Protein 8FKM (pdb70)

Structure (mmCIF, N/CA/C/O backbone):
data_8FKM
#
_entry.id   8FKM
#
loop_
_atom_site.group_PDB
_atom_site.id
_atom_site.type_symbol
_atom_site.label_atom_id
_atom_site.label_alt_id
_atom_site.label_comp_id
_atom_site.label_asym_id
_atom_site.label_entity_id
_atom_site.label_seq_id
_atom_site.pdbx_PDB_ins_code
_atom_site.Cartn_x
_atom_site.Cartn_y
_atom_site.Cartn_z
_atom_site.occupancy
_atom_site.B_iso_or_equiv
_atom_site.auth_seq_id
_atom_site.auth_comp_id
_atom_site.auth_asym_id
_atom_site.auth_atom_id
_atom_site.pdbx_PDB_model_num
ATOM 1 N N . GLY A 1 1 ? 0.047 -17.311 -4.707 1.00 0.00 25 GLY A N 1
ATOM 2 C CA . GLY A 1 1 ? 1.359 -17.679 -4.104 1.00 0.00 25 GLY A CA 1
ATOM 3 C C . GLY A 1 1 ? 2.311 -16.492 -4.197 1.00 0.00 25 GLY A C 1
ATOM 4 O O . GLY A 1 1 ? 3.288 -16.525 -4.945 1.00 0.00 25 GLY A O 1
ATOM 10 N N . SER A 1 2 ? 2.017 -15.447 -3.433 1.00 0.00 26 SER A N 1
ATOM 11 C CA . SER A 1 2 ? 2.851 -14.252 -3.428 1.00 0.00 26 SER A CA 1
ATOM 12 C C . SER A 1 2 ? 4.244 -14.564 -2.883 1.00 0.00 26 SER A C 1
ATOM 13 O O . SER A 1 2 ? 5.240 -14.037 -3.371 1.00 0.00 26 SER A O 1
ATOM 21 N N . LYS A 1 3 ? 4.302 -15.425 -1.874 1.00 0.00 27 LYS A N 1
ATOM 22 C CA . LYS A 1 3 ? 5.575 -15.807 -1.265 1.00 0.00 27 LYS A CA 1
ATOM 23 C C . LYS A 1 3 ? 6.292 -14.600 -0.650 1.00 0.00 27 LYS A C 1
ATOM 24 O O . LYS A 1 3 ? 7.482 -14.680 -0.351 1.00 0.00 27 LYS A O 1
ATOM 43 N N . PHE A 1 4 ? 5.581 -13.480 -0.497 1.00 0.00 28 PHE A N 1
ATOM 44 C CA . PHE A 1 4 ? 6.198 -12.267 0.049 1.00 0.00 28 PHE A CA 1
ATOM 45 C C . PHE A 1 4 ? 7.048 -12.584 1.282 1.00 0.00 28 PHE A C 1
ATOM 46 O O . PHE A 1 4 ? 8.074 -11.950 1.519 1.00 0.00 28 PHE A O 1
ATOM 63 N N . LYS A 1 5 ? 6.620 -13.560 2.067 1.00 0.00 29 LYS A N 1
ATOM 64 C CA . LYS A 1 5 ? 7.375 -13.922 3.259 1.00 0.00 29 LYS A CA 1
ATOM 65 C C . LYS A 1 5 ? 8.545 -14.841 2.903 1.00 0.00 29 LYS A C 1
ATOM 66 O O . LYS A 1 5 ? 9.611 -14.769 3.515 1.00 0.00 29 LYS A O 1
ATOM 85 N N . GLU A 1 6 ? 8.327 -15.725 1.933 1.00 0.00 30 GLU A N 1
ATOM 86 C CA . GLU A 1 6 ? 9.363 -16.675 1.533 1.00 0.00 30 GLU A CA 1
ATOM 87 C C . GLU A 1 6 ? 10.450 -16.034 0.662 1.00 0.00 30 GLU A C 1
ATOM 88 O O . GLU A 1 6 ? 11.629 -16.088 1.008 1.00 0.00 30 GLU A O 1
ATOM 100 N N . THR A 1 7 ? 10.066 -15.453 -0.476 1.00 0.00 31 THR A N 1
ATOM 101 C CA . THR A 1 7 ? 11.053 -14.844 -1.372 1.00 0.00 31 THR A CA 1
ATOM 102 C C . THR A 1 7 ? 10.961 -13.322 -1.377 1.00 0.00 31 THR A C 1
ATOM 103 O O . THR A 1 7 ? 11.937 -12.636 -1.682 1.00 0.00 31 THR A O 1
ATOM 114 N N . GLY A 1 8 ? 9.786 -12.797 -1.060 1.00 0.00 32 GLY A N 1
ATOM 115 C CA . GLY A 1 8 ? 9.597 -11.352 -1.059 1.00 0.00 32 GLY A CA 1
ATOM 116 C C . GLY A 1 8 ? 9.338 -10.841 -2.471 1.00 0.00 32 GLY A C 1
ATOM 117 O O . GLY A 1 8 ? 10.071 -9.995 -2.975 1.00 0.00 32 GLY A O 1
ATOM 121 N N . VAL A 1 9 ? 8.280 -11.356 -3.092 1.00 0.00 33 VAL A N 1
ATOM 122 C CA . VAL A 1 9 ? 7.916 -10.932 -4.444 1.00 0.00 33 VAL A CA 1
ATOM 123 C C . VAL A 1 9 ? 6.397 -10.834 -4.577 1.00 0.00 33 VAL A C 1
ATOM 124 O O . VAL A 1 9 ? 5.671 -11.708 -4.111 1.00 0.00 33 VAL A O 1
ATOM 137 N N . ILE A 1 10 ? 5.918 -9.764 -5.199 1.00 0.00 34 ILE A N 1
ATOM 138 C CA . ILE A 1 10 ? 4.482 -9.572 -5.361 1.00 0.00 34 ILE A CA 1
ATOM 139 C C . ILE A 1 10 ? 4.144 -9.170 -6.794 1.00 0.00 34 ILE A C 1
ATOM 140 O O . ILE A 1 10 ? 4.957 -8.565 -7.495 1.00 0.00 34 ILE A O 1
ATOM 156 N N . THR A 1 11 ? 2.932 -9.511 -7.208 1.00 0.00 35 THR A N 1
ATOM 157 C CA . THR A 1 11 ? 2.460 -9.194 -8.554 1.00 0.00 35 THR A CA 1
ATOM 158 C C . THR A 1 11 ? 1.901 -7.768 -8.616 1.00 0.00 35 THR A C 1
ATOM 159 O O . THR A 1 11 ? 1.469 -7.225 -7.603 1.00 0.00 35 THR A O 1
ATOM 170 N N . PRO A 1 12 ? 1.876 -7.158 -9.774 1.00 0.00 36 PRO A N 1
ATOM 171 C CA . PRO A 1 12 ? 1.335 -5.774 -9.922 1.00 0.00 36 PRO A CA 1
ATOM 172 C C . PRO A 1 12 ? -0.115 -5.680 -9.462 1.00 0.00 36 PRO A C 1
ATOM 173 O O . PRO A 1 12 ? -0.520 -4.680 -8.871 1.00 0.00 36 PRO A O 1
ATOM 184 N N . GLU A 1 13 ? -0.893 -6.729 -9.715 1.00 0.00 37 GLU A N 1
ATOM 185 C CA . GLU A 1 13 ? -2.294 -6.749 -9.302 1.00 0.00 37 GLU A CA 1
ATOM 186 C C . GLU A 1 13 ? -2.409 -6.743 -7.783 1.00 0.00 37 GLU A C 1
ATOM 187 O O . GLU A 1 13 ? -3.298 -6.102 -7.220 1.00 0.00 37 GLU A O 1
ATOM 199 N N . GLU A 1 14 ? -1.495 -7.450 -7.126 1.00 0.00 38 GLU A N 1
ATOM 200 C CA . GLU A 1 14 ? -1.489 -7.508 -5.670 1.00 0.00 38 GLU A CA 1
ATOM 201 C C . GLU A 1 14 ? -0.978 -6.196 -5.090 1.00 0.00 38 GLU A C 1
ATOM 202 O O . GLU A 1 14 ? -1.489 -5.705 -4.083 1.00 0.00 38 GLU A O 1
ATOM 214 N N . PHE A 1 15 ? 0.034 -5.632 -5.739 1.00 0.00 39 PHE A N 1
ATOM 215 C CA . PHE A 1 15 ? 0.620 -4.371 -5.292 1.00 0.00 39 PHE A CA 1
ATOM 216 C C . PHE A 1 15 ? -0.421 -3.264 -5.283 1.00 0.00 39 PHE A C 1
ATOM 217 O O . PHE A 1 15 ? -0.577 -2.536 -4.303 1.00 0.00 39 PHE A O 1
ATOM 234 N N . VAL A 1 16 ? -1.120 -3.154 -6.397 1.00 0.00 40 VAL A N 1
ATOM 235 C CA . VAL A 1 16 ? -2.155 -2.148 -6.572 1.00 0.00 40 VAL A CA 1
ATOM 236 C C . VAL A 1 16 ? -3.328 -2.454 -5.669 1.00 0.00 40 VAL A C 1
ATOM 237 O O . VAL A 1 16 ? -4.038 -1.557 -5.215 1.00 0.00 40 VAL A O 1
ATOM 250 N N . ALA A 1 17 ? -3.493 -3.731 -5.380 1.00 0.00 41 ALA A N 1
ATOM 251 C CA . ALA A 1 17 ? -4.548 -4.162 -4.484 1.00 0.00 41 ALA A CA 1
ATOM 252 C C . ALA A 1 17 ? -4.202 -3.743 -3.062 1.00 0.00 41 ALA A C 1
ATOM 253 O O . ALA A 1 17 ? -5.080 -3.426 -2.259 1.00 0.00 41 ALA A O 1
ATOM 260 N N . ALA A 1 18 ? -2.905 -3.771 -2.759 1.00 0.00 42 ALA A N 1
ATOM 261 C CA . ALA A 1 18 ? -2.432 -3.417 -1.423 1.00 0.00 42 ALA A CA 1
ATOM 262 C C . ALA A 1 18 ? -2.745 -1.958 -1.080 1.00 0.00 42 ALA A C 1
ATOM 263 O O . ALA A 1 18 ? -3.076 -1.648 0.064 1.00 0.00 42 ALA A O 1
ATOM 270 N N . GLY A 1 19 ? -2.610 -1.059 -2.055 1.00 0.00 43 GLY A N 1
ATOM 271 C CA . GLY A 1 19 ? -2.852 0.350 -1.804 1.00 0.00 43 GLY A CA 1
ATOM 272 C C . GLY A 1 19 ? -4.252 0.593 -1.270 1.00 0.00 43 GLY A C 1
ATOM 273 O O . GLY A 1 19 ? -4.438 1.421 -0.385 1.00 0.00 43 GLY A O 1
ATOM 277 N N . ASP A 1 20 ? -5.238 -0.122 -1.793 1.00 0.00 44 ASP A N 1
ATOM 278 C CA . ASP A 1 20 ? -6.607 0.060 -1.321 1.00 0.00 44 ASP A CA 1
ATOM 279 C C . ASP A 1 20 ? -6.642 -0.102 0.194 1.00 0.00 44 ASP A C 1
ATOM 280 O O . ASP A 1 20 ? -7.333 0.636 0.894 1.00 0.00 44 ASP A O 1
ATOM 289 N N . HIS A 1 21 ? -5.917 -1.081 0.708 1.00 0.00 45 HIS A N 1
ATOM 290 C CA . HIS A 1 21 ? -5.895 -1.292 2.143 1.00 0.00 45 HIS A CA 1
ATOM 291 C C . HIS A 1 21 ? -5.127 -0.172 2.853 1.00 0.00 45 HIS A C 1
ATOM 292 O O . HIS A 1 21 ? -5.541 0.287 3.915 1.00 0.00 45 HIS A O 1
ATOM 307 N N . LEU A 1 22 ? -3.994 0.257 2.283 1.00 0.00 46 LEU A N 1
ATOM 308 C CA . LEU A 1 22 ? -3.183 1.303 2.917 1.00 0.00 46 LEU A CA 1
ATOM 309 C C . LEU A 1 22 ? -3.945 2.613 3.042 1.00 0.00 46 LEU A C 1
ATOM 310 O O . LEU A 1 22 ? -3.970 3.228 4.107 1.00 0.00 46 LEU A O 1
ATOM 326 N N . VAL A 1 23 ? -4.568 3.029 1.956 1.00 0.00 47 VAL A N 1
ATOM 327 C CA . VAL A 1 23 ? -5.337 4.264 1.956 1.00 0.00 47 VAL A CA 1
ATOM 328 C C . VAL A 1 23 ? -6.507 4.152 2.938 1.00 0.00 47 VAL A C 1
ATOM 329 O O . VAL A 1 23 ? -6.820 5.102 3.652 1.00 0.00 47 VAL A O 1
ATOM 342 N N . HIS A 1 24 ? -7.154 2.985 2.965 1.00 0.00 48 HIS A N 1
ATOM 343 C CA . HIS A 1 24 ? -8.281 2.772 3.864 1.00 0.00 48 HIS A CA 1
ATOM 344 C C . HIS A 1 24 ? -7.844 2.890 5.316 1.00 0.00 48 HIS A C 1
ATOM 345 O O . HIS A 1 24 ? -8.467 3.597 6.108 1.00 0.00 48 HIS A O 1
ATOM 360 N N . HIS A 1 25 ? -6.772 2.180 5.665 1.00 0.00 49 HIS A N 1
ATOM 361 C CA . HIS A 1 25 ? -6.266 2.200 7.031 1.00 0.00 49 HIS A CA 1
ATOM 362 C C . HIS A 1 25 ? -5.832 3.603 7.430 1.00 0.00 49 HIS A C 1
ATOM 363 O O . HIS A 1 25 ? -6.076 4.034 8.556 1.00 0.00 49 HIS A O 1
ATOM 378 N N . CYS A 1 26 ? -5.223 4.331 6.500 1.00 0.00 50 CYS A N 1
ATOM 379 C CA . CYS A 1 26 ? -4.804 5.697 6.761 1.00 0.00 50 CYS A CA 1
ATOM 380 C C . CYS A 1 26 ? -5.199 6.554 5.545 1.00 0.00 50 CYS A C 1
ATOM 381 O O . CYS A 1 26 ? -4.752 6.265 4.435 1.00 0.00 50 CYS A O 1
ATOM 389 N N . PRO A 1 27 ? -6.025 7.573 5.687 1.00 0.00 51 PRO A N 1
ATOM 390 C CA . PRO A 1 27 ? -6.456 8.409 4.529 1.00 0.00 51 PRO A CA 1
ATOM 391 C C . PRO A 1 27 ? -5.330 9.275 3.990 1.00 0.00 51 PRO A C 1
ATOM 392 O O . PRO A 1 27 ? -5.522 10.025 3.032 1.00 0.00 51 PRO A O 1
ATOM 403 N N . THR A 1 28 ? -4.160 9.199 4.616 1.00 0.00 52 THR A N 1
ATOM 404 C CA . THR A 1 28 ? -3.056 10.015 4.174 1.00 0.00 52 THR A CA 1
ATOM 405 C C . THR A 1 28 ? -2.485 9.477 2.872 1.00 0.00 52 THR A C 1
ATOM 406 O O . THR A 1 28 ? -1.855 10.209 2.110 1.00 0.00 52 THR A O 1
ATOM 417 N N . TRP A 1 29 ? -2.704 8.191 2.628 1.00 0.00 53 TRP A N 1
ATOM 418 C CA . TRP A 1 29 ? -2.205 7.548 1.426 1.00 0.00 53 TRP A CA 1
ATOM 419 C C . TRP A 1 29 ? -3.222 7.628 0.310 1.00 0.00 53 TRP A C 1
ATOM 420 O O . TRP A 1 29 ? -4.411 7.372 0.511 1.00 0.00 53 TRP A O 1
ATOM 441 N N . GLN A 1 30 ? -2.751 8.027 -0.857 1.00 0.00 54 GLN A N 1
ATOM 442 C CA . GLN A 1 30 ? -3.630 8.178 -2.000 1.00 0.00 54 GLN A CA 1
ATOM 443 C C . GLN A 1 30 ? -3.037 7.539 -3.240 1.00 0.00 54 GLN A C 1
ATOM 444 O O . GLN A 1 30 ? -1.871 7.761 -3.557 1.00 0.00 54 GLN A O 1
ATOM 458 N N . TRP A 1 31 ? -3.848 6.792 -3.982 1.00 0.00 55 TRP A N 1
ATOM 459 C CA . TRP A 1 31 ? -3.345 6.217 -5.213 1.00 0.00 55 TRP A CA 1
ATOM 460 C C . TRP A 1 31 ? -3.251 7.343 -6.213 1.00 0.00 55 TRP A C 1
ATOM 461 O O . TRP A 1 31 ? -4.167 8.157 -6.325 1.00 0.00 55 TRP A O 1
ATOM 482 N N . ALA A 1 32 ? -2.152 7.408 -6.921 1.00 0.00 56 ALA A N 1
ATOM 483 C CA . ALA A 1 32 ? -1.943 8.461 -7.899 1.00 0.00 56 ALA A CA 1
ATOM 484 C C . ALA A 1 32 ? -1.681 7.855 -9.278 1.00 0.00 56 ALA A C 1
ATOM 485 O O . ALA A 1 32 ? -1.210 6.722 -9.385 1.00 0.00 56 ALA A O 1
ATOM 492 N N . THR A 1 33 ? -2.001 8.605 -10.328 1.00 0.00 57 THR A N 1
ATOM 493 C CA . THR A 1 33 ? -1.809 8.129 -11.685 1.00 0.00 57 THR A CA 1
ATOM 494 C C . THR A 1 33 ? -0.438 8.509 -12.251 1.00 0.00 57 THR A C 1
ATOM 495 O O . THR A 1 33 ? 0.214 7.693 -12.901 1.00 0.00 57 THR A O 1
ATOM 506 N N . GLY A 1 34 ? -0.032 9.763 -12.062 1.00 0.00 58 GLY A N 1
ATOM 507 C CA . GLY A 1 34 ? 1.225 10.240 -12.624 1.00 0.00 58 GLY A CA 1
ATOM 508 C C . GLY A 1 34 ? 0.969 10.711 -14.057 1.00 0.00 58 GLY A C 1
ATOM 509 O O . GLY A 1 34 ? -0.184 10.845 -14.467 1.00 0.00 58 GLY A O 1
ATOM 513 N N . GLU A 1 35 ? 2.025 10.954 -14.817 1.00 0.00 59 GLU A N 1
ATOM 514 C CA . GLU A 1 35 ? 1.856 11.399 -16.201 1.00 0.00 59 GLU A CA 1
ATOM 515 C C . GLU A 1 35 ? 1.070 10.352 -16.989 1.00 0.00 59 GLU A C 1
ATOM 516 O O . GLU A 1 35 ? 1.391 9.166 -16.951 1.00 0.00 59 GLU A O 1
ATOM 528 N N . GLU A 1 36 ? 0.013 10.802 -17.669 1.00 0.00 60 GLU A N 1
ATOM 529 C CA . GLU A 1 36 ? -0.856 9.911 -18.428 1.00 0.00 60 GLU A CA 1
ATOM 530 C C . GLU A 1 36 ? -0.119 9.229 -19.568 1.00 0.00 60 GLU A C 1
ATOM 531 O O . GLU A 1 36 ? -0.424 8.095 -19.933 1.00 0.00 60 GLU A O 1
ATOM 543 N N . LEU A 1 37 ? 0.823 9.937 -20.154 1.00 0.00 61 LEU A N 1
ATOM 544 C CA . LEU A 1 37 ? 1.581 9.407 -21.276 1.00 0.00 61 LEU A CA 1
ATOM 545 C C . LEU A 1 37 ? 2.647 8.403 -20.822 1.00 0.00 61 LEU A C 1
ATOM 546 O O . LEU A 1 37 ? 3.104 7.571 -21.605 1.00 0.00 61 LEU A O 1
ATOM 562 N N . LYS A 1 38 ? 3.042 8.499 -19.561 1.00 0.00 62 LYS A N 1
ATOM 563 C CA . LYS A 1 38 ? 4.063 7.605 -19.015 1.00 0.00 62 LYS A CA 1
ATOM 564 C C . LYS A 1 38 ? 3.434 6.419 -18.271 1.00 0.00 62 LYS A C 1
ATOM 565 O O . LYS A 1 38 ? 4.121 5.690 -17.554 1.00 0.00 62 LYS A O 1
ATOM 584 N N . VAL A 1 39 ? 2.128 6.243 -18.435 1.00 0.00 63 VAL A N 1
ATOM 585 C CA . VAL A 1 39 ? 1.410 5.161 -17.769 1.00 0.00 63 VAL A CA 1
ATOM 586 C C . VAL A 1 39 ? 1.843 3.799 -18.306 1.00 0.00 63 VAL A C 1
ATOM 587 O O . VAL A 1 39 ? 2.200 3.658 -19.476 1.00 0.00 63 VAL A O 1
ATOM 600 N N . LYS A 1 40 ? 1.794 2.803 -17.431 1.00 0.00 64 LYS A N 1
ATOM 601 C CA . LYS A 1 40 ? 2.163 1.440 -17.793 1.00 0.00 64 LYS A CA 1
ATOM 602 C C . LYS A 1 40 ? 0.940 0.641 -18.224 1.00 0.00 64 LYS A C 1
ATOM 603 O O . LYS A 1 40 ? -0.112 0.687 -17.588 1.00 0.00 64 LYS A O 1
ATOM 622 N N . ALA A 1 41 ? 1.094 -0.074 -19.326 1.00 0.00 65 ALA A N 1
ATOM 623 C CA . ALA A 1 41 ? 0.032 -0.891 -19.907 1.00 0.00 65 ALA A CA 1
ATOM 624 C C . ALA A 1 41 ? -0.437 -2.012 -18.991 1.00 0.00 65 ALA A C 1
ATOM 625 O O . ALA A 1 41 ? -1.611 -2.376 -18.988 1.00 0.00 65 ALA A O 1
ATOM 632 N N . TYR A 1 42 ? 0.490 -2.570 -18.239 1.00 0.00 66 TYR A N 1
ATOM 633 C CA . TYR A 1 42 ? 0.183 -3.670 -17.341 1.00 0.00 66 TYR A CA 1
ATOM 634 C C . TYR A 1 42 ? -0.114 -3.160 -15.942 1.00 0.00 66 TYR A C 1
ATOM 635 O O . TYR A 1 42 ? -0.293 -3.939 -15.007 1.00 0.00 66 TYR A O 1
ATOM 653 N N . LEU A 1 43 ? -0.121 -1.846 -15.806 1.00 0.00 67 LEU A N 1
ATOM 654 C CA . LEU A 1 43 ? -0.344 -1.230 -14.525 1.00 0.00 67 LEU A CA 1
ATOM 655 C C . LEU A 1 43 ? -1.490 -0.203 -14.636 1.00 0.00 67 LEU A C 1
ATOM 656 O O . LEU A 1 43 ? -1.420 0.705 -15.464 1.00 0.00 67 LEU A O 1
ATOM 672 N N . PRO A 1 44 ? -2.560 -0.338 -13.866 1.00 0.00 68 PRO A N 1
ATOM 673 C CA . PRO A 1 44 ? -3.734 0.591 -13.957 1.00 0.00 68 PRO A CA 1
ATOM 674 C C . PRO A 1 44 ? -3.372 2.061 -13.808 1.00 0.00 68 PRO A C 1
ATOM 675 O O . PRO A 1 44 ? -2.688 2.460 -12.865 1.00 0.00 68 PRO A O 1
ATOM 686 N N . THR A 1 45 ? -3.857 2.862 -14.752 1.00 0.00 69 THR A N 1
ATOM 687 C CA . THR A 1 45 ? -3.604 4.293 -14.738 1.00 0.00 69 THR A CA 1
ATOM 688 C C . THR A 1 45 ? -4.159 4.886 -13.445 1.00 0.00 69 THR A C 1
ATOM 689 O O . THR A 1 45 ? -3.501 5.675 -12.771 1.00 0.00 69 THR A O 1
ATOM 700 N N . GLY A 1 46 ? -5.392 4.504 -13.134 1.00 0.00 70 GLY A N 1
ATOM 701 C CA . GLY A 1 46 ? -6.070 5.002 -11.945 1.00 0.00 70 GLY A CA 1
ATOM 702 C C . GLY A 1 46 ? -5.275 4.706 -10.677 1.00 0.00 70 GLY A C 1
ATOM 703 O O . GLY A 1 46 ? -5.449 5.378 -9.661 1.00 0.00 70 GLY A O 1
ATOM 707 N N . LYS A 1 47 ? -4.395 3.710 -10.733 1.00 0.00 71 LYS A N 1
ATOM 708 C CA . LYS A 1 47 ? -3.590 3.380 -9.561 1.00 0.00 71 LYS A CA 1
ATOM 709 C C . LYS A 1 47 ? -2.183 2.922 -9.950 1.00 0.00 71 LYS A C 1
ATOM 710 O O . LYS A 1 47 ? -1.942 1.729 -10.135 1.00 0.00 71 LYS A O 1
ATOM 729 N N . GLN A 1 48 ? -1.256 3.876 -10.083 1.00 0.00 72 GLN A N 1
ATOM 730 C CA . GLN A 1 48 ? 0.118 3.551 -10.462 1.00 0.00 72 GLN A CA 1
ATOM 731 C C . GLN A 1 48 ? 1.075 3.636 -9.269 1.00 0.00 72 GLN A C 1
ATOM 732 O O . GLN A 1 48 ? 2.011 2.842 -9.168 1.00 0.00 72 GLN A O 1
ATOM 746 N N . PHE A 1 49 ? 0.835 4.576 -8.352 1.00 0.00 73 PHE A N 1
ATOM 747 C CA . PHE A 1 49 ? 1.696 4.696 -7.174 1.00 0.00 73 PHE A CA 1
ATOM 748 C C . PHE A 1 49 ? 0.973 5.426 -6.061 1.00 0.00 73 PHE A C 1
ATOM 749 O O . PHE A 1 49 ? 0.101 6.237 -6.311 1.00 0.00 73 PHE A O 1
ATOM 766 N N . LEU A 1 50 ? 1.364 5.162 -4.829 1.00 0.00 74 LEU A N 1
ATOM 767 C CA . LEU A 1 50 ? 0.745 5.840 -3.695 1.00 0.00 74 LEU A CA 1
ATOM 768 C C . LEU A 1 50 ? 1.534 7.067 -3.347 1.00 0.00 74 LEU A C 1
ATOM 769 O O . LEU A 1 50 ? 2.692 7.170 -3.708 1.00 0.00 74 LEU A O 1
ATOM 785 N N . VAL A 1 51 ? 0.907 7.998 -2.655 1.00 0.00 75 VAL A N 1
ATOM 786 C CA . VAL A 1 51 ? 1.594 9.218 -2.291 1.00 0.00 75 VAL A CA 1
ATOM 787 C C . VAL A 1 51 ? 0.952 9.911 -1.103 1.00 0.00 75 VAL A C 1
ATOM 788 O O . VAL A 1 51 ? -0.270 9.978 -0.983 1.00 0.00 75 VAL A O 1
ATOM 801 N N . THR A 1 52 ? 1.800 10.471 -0.260 1.00 0.00 76 THR A N 1
ATOM 802 C CA . THR A 1 52 ? 1.353 11.215 0.895 1.00 0.00 76 THR A CA 1
ATOM 803 C C . THR A 1 52 ? 2.317 12.372 1.073 1.00 0.00 76 THR A C 1
ATOM 804 O O . THR A 1 52 ? 3.525 12.185 0.960 1.00 0.00 76 THR A O 1
ATOM 815 N N . LYS A 1 53 ? 1.802 13.574 1.299 1.00 0.00 77 LYS A N 1
ATOM 816 C CA . LYS A 1 53 ? 2.672 14.719 1.418 1.00 0.00 77 LYS A CA 1
ATOM 817 C C . LYS A 1 53 ? 2.237 15.673 2.524 1.00 0.00 77 LYS A C 1
ATOM 818 O O . LYS A 1 53 ? 1.287 15.422 3.269 1.00 0.00 77 LYS A O 1
ATOM 837 N N . ASN A 1 54 ? 2.985 16.756 2.603 1.00 0.00 78 ASN A N 1
ATOM 838 C CA . ASN A 1 54 ? 2.756 17.789 3.606 1.00 0.00 78 ASN A CA 1
ATOM 839 C C . ASN A 1 54 ? 2.952 17.195 4.992 1.00 0.00 78 ASN A C 1
ATOM 840 O O . ASN A 1 54 ? 2.203 17.484 5.927 1.00 0.00 78 ASN A O 1
ATOM 851 N N . VAL A 1 55 ? 3.981 16.364 5.109 1.00 0.00 79 VAL A N 1
ATOM 852 C CA . VAL A 1 55 ? 4.308 15.716 6.373 1.00 0.00 79 VAL A CA 1
ATOM 853 C C . VAL A 1 55 ? 5.556 16.372 6.946 1.00 0.00 79 VAL A C 1
ATOM 854 O O . VAL A 1 55 ? 6.655 16.146 6.442 1.00 0.00 79 VAL A O 1
ATOM 867 N N . PRO A 1 56 ? 5.436 17.193 7.950 1.00 0.00 80 PRO A N 1
ATOM 868 C CA . PRO A 1 56 ? 6.611 17.881 8.522 1.00 0.00 80 PRO A CA 1
ATOM 869 C C . PRO A 1 56 ? 7.431 17.043 9.461 1.00 0.00 80 PRO A C 1
ATOM 870 O O . PRO A 1 56 ? 7.008 15.988 9.925 1.00 0.00 80 PRO A O 1
ATOM 881 N N . CYS A 1 57 ? 8.605 17.561 9.745 1.00 0.00 81 CYS A N 1
ATOM 882 C CA . CYS A 1 57 ? 9.512 16.916 10.654 1.00 0.00 81 CYS A CA 1
ATOM 883 C C . CYS A 1 57 ? 9.915 17.912 11.728 1.00 0.00 81 CYS A C 1
ATOM 884 O O . CYS A 1 57 ? 9.995 19.108 11.447 1.00 0.00 81 CYS A O 1
ATOM 892 N N . TYR A 1 58 ? 10.157 17.464 12.959 1.00 0.00 82 TYR A N 1
ATOM 893 C CA . TYR A 1 58 ? 10.525 18.396 14.011 1.00 0.00 82 TYR A CA 1
ATOM 894 C C . TYR A 1 58 ? 12.038 18.509 14.150 1.00 0.00 82 TYR A C 1
ATOM 895 O O . TYR A 1 58 ? 12.525 19.452 14.763 1.00 0.00 82 TYR A O 1
ATOM 913 N N . LYS A 1 59 ? 12.785 17.549 13.596 1.00 0.00 83 LYS A N 1
ATOM 914 C CA . LYS A 1 59 ? 14.249 17.578 13.696 1.00 0.00 83 LYS A CA 1
ATOM 915 C C . LYS A 1 59 ? 14.890 16.797 12.554 1.00 0.00 83 LYS A C 1
ATOM 916 O O . LYS A 1 59 ? 14.214 16.079 11.820 1.00 0.00 83 LYS A O 1
ATOM 935 N N . ARG A 1 60 ? 16.207 16.931 12.430 1.00 0.00 84 ARG A N 1
ATOM 936 C CA . ARG A 1 60 ? 16.950 16.222 11.396 1.00 0.00 84 ARG A CA 1
ATOM 937 C C . ARG A 1 60 ? 17.501 14.922 11.971 1.00 0.00 84 ARG A C 1
ATOM 938 O O . ARG A 1 60 ? 17.220 14.587 13.122 1.00 0.00 84 ARG A O 1
ATOM 959 N N . CYS A 1 61 ? 18.285 14.189 11.184 1.00 0.00 85 CYS A N 1
ATOM 960 C CA . CYS A 1 61 ? 18.854 12.932 11.660 1.00 0.00 85 CYS A CA 1
ATOM 961 C C . CYS A 1 61 ? 20.374 12.962 11.547 1.00 0.00 85 CYS A C 1
ATOM 962 O O . CYS A 1 61 ? 20.974 12.103 10.902 1.00 0.00 85 CYS A O 1
ATOM 970 N N . LYS A 1 62 ? 20.992 13.956 12.176 1.00 0.00 86 LYS A N 1
ATOM 971 C CA . LYS A 1 62 ? 22.432 14.088 12.136 1.00 0.00 86 LYS A CA 1
ATOM 972 C C . LYS A 1 62 ? 22.964 14.293 13.564 1.00 0.00 86 LYS A C 1
ATOM 973 O O . LYS A 1 62 ? 22.469 13.669 14.502 1.00 0.00 86 LYS A O 1
ATOM 992 N N . GLN A 1 63 ? 23.951 15.164 13.731 1.00 0.00 87 GLN A N 1
ATOM 993 C CA . GLN A 1 63 ? 24.507 15.425 15.056 1.00 0.00 87 GLN A CA 1
ATOM 994 C C . GLN A 1 63 ? 24.918 16.889 15.171 1.00 0.00 87 GLN A C 1
ATOM 995 O O . GLN A 1 63 ? 25.975 17.287 14.683 1.00 0.00 87 GLN A O 1
ATOM 1009 N N . MET A 1 64 ? 24.070 17.684 15.810 1.00 0.00 88 MET A N 1
ATOM 1010 C CA . MET A 1 64 ? 24.339 19.096 15.979 1.00 0.00 88 MET A CA 1
ATOM 1011 C C . MET A 1 64 ? 24.014 19.531 17.405 1.00 0.00 88 MET A C 1
ATOM 1012 O O . MET A 1 64 ? 23.935 18.705 18.314 1.00 0.00 88 MET A O 1
ATOM 1026 N N . GLU A 1 65 ? 23.815 20.828 17.588 1.00 0.00 89 GLU A N 1
ATOM 1027 C CA . GLU A 1 65 ? 23.486 21.372 18.895 1.00 0.00 89 GLU A CA 1
ATOM 1028 C C . GLU A 1 65 ? 22.249 20.695 19.462 1.00 0.00 89 GLU A C 1
ATOM 1029 O O . GLU A 1 65 ? 21.364 20.273 18.717 1.00 0.00 89 GLU A O 1
ATOM 1041 N N . GLU A 1 66 ? 22.187 20.604 20.783 1.00 0.00 191 GLU A N 1
ATOM 1042 C CA . GLU A 1 66 ? 21.043 19.984 21.431 1.00 0.00 191 GLU A CA 1
ATOM 1043 C C . GLU A 1 66 ? 19.773 20.760 21.096 1.00 0.00 191 GLU A C 1
ATOM 1044 O O . GLU A 1 66 ? 18.672 20.212 21.128 1.00 0.00 191 GLU A O 1
ATOM 1056 N N . ASP A 1 67 ? 19.937 22.038 20.754 1.00 0.00 192 ASP A N 1
ATOM 1057 C CA . ASP A 1 67 ? 18.799 22.874 20.393 1.00 0.00 192 ASP A CA 1
ATOM 1058 C C . ASP A 1 67 ? 19.052 23.584 19.076 1.00 0.00 192 ASP A C 1
ATOM 1059 O O . ASP A 1 67 ? 18.439 24.613 18.788 1.00 0.00 192 ASP A O 1
ATOM 1068 N N . ALA A 1 68 ? 19.945 23.022 18.279 1.00 0.00 193 ALA A N 1
ATOM 1069 C CA . ALA A 1 68 ? 20.238 23.619 16.995 1.00 0.00 193 ALA A CA 1
ATOM 1070 C C . ALA A 1 68 ? 18.919 23.765 16.241 1.00 0.00 193 ALA A C 1
ATOM 1071 O O . ALA A 1 68 ? 18.378 24.869 16.189 1.00 0.00 193 ALA A O 1
ATOM 1078 N N . ILE A 1 69 ? 18.463 22.658 15.626 1.00 0.00 194 ILE A N 1
ATOM 1079 C CA . ILE A 1 69 ? 17.222 22.637 14.818 1.00 0.00 194 ILE A CA 1
ATOM 1080 C C . ILE A 1 69 ? 16.272 23.715 15.304 1.00 0.00 194 ILE A C 1
ATOM 1081 O O . ILE A 1 69 ? 16.136 23.957 16.505 1.00 0.00 194 ILE A O 1
ATOM 1097 N N . LEU A 1 70 ? 15.581 24.316 14.366 1.00 0.00 195 LEU A N 1
ATOM 1098 C CA . LEU A 1 70 ? 14.604 25.343 14.691 1.00 0.00 195 LEU A CA 1
ATOM 1099 C C . LEU A 1 70 ? 13.777 25.682 13.456 1.00 0.00 195 LEU A C 1
ATOM 1100 O O . LEU A 1 70 ? 13.239 26.784 13.348 1.00 0.00 195 LEU A O 1
ATOM 1116 N N . GLN A 1 71 ? 13.697 24.743 12.514 1.00 0.00 196 GLN A N 1
ATOM 1117 C CA . GLN A 1 71 ? 12.967 24.965 11.292 1.00 0.00 196 GLN A CA 1
ATOM 1118 C C . GLN A 1 71 ? 12.159 23.733 10.911 1.00 0.00 196 GLN A C 1
ATOM 1119 O O . GLN A 1 71 ? 12.643 22.602 10.970 1.00 0.00 196 GLN A O 1
ATOM 1133 N N . THR A 1 72 ? 10.930 23.985 10.518 1.00 0.00 197 THR A N 1
ATOM 1134 C CA . THR A 1 72 ? 10.035 22.911 10.115 1.00 0.00 197 THR A CA 1
ATOM 1135 C C . THR A 1 72 ? 9.708 22.985 8.633 1.00 0.00 197 THR A C 1
ATOM 1136 O O . THR A 1 72 ? 9.495 24.066 8.084 1.00 0.00 197 THR A O 1
ATOM 1147 N N . ARG A 1 73 ? 9.669 21.819 7.988 1.00 0.00 198 ARG A N 1
ATOM 1148 C CA . ARG A 1 73 ? 9.368 21.757 6.561 1.00 0.00 198 ARG A CA 1
ATOM 1149 C C . ARG A 1 73 ? 8.385 20.625 6.291 1.00 0.00 198 ARG A C 1
ATOM 1150 O O . ARG A 1 73 ? 7.732 20.163 7.210 1.00 0.00 198 ARG A O 1
ATOM 1171 N N . THR A 1 74 ? 8.279 20.194 5.030 1.00 0.00 199 THR A N 1
ATOM 1172 C CA . THR A 1 74 ? 7.374 19.100 4.655 1.00 0.00 199 THR A CA 1
ATOM 1173 C C . THR A 1 74 ? 8.040 18.180 3.636 1.00 0.00 199 THR A C 1
ATOM 1174 O O . THR A 1 74 ? 8.871 18.615 2.838 1.00 0.00 199 THR A O 1
ATOM 1185 N N . TYR A 1 75 ? 7.666 16.907 3.672 1.00 0.00 200 TYR A N 1
ATOM 1186 C CA . TYR A 1 75 ? 8.222 15.919 2.752 1.00 0.00 200 TYR A CA 1
ATOM 1187 C C . TYR A 1 75 ? 7.115 15.228 1.957 1.00 0.00 200 TYR A C 1
ATOM 1188 O O . TYR A 1 75 ? 5.939 15.296 2.309 1.00 0.00 200 TYR A O 1
ATOM 1206 N N . ASP A 1 76 ? 7.518 14.562 0.883 1.00 0.00 201 ASP A N 1
ATOM 1207 C CA . ASP A 1 76 ? 6.566 13.852 0.033 1.00 0.00 201 ASP A CA 1
ATOM 1208 C C . ASP A 1 76 ? 7.017 12.422 -0.193 1.00 0.00 201 ASP A C 1
ATOM 1209 O O . ASP A 1 76 ? 8.175 12.161 -0.519 1.00 0.00 201 ASP A O 1
ATOM 1218 N N . LEU A 1 77 ? 6.083 11.502 -0.026 1.00 0.00 202 LEU A N 1
ATOM 1219 C CA . LEU A 1 77 ? 6.370 10.094 -0.218 1.00 0.00 202 LEU A CA 1
ATOM 1220 C C . LEU A 1 77 ? 5.622 9.582 -1.437 1.00 0.00 202 LEU A C 1
ATOM 1221 O O . LEU A 1 77 ? 4.557 10.079 -1.779 1.00 0.00 202 LEU A O 1
ATOM 1237 N N . TYR A 1 78 ? 6.191 8.584 -2.074 1.00 0.00 203 TYR A N 1
ATOM 1238 C CA . TYR A 1 78 ? 5.573 7.992 -3.251 1.00 0.00 203 TYR A CA 1
ATOM 1239 C C . TYR A 1 78 ? 5.799 6.483 -3.210 1.00 0.00 203 TYR A C 1
ATOM 1240 O O . TYR A 1 78 ? 6.820 6.051 -2.680 1.00 0.00 203 TYR A O 1
ATOM 1258 N N . ILE A 1 79 ? 4.903 5.673 -3.786 1.00 0.00 204 ILE A N 1
ATOM 1259 C CA . ILE A 1 79 ? 5.152 4.227 -3.788 1.00 0.00 204 ILE A CA 1
ATOM 1260 C C . ILE A 1 79 ? 4.895 3.643 -5.163 1.00 0.00 204 ILE A C 1
ATOM 1261 O O . ILE A 1 79 ? 3.754 3.498 -5.572 1.00 0.00 204 ILE A O 1
ATOM 1277 N N . THR A 1 80 ? 5.966 3.266 -5.847 1.00 0.00 205 THR A N 1
ATOM 1278 C CA . THR A 1 80 ? 5.839 2.677 -7.172 1.00 0.00 205 THR A CA 1
ATOM 1279 C C . THR A 1 80 ? 6.115 1.179 -7.135 1.00 0.00 205 THR A C 1
ATOM 1280 O O . THR A 1 80 ? 6.564 0.642 -6.126 1.00 0.00 205 THR A O 1
ATOM 1291 N N . TYR A 1 81 ? 5.854 0.518 -8.255 1.00 0.00 206 TYR A N 1
ATOM 1292 C CA . TYR A 1 81 ? 6.083 -0.916 -8.368 1.00 0.00 206 TYR A CA 1
ATOM 1293 C C . TYR A 1 81 ? 7.233 -1.179 -9.330 1.00 0.00 206 TYR A C 1
ATOM 1294 O O . TYR A 1 81 ? 7.236 -0.693 -10.460 1.00 0.00 206 TYR A O 1
ATOM 1312 N N . ASP A 1 82 ? 8.200 -1.967 -8.882 1.00 0.00 207 ASP A N 1
ATOM 1313 C CA . ASP A 1 82 ? 9.340 -2.308 -9.720 1.00 0.00 207 ASP A CA 1
ATOM 1314 C C . ASP A 1 82 ? 9.112 -3.689 -10.311 1.00 0.00 207 ASP A C 1
ATOM 1315 O O . ASP A 1 82 ? 9.175 -4.685 -9.600 1.00 0.00 207 ASP A O 1
ATOM 1324 N N . LYS A 1 83 ? 8.809 -3.748 -11.599 1.00 0.00 208 LYS A N 1
ATOM 1325 C CA . LYS A 1 83 ? 8.538 -5.027 -12.241 1.00 0.00 208 LYS A CA 1
ATOM 1326 C C . LYS A 1 83 ? 9.773 -5.930 -12.227 1.00 0.00 208 LYS A C 1
ATOM 1327 O O . LYS A 1 83 ? 9.656 -7.146 -12.069 1.00 0.00 208 LYS A O 1
ATOM 1346 N N . TYR A 1 84 ? 10.955 -5.342 -12.409 1.00 0.00 209 TYR A N 1
ATOM 1347 C CA . TYR A 1 84 ? 12.188 -6.129 -12.431 1.00 0.00 209 TYR A CA 1
ATOM 1348 C C . TYR A 1 84 ? 12.395 -6.873 -11.109 1.00 0.00 209 TYR A C 1
ATOM 1349 O O . TYR A 1 84 ? 12.624 -8.083 -11.099 1.00 0.00 209 TYR A O 1
ATOM 1367 N N . TYR A 1 85 ? 12.312 -6.146 -10.000 1.00 0.00 210 TYR A N 1
ATOM 1368 C CA . TYR A 1 85 ? 12.491 -6.755 -8.683 1.00 0.00 210 TYR A CA 1
ATOM 1369 C C . TYR A 1 85 ? 11.186 -7.373 -8.178 1.00 0.00 210 TYR A C 1
ATOM 1370 O O . TYR A 1 85 ? 11.193 -8.203 -7.271 1.00 0.00 210 TYR A O 1
ATOM 1388 N N . GLN A 1 86 ? 10.079 -6.972 -8.791 1.00 0.00 211 GLN A N 1
ATOM 1389 C CA . GLN A 1 86 ? 8.765 -7.489 -8.428 1.00 0.00 211 GLN A CA 1
ATOM 1390 C C . GLN A 1 86 ? 8.428 -7.228 -6.962 1.00 0.00 211 GLN A C 1
ATOM 1391 O O . GLN A 1 86 ? 7.908 -8.111 -6.284 1.00 0.00 211 GLN A O 1
ATOM 1405 N N . THR A 1 87 ? 8.708 -6.023 -6.465 1.00 0.00 212 THR A N 1
ATOM 1406 C CA . THR A 1 87 ? 8.398 -5.703 -5.071 1.00 0.00 212 THR A CA 1
ATOM 1407 C C . THR A 1 87 ? 8.034 -4.223 -4.925 1.00 0.00 212 THR A C 1
ATOM 1408 O O . THR A 1 87 ? 8.389 -3.407 -5.776 1.00 0.00 212 THR A O 1
ATOM 1419 N N . PRO A 1 88 ? 7.348 -3.857 -3.865 1.00 0.00 213 PRO A N 1
ATOM 1420 C CA . PRO A 1 88 ? 6.950 -2.434 -3.615 1.00 0.00 213 PRO A CA 1
ATOM 1421 C C . PRO A 1 88 ? 8.163 -1.512 -3.547 1.00 0.00 213 PRO A C 1
ATOM 1422 O O . PRO A 1 88 ? 9.215 -1.892 -3.034 1.00 0.00 213 PRO A O 1
ATOM 1433 N N . ARG A 1 89 ? 8.014 -0.310 -4.085 1.00 0.00 214 ARG A N 1
ATOM 1434 C CA . ARG A 1 89 ? 9.114 0.649 -4.096 1.00 0.00 214 ARG A CA 1
ATOM 1435 C C . ARG A 1 89 ? 8.665 1.963 -3.470 1.00 0.00 214 ARG A C 1
ATOM 1436 O O . ARG A 1 89 ? 7.489 2.299 -3.531 1.00 0.00 214 ARG A O 1
ATOM 1457 N N . LEU A 1 90 ? 9.595 2.693 -2.856 1.00 0.00 215 LEU A N 1
ATOM 1458 C CA . LEU A 1 90 ? 9.252 3.965 -2.219 1.00 0.00 215 LEU A CA 1
ATOM 1459 C C . LEU A 1 90 ? 10.289 5.044 -2.546 1.00 0.00 215 LEU A C 1
ATOM 1460 O O . LEU A 1 90 ? 11.492 4.800 -2.510 1.00 0.00 215 LEU A O 1
ATOM 1476 N N . TRP A 1 91 ? 9.799 6.237 -2.872 1.00 0.00 216 TRP A N 1
ATOM 1477 C CA . TRP A 1 91 ? 10.661 7.368 -3.214 1.00 0.00 216 TRP A CA 1
ATOM 1478 C C . TRP A 1 91 ? 10.730 8.343 -2.041 1.00 0.00 216 TRP A C 1
ATOM 1479 O O . TRP A 1 91 ? 10.143 8.093 -0.989 1.00 0.00 216 TRP A O 1
ATOM 1500 N N . LEU A 1 92 ? 11.424 9.462 -2.231 1.00 0.00 217 LEU A N 1
ATOM 1501 C CA . LEU A 1 92 ? 11.532 10.468 -1.182 1.00 0.00 217 LEU A CA 1
ATOM 1502 C C . LEU A 1 92 ? 11.910 11.823 -1.779 1.00 0.00 217 LEU A C 1
ATOM 1503 O O . LEU A 1 92 ? 12.971 11.973 -2.385 1.00 0.00 217 LEU A O 1
ATOM 1519 N N . PHE A 1 93 ? 11.034 12.806 -1.598 1.00 0.00 218 PHE A N 1
ATOM 1520 C CA . PHE A 1 93 ? 11.280 14.149 -2.111 1.00 0.00 218 PHE A CA 1
ATOM 1521 C C . PHE A 1 93 ? 10.807 15.191 -1.100 1.00 0.00 218 PHE A C 1
ATOM 1522 O O . PHE A 1 93 ? 9.713 15.065 -0.556 1.00 0.00 218 PHE A O 1
ATOM 1539 N N . GLY A 1 94 ? 11.622 16.210 -0.842 1.00 0.00 219 GLY A N 1
ATOM 1540 C CA . GLY A 1 94 ? 11.243 17.236 0.118 1.00 0.00 219 GLY A CA 1
ATOM 1541 C C . GLY A 1 94 ? 11.406 18.648 -0.446 1.00 0.00 219 GLY A C 1
ATOM 1542 O O . GLY A 1 94 ? 11.823 18.846 -1.587 1.00 0.00 219 GLY A O 1
ATOM 1546 N N . TYR A 1 95 ? 11.083 19.613 0.403 1.00 0.00 220 TYR A N 1
ATOM 1547 C CA . TYR A 1 95 ? 11.195 21.031 0.055 1.00 0.00 220 TYR A CA 1
ATOM 1548 C C . TYR A 1 95 ? 11.555 21.863 1.281 1.00 0.00 220 TYR A C 1
ATOM 1549 O O . TYR A 1 95 ? 11.369 21.423 2.416 1.00 0.00 220 TYR A O 1
ATOM 1567 N N . ASP A 1 96 ? 12.049 23.076 1.049 1.00 0.00 221 ASP A N 1
ATOM 1568 C CA . ASP A 1 96 ? 12.406 23.971 2.139 1.00 0.00 221 ASP A CA 1
ATOM 1569 C C . ASP A 1 96 ? 11.178 24.775 2.563 1.00 0.00 221 ASP A C 1
ATOM 1570 O O . ASP A 1 96 ? 10.087 24.582 2.027 1.00 0.00 221 ASP A O 1
ATOM 1579 N N . GLU A 1 97 ? 11.355 25.673 3.524 1.00 0.00 222 GLU A N 1
ATOM 1580 C CA . GLU A 1 97 ? 10.249 26.497 4.009 1.00 0.00 222 GLU A CA 1
ATOM 1581 C C . GLU A 1 97 ? 9.783 27.495 2.948 1.00 0.00 222 GLU A C 1
ATOM 1582 O O . GLU A 1 97 ? 8.649 27.973 2.995 1.00 0.00 222 GLU A O 1
ATOM 1594 N N . GLN A 1 98 ? 10.664 27.822 2.009 1.00 0.00 223 GLN A N 1
ATOM 1595 C CA . GLN A 1 98 ? 10.326 28.787 0.963 1.00 0.00 223 GLN A CA 1
ATOM 1596 C C . GLN A 1 98 ? 9.643 28.126 -0.218 1.00 0.00 223 GLN A C 1
ATOM 1597 O O . GLN A 1 98 ? 9.496 28.749 -1.268 1.00 0.00 223 GLN A O 1
ATOM 1611 N N . ARG A 1 99 ? 9.244 26.870 -0.042 1.00 0.00 224 ARG A N 1
ATOM 1612 C CA . ARG A 1 99 ? 8.576 26.131 -1.098 1.00 0.00 224 ARG A CA 1
ATOM 1613 C C . ARG A 1 99 ? 9.512 25.882 -2.260 1.00 0.00 224 ARG A C 1
ATOM 1614 O O . ARG A 1 99 ? 9.078 25.754 -3.405 1.00 0.00 224 ARG A O 1
ATOM 1635 N N . GLN A 1 100 ? 10.790 25.808 -1.953 1.00 0.00 225 GLN A N 1
ATOM 1636 C CA . GLN A 1 100 ? 11.785 25.568 -2.961 1.00 0.00 225 GLN A CA 1
ATOM 1637 C C . GLN A 1 100 ? 12.467 24.234 -2.701 1.00 0.00 225 GLN A C 1
ATOM 1638 O O . GLN A 1 100 ? 12.659 23.849 -1.552 1.00 0.00 225 GLN A O 1
ATOM 1652 N N . PRO A 1 101 ? 12.814 23.511 -3.725 1.00 0.00 226 PRO A N 1
ATOM 1653 C CA . PRO A 1 101 ? 13.455 22.183 -3.557 1.00 0.00 226 PRO A CA 1
ATOM 1654 C C . PRO A 1 101 ? 14.836 22.264 -2.915 1.00 0.00 226 PRO A C 1
ATOM 1655 O O . PRO A 1 101 ? 15.624 23.167 -3.196 1.00 0.00 226 PRO A O 1
ATOM 1666 N N . LEU A 1 102 ? 15.113 21.281 -2.069 1.00 0.00 227 LEU A N 1
ATOM 1667 C CA . LEU A 1 102 ? 16.410 21.206 -1.392 1.00 0.00 227 LEU A CA 1
ATOM 1668 C C . LEU A 1 102 ? 17.424 20.514 -2.297 1.00 0.00 227 LEU A C 1
ATOM 1669 O O . LEU A 1 102 ? 17.061 19.647 -3.092 1.00 0.00 227 LEU A O 1
ATOM 1685 N N . THR A 1 103 ? 18.696 20.872 -2.156 1.00 0.00 228 THR A N 1
ATOM 1686 C CA . THR A 1 103 ? 19.738 20.240 -2.957 1.00 0.00 228 THR A CA 1
ATOM 1687 C C . THR A 1 103 ? 19.880 18.788 -2.524 1.00 0.00 228 THR A C 1
ATOM 1688 O O . THR A 1 103 ? 19.522 18.435 -1.403 1.00 0.00 228 THR A O 1
ATOM 1699 N N . VAL A 1 104 ? 20.383 17.946 -3.411 1.00 0.00 229 VAL A N 1
ATOM 1700 C CA . VAL A 1 104 ? 20.543 16.541 -3.104 1.00 0.00 229 VAL A CA 1
ATOM 1701 C C . VAL A 1 104 ? 21.338 16.337 -1.810 1.00 0.00 229 VAL A C 1
ATOM 1702 O O . VAL A 1 104 ? 20.974 15.508 -0.976 1.00 0.00 229 VAL A O 1
ATOM 1715 N N . GLU A 1 105 ? 22.417 17.089 -1.651 1.00 0.00 230 GLU A N 1
ATOM 1716 C CA . GLU A 1 105 ? 23.253 16.981 -0.469 1.00 0.00 230 GLU A CA 1
ATOM 1717 C C . GLU A 1 105 ? 22.513 17.428 0.790 1.00 0.00 230 GLU A C 1
ATOM 1718 O O . GLU A 1 105 ? 22.688 16.835 1.854 1.00 0.00 230 GLU A O 1
ATOM 1730 N N . HIS A 1 106 ? 21.686 18.465 0.676 1.00 0.00 231 HIS A N 1
ATOM 1731 C CA . HIS A 1 106 ? 20.937 18.958 1.823 1.00 0.00 231 HIS A CA 1
ATOM 1732 C C . HIS A 1 106 ? 19.864 17.948 2.215 1.00 0.00 231 HIS A C 1
ATOM 1733 O O . HIS A 1 106 ? 19.623 17.696 3.397 1.00 0.00 231 HIS A O 1
ATOM 1748 N N . MET A 1 107 ? 19.228 17.374 1.199 1.00 0.00 232 MET A N 1
ATOM 1749 C CA . MET A 1 107 ? 18.181 16.388 1.396 1.00 0.00 232 MET A CA 1
ATOM 1750 C C . MET A 1 107 ? 18.695 15.223 2.223 1.00 0.00 232 MET A C 1
ATOM 1751 O O . MET A 1 107 ? 17.949 14.617 2.973 1.00 0.00 232 MET A O 1
ATOM 1765 N N . TYR A 1 108 ? 19.974 14.921 2.057 1.00 0.00 233 TYR A N 1
ATOM 1766 C CA . TYR A 1 108 ? 20.606 13.817 2.762 1.00 0.00 233 TYR A CA 1
ATOM 1767 C C . TYR A 1 108 ? 20.726 14.083 4.262 1.00 0.00 233 TYR A C 1
ATOM 1768 O O . TYR A 1 108 ? 20.920 13.155 5.047 1.00 0.00 233 TYR A O 1
ATOM 1786 N N . GLU A 1 109 ? 20.639 15.343 4.660 1.00 0.00 234 GLU A N 1
ATOM 1787 C CA . GLU A 1 109 ? 20.770 15.696 6.070 1.00 0.00 234 GLU A CA 1
ATOM 1788 C C . GLU A 1 109 ? 19.697 14.997 6.911 1.00 0.00 234 GLU A C 1
ATOM 1789 O O . GLU A 1 109 ? 19.951 14.588 8.042 1.00 0.00 234 GLU A O 1
ATOM 1801 N N . ASP A 1 110 ? 18.500 14.878 6.349 1.00 0.00 235 ASP A N 1
ATOM 1802 C CA . ASP A 1 110 ? 17.378 14.240 7.046 1.00 0.00 235 ASP A CA 1
ATOM 1803 C C . ASP A 1 110 ? 17.366 12.725 6.817 1.00 0.00 235 ASP A C 1
ATOM 1804 O O . ASP A 1 110 ? 16.338 12.073 7.003 1.00 0.00 235 ASP A O 1
ATOM 1813 N N . ILE A 1 111 ? 18.512 12.171 6.425 1.00 0.00 236 ILE A N 1
ATOM 1814 C CA . ILE A 1 111 ? 18.614 10.730 6.185 1.00 0.00 236 ILE A CA 1
ATOM 1815 C C . ILE A 1 111 ? 19.961 10.184 6.670 1.00 0.00 236 ILE A C 1
ATOM 1816 O O . ILE A 1 111 ? 20.958 10.905 6.746 1.00 0.00 236 ILE A O 1
ATOM 1832 N N . SER A 1 112 ? 19.967 8.893 6.972 1.00 0.00 237 SER A N 1
ATOM 1833 C CA . SER A 1 112 ? 21.181 8.226 7.421 1.00 0.00 237 SER A CA 1
ATOM 1834 C C . SER A 1 112 ? 22.204 8.207 6.284 1.00 0.00 237 SER A C 1
ATOM 1835 O O . SER A 1 112 ? 21.984 7.574 5.253 1.00 0.00 237 SER A O 1
ATOM 1843 N N . GLN A 1 113 ? 23.318 8.907 6.481 1.00 0.00 238 GLN A N 1
ATOM 1844 C CA . GLN A 1 113 ? 24.371 8.979 5.467 1.00 0.00 238 GLN A CA 1
ATOM 1845 C C . GLN A 1 113 ? 24.911 7.581 5.167 1.00 0.00 238 GLN A C 1
ATOM 1846 O O . GLN A 1 113 ? 25.254 7.257 4.033 1.00 0.00 238 GLN A O 1
ATOM 1860 N N . ASP A 1 114 ? 24.987 6.751 6.188 1.00 0.00 239 ASP A N 1
ATOM 1861 C CA . ASP A 1 114 ? 25.469 5.394 5.995 1.00 0.00 239 ASP A CA 1
ATOM 1862 C C . ASP A 1 114 ? 24.486 4.611 5.120 1.00 0.00 239 ASP A C 1
ATOM 1863 O O . ASP A 1 114 ? 24.795 3.511 4.662 1.00 0.00 239 ASP A O 1
ATOM 1872 N N . HIS A 1 115 ? 23.284 5.165 4.918 1.00 0.00 240 HIS A N 1
ATOM 1873 C CA . HIS A 1 115 ? 22.256 4.490 4.132 1.00 0.00 240 HIS A CA 1
ATOM 1874 C C . HIS A 1 115 ? 22.056 5.125 2.748 1.00 0.00 240 HIS A C 1
ATOM 1875 O O . HIS A 1 115 ? 21.788 4.423 1.775 1.00 0.00 240 HIS A O 1
ATOM 1890 N N . VAL A 1 116 ? 22.167 6.450 2.663 1.00 0.00 241 VAL A N 1
ATOM 1891 C CA . VAL A 1 116 ? 21.962 7.134 1.381 1.00 0.00 241 VAL A CA 1
ATOM 1892 C C . VAL A 1 116 ? 22.928 6.630 0.315 1.00 0.00 241 VAL A C 1
ATOM 1893 O O . VAL A 1 116 ? 22.599 6.617 -0.870 1.00 0.00 241 VAL A O 1
ATOM 1906 N N . LYS A 1 117 ? 24.124 6.240 0.727 1.00 0.00 242 LYS A N 1
ATOM 1907 C CA . LYS A 1 117 ? 25.121 5.765 -0.226 1.00 0.00 242 LYS A CA 1
ATOM 1908 C C . LYS A 1 117 ? 24.731 4.430 -0.874 1.00 0.00 242 LYS A C 1
ATOM 1909 O O . LYS A 1 117 ? 24.838 4.278 -2.091 1.00 0.00 242 LYS A O 1
ATOM 1928 N N . LYS A 1 118 ? 24.308 3.459 -0.066 1.00 0.00 243 LYS A N 1
ATOM 1929 C CA . LYS A 1 118 ? 23.942 2.142 -0.598 1.00 0.00 243 LYS A CA 1
ATOM 1930 C C . LYS A 1 118 ? 22.450 1.825 -0.461 1.00 0.00 243 LYS A C 1
ATOM 1931 O O . LYS A 1 118 ? 21.798 1.421 -1.423 1.00 0.00 243 LYS A O 1
ATOM 1950 N N . THR A 1 119 ? 21.936 1.974 0.753 1.00 0.00 244 THR A N 1
ATOM 1951 C CA . THR A 1 119 ? 20.537 1.662 1.048 1.00 0.00 244 THR A CA 1
ATOM 1952 C C . THR A 1 119 ? 19.565 2.516 0.238 1.00 0.00 244 THR A C 1
ATOM 1953 O O . THR A 1 119 ? 18.464 2.068 -0.082 1.00 0.00 244 THR A O 1
ATOM 1964 N N . VAL A 1 120 ? 19.968 3.735 -0.099 1.00 0.00 245 VAL A N 1
ATOM 1965 C CA . VAL A 1 120 ? 19.100 4.612 -0.876 1.00 0.00 245 VAL A CA 1
ATOM 1966 C C . VAL A 1 120 ? 19.858 5.203 -2.066 1.00 0.00 245 VAL A C 1
ATOM 1967 O O . VAL A 1 120 ? 21.082 5.117 -2.135 1.00 0.00 245 VAL A O 1
ATOM 1980 N N . THR A 1 121 ? 19.121 5.791 -3.003 1.00 0.00 246 THR A N 1
ATOM 1981 C CA . THR A 1 121 ? 19.738 6.387 -4.187 1.00 0.00 246 THR A CA 1
ATOM 1982 C C . THR A 1 121 ? 18.879 7.525 -4.733 1.00 0.00 246 THR A C 1
ATOM 1983 O O . THR A 1 121 ? 17.751 7.722 -4.292 1.00 0.00 246 THR A O 1
ATOM 1994 N N . ILE A 1 122 ? 19.415 8.263 -5.705 1.00 0.00 247 ILE A N 1
ATOM 1995 C CA . ILE A 1 122 ? 18.671 9.360 -6.318 1.00 0.00 247 ILE A CA 1
ATOM 1996 C C . ILE A 1 122 ? 18.318 8.997 -7.747 1.00 0.00 247 ILE A C 1
ATOM 1997 O O . ILE A 1 122 ? 19.196 8.659 -8.536 1.00 0.00 247 ILE A O 1
ATOM 2013 N N . GLU A 1 123 ? 17.036 9.062 -8.089 1.00 0.00 248 GLU A N 1
ATOM 2014 C CA . GLU A 1 123 ? 16.624 8.722 -9.446 1.00 0.00 248 GLU A CA 1
ATOM 2015 C C . GLU A 1 123 ? 15.394 9.511 -9.878 1.00 0.00 248 GLU A C 1
ATOM 2016 O O . GLU A 1 123 ? 14.643 10.027 -9.052 1.00 0.00 248 GLU A O 1
ATOM 2028 N N . ASN A 1 124 ? 15.191 9.571 -11.186 1.00 0.00 249 ASN A N 1
ATOM 2029 C CA . ASN A 1 124 ? 14.039 10.264 -11.750 1.00 0.00 249 ASN A CA 1
ATOM 2030 C C . ASN A 1 124 ? 12.815 9.357 -11.710 1.00 0.00 249 ASN A C 1
ATOM 2031 O O . ASN A 1 124 ? 12.931 8.136 -11.815 1.00 0.00 249 ASN A O 1
ATOM 2042 N N . HIS A 1 125 ? 11.642 9.960 -11.562 1.00 0.00 250 HIS A N 1
ATOM 2043 C CA . HIS A 1 125 ? 10.411 9.185 -11.515 1.00 0.00 250 HIS A CA 1
ATOM 2044 C C . HIS A 1 125 ? 10.099 8.572 -12.891 1.00 0.00 250 HIS A C 1
ATOM 2045 O O . HIS A 1 125 ? 10.297 9.223 -13.918 1.00 0.00 250 HIS A O 1
ATOM 2060 N N . PRO A 1 126 ? 9.641 7.335 -12.938 1.00 0.00 251 PRO A N 1
ATOM 2061 C CA . PRO A 1 126 ? 9.328 6.624 -14.222 1.00 0.00 251 PRO A CA 1
ATOM 2062 C C . PRO A 1 126 ? 8.045 7.112 -14.883 1.00 0.00 251 PRO A C 1
ATOM 2063 O O . PRO A 1 126 ? 7.873 6.976 -16.094 1.00 0.00 251 PRO A O 1
ATOM 2074 N N . HIS A 1 127 ? 7.153 7.688 -14.087 1.00 0.00 252 HIS A N 1
ATOM 2075 C CA . HIS A 1 127 ? 5.895 8.199 -14.620 1.00 0.00 252 HIS A CA 1
ATOM 2076 C C . HIS A 1 127 ? 5.631 9.634 -14.153 1.00 0.00 252 HIS A C 1
ATOM 2077 O O . HIS A 1 127 ? 4.653 10.251 -14.562 1.00 0.00 252 HIS A O 1
ATOM 2092 N N . LEU A 1 128 ? 6.526 10.165 -13.324 1.00 0.00 253 LEU A N 1
ATOM 2093 C CA . LEU A 1 128 ? 6.381 11.540 -12.842 1.00 0.00 253 LEU A CA 1
ATOM 2094 C C . LEU A 1 128 ? 7.493 12.421 -13.411 1.00 0.00 253 LEU A C 1
ATOM 2095 O O . LEU A 1 128 ? 8.557 11.927 -13.790 1.00 0.00 253 LEU A O 1
ATOM 2111 N N . PRO A 1 129 ? 7.253 13.706 -13.509 1.00 0.00 254 PRO A N 1
ATOM 2112 C CA . PRO A 1 129 ? 8.230 14.679 -14.079 1.00 0.00 254 PRO A CA 1
ATOM 2113 C C . PRO A 1 129 ? 9.340 15.090 -13.102 1.00 0.00 254 PRO A C 1
ATOM 2114 O O . PRO A 1 129 ? 9.245 14.852 -11.898 1.00 0.00 254 PRO A O 1
ATOM 2125 N N . PRO A 1 130 ? 10.379 15.713 -13.615 1.00 0.00 255 PRO A N 1
ATOM 2126 C CA . PRO A 1 130 ? 11.545 16.198 -12.801 1.00 0.00 255 PRO A CA 1
ATOM 2127 C C . PRO A 1 130 ? 11.143 17.335 -11.858 1.00 0.00 255 PRO A C 1
ATOM 2128 O O . PRO A 1 130 ? 10.027 17.850 -11.952 1.00 0.00 255 PRO A O 1
ATOM 2139 N N . PRO A 1 131 ? 12.009 17.741 -10.955 1.00 0.00 256 PRO A N 1
ATOM 2140 C CA . PRO A 1 131 ? 13.388 17.174 -10.769 1.00 0.00 256 PRO A CA 1
ATOM 2141 C C . PRO A 1 131 ? 13.414 15.757 -10.196 1.00 0.00 256 PRO A C 1
ATOM 2142 O O . PRO A 1 131 ? 12.387 15.220 -9.777 1.00 0.00 256 PRO A O 1
ATOM 2153 N N . PRO A 1 132 ? 14.581 15.153 -10.176 1.00 0.00 257 PRO A N 1
ATOM 2154 C CA . PRO A 1 132 ? 14.782 13.766 -9.652 1.00 0.00 257 PRO A CA 1
ATOM 2155 C C . PRO A 1 132 ? 14.522 13.677 -8.152 1.00 0.00 257 PRO A C 1
ATOM 2156 O O . PRO A 1 132 ? 14.774 14.631 -7.416 1.00 0.00 257 PRO A O 1
ATOM 2167 N N . MET A 1 133 ? 14.046 12.521 -7.699 1.00 0.00 258 MET A N 1
ATOM 2168 C CA . MET A 1 133 ? 13.795 12.326 -6.279 1.00 0.00 258 MET A CA 1
ATOM 2169 C C . MET A 1 133 ? 14.540 11.082 -5.811 1.00 0.00 258 MET A C 1
ATOM 2170 O O . MET A 1 133 ? 15.078 10.333 -6.616 1.00 0.00 258 MET A O 1
ATOM 2184 N N . CYS A 1 134 ? 14.592 10.886 -4.510 1.00 0.00 259 CYS A N 1
ATOM 2185 C CA . CYS A 1 134 ? 15.301 9.755 -3.941 1.00 0.00 259 CYS A CA 1
ATOM 2186 C C . CYS A 1 134 ? 14.490 8.481 -4.091 1.00 0.00 259 CYS A C 1
ATOM 2187 O O . CYS A 1 134 ? 13.314 8.452 -3.759 1.00 0.00 259 CYS A O 1
ATOM 2195 N N . SER A 1 135 ? 15.128 7.425 -4.591 1.00 0.00 260 SER A N 1
ATOM 2196 C CA . SER A 1 135 ? 14.456 6.148 -4.772 1.00 0.00 260 SER A CA 1
ATOM 2197 C C . SER A 1 135 ? 15.150 5.082 -3.934 1.00 0.00 260 SER A C 1
ATOM 2198 O O . SER A 1 135 ? 16.373 4.954 -3.971 1.00 0.00 260 SER A O 1
ATOM 2206 N N . VAL A 1 136 ? 14.369 4.325 -3.180 1.00 0.00 261 VAL A N 1
ATOM 2207 C CA . VAL A 1 136 ? 14.931 3.278 -2.337 1.00 0.00 261 VAL A CA 1
ATOM 2208 C C . VAL A 1 136 ? 15.178 2.029 -3.172 1.00 0.00 261 VAL A C 1
ATOM 2209 O O . VAL A 1 136 ? 14.485 1.789 -4.160 1.00 0.00 261 VAL A O 1
ATOM 2222 N N . HIS A 1 137 ? 16.167 1.235 -2.779 1.00 0.00 262 HIS A N 1
ATOM 2223 C CA . HIS A 1 137 ? 16.480 0.020 -3.517 1.00 0.00 262 HIS A CA 1
ATOM 2224 C C . HIS A 1 137 ? 16.123 -1.213 -2.678 1.00 0.00 262 HIS A C 1
ATOM 2225 O O . HIS A 1 137 ? 16.883 -1.592 -1.789 1.00 0.00 262 HIS A O 1
ATOM 2240 N N . PRO A 1 138 ? 14.998 -1.847 -2.930 1.00 0.00 263 PRO A N 1
ATOM 2241 C CA . PRO A 1 138 ? 14.578 -3.056 -2.159 1.00 0.00 263 PRO A CA 1
ATOM 2242 C C . PRO A 1 138 ? 15.427 -4.278 -2.502 1.00 0.00 263 PRO A C 1
ATOM 2243 O O . PRO A 1 138 ? 16.023 -4.347 -3.577 1.00 0.00 263 PRO A O 1
ATOM 2254 N N . CYS A 1 139 ? 15.477 -5.231 -1.569 1.00 0.00 264 CYS A N 1
ATOM 2255 C CA . CYS A 1 139 ? 16.252 -6.459 -1.750 1.00 0.00 264 CYS A CA 1
ATOM 2256 C C . CYS A 1 139 ? 17.758 -6.204 -1.628 1.00 0.00 264 CYS A C 1
ATOM 2257 O O . CYS A 1 139 ? 18.553 -7.143 -1.688 1.00 0.00 264 CYS A O 1
ATOM 2265 N N . ARG A 1 140 ? 18.155 -4.945 -1.438 1.00 0.00 265 ARG A N 1
ATOM 2266 C CA . ARG A 1 140 ? 19.572 -4.628 -1.300 1.00 0.00 265 ARG A CA 1
ATOM 2267 C C . ARG A 1 140 ? 20.162 -5.439 -0.150 1.00 0.00 265 ARG A C 1
ATOM 2268 O O . ARG A 1 140 ? 20.965 -6.346 -0.368 1.00 0.00 265 ARG A O 1
ATOM 2289 N N . HIS A 1 141 ? 19.741 -5.121 1.070 1.00 0.00 266 HIS A N 1
ATOM 2290 C CA . HIS A 1 141 ? 20.215 -5.843 2.243 1.00 0.00 266 HIS A CA 1
ATOM 2291 C C . HIS A 1 141 ? 19.065 -6.614 2.873 1.00 0.00 266 HIS A C 1
ATOM 2292 O O . HIS A 1 141 ? 18.259 -6.054 3.614 1.00 0.00 266 HIS A O 1
ATOM 2307 N N . ALA A 1 142 ? 18.995 -7.901 2.569 1.00 0.00 267 ALA A N 1
ATOM 2308 C CA . ALA A 1 142 ? 17.939 -8.747 3.105 1.00 0.00 267 ALA A CA 1
ATOM 2309 C C . ALA A 1 142 ? 18.116 -8.958 4.605 1.00 0.00 267 ALA A C 1
ATOM 2310 O O . ALA A 1 142 ? 17.182 -9.369 5.295 1.00 0.00 267 ALA A O 1
ATOM 2317 N N . GLU A 1 143 ? 19.322 -8.699 5.106 1.00 0.00 268 GLU A N 1
ATOM 2318 C CA . GLU A 1 143 ? 19.597 -8.893 6.524 1.00 0.00 268 GLU A CA 1
ATOM 2319 C C . GLU A 1 143 ? 18.709 -8.010 7.399 1.00 0.00 268 GLU A C 1
ATOM 2320 O O . GLU A 1 143 ? 18.142 -8.487 8.376 1.00 0.00 268 GLU A O 1
ATOM 2332 N N . VAL A 1 144 ? 18.572 -6.730 7.053 1.00 0.00 269 VAL A N 1
ATOM 2333 C CA . VAL A 1 144 ? 17.720 -5.834 7.833 1.00 0.00 269 VAL A CA 1
ATOM 2334 C C . VAL A 1 144 ? 16.243 -6.027 7.487 1.00 0.00 269 VAL A C 1
ATOM 2335 O O . VAL A 1 144 ? 15.367 -5.885 8.340 1.00 0.00 269 VAL A O 1
ATOM 2348 N N . MET A 1 145 ? 15.987 -6.315 6.216 1.00 0.00 270 MET A N 1
ATOM 2349 C CA . MET A 1 145 ? 14.624 -6.493 5.720 1.00 0.00 270 MET A CA 1
ATOM 2350 C C . MET A 1 145 ? 13.942 -7.695 6.363 1.00 0.00 270 MET A C 1
ATOM 2351 O O . MET A 1 145 ? 12.727 -7.698 6.558 1.00 0.00 270 MET A O 1
ATOM 2365 N N . LYS A 1 146 ? 14.724 -8.717 6.676 1.00 0.00 271 LYS A N 1
ATOM 23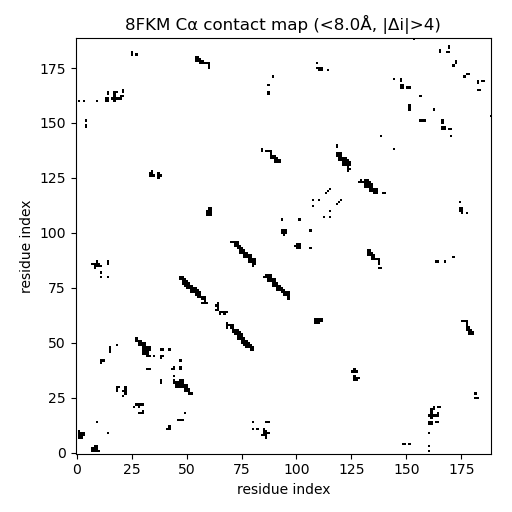66 C CA . LYS A 1 146 ? 14.174 -9.923 7.284 1.00 0.00 271 LYS A CA 1
ATOM 2367 C C . LYS A 1 146 ? 13.463 -9.583 8.582 1.00 0.00 271 LYS A C 1
ATOM 2368 O O . LYS A 1 146 ? 12.506 -10.249 8.962 1.00 0.00 271 LYS A O 1
ATOM 2387 N N . LYS A 1 147 ? 13.922 -8.533 9.256 1.00 0.00 272 LYS A N 1
ATOM 2388 C CA . LYS A 1 147 ? 13.296 -8.122 10.507 1.00 0.00 272 LYS A CA 1
ATOM 2389 C C . LYS A 1 147 ? 11.916 -7.532 10.250 1.00 0.00 272 LYS A C 1
ATOM 2390 O O . LYS A 1 147 ? 10.941 -7.903 10.905 1.00 0.00 272 LYS A O 1
ATOM 2409 N N . ILE A 1 148 ? 11.839 -6.609 9.297 1.00 0.00 273 ILE A N 1
ATOM 2410 C CA . ILE A 1 148 ? 10.580 -5.964 8.957 1.00 0.00 273 ILE A CA 1
ATOM 2411 C C . ILE A 1 148 ? 9.596 -6.971 8.378 1.00 0.00 273 ILE A C 1
ATOM 2412 O O . ILE A 1 148 ? 8.401 -6.913 8.657 1.00 0.00 273 ILE A O 1
ATOM 2428 N N . ILE A 1 149 ? 10.106 -7.906 7.583 1.00 0.00 274 ILE A N 1
ATOM 2429 C CA . ILE A 1 149 ? 9.235 -8.919 7.003 1.00 0.00 274 ILE A CA 1
ATOM 2430 C C . ILE A 1 149 ? 8.789 -9.872 8.106 1.00 0.00 274 ILE A C 1
ATOM 2431 O O . ILE A 1 149 ? 7.617 -10.239 8.198 1.00 0.00 274 ILE A O 1
ATOM 2447 N N . GLU A 1 150 ? 9.739 -10.233 8.958 1.00 0.00 275 GLU A N 1
ATOM 2448 C CA . GLU A 1 150 ? 9.464 -11.118 10.095 1.00 0.00 275 GLU A CA 1
ATOM 2449 C C . GLU A 1 150 ? 8.233 -10.621 10.868 1.00 0.00 275 GLU A C 1
ATOM 2450 O O . GLU A 1 150 ? 7.593 -11.384 11.592 1.00 0.00 275 GLU A O 1
ATOM 2462 N N . THR A 1 151 ? 7.902 -9.340 10.695 1.00 0.00 276 THR A N 1
ATOM 2463 C CA . THR A 1 151 ? 6.750 -8.748 11.360 1.00 0.00 276 THR A CA 1
ATOM 2464 C C . THR A 1 151 ? 5.502 -9.568 11.036 1.00 0.00 276 THR A C 1
ATOM 2465 O O . THR A 1 151 ? 4.699 -9.860 11.911 1.00 0.00 276 THR A O 1
ATOM 2476 N N . VAL A 1 152 ? 5.331 -9.912 9.769 1.00 0.00 277 VAL A N 1
ATOM 2477 C CA . VAL A 1 152 ? 4.153 -10.671 9.360 1.00 0.00 277 VAL A CA 1
ATOM 2478 C C . VAL A 1 152 ? 4.033 -11.960 10.177 1.00 0.00 277 VAL A C 1
ATOM 2479 O O . VAL A 1 152 ? 2.934 -12.347 10.577 1.00 0.00 277 VAL A O 1
ATOM 2492 N N . ALA A 1 153 ? 5.159 -12.616 10.427 1.00 0.00 278 ALA A N 1
ATOM 2493 C CA . ALA A 1 153 ? 5.162 -13.858 11.204 1.00 0.00 278 ALA A CA 1
ATOM 2494 C C . ALA A 1 153 ? 4.768 -13.619 12.668 1.00 0.00 278 ALA A C 1
ATOM 2495 O O . ALA A 1 153 ? 4.511 -14.568 13.409 1.00 0.00 278 ALA A O 1
ATOM 2502 N N . GLU A 1 154 ? 4.761 -12.354 13.087 1.00 0.00 279 GLU A N 1
ATOM 2503 C CA . GLU A 1 154 ? 4.440 -12.016 14.482 1.00 0.00 279 GLU A CA 1
ATOM 2504 C C . GLU A 1 154 ? 3.180 -12.742 14.950 1.00 0.00 279 GLU A C 1
ATOM 2505 O O . GLU A 1 154 ? 3.002 -12.963 16.148 1.00 0.00 279 GLU A O 1
ATOM 2517 N N . GLY A 1 155 ? 2.308 -13.114 14.017 1.00 0.00 280 GLY A N 1
ATOM 2518 C CA . GLY A 1 155 ? 1.082 -13.812 14.383 1.00 0.00 280 GLY A CA 1
ATOM 2519 C C . GLY A 1 155 ? -0.135 -12.894 14.301 1.00 0.00 280 GLY A C 1
ATOM 2520 O O . GLY A 1 155 ? -1.226 -13.267 14.734 1.00 0.00 280 GLY A O 1
ATOM 2524 N N . GLY A 1 156 ? 0.042 -11.699 13.739 1.00 0.00 281 GLY A N 1
ATOM 2525 C CA . GLY A 1 156 ? -1.069 -10.765 13.607 1.00 0.00 281 GLY A CA 1
ATOM 2526 C C . GLY A 1 156 ? -0.973 -9.999 12.291 1.00 0.00 281 GLY A C 1
ATOM 2527 O O . GLY A 1 156 ? 0.037 -9.355 12.009 1.00 0.00 281 GLY A O 1
ATOM 2531 N N . GLY A 1 157 ? -2.022 -10.090 11.480 1.00 0.00 282 GLY A N 1
ATOM 2532 C CA . GLY A 1 157 ? -2.039 -9.417 10.183 1.00 0.00 282 GLY A CA 1
ATOM 2533 C C . GLY A 1 157 ? -2.379 -10.396 9.057 1.00 0.00 282 GLY A C 1
ATOM 2534 O O . GLY A 1 157 ? -2.211 -10.081 7.879 1.00 0.00 282 GLY A O 1
ATOM 2538 N N . GLU A 1 158 ? -2.866 -11.579 9.429 1.00 0.00 283 GLU A N 1
ATOM 2539 C CA . GLU A 1 158 ? -3.235 -12.592 8.448 1.00 0.00 283 GLU A CA 1
ATOM 2540 C C . GLU A 1 158 ? -2.118 -12.780 7.421 1.00 0.00 283 GLU A C 1
ATOM 2541 O O . GLU A 1 158 ? -1.008 -12.276 7.596 1.00 0.00 283 GLU A O 1
ATOM 2553 N N . LEU A 1 159 ? -2.421 -13.509 6.351 1.00 0.00 284 LEU A N 1
ATOM 2554 C CA . LEU A 1 159 ? -1.444 -13.768 5.297 1.00 0.00 284 LEU A CA 1
ATOM 2555 C C . LEU A 1 159 ? -1.814 -13.007 4.026 1.00 0.00 284 LEU A C 1
ATOM 2556 O O . LEU A 1 159 ? -1.636 -13.514 2.918 1.00 0.00 284 LEU A O 1
ATOM 2572 N N . GLY A 1 160 ? -2.337 -11.794 4.190 1.00 0.00 285 GLY A N 1
ATOM 2573 C CA . GLY A 1 160 ? -2.734 -10.991 3.041 1.00 0.00 285 GLY A CA 1
ATOM 2574 C C . GLY A 1 160 ? -1.620 -10.049 2.598 1.00 0.00 285 GLY A C 1
ATOM 2575 O O . GLY A 1 160 ? -1.203 -9.162 3.344 1.00 0.00 285 GLY A O 1
ATOM 2579 N N . VAL A 1 161 ? -1.148 -10.254 1.374 1.00 0.00 286 VAL A N 1
ATOM 2580 C CA . VAL A 1 161 ? -0.083 -9.424 0.819 1.00 0.00 286 VAL A CA 1
ATOM 2581 C C . VAL A 1 161 ? -0.555 -7.980 0.628 1.00 0.00 286 VAL A C 1
ATOM 2582 O O . VAL A 1 161 ? 0.251 -7.085 0.390 1.00 0.00 286 VAL A O 1
ATOM 2595 N N . HIS A 1 162 ? -1.859 -7.757 0.723 1.00 0.00 287 HIS A N 1
ATOM 2596 C CA . HIS A 1 162 ? -2.404 -6.414 0.549 1.00 0.00 287 HIS A CA 1
ATOM 2597 C C . HIS A 1 162 ? -1.890 -5.460 1.633 1.00 0.00 287 HIS A C 1
ATOM 2598 O O . HIS A 1 162 ? -1.989 -4.240 1.494 1.00 0.00 287 HIS A O 1
ATOM 2613 N N . MET A 1 163 ? -1.334 -6.021 2.703 1.00 0.00 288 MET A N 1
ATOM 2614 C CA . MET A 1 163 ? -0.802 -5.213 3.798 1.00 0.00 288 MET A CA 1
ATOM 2615 C C . MET A 1 163 ? 0.712 -5.056 3.660 1.00 0.00 288 MET A C 1
ATOM 2616 O O . MET A 1 163 ? 1.375 -4.557 4.564 1.00 0.00 288 MET A O 1
ATOM 2630 N N . TYR A 1 164 ? 1.263 -5.491 2.531 1.00 0.00 289 TYR A N 1
ATOM 2631 C CA . TYR A 1 164 ? 2.701 -5.403 2.318 1.00 0.00 289 TYR A CA 1
ATOM 2632 C C . TYR A 1 164 ? 3.179 -3.950 2.368 1.00 0.00 289 TYR A C 1
ATOM 2633 O O . TYR A 1 164 ? 4.260 -3.668 2.872 1.00 0.00 289 TYR A O 1
ATOM 2651 N N . LEU A 1 165 ? 2.371 -3.030 1.841 1.00 0.00 290 LEU A N 1
ATOM 2652 C CA . LEU A 1 165 ? 2.747 -1.615 1.841 1.00 0.00 290 LEU A CA 1
ATOM 2653 C C . LEU A 1 165 ? 2.915 -1.113 3.275 1.00 0.00 290 LEU A C 1
ATOM 2654 O O . LEU A 1 165 ? 3.837 -0.364 3.565 1.00 0.00 290 LEU A O 1
ATOM 2670 N N . LEU A 1 166 ? 2.037 -1.548 4.173 1.00 0.00 291 LEU A N 1
ATOM 2671 C CA . LEU A 1 166 ? 2.138 -1.134 5.570 1.00 0.00 291 LEU A CA 1
ATOM 2672 C C . LEU A 1 166 ? 3.383 -1.706 6.229 1.00 0.00 291 LEU A C 1
ATOM 2673 O O . LEU A 1 166 ? 4.035 -1.043 7.034 1.00 0.00 291 LEU A O 1
ATOM 2689 N N . ILE A 1 167 ? 3.717 -2.929 5.858 1.00 0.00 292 ILE A N 1
ATOM 2690 C CA . ILE A 1 167 ? 4.902 -3.569 6.400 1.00 0.00 292 ILE A CA 1
ATOM 2691 C C . ILE A 1 167 ? 6.144 -2.887 5.827 1.00 0.00 292 ILE A C 1
ATOM 2692 O O . ILE A 1 167 ? 7.140 -2.693 6.523 1.00 0.00 292 ILE A O 1
ATOM 2708 N N . PHE A 1 168 ? 6.061 -2.525 4.546 1.00 0.00 293 PHE A N 1
ATOM 2709 C CA . PHE A 1 168 ? 7.164 -1.862 3.856 1.00 0.00 293 PHE A CA 1
ATOM 2710 C C . PHE A 1 168 ? 7.477 -0.508 4.493 1.00 0.00 293 PHE A C 1
ATOM 2711 O O . PHE A 1 168 ? 8.641 -0.166 4.702 1.00 0.00 293 PHE A O 1
ATOM 2728 N N . LEU A 1 169 ? 6.436 0.282 4.754 1.00 0.00 294 LEU A N 1
ATOM 2729 C CA . LEU A 1 169 ? 6.628 1.618 5.312 1.00 0.00 294 LEU A CA 1
ATOM 2730 C C . LEU A 1 169 ? 7.448 1.532 6.593 1.00 0.00 294 LEU A C 1
ATOM 2731 O O . LEU A 1 169 ? 8.295 2.388 6.851 1.00 0.00 294 LEU A O 1
ATOM 2747 N N . LYS A 1 170 ? 7.190 0.511 7.399 1.00 0.00 295 LYS A N 1
ATOM 2748 C CA . LYS A 1 170 ? 7.918 0.364 8.651 1.00 0.00 295 LYS A CA 1
ATOM 2749 C C . LYS A 1 170 ? 9.417 0.306 8.376 1.00 0.00 295 LYS A C 1
ATOM 2750 O O . LYS A 1 170 ? 10.204 0.924 9.092 1.00 0.00 295 LYS A O 1
ATOM 2769 N N . PHE A 1 171 ? 9.812 -0.398 7.318 1.00 0.00 296 PHE A N 1
ATOM 2770 C CA . PHE A 1 171 ? 11.224 -0.467 6.953 1.00 0.00 296 PHE A CA 1
ATOM 2771 C C . PHE A 1 171 ? 11.741 0.928 6.637 1.00 0.00 296 PHE A C 1
ATOM 2772 O O . PHE A 1 171 ? 12.808 1.332 7.095 1.00 0.00 296 PHE A O 1
ATOM 2789 N N . VAL A 1 172 ? 10.977 1.645 5.822 1.00 0.00 297 VAL A N 1
ATOM 2790 C CA . VAL A 1 172 ? 11.349 2.987 5.401 1.00 0.00 297 VAL A CA 1
ATOM 2791 C C . VAL A 1 172 ? 11.568 3.906 6.592 1.00 0.00 297 VAL A C 1
ATOM 2792 O O . VAL A 1 172 ? 12.416 4.791 6.547 1.00 0.00 297 VAL A O 1
ATOM 2805 N N . GLN A 1 173 ? 10.804 3.712 7.656 1.00 0.00 298 GLN A N 1
ATOM 2806 C CA . GLN A 1 173 ? 10.948 4.555 8.831 1.00 0.00 298 GLN A CA 1
ATOM 2807 C C . GLN A 1 173 ? 12.384 4.497 9.340 1.00 0.00 298 GLN A C 1
ATOM 2808 O O . GLN A 1 173 ? 12.888 5.460 9.905 1.00 0.00 298 GLN A O 1
ATOM 2822 N N . ALA A 1 174 ? 13.033 3.362 9.134 1.00 0.00 299 ALA A N 1
ATOM 2823 C CA . ALA A 1 174 ? 14.415 3.187 9.569 1.00 0.00 299 ALA A CA 1
ATOM 2824 C C . ALA A 1 174 ? 15.381 4.015 8.720 1.00 0.00 299 ALA A C 1
ATOM 2825 O O . ALA A 1 174 ? 16.512 4.272 9.133 1.00 0.00 299 ALA A O 1
ATOM 2832 N N . VAL A 1 175 ? 14.926 4.452 7.552 1.00 0.00 300 VAL A N 1
ATOM 2833 C CA . VAL A 1 175 ? 15.766 5.274 6.689 1.00 0.00 300 VAL A CA 1
ATOM 2834 C C . VAL A 1 175 ? 15.431 6.744 6.938 1.00 0.00 300 VAL A C 1
ATOM 2835 O O . VAL A 1 175 ? 16.285 7.620 6.798 1.00 0.00 300 VAL A O 1
ATOM 2848 N N . ILE A 1 176 ? 14.189 6.995 7.371 1.00 0.00 301 ILE A N 1
ATOM 2849 C CA . ILE A 1 176 ? 13.754 8.348 7.711 1.00 0.00 301 ILE A CA 1
ATOM 2850 C C . ILE A 1 176 ? 13.002 8.351 9.057 1.00 0.00 301 ILE A C 1
ATOM 2851 O O . ILE A 1 176 ? 11.828 8.718 9.109 1.00 0.00 301 ILE A O 1
ATOM 2867 N N . PRO A 1 177 ? 13.637 7.946 10.146 1.00 0.00 302 PRO A N 1
ATOM 2868 C CA . PRO A 1 177 ? 12.975 7.902 11.487 1.00 0.00 302 PRO A CA 1
ATOM 2869 C C . PRO A 1 177 ? 12.703 9.293 12.066 1.00 0.00 302 PRO A C 1
ATOM 2870 O O . PRO A 1 177 ? 12.137 9.417 13.153 1.00 0.00 302 PRO A O 1
ATOM 2881 N N . THR A 1 178 ? 13.107 10.334 11.344 1.00 0.00 303 THR A N 1
ATOM 2882 C CA . THR A 1 178 ? 12.893 11.700 11.809 1.00 0.00 303 THR A CA 1
ATOM 2883 C C . THR A 1 178 ? 11.647 12.326 11.195 1.00 0.00 303 THR A C 1
ATOM 2884 O O . THR A 1 178 ? 11.312 13.470 11.507 1.00 0.00 303 THR A O 1
ATOM 2895 N N . ILE A 1 179 ? 10.963 11.594 10.325 1.00 0.00 304 ILE A N 1
ATOM 2896 C CA . ILE A 1 179 ? 9.770 12.133 9.697 1.00 0.00 304 ILE A CA 1
ATOM 2897 C C . ILE A 1 179 ? 8.522 11.488 10.297 1.00 0.00 304 ILE A C 1
ATOM 2898 O O . ILE A 1 179 ? 8.392 10.264 10.318 1.00 0.00 304 ILE A O 1
ATOM 2914 N N . GLU A 1 180 ? 7.626 12.322 10.803 1.00 0.00 305 GLU A N 1
ATOM 2915 C CA . GLU A 1 180 ? 6.404 11.824 11.431 1.00 0.00 305 GLU A CA 1
ATOM 2916 C C . GLU A 1 180 ? 5.268 11.632 10.425 1.00 0.00 305 GLU A C 1
ATOM 2917 O O . GLU A 1 180 ? 4.322 12.418 10.384 1.00 0.00 305 GLU A O 1
ATOM 2929 N N . TYR A 1 181 ? 5.359 10.565 9.632 1.00 0.00 306 TYR A N 1
ATOM 2930 C CA . TYR A 1 181 ? 4.323 10.261 8.653 1.00 0.00 306 TYR A CA 1
ATOM 2931 C C . TYR A 1 181 ? 3.455 9.119 9.159 1.00 0.00 306 TYR A C 1
ATOM 2932 O O . TYR A 1 181 ? 3.796 8.465 10.143 1.00 0.00 306 TYR A O 1
ATOM 2950 N N . ASP A 1 182 ? 2.311 8.912 8.520 1.00 0.00 307 ASP A N 1
ATOM 2951 C CA . ASP A 1 182 ? 1.393 7.871 8.969 1.00 0.00 307 ASP A CA 1
ATOM 2952 C C . ASP A 1 182 ? 1.694 6.516 8.329 1.00 0.00 307 ASP A C 1
ATOM 2953 O O . ASP A 1 182 ? 1.801 6.396 7.110 1.00 0.00 307 ASP A O 1
ATOM 2962 N N . TYR A 1 183 ? 1.841 5.502 9.182 1.00 0.00 308 TYR A N 1
ATOM 2963 C CA . TYR A 1 183 ? 2.146 4.146 8.725 1.00 0.00 308 TYR A CA 1
ATOM 2964 C C . TYR A 1 183 ? 1.982 3.145 9.857 1.00 0.00 308 TYR A C 1
ATOM 2965 O O . TYR A 1 183 ? 2.837 2.292 10.046 1.00 0.00 308 TYR A O 1
ATOM 2983 N N . THR A 1 184 ? 0.883 3.214 10.599 1.00 0.00 309 THR A N 1
ATOM 2984 C CA . THR A 1 184 ? 0.643 2.277 11.706 1.00 0.00 309 THR A CA 1
ATOM 2985 C C . THR A 1 184 ? 1.536 2.558 12.927 1.00 0.00 309 THR A C 1
ATOM 2986 O O . THR A 1 184 ? 1.126 2.293 14.057 1.00 0.00 309 THR A O 1
ATOM 2997 N N . ARG A 1 185 ? 2.743 3.088 12.715 1.00 0.00 310 ARG A N 1
ATOM 2998 C CA . ARG A 1 185 ? 3.641 3.376 13.829 1.00 0.00 310 ARG A CA 1
ATOM 2999 C C . ARG A 1 185 ? 3.759 2.159 14.750 1.00 0.00 310 ARG A C 1
ATOM 3000 O O . ARG A 1 185 ? 3.601 2.254 15.968 1.00 0.00 310 ARG A O 1
ATOM 3021 N N . HIS A 1 186 ? 4.049 1.008 14.150 1.00 0.00 311 HIS A N 1
ATOM 3022 C CA . HIS A 1 186 ? 4.197 -0.231 14.905 1.00 0.00 311 HIS A CA 1
ATOM 3023 C C . HIS A 1 186 ? 2.880 -0.637 15.576 1.00 0.00 311 HIS A C 1
ATOM 3024 O O . HIS A 1 186 ? 2.217 0.175 16.222 1.00 0.00 311 HIS A O 1
ATOM 3039 N N . PHE A 1 187 ? 2.513 -1.909 15.418 1.00 0.00 312 PHE A N 1
ATOM 3040 C CA . PHE A 1 187 ? 1.288 -2.431 16.020 1.00 0.00 312 PHE A CA 1
ATOM 3041 C C . PHE A 1 187 ? 1.609 -3.581 16.956 1.00 0.00 312 PHE A C 1
ATOM 3042 O O . PHE A 1 187 ? 2.282 -4.528 16.561 1.00 0.00 312 PHE A O 1
ATOM 3059 N N . THR A 1 188 ? 1.099 -3.492 18.185 1.00 0.00 313 THR A N 1
ATOM 3060 C CA . THR A 1 188 ? 1.305 -4.527 19.204 1.00 0.00 313 THR A CA 1
ATOM 3061 C C . THR A 1 188 ? 2.793 -4.761 19.476 1.00 0.00 313 THR A C 1
ATOM 3062 O O . THR A 1 188 ? 3.334 -4.278 20.470 1.00 0.00 313 THR A O 1
ATOM 3073 N N . MET A 1 189 ? 3.443 -5.503 18.590 1.00 0.00 314 MET A N 1
ATOM 3074 C CA . MET A 1 189 ? 4.860 -5.796 18.743 1.00 0.00 314 MET A CA 1
ATOM 3075 C C . MET A 1 189 ? 5.709 -4.693 18.124 1.00 0.00 314 MET A C 1
ATOM 3076 O O . MET A 1 189 ? 6.298 -3.933 18.875 1.00 0.00 314 MET A O 1
ATOM 3091 N N . GLY A 1 1 ? -1.370 -18.337 -5.238 1.00 0.00 25 GLY A N 2
ATOM 3092 C CA . GLY A 1 1 ? -1.317 -17.385 -4.092 1.00 0.00 25 GLY A CA 2
ATOM 3093 C C . GLY A 1 1 ? -0.055 -16.538 -4.196 1.00 0.00 25 GLY A C 2
ATOM 3094 O O . GLY A 1 1 ? 0.890 -16.898 -4.899 1.00 0.00 25 GLY A O 2
ATOM 3100 N N . SER A 1 2 ? -0.041 -15.412 -3.491 1.00 0.00 26 SER A N 2
ATOM 3101 C CA . SER A 1 2 ? 1.117 -14.528 -3.516 1.00 0.00 26 SER A CA 2
ATOM 3102 C C . SER A 1 2 ? 2.288 -15.176 -2.787 1.00 0.00 26 SER A C 2
ATOM 3103 O O . SER A 1 2 ? 2.100 -16.085 -1.978 1.00 0.00 26 SER A O 2
ATOM 3111 N N . LYS A 1 3 ? 3.493 -14.703 -3.078 1.00 0.00 27 LYS A N 2
ATOM 3112 C CA . LYS A 1 3 ? 4.688 -15.246 -2.439 1.00 0.00 27 LYS A CA 2
ATOM 3113 C C . LYS A 1 3 ? 5.396 -14.178 -1.609 1.00 0.00 27 LYS A C 2
ATOM 3114 O O . LYS A 1 3 ? 6.596 -14.263 -1.370 1.00 0.00 27 LYS A O 2
ATOM 3133 N N . PHE A 1 4 ? 4.659 -13.146 -1.213 1.00 0.00 28 PHE A N 2
ATOM 3134 C CA . PHE A 1 4 ? 5.263 -12.059 -0.451 1.00 0.00 28 PHE A CA 2
ATOM 3135 C C . PHE A 1 4 ? 6.077 -12.609 0.732 1.00 0.00 28 PHE A C 2
ATOM 3136 O O . PHE A 1 4 ? 7.146 -12.094 1.043 1.00 0.00 28 PHE A O 2
ATOM 3153 N N . LYS A 1 5 ? 5.579 -13.646 1.400 1.00 0.00 29 LYS A N 2
ATOM 3154 C CA . LYS A 1 5 ? 6.305 -14.218 2.536 1.00 0.00 29 LYS A CA 2
ATOM 3155 C C . LYS A 1 5 ? 7.367 -15.227 2.075 1.00 0.00 29 LYS A C 2
ATOM 3156 O O . LYS A 1 5 ? 8.189 -15.678 2.873 1.00 0.00 29 LYS A O 2
ATOM 3175 N N . GLU A 1 6 ? 7.336 -15.586 0.792 1.00 0.00 30 GLU A N 2
ATOM 3176 C CA . GLU A 1 6 ? 8.294 -16.550 0.249 1.00 0.00 30 GLU A CA 2
ATOM 3177 C C . GLU A 1 6 ? 9.455 -15.868 -0.477 1.00 0.00 30 GLU A C 2
ATOM 3178 O O . GLU A 1 6 ? 10.614 -16.043 -0.102 1.00 0.00 30 GLU A O 2
ATOM 3190 N N . THR A 1 7 ? 9.145 -15.102 -1.520 1.00 0.00 31 THR A N 2
ATOM 3191 C CA . THR A 1 7 ? 10.185 -14.421 -2.288 1.00 0.00 31 THR A CA 2
ATOM 3192 C C . THR A 1 7 ? 10.192 -12.913 -2.022 1.00 0.00 31 THR A C 2
ATOM 3193 O O . THR A 1 7 ? 11.172 -12.230 -2.320 1.00 0.00 31 THR A O 2
ATOM 3204 N N . GLY A 1 8 ? 9.103 -12.401 -1.459 1.00 0.00 32 GLY A N 2
ATOM 3205 C CA . GLY A 1 8 ? 9.007 -10.973 -1.155 1.00 0.00 32 GLY A CA 2
ATOM 3206 C C . GLY A 1 8 ? 8.475 -10.164 -2.334 1.00 0.00 32 GLY A C 2
ATOM 3207 O O . GLY A 1 8 ? 8.491 -8.935 -2.297 1.00 0.00 32 GLY A O 2
ATOM 3211 N N . VAL A 1 9 ? 8.014 -10.843 -3.381 1.00 0.00 33 VAL A N 2
ATOM 3212 C CA . VAL A 1 9 ? 7.501 -10.145 -4.553 1.00 0.00 33 VAL A CA 2
ATOM 3213 C C . VAL A 1 9 ? 5.983 -10.259 -4.629 1.00 0.00 33 VAL A C 2
ATOM 3214 O O . VAL A 1 9 ? 5.390 -11.190 -4.086 1.00 0.00 33 VAL A O 2
ATOM 3227 N N . ILE A 1 10 ? 5.363 -9.302 -5.313 1.00 0.00 34 ILE A N 2
ATOM 3228 C CA . ILE A 1 10 ? 3.913 -9.308 -5.457 1.00 0.00 34 ILE A CA 2
ATOM 3229 C C . ILE A 1 10 ? 3.519 -9.107 -6.916 1.00 0.00 34 ILE A C 2
ATOM 3230 O O . ILE A 1 10 ? 4.269 -8.532 -7.703 1.00 0.00 34 ILE A O 2
ATOM 3246 N N . THR A 1 11 ? 2.342 -9.602 -7.270 1.00 0.00 35 THR A N 2
ATOM 3247 C CA . THR A 1 11 ? 1.860 -9.481 -8.641 1.00 0.00 35 THR A CA 2
ATOM 3248 C C . THR A 1 11 ? 1.245 -8.104 -8.876 1.00 0.00 35 THR A C 2
ATOM 3249 O O . THR A 1 11 ? 0.877 -7.416 -7.929 1.00 0.00 35 THR A O 2
ATOM 3260 N N . PRO A 1 12 ? 1.130 -7.686 -10.109 1.00 0.00 36 PRO A N 2
ATOM 3261 C CA . PRO A 1 12 ? 0.549 -6.348 -10.450 1.00 0.00 36 PRO A CA 2
ATOM 3262 C C . PRO A 1 12 ? -0.855 -6.166 -9.881 1.00 0.00 36 PRO A C 2
ATOM 3263 O O . PRO A 1 12 ? -1.174 -5.122 -9.315 1.00 0.00 36 PRO A O 2
ATOM 3274 N N . GLU A 1 13 ? -1.685 -7.190 -10.047 1.00 0.00 37 GLU A N 2
ATOM 3275 C CA . GLU A 1 13 ? -3.062 -7.138 -9.558 1.00 0.00 37 GLU A CA 2
ATOM 3276 C C . GLU A 1 13 ? -3.097 -7.088 -8.032 1.00 0.00 37 GLU A C 2
ATOM 3277 O O . GLU A 1 13 ? -3.963 -6.441 -7.442 1.00 0.00 37 GLU A O 2
ATOM 3289 N N . GLU A 1 14 ? -2.136 -7.753 -7.399 1.00 0.00 38 GLU A N 2
ATOM 3290 C CA . GLU A 1 14 ? -2.053 -7.752 -5.943 1.00 0.00 38 GLU A CA 2
ATOM 3291 C C . GLU A 1 14 ? -1.517 -6.421 -5.427 1.00 0.00 38 GLU A C 2
ATOM 3292 O O . GLU A 1 14 ? -1.944 -5.931 -4.381 1.00 0.00 38 GLU A O 2
ATOM 3304 N N . PHE A 1 15 ? -0.557 -5.856 -6.154 1.00 0.00 39 PHE A N 2
ATOM 3305 C CA . PHE A 1 15 ? 0.062 -4.597 -5.753 1.00 0.00 39 PHE A CA 2
ATOM 3306 C C . PHE A 1 15 ? -0.985 -3.502 -5.625 1.00 0.00 39 PHE A C 2
ATOM 3307 O O . PHE A 1 15 ? -1.053 -2.801 -4.616 1.00 0.00 39 PHE A O 2
ATOM 3324 N N . VAL A 1 16 ? -1.806 -3.375 -6.656 1.00 0.00 40 VAL A N 2
ATOM 3325 C CA . VAL A 1 16 ? -2.864 -2.376 -6.660 1.00 0.00 40 VAL A CA 2
ATOM 3326 C C . VAL A 1 16 ? -3.922 -2.727 -5.628 1.00 0.00 40 VAL A C 2
ATOM 3327 O O . VAL A 1 16 ? -4.674 -1.861 -5.178 1.00 0.00 40 VAL A O 2
ATOM 3340 N N . ALA A 1 17 ? -3.960 -3.995 -5.231 1.00 0.00 41 ALA A N 2
ATOM 3341 C CA . ALA A 1 17 ? -4.913 -4.434 -4.225 1.00 0.00 41 ALA A CA 2
ATOM 3342 C C . ALA A 1 17 ? -4.524 -3.876 -2.864 1.00 0.00 41 ALA A C 2
ATOM 3343 O O . ALA A 1 17 ? -5.374 -3.498 -2.059 1.00 0.00 41 ALA A O 2
ATOM 3350 N N . ALA A 1 18 ? -3.220 -3.864 -2.617 1.00 0.00 42 ALA A N 2
ATOM 3351 C CA . ALA A 1 18 ? -2.683 -3.392 -1.348 1.00 0.00 42 ALA A CA 2
ATOM 3352 C C . ALA A 1 18 ? -3.000 -1.914 -1.092 1.00 0.00 42 ALA A C 2
ATOM 3353 O O . ALA A 1 18 ? -3.270 -1.532 0.047 1.00 0.00 42 ALA A O 2
ATOM 3360 N N . GLY A 1 19 ? -2.936 -1.073 -2.126 1.00 0.00 43 GLY A N 2
ATOM 3361 C CA . GLY A 1 19 ? -3.188 0.345 -1.934 1.00 0.00 43 GLY A CA 2
ATOM 3362 C C . GLY A 1 19 ? -4.560 0.591 -1.332 1.00 0.00 43 GLY A C 2
ATOM 3363 O O . GLY A 1 19 ? -4.692 1.406 -0.432 1.00 0.00 43 GLY A O 2
ATOM 3367 N N . ASP A 1 20 ? -5.577 -0.107 -1.811 1.00 0.00 44 ASP A N 2
ATOM 3368 C CA . ASP A 1 20 ? -6.919 0.081 -1.267 1.00 0.00 44 ASP A CA 2
ATOM 3369 C C . ASP A 1 20 ? -6.881 -0.137 0.241 1.00 0.00 44 ASP A C 2
ATOM 3370 O O . ASP A 1 20 ? -7.493 0.605 1.008 1.00 0.00 44 ASP A O 2
ATOM 3379 N N . HIS A 1 21 ? -6.164 -1.161 0.670 1.00 0.00 45 HIS A N 2
ATOM 3380 C CA . HIS A 1 21 ? -6.045 -1.431 2.091 1.00 0.00 45 H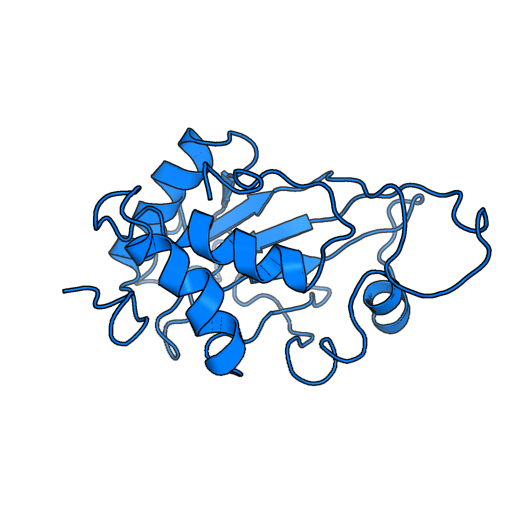IS A CA 2
ATOM 3381 C C . HIS A 1 21 ? -5.291 -0.295 2.789 1.00 0.00 45 HIS A C 2
ATOM 3382 O O . HIS A 1 21 ? -5.676 0.143 3.871 1.00 0.00 45 HIS A O 2
ATOM 3397 N N . LEU A 1 22 ? -4.184 0.139 2.177 1.00 0.00 46 LEU A N 2
ATOM 3398 C CA . LEU A 1 22 ? -3.334 1.188 2.752 1.00 0.00 46 LEU A CA 2
ATOM 3399 C C . LEU A 1 22 ? -4.068 2.514 2.904 1.00 0.00 46 LEU A C 2
ATOM 3400 O O . LEU A 1 22 ? -4.014 3.145 3.960 1.00 0.00 46 LEU A O 2
ATOM 3416 N N . VAL A 1 23 ? -4.755 2.930 1.855 1.00 0.00 47 VAL A N 2
ATOM 3417 C CA . VAL A 1 23 ? -5.499 4.179 1.892 1.00 0.00 47 VAL A CA 2
ATOM 3418 C C . VAL A 1 23 ? -6.641 4.066 2.907 1.00 0.00 47 VAL A C 2
ATOM 3419 O O . VAL A 1 23 ? -6.922 5.008 3.646 1.00 0.00 47 VAL A O 2
ATOM 3432 N N . HIS A 1 24 ? -7.297 2.907 2.945 1.00 0.00 48 HIS A N 2
ATOM 3433 C CA . HIS A 1 24 ? -8.393 2.694 3.888 1.00 0.00 48 HIS A CA 2
ATOM 3434 C C . HIS A 1 24 ? -7.894 2.780 5.330 1.00 0.00 48 HIS A C 2
ATOM 3435 O O . HIS A 1 24 ? -8.483 3.469 6.164 1.00 0.00 48 HIS A O 2
ATOM 3450 N N . HIS A 1 25 ? -6.817 2.051 5.618 1.00 0.00 49 HIS A N 2
ATOM 3451 C CA . HIS A 1 25 ? -6.243 2.011 6.962 1.00 0.00 49 HIS A CA 2
ATOM 3452 C C . HIS A 1 25 ? -5.810 3.397 7.421 1.00 0.00 49 HIS A C 2
ATOM 3453 O O . HIS A 1 25 ? -6.011 3.767 8.578 1.00 0.00 49 HIS A O 2
ATOM 3468 N N . CYS A 1 26 ? -5.243 4.173 6.509 1.00 0.00 50 CYS A N 2
ATOM 3469 C CA . CYS A 1 26 ? -4.820 5.528 6.828 1.00 0.00 50 CYS A CA 2
ATOM 3470 C C . CYS A 1 26 ? -5.181 6.423 5.638 1.00 0.00 50 CYS A C 2
ATOM 3471 O O . CYS A 1 26 ? -4.873 6.072 4.500 1.00 0.00 50 CYS A O 2
ATOM 3479 N N . PRO A 1 27 ? -5.847 7.534 5.842 1.00 0.00 51 PRO A N 2
ATOM 3480 C CA . PRO A 1 27 ? -6.273 8.410 4.720 1.00 0.00 51 PRO A CA 2
ATOM 3481 C C . PRO A 1 27 ? -5.140 9.257 4.172 1.00 0.00 51 PRO A C 2
ATOM 3482 O O . PRO A 1 27 ? -5.336 10.029 3.234 1.00 0.00 51 PRO A O 2
ATOM 3493 N N . THR A 1 28 ? -3.955 9.129 4.758 1.00 0.00 52 THR A N 2
ATOM 3494 C CA . THR A 1 28 ? -2.846 9.921 4.287 1.00 0.00 52 THR A CA 2
ATOM 3495 C C . THR A 1 28 ? -2.354 9.378 2.955 1.00 0.00 52 THR A C 2
ATOM 3496 O O . THR A 1 28 ? -1.734 10.095 2.171 1.00 0.00 52 THR A O 2
ATOM 3507 N N . TRP A 1 29 ? -2.629 8.100 2.708 1.00 0.00 53 TRP A N 2
ATOM 3508 C CA . TRP A 1 29 ? -2.213 7.449 1.479 1.00 0.00 53 TRP A CA 2
ATOM 3509 C C . TRP A 1 29 ? -3.262 7.597 0.394 1.00 0.00 53 TRP A C 2
ATOM 3510 O O . TRP A 1 29 ? -4.454 7.393 0.623 1.00 0.00 53 TRP A O 2
ATOM 3531 N N . GLN A 1 30 ? -2.802 8.002 -0.780 1.00 0.00 54 GLN A N 2
ATOM 3532 C CA . GLN A 1 30 ? -3.702 8.220 -1.901 1.00 0.00 54 GLN A CA 2
ATOM 3533 C C . GLN A 1 30 ? -3.147 7.638 -3.190 1.00 0.00 54 GLN A C 2
ATOM 3534 O O . GLN A 1 30 ? -1.977 7.839 -3.516 1.00 0.00 54 GLN A O 2
ATOM 3548 N N . TRP A 1 31 ? -4.004 6.962 -3.951 1.00 0.00 55 TRP A N 2
ATOM 3549 C CA . TRP A 1 31 ? -3.563 6.427 -5.226 1.00 0.00 55 TRP A CA 2
ATOM 3550 C C . TRP A 1 31 ? -3.367 7.603 -6.154 1.00 0.00 55 TRP A C 2
ATOM 3551 O O . TRP A 1 31 ? -4.211 8.496 -6.220 1.00 0.00 55 TRP A O 2
ATOM 3572 N N . ALA A 1 32 ? -2.252 7.625 -6.844 1.00 0.00 56 ALA A N 2
ATOM 3573 C CA . ALA A 1 32 ? -1.932 8.717 -7.747 1.00 0.00 56 ALA A CA 2
ATOM 3574 C C . ALA A 1 32 ? -1.792 8.192 -9.174 1.00 0.00 56 ALA A C 2
ATOM 3575 O O . ALA A 1 32 ? -1.363 7.057 -9.377 1.00 0.00 56 ALA A O 2
ATOM 3582 N N . THR A 1 33 ? -2.159 9.005 -10.164 1.00 0.00 57 THR A N 2
ATOM 3583 C CA . THR A 1 33 ? -2.068 8.583 -11.547 1.00 0.00 57 THR A CA 2
ATOM 3584 C C . THR A 1 33 ? -0.821 9.152 -12.233 1.00 0.00 57 THR A C 2
ATOM 3585 O O . THR A 1 33 ? -0.296 8.548 -13.168 1.00 0.00 57 THR A O 2
ATOM 3596 N N . GLY A 1 34 ? -0.355 10.317 -11.780 1.00 0.00 58 GLY A N 2
ATOM 3597 C CA . GLY A 1 34 ? 0.824 10.956 -12.363 1.00 0.00 58 GLY A CA 2
ATOM 3598 C C . GLY A 1 34 ? 0.635 11.245 -13.848 1.00 0.00 58 GLY A C 2
ATOM 3599 O O . GLY A 1 34 ? -0.424 11.706 -14.276 1.00 0.00 58 GLY A O 2
ATOM 3603 N N . GLU A 1 35 ? 1.679 10.977 -14.623 1.00 0.00 59 GLU A N 2
ATOM 3604 C CA . GLU A 1 35 ? 1.630 11.220 -16.064 1.00 0.00 59 GLU A CA 2
ATOM 3605 C C . GLU A 1 35 ? 0.821 10.134 -16.764 1.00 0.00 59 GLU A C 2
ATOM 3606 O O . GLU A 1 35 ? 1.157 8.951 -16.700 1.00 0.00 59 GLU A O 2
ATOM 3618 N N . GLU A 1 36 ? -0.268 10.549 -17.399 1.00 0.00 60 GLU A N 2
ATOM 3619 C CA . GLU A 1 36 ? -1.166 9.630 -18.080 1.00 0.00 60 GLU A CA 2
ATOM 3620 C C . GLU A 1 36 ? -0.463 8.911 -19.214 1.00 0.00 60 GLU A C 2
ATOM 3621 O O . GLU A 1 36 ? -0.731 7.739 -19.476 1.00 0.00 60 GLU A O 2
ATOM 3633 N N . LEU A 1 37 ? 0.435 9.611 -19.884 1.00 0.00 61 LEU A N 2
ATOM 3634 C CA . LEU A 1 37 ? 1.174 9.029 -20.990 1.00 0.00 61 LEU A CA 2
ATOM 3635 C C . LEU A 1 37 ? 2.203 8.014 -20.489 1.00 0.00 61 LEU A C 2
ATOM 3636 O O . LEU A 1 37 ? 2.640 7.139 -21.236 1.00 0.00 61 LEU A O 2
ATOM 3652 N N . LYS A 1 38 ? 2.581 8.138 -19.221 1.00 0.00 62 LYS A N 2
ATOM 3653 C CA . LYS A 1 38 ? 3.555 7.225 -18.631 1.00 0.00 62 LYS A CA 2
ATOM 3654 C C . LYS A 1 38 ? 2.855 6.028 -17.986 1.00 0.00 62 LYS A C 2
ATOM 3655 O O . LYS A 1 38 ? 3.494 5.209 -17.325 1.00 0.00 62 LYS A O 2
ATOM 3674 N N . VAL A 1 39 ? 1.541 5.928 -18.185 1.00 0.00 63 VAL A N 2
ATOM 3675 C CA . VAL A 1 39 ? 0.772 4.830 -17.623 1.00 0.00 63 VAL A CA 2
ATOM 3676 C C . VAL A 1 39 ? 1.165 3.503 -18.257 1.00 0.00 63 VAL A C 2
ATOM 3677 O O . VAL A 1 39 ? 1.493 3.433 -19.442 1.00 0.00 63 VAL A O 2
ATOM 3690 N N . LYS A 1 40 ? 1.104 2.453 -17.455 1.00 0.00 64 LYS A N 2
ATOM 3691 C CA . LYS A 1 40 ? 1.426 1.120 -17.935 1.00 0.00 64 LYS A CA 2
ATOM 3692 C C . LYS A 1 40 ? 0.153 0.371 -18.308 1.00 0.00 64 LYS A C 2
ATOM 3693 O O . LYS A 1 40 ? -0.865 0.456 -17.625 1.00 0.00 64 LYS A O 2
ATOM 3712 N N . ALA A 1 41 ? 0.229 -0.333 -19.426 1.00 0.00 65 ALA A N 2
ATOM 3713 C CA . ALA A 1 41 ? -0.892 -1.089 -19.979 1.00 0.00 65 ALA A CA 2
ATOM 3714 C C . ALA A 1 41 ? -1.400 -2.180 -19.049 1.00 0.00 65 ALA A C 2
ATOM 3715 O O . ALA A 1 41 ? -2.590 -2.495 -19.036 1.00 0.00 65 ALA A O 2
ATOM 3722 N N . TYR A 1 42 ? -0.497 -2.764 -18.295 1.00 0.00 66 TYR A N 2
ATOM 3723 C CA . TYR A 1 42 ? -0.851 -3.838 -17.385 1.00 0.00 66 TYR A CA 2
ATOM 3724 C C . TYR A 1 42 ? -1.074 -3.306 -15.974 1.00 0.00 66 TYR A C 2
ATOM 3725 O O . TYR A 1 42 ? -1.176 -4.069 -15.012 1.00 0.00 66 TYR A O 2
ATOM 3743 N N . LEU A 1 43 ? -1.088 -1.984 -15.861 1.00 0.00 67 LEU A N 2
ATOM 3744 C CA . LEU A 1 43 ? -1.229 -1.337 -14.579 1.00 0.00 67 LEU A CA 2
ATOM 3745 C C . LEU A 1 43 ? -2.289 -0.211 -14.672 1.00 0.00 67 LEU A C 2
ATOM 3746 O O . LEU A 1 43 ? -2.151 0.696 -15.491 1.00 0.00 67 LEU A O 2
ATOM 3762 N N . PRO A 1 44 ? -3.367 -0.273 -13.897 1.00 0.00 68 PRO A N 2
ATOM 3763 C CA . PRO A 1 44 ? -4.480 0.741 -13.960 1.00 0.00 68 PRO A CA 2
ATOM 3764 C C . PRO A 1 44 ? -4.060 2.193 -13.804 1.00 0.00 68 PRO A C 2
ATOM 3765 O O . PRO A 1 44 ? -3.346 2.554 -12.872 1.00 0.00 68 PRO A O 2
ATOM 3776 N N . THR A 1 45 ? -4.567 3.024 -14.704 1.00 0.00 69 THR A N 2
ATOM 3777 C CA . THR A 1 45 ? -4.295 4.449 -14.649 1.00 0.00 69 THR A CA 2
ATOM 3778 C C . THR A 1 45 ? -4.761 4.960 -13.293 1.00 0.00 69 THR A C 2
ATOM 3779 O O . THR A 1 45 ? -4.068 5.723 -12.619 1.00 0.00 69 THR A O 2
ATOM 3790 N N . GLY A 1 46 ? -5.961 4.532 -12.920 1.00 0.00 70 GLY A N 2
ATOM 3791 C CA . GLY A 1 46 ? -6.569 4.936 -11.662 1.00 0.00 70 GLY A CA 2
ATOM 3792 C C . GLY A 1 46 ? -5.698 4.587 -10.458 1.00 0.00 70 GLY A C 2
ATOM 3793 O O . GLY A 1 46 ? -5.791 5.249 -9.424 1.00 0.00 70 GLY A O 2
ATOM 3797 N N . LYS A 1 47 ? -4.839 3.569 -10.571 1.00 0.00 71 LYS A N 2
ATOM 3798 C CA . LYS A 1 47 ? -3.981 3.225 -9.435 1.00 0.00 71 LYS A CA 2
ATOM 3799 C C . LYS A 1 47 ? -2.579 2.808 -9.881 1.00 0.00 71 LYS A C 2
ATOM 3800 O O . LYS A 1 47 ? -2.310 1.620 -10.061 1.00 0.00 71 LYS A O 2
ATOM 3819 N N . GLN A 1 48 ? -1.678 3.780 -10.066 1.00 0.00 72 GLN A N 2
ATOM 3820 C CA . GLN A 1 48 ? -0.317 3.470 -10.496 1.00 0.00 72 GLN A CA 2
ATOM 3821 C C . GLN A 1 48 ? 0.693 3.582 -9.347 1.00 0.00 72 GLN A C 2
ATOM 3822 O O . GLN A 1 48 ? 1.673 2.838 -9.311 1.00 0.00 72 GLN A O 2
ATOM 3836 N N . PHE A 1 49 ? 0.469 4.517 -8.419 1.00 0.00 73 PHE A N 2
ATOM 3837 C CA . PHE A 1 49 ? 1.399 4.698 -7.299 1.00 0.00 73 PHE A CA 2
ATOM 3838 C C . PHE A 1 49 ? 0.752 5.458 -6.147 1.00 0.00 73 PHE A C 2
ATOM 3839 O O . PHE A 1 49 ? -0.045 6.348 -6.370 1.00 0.00 73 PHE A O 2
ATOM 3856 N N . LEU A 1 50 ? 1.124 5.129 -4.911 1.00 0.00 74 LEU A N 2
ATOM 3857 C CA . LEU A 1 50 ? 0.565 5.834 -3.757 1.00 0.00 74 LEU A CA 2
ATOM 3858 C C . LEU A 1 50 ? 1.435 7.022 -3.398 1.00 0.00 74 LEU A C 2
ATOM 3859 O O . LEU A 1 50 ? 2.585 7.094 -3.807 1.00 0.00 74 LEU A O 2
ATOM 3875 N N . VAL A 1 51 ? 0.874 7.957 -2.643 1.00 0.00 75 VAL A N 2
ATOM 3876 C CA . VAL A 1 51 ? 1.616 9.137 -2.248 1.00 0.00 75 VAL A CA 2
ATOM 3877 C C . VAL A 1 51 ? 1.014 9.770 -1.004 1.00 0.00 75 VAL A C 2
ATOM 3878 O O . VAL A 1 51 ? -0.204 9.787 -0.823 1.00 0.00 75 VAL A O 2
ATOM 3891 N N . THR A 1 52 ? 1.881 10.320 -0.175 1.00 0.00 76 THR A N 2
ATOM 3892 C CA . THR A 1 52 ? 1.458 11.001 1.033 1.00 0.00 76 THR A CA 2
ATOM 3893 C C . THR A 1 52 ? 2.411 12.161 1.244 1.00 0.00 76 THR A C 2
ATOM 3894 O O . THR A 1 52 ? 3.615 12.011 1.042 1.00 0.00 76 THR A O 2
ATOM 3905 N N . LYS A 1 53 ? 1.892 13.342 1.576 1.00 0.00 77 LYS A N 2
ATOM 3906 C CA . LYS A 1 53 ? 2.748 14.497 1.705 1.00 0.00 77 LYS A CA 2
ATOM 3907 C C . LYS A 1 53 ? 2.287 15.475 2.786 1.00 0.00 77 LYS A C 2
ATOM 3908 O O . LYS A 1 53 ? 1.342 15.235 3.536 1.00 0.00 77 LYS A O 2
ATOM 3927 N N . ASN A 1 54 ? 3.018 16.579 2.824 1.00 0.00 78 ASN A N 2
ATOM 3928 C CA . ASN A 1 54 ? 2.790 17.659 3.777 1.00 0.00 78 ASN A CA 2
ATOM 3929 C C . ASN A 1 54 ? 2.973 17.142 5.191 1.00 0.00 78 ASN A C 2
ATOM 3930 O O . ASN A 1 54 ? 2.292 17.558 6.129 1.00 0.00 78 ASN A O 2
ATOM 3941 N N . VAL A 1 55 ? 3.951 16.266 5.319 1.00 0.00 79 VAL A N 2
ATOM 3942 C CA . VAL A 1 55 ? 4.319 15.705 6.612 1.00 0.00 79 VAL A CA 2
ATOM 3943 C C . VAL A 1 55 ? 5.680 16.292 6.983 1.00 0.00 79 VAL A C 2
ATOM 3944 O O . VAL A 1 55 ? 6.694 15.911 6.400 1.00 0.00 79 VAL A O 2
ATOM 3957 N N . PRO A 1 56 ? 5.730 17.242 7.887 1.00 0.00 80 PRO A N 2
ATOM 3958 C CA . PRO A 1 56 ? 7.005 17.911 8.260 1.00 0.00 80 PRO A CA 2
ATOM 3959 C C . PRO A 1 56 ? 7.937 17.059 9.070 1.00 0.00 80 PRO A C 2
ATOM 3960 O O . PRO A 1 56 ? 7.567 16.006 9.593 1.00 0.00 80 PRO A O 2
ATOM 3971 N N . CYS A 1 57 ? 9.152 17.556 9.185 1.00 0.00 81 CYS A N 2
ATOM 3972 C CA . CYS A 1 57 ? 10.158 16.881 9.950 1.00 0.00 81 CYS A CA 2
ATOM 3973 C C . CYS A 1 57 ? 10.752 17.834 10.976 1.00 0.00 81 CYS A C 2
ATOM 3974 O O . CYS A 1 57 ? 11.416 18.804 10.616 1.00 0.00 81 CYS A O 2
ATOM 3982 N N . TYR A 1 58 ? 10.512 17.568 12.254 1.00 0.00 82 TYR A N 2
ATOM 3983 C CA . TYR A 1 58 ? 11.033 18.427 13.304 1.00 0.00 82 TYR A CA 2
ATOM 3984 C C . TYR A 1 58 ? 12.553 18.435 13.302 1.00 0.00 82 TYR A C 2
ATOM 3985 O O . TYR A 1 58 ? 13.164 19.471 13.556 1.00 0.00 82 TYR A O 2
ATOM 4003 N N . LYS A 1 59 ? 13.171 17.290 13.016 1.00 0.00 83 LYS A N 2
ATOM 4004 C CA . LYS A 1 59 ? 14.627 17.213 12.994 1.00 0.00 83 LYS A CA 2
ATOM 4005 C C . LYS A 1 59 ? 15.096 16.356 11.818 1.00 0.00 83 LYS A C 2
ATOM 4006 O O . LYS A 1 59 ? 14.374 15.470 11.364 1.00 0.00 83 LYS A O 2
ATOM 4025 N N . ARG A 1 60 ? 16.306 16.620 11.329 1.00 0.00 84 ARG A N 2
ATOM 4026 C CA . ARG A 1 60 ? 16.850 15.853 10.207 1.00 0.00 84 ARG A CA 2
ATOM 4027 C C . ARG A 1 60 ? 17.384 14.510 10.711 1.00 0.00 84 ARG A C 2
ATOM 4028 O O . ARG A 1 60 ? 17.064 14.105 11.826 1.00 0.00 84 ARG A O 2
ATOM 4049 N N . CYS A 1 61 ? 18.173 13.808 9.895 1.00 0.00 85 CYS A N 2
ATOM 4050 C CA . CYS A 1 61 ? 18.698 12.493 10.290 1.00 0.00 85 CYS A CA 2
ATOM 4051 C C . CYS A 1 61 ? 19.468 12.563 11.608 1.00 0.00 85 CYS A C 2
ATOM 4052 O O . CYS A 1 61 ? 19.709 11.539 12.248 1.00 0.00 85 CYS A O 2
ATOM 4060 N N . LYS A 1 62 ? 19.835 13.767 12.017 1.00 0.00 86 LYS A N 2
ATOM 4061 C CA . LYS A 1 62 ? 20.546 13.969 13.250 1.00 0.00 86 LYS A CA 2
ATOM 4062 C C . LYS A 1 62 ? 19.603 14.646 14.223 1.00 0.00 86 LYS A C 2
ATOM 4063 O O . LYS A 1 62 ? 19.010 15.681 13.922 1.00 0.00 86 LYS A O 2
ATOM 4082 N N . GLN A 1 63 ? 19.473 14.050 15.377 1.00 0.00 87 GLN A N 2
ATOM 4083 C CA . GLN A 1 63 ? 18.597 14.579 16.415 1.00 0.00 87 GLN A CA 2
ATOM 4084 C C . GLN A 1 63 ? 19.418 15.225 17.525 1.00 0.00 87 GLN A C 2
ATOM 4085 O O . GLN A 1 63 ? 19.162 15.008 18.709 1.00 0.00 87 GLN A O 2
ATOM 4099 N N . MET A 1 64 ? 20.409 16.016 17.131 1.00 0.00 88 MET A N 2
ATOM 4100 C CA . MET A 1 64 ? 21.275 16.690 18.090 1.00 0.00 88 MET A CA 2
ATOM 4101 C C . MET A 1 64 ? 20.494 17.721 18.902 1.00 0.00 88 MET A C 2
ATOM 4102 O O . MET A 1 64 ? 19.263 17.742 18.893 1.00 0.00 88 MET A O 2
ATOM 4116 N N . GLU A 1 65 ? 21.233 18.565 19.606 1.00 0.00 89 GLU A N 2
ATOM 4117 C CA . GLU A 1 65 ? 20.654 19.605 20.438 1.00 0.00 89 GLU A CA 2
ATOM 4118 C C . GLU A 1 65 ? 19.605 20.396 19.671 1.00 0.00 89 GLU A C 2
ATOM 4119 O O . GLU A 1 65 ? 19.595 20.410 18.444 1.00 0.00 89 GLU A O 2
ATOM 4131 N N . GLU A 1 66 ? 18.737 21.075 20.400 1.00 0.00 191 GLU A N 2
ATOM 4132 C CA . GLU A 1 66 ? 17.713 21.885 19.771 1.00 0.00 191 GLU A CA 2
ATOM 4133 C C . GLU A 1 66 ? 18.373 22.981 18.935 1.00 0.00 191 GLU A C 2
ATOM 4134 O O . GLU A 1 66 ? 17.781 23.485 17.988 1.00 0.00 191 GLU A O 2
ATOM 4146 N N . ASP A 1 67 ? 19.606 23.342 19.296 1.00 0.00 192 ASP A N 2
ATOM 4147 C CA . ASP A 1 67 ? 20.344 24.373 18.566 1.00 0.00 192 ASP A CA 2
ATOM 4148 C C . ASP A 1 67 ? 20.821 23.840 17.218 1.00 0.00 192 ASP A C 2
ATOM 4149 O O . ASP A 1 67 ? 20.947 24.583 16.244 1.00 0.00 192 ASP A O 2
ATOM 4158 N N . ALA A 1 68 ? 21.095 22.542 17.187 1.00 0.00 193 ALA A N 2
ATOM 4159 C CA . ALA A 1 68 ? 21.575 21.880 15.978 1.00 0.00 193 ALA A CA 2
ATOM 4160 C C . ALA A 1 68 ? 20.559 22.007 14.842 1.00 0.00 193 ALA A C 2
ATOM 4161 O O . ALA A 1 68 ? 20.929 22.219 13.687 1.00 0.00 193 ALA A O 2
ATOM 4168 N N . ILE A 1 69 ? 19.280 21.906 15.186 1.00 0.00 194 ILE A N 2
ATOM 4169 C CA . ILE A 1 69 ? 18.205 22.041 14.209 1.00 0.00 194 ILE A CA 2
ATOM 4170 C C . ILE A 1 69 ? 17.493 23.359 14.445 1.00 0.00 194 ILE A C 2
ATOM 4171 O O . ILE A 1 69 ? 17.404 23.829 15.575 1.00 0.00 194 ILE A O 2
ATOM 4187 N N . LEU A 1 70 ? 16.975 23.946 13.390 1.00 0.00 195 LEU A N 2
ATOM 4188 C CA . LEU A 1 70 ? 16.257 25.207 13.530 1.00 0.00 195 LEU A CA 2
ATOM 4189 C C . LEU A 1 70 ? 15.417 25.539 12.290 1.00 0.00 195 LEU A C 2
ATOM 4190 O O . LEU A 1 70 ? 14.875 26.640 12.194 1.00 0.00 195 LEU A O 2
ATOM 4206 N N . GLN A 1 71 ? 15.303 24.607 11.336 1.00 0.00 196 GLN A N 2
ATOM 4207 C CA . GLN A 1 71 ? 14.528 24.857 10.138 1.00 0.00 196 GLN A CA 2
ATOM 4208 C C . GLN A 1 71 ? 13.614 23.664 9.867 1.00 0.00 196 GLN A C 2
ATOM 4209 O O . GLN A 1 71 ? 14.056 22.515 9.855 1.00 0.00 196 GLN A O 2
ATOM 4223 N N . THR A 1 72 ? 12.342 23.956 9.667 1.00 0.00 197 THR A N 2
ATOM 4224 C CA . THR A 1 72 ? 11.359 22.907 9.415 1.00 0.00 197 THR A CA 2
ATOM 4225 C C . THR A 1 72 ? 10.805 22.984 8.000 1.00 0.00 197 THR A C 2
ATOM 4226 O O . THR A 1 72 ? 10.639 24.070 7.447 1.00 0.00 197 THR A O 2
ATOM 4237 N N . ARG A 1 73 ? 10.525 21.818 7.416 1.00 0.00 198 ARG A N 2
ATOM 4238 C CA . ARG A 1 73 ? 9.993 21.761 6.057 1.00 0.00 198 ARG A CA 2
ATOM 4239 C C . ARG A 1 73 ? 8.925 20.672 5.948 1.00 0.00 198 ARG A C 2
ATOM 4240 O O . ARG A 1 73 ? 8.424 20.198 6.960 1.00 0.00 198 ARG A O 2
ATOM 4261 N N . THR A 1 74 ? 8.612 20.264 4.714 1.00 0.00 199 THR A N 2
ATOM 4262 C CA . THR A 1 74 ? 7.639 19.199 4.461 1.00 0.00 199 THR A CA 2
ATOM 4263 C C . THR A 1 74 ? 8.223 18.211 3.458 1.00 0.00 199 THR A C 2
ATOM 4264 O O . THR A 1 74 ? 9.004 18.595 2.588 1.00 0.00 199 THR A O 2
ATOM 4275 N N . TYR A 1 75 ? 7.857 16.940 3.585 1.00 0.00 200 TYR A N 2
ATOM 4276 C CA . TYR A 1 75 ? 8.370 15.914 2.685 1.00 0.00 200 TYR A CA 2
ATOM 4277 C C . TYR A 1 75 ? 7.233 15.218 1.937 1.00 0.00 200 TYR A C 2
ATOM 4278 O O . TYR A 1 75 ? 6.061 15.355 2.289 1.00 0.00 200 TYR A O 2
ATOM 4296 N N . ASP A 1 76 ? 7.603 14.468 0.906 1.00 0.00 201 ASP A N 2
ATOM 4297 C CA . ASP A 1 76 ? 6.623 13.738 0.102 1.00 0.00 201 ASP A CA 2
ATOM 4298 C C . ASP A 1 76 ? 7.088 12.309 -0.143 1.00 0.00 201 ASP A C 2
ATOM 4299 O O . ASP A 1 76 ? 8.267 12.064 -0.402 1.00 0.00 201 ASP A O 2
ATOM 4308 N N . LEU A 1 77 ? 6.152 11.375 -0.067 1.00 0.00 202 LEU A N 2
ATOM 4309 C CA . LEU A 1 77 ? 6.464 9.972 -0.290 1.00 0.00 202 LEU A CA 2
ATOM 4310 C C . LEU A 1 77 ? 5.669 9.442 -1.475 1.00 0.00 202 LEU A C 2
ATOM 4311 O O . LEU A 1 77 ? 4.572 9.905 -1.744 1.00 0.00 202 LEU A O 2
ATOM 4327 N N . TYR A 1 78 ? 6.229 8.461 -2.159 1.00 0.00 203 TYR A N 2
ATOM 4328 C CA . TYR A 1 78 ? 5.556 7.848 -3.305 1.00 0.00 203 TYR A CA 2
ATOM 4329 C C . TYR A 1 78 ? 5.746 6.336 -3.244 1.00 0.00 203 TYR A C 2
ATOM 4330 O O . TYR A 1 78 ? 6.793 5.869 -2.794 1.00 0.00 203 TYR A O 2
ATOM 4348 N N . ILE A 1 79 ? 4.786 5.571 -3.759 1.00 0.00 204 ILE A N 2
ATOM 4349 C CA . ILE A 1 79 ? 4.944 4.123 -3.811 1.00 0.00 204 ILE A CA 2
ATOM 4350 C C . ILE A 1 79 ? 4.735 3.653 -5.237 1.00 0.00 204 ILE A C 2
ATOM 4351 O O . ILE A 1 79 ? 3.670 3.856 -5.797 1.00 0.00 204 ILE A O 2
ATOM 4367 N N . THR A 1 80 ? 5.750 3.028 -5.825 1.00 0.00 205 THR A N 2
ATOM 4368 C CA . THR A 1 80 ? 5.636 2.557 -7.200 1.00 0.00 205 THR A CA 2
ATOM 4369 C C . THR A 1 80 ? 5.885 1.058 -7.295 1.00 0.00 205 THR A C 2
ATOM 4370 O O . THR A 1 80 ? 6.335 0.427 -6.337 1.00 0.00 205 THR A O 2
ATOM 4381 N N . TYR A 1 81 ? 5.593 0.497 -8.464 1.00 0.00 206 TYR A N 2
ATOM 4382 C CA . TYR A 1 81 ? 5.788 -0.928 -8.691 1.00 0.00 206 TYR A CA 2
ATOM 4383 C C . TYR A 1 81 ? 6.899 -1.152 -9.712 1.00 0.00 206 TYR A C 2
ATOM 4384 O O . TYR A 1 81 ? 6.893 -0.565 -10.794 1.00 0.00 206 TYR A O 2
ATOM 4402 N N . ASP A 1 82 ? 7.846 -2.008 -9.356 1.00 0.00 207 ASP A N 2
ATOM 4403 C CA . ASP A 1 82 ? 8.963 -2.316 -10.242 1.00 0.00 207 ASP A CA 2
ATOM 4404 C C . ASP A 1 82 ? 8.850 -3.737 -10.772 1.00 0.00 207 ASP A C 2
ATOM 4405 O O . ASP A 1 82 ? 8.812 -4.692 -10.000 1.00 0.00 207 ASP A O 2
ATOM 4414 N N . LYS A 1 83 ? 8.785 -3.874 -12.090 1.00 0.00 208 LYS A N 2
ATOM 4415 C CA . LYS A 1 83 ? 8.666 -5.192 -12.698 1.00 0.00 208 LYS A CA 2
ATOM 4416 C C . LYS A 1 83 ? 9.967 -5.988 -12.612 1.00 0.00 208 LYS A C 2
ATOM 4417 O O . LYS A 1 83 ? 9.934 -7.216 -12.544 1.00 0.00 208 LYS A O 2
ATOM 4436 N N . TYR A 1 84 ? 11.111 -5.311 -12.640 1.00 0.00 209 TYR A N 2
ATOM 4437 C CA . TYR A 1 84 ? 12.382 -6.026 -12.581 1.00 0.00 209 TYR A CA 2
ATOM 4438 C C . TYR A 1 84 ? 12.527 -6.775 -11.256 1.00 0.00 209 TYR A C 2
ATOM 4439 O O . TYR A 1 84 ? 12.794 -7.978 -11.241 1.00 0.00 209 TYR A O 2
ATOM 4457 N N . TYR A 1 85 ? 12.358 -6.062 -10.144 1.00 0.00 210 TYR A N 2
ATOM 4458 C CA . TYR A 1 85 ? 12.485 -6.683 -8.825 1.00 0.00 210 TYR A CA 2
ATOM 4459 C C . TYR A 1 85 ? 11.148 -7.225 -8.326 1.00 0.00 210 TYR A C 2
ATOM 4460 O O . TYR A 1 85 ? 11.115 -8.080 -7.445 1.00 0.00 210 TYR A O 2
ATOM 4478 N N . GLN A 1 86 ? 10.055 -6.740 -8.905 1.00 0.00 211 GLN A N 2
ATOM 4479 C CA . GLN A 1 86 ? 8.716 -7.189 -8.525 1.00 0.00 211 GLN A CA 2
ATOM 4480 C C . GLN A 1 86 ? 8.417 -6.933 -7.047 1.00 0.00 211 GLN A C 2
ATOM 4481 O O . GLN A 1 86 ? 7.848 -7.796 -6.378 1.00 0.00 211 GLN A O 2
ATOM 4495 N N . THR A 1 87 ? 8.767 -5.751 -6.534 1.00 0.00 212 THR A N 2
ATOM 4496 C CA . THR A 1 87 ? 8.483 -5.430 -5.134 1.00 0.00 212 THR A CA 2
ATOM 4497 C C . THR A 1 87 ? 8.122 -3.949 -5.005 1.00 0.00 212 THR A C 2
ATOM 4498 O O . THR A 1 87 ? 8.498 -3.145 -5.858 1.00 0.00 212 THR A O 2
ATOM 4509 N N . PRO A 1 88 ? 7.426 -3.564 -3.963 1.00 0.00 213 PRO A N 2
ATOM 4510 C CA . PRO A 1 88 ? 7.045 -2.132 -3.742 1.00 0.00 213 PRO A CA 2
ATOM 4511 C C . PRO A 1 88 ? 8.277 -1.237 -3.629 1.00 0.00 213 PRO A C 2
ATOM 4512 O O . PRO A 1 88 ? 9.310 -1.661 -3.112 1.00 0.00 213 PRO A O 2
ATOM 4523 N N . ARG A 1 89 ? 8.165 -0.000 -4.105 1.00 0.00 214 ARG A N 2
ATOM 4524 C CA . ARG A 1 89 ? 9.292 0.933 -4.034 1.00 0.00 214 ARG A CA 2
ATOM 4525 C C . ARG A 1 89 ? 8.877 2.233 -3.369 1.00 0.00 214 ARG A C 2
ATOM 4526 O O . ARG A 1 89 ? 7.815 2.762 -3.657 1.00 0.00 214 ARG A O 2
ATOM 4547 N N . LEU A 1 90 ? 9.728 2.746 -2.487 1.00 0.00 215 LEU A N 2
ATOM 4548 C CA . LEU A 1 90 ? 9.430 3.995 -1.795 1.00 0.00 215 LEU A CA 2
ATOM 4549 C C . LEU A 1 90 ? 10.372 5.102 -2.257 1.00 0.00 215 LEU A C 2
ATOM 4550 O O . LEU A 1 90 ? 11.565 4.877 -2.463 1.00 0.00 215 LEU A O 2
ATOM 4566 N N . TRP A 1 91 ? 9.815 6.295 -2.429 1.00 0.00 216 TRP A N 2
ATOM 4567 C CA . TRP A 1 91 ? 10.585 7.449 -2.883 1.00 0.00 216 TRP A CA 2
ATOM 4568 C C . TRP A 1 91 ? 10.803 8.433 -1.749 1.00 0.00 216 TRP A C 2
ATOM 4569 O O . TRP A 1 91 ? 10.330 8.220 -0.633 1.00 0.00 216 TRP A O 2
ATOM 4590 N N . LEU A 1 92 ? 11.502 9.520 -2.051 1.00 0.00 217 LEU A N 2
ATOM 4591 C CA . LEU A 1 92 ? 11.762 10.546 -1.061 1.00 0.00 217 LEU A CA 2
ATOM 4592 C C . LEU A 1 92 ? 12.058 11.876 -1.750 1.00 0.00 217 LEU A C 2
ATOM 4593 O O . LEU A 1 92 ? 13.033 12.005 -2.490 1.00 0.00 217 LEU A O 2
ATOM 4609 N N . PHE A 1 93 ? 11.205 12.860 -1.493 1.00 0.00 218 PHE A N 2
ATOM 4610 C CA . PHE A 1 93 ? 11.360 14.188 -2.074 1.00 0.00 218 PHE A CA 2
ATOM 4611 C C . PHE A 1 93 ? 10.831 15.237 -1.108 1.00 0.00 218 PHE A C 2
ATOM 4612 O O . PHE A 1 93 ? 9.939 14.956 -0.316 1.00 0.00 218 PHE A O 2
ATOM 4629 N N . GLY A 1 94 ? 11.382 16.438 -1.165 1.00 0.00 219 GLY A N 2
ATOM 4630 C CA . GLY A 1 94 ? 10.940 17.492 -0.272 1.00 0.00 219 GLY A CA 2
ATOM 4631 C C . GLY A 1 94 ? 11.150 18.876 -0.871 1.00 0.00 219 GLY A C 2
ATOM 4632 O O . GLY A 1 94 ? 11.512 19.032 -2.037 1.00 0.00 219 GLY A O 2
ATOM 4636 N N . TYR A 1 95 ? 10.950 19.866 -0.020 1.00 0.00 220 TYR A N 2
ATOM 4637 C CA . TYR A 1 95 ? 11.143 21.265 -0.394 1.00 0.00 220 TYR A CA 2
ATOM 4638 C C . TYR A 1 95 ? 11.592 22.081 0.810 1.00 0.00 220 TYR A C 2
ATOM 4639 O O . TYR A 1 95 ? 11.436 21.652 1.953 1.00 0.00 220 TYR A O 2
ATOM 4657 N N . ASP A 1 96 ? 12.136 23.264 0.553 1.00 0.00 221 ASP A N 2
ATOM 4658 C CA . ASP A 1 96 ? 12.587 24.135 1.625 1.00 0.00 221 ASP A CA 2
ATOM 4659 C C . ASP A 1 96 ? 11.426 25.029 2.065 1.00 0.00 221 ASP A C 2
ATOM 4660 O O . ASP A 1 96 ? 10.318 24.906 1.544 1.00 0.00 221 ASP A O 2
ATOM 4669 N N . GLU A 1 97 ? 11.673 25.926 3.013 1.00 0.00 222 GLU A N 2
ATOM 4670 C CA . GLU A 1 97 ? 10.620 26.826 3.486 1.00 0.00 222 GLU A CA 2
ATOM 4671 C C . GLU A 1 97 ? 10.288 27.899 2.451 1.00 0.00 222 GLU A C 2
ATOM 4672 O O . GLU A 1 97 ? 9.216 28.501 2.499 1.00 0.00 222 GLU A O 2
ATOM 4684 N N . GLN A 1 98 ? 11.200 28.129 1.512 1.00 0.00 223 GLN A N 2
ATOM 4685 C CA . GLN A 1 98 ? 10.968 29.128 0.471 1.00 0.00 223 GLN A CA 2
ATOM 4686 C C . GLN A 1 98 ? 10.176 28.524 -0.693 1.00 0.00 223 GLN A C 2
ATOM 4687 O O . GLN A 1 98 ? 9.975 29.177 -1.718 1.00 0.00 223 GLN A O 2
ATOM 4701 N N . ARG A 1 99 ? 9.748 27.270 -0.525 1.00 0.00 224 ARG A N 2
ATOM 4702 C CA . ARG A 1 99 ? 8.993 26.566 -1.556 1.00 0.00 224 ARG A CA 2
ATOM 4703 C C . ARG A 1 99 ? 9.896 26.221 -2.731 1.00 0.00 224 ARG A C 2
ATOM 4704 O O . ARG A 1 99 ? 9.427 26.020 -3.851 1.00 0.00 224 ARG A O 2
ATOM 4725 N N . GLN A 1 100 ? 11.192 26.133 -2.462 1.00 0.00 225 GLN A N 2
ATOM 4726 C CA . GLN A 1 100 ? 12.153 25.790 -3.488 1.00 0.00 225 GLN A CA 2
ATOM 4727 C C . GLN A 1 100 ? 12.647 24.378 -3.227 1.00 0.00 225 GLN A C 2
ATOM 4728 O O . GLN A 1 100 ? 12.658 23.928 -2.086 1.00 0.00 225 GLN A O 2
ATOM 4742 N N . PRO A 1 101 ? 13.032 23.662 -4.236 1.00 0.00 226 PRO A N 2
ATOM 4743 C CA . PRO A 1 101 ? 13.500 22.267 -4.061 1.00 0.00 226 PRO A CA 2
ATOM 4744 C C . PRO A 1 101 ? 14.871 22.185 -3.392 1.00 0.00 226 PRO A C 2
ATOM 4745 O O . PRO A 1 101 ? 15.746 23.018 -3.626 1.00 0.00 226 PRO A O 2
ATOM 4756 N N . LEU A 1 102 ? 15.048 21.148 -2.584 1.00 0.00 227 LEU A N 2
ATOM 4757 C CA . LEU A 1 102 ? 16.330 20.931 -1.905 1.00 0.00 227 LEU A CA 2
ATOM 4758 C C . LEU A 1 102 ? 17.296 20.193 -2.836 1.00 0.00 227 LEU A C 2
ATOM 4759 O O . LEU A 1 102 ? 16.878 19.348 -3.626 1.00 0.00 227 LEU A O 2
ATOM 4775 N N . THR A 1 103 ? 18.588 20.505 -2.731 1.00 0.00 228 THR A N 2
ATOM 4776 C CA . THR A 1 103 ? 19.592 19.843 -3.566 1.00 0.00 228 THR A CA 2
ATOM 4777 C C . THR A 1 103 ? 19.867 18.444 -3.029 1.00 0.00 228 THR A C 2
ATOM 4778 O O . THR A 1 103 ? 19.598 18.159 -1.867 1.00 0.00 228 THR A O 2
ATOM 4789 N N . VAL A 1 104 ? 20.391 17.570 -3.880 1.00 0.00 229 VAL A N 2
ATOM 4790 C CA . VAL A 1 104 ? 20.674 16.202 -3.482 1.00 0.00 229 VAL A CA 2
ATOM 4791 C C . VAL A 1 104 ? 21.525 16.131 -2.209 1.00 0.00 229 VAL A C 2
ATOM 4792 O O . VAL A 1 104 ? 21.247 15.328 -1.320 1.00 0.00 229 VAL A O 2
ATOM 4805 N N . GLU A 1 105 ? 22.557 16.958 -2.126 1.00 0.00 230 GLU A N 2
ATOM 4806 C CA . GLU A 1 105 ? 23.434 16.966 -0.967 1.00 0.00 230 GLU A CA 2
ATOM 4807 C C . GLU A 1 105 ? 22.716 17.421 0.296 1.00 0.00 230 GLU A C 2
ATOM 4808 O O . GLU A 1 105 ? 22.954 16.879 1.376 1.00 0.00 230 GLU A O 2
ATOM 4820 N N . HIS A 1 106 ? 21.840 18.411 0.171 1.00 0.00 231 HIS A N 2
ATOM 4821 C CA . HIS A 1 106 ? 21.110 18.907 1.329 1.00 0.00 231 HIS A CA 2
ATOM 4822 C C . HIS A 1 106 ? 20.083 17.877 1.760 1.00 0.00 231 HIS A C 2
ATOM 4823 O O . HIS A 1 106 ? 19.853 17.657 2.948 1.00 0.00 231 HIS A O 2
ATOM 4838 N N . MET A 1 107 ? 19.463 17.261 0.768 1.00 0.00 232 MET A N 2
ATOM 4839 C CA . MET A 1 107 ? 18.444 16.259 1.004 1.00 0.00 232 MET A CA 2
ATOM 4840 C C . MET A 1 107 ? 18.993 15.102 1.822 1.00 0.00 232 MET A C 2
ATOM 4841 O O . MET A 1 107 ? 18.264 14.486 2.583 1.00 0.00 232 MET A O 2
ATOM 4855 N N . TYR A 1 108 ? 20.280 14.824 1.660 1.00 0.00 233 TYR A N 2
ATOM 4856 C CA . TYR A 1 108 ? 20.917 13.739 2.386 1.00 0.00 233 TYR A CA 2
ATOM 4857 C C . TYR A 1 108 ? 20.973 14.033 3.884 1.00 0.00 233 TYR A C 2
ATOM 4858 O O . TYR A 1 108 ? 21.080 13.114 4.696 1.00 0.00 233 TYR A O 2
ATOM 4876 N N . GLU A 1 109 ? 20.903 15.307 4.252 1.00 0.00 234 GLU A N 2
ATOM 4877 C CA . GLU A 1 109 ? 20.949 15.684 5.662 1.00 0.00 234 GLU A CA 2
ATOM 4878 C C . GLU A 1 109 ? 19.744 15.117 6.407 1.00 0.00 234 GLU A C 2
ATOM 4879 O O . GLU A 1 109 ? 19.794 14.906 7.617 1.00 0.00 234 GLU A O 2
ATOM 4891 N N . ASP A 1 110 ? 18.660 14.881 5.675 1.00 0.00 235 ASP A N 2
ATOM 4892 C CA . ASP A 1 110 ? 17.440 14.344 6.271 1.00 0.00 235 ASP A CA 2
ATOM 4893 C C . ASP A 1 110 ? 17.387 12.821 6.138 1.00 0.00 235 ASP A C 2
ATOM 4894 O O . ASP A 1 110 ? 16.322 12.218 6.268 1.00 0.00 235 ASP A O 2
ATOM 4903 N N . ILE A 1 111 ? 18.540 12.204 5.879 1.00 0.00 236 ILE A N 2
ATOM 4904 C CA . ILE A 1 111 ? 18.605 10.750 5.733 1.00 0.00 236 ILE A CA 2
ATOM 4905 C C . ILE A 1 111 ? 19.717 10.163 6.589 1.00 0.00 236 ILE A C 2
ATOM 4906 O O . ILE A 1 111 ? 20.780 10.763 6.730 1.00 0.00 236 ILE A O 2
ATOM 4922 N N . SER A 1 112 ? 19.463 8.977 7.139 1.00 0.00 237 SER A N 2
ATOM 4923 C CA . SER A 1 112 ? 20.462 8.297 7.959 1.00 0.00 237 SER A CA 2
ATOM 4924 C C . SER A 1 112 ? 21.783 8.244 7.193 1.00 0.00 237 SER A C 2
ATOM 4925 O O . SER A 1 112 ? 21.975 7.400 6.319 1.00 0.00 237 SER A O 2
ATOM 4933 N N . GLN A 1 113 ? 22.670 9.180 7.513 1.00 0.00 238 GLN A N 2
ATOM 49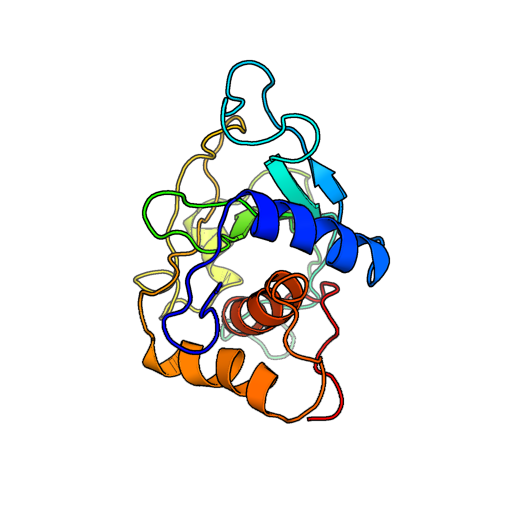34 C CA . GLN A 1 113 ? 23.965 9.292 6.845 1.00 0.00 238 GLN A CA 2
ATOM 4935 C C . GLN A 1 113 ? 24.849 8.072 7.090 1.00 0.00 238 GLN A C 2
ATOM 4936 O O . GLN A 1 113 ? 25.847 7.874 6.397 1.00 0.00 238 GLN A O 2
ATOM 4950 N N . ASP A 1 114 ? 24.508 7.274 8.092 1.00 0.00 239 ASP A N 2
ATOM 4951 C CA . ASP A 1 114 ? 25.322 6.111 8.419 1.00 0.00 239 ASP A CA 2
ATOM 4952 C C . ASP A 1 114 ? 25.571 5.235 7.191 1.00 0.00 239 ASP A C 2
ATOM 4953 O O . ASP A 1 114 ? 26.715 4.880 6.912 1.00 0.00 239 ASP A O 2
ATOM 4962 N N . HIS A 1 115 ? 24.519 4.898 6.447 1.00 0.00 240 HIS A N 2
ATOM 4963 C CA . HIS A 1 115 ? 24.669 4.075 5.248 1.00 0.00 240 HIS A CA 2
ATOM 4964 C C . HIS A 1 115 ? 24.003 4.741 4.039 1.00 0.00 240 HIS A C 2
ATOM 4965 O O . HIS A 1 115 ? 23.722 4.082 3.044 1.00 0.00 240 HIS A O 2
ATOM 4980 N N . VAL A 1 116 ? 23.726 6.041 4.144 1.00 0.00 241 VAL A N 2
ATOM 4981 C CA . VAL A 1 116 ? 23.060 6.769 3.060 1.00 0.00 241 VAL A CA 2
ATOM 4982 C C . VAL A 1 116 ? 23.751 6.547 1.716 1.00 0.00 241 VAL A C 2
ATOM 4983 O O . VAL A 1 116 ? 23.106 6.557 0.667 1.00 0.00 241 VAL A O 2
ATOM 4996 N N . LYS A 1 117 ? 25.061 6.363 1.751 1.00 0.00 242 LYS A N 2
ATOM 4997 C CA . LYS A 1 117 ? 25.837 6.158 0.532 1.00 0.00 242 LYS A CA 2
ATOM 4998 C C . LYS A 1 117 ? 25.457 4.866 -0.197 1.00 0.00 242 LYS A C 2
ATOM 4999 O O . LYS A 1 117 ? 25.477 4.820 -1.426 1.00 0.00 242 LYS A O 2
ATOM 5018 N N . LYS A 1 118 ? 25.116 3.820 0.554 1.00 0.00 243 LYS A N 2
ATOM 5019 C CA . LYS A 1 118 ? 24.744 2.544 -0.060 1.00 0.00 243 LYS A CA 2
ATOM 5020 C C . LYS A 1 118 ? 23.263 2.200 0.155 1.00 0.00 243 LYS A C 2
ATOM 5021 O O . LYS A 1 118 ? 22.780 1.190 -0.358 1.00 0.00 243 LYS A O 2
ATOM 5040 N N . THR A 1 119 ? 22.556 3.008 0.940 1.00 0.00 244 THR A N 2
ATOM 5041 C CA . THR A 1 119 ? 21.150 2.731 1.235 1.00 0.00 244 THR A CA 2
ATOM 5042 C C . THR A 1 119 ? 20.199 3.644 0.464 1.00 0.00 244 THR A C 2
ATOM 5043 O O . THR A 1 119 ? 19.052 3.277 0.211 1.00 0.00 244 THR A O 2
ATOM 5054 N N . VAL A 1 120 ? 20.664 4.838 0.115 1.00 0.00 245 VAL A N 2
ATOM 5055 C CA . VAL A 1 120 ? 19.821 5.792 -0.599 1.00 0.00 245 VAL A CA 2
ATOM 5056 C C . VAL A 1 120 ? 20.472 6.235 -1.908 1.00 0.00 245 VAL A C 2
ATOM 5057 O O . VAL A 1 120 ? 21.696 6.238 -2.043 1.00 0.00 245 VAL A O 2
ATOM 5070 N N . THR A 1 121 ? 19.632 6.615 -2.864 1.00 0.00 246 THR A N 2
ATOM 5071 C CA . THR A 1 121 ? 20.094 7.071 -4.169 1.00 0.00 246 THR A CA 2
ATOM 5072 C C . THR A 1 121 ? 19.096 8.080 -4.731 1.00 0.00 246 THR A C 2
ATOM 5073 O O . THR A 1 121 ? 17.962 8.146 -4.260 1.00 0.00 246 THR A O 2
ATOM 5084 N N . ILE A 1 122 ? 19.492 8.823 -5.764 1.00 0.00 247 ILE A N 2
ATOM 5085 C CA . ILE A 1 122 ? 18.577 9.771 -6.398 1.00 0.00 247 ILE A CA 2
ATOM 5086 C C . ILE A 1 122 ? 18.296 9.302 -7.817 1.00 0.00 247 ILE A C 2
ATOM 5087 O O . ILE A 1 122 ? 19.215 9.004 -8.582 1.00 0.00 247 ILE A O 2
ATOM 5103 N N . GLU A 1 123 ? 17.015 9.227 -8.155 1.00 0.00 248 GLU A N 2
ATOM 5104 C CA . GLU A 1 123 ? 16.609 8.776 -9.484 1.00 0.00 248 GLU A CA 2
ATOM 5105 C C . GLU A 1 123 ? 15.364 9.507 -9.963 1.00 0.00 248 GLU A C 2
ATOM 5106 O O . GLU A 1 123 ? 14.629 10.097 -9.176 1.00 0.00 248 GLU A O 2
ATOM 5118 N N . ASN A 1 124 ? 15.129 9.451 -11.264 1.00 0.00 249 ASN A N 2
ATOM 5119 C CA . ASN A 1 124 ? 13.958 10.100 -11.835 1.00 0.00 249 ASN A CA 2
ATOM 5120 C C . ASN A 1 124 ? 12.729 9.214 -11.672 1.00 0.00 249 ASN A C 2
ATOM 5121 O O . ASN A 1 124 ? 12.813 7.994 -11.811 1.00 0.00 249 ASN A O 2
ATOM 5132 N N . HIS A 1 125 ? 11.583 9.829 -11.395 1.00 0.00 250 HIS A N 2
ATOM 5133 C CA . HIS A 1 125 ? 10.367 9.043 -11.247 1.00 0.00 250 HIS A CA 2
ATOM 5134 C C . HIS A 1 125 ? 10.039 8.374 -12.590 1.00 0.00 250 HIS A C 2
ATOM 5135 O O . HIS A 1 125 ? 10.140 9.015 -13.636 1.00 0.00 250 HIS A O 2
ATOM 5150 N N . PRO A 1 126 ? 9.677 7.110 -12.602 1.00 0.00 251 PRO A N 2
ATOM 5151 C CA . PRO A 1 126 ? 9.367 6.370 -13.868 1.00 0.00 251 PRO A CA 2
ATOM 5152 C C . PRO A 1 126 ? 8.025 6.754 -14.475 1.00 0.00 251 PRO A C 2
ATOM 5153 O O . PRO A 1 126 ? 7.814 6.599 -15.678 1.00 0.00 251 PRO A O 2
ATOM 5164 N N . HIS A 1 127 ? 7.125 7.265 -13.641 1.00 0.00 252 HIS A N 2
ATOM 5165 C CA . HIS A 1 127 ? 5.807 7.667 -14.115 1.00 0.00 252 HIS A CA 2
ATOM 5166 C C . HIS A 1 127 ? 5.570 9.161 -13.860 1.00 0.00 252 HIS A C 2
ATOM 5167 O O . HIS A 1 127 ? 4.501 9.685 -14.176 1.00 0.00 252 HIS A O 2
ATOM 5182 N N . LEU A 1 128 ? 6.572 9.838 -13.294 1.00 0.00 253 LEU A N 2
ATOM 5183 C CA . LEU A 1 128 ? 6.440 11.270 -13.014 1.00 0.00 253 LEU A CA 2
ATOM 5184 C C . LEU A 1 128 ? 7.556 12.090 -13.659 1.00 0.00 253 LEU A C 2
ATOM 5185 O O . LEU A 1 128 ? 8.583 11.553 -14.075 1.00 0.00 253 LEU A O 2
ATOM 5201 N N . PRO A 1 129 ? 7.335 13.377 -13.781 1.00 0.00 254 PRO A N 2
ATOM 5202 C CA . PRO A 1 129 ? 8.289 14.325 -14.426 1.00 0.00 254 PRO A CA 2
ATOM 5203 C C . PRO A 1 129 ? 9.404 14.805 -13.490 1.00 0.00 254 PRO A C 2
ATOM 5204 O O . PRO A 1 129 ? 9.314 14.648 -12.273 1.00 0.00 254 PRO A O 2
ATOM 5215 N N . PRO A 1 130 ? 10.434 15.413 -14.038 1.00 0.00 255 PRO A N 2
ATOM 5216 C CA . PRO A 1 130 ? 11.575 15.962 -13.236 1.00 0.00 255 PRO A CA 2
ATOM 5217 C C . PRO A 1 130 ? 11.099 17.047 -12.265 1.00 0.00 255 PRO A C 2
ATOM 5218 O O . PRO A 1 130 ? 9.986 17.555 -12.401 1.00 0.00 255 PRO A O 2
ATOM 5229 N N . PRO A 1 131 ? 11.905 17.413 -11.299 1.00 0.00 256 PRO A N 2
ATOM 5230 C CA . PRO A 1 131 ? 13.266 16.833 -11.086 1.00 0.00 256 PRO A CA 2
ATOM 5231 C C . PRO A 1 131 ? 13.263 15.435 -10.482 1.00 0.00 256 PRO A C 2
ATOM 5232 O O . PRO A 1 131 ? 12.215 14.904 -10.118 1.00 0.00 256 PRO A O 2
ATOM 5243 N N . PRO A 1 132 ? 14.428 14.828 -10.390 1.00 0.00 257 PRO A N 2
ATOM 5244 C CA . PRO A 1 132 ? 14.590 13.453 -9.841 1.00 0.00 257 PRO A CA 2
ATOM 5245 C C . PRO A 1 132 ? 14.428 13.409 -8.326 1.00 0.00 257 PRO A C 2
ATOM 5246 O O . PRO A 1 132 ? 14.810 14.350 -7.630 1.00 0.00 257 PRO A O 2
ATOM 5257 N N . MET A 1 133 ? 13.877 12.310 -7.818 1.00 0.00 258 MET A N 2
ATOM 5258 C CA . MET A 1 133 ? 13.696 12.165 -6.382 1.00 0.00 258 MET A CA 2
ATOM 5259 C C . MET A 1 133 ? 14.410 10.907 -5.906 1.00 0.00 258 MET A C 2
ATOM 5260 O O . MET A 1 133 ? 14.802 10.071 -6.710 1.00 0.00 258 MET A O 2
ATOM 5274 N N . CYS A 1 134 ? 14.610 10.789 -4.604 1.00 0.00 259 CYS A N 2
ATOM 5275 C CA . CYS A 1 134 ? 15.323 9.643 -4.072 1.00 0.00 259 CYS A CA 2
ATOM 5276 C C . CYS A 1 134 ? 14.439 8.414 -4.017 1.00 0.00 259 CYS A C 2
ATOM 5277 O O . CYS A 1 134 ? 13.263 8.501 -3.692 1.00 0.00 259 CYS A O 2
ATOM 5285 N N . SER A 1 135 ? 15.029 7.266 -4.323 1.00 0.00 260 SER A N 2
ATOM 5286 C CA . SER A 1 135 ? 14.307 6.005 -4.288 1.00 0.00 260 SER A CA 2
ATOM 5287 C C . SER A 1 135 ? 15.130 4.995 -3.509 1.00 0.00 260 SER A C 2
ATOM 5288 O O . SER A 1 135 ? 16.218 4.608 -3.938 1.00 0.00 260 SER A O 2
ATOM 5296 N N . VAL A 1 136 ? 14.626 4.580 -2.359 1.00 0.00 261 VAL A N 2
ATOM 5297 C CA . VAL A 1 136 ? 15.358 3.629 -1.539 1.00 0.00 261 VAL A CA 2
ATOM 5298 C C . VAL A 1 136 ? 15.213 2.218 -2.088 1.00 0.00 261 VAL A C 2
ATOM 5299 O O . VAL A 1 136 ? 14.106 1.741 -2.334 1.00 0.00 261 VAL A O 2
ATOM 5312 N N . HIS A 1 137 ? 16.350 1.566 -2.281 1.00 0.00 262 HIS A N 2
ATOM 5313 C CA . HIS A 1 137 ? 16.372 0.212 -2.808 1.00 0.00 262 HIS A CA 2
ATOM 5314 C C . HIS A 1 137 ? 17.022 -0.725 -1.785 1.00 0.00 262 HIS A C 2
ATOM 5315 O O . HIS A 1 137 ? 18.246 -0.747 -1.672 1.00 0.00 262 HIS A O 2
ATOM 5330 N N . PRO A 1 138 ? 16.253 -1.485 -1.032 1.00 0.00 263 PRO A N 2
ATOM 5331 C CA . PRO A 1 138 ? 16.820 -2.416 -0.009 1.00 0.00 263 PRO A CA 2
ATOM 5332 C C . PRO A 1 138 ? 17.492 -3.626 -0.653 1.00 0.00 263 PRO A C 2
ATOM 5333 O O . PRO A 1 138 ? 17.038 -4.759 -0.501 1.00 0.00 263 PRO A O 2
ATOM 5344 N N . CYS A 1 139 ? 18.575 -3.368 -1.377 1.00 0.00 264 CYS A N 2
ATOM 5345 C CA . CYS A 1 139 ? 19.308 -4.429 -2.050 1.00 0.00 264 CYS A CA 2
ATOM 5346 C C . CYS A 1 139 ? 20.683 -4.621 -1.423 1.00 0.00 264 CYS A C 2
ATOM 5347 O O . CYS A 1 139 ? 21.282 -5.688 -1.546 1.00 0.00 264 CYS A O 2
ATOM 5355 N N . ARG A 1 140 ? 21.189 -3.585 -0.759 1.00 0.00 265 ARG A N 2
ATOM 5356 C CA . ARG A 1 140 ? 22.503 -3.684 -0.140 1.00 0.00 265 ARG A CA 2
ATOM 5357 C C . ARG A 1 140 ? 22.549 -4.897 0.778 1.00 0.00 265 ARG A C 2
ATOM 5358 O O . ARG A 1 140 ? 23.307 -5.836 0.531 1.00 0.00 265 ARG A O 2
ATOM 5379 N N . HIS A 1 141 ? 21.732 -4.890 1.828 1.00 0.00 266 HIS A N 2
ATOM 5380 C CA . HIS A 1 141 ? 21.696 -6.016 2.753 1.00 0.00 266 HIS A CA 2
ATOM 5381 C C . HIS A 1 141 ? 20.260 -6.485 2.975 1.00 0.00 266 HIS A C 2
ATOM 5382 O O . HIS A 1 141 ? 19.490 -5.848 3.694 1.00 0.00 266 HIS A O 2
ATOM 5397 N N . ALA A 1 142 ? 19.920 -7.610 2.361 1.00 0.00 267 ALA A N 2
ATOM 5398 C CA . ALA A 1 142 ? 18.585 -8.187 2.496 1.00 0.00 267 ALA A CA 2
ATOM 5399 C C . ALA A 1 142 ? 18.376 -8.760 3.900 1.00 0.00 267 ALA A C 2
ATOM 5400 O O . ALA A 1 142 ? 17.248 -9.052 4.299 1.00 0.00 267 ALA A O 2
ATOM 5407 N N . GLU A 1 143 ? 19.475 -8.953 4.626 1.00 0.00 268 GLU A N 2
ATOM 5408 C CA . GLU A 1 143 ? 19.424 -9.531 5.965 1.00 0.00 268 GLU A CA 2
ATOM 5409 C C . GLU A 1 143 ? 18.577 -8.703 6.933 1.00 0.00 268 GLU A C 2
ATOM 5410 O O . GLU A 1 143 ? 17.879 -9.267 7.768 1.00 0.00 268 GLU A O 2
ATOM 5422 N N . VAL A 1 144 ? 18.629 -7.380 6.835 1.00 0.00 269 VAL A N 2
ATOM 5423 C CA . VAL A 1 144 ? 17.837 -6.540 7.738 1.00 0.00 269 VAL A CA 2
ATOM 5424 C C . VAL A 1 144 ? 16.358 -6.590 7.351 1.00 0.00 269 VAL A C 2
ATOM 5425 O O . VAL A 1 144 ? 15.479 -6.475 8.201 1.00 0.00 269 VAL A O 2
ATOM 5438 N N . MET A 1 145 ? 16.097 -6.771 6.061 1.00 0.00 270 MET A N 2
ATOM 5439 C CA . MET A 1 145 ? 14.731 -6.846 5.558 1.00 0.00 270 MET A CA 2
ATOM 5440 C C . MET A 1 145 ? 14.017 -8.023 6.196 1.00 0.00 270 MET A C 2
ATOM 5441 O O . MET A 1 145 ? 12.811 -7.982 6.443 1.00 0.00 270 MET A O 2
ATOM 5455 N N . LYS A 1 146 ? 14.780 -9.071 6.456 1.00 0.00 271 LYS A N 2
ATOM 5456 C CA . LYS A 1 146 ? 14.237 -10.271 7.064 1.00 0.00 271 LYS A CA 2
ATOM 5457 C C . LYS A 1 146 ? 13.532 -9.914 8.360 1.00 0.00 271 LYS A C 2
ATOM 5458 O O . LYS A 1 146 ? 12.575 -10.577 8.752 1.00 0.00 271 LYS A O 2
ATOM 5477 N N . LYS A 1 147 ? 13.996 -8.856 9.023 1.00 0.00 272 LYS A N 2
ATOM 5478 C CA . LYS A 1 147 ? 13.357 -8.443 10.278 1.00 0.00 272 LYS A CA 2
ATOM 5479 C C . LYS A 1 147 ? 11.967 -7.853 10.032 1.00 0.00 272 LYS A C 2
ATOM 5480 O O . LYS A 1 147 ? 11.008 -8.200 10.721 1.00 0.00 272 LYS A O 2
ATOM 5499 N N . ILE A 1 148 ? 11.865 -6.950 9.060 1.00 0.00 273 ILE A N 2
ATOM 5500 C CA . ILE A 1 148 ? 10.596 -6.293 8.736 1.00 0.00 273 ILE A CA 2
ATOM 5501 C C . ILE A 1 148 ? 9.543 -7.263 8.216 1.00 0.00 273 ILE A C 2
ATOM 5502 O O . ILE A 1 148 ? 8.363 -7.125 8.523 1.00 0.00 273 ILE A O 2
ATOM 5518 N N . ILE A 1 149 ? 9.967 -8.246 7.444 1.00 0.00 274 ILE A N 2
ATOM 5519 C CA . ILE A 1 149 ? 9.005 -9.213 6.934 1.00 0.00 274 ILE A CA 2
ATOM 5520 C C . ILE A 1 149 ? 8.598 -10.148 8.053 1.00 0.00 274 ILE A C 2
ATOM 5521 O O . ILE A 1 149 ? 7.428 -10.501 8.201 1.00 0.00 274 ILE A O 2
ATOM 5537 N N . GLU A 1 150 ? 9.582 -10.514 8.859 1.00 0.00 275 GLU A N 2
ATOM 5538 C CA . GLU A 1 150 ? 9.349 -11.384 10.005 1.00 0.00 275 GLU A CA 2
ATOM 5539 C C . GLU A 1 150 ? 8.160 -10.849 10.816 1.00 0.00 275 GLU A C 2
ATOM 5540 O O . GLU A 1 150 ? 7.512 -11.594 11.551 1.00 0.00 275 GLU A O 2
ATOM 5552 N N . THR A 1 151 ? 7.877 -9.551 10.665 1.00 0.00 276 THR A N 2
ATOM 5553 C CA . THR A 1 151 ? 6.767 -8.915 11.371 1.00 0.00 276 THR A CA 2
ATOM 5554 C C . THR A 1 151 ? 5.454 -9.601 11.003 1.00 0.00 276 THR A C 2
ATOM 5555 O O . THR A 1 151 ? 4.639 -9.911 11.870 1.00 0.00 276 THR A O 2
ATOM 5566 N N . VAL A 1 152 ? 5.259 -9.814 9.706 1.00 0.00 277 VAL A N 2
ATOM 5567 C CA . VAL A 1 152 ? 4.040 -10.446 9.216 1.00 0.00 277 VAL A CA 2
ATOM 5568 C C . VAL A 1 152 ? 3.727 -11.698 10.023 1.00 0.00 277 VAL A C 2
ATOM 5569 O O . VAL A 1 152 ? 2.565 -12.013 10.276 1.00 0.00 277 VAL A O 2
ATOM 5582 N N . ALA A 1 153 ? 4.770 -12.420 10.392 1.00 0.00 278 ALA A N 2
ATOM 5583 C CA . ALA A 1 153 ? 4.588 -13.656 11.136 1.00 0.00 278 ALA A CA 2
ATOM 5584 C C . ALA A 1 153 ? 3.789 -13.415 12.413 1.00 0.00 278 ALA A C 2
ATOM 5585 O O . ALA A 1 153 ? 2.887 -14.190 12.731 1.00 0.00 278 ALA A O 2
ATOM 5592 N N . GLU A 1 154 ? 4.094 -12.344 13.139 1.00 0.00 279 GLU A N 2
ATOM 5593 C CA . GLU A 1 154 ? 3.348 -12.058 14.358 1.00 0.00 279 GLU A CA 2
ATOM 5594 C C . GLU A 1 154 ? 1.916 -11.637 14.034 1.00 0.00 279 GLU A C 2
ATOM 5595 O O . GLU A 1 154 ? 0.965 -12.172 14.603 1.00 0.00 279 GLU A O 2
ATOM 5607 N N . GLY A 1 155 ? 1.758 -10.671 13.125 1.00 0.00 280 GLY A N 2
ATOM 5608 C CA . GLY A 1 155 ? 0.429 -10.189 12.749 1.00 0.00 280 GLY A CA 2
ATOM 5609 C C . GLY A 1 155 ? 0.515 -9.354 11.471 1.00 0.00 280 GLY A C 2
ATOM 5610 O O . GLY A 1 155 ? 1.611 -9.067 10.988 1.00 0.00 280 GLY A O 2
ATOM 5614 N N . GLY A 1 156 ? -0.634 -8.989 10.901 1.00 0.00 281 GLY A N 2
ATOM 5615 C CA . GLY A 1 156 ? -0.637 -8.222 9.661 1.00 0.00 281 GLY A CA 2
ATOM 5616 C C . GLY A 1 156 ? -0.230 -9.157 8.542 1.00 0.00 281 GLY A C 2
ATOM 5617 O O . GLY A 1 156 ? 0.319 -10.222 8.825 1.00 0.00 281 GLY A O 2
ATOM 5621 N N . GLY A 1 157 ? -0.443 -8.780 7.281 1.00 0.00 282 GLY A N 2
ATOM 5622 C CA . GLY A 1 157 ? -0.031 -9.639 6.173 1.00 0.00 282 GLY A CA 2
ATOM 5623 C C . GLY A 1 157 ? -0.419 -11.090 6.413 1.00 0.00 282 GLY A C 2
ATOM 5624 O O . GLY A 1 157 ? -1.569 -11.403 6.714 1.00 0.00 282 GLY A O 2
ATOM 5628 N N . GLU A 1 158 ? 0.578 -11.955 6.280 1.00 0.00 283 GLU A N 2
ATOM 5629 C CA . GLU A 1 158 ? 0.406 -13.388 6.486 1.00 0.00 283 GLU A CA 2
ATOM 5630 C C . GLU A 1 158 ? -0.474 -13.992 5.400 1.00 0.00 283 GLU A C 2
ATOM 5631 O O . GLU A 1 158 ? 0.017 -14.698 4.520 1.00 0.00 283 GLU A O 2
ATOM 5643 N N . LEU A 1 159 ? -1.773 -13.726 5.466 1.00 0.00 284 LEU A N 2
ATOM 5644 C CA . LEU A 1 159 ? -2.689 -14.273 4.478 1.00 0.00 284 LEU A CA 2
ATOM 5645 C C . LEU A 1 159 ? -2.903 -13.313 3.311 1.00 0.00 284 LEU A C 2
ATOM 5646 O O . LEU A 1 159 ? -2.856 -13.731 2.154 1.00 0.00 284 LEU A O 2
ATOM 5662 N N . GLY 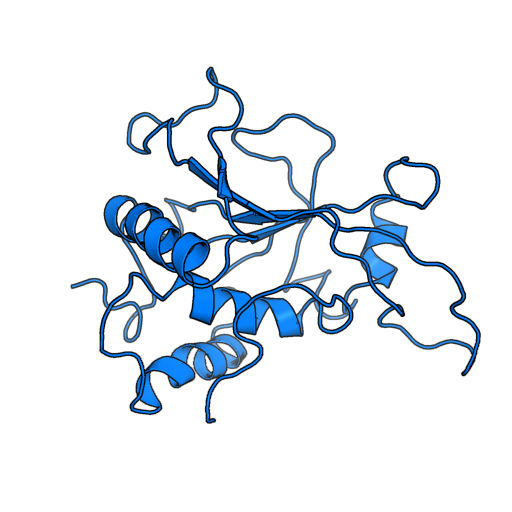A 1 160 ? -3.176 -12.039 3.597 1.00 0.00 285 GLY A N 2
ATOM 5663 C CA . GLY A 1 160 ? -3.431 -11.086 2.524 1.00 0.00 285 GLY A CA 2
ATOM 5664 C C . GLY A 1 160 ? -2.237 -10.179 2.231 1.00 0.00 285 GLY A C 2
ATOM 5665 O O . GLY A 1 160 ? -1.799 -9.395 3.074 1.00 0.00 285 GLY A O 2
ATOM 5669 N N . VAL A 1 161 ? -1.736 -10.306 1.014 1.00 0.00 286 VAL A N 2
ATOM 5670 C CA . VAL A 1 161 ? -0.598 -9.510 0.557 1.00 0.00 286 VAL A CA 2
ATOM 5671 C C . VAL A 1 161 ? -0.948 -8.017 0.489 1.00 0.00 286 VAL A C 2
ATOM 5672 O O . VAL A 1 161 ? -0.079 -7.183 0.252 1.00 0.00 286 VAL A O 2
ATOM 5685 N N . HIS A 1 162 ? -2.224 -7.685 0.665 1.00 0.00 287 HIS A N 2
ATOM 5686 C CA . HIS A 1 162 ? -2.659 -6.292 0.587 1.00 0.00 287 HIS A CA 2
ATOM 5687 C C . HIS A 1 162 ? -2.094 -5.435 1.728 1.00 0.00 287 HIS A C 2
ATOM 5688 O O . HIS A 1 162 ? -2.161 -4.207 1.670 1.00 0.00 287 HIS A O 2
ATOM 5703 N N . MET A 1 163 ? -1.539 -6.070 2.758 1.00 0.00 288 MET A N 2
ATOM 5704 C CA . MET A 1 163 ? -0.973 -5.322 3.888 1.00 0.00 288 MET A CA 2
ATOM 5705 C C . MET A 1 163 ? 0.542 -5.168 3.748 1.00 0.00 288 MET A C 2
ATOM 5706 O O . MET A 1 163 ? 1.212 -4.719 4.673 1.00 0.00 288 MET A O 2
ATOM 5720 N N . TYR A 1 164 ? 1.072 -5.559 2.596 1.00 0.00 289 TYR A N 2
ATOM 5721 C CA . TYR A 1 164 ? 2.506 -5.489 2.345 1.00 0.00 289 TYR A CA 2
ATOM 5722 C C . TYR A 1 164 ? 3.019 -4.042 2.401 1.00 0.00 289 TYR A C 2
ATOM 5723 O O . TYR A 1 164 ? 4.137 -3.800 2.844 1.00 0.00 289 TYR A O 2
ATOM 5741 N N . LEU A 1 165 ? 2.207 -3.086 1.937 1.00 0.00 290 LEU A N 2
ATOM 5742 C CA . LEU A 1 165 ? 2.616 -1.673 1.937 1.00 0.00 290 LEU A CA 2
ATOM 5743 C C . LEU A 1 165 ? 2.861 -1.166 3.361 1.00 0.00 290 LEU A C 2
ATOM 5744 O O . LEU A 1 165 ? 3.816 -0.439 3.607 1.00 0.00 290 LEU A O 2
ATOM 5760 N N . LEU A 1 166 ? 2.010 -1.570 4.294 1.00 0.00 291 LEU A N 2
ATOM 5761 C CA . LEU A 1 166 ? 2.180 -1.144 5.684 1.00 0.00 291 LEU A CA 2
ATOM 5762 C C . LEU A 1 166 ? 3.433 -1.756 6.288 1.00 0.00 291 LEU A C 2
ATOM 5763 O O . LEU A 1 166 ? 4.137 -1.113 7.064 1.00 0.00 291 LEU A O 2
ATOM 5779 N N . ILE A 1 167 ? 3.721 -2.986 5.903 1.00 0.00 292 ILE A N 2
ATOM 5780 C CA . ILE A 1 167 ? 4.917 -3.650 6.390 1.00 0.00 292 ILE A CA 2
ATOM 5781 C C . ILE A 1 167 ? 6.139 -3.023 5.716 1.00 0.00 292 ILE A C 2
ATOM 5782 O O . ILE A 1 167 ? 7.194 -2.876 6.332 1.00 0.00 292 ILE A O 2
ATOM 5798 N N . PHE A 1 168 ? 5.983 -2.665 4.438 1.00 0.00 293 PHE A N 2
ATOM 5799 C CA . PHE A 1 168 ? 7.079 -2.064 3.679 1.00 0.00 293 PHE A CA 2
ATOM 5800 C C . PHE A 1 168 ? 7.468 -0.717 4.280 1.00 0.00 293 PHE A C 2
ATOM 5801 O O . PHE A 1 168 ? 8.648 -0.428 4.470 1.00 0.00 293 PHE A O 2
ATOM 5818 N N . LEU A 1 169 ? 6.468 0.121 4.543 1.00 0.00 294 LEU A N 2
ATOM 5819 C CA . LEU A 1 169 ? 6.727 1.453 5.082 1.00 0.00 294 LEU A CA 2
ATOM 5820 C C . LEU A 1 169 ? 7.523 1.328 6.376 1.00 0.00 294 LEU A C 2
ATOM 5821 O O . LEU A 1 169 ? 8.416 2.133 6.646 1.00 0.00 294 LEU A O 2
ATOM 5837 N N . LYS A 1 170 ? 7.192 0.322 7.178 1.00 0.00 295 LYS A N 2
ATOM 5838 C CA . LYS A 1 170 ? 7.881 0.113 8.447 1.00 0.00 295 LYS A CA 2
ATOM 5839 C C . LYS A 1 170 ? 9.391 0.038 8.226 1.00 0.00 295 LYS A C 2
ATOM 5840 O O . LYS A 1 170 ? 10.158 0.614 8.989 1.00 0.00 295 LYS A O 2
ATOM 5859 N N . PHE A 1 171 ? 9.816 -0.642 7.166 1.00 0.00 296 PHE A N 2
ATOM 5860 C CA . PHE A 1 171 ? 11.242 -0.740 6.848 1.00 0.00 296 PHE A CA 2
ATOM 5861 C C . PHE A 1 171 ? 11.839 0.638 6.589 1.00 0.00 296 PHE A C 2
ATOM 5862 O O . PHE A 1 171 ? 12.937 0.950 7.050 1.00 0.00 296 PHE A O 2
ATOM 5879 N N . VAL A 1 172 ? 11.119 1.438 5.821 1.00 0.00 297 VAL A N 2
ATOM 5880 C CA . VAL A 1 172 ? 11.578 2.772 5.456 1.00 0.00 297 VAL A CA 2
ATOM 5881 C C . VAL A 1 172 ? 11.867 3.637 6.678 1.00 0.00 297 VAL A C 2
ATOM 5882 O O . VAL A 1 172 ? 12.766 4.467 6.639 1.00 0.00 297 VAL A O 2
ATOM 5895 N N . GLN A 1 173 ? 11.111 3.479 7.754 1.00 0.00 298 GLN A N 2
ATOM 5896 C CA . GLN A 1 173 ? 11.359 4.306 8.931 1.00 0.00 298 GLN A CA 2
ATOM 5897 C C . GLN A 1 173 ? 12.817 4.159 9.366 1.00 0.00 298 GLN A C 2
ATOM 5898 O O . GLN A 1 173 ? 13.369 5.037 10.015 1.00 0.00 298 GLN A O 2
ATOM 5912 N N . ALA A 1 174 ? 13.437 3.042 9.007 1.00 0.00 299 ALA A N 2
ATOM 5913 C CA . ALA A 1 174 ? 14.830 2.798 9.373 1.00 0.00 299 ALA A CA 2
ATOM 5914 C C . ALA A 1 174 ? 15.793 3.622 8.519 1.00 0.00 299 ALA A C 2
ATOM 5915 O O . ALA A 1 174 ? 16.944 3.833 8.903 1.00 0.00 299 ALA A O 2
ATOM 5922 N N . VAL A 1 175 ? 15.316 4.109 7.381 1.00 0.00 300 VAL A N 2
ATOM 5923 C CA . VAL A 1 175 ? 16.155 4.934 6.520 1.00 0.00 300 VAL A CA 2
ATOM 5924 C C . VAL A 1 175 ? 15.842 6.406 6.788 1.00 0.00 300 VAL A C 2
ATOM 5925 O O . VAL A 1 175 ? 16.709 7.270 6.661 1.00 0.00 300 VAL A O 2
ATOM 5938 N N . ILE A 1 176 ? 14.602 6.674 7.210 1.00 0.00 301 ILE A N 2
ATOM 5939 C CA . ILE A 1 176 ? 14.179 8.030 7.555 1.00 0.00 301 ILE A CA 2
ATOM 5940 C C . ILE A 1 176 ? 13.375 8.016 8.859 1.00 0.00 301 ILE A C 2
ATOM 5941 O O . ILE A 1 176 ? 12.201 8.384 8.876 1.00 0.00 301 ILE A O 2
ATOM 5957 N N . PRO A 1 177 ? 13.983 7.595 9.940 1.00 0.00 302 PRO A N 2
ATOM 5958 C CA . PRO A 1 177 ? 13.316 7.523 11.282 1.00 0.00 302 PRO A CA 2
ATOM 5959 C C . PRO A 1 177 ? 13.034 8.897 11.895 1.00 0.00 302 PRO A C 2
ATOM 5960 O O . PRO A 1 177 ? 12.499 8.990 13.000 1.00 0.00 302 PRO A O 2
ATOM 5971 N N . THR A 1 178 ? 13.398 9.956 11.183 1.00 0.00 303 THR A N 2
ATOM 5972 C CA . THR A 1 178 ? 13.178 11.311 11.677 1.00 0.00 303 THR A CA 2
ATOM 5973 C C . THR A 1 178 ? 11.966 11.980 11.033 1.00 0.00 303 THR A C 2
ATOM 5974 O O . THR A 1 178 ? 11.656 13.130 11.344 1.00 0.00 303 THR A O 2
ATOM 5985 N N . ILE A 1 179 ? 11.289 11.274 10.138 1.00 0.00 304 ILE A N 2
ATOM 5986 C CA . ILE A 1 179 ? 10.130 11.853 9.478 1.00 0.00 304 ILE A CA 2
ATOM 5987 C C . ILE A 1 179 ? 8.846 11.287 10.078 1.00 0.00 304 ILE A C 2
ATOM 5988 O O . ILE A 1 179 ? 8.685 10.071 10.191 1.00 0.00 304 ILE A O 2
ATOM 6004 N N . GLU A 1 180 ? 7.954 12.178 10.497 1.00 0.00 305 GLU A N 2
ATOM 6005 C CA . GLU A 1 180 ? 6.705 11.755 11.128 1.00 0.00 305 GLU A CA 2
ATOM 6006 C C . GLU A 1 180 ? 5.567 11.548 10.124 1.00 0.00 305 GLU A C 2
ATOM 6007 O O . GLU A 1 180 ? 4.592 12.300 10.123 1.00 0.00 305 GLU A O 2
ATOM 6019 N N . TYR A 1 181 ? 5.671 10.507 9.302 1.00 0.00 306 TYR A N 2
ATOM 6020 C CA . TYR A 1 181 ? 4.618 10.200 8.342 1.00 0.00 306 TYR A CA 2
ATOM 6021 C C . TYR A 1 181 ? 3.686 9.156 8.951 1.00 0.00 306 TYR A C 2
ATOM 6022 O O . TYR A 1 181 ? 3.989 8.594 10.002 1.00 0.00 306 TYR A O 2
ATOM 6040 N N . ASP A 1 182 ? 2.543 8.917 8.322 1.00 0.00 307 ASP A N 2
ATOM 6041 C CA . ASP A 1 182 ? 1.586 7.952 8.869 1.00 0.00 307 ASP A CA 2
ATOM 6042 C C . ASP A 1 182 ? 1.701 6.581 8.203 1.00 0.00 307 ASP A C 2
ATOM 6043 O O . ASP A 1 182 ? 1.797 6.479 6.979 1.00 0.00 307 ASP A O 2
ATOM 6052 N N . TYR A 1 183 ? 1.724 5.528 9.026 1.00 0.00 308 TYR A N 2
ATOM 6053 C CA . TYR A 1 183 ? 1.867 4.177 8.505 1.00 0.00 308 TYR A CA 2
ATOM 6054 C C . TYR A 1 183 ? 1.101 3.138 9.365 1.00 0.00 308 TYR A C 2
ATOM 6055 O O . TYR A 1 183 ? -0.130 3.133 9.381 1.00 0.00 308 TYR A O 2
ATOM 6073 N N . THR A 1 184 ? 1.827 2.257 10.049 1.00 0.00 309 THR A N 2
ATOM 6074 C CA . THR A 1 184 ? 1.216 1.223 10.870 1.00 0.00 309 THR A CA 2
ATOM 6075 C C . THR A 1 184 ? 1.216 1.593 12.347 1.00 0.00 309 THR A C 2
ATOM 6076 O O . THR A 1 184 ? 0.390 1.082 13.100 1.00 0.00 309 THR A O 2
ATOM 6087 N N . ARG A 1 185 ? 2.127 2.477 12.765 1.00 0.00 310 ARG A N 2
ATOM 6088 C CA . ARG A 1 185 ? 2.205 2.887 14.168 1.00 0.00 310 ARG A CA 2
ATOM 6089 C C . ARG A 1 185 ? 2.456 1.677 15.068 1.00 0.00 310 ARG A C 2
ATOM 6090 O O . ARG A 1 185 ? 3.605 1.355 15.376 1.00 0.00 310 ARG A O 2
ATOM 6111 N N . HIS A 1 186 ? 1.388 0.997 15.469 1.00 0.00 311 HIS A N 2
ATOM 6112 C CA . HIS A 1 186 ? 1.516 -0.185 16.306 1.00 0.00 311 HIS A CA 2
ATOM 6113 C C . HIS A 1 186 ? 0.503 -1.233 15.861 1.00 0.00 311 HIS A C 2
ATOM 6114 O O . HIS A 1 186 ? -0.523 -0.905 15.266 1.00 0.00 311 HIS A O 2
ATOM 6129 N N . PHE A 1 187 ? 0.799 -2.492 16.146 1.00 0.00 312 PHE A N 2
ATOM 6130 C CA . PHE A 1 187 ? -0.090 -3.579 15.760 1.00 0.00 312 PHE A CA 2
ATOM 6131 C C . PHE A 1 187 ? -0.381 -4.464 16.971 1.00 0.00 312 PHE A C 2
ATOM 6132 O O . PHE A 1 187 ? -0.072 -4.094 18.103 1.00 0.00 312 PHE A O 2
ATOM 6149 N N . THR A 1 188 ? -0.982 -5.624 16.735 1.00 0.00 313 THR A N 2
ATOM 6150 C CA . THR A 1 188 ? -1.309 -6.529 17.831 1.00 0.00 313 THR A CA 2
ATOM 6151 C C . THR A 1 188 ? -0.039 -7.038 18.505 1.00 0.00 313 THR A C 2
ATOM 6152 O O . THR A 1 188 ? -0.047 -7.378 19.688 1.00 0.00 313 THR A O 2
ATOM 6163 N N . MET A 1 189 ? 1.054 -7.082 17.750 1.00 0.00 314 MET A N 2
ATOM 6164 C CA . MET A 1 189 ? 2.324 -7.543 18.291 1.00 0.00 314 MET A CA 2
ATOM 6165 C C . MET A 1 189 ? 3.485 -6.981 17.476 1.00 0.00 314 MET A C 2
ATOM 6166 O O . MET A 1 189 ? 4.205 -6.149 18.002 1.00 0.00 314 MET A O 2
ATOM 6181 N N . GLY A 1 1 ? -2.506 -16.880 -6.138 1.00 0.00 25 GLY A N 3
ATOM 6182 C CA . GLY A 1 1 ? -2.201 -16.156 -4.871 1.00 0.00 25 GLY A CA 3
ATOM 6183 C C . GLY A 1 1 ? -1.034 -15.199 -5.098 1.00 0.00 25 GLY A C 3
ATOM 6184 O O . GLY A 1 1 ? -1.004 -14.466 -6.086 1.00 0.00 25 GLY A O 3
ATOM 6190 N N . SER A 1 2 ? -0.076 -15.214 -4.176 1.00 0.00 26 SER A N 3
ATOM 6191 C CA . SER A 1 2 ? 1.089 -14.342 -4.286 1.00 0.00 26 SER A CA 3
ATOM 6192 C C . SER A 1 2 ? 2.325 -15.016 -3.690 1.00 0.00 26 SER A C 3
ATOM 6193 O O . SER A 1 2 ? 2.210 -15.916 -2.857 1.00 0.00 26 SER A O 3
ATOM 6201 N N . LYS A 1 3 ? 3.501 -14.572 -4.121 1.00 0.00 27 LYS A N 3
ATOM 6202 C CA . LYS A 1 3 ? 4.757 -15.135 -3.627 1.00 0.00 27 LYS A CA 3
ATOM 6203 C C . LYS A 1 3 ? 5.534 -14.125 -2.781 1.00 0.00 27 LYS A C 3
ATOM 6204 O O . LYS A 1 3 ? 6.722 -14.314 -2.529 1.00 0.00 27 LYS A O 3
ATOM 6223 N N . PHE A 1 4 ? 4.877 -13.032 -2.393 1.00 0.00 28 PHE A N 3
ATOM 6224 C CA . PHE A 1 4 ? 5.554 -11.992 -1.621 1.00 0.00 28 PHE A CA 3
ATOM 6225 C C . PHE A 1 4 ? 6.346 -12.599 -0.454 1.00 0.00 28 PHE A C 3
ATOM 6226 O O . PHE A 1 4 ? 7.429 -12.126 -0.125 1.00 0.00 28 PHE A O 3
ATOM 6243 N N . LYS A 1 5 ? 5.813 -13.638 0.183 1.00 0.00 29 LYS A N 3
ATOM 6244 C CA . LYS A 1 5 ? 6.516 -14.264 1.305 1.00 0.00 29 LYS A CA 3
ATOM 6245 C C . LYS A 1 5 ? 7.527 -15.314 0.825 1.00 0.00 29 LYS A C 3
ATOM 6246 O O . LYS A 1 5 ? 8.395 -15.743 1.586 1.00 0.00 29 LYS A O 3
ATOM 6265 N N . GLU A 1 6 ? 7.396 -15.739 -0.431 1.00 0.00 30 GLU A N 3
ATOM 6266 C CA . GLU A 1 6 ? 8.288 -16.756 -0.987 1.00 0.00 30 GLU A CA 3
ATOM 6267 C C . GLU A 1 6 ? 9.542 -16.155 -1.614 1.00 0.00 30 GLU A C 3
ATOM 6268 O O . GLU A 1 6 ? 10.659 -16.467 -1.201 1.00 0.00 30 GLU A O 3
ATOM 6280 N N . THR A 1 7 ? 9.354 -15.304 -2.614 1.00 0.00 31 THR A N 3
ATOM 6281 C CA . THR A 1 7 ? 10.487 -14.677 -3.292 1.00 0.00 31 THR A CA 3
ATOM 6282 C C . THR A 1 7 ? 10.468 -13.152 -3.147 1.00 0.00 31 THR A C 3
ATOM 6283 O O . THR A 1 7 ? 11.445 -12.477 -3.467 1.00 0.00 31 THR A O 3
ATOM 6294 N N . GLY A 1 8 ? 9.347 -12.622 -2.675 1.00 0.00 32 GLY A N 3
ATOM 6295 C CA . GLY A 1 8 ? 9.193 -11.186 -2.499 1.00 0.00 32 GLY A CA 3
ATOM 6296 C C . GLY A 1 8 ? 8.641 -10.528 -3.758 1.00 0.00 32 GLY A C 3
ATOM 6297 O O . GLY A 1 8 ? 8.538 -9.303 -3.825 1.00 0.00 32 GLY A O 3
ATOM 6301 N N . VAL A 1 9 ? 8.285 -11.331 -4.762 1.00 0.00 33 VAL A N 3
ATOM 6302 C CA . VAL A 1 9 ? 7.750 -10.777 -5.997 1.00 0.00 33 VAL A CA 3
ATOM 6303 C C . VAL A 1 9 ? 6.228 -10.707 -5.928 1.00 0.00 33 VAL A C 3
ATOM 6304 O O . VAL A 1 9 ? 5.577 -11.632 -5.440 1.00 0.00 33 VAL A O 3
ATOM 6317 N N . ILE A 1 10 ? 5.667 -9.604 -6.411 1.00 0.00 34 ILE A N 3
ATOM 6318 C CA . ILE A 1 10 ? 4.220 -9.429 -6.385 1.00 0.00 34 ILE A CA 3
ATOM 6319 C C . ILE A 1 10 ? 3.715 -9.043 -7.764 1.00 0.00 34 ILE A C 3
ATOM 6320 O O . ILE A 1 10 ? 4.437 -8.438 -8.548 1.00 0.00 34 ILE A O 3
ATOM 6336 N N . THR A 1 11 ? 2.477 -9.403 -8.061 1.00 0.00 35 THR A N 3
ATOM 6337 C CA . THR A 1 11 ? 1.898 -9.092 -9.362 1.00 0.00 35 THR A CA 3
ATOM 6338 C C . THR A 1 11 ? 1.318 -7.679 -9.391 1.00 0.00 35 THR A C 3
ATOM 6339 O O . THR A 1 11 ? 1.024 -7.100 -8.346 1.00 0.00 35 THR A O 3
ATOM 6350 N N . PRO A 1 12 ? 1.132 -7.121 -10.565 1.00 0.00 36 PRO A N 3
ATOM 6351 C CA . PRO A 1 12 ? 0.551 -5.750 -10.721 1.00 0.00 36 PRO A CA 3
ATOM 6352 C C . PRO A 1 12 ? -0.807 -5.636 -10.040 1.00 0.00 36 PRO A C 3
ATOM 6353 O O . PRO A 1 12 ? -1.108 -4.638 -9.388 1.00 0.00 36 PRO A O 3
ATOM 6364 N N . GLU A 1 13 ? -1.615 -6.677 -10.206 1.00 0.00 37 GLU A N 3
ATOM 6365 C CA . GLU A 1 13 ? -2.954 -6.731 -9.621 1.00 0.00 37 GLU A CA 3
ATOM 6366 C C . GLU A 1 13 ? -2.898 -6.783 -8.096 1.00 0.00 37 GLU A C 3
ATOM 6367 O O . GLU A 1 13 ? -3.734 -6.192 -7.414 1.00 0.00 37 GLU A O 3
ATOM 6379 N N . GLU A 1 14 ? -1.910 -7.483 -7.557 1.00 0.00 38 GLU A N 3
ATOM 6380 C CA . GLU A 1 14 ? -1.767 -7.563 -6.111 1.00 0.00 38 GLU A CA 3
ATOM 6381 C C . GLU A 1 14 ? -1.265 -6.233 -5.551 1.00 0.00 38 GLU A C 3
ATOM 6382 O O . GLU A 1 14 ? -1.672 -5.811 -4.470 1.00 0.00 38 GLU A O 3
ATOM 6394 N N . PHE A 1 15 ? -0.354 -5.587 -6.285 1.00 0.00 39 PHE A N 3
ATOM 6395 C CA . PHE A 1 15 ? 0.220 -4.315 -5.829 1.00 0.00 39 PHE A CA 3
ATOM 6396 C C . PHE A 1 15 ? -0.856 -3.265 -5.663 1.00 0.00 39 PHE A C 3
ATOM 6397 O O . PHE A 1 15 ? -0.980 -2.629 -4.618 1.00 0.00 39 PHE A O 3
ATOM 6414 N N . VAL A 1 16 ? -1.638 -3.115 -6.708 1.00 0.00 40 VAL A N 3
ATOM 6415 C CA . VAL A 1 16 ? -2.734 -2.169 -6.713 1.00 0.00 40 VAL A CA 3
ATOM 6416 C C . VAL A 1 16 ? -3.762 -2.566 -5.660 1.00 0.00 40 VAL A C 3
ATOM 6417 O O . VAL A 1 16 ? -4.537 -1.736 -5.188 1.00 0.00 40 VAL A O 3
ATOM 6430 N N . ALA A 1 17 ? -3.744 -3.840 -5.276 1.00 0.00 41 ALA A N 3
ATOM 6431 C CA . ALA A 1 17 ? -4.657 -4.327 -4.251 1.00 0.00 41 ALA A CA 3
ATOM 6432 C C . ALA A 1 17 ? -4.259 -3.789 -2.876 1.00 0.00 41 ALA A C 3
ATOM 6433 O O . ALA A 1 17 ? -5.109 -3.441 -2.058 1.00 0.00 41 ALA A O 3
ATOM 6440 N N . ALA A 1 18 ? -2.947 -3.762 -2.632 1.00 0.00 42 ALA A N 3
ATOM 6441 C CA . ALA A 1 18 ? -2.404 -3.312 -1.352 1.00 0.00 42 ALA A CA 3
ATOM 6442 C C . ALA A 1 18 ? -2.706 -1.845 -1.056 1.00 0.00 42 ALA A C 3
ATOM 6443 O O . ALA A 1 18 ? -2.946 -1.488 0.098 1.00 0.00 42 ALA A O 3
ATOM 6450 N N . GLY A 1 19 ? -2.663 -0.981 -2.065 1.00 0.00 43 GLY A N 3
ATOM 6451 C CA . GLY A 1 19 ? -2.902 0.427 -1.822 1.00 0.00 43 GLY A CA 3
ATOM 6452 C C . GLY A 1 19 ? -4.259 0.663 -1.181 1.00 0.00 43 GLY A C 3
ATOM 6453 O O . GLY A 1 19 ? -4.370 1.472 -0.269 1.00 0.00 43 GLY A O 3
ATOM 6457 N N . ASP A 1 20 ? -5.283 -0.043 -1.643 1.00 0.00 44 ASP A N 3
ATOM 6458 C CA . ASP A 1 20 ? -6.619 0.119 -1.088 1.00 0.00 44 ASP A CA 3
ATOM 6459 C C . ASP A 1 20 ? -6.593 -0.082 0.425 1.00 0.00 44 ASP A C 3
ATOM 6460 O O . ASP A 1 20 ? -7.202 0.680 1.172 1.00 0.00 44 ASP A O 3
ATOM 6469 N N . HIS A 1 21 ? -5.887 -1.109 0.880 1.00 0.00 45 HIS A N 3
ATOM 6470 C CA . HIS A 1 21 ? -5.799 -1.372 2.310 1.00 0.00 45 HIS A CA 3
ATOM 6471 C C . HIS A 1 21 ? -5.045 -0.252 3.027 1.00 0.00 45 HIS A C 3
ATOM 6472 O O . HIS A 1 21 ? -5.429 0.161 4.121 1.00 0.00 45 HIS A O 3
ATOM 6487 N N . LEU A 1 22 ? -3.963 0.230 2.415 1.00 0.00 46 LEU A N 3
ATOM 6488 C CA . LEU A 1 22 ? -3.166 1.291 3.024 1.00 0.00 46 LEU A CA 3
ATOM 6489 C C . LEU A 1 22 ? -3.969 2.578 3.157 1.00 0.00 46 LEU A C 3
ATOM 6490 O O . LEU A 1 22 ? -3.908 3.248 4.187 1.00 0.00 46 LEU A O 3
ATOM 6506 N N . VAL A 1 23 ? -4.723 2.924 2.120 1.00 0.00 47 VAL A N 3
ATOM 6507 C CA . VAL A 1 23 ? -5.520 4.138 2.169 1.00 0.00 47 VAL A CA 3
ATOM 6508 C C . VAL A 1 23 ? -6.634 4.001 3.211 1.00 0.00 47 VAL A C 3
ATOM 6509 O O . VAL A 1 23 ? -6.957 4.959 3.910 1.00 0.00 47 VAL A O 3
ATOM 6522 N N . HIS A 1 24 ? -7.224 2.812 3.322 1.00 0.00 48 HIS A N 3
ATOM 6523 C CA . HIS A 1 24 ? -8.285 2.598 4.297 1.00 0.00 48 HIS A CA 3
ATOM 6524 C C . HIS A 1 24 ? -7.744 2.744 5.715 1.00 0.00 48 HIS A C 3
ATOM 6525 O O . HIS A 1 24 ? -8.319 3.448 6.545 1.00 0.00 48 HIS A O 3
ATOM 6540 N N . HIS A 1 25 ? -6.640 2.052 5.982 1.00 0.00 49 HIS A N 3
ATOM 6541 C CA . HIS A 1 25 ? -6.012 2.072 7.299 1.00 0.00 49 HIS A CA 3
ATOM 6542 C C . HIS A 1 25 ? -5.567 3.477 7.681 1.00 0.00 49 HIS A C 3
ATOM 6543 O O . HIS A 1 25 ? -5.735 3.898 8.826 1.00 0.00 49 HIS A O 3
ATOM 6558 N N . CYS A 1 26 ? -5.035 4.219 6.717 1.00 0.00 50 CYS A N 3
ATOM 6559 C CA . CYS A 1 26 ? -4.612 5.591 6.965 1.00 0.00 50 CYS A CA 3
ATOM 6560 C C . CYS A 1 26 ? -5.065 6.452 5.782 1.00 0.00 50 CYS A C 3
ATOM 6561 O O . CYS A 1 26 ? -4.877 6.054 4.634 1.00 0.00 50 CYS A O 3
ATOM 6569 N N . PRO A 1 27 ? -5.664 7.596 6.009 1.00 0.00 51 PRO A N 3
ATOM 6570 C CA . PRO A 1 27 ? -6.154 8.456 4.905 1.00 0.00 51 PRO A CA 3
ATOM 6571 C C . PRO A 1 27 ? -5.060 9.325 4.312 1.00 0.00 51 PRO A C 3
ATOM 6572 O O . PRO A 1 27 ? -5.307 10.084 3.374 1.00 0.00 51 PRO A O 3
ATOM 6583 N N . THR A 1 28 ? -3.856 9.237 4.866 1.00 0.00 52 THR A N 3
ATOM 6584 C CA . THR A 1 28 ? -2.778 10.055 4.361 1.00 0.00 52 THR A CA 3
ATOM 6585 C C . THR A 1 28 ? -2.306 9.526 3.022 1.00 0.00 52 THR A C 3
ATOM 6586 O O . THR A 1 28 ? -1.741 10.264 2.214 1.00 0.00 52 THR A O 3
ATOM 6597 N N . TRP A 1 29 ? -2.532 8.239 2.791 1.00 0.00 53 TRP A N 3
ATOM 6598 C CA . TRP A 1 29 ? -2.126 7.604 1.555 1.00 0.00 53 TRP A CA 3
ATOM 6599 C C . TRP A 1 29 ? -3.192 7.750 0.488 1.00 0.00 53 TRP A C 3
ATOM 6600 O O . TRP A 1 29 ? -4.380 7.570 0.748 1.00 0.00 53 TRP A O 3
ATOM 6621 N N . GLN A 1 30 ? -2.758 8.137 -0.698 1.00 0.00 54 GLN A N 3
ATOM 6622 C CA . GLN A 1 30 ? -3.693 8.354 -1.787 1.00 0.00 54 GLN A CA 3
ATOM 6623 C C . GLN A 1 30 ? -3.181 7.778 -3.089 1.00 0.00 54 GLN A C 3
ATOM 6624 O O . GLN A 1 30 ? -2.034 8.009 -3.470 1.00 0.00 54 GLN A O 3
ATOM 6638 N N . TRP A 1 31 ? -4.052 7.078 -3.807 1.00 0.00 55 TRP A N 3
ATOM 6639 C CA . TRP A 1 31 ? -3.651 6.556 -5.092 1.00 0.00 55 TRP A CA 3
ATOM 6640 C C . TRP A 1 31 ? -3.529 7.735 -6.022 1.00 0.00 55 TRP A C 3
ATOM 6641 O O . TRP A 1 31 ? -4.414 8.591 -6.065 1.00 0.00 55 TRP A O 3
ATOM 6662 N N . ALA A 1 32 ? -2.451 7.798 -6.761 1.00 0.00 56 ALA A N 3
ATOM 6663 C CA . ALA A 1 32 ? -2.228 8.892 -7.686 1.00 0.00 56 ALA A CA 3
ATOM 6664 C C . ALA A 1 32 ? -2.052 8.342 -9.103 1.00 0.00 56 ALA A C 3
ATOM 6665 O O . ALA A 1 32 ? -1.576 7.219 -9.277 1.00 0.00 56 ALA A O 3
ATOM 6672 N N . THR A 1 33 ? -2.445 9.115 -10.109 1.00 0.00 57 THR A N 3
ATOM 6673 C CA . THR A 1 33 ? -2.326 8.653 -11.487 1.00 0.00 57 THR A CA 3
ATOM 6674 C C . THR A 1 33 ? -0.971 9.028 -12.103 1.00 0.00 57 THR A C 3
ATOM 6675 O O . THR A 1 33 ? -0.405 8.256 -12.876 1.00 0.00 57 THR A O 3
ATOM 6686 N N . GLY A 1 34 ? -0.474 10.223 -11.789 1.00 0.00 58 GLY A N 3
ATOM 6687 C CA . GLY A 1 34 ? 0.792 10.688 -12.353 1.00 0.00 58 GLY A CA 3
ATOM 6688 C C . GLY A 1 34 ? 0.571 11.158 -13.792 1.00 0.00 58 GLY A C 3
ATOM 6689 O O . GLY A 1 34 ? -0.541 11.517 -14.170 1.00 0.00 58 GLY A O 3
ATOM 6693 N N . GLU A 1 35 ? 1.625 11.161 -14.591 1.00 0.00 59 GLU A N 3
ATOM 6694 C CA . GLU A 1 35 ? 1.493 11.590 -15.986 1.00 0.00 59 GLU A CA 3
ATOM 6695 C C . GLU A 1 35 ? 0.653 10.577 -16.761 1.00 0.00 59 GLU A C 3
ATOM 6696 O O . GLU A 1 35 ? 0.968 9.387 -16.790 1.00 0.00 59 GLU A O 3
ATOM 6708 N N . GLU A 1 36 ? -0.448 11.051 -17.345 1.00 0.00 60 GLU A N 3
ATOM 6709 C CA . GLU A 1 36 ? -1.370 10.189 -18.071 1.00 0.00 60 GLU A CA 3
ATOM 6710 C C . GLU A 1 36 ? -0.708 9.533 -19.265 1.00 0.00 60 GLU A C 3
ATOM 6711 O O . GLU A 1 36 ? -0.984 8.375 -19.579 1.00 0.00 60 GLU A O 3
ATOM 6723 N N . LEU A 1 37 ? 0.160 10.268 -19.939 1.00 0.00 61 LEU A N 3
ATOM 6724 C CA . LEU A 1 37 ? 0.848 9.741 -21.104 1.00 0.00 61 LEU A CA 3
ATOM 6725 C C . LEU A 1 37 ? 1.898 8.703 -20.702 1.00 0.00 61 LEU A C 3
ATOM 6726 O O . LEU A 1 37 ? 2.311 7.876 -21.516 1.00 0.00 61 LEU A O 3
ATOM 6742 N N . LYS A 1 38 ? 2.327 8.758 -19.447 1.00 0.00 62 LYS A N 3
ATOM 6743 C CA . LYS A 1 38 ? 3.330 7.824 -18.951 1.00 0.00 62 LYS A CA 3
ATOM 6744 C C . LYS A 1 38 ? 2.683 6.626 -18.258 1.00 0.00 62 LYS A C 3
ATOM 6745 O O . LYS A 1 38 ? 3.374 5.819 -17.634 1.00 0.00 62 LYS A O 3
ATOM 6764 N N . VAL A 1 39 ? 1.360 6.509 -18.359 1.00 0.00 63 VAL A N 3
ATOM 6765 C CA . VAL A 1 39 ? 0.656 5.400 -17.727 1.00 0.00 63 VAL A CA 3
ATOM 6766 C C . VAL A 1 39 ? 1.107 4.063 -18.304 1.00 0.00 63 VAL A C 3
ATOM 6767 O O . VAL A 1 39 ? 1.378 3.944 -19.500 1.00 0.00 63 VAL A O 3
ATOM 6780 N N . LYS A 1 40 ? 1.167 3.056 -17.441 1.00 0.00 64 LYS A N 3
ATOM 6781 C CA . LYS A 1 40 ? 1.566 1.719 -17.863 1.00 0.00 64 LYS A CA 3
ATOM 6782 C C . LYS A 1 40 ? 0.346 0.868 -18.155 1.00 0.00 64 LYS A C 3
ATOM 6783 O O . LYS A 1 40 ? -0.664 0.926 -17.455 1.00 0.00 64 LYS A O 3
ATOM 6802 N N . ALA A 1 41 ? 0.459 0.099 -19.220 1.00 0.00 65 ALA A N 3
ATOM 6803 C CA . ALA A 1 41 ? -0.602 -0.777 -19.699 1.00 0.00 65 ALA A CA 3
ATOM 6804 C C . ALA A 1 41 ? -0.985 -1.856 -18.701 1.00 0.00 65 ALA A C 3
ATOM 6805 O O . ALA A 1 41 ? -2.148 -2.257 -18.617 1.00 0.00 65 ALA A O 3
ATOM 6812 N N . TYR A 1 42 ? -0.007 -2.342 -17.974 1.00 0.00 66 TYR A N 3
ATOM 6813 C CA . TYR A 1 42 ? -0.224 -3.398 -17.008 1.00 0.00 66 TYR A CA 3
ATOM 6814 C C . TYR A 1 42 ? -0.563 -2.829 -15.640 1.00 0.00 66 TYR A C 3
ATOM 6815 O O . TYR A 1 42 ? -0.572 -3.547 -14.641 1.00 0.00 66 TYR A O 3
ATOM 6833 N N . LEU A 1 43 ? -0.780 -1.527 -15.600 1.00 0.00 67 LEU A N 3
ATOM 6834 C CA . LEU A 1 43 ? -1.050 -0.854 -14.354 1.00 0.00 67 LEU A CA 3
ATOM 6835 C C . LEU A 1 43 ? -2.201 0.154 -14.541 1.00 0.00 67 LEU A C 3
ATOM 6836 O O . LEU A 1 43 ? -2.122 1.013 -15.418 1.00 0.00 67 LEU A O 3
ATOM 6852 N N . PRO A 1 44 ? -3.274 0.068 -13.770 1.00 0.00 68 PRO A N 3
ATOM 6853 C CA . PRO A 1 44 ? -4.435 1.002 -13.922 1.00 0.00 68 PRO A CA 3
ATOM 6854 C C . PRO A 1 44 ? -4.060 2.469 -13.769 1.00 0.00 68 PRO A C 3
ATOM 6855 O O . PRO A 1 44 ? -3.293 2.843 -12.880 1.00 0.00 68 PRO A O 3
ATOM 6866 N N . THR A 1 45 ? -4.627 3.293 -14.640 1.00 0.00 69 THR A N 3
ATOM 6867 C CA . THR A 1 45 ? -4.370 4.722 -14.595 1.00 0.00 69 THR A CA 3
ATOM 6868 C C . THR A 1 45 ? -4.817 5.265 -13.242 1.00 0.00 69 THR A C 3
ATOM 6869 O O . THR A 1 45 ? -4.100 6.022 -12.591 1.00 0.00 69 THR A O 3
ATOM 6880 N N . GLY A 1 46 ? -6.020 4.874 -12.834 1.00 0.00 70 GLY A N 3
ATOM 6881 C CA . GLY A 1 46 ? -6.590 5.333 -11.573 1.00 0.00 70 GLY A CA 3
ATOM 6882 C C . GLY A 1 46 ? -5.712 4.987 -10.373 1.00 0.00 70 GLY A C 3
ATOM 6883 O O . GLY A 1 46 ? -5.794 5.649 -9.338 1.00 0.00 70 GLY A O 3
ATOM 6887 N N . LYS A 1 47 ? -4.874 3.963 -10.494 1.00 0.00 71 LYS A N 3
ATOM 6888 C CA . LYS A 1 47 ? -4.011 3.593 -9.374 1.00 0.00 71 LYS A CA 3
ATOM 6889 C C . LYS A 1 47 ? -2.605 3.240 -9.844 1.00 0.00 71 LYS A C 3
ATOM 6890 O O . LYS A 1 47 ? -2.290 2.066 -10.042 1.00 0.00 71 LYS A O 3
ATOM 6909 N N . GLN A 1 48 ? -1.746 4.247 -10.026 1.00 0.00 72 GLN A N 3
ATOM 6910 C CA . GLN A 1 48 ? -0.385 3.986 -10.471 1.00 0.00 72 GLN A CA 3
ATOM 6911 C C . GLN A 1 48 ? 0.604 4.016 -9.307 1.00 0.00 72 GLN A C 3
ATOM 6912 O O . GLN A 1 48 ? 1.568 3.249 -9.294 1.00 0.00 72 GLN A O 3
ATOM 6926 N N . PHE A 1 49 ? 0.360 4.870 -8.308 1.00 0.00 73 PHE A N 3
ATOM 6927 C CA . PHE A 1 49 ? 1.252 4.917 -7.152 1.00 0.00 73 PHE A CA 3
ATOM 6928 C C . PHE A 1 49 ? 0.589 5.611 -5.976 1.00 0.00 73 PHE A C 3
ATOM 6929 O O . PHE A 1 49 ? -0.306 6.419 -6.149 1.00 0.00 73 PHE A O 3
ATOM 6946 N N . LEU A 1 50 ? 1.063 5.310 -4.783 1.00 0.00 74 LEU A N 3
ATOM 6947 C CA . LEU A 1 50 ? 0.526 5.939 -3.584 1.00 0.00 74 LEU A CA 3
ATOM 6948 C C . LEU A 1 50 ? 1.367 7.139 -3.229 1.00 0.00 74 LEU A C 3
ATOM 6949 O O . LEU A 1 50 ? 2.534 7.194 -3.588 1.00 0.00 74 LEU A O 3
ATOM 6965 N N . VAL A 1 51 ? 0.785 8.103 -2.539 1.00 0.00 75 VAL A N 3
ATOM 6966 C CA . VAL A 1 51 ? 1.543 9.284 -2.178 1.00 0.00 75 VAL A CA 3
ATOM 6967 C C . VAL A 1 51 ? 0.963 10.028 -0.990 1.00 0.00 75 VAL A C 3
ATOM 6968 O O . VAL A 1 51 ? -0.248 10.201 -0.864 1.00 0.00 75 VAL A O 3
ATOM 6981 N N . THR A 1 52 ? 1.869 10.507 -0.157 1.00 0.00 76 THR A N 3
ATOM 6982 C CA . THR A 1 52 ? 1.514 11.292 1.007 1.00 0.00 76 THR A CA 3
ATOM 6983 C C . THR A 1 52 ? 2.505 12.445 1.098 1.00 0.00 76 THR A C 3
ATOM 6984 O O . THR A 1 52 ? 3.692 12.268 0.827 1.00 0.00 76 THR A O 3
ATOM 6995 N N . LYS A 1 53 ? 2.011 13.636 1.399 1.00 0.00 77 LYS A N 3
ATOM 6996 C CA . LYS A 1 53 ? 2.861 14.799 1.416 1.00 0.00 77 LYS A CA 3
ATOM 6997 C C . LYS A 1 53 ? 2.336 15.870 2.371 1.00 0.00 77 LYS A C 3
ATOM 6998 O O . LYS A 1 53 ? 1.388 15.648 3.126 1.00 0.00 77 LYS A O 3
ATOM 7017 N N . ASN A 1 54 ? 3.005 17.009 2.346 1.00 0.00 78 ASN A N 3
ATOM 7018 C CA . ASN A 1 54 ? 2.662 18.117 3.229 1.00 0.00 78 ASN A CA 3
ATOM 7019 C C . ASN A 1 54 ? 2.709 17.616 4.673 1.00 0.00 78 ASN A C 3
ATOM 7020 O O . ASN A 1 54 ? 2.065 18.164 5.567 1.00 0.00 78 ASN A O 3
ATOM 7031 N N . VAL A 1 55 ? 3.509 16.574 4.875 1.00 0.00 79 VAL A N 3
ATOM 7032 C CA . VAL A 1 55 ? 3.690 15.987 6.192 1.00 0.00 79 VAL A CA 3
ATOM 7033 C C . VAL A 1 55 ? 4.924 16.631 6.814 1.00 0.00 79 VAL A C 3
ATOM 7034 O O . VAL A 1 55 ? 6.042 16.369 6.376 1.00 0.00 79 VAL A O 3
ATOM 7047 N N . PRO A 1 56 ? 4.765 17.502 7.778 1.00 0.00 80 PRO A N 3
ATOM 7048 C CA . PRO A 1 56 ? 5.917 18.214 8.380 1.00 0.00 80 PRO A CA 3
ATOM 7049 C C . PRO A 1 56 ? 6.813 17.345 9.221 1.00 0.00 80 PRO A C 3
ATOM 7050 O O . PRO A 1 56 ? 6.413 16.292 9.721 1.00 0.00 80 PRO A O 3
ATOM 7061 N N . CYS A 1 57 ? 8.019 17.835 9.399 1.00 0.00 81 CYS A N 3
ATOM 7062 C CA . CYS A 1 57 ? 8.988 17.154 10.219 1.00 0.00 81 CYS A CA 3
ATOM 7063 C C . CYS A 1 57 ? 9.501 18.126 11.269 1.00 0.00 81 CYS A C 3
ATOM 7064 O O . CYS A 1 57 ? 10.124 19.131 10.927 1.00 0.00 81 CYS A O 3
ATOM 7072 N N . TYR A 1 58 ? 9.215 17.862 12.538 1.00 0.00 82 TYR A N 3
ATOM 7073 C CA . TYR A 1 58 ? 9.643 18.770 13.589 1.00 0.00 82 TYR A CA 3
ATOM 7074 C C . TYR A 1 58 ? 11.107 18.577 13.953 1.00 0.00 82 TYR A C 3
ATOM 7075 O O . TYR A 1 58 ? 11.700 19.450 14.587 1.00 0.00 82 TYR A O 3
ATOM 7093 N N . LYS A 1 59 ? 11.700 17.439 13.591 1.00 0.00 83 LYS A N 3
ATOM 7094 C CA . LYS A 1 59 ? 13.087 17.195 13.945 1.00 0.00 83 LYS A CA 3
ATOM 7095 C C . LYS A 1 59 ? 13.864 16.604 12.772 1.00 0.00 83 LYS A C 3
ATOM 7096 O O . LYS A 1 59 ? 13.338 15.789 12.013 1.00 0.00 83 LYS A O 3
ATOM 7115 N N . ARG A 1 60 ? 15.126 16.999 12.651 1.00 0.00 84 ARG A N 3
ATOM 7116 C CA . ARG A 1 60 ? 15.987 16.483 11.593 1.00 0.00 84 ARG A CA 3
ATOM 7117 C C . ARG A 1 60 ? 16.746 15.270 12.120 1.00 0.00 84 ARG A C 3
ATOM 7118 O O . ARG A 1 60 ? 16.569 14.896 13.279 1.00 0.00 84 ARG A O 3
ATOM 7139 N N . CYS A 1 61 ? 17.580 14.644 11.290 1.00 0.00 85 CYS A N 3
ATOM 7140 C CA . CYS A 1 61 ? 18.325 13.468 11.740 1.00 0.00 85 CYS A CA 3
ATOM 7141 C C . CYS A 1 61 ? 19.812 13.643 11.469 1.00 0.00 85 CYS A C 3
ATOM 7142 O O . CYS A 1 61 ? 20.430 12.809 10.808 1.00 0.00 85 CYS A O 3
ATOM 7150 N N . LYS A 1 62 ? 20.385 14.727 11.974 1.00 0.00 86 LYS A N 3
ATOM 7151 C CA . LYS A 1 62 ? 21.793 14.982 11.763 1.00 0.00 86 LYS A CA 3
ATOM 7152 C C . LYS A 1 62 ? 22.462 15.397 13.086 1.00 0.00 86 LYS A C 3
ATOM 7153 O O . LYS A 1 62 ? 22.193 14.801 14.130 1.00 0.00 86 LYS A O 3
ATOM 7172 N N . GLN A 1 63 ? 23.337 16.395 13.039 1.00 0.00 87 GLN A N 3
ATOM 7173 C CA . GLN A 1 63 ? 24.040 16.849 14.228 1.00 0.00 87 GLN A CA 3
ATOM 7174 C C . GLN A 1 63 ? 23.112 17.683 15.135 1.00 0.00 87 GLN A C 3
ATOM 7175 O O . GLN A 1 63 ? 22.045 17.202 15.517 1.00 0.00 87 GLN A O 3
ATOM 7189 N N . MET A 1 64 ? 23.506 18.926 15.453 1.00 0.00 88 MET A N 3
ATOM 7190 C CA . MET A 1 64 ? 22.710 19.812 16.295 1.00 0.00 88 MET A CA 3
ATOM 7191 C C . MET A 1 64 ? 22.062 19.067 17.468 1.00 0.00 88 MET A C 3
ATOM 7192 O O . MET A 1 64 ? 22.478 17.966 17.833 1.00 0.00 88 MET A O 3
ATOM 7206 N N . GLU A 1 65 ? 21.043 19.688 18.055 1.00 0.00 89 GLU A N 3
ATOM 7207 C CA . GLU A 1 65 ? 20.325 19.114 19.174 1.00 0.00 89 GLU A CA 3
ATOM 7208 C C . GLU A 1 65 ? 19.087 18.371 18.677 1.00 0.00 89 GLU A C 3
ATOM 7209 O O . GLU A 1 65 ? 18.736 18.459 17.500 1.00 0.00 89 GLU A O 3
ATOM 7221 N N . GLU A 1 66 ? 18.429 17.640 19.570 1.00 0.00 191 GLU A N 3
ATOM 7222 C CA . GLU A 1 66 ? 17.239 16.889 19.186 1.00 0.00 191 GLU A CA 3
ATOM 7223 C C . GLU A 1 66 ? 16.110 17.829 18.758 1.00 0.00 191 GLU A C 3
ATOM 7224 O O . GLU A 1 66 ? 15.335 17.504 17.859 1.00 0.00 191 GLU A O 3
ATOM 7236 N N . ASP A 1 67 ? 16.023 18.995 19.397 1.00 0.00 192 ASP A N 3
ATOM 7237 C CA . ASP A 1 67 ? 14.979 19.963 19.052 1.00 0.00 192 ASP A CA 3
ATOM 7238 C C . ASP A 1 67 ? 15.552 21.195 18.366 1.00 0.00 192 ASP A C 3
ATOM 7239 O O . ASP A 1 67 ? 14.834 22.171 18.142 1.00 0.00 192 ASP A O 3
ATOM 7248 N N . ALA A 1 68 ? 16.835 21.150 18.053 1.00 0.00 193 ALA A N 3
ATOM 7249 C CA . ALA A 1 68 ? 17.477 22.269 17.406 1.00 0.00 193 ALA A CA 3
ATOM 7250 C C . ALA A 1 68 ? 16.638 22.759 16.229 1.00 0.00 193 ALA A C 3
ATOM 7251 O O . ALA A 1 68 ? 15.860 23.692 16.390 1.00 0.00 193 ALA A O 3
ATOM 7258 N N . ILE A 1 69 ? 16.799 22.105 15.069 1.00 0.00 194 ILE A N 3
ATOM 7259 C CA . ILE A 1 69 ? 16.081 22.453 13.831 1.00 0.00 194 ILE A CA 3
ATOM 7260 C C . ILE A 1 69 ? 16.102 23.957 13.540 1.00 0.00 194 ILE A C 3
ATOM 7261 O O . ILE A 1 69 ? 15.975 24.788 14.431 1.00 0.00 194 ILE A O 3
ATOM 7277 N N . LEU A 1 70 ? 16.248 24.320 12.273 1.00 0.00 195 LEU A N 3
ATOM 7278 C CA . LEU A 1 70 ? 16.267 25.733 11.906 1.00 0.00 195 LEU A CA 3
ATOM 7279 C C . LEU A 1 70 ? 15.122 26.053 10.949 1.00 0.00 195 LEU A C 3
ATOM 7280 O O . LEU A 1 70 ? 14.590 27.162 10.955 1.00 0.00 195 LEU A O 3
ATOM 7296 N N . GLN A 1 71 ? 14.758 25.081 10.113 1.00 0.00 196 GLN A N 3
ATOM 7297 C CA . GLN A 1 71 ? 13.692 25.288 9.150 1.00 0.00 196 GLN A CA 3
ATOM 7298 C C . GLN A 1 71 ? 12.763 24.081 9.061 1.00 0.00 196 GLN A C 3
ATOM 7299 O O . GLN A 1 71 ? 13.207 22.936 8.961 1.00 0.00 196 GLN A O 3
ATOM 7313 N N . THR A 1 72 ? 11.469 24.361 9.085 1.00 0.00 197 THR A N 3
ATOM 7314 C CA . THR A 1 72 ? 10.461 23.312 8.994 1.00 0.00 197 THR A CA 3
ATOM 7315 C C . THR A 1 72 ? 10.071 23.094 7.534 1.00 0.00 197 THR A C 3
ATOM 7316 O O . THR A 1 72 ? 10.028 24.041 6.748 1.00 0.00 197 THR A O 3
ATOM 7327 N N . ARG A 1 73 ? 9.794 21.846 7.176 1.00 0.00 198 ARG A N 3
ATOM 7328 C CA . ARG A 1 73 ? 9.416 21.507 5.805 1.00 0.00 198 ARG A CA 3
ATOM 7329 C C . ARG A 1 73 ? 8.537 20.254 5.808 1.00 0.00 198 ARG A C 3
ATOM 7330 O O . ARG A 1 73 ? 8.192 19.760 6.870 1.00 0.00 198 ARG A O 3
ATOM 7351 N N . THR A 1 74 ? 8.228 19.715 4.624 1.00 0.00 199 THR A N 3
ATOM 7352 C CA . THR A 1 74 ? 7.433 18.488 4.511 1.00 0.00 199 THR A CA 3
ATOM 7353 C C . THR A 1 74 ? 8.100 17.558 3.508 1.00 0.00 199 THR A C 3
ATOM 7354 O O . THR A 1 74 ? 8.836 18.007 2.629 1.00 0.00 199 THR A O 3
ATOM 7365 N N . TYR A 1 75 ? 7.830 16.269 3.631 1.00 0.00 200 TYR A N 3
ATOM 7366 C CA . TYR A 1 75 ? 8.398 15.288 2.720 1.00 0.00 200 TYR A CA 3
ATOM 7367 C C . TYR A 1 75 ? 7.285 14.648 1.901 1.00 0.00 200 TYR A C 3
ATOM 7368 O O . TYR A 1 75 ? 6.142 14.577 2.353 1.00 0.00 200 TYR A O 3
ATOM 7386 N N . ASP A 1 76 ? 7.621 14.174 0.705 1.00 0.00 201 ASP A N 3
ATOM 7387 C CA . ASP A 1 76 ? 6.618 13.537 -0.143 1.00 0.00 201 ASP A CA 3
ATOM 7388 C C . ASP A 1 76 ? 7.025 12.104 -0.465 1.00 0.00 201 ASP A C 3
ATOM 7389 O O . ASP A 1 76 ? 8.106 11.855 -0.997 1.00 0.00 201 ASP A O 3
ATOM 7398 N N . LEU A 1 77 ? 6.144 11.172 -0.130 1.00 0.00 202 LEU A N 3
ATOM 7399 C CA . LEU A 1 77 ? 6.398 9.760 -0.369 1.00 0.00 202 LEU A CA 3
ATOM 7400 C C . LEU A 1 77 ? 5.647 9.286 -1.608 1.00 0.00 202 LEU A C 3
ATOM 7401 O O . LEU A 1 77 ? 4.605 9.828 -1.954 1.00 0.00 202 LEU A O 3
ATOM 7417 N N . TYR A 1 78 ? 6.195 8.281 -2.276 1.00 0.00 203 TYR A N 3
ATOM 7418 C CA . TYR A 1 78 ? 5.580 7.737 -3.488 1.00 0.00 203 TYR A CA 3
ATOM 7419 C C . TYR A 1 78 ? 5.677 6.207 -3.454 1.00 0.00 203 TYR A C 3
ATOM 7420 O O . TYR A 1 78 ? 6.672 5.681 -2.953 1.00 0.00 203 TYR A O 3
ATOM 7438 N N . ILE A 1 79 ? 4.698 5.482 -4.010 1.00 0.00 204 ILE A N 3
ATOM 7439 C CA . ILE A 1 79 ? 4.808 4.017 -4.029 1.00 0.00 204 ILE A CA 3
ATOM 7440 C C . ILE A 1 79 ? 4.506 3.463 -5.413 1.00 0.00 204 ILE A C 3
ATOM 7441 O O . ILE A 1 79 ? 3.370 3.476 -5.852 1.00 0.00 204 ILE A O 3
ATOM 7457 N N . THR A 1 80 ? 5.526 2.943 -6.081 1.00 0.00 205 THR A N 3
ATOM 7458 C CA . THR A 1 80 ? 5.338 2.376 -7.412 1.00 0.00 205 THR A CA 3
ATOM 7459 C C . THR A 1 80 ? 5.624 0.882 -7.425 1.00 0.00 205 THR A C 3
ATOM 7460 O O . THR A 1 80 ? 6.160 0.326 -6.466 1.00 0.00 205 THR A O 3
ATOM 7471 N N . TYR A 1 81 ? 5.293 0.255 -8.544 1.00 0.00 206 TYR A N 3
ATOM 7472 C CA . TYR A 1 81 ? 5.548 -1.163 -8.721 1.00 0.00 206 TYR A CA 3
ATOM 7473 C C . TYR A 1 81 ? 6.633 -1.335 -9.776 1.00 0.00 206 TYR A C 3
ATOM 7474 O O . TYR A 1 81 ? 6.558 -0.753 -10.859 1.00 0.00 206 TYR A O 3
ATOM 7492 N N . ASP A 1 82 ? 7.651 -2.117 -9.445 1.00 0.00 207 ASP A N 3
ATOM 7493 C CA . ASP A 1 82 ? 8.760 -2.334 -10.367 1.00 0.00 207 ASP A CA 3
ATOM 7494 C C . ASP A 1 82 ? 8.832 -3.785 -10.826 1.00 0.00 207 ASP A C 3
ATOM 7495 O O . ASP A 1 82 ? 8.816 -4.697 -10.014 1.00 0.00 207 ASP A O 3
ATOM 7504 N N . LYS A 1 83 ? 8.921 -3.982 -12.136 1.00 0.00 208 LYS A N 3
ATOM 7505 C CA . LYS A 1 83 ? 9.011 -5.327 -12.697 1.00 0.00 208 LYS A CA 3
ATOM 7506 C C . LYS A 1 83 ? 10.351 -5.988 -12.382 1.00 0.00 208 LYS A C 3
ATOM 7507 O O . LYS A 1 83 ? 10.422 -7.205 -12.221 1.00 0.00 208 LYS A O 3
ATOM 7526 N N . TYR A 1 84 ? 11.418 -5.196 -12.330 1.00 0.00 209 TYR A N 3
ATOM 7527 C CA . TYR A 1 84 ? 12.742 -5.755 -12.072 1.00 0.00 209 TYR A CA 3
ATOM 7528 C C . TYR A 1 84 ? 12.800 -6.461 -10.715 1.00 0.00 209 TYR A C 3
ATOM 7529 O O . TYR A 1 84 ? 13.223 -7.614 -10.632 1.00 0.00 209 TYR A O 3
ATOM 7547 N N . TYR A 1 85 ? 12.395 -5.768 -9.652 1.00 0.00 210 TYR A N 3
ATOM 7548 C CA . TYR A 1 85 ? 12.441 -6.358 -8.313 1.00 0.00 210 TYR A CA 3
ATOM 7549 C C . TYR A 1 85 ? 11.093 -6.939 -7.897 1.00 0.00 210 TYR A C 3
ATOM 7550 O O . TYR A 1 85 ? 11.031 -7.816 -7.035 1.00 0.00 210 TYR A O 3
ATOM 7568 N N . GLN A 1 86 ? 10.021 -6.462 -8.515 1.00 0.00 211 GLN A N 3
ATOM 7569 C CA . GLN A 1 86 ? 8.677 -6.944 -8.209 1.00 0.00 211 GLN A CA 3
ATOM 7570 C C . GLN A 1 86 ? 8.302 -6.707 -6.748 1.00 0.00 211 GLN A C 3
ATOM 7571 O O . GLN A 1 86 ? 7.713 -7.576 -6.111 1.00 0.00 211 GLN A O 3
ATOM 7585 N N . THR A 1 87 ? 8.615 -5.524 -6.210 1.00 0.00 212 THR A N 3
ATOM 7586 C CA . THR A 1 87 ? 8.271 -5.216 -4.824 1.00 0.00 212 THR A CA 3
ATOM 7587 C C . THR A 1 87 ? 7.919 -3.732 -4.696 1.00 0.00 212 THR A C 3
ATOM 7588 O O . THR A 1 87 ? 8.363 -2.919 -5.508 1.00 0.00 212 THR A O 3
ATOM 7599 N N . PRO A 1 88 ? 7.177 -3.347 -3.685 1.00 0.00 213 PRO A N 3
ATOM 7600 C CA . PRO A 1 88 ? 6.827 -1.911 -3.458 1.00 0.00 213 PRO A CA 3
ATOM 7601 C C . PRO A 1 88 ? 8.095 -1.083 -3.267 1.00 0.00 213 PRO A C 3
ATOM 7602 O O . PRO A 1 88 ? 9.094 -1.590 -2.757 1.00 0.00 213 PRO A O 3
ATOM 7613 N N . ARG A 1 89 ? 8.071 0.176 -3.690 1.00 0.00 214 ARG A N 3
ATOM 7614 C CA . ARG A 1 89 ? 9.265 1.014 -3.556 1.00 0.00 214 ARG A CA 3
ATOM 7615 C C . ARG A 1 89 ? 8.906 2.420 -3.095 1.00 0.00 214 ARG A C 3
ATOM 7616 O O . ARG A 1 89 ? 7.896 2.975 -3.511 1.00 0.00 214 ARG A O 3
ATOM 7637 N N . LEU A 1 90 ? 9.738 2.990 -2.223 1.00 0.00 215 LEU A N 3
ATOM 7638 C CA . LEU A 1 90 ? 9.477 4.333 -1.710 1.00 0.00 215 LEU A CA 3
ATOM 7639 C C . LEU A 1 90 ? 10.469 5.347 -2.272 1.00 0.00 215 LEU A C 3
ATOM 7640 O O . LEU A 1 90 ? 11.648 5.045 -2.466 1.00 0.00 215 LEU A O 3
ATOM 7656 N N . TRP A 1 91 ? 9.973 6.555 -2.525 1.00 0.00 216 TRP A N 3
ATOM 7657 C CA . TRP A 1 91 ? 10.800 7.630 -3.061 1.00 0.00 216 TRP A CA 3
ATOM 7658 C C . TRP A 1 91 ? 10.654 8.866 -2.182 1.00 0.00 216 TRP A C 3
ATOM 7659 O O . TRP A 1 91 ? 9.536 9.314 -1.927 1.00 0.00 216 TRP A O 3
ATOM 7680 N N . LEU A 1 92 ? 11.763 9.418 -1.706 1.00 0.00 217 LEU A N 3
ATOM 7681 C CA . LEU A 1 92 ? 11.689 10.594 -0.853 1.00 0.00 217 LEU A CA 3
ATOM 7682 C C . LEU A 1 92 ? 11.941 11.867 -1.657 1.00 0.00 217 LEU A C 3
ATOM 7683 O O . LEU A 1 92 ? 13.012 12.055 -2.234 1.00 0.00 217 LEU A O 3
ATOM 7699 N N . PHE A 1 93 ? 10.944 12.742 -1.670 1.00 0.00 218 PHE A N 3
ATOM 7700 C CA . PHE A 1 93 ? 11.041 14.015 -2.375 1.00 0.00 218 PHE A CA 3
ATOM 7701 C C . PHE A 1 93 ? 10.492 15.124 -1.486 1.00 0.00 218 PHE A C 3
ATOM 7702 O O . PHE A 1 93 ? 9.320 15.105 -1.113 1.00 0.00 218 PHE A O 3
ATOM 7719 N N . GLY A 1 94 ? 11.346 16.078 -1.132 1.00 0.00 219 GLY A N 3
ATOM 7720 C CA . GLY A 1 94 ? 10.926 17.171 -0.266 1.00 0.00 219 GLY A CA 3
ATOM 7721 C C . GLY A 1 94 ? 11.223 18.534 -0.877 1.00 0.00 219 GLY A C 3
ATOM 7722 O O . GLY A 1 94 ? 11.436 18.667 -2.083 1.00 0.00 219 GLY A O 3
ATOM 7726 N N . TYR A 1 95 ? 11.245 19.536 -0.010 1.00 0.00 220 TYR A N 3
ATOM 7727 C CA . TYR A 1 95 ? 11.530 20.904 -0.437 1.00 0.00 220 TYR A CA 3
ATOM 7728 C C . TYR A 1 95 ? 11.969 21.762 0.764 1.00 0.00 220 TYR A C 3
ATOM 7729 O O . TYR A 1 95 ? 11.898 21.307 1.906 1.00 0.00 220 TYR A O 3
ATOM 7747 N N . ASP A 1 96 ? 12.452 22.991 0.514 1.00 0.00 221 ASP A N 3
ATOM 7748 C CA . ASP A 1 96 ? 12.919 23.859 1.603 1.00 0.00 221 ASP A CA 3
ATOM 7749 C C . ASP A 1 96 ? 11.817 24.803 2.098 1.00 0.00 221 ASP A C 3
ATOM 7750 O O . ASP A 1 96 ? 10.799 24.974 1.451 1.00 0.00 221 ASP A O 3
ATOM 7759 N N . GLU A 1 97 ? 12.035 25.420 3.254 1.00 0.00 222 GLU A N 3
ATOM 7760 C CA . GLU A 1 97 ? 11.047 26.336 3.840 1.00 0.00 222 GLU A CA 3
ATOM 7761 C C . GLU A 1 97 ? 10.701 27.496 2.903 1.00 0.00 222 GLU A C 3
ATOM 7762 O O . GLU A 1 97 ? 9.583 28.011 2.936 1.00 0.00 222 GLU A O 3
ATOM 7774 N N . GLN A 1 98 ? 11.651 27.905 2.067 1.00 0.00 223 GLN A N 3
ATOM 7775 C CA . GLN A 1 98 ? 11.417 29.006 1.126 1.00 0.00 223 GLN A CA 3
ATOM 7776 C C . GLN A 1 98 ? 10.532 28.568 -0.054 1.00 0.00 223 GLN A C 3
ATOM 7777 O O . GLN A 1 98 ? 10.348 29.323 -1.007 1.00 0.00 223 GLN A O 3
ATOM 7791 N N . ARG A 1 99 ? 10.020 27.334 0.016 1.00 0.00 224 ARG A N 3
ATOM 7792 C CA . ARG A 1 99 ? 9.187 26.783 -1.047 1.00 0.00 224 ARG A CA 3
ATOM 7793 C C . ARG A 1 99 ? 10.045 26.489 -2.272 1.00 0.00 224 ARG A C 3
ATOM 7794 O O . ARG A 1 99 ? 9.528 26.294 -3.373 1.00 0.00 224 ARG A O 3
ATOM 7815 N N . GLN A 1 100 ? 11.359 26.444 -2.067 1.00 0.00 225 GLN A N 3
ATOM 7816 C CA . GLN A 1 100 ? 12.280 26.158 -3.135 1.00 0.00 225 GLN A CA 3
ATOM 7817 C C . GLN A 1 100 ? 12.903 24.787 -2.898 1.00 0.00 225 GLN A C 3
ATOM 7818 O O . GLN A 1 100 ? 13.231 24.452 -1.759 1.00 0.00 225 GLN A O 3
ATOM 7832 N N . PRO A 1 101 ? 13.082 23.986 -3.909 1.00 0.00 226 PRO A N 3
ATOM 7833 C CA . PRO A 1 101 ? 13.686 22.639 -3.735 1.00 0.00 226 PRO A CA 3
ATOM 7834 C C . PRO A 1 101 ? 15.068 22.700 -3.083 1.00 0.00 226 PRO A C 3
ATOM 7835 O O . PRO A 1 101 ? 15.878 23.576 -3.385 1.00 0.00 226 PRO A O 3
ATOM 7846 N N . LEU A 1 102 ? 15.330 21.730 -2.220 1.00 0.00 227 LEU A N 3
ATOM 7847 C CA . LEU A 1 102 ? 16.639 21.646 -1.558 1.00 0.00 227 LEU A CA 3
ATOM 7848 C C . LEU A 1 102 ? 17.602 20.860 -2.444 1.00 0.00 227 LEU A C 3
ATOM 7849 O O . LEU A 1 102 ? 17.178 19.974 -3.187 1.00 0.00 227 LEU A O 3
ATOM 7865 N N . THR A 1 103 ? 18.899 21.160 -2.358 1.00 0.00 228 THR A N 3
ATOM 7866 C CA . THR A 1 103 ? 19.872 20.427 -3.161 1.00 0.00 228 THR A CA 3
ATOM 7867 C C . THR A 1 103 ? 19.907 18.976 -2.706 1.00 0.00 228 THR A C 3
ATOM 7868 O O . THR A 1 103 ? 19.673 18.694 -1.535 1.00 0.00 228 THR A O 3
ATOM 7879 N N . VAL A 1 104 ? 20.183 18.066 -3.635 1.00 0.00 229 VAL A N 3
ATOM 7880 C CA . VAL A 1 104 ? 20.206 16.649 -3.316 1.00 0.00 229 VAL A CA 3
ATOM 7881 C C . VAL A 1 104 ? 21.043 16.380 -2.072 1.00 0.00 229 VAL A C 3
ATOM 7882 O O . VAL A 1 104 ? 20.702 15.530 -1.251 1.00 0.00 229 VAL A O 3
ATOM 7895 N N . GLU A 1 105 ? 22.128 17.112 -1.940 1.00 0.00 230 GLU A N 3
ATOM 7896 C CA . GLU A 1 105 ? 23.011 16.964 -0.801 1.00 0.00 230 GLU A CA 3
ATOM 7897 C C . GLU A 1 105 ? 22.302 17.332 0.497 1.00 0.00 230 GLU A C 3
ATOM 7898 O O . GLU A 1 105 ? 22.546 16.715 1.534 1.00 0.00 230 GLU A O 3
ATOM 7910 N N . HIS A 1 106 ? 21.420 18.328 0.449 1.00 0.00 231 HIS A N 3
ATOM 7911 C CA . HIS A 1 106 ? 20.697 18.732 1.646 1.00 0.00 231 HIS A CA 3
ATOM 7912 C C . HIS A 1 106 ? 19.646 17.693 1.996 1.00 0.00 231 HIS A C 3
ATOM 7913 O O . HIS A 1 106 ? 19.415 17.401 3.162 1.00 0.00 231 HIS A O 3
ATOM 7928 N N . MET A 1 107 ? 18.995 17.159 0.972 1.00 0.00 232 MET A N 3
ATOM 7929 C CA . MET A 1 107 ? 17.944 16.171 1.178 1.00 0.00 232 MET A CA 3
ATOM 7930 C C . MET A 1 107 ? 18.472 15.002 2.004 1.00 0.00 232 MET A C 3
ATOM 7931 O O . MET A 1 107 ? 17.719 14.345 2.713 1.00 0.00 232 MET A O 3
ATOM 7945 N N . TYR A 1 108 ? 19.770 14.750 1.884 1.00 0.00 233 TYR A N 3
ATOM 7946 C CA . TYR A 1 108 ? 20.421 13.655 2.590 1.00 0.00 233 TYR A CA 3
ATOM 7947 C C . TYR A 1 108 ? 20.499 13.911 4.101 1.00 0.00 233 TYR A C 3
ATOM 7948 O O . TYR A 1 108 ? 20.669 12.976 4.884 1.00 0.00 233 TYR A O 3
ATOM 7966 N N . GLU A 1 109 ? 20.403 15.173 4.502 1.00 0.00 234 GLU A N 3
ATOM 7967 C CA . GLU A 1 109 ? 20.499 15.529 5.921 1.00 0.00 234 GLU A CA 3
ATOM 7968 C C . GLU A 1 109 ? 19.349 14.932 6.734 1.00 0.00 234 GLU A C 3
ATOM 7969 O O . GLU A 1 109 ? 19.479 14.724 7.940 1.00 0.00 234 GLU A O 3
ATOM 7981 N N . ASP A 1 110 ? 18.226 14.667 6.075 1.00 0.00 235 ASP A N 3
ATOM 7982 C CA . ASP A 1 110 ? 17.065 14.101 6.761 1.00 0.00 235 ASP A CA 3
ATOM 7983 C C . ASP A 1 110 ? 17.054 12.578 6.655 1.00 0.00 235 ASP A C 3
ATOM 7984 O O . ASP A 1 110 ? 16.020 11.941 6.849 1.00 0.00 235 ASP A O 3
ATOM 7993 N N . ILE A 1 111 ? 18.214 12.003 6.362 1.00 0.00 236 ILE A N 3
ATOM 7994 C CA . ILE A 1 111 ? 18.328 10.555 6.250 1.00 0.00 236 ILE A CA 3
ATOM 7995 C C . ILE A 1 111 ? 19.616 10.067 6.908 1.00 0.00 236 ILE A C 3
ATOM 7996 O O . ILE A 1 111 ? 20.610 10.787 6.955 1.00 0.00 236 ILE A O 3
ATOM 8012 N N . SER A 1 112 ? 19.568 8.839 7.410 1.00 0.00 237 SER A N 3
ATOM 8013 C CA . SER A 1 112 ? 20.735 8.252 8.065 1.00 0.00 237 SER A CA 3
ATOM 8014 C C . SER A 1 112 ? 21.912 8.271 7.090 1.00 0.00 237 SER A C 3
ATOM 8015 O O . SER A 1 112 ? 22.050 7.380 6.255 1.00 0.00 237 SER A O 3
ATOM 8023 N N . GLN A 1 113 ? 22.748 9.306 7.201 1.00 0.00 238 GLN A N 3
ATOM 8024 C CA . GLN A 1 113 ? 23.899 9.468 6.313 1.00 0.00 238 GLN A CA 3
ATOM 8025 C C . GLN A 1 113 ? 24.860 8.295 6.418 1.00 0.00 238 GLN A C 3
ATOM 8026 O O . GLN A 1 113 ? 25.631 8.027 5.495 1.00 0.00 238 GLN A O 3
ATOM 8040 N N . ASP A 1 114 ? 24.811 7.594 7.538 1.00 0.00 239 ASP A N 3
ATOM 8041 C CA . ASP A 1 114 ? 25.683 6.451 7.741 1.00 0.00 239 ASP A CA 3
ATOM 8042 C C . ASP A 1 114 ? 25.391 5.356 6.716 1.00 0.00 239 ASP A C 3
ATOM 8043 O O . ASP A 1 114 ? 26.207 4.457 6.516 1.00 0.00 239 ASP A O 3
ATOM 8052 N N . HIS A 1 115 ? 24.225 5.427 6.066 1.00 0.00 240 HIS A N 3
ATOM 8053 C CA . HIS A 1 115 ? 23.859 4.423 5.071 1.00 0.00 240 HIS A CA 3
ATOM 8054 C C . HIS A 1 115 ? 23.392 5.061 3.753 1.00 0.00 240 HIS A C 3
ATOM 8055 O O . HIS A 1 115 ? 23.051 4.353 2.813 1.00 0.00 240 HIS A O 3
ATOM 8070 N N . VAL A 1 116 ? 23.362 6.390 3.688 1.00 0.00 241 VAL A N 3
ATOM 8071 C CA . VAL A 1 116 ? 22.904 7.073 2.472 1.00 0.00 241 VAL A CA 3
ATOM 8072 C C . VAL A 1 116 ? 23.716 6.671 1.244 1.00 0.00 241 VAL A C 3
ATOM 8073 O O . VAL A 1 116 ? 23.190 6.646 0.130 1.00 0.00 241 VAL A O 3
ATOM 8086 N N . LYS A 1 117 ? 24.997 6.394 1.431 1.00 0.00 242 LYS A N 3
ATOM 8087 C CA . LYS A 1 117 ? 25.856 6.038 0.305 1.00 0.00 242 LYS A CA 3
ATOM 8088 C C . LYS A 1 117 ? 25.355 4.787 -0.430 1.00 0.00 242 LYS A C 3
ATOM 8089 O O . LYS A 1 117 ? 25.377 4.748 -1.660 1.00 0.00 242 LYS A O 3
ATOM 8108 N N . LYS A 1 118 ? 24.905 3.773 0.309 1.00 0.00 243 LYS A N 3
ATOM 8109 C CA . LYS A 1 118 ? 24.410 2.544 -0.323 1.00 0.00 243 LYS A CA 3
ATOM 8110 C C . LYS A 1 118 ? 22.901 2.345 -0.145 1.00 0.00 243 LYS A C 3
ATOM 8111 O O . LYS A 1 118 ? 22.189 2.063 -1.107 1.00 0.00 243 LYS A O 3
ATOM 8130 N N . THR A 1 119 ? 22.428 2.469 1.090 1.00 0.00 244 THR A N 3
ATOM 8131 C CA . THR A 1 119 ? 21.008 2.276 1.388 1.00 0.00 244 THR A CA 3
ATOM 8132 C C . THR A 1 119 ? 20.132 3.274 0.641 1.00 0.00 244 THR A C 3
ATOM 8133 O O . THR A 1 119 ? 18.978 2.979 0.330 1.00 0.00 244 THR A O 3
ATOM 8144 N N . VAL A 1 120 ? 20.672 4.454 0.360 1.00 0.00 245 VAL A N 3
ATOM 8145 C CA . VAL A 1 120 ? 19.907 5.479 -0.345 1.00 0.00 245 VAL A CA 3
ATOM 8146 C C . VAL A 1 120 ? 20.527 5.764 -1.710 1.00 0.00 245 VAL A C 3
ATOM 8147 O O . VAL A 1 120 ? 21.747 5.752 -1.866 1.00 0.00 245 VAL A O 3
ATOM 8160 N N . THR A 1 121 ? 19.672 6.030 -2.685 1.00 0.00 246 THR A N 3
ATOM 8161 C CA . THR A 1 121 ? 20.125 6.330 -4.037 1.00 0.00 246 THR A CA 3
ATOM 8162 C C . THR A 1 121 ? 19.236 7.409 -4.646 1.00 0.00 246 THR A C 3
ATOM 8163 O O . THR A 1 121 ? 18.139 7.648 -4.159 1.00 0.00 246 THR A O 3
ATOM 8174 N N . ILE A 1 122 ? 19.699 8.047 -5.717 1.00 0.00 247 ILE A N 3
ATOM 8175 C CA . ILE A 1 122 ? 18.895 9.075 -6.375 1.00 0.00 247 ILE A CA 3
ATOM 8176 C C . ILE A 1 122 ? 18.460 8.573 -7.739 1.00 0.00 247 ILE A C 3
ATOM 8177 O O . ILE A 1 122 ? 19.291 8.142 -8.539 1.00 0.00 247 ILE A O 3
ATOM 8193 N N . GLU A 1 123 ? 17.156 8.584 -7.996 1.00 0.00 248 GLU A N 3
ATOM 8194 C CA . GLU A 1 123 ? 16.663 8.070 -9.272 1.00 0.00 248 GLU A CA 3
ATOM 8195 C C . GLU A 1 123 ? 15.413 8.816 -9.747 1.00 0.00 248 GLU A C 3
ATOM 8196 O O . GLU A 1 123 ? 14.641 9.337 -8.942 1.00 0.00 248 GLU A O 3
ATOM 8208 N N . ASN A 1 124 ? 15.210 8.828 -11.064 1.00 0.00 249 ASN A N 3
ATOM 8209 C CA . ASN A 1 124 ? 14.039 9.472 -11.655 1.00 0.00 249 ASN A CA 3
ATOM 8210 C C . ASN A 1 124 ? 12.813 8.582 -11.482 1.00 0.00 249 ASN A C 3
ATOM 8211 O O . ASN A 1 124 ? 12.902 7.362 -11.616 1.00 0.00 249 ASN A O 3
ATOM 8222 N N . HIS A 1 125 ? 11.669 9.187 -11.178 1.00 0.00 250 HIS A N 3
ATOM 8223 C CA . HIS A 1 125 ? 10.455 8.404 -10.995 1.00 0.00 250 HIS A CA 3
ATOM 8224 C C . HIS A 1 125 ? 10.106 7.648 -12.288 1.00 0.00 250 HIS A C 3
ATOM 8225 O O . HIS A 1 125 ? 10.250 8.194 -13.382 1.00 0.00 250 HIS A O 3
ATOM 8240 N N . PRO A 1 126 ? 9.663 6.415 -12.193 1.00 0.00 251 PRO A N 3
ATOM 8241 C CA . PRO A 1 126 ? 9.302 5.589 -13.385 1.00 0.00 251 PRO A CA 3
ATOM 8242 C C . PRO A 1 126 ? 7.930 5.935 -13.946 1.00 0.00 251 PRO A C 3
ATOM 8243 O O . PRO A 1 126 ? 7.654 5.703 -15.123 1.00 0.00 251 PRO A O 3
ATOM 8254 N N . HIS A 1 127 ? 7.073 6.498 -13.098 1.00 0.00 252 HIS A N 3
ATOM 8255 C CA . HIS A 1 127 ? 5.730 6.875 -13.525 1.00 0.00 252 HIS A CA 3
ATOM 8256 C C . HIS A 1 127 ? 5.532 8.385 -13.390 1.00 0.00 252 HIS A C 3
ATOM 8257 O O . HIS A 1 127 ? 4.436 8.893 -13.628 1.00 0.00 252 HIS A O 3
ATOM 8272 N N . LEU A 1 128 ? 6.596 9.096 -13.011 1.00 0.00 253 LEU A N 3
ATOM 8273 C CA . LEU A 1 128 ? 6.502 10.548 -12.858 1.00 0.00 253 LEU A CA 3
ATOM 8274 C C . LEU A 1 128 ? 7.622 11.273 -13.598 1.00 0.00 253 LEU A C 3
ATOM 8275 O O . LEU A 1 128 ? 8.640 10.678 -13.957 1.00 0.00 253 LEU A O 3
ATOM 8291 N N . PRO A 1 129 ? 7.429 12.543 -13.847 1.00 0.00 254 PRO A N 3
ATOM 8292 C CA . PRO A 1 129 ? 8.402 13.399 -14.584 1.00 0.00 254 PRO A CA 3
ATOM 8293 C C . PRO A 1 129 ? 9.522 13.947 -13.689 1.00 0.00 254 PRO A C 3
ATOM 8294 O O . PRO A 1 129 ? 9.422 13.903 -12.463 1.00 0.00 254 PRO A O 3
ATOM 8305 N N . PRO A 1 130 ? 10.563 14.484 -14.283 1.00 0.00 255 PRO A N 3
ATOM 8306 C CA . PRO A 1 130 ? 11.715 15.088 -13.534 1.00 0.00 255 PRO A CA 3
ATOM 8307 C C . PRO A 1 130 ? 11.270 16.279 -12.672 1.00 0.00 255 PRO A C 3
ATOM 8308 O O . PRO A 1 130 ? 10.156 16.776 -12.831 1.00 0.00 255 PRO A O 3
ATOM 8319 N N . PRO A 1 131 ? 12.109 16.749 -11.772 1.00 0.00 256 PRO A N 3
ATOM 8320 C CA . PRO A 1 131 ? 13.475 16.189 -11.529 1.00 0.00 256 PRO A CA 3
ATOM 8321 C C . PRO A 1 131 ? 13.492 14.857 -10.790 1.00 0.00 256 PRO A C 3
ATOM 8322 O O . PRO A 1 131 ? 12.456 14.364 -10.343 1.00 0.00 256 PRO A O 3
ATOM 8333 N N . PRO A 1 132 ? 14.661 14.264 -10.675 1.00 0.00 257 PRO A N 3
ATOM 8334 C CA . PRO A 1 132 ? 14.845 12.947 -9.998 1.00 0.00 257 PRO A CA 3
ATOM 8335 C C . PRO A 1 132 ? 14.679 13.033 -8.487 1.00 0.00 257 PRO A C 3
ATOM 8336 O O . PRO A 1 132 ? 15.083 14.019 -7.871 1.00 0.00 257 PRO A O 3
ATOM 8347 N N . MET A 1 133 ? 14.106 11.988 -7.888 1.00 0.00 258 MET A N 3
ATOM 8348 C CA . MET A 1 133 ? 13.933 11.965 -6.444 1.00 0.00 258 MET A CA 3
ATOM 8349 C C . MET A 1 133 ? 14.733 10.815 -5.850 1.00 0.00 258 MET A C 3
ATOM 8350 O O . MET A 1 133 ? 15.198 9.932 -6.564 1.00 0.00 258 MET A O 3
ATOM 8364 N N . CYS A 1 134 ? 14.904 10.854 -4.542 1.00 0.00 259 CYS A N 3
ATOM 8365 C CA . CYS A 1 134 ? 15.669 9.838 -3.843 1.00 0.00 259 CYS A CA 3
ATOM 8366 C C . CYS A 1 134 ? 14.846 8.571 -3.669 1.00 0.00 259 CYS A C 3
ATOM 8367 O O . CYS A 1 134 ? 13.673 8.629 -3.330 1.00 0.00 259 CYS A O 3
ATOM 8375 N N . SER A 1 135 ? 15.478 7.432 -3.896 1.00 0.00 260 SER A N 3
ATOM 8376 C CA . SER A 1 135 ? 14.820 6.147 -3.752 1.00 0.00 260 SER A CA 3
ATOM 8377 C C . SER A 1 135 ? 15.687 5.268 -2.863 1.00 0.00 260 SER A C 3
ATOM 8378 O O . SER A 1 135 ? 16.755 5.700 -2.426 1.00 0.00 260 SER A O 3
ATOM 8386 N N . VAL A 1 136 ? 15.244 4.049 -2.593 1.00 0.00 261 VAL A N 3
ATOM 8387 C CA . VAL A 1 136 ? 16.029 3.160 -1.749 1.00 0.00 261 VAL A CA 3
ATOM 8388 C C . VAL A 1 136 ? 16.217 1.806 -2.421 1.00 0.00 261 VAL A C 3
ATOM 8389 O O . VAL A 1 136 ? 15.321 1.309 -3.100 1.00 0.00 261 VAL A O 3
ATOM 8402 N N . HIS A 1 137 ? 17.390 1.216 -2.224 1.00 0.00 262 HIS A N 3
ATOM 8403 C CA . HIS A 1 137 ? 17.694 -0.082 -2.813 1.00 0.00 262 HIS A CA 3
ATOM 8404 C C . HIS A 1 137 ? 18.440 -0.951 -1.803 1.00 0.00 262 HIS A C 3
ATOM 8405 O O . HIS A 1 137 ? 19.080 -0.432 -0.887 1.00 0.00 262 HIS A O 3
ATOM 8420 N N . PRO A 1 138 ? 18.389 -2.251 -1.948 1.00 0.00 263 PRO A N 3
ATOM 8421 C CA . PRO A 1 138 ? 19.094 -3.182 -1.027 1.00 0.00 263 PRO A CA 3
ATOM 8422 C C . PRO A 1 138 ? 20.570 -3.341 -1.395 1.00 0.00 263 PRO A C 3
ATOM 8423 O O . PRO A 1 138 ? 21.099 -4.454 -1.418 1.00 0.00 263 PRO A O 3
ATOM 8434 N N . CYS A 1 139 ? 21.227 -2.220 -1.681 1.00 0.00 264 CYS A N 3
ATOM 8435 C CA . CYS A 1 139 ? 22.637 -2.237 -2.047 1.00 0.00 264 CYS A CA 3
ATOM 8436 C C . CYS A 1 139 ? 23.496 -2.712 -0.881 1.00 0.00 264 CYS A C 3
ATOM 8437 O O . CYS A 1 139 ? 24.455 -3.463 -1.067 1.00 0.00 264 CYS A O 3
ATOM 8445 N N . ARG A 1 140 ? 23.154 -2.264 0.325 1.00 0.00 265 ARG A N 3
ATOM 8446 C CA . ARG A 1 140 ? 23.914 -2.648 1.507 1.00 0.00 265 ARG A CA 3
ATOM 8447 C C . ARG A 1 140 ? 23.669 -4.116 1.850 1.00 0.00 265 ARG A C 3
ATOM 8448 O O . ARG A 1 140 ? 24.490 -4.979 1.540 1.00 0.00 265 ARG A O 3
ATOM 8469 N N . HIS A 1 141 ? 22.539 -4.388 2.492 1.00 0.00 266 HIS A N 3
ATOM 8470 C CA . HIS A 1 141 ? 22.211 -5.758 2.866 1.00 0.00 266 HIS A CA 3
ATOM 8471 C C . HIS A 1 141 ? 20.714 -6.031 2.753 1.00 0.00 266 HIS A C 3
ATOM 8472 O O . HIS A 1 141 ? 19.911 -5.429 3.459 1.00 0.00 266 HIS A O 3
ATOM 8487 N N . ALA A 1 142 ? 20.352 -6.964 1.879 1.00 0.00 267 ALA A N 3
ATOM 8488 C CA . ALA A 1 142 ? 18.951 -7.341 1.705 1.00 0.00 267 ALA A CA 3
ATOM 8489 C C . ALA A 1 142 ? 18.455 -8.123 2.925 1.00 0.00 267 ALA A C 3
ATOM 8490 O O . ALA A 1 142 ? 17.250 -8.273 3.136 1.00 0.00 267 ALA A O 3
ATOM 8497 N N . GLU A 1 143 ? 19.401 -8.637 3.708 1.00 0.00 268 GLU A N 3
ATOM 8498 C CA . GLU A 1 143 ? 19.094 -9.428 4.894 1.00 0.00 268 GLU A CA 3
ATOM 8499 C C . GLU A 1 143 ? 18.232 -8.651 5.895 1.00 0.00 268 GLU A C 3
ATOM 8500 O O . GLU A 1 143 ? 17.459 -9.250 6.642 1.00 0.00 268 GLU A O 3
ATOM 8512 N N . VAL A 1 144 ? 18.347 -7.324 5.901 1.00 0.00 269 VAL A N 3
ATOM 8513 C CA . VAL A 1 144 ? 17.538 -6.518 6.815 1.00 0.00 269 VAL A CA 3
ATOM 8514 C C . VAL A 1 144 ? 16.082 -6.523 6.354 1.00 0.00 269 VAL A C 3
ATOM 8515 O O . VAL A 1 144 ? 15.159 -6.467 7.165 1.00 0.00 269 VAL A O 3
ATOM 8528 N N . MET A 1 145 ? 15.888 -6.598 5.039 1.00 0.00 270 MET A N 3
ATOM 8529 C CA . MET A 1 145 ? 14.547 -6.626 4.468 1.00 0.00 270 MET A CA 3
ATOM 8530 C C . MET A 1 145 ? 13.818 -7.863 4.961 1.00 0.00 270 MET A C 3
ATOM 8531 O O . MET A 1 145 ? 12.622 -7.832 5.251 1.00 0.00 270 MET A O 3
ATOM 8545 N N . LYS A 1 146 ? 14.570 -8.947 5.060 1.00 0.00 271 LYS A N 3
ATOM 8546 C CA . LYS A 1 146 ? 14.033 -10.212 5.529 1.00 0.00 271 LYS A CA 3
ATOM 8547 C C . LYS A 1 146 ? 13.457 -10.050 6.931 1.00 0.00 271 LYS A C 3
ATOM 8548 O O . LYS A 1 146 ? 12.488 -10.713 7.291 1.00 0.00 271 LYS A O 3
ATOM 8567 N N . LYS A 1 147 ? 14.053 -9.154 7.716 1.00 0.00 272 LYS A N 3
ATOM 8568 C CA . LYS A 1 147 ? 13.560 -8.922 9.071 1.00 0.00 272 LYS A CA 3
ATOM 8569 C C . LYS A 1 147 ? 12.172 -8.278 9.034 1.00 0.00 272 LYS A C 3
ATOM 8570 O O . LYS A 1 147 ? 11.275 -8.670 9.779 1.00 0.00 272 LYS A O 3
ATOM 8589 N N . ILE A 1 148 ? 12.011 -7.275 8.173 1.00 0.00 273 ILE A N 3
ATOM 8590 C CA . ILE A 1 148 ? 10.743 -6.555 8.046 1.00 0.00 273 ILE A CA 3
ATOM 8591 C C . ILE A 1 148 ? 9.654 -7.414 7.399 1.00 0.00 273 ILE A C 3
ATOM 8592 O O . ILE A 1 148 ? 8.479 -7.266 7.714 1.00 0.00 273 ILE A O 3
ATOM 8608 N N . ILE A 1 149 ? 10.045 -8.318 6.515 1.00 0.00 274 ILE A N 3
ATOM 8609 C CA . ILE A 1 149 ? 9.056 -9.193 5.883 1.00 0.00 274 ILE A CA 3
ATOM 8610 C C . ILE A 1 149 ? 8.613 -10.250 6.884 1.00 0.00 274 ILE A C 3
ATOM 8611 O O . ILE A 1 149 ? 7.427 -10.536 7.036 1.00 0.00 274 ILE A O 3
ATOM 8627 N N . GLU A 1 150 ? 9.598 -10.795 7.583 1.00 0.00 275 GLU A N 3
ATOM 8628 C CA . GLU A 1 150 ? 9.349 -11.802 8.613 1.00 0.00 275 GLU A CA 3
ATOM 8629 C C . GLU A 1 150 ? 8.255 -11.305 9.569 1.00 0.00 275 GLU A C 3
ATOM 8630 O O . GLU A 1 150 ? 7.588 -12.097 10.237 1.00 0.00 275 GLU A O 3
ATOM 8642 N N . THR A 1 151 ? 8.077 -9.985 9.616 1.00 0.00 276 THR A N 3
ATOM 8643 C CA . THR A 1 151 ? 7.070 -9.373 10.476 1.00 0.00 276 THR A CA 3
ATOM 8644 C C . THR A 1 151 ? 5.676 -9.894 10.125 1.00 0.00 276 THR A C 3
ATOM 8645 O O . THR A 1 151 ? 4.914 -10.281 11.010 1.00 0.00 276 THR A O 3
ATOM 8656 N N . VAL A 1 152 ? 5.336 -9.884 8.839 1.00 0.00 277 VAL A N 3
ATOM 8657 C CA . VAL A 1 152 ? 4.025 -10.337 8.413 1.00 0.00 277 VAL A CA 3
ATOM 8658 C C . VAL A 1 152 ? 3.774 -11.775 8.875 1.00 0.00 277 VAL A C 3
ATOM 8659 O O . VAL A 1 152 ? 2.656 -12.125 9.258 1.00 0.00 277 VAL A O 3
ATOM 8672 N N . ALA A 1 153 ? 4.814 -12.604 8.839 1.00 0.00 278 ALA A N 3
ATOM 8673 C CA . ALA A 1 153 ? 4.692 -13.997 9.257 1.00 0.00 278 ALA A CA 3
ATOM 8674 C C . ALA A 1 153 ? 4.281 -14.097 10.726 1.00 0.00 278 ALA A C 3
ATOM 8675 O O . ALA A 1 153 ? 3.536 -14.998 11.111 1.00 0.00 278 ALA A O 3
ATOM 8682 N N . GLU A 1 154 ? 4.803 -13.191 11.545 1.00 0.00 279 GLU A N 3
ATOM 8683 C CA . GLU A 1 154 ? 4.521 -13.208 12.979 1.00 0.00 279 GLU A CA 3
ATOM 8684 C C . GLU A 1 154 ? 3.026 -13.360 13.259 1.00 0.00 279 GLU A C 3
ATOM 8685 O O . GLU A 1 154 ? 2.646 -13.949 14.271 1.00 0.00 279 GLU A O 3
ATOM 8697 N N . GLY A 1 155 ? 2.175 -12.843 12.376 1.00 0.00 280 GLY A N 3
ATOM 8698 C CA . GLY A 1 155 ? 0.733 -12.957 12.579 1.00 0.00 280 GLY A CA 3
ATOM 8699 C C . GLY A 1 155 ? -0.027 -12.472 11.348 1.00 0.00 280 GLY A C 3
ATOM 8700 O O . GLY A 1 155 ? -0.886 -11.595 11.448 1.00 0.00 280 GLY A O 3
ATOM 8704 N N . GLY A 1 156 ? 0.304 -13.031 10.185 1.00 0.00 281 GLY A N 3
ATOM 8705 C CA . GLY A 1 156 ? -0.348 -12.624 8.945 1.00 0.00 281 GLY A CA 3
ATOM 8706 C C . GLY A 1 156 ? -0.970 -13.806 8.205 1.00 0.00 281 GLY A C 3
ATOM 8707 O O . GLY A 1 156 ? -1.834 -14.505 8.737 1.00 0.00 281 GLY A O 3
ATOM 8711 N N . GLY A 1 157 ? -0.524 -14.011 6.971 1.00 0.00 282 GLY A N 3
ATOM 8712 C CA . GLY A 1 157 ? -1.043 -15.102 6.152 1.00 0.00 282 GLY A CA 3
ATOM 8713 C C . GLY A 1 157 ? -0.638 -14.961 4.688 1.00 0.00 282 GLY A C 3
ATOM 8714 O O . GLY A 1 157 ? 0.393 -14.369 4.368 1.00 0.00 282 GLY A O 3
ATOM 8718 N N . GLU A 1 158 ? -1.479 -15.494 3.807 1.00 0.00 283 GLU A N 3
ATOM 8719 C CA . GLU A 1 158 ? -1.233 -15.418 2.371 1.00 0.00 283 GLU A CA 3
ATOM 8720 C C . GLU A 1 158 ? -1.749 -14.093 1.819 1.00 0.00 283 GLU A C 3
ATOM 8721 O O . GLU A 1 158 ? -1.201 -13.546 0.861 1.00 0.00 283 GLU A O 3
ATOM 8733 N N . LEU A 1 159 ? -2.823 -13.596 2.425 1.00 0.00 284 LEU A N 3
ATOM 8734 C CA . LEU A 1 159 ? -3.442 -12.347 1.993 1.00 0.00 284 LEU A CA 3
ATOM 8735 C C . LEU A 1 159 ? -2.802 -11.139 2.678 1.00 0.00 284 LEU A C 3
ATOM 8736 O O . LEU A 1 159 ? -3.424 -10.083 2.801 1.00 0.00 284 LEU A O 3
ATOM 8752 N N . GLY A 1 160 ? -1.554 -11.291 3.106 1.00 0.00 285 GLY A N 3
ATOM 8753 C CA . GLY A 1 160 ? -0.846 -10.203 3.752 1.00 0.00 285 GLY A CA 3
ATOM 8754 C C . GLY A 1 160 ? -0.183 -9.296 2.721 1.00 0.00 285 GLY A C 3
ATOM 8755 O O . GLY A 1 160 ? 0.338 -8.236 3.071 1.00 0.00 285 GLY A O 3
ATOM 8759 N N . VAL A 1 161 ? -0.197 -9.703 1.448 1.00 0.00 286 VAL A N 3
ATOM 8760 C CA . VAL A 1 161 ? 0.417 -8.886 0.413 1.00 0.00 286 VAL A CA 3
ATOM 8761 C C . VAL A 1 161 ? -0.334 -7.564 0.319 1.00 0.00 286 VAL A C 3
ATOM 8762 O O . VAL A 1 161 ? 0.233 -6.529 -0.016 1.00 0.00 286 VAL A O 3
ATOM 8775 N N . HIS A 1 162 ? -1.613 -7.588 0.651 1.00 0.00 287 HIS A N 3
ATOM 8776 C CA . HIS A 1 162 ? -2.386 -6.362 0.639 1.00 0.00 287 HIS A CA 3
ATOM 8777 C C . HIS A 1 162 ? -1.811 -5.425 1.702 1.00 0.00 287 HIS A C 3
ATOM 8778 O O . HIS A 1 162 ? -1.929 -4.203 1.612 1.00 0.00 287 HIS A O 3
ATOM 8793 N N . MET A 1 163 ? -1.163 -6.032 2.700 1.00 0.00 288 MET A N 3
ATOM 8794 C CA . MET A 1 163 ? -0.533 -5.294 3.786 1.00 0.00 288 MET A CA 3
ATOM 8795 C C . MET A 1 163 ? 0.956 -5.087 3.510 1.00 0.00 288 MET A C 3
ATOM 8796 O O . MET A 1 163 ? 1.680 -4.578 4.362 1.00 0.00 288 MET A O 3
ATOM 8810 N N . TYR A 1 164 ? 1.414 -5.493 2.327 1.00 0.00 289 TYR A N 3
ATOM 8811 C CA . TYR A 1 164 ? 2.824 -5.363 1.975 1.00 0.00 289 TYR A CA 3
ATOM 8812 C C . TYR A 1 164 ? 3.272 -3.909 2.080 1.00 0.00 289 TYR A C 3
ATOM 8813 O O . TYR A 1 164 ? 4.393 -3.624 2.493 1.00 0.00 289 TYR A O 3
ATOM 8831 N N . LEU A 1 165 ? 2.399 -2.992 1.681 1.00 0.00 290 LEU A N 3
ATOM 8832 C CA . LEU A 1 165 ? 2.731 -1.571 1.717 1.00 0.00 290 LEU A CA 3
ATOM 8833 C C . LEU A 1 165 ? 2.977 -1.103 3.151 1.00 0.00 290 LEU A C 3
ATOM 8834 O O . LEU A 1 165 ? 3.921 -0.370 3.407 1.00 0.00 290 LEU A O 3
ATOM 8850 N N . LEU A 1 166 ? 2.150 -1.558 4.087 1.00 0.00 291 LEU A N 3
ATOM 8851 C CA . LEU A 1 166 ? 2.343 -1.175 5.486 1.00 0.00 291 LEU A CA 3
ATOM 8852 C C . LEU A 1 166 ? 3.608 -1.791 6.053 1.00 0.00 291 LEU A C 3
ATOM 8853 O O . LEU A 1 166 ? 4.353 -1.141 6.787 1.00 0.00 291 LEU A O 3
ATOM 8869 N N . ILE A 1 167 ? 3.856 -3.035 5.695 1.00 0.00 292 ILE A N 3
ATOM 8870 C CA . ILE A 1 167 ? 5.049 -3.713 6.164 1.00 0.00 292 ILE A CA 3
ATOM 8871 C C . ILE A 1 167 ? 6.273 -3.042 5.545 1.00 0.00 292 ILE A C 3
ATOM 8872 O O . ILE A 1 167 ? 7.311 -2.903 6.192 1.00 0.00 292 ILE A O 3
ATOM 8888 N N . PHE A 1 168 ? 6.140 -2.627 4.284 1.00 0.00 293 PHE A N 3
ATOM 8889 C CA . PHE A 1 168 ? 7.242 -1.973 3.580 1.00 0.00 293 PHE A CA 3
ATOM 8890 C C . PHE A 1 168 ? 7.612 -0.658 4.266 1.00 0.00 293 PHE A C 3
ATOM 8891 O O . PHE A 1 168 ? 8.792 -0.352 4.441 1.00 0.00 293 PHE A O 3
ATOM 8908 N N . LEU A 1 169 ? 6.600 0.136 4.617 1.00 0.00 294 LEU A N 3
ATOM 8909 C CA . LEU A 1 169 ? 6.845 1.438 5.237 1.00 0.00 294 LEU A CA 3
ATOM 8910 C C . LEU A 1 169 ? 7.676 1.262 6.503 1.00 0.00 294 LEU A C 3
ATOM 8911 O O . LEU A 1 169 ? 8.560 2.070 6.790 1.00 0.00 294 LEU A O 3
ATOM 8927 N N . LYS A 1 170 ? 7.390 0.208 7.261 1.00 0.00 295 LYS A N 3
ATOM 8928 C CA . LYS A 1 170 ? 8.120 -0.047 8.496 1.00 0.00 295 LYS A CA 3
ATOM 8929 C C . LYS A 1 170 ? 9.618 -0.125 8.210 1.00 0.00 295 LYS A C 3
ATOM 8930 O O . LYS A 1 170 ? 10.424 0.447 8.946 1.00 0.00 295 LYS A O 3
ATOM 8949 N N . PHE A 1 171 ? 9.989 -0.797 7.123 1.00 0.00 296 PHE A N 3
ATOM 8950 C CA . PHE A 1 171 ? 11.397 -0.889 6.746 1.00 0.00 296 PHE A CA 3
ATOM 8951 C C . PHE A 1 171 ? 11.958 0.503 6.507 1.00 0.00 296 PHE A C 3
ATOM 8952 O O . PHE A 1 171 ? 13.040 0.850 6.979 1.00 0.00 296 PHE A O 3
ATOM 8969 N N . VAL A 1 172 ? 11.204 1.284 5.746 1.00 0.00 297 VAL A N 3
ATOM 8970 C CA . VAL A 1 172 ? 11.600 2.640 5.398 1.00 0.00 297 VAL A CA 3
ATOM 8971 C C . VAL A 1 172 ? 11.800 3.508 6.633 1.00 0.00 297 VAL A C 3
ATOM 8972 O O . VAL A 1 172 ? 12.619 4.420 6.620 1.00 0.00 297 VAL A O 3
ATOM 8985 N N . GLN A 1 173 ? 11.060 3.243 7.699 1.00 0.00 298 GLN A N 3
ATOM 8986 C CA . GLN A 1 173 ? 11.197 4.035 8.910 1.00 0.00 298 GLN A CA 3
ATOM 8987 C C . GLN A 1 173 ? 12.640 3.999 9.391 1.00 0.00 298 GLN A C 3
ATOM 8988 O O . GLN A 1 173 ? 13.160 4.979 9.910 1.00 0.00 298 GLN A O 3
ATOM 9002 N N . ALA A 1 174 ? 13.277 2.856 9.216 1.00 0.00 299 ALA A N 3
ATOM 9003 C CA . ALA A 1 174 ? 14.661 2.683 9.633 1.00 0.00 299 ALA A CA 3
ATOM 9004 C C . ALA A 1 174 ? 15.612 3.544 8.803 1.00 0.00 299 ALA A C 3
ATOM 9005 O O . ALA A 1 174 ? 16.766 3.740 9.184 1.00 0.00 299 ALA A O 3
ATOM 9012 N N . VAL A 1 175 ? 15.121 4.077 7.692 1.00 0.00 300 VAL A N 3
ATOM 9013 C CA . VAL A 1 175 ? 15.948 4.940 6.855 1.00 0.00 300 VAL A CA 3
ATOM 9014 C C . VAL A 1 175 ? 15.529 6.396 7.071 1.00 0.00 300 VAL A C 3
ATOM 9015 O O . VAL A 1 175 ? 16.343 7.311 6.944 1.00 0.00 300 VAL A O 3
ATOM 9028 N N . ILE A 1 176 ? 14.264 6.595 7.458 1.00 0.00 301 ILE A N 3
ATOM 9029 C CA . ILE A 1 176 ? 13.753 7.931 7.763 1.00 0.00 301 ILE A CA 3
ATOM 9030 C C . ILE A 1 176 ? 13.003 7.903 9.098 1.00 0.00 301 ILE A C 3
ATOM 9031 O O . ILE A 1 176 ? 11.816 8.227 9.155 1.00 0.00 301 ILE A O 3
ATOM 9047 N N . PRO A 1 177 ? 13.663 7.506 10.161 1.00 0.00 302 PRO A N 3
ATOM 9048 C CA . PRO A 1 177 ? 13.041 7.411 11.517 1.00 0.00 302 PRO A CA 3
ATOM 9049 C C . PRO A 1 177 ? 12.742 8.773 12.147 1.00 0.00 302 PRO A C 3
ATOM 9050 O O . PRO A 1 177 ? 12.224 8.843 13.261 1.00 0.00 302 PRO A O 3
ATOM 9061 N N . THR A 1 178 ? 13.057 9.849 11.434 1.00 0.00 303 THR A N 3
ATOM 9062 C CA . THR A 1 178 ? 12.799 11.191 11.949 1.00 0.00 303 THR A CA 3
ATOM 9063 C C . THR A 1 178 ? 11.561 11.817 11.319 1.00 0.00 303 THR A C 3
ATOM 9064 O O . THR A 1 178 ? 11.206 12.951 11.643 1.00 0.00 303 THR A O 3
ATOM 9075 N N . ILE A 1 179 ? 10.910 11.094 10.422 1.00 0.00 304 ILE A N 3
ATOM 9076 C CA . ILE A 1 179 ? 9.725 11.624 9.771 1.00 0.00 304 ILE A CA 3
ATOM 9077 C C . ILE A 1 179 ? 8.474 10.980 10.362 1.00 0.00 304 ILE A C 3
ATOM 9078 O O . ILE A 1 179 ? 8.362 9.756 10.428 1.00 0.00 304 ILE A O 3
ATOM 9094 N N . GLU A 1 180 ? 7.554 11.819 10.819 1.00 0.00 305 GLU A N 3
ATOM 9095 C CA . GLU A 1 180 ? 6.326 11.333 11.444 1.00 0.00 305 GLU A CA 3
ATOM 9096 C C . GLU A 1 180 ? 5.189 11.141 10.439 1.00 0.00 305 GLU A C 3
ATOM 9097 O O . GLU A 1 180 ? 4.182 11.846 10.494 1.00 0.00 305 GLU A O 3
ATOM 9109 N N . TYR A 1 181 ? 5.339 10.167 9.541 1.00 0.00 306 TYR A N 3
ATOM 9110 C CA . TYR A 1 181 ? 4.297 9.889 8.558 1.00 0.00 306 TYR A CA 3
ATOM 9111 C C . TYR A 1 181 ? 3.364 8.805 9.089 1.00 0.00 306 TYR A C 3
ATOM 9112 O O . TYR A 1 181 ? 3.640 8.186 10.116 1.00 0.00 306 TYR A O 3
ATOM 9130 N N . ASP A 1 182 ? 2.242 8.605 8.409 1.00 0.00 307 ASP A N 3
ATOM 9131 C CA . ASP A 1 182 ? 1.260 7.615 8.853 1.00 0.00 307 ASP A CA 3
ATOM 9132 C C . ASP A 1 182 ? 1.408 6.282 8.127 1.00 0.00 307 ASP A C 3
ATOM 9133 O O . ASP A 1 182 ? 1.461 6.232 6.900 1.00 0.00 307 ASP A O 3
ATOM 9142 N N . TYR A 1 183 ? 1.511 5.204 8.906 1.00 0.00 308 TYR A N 3
ATOM 9143 C CA . TYR A 1 183 ? 1.695 3.881 8.339 1.00 0.00 308 TYR A CA 3
ATOM 9144 C C . TYR A 1 183 ? 0.902 2.808 9.121 1.00 0.00 308 TYR A C 3
ATOM 9145 O O . TYR A 1 183 ? -0.329 2.844 9.148 1.00 0.00 308 TYR A O 3
ATOM 9163 N N . THR A 1 184 ? 1.594 1.855 9.736 1.00 0.00 309 THR A N 3
ATOM 9164 C CA . THR A 1 184 ? 0.944 0.793 10.479 1.00 0.00 309 THR A CA 3
ATOM 9165 C C . THR A 1 184 ? 0.804 1.132 11.955 1.00 0.00 309 THR A C 3
ATOM 9166 O O . THR A 1 184 ? -0.091 0.611 12.617 1.00 0.00 309 THR A O 3
ATOM 9177 N N . ARG A 1 185 ? 1.676 1.997 12.475 1.00 0.00 310 ARG A N 3
ATOM 9178 C CA . ARG A 1 185 ? 1.615 2.371 13.884 1.00 0.00 310 ARG A CA 3
ATOM 9179 C C . ARG A 1 185 ? 1.711 1.134 14.779 1.00 0.00 310 ARG A C 3
ATOM 9180 O O . ARG A 1 185 ? 2.809 0.724 15.158 1.00 0.00 310 ARG A O 3
ATOM 9201 N N . HIS A 1 186 ? 0.570 0.535 15.113 1.00 0.00 311 HIS A N 3
ATOM 9202 C CA . HIS A 1 186 ? 0.568 -0.653 15.953 1.00 0.00 311 HIS A CA 3
ATOM 9203 C C . HIS A 1 186 ? -0.413 -1.685 15.406 1.00 0.00 311 HIS A C 3
ATOM 9204 O O . HIS A 1 186 ? -1.475 -1.335 14.892 1.00 0.00 311 HIS A O 3
ATOM 9219 N N . PHE A 1 187 ? -0.060 -2.959 15.535 1.00 0.00 312 PHE A N 3
ATOM 9220 C CA . PHE A 1 187 ? -0.930 -4.031 15.066 1.00 0.00 312 PHE A CA 3
ATOM 9221 C C . PHE A 1 187 ? -1.109 -5.073 16.156 1.00 0.00 312 PHE A C 3
ATOM 9222 O O . PHE A 1 187 ? -0.289 -5.171 17.069 1.00 0.00 312 PHE A O 3
ATOM 9239 N N . THR A 1 188 ? -2.206 -5.825 16.080 1.00 0.00 313 THR A N 3
ATOM 9240 C CA . THR A 1 188 ? -2.507 -6.838 17.090 1.00 0.00 313 THR A CA 3
ATOM 9241 C C . THR A 1 188 ? -2.432 -6.229 18.491 1.00 0.00 313 THR A C 3
ATOM 9242 O O . THR A 1 188 ? -2.259 -6.942 19.479 1.00 0.00 313 THR A O 3
ATOM 9253 N N . MET A 1 189 ? -2.562 -4.905 18.566 1.00 0.00 314 MET A N 3
ATOM 9254 C CA . MET A 1 189 ? -2.506 -4.203 19.843 1.00 0.00 314 MET A CA 3
ATOM 9255 C C . MET A 1 189 ? -1.122 -4.339 20.471 1.00 0.00 314 MET A C 3
ATOM 9256 O O . MET A 1 189 ? -0.363 -5.176 20.012 1.00 0.00 314 MET A O 3
ATOM 9271 N N . GLY A 1 1 ? -1.451 -18.719 -1.611 1.00 0.00 25 GLY A N 4
ATOM 9272 C CA . GLY A 1 1 ? -1.873 -17.985 -2.838 1.00 0.00 25 GLY A CA 4
ATOM 9273 C C . GLY A 1 1 ? -0.719 -17.126 -3.341 1.00 0.00 25 GLY A C 4
ATOM 9274 O O . GLY A 1 1 ? -0.042 -17.480 -4.306 1.00 0.00 25 GLY A O 4
ATOM 9280 N N . SER A 1 2 ? -0.499 -15.996 -2.680 1.00 0.00 26 SER A N 4
ATOM 9281 C CA . SER A 1 2 ? 0.576 -15.092 -3.070 1.00 0.00 26 SER A CA 4
ATOM 9282 C C . SER A 1 2 ? 1.934 -15.700 -2.730 1.00 0.00 26 SER A C 4
ATOM 9283 O O . SER A 1 2 ? 2.035 -16.588 -1.885 1.00 0.00 26 SER A O 4
ATOM 9291 N N . LYS A 1 3 ? 2.979 -15.215 -3.398 1.00 0.00 27 LYS A N 4
ATOM 9292 C CA . LYS A 1 3 ? 4.331 -15.716 -3.165 1.00 0.00 27 LYS A CA 4
ATOM 9293 C C . LYS A 1 3 ? 5.139 -14.769 -2.268 1.00 0.00 27 LYS A C 4
ATOM 9294 O O . LYS A 1 3 ? 6.312 -15.017 -2.009 1.00 0.00 27 LYS A O 4
ATOM 9313 N N . PHE A 1 4 ? 4.532 -13.659 -1.854 1.00 0.00 28 PHE A N 4
ATOM 9314 C CA . PHE A 1 4 ? 5.251 -12.673 -1.047 1.00 0.00 28 PHE A CA 4
ATOM 9315 C C . PHE A 1 4 ? 6.007 -13.342 0.116 1.00 0.00 28 PHE A C 4
ATOM 9316 O O . PHE A 1 4 ? 7.106 -12.920 0.464 1.00 0.00 28 PHE A O 4
ATOM 9333 N N . LYS A 1 5 ? 5.436 -14.378 0.729 1.00 0.00 29 LYS A N 4
ATOM 9334 C CA . LYS A 1 5 ? 6.116 -15.045 1.838 1.00 0.00 29 LYS A CA 4
ATOM 9335 C C . LYS A 1 5 ? 7.096 -16.113 1.339 1.00 0.00 29 LYS A C 4
ATOM 9336 O O . LYS A 1 5 ? 7.926 -16.605 2.103 1.00 0.00 29 LYS A O 4
ATOM 9355 N N . GLU A 1 6 ? 6.993 -16.477 0.064 1.00 0.00 30 GLU A N 4
ATOM 9356 C CA . GLU A 1 6 ? 7.874 -17.494 -0.505 1.00 0.00 30 GLU A CA 4
ATOM 9357 C C . GLU A 1 6 ? 9.065 -16.862 -1.232 1.00 0.00 30 GLU A C 4
ATOM 9358 O O . GLU A 1 6 ? 10.216 -17.086 -0.862 1.00 0.00 30 GLU A O 4
ATOM 9370 N N . THR A 1 7 ? 8.780 -16.078 -2.273 1.00 0.00 31 THR A N 4
ATOM 9371 C CA . THR A 1 7 ? 9.843 -15.429 -3.045 1.00 0.00 31 THR A CA 4
ATOM 9372 C C . THR A 1 7 ? 9.865 -13.915 -2.812 1.00 0.00 31 THR A C 4
ATOM 9373 O O . THR A 1 7 ? 10.860 -13.250 -3.100 1.00 0.00 31 THR A O 4
ATOM 9384 N N . GLY A 1 8 ? 8.769 -13.378 -2.288 1.00 0.00 32 GLY A N 4
ATOM 9385 C CA . GLY A 1 8 ? 8.673 -11.948 -2.014 1.00 0.00 32 GLY A CA 4
ATOM 9386 C C . GLY A 1 8 ? 8.211 -11.152 -3.230 1.00 0.00 32 GLY A C 4
ATOM 9387 O O . GLY A 1 8 ? 8.207 -9.923 -3.198 1.00 0.00 32 GLY A O 4
ATOM 9391 N N . VAL A 1 9 ? 7.821 -11.838 -4.300 1.00 0.00 33 VAL A N 4
ATOM 9392 C CA . VAL A 1 9 ? 7.367 -11.139 -5.496 1.00 0.00 33 VAL A CA 4
ATOM 9393 C C . VAL A 1 9 ? 5.850 -10.978 -5.480 1.00 0.00 33 VAL A C 4
ATOM 9394 O O . VAL A 1 9 ? 5.128 -11.874 -5.042 1.00 0.00 33 VAL A O 4
ATOM 9407 N N . ILE A 1 10 ? 5.377 -9.831 -5.958 1.00 0.00 34 ILE A N 4
ATOM 9408 C CA . ILE A 1 10 ? 3.942 -9.568 -5.987 1.00 0.00 34 ILE A CA 4
ATOM 9409 C C . ILE A 1 10 ? 3.499 -9.193 -7.396 1.00 0.00 34 ILE A C 4
ATOM 9410 O O . ILE A 1 10 ? 4.249 -8.572 -8.149 1.00 0.00 34 ILE A O 4
ATOM 9426 N N . THR A 1 11 ? 2.270 -9.556 -7.738 1.00 0.00 35 THR A N 4
ATOM 9427 C CA . THR A 1 11 ? 1.722 -9.236 -9.051 1.00 0.00 35 THR A CA 4
ATOM 9428 C C . THR A 1 11 ? 1.228 -7.791 -9.076 1.00 0.00 35 THR A C 4
ATOM 9429 O O . THR A 1 11 ? 0.928 -7.219 -8.028 1.00 0.00 35 THR A O 4
ATOM 9440 N N . PRO A 1 12 ? 1.119 -7.190 -10.238 1.00 0.00 36 PRO A N 4
ATOM 9441 C CA . PRO A 1 12 ? 0.631 -5.786 -10.357 1.00 0.00 36 PRO A CA 4
ATOM 9442 C C . PRO A 1 12 ? -0.778 -5.642 -9.791 1.00 0.00 36 PRO A C 4
ATOM 9443 O O . PRO A 1 12 ? -1.114 -4.622 -9.195 1.00 0.00 36 PRO A O 4
ATOM 9454 N N . GLU A 1 13 ? -1.590 -6.680 -9.976 1.00 0.00 37 GLU A N 4
ATOM 9455 C CA . GLU A 1 13 ? -2.959 -6.682 -9.474 1.00 0.00 37 GLU A CA 4
ATOM 9456 C C . GLU A 1 13 ? -2.972 -6.671 -7.949 1.00 0.00 37 GLU A C 4
ATOM 9457 O O . GLU A 1 13 ? -3.816 -6.032 -7.328 1.00 0.00 37 GLU A O 4
ATOM 9469 N N . GLU A 1 14 ? -2.021 -7.378 -7.356 1.00 0.00 38 GLU A N 4
ATOM 9470 C CA . GLU A 1 14 ? -1.908 -7.428 -5.904 1.00 0.00 38 GLU A CA 4
ATOM 9471 C C . GLU A 1 14 ? -1.408 -6.095 -5.353 1.00 0.00 38 GLU A C 4
ATOM 9472 O O . GLU A 1 14 ? -1.833 -5.653 -4.286 1.00 0.00 38 GLU A O 4
ATOM 9484 N N . PHE A 1 15 ? -0.480 -5.473 -6.078 1.00 0.00 39 PHE A N 4
ATOM 9485 C CA . PHE A 1 15 ? 0.102 -4.202 -5.641 1.00 0.00 39 PHE A CA 4
ATOM 9486 C C . PHE A 1 15 ? -0.957 -3.130 -5.526 1.00 0.00 39 PHE A C 4
ATOM 9487 O O . PHE A 1 15 ? -1.083 -2.450 -4.507 1.00 0.00 39 PHE A O 4
ATOM 9504 N N . VAL A 1 16 ? -1.717 -3.000 -6.589 1.00 0.00 40 VAL A N 4
ATOM 9505 C CA . VAL A 1 16 ? -2.789 -2.029 -6.653 1.00 0.00 40 VAL A CA 4
ATOM 9506 C C . VAL A 1 16 ? -3.899 -2.401 -5.681 1.00 0.00 40 VAL A C 4
ATOM 9507 O O . VAL A 1 16 ? -4.640 -1.539 -5.214 1.00 0.00 40 VAL A O 4
ATOM 9520 N N . ALA A 1 17 ? -3.988 -3.687 -5.354 1.00 0.00 41 ALA A N 4
ATOM 9521 C CA . ALA A 1 17 ? -4.992 -4.142 -4.397 1.00 0.00 41 ALA A CA 4
ATOM 9522 C C . ALA A 1 17 ? -4.624 -3.673 -2.996 1.00 0.00 41 ALA A C 4
ATOM 9523 O O . ALA A 1 17 ? -5.482 -3.271 -2.211 1.00 0.00 41 ALA A O 4
ATOM 9530 N N . ALA A 1 18 ? -3.330 -3.751 -2.696 1.00 0.00 42 ALA A N 4
ATOM 9531 C CA . ALA A 1 18 ? -2.812 -3.356 -1.395 1.00 0.00 42 ALA A CA 4
ATOM 9532 C C . ALA A 1 18 ? -3.046 -1.873 -1.125 1.00 0.00 42 ALA A C 4
ATOM 9533 O O . ALA A 1 18 ? -3.313 -1.485 0.013 1.00 0.00 42 ALA A O 4
ATOM 9540 N N . GLY A 1 19 ? -2.923 -1.038 -2.152 1.00 0.00 43 GLY A N 4
ATOM 9541 C CA . GLY A 1 19 ? -3.103 0.386 -1.960 1.00 0.00 43 GLY A CA 4
ATOM 9542 C C . GLY A 1 19 ? -4.479 0.700 -1.405 1.00 0.00 43 GLY A C 4
ATOM 9543 O O . GLY A 1 19 ? -4.598 1.528 -0.513 1.00 0.00 43 GLY A O 4
ATOM 9547 N N . ASP A 1 20 ? -5.509 0.043 -1.919 1.00 0.00 44 ASP A N 4
ATOM 9548 C CA . ASP A 1 20 ? -6.870 0.276 -1.452 1.00 0.00 44 ASP A CA 4
ATOM 9549 C C . ASP A 1 20 ? -6.948 0.098 0.056 1.00 0.00 44 ASP A C 4
ATOM 9550 O O . ASP A 1 20 ? -7.556 0.904 0.755 1.00 0.00 44 ASP A O 4
ATOM 9559 N N . HIS A 1 21 ? -6.331 -0.953 0.561 1.00 0.00 45 HIS A N 4
ATOM 9560 C CA . HIS A 1 21 ? -6.349 -1.185 1.992 1.00 0.00 45 HIS A CA 4
ATOM 9561 C C . HIS A 1 21 ? -5.493 -0.145 2.716 1.00 0.00 45 HIS A C 4
ATOM 9562 O O . HIS A 1 21 ? -5.868 0.339 3.779 1.00 0.00 45 HIS A O 4
ATOM 9577 N N . LEU A 1 22 ? -4.339 0.192 2.139 1.00 0.00 46 LEU A N 4
ATOM 9578 C CA . LEU A 1 22 ? -3.443 1.164 2.762 1.00 0.00 46 LEU A CA 4
ATOM 9579 C C . LEU A 1 22 ? -4.131 2.514 2.901 1.00 0.00 46 LEU A C 4
ATOM 9580 O O . LEU A 1 22 ? -4.003 3.178 3.930 1.00 0.00 46 LEU A O 4
ATOM 9596 N N . VAL A 1 23 ? -4.868 2.917 1.874 1.00 0.00 47 VAL A N 4
ATOM 9597 C CA . VAL A 1 23 ? -5.567 4.189 1.927 1.00 0.00 47 VAL A CA 4
ATOM 9598 C C . VAL A 1 23 ? -6.734 4.114 2.917 1.00 0.00 47 VAL A C 4
ATOM 9599 O O . VAL A 1 23 ? -7.048 5.089 3.594 1.00 0.00 47 VAL A O 4
ATOM 9612 N N . HIS A 1 24 ? -7.384 2.958 2.996 1.00 0.00 48 HIS A N 4
ATOM 9613 C CA . HIS A 1 24 ? -8.504 2.796 3.912 1.00 0.00 48 HIS A CA 4
ATOM 9614 C C . HIS A 1 24 ? -8.033 2.913 5.357 1.00 0.00 48 HIS A C 4
ATOM 9615 O O . HIS A 1 24 ? -8.619 3.638 6.161 1.00 0.00 48 HIS A O 4
ATOM 9630 N N . HIS A 1 25 ? -6.981 2.166 5.681 1.00 0.00 49 HIS A N 4
ATOM 9631 C CA . HIS A 1 25 ? -6.439 2.156 7.032 1.00 0.00 49 HIS A CA 4
ATOM 9632 C C . HIS A 1 25 ? -5.924 3.532 7.430 1.00 0.00 49 HIS A C 4
ATOM 9633 O O . HIS A 1 25 ? -6.082 3.949 8.578 1.00 0.00 49 HIS A O 4
ATOM 9648 N N . CYS A 1 26 ? -5.334 4.253 6.482 1.00 0.00 50 CYS A N 4
ATOM 9649 C CA . CYS A 1 26 ? -4.838 5.596 6.757 1.00 0.00 50 CYS A CA 4
ATOM 9650 C C . CYS A 1 26 ? -5.238 6.498 5.587 1.00 0.00 50 CYS A C 4
ATOM 9651 O O . CYS A 1 26 ? -5.003 6.138 4.437 1.00 0.00 50 CYS A O 4
ATOM 9659 N N . PRO A 1 27 ? -5.843 7.636 5.824 1.00 0.00 51 PRO A N 4
ATOM 9660 C CA . PRO A 1 27 ? -6.284 8.530 4.727 1.00 0.00 51 PRO A CA 4
ATOM 9661 C C . PRO A 1 27 ? -5.147 9.368 4.180 1.00 0.00 51 PRO A C 4
ATOM 9662 O O . PRO A 1 27 ? -5.351 10.192 3.288 1.00 0.00 51 PRO A O 4
ATOM 9673 N N . THR A 1 28 ? -3.946 9.175 4.713 1.00 0.00 52 THR A N 4
ATOM 9674 C CA . THR A 1 28 ? -2.835 9.957 4.235 1.00 0.00 52 THR A CA 4
ATOM 9675 C C . THR A 1 28 ? -2.303 9.367 2.943 1.00 0.00 52 THR A C 4
ATOM 9676 O O . THR A 1 28 ? -1.688 10.072 2.143 1.00 0.00 52 THR A O 4
ATOM 9687 N N . TRP A 1 29 ? -2.538 8.071 2.727 1.00 0.00 53 TRP A N 4
ATOM 9688 C CA . TRP A 1 29 ? -2.078 7.408 1.522 1.00 0.00 53 TRP A CA 4
ATOM 9689 C C . TRP A 1 29 ? -3.125 7.504 0.435 1.00 0.00 53 TRP A C 4
ATOM 9690 O O . TRP A 1 29 ? -4.316 7.307 0.680 1.00 0.00 53 TRP A O 4
ATOM 9711 N N . GLN A 1 30 ? -2.678 7.852 -0.754 1.00 0.00 54 GLN A N 4
ATOM 9712 C CA . GLN A 1 30 ? -3.597 8.008 -1.868 1.00 0.00 54 GLN A CA 4
ATOM 9713 C C . GLN A 1 30 ? -3.050 7.407 -3.145 1.00 0.00 54 GLN A C 4
ATOM 9714 O O . GLN A 1 30 ? -1.897 7.641 -3.504 1.00 0.00 54 GLN A O 4
ATOM 9728 N N . TRP A 1 31 ? -3.901 6.683 -3.872 1.00 0.00 55 TRP A N 4
ATOM 9729 C CA . TRP A 1 31 ? -3.468 6.146 -5.144 1.00 0.00 55 TRP A CA 4
ATOM 9730 C C . TRP A 1 31 ? -3.371 7.321 -6.073 1.00 0.00 55 TRP A C 4
ATOM 9731 O O . TRP A 1 31 ? -4.284 8.146 -6.136 1.00 0.00 55 TRP A O 4
ATOM 9752 N N . ALA A 1 32 ? -2.286 7.413 -6.791 1.00 0.00 56 ALA A N 4
ATOM 9753 C CA . ALA A 1 32 ? -2.092 8.507 -7.713 1.00 0.00 56 ALA A CA 4
ATOM 9754 C C . ALA A 1 32 ? -1.832 7.959 -9.106 1.00 0.00 56 ALA A C 4
ATOM 9755 O O . ALA A 1 32 ? -1.393 6.820 -9.262 1.00 0.00 56 ALA A O 4
ATOM 9762 N N . THR A 1 33 ? -2.125 8.757 -10.114 1.00 0.00 57 THR A N 4
ATOM 9763 C CA . THR A 1 33 ? -1.941 8.329 -11.484 1.00 0.00 57 THR A CA 4
ATOM 9764 C C . THR A 1 33 ? -0.568 8.687 -12.042 1.00 0.00 57 THR A C 4
ATOM 9765 O O . THR A 1 33 ? 0.052 7.881 -12.731 1.00 0.00 57 THR A O 4
ATOM 9776 N N . GLY A 1 34 ? -0.118 9.912 -11.800 1.00 0.00 58 GLY A N 4
ATOM 9777 C CA . GLY A 1 34 ? 1.151 10.360 -12.348 1.00 0.00 58 GLY A CA 4
ATOM 9778 C C . GLY A 1 34 ? 0.926 10.846 -13.775 1.00 0.00 58 GLY A C 4
ATOM 9779 O O . GLY A 1 34 ? -0.198 11.174 -14.151 1.00 0.00 58 GLY A O 4
ATOM 9783 N N . GLU A 1 35 ? 1.984 10.897 -14.565 1.00 0.00 59 GLU A N 4
ATOM 9784 C CA . GLU A 1 35 ? 1.861 11.353 -15.947 1.00 0.00 59 GLU A CA 4
ATOM 9785 C C . GLU A 1 35 ? 1.053 10.358 -16.785 1.00 0.00 59 GLU A C 4
ATOM 9786 O O . GLU A 1 35 ? 1.346 9.163 -16.804 1.00 0.00 59 GLU A O 4
ATOM 9798 N N . GLU A 1 36 ? 0.016 10.866 -17.451 1.00 0.00 60 GLU A N 4
ATOM 9799 C CA . GLU A 1 36 ? -0.869 10.038 -18.273 1.00 0.00 60 GLU A CA 4
ATOM 9800 C C . GLU A 1 36 ? -0.127 9.326 -19.407 1.00 0.00 60 GLU A C 4
ATOM 9801 O O . GLU A 1 36 ? -0.471 8.203 -19.774 1.00 0.00 60 GLU A O 4
ATOM 9813 N N . LEU A 1 37 ? 0.865 9.981 -19.983 1.00 0.00 61 LEU A N 4
ATOM 9814 C CA . LEU A 1 37 ? 1.619 9.382 -21.089 1.00 0.00 61 LEU A CA 4
ATOM 9815 C C . LEU A 1 37 ? 2.602 8.330 -20.582 1.00 0.00 61 LEU A C 4
ATOM 9816 O O . LEU A 1 37 ? 3.036 7.455 -21.332 1.00 0.00 61 LEU A O 4
ATOM 9832 N N . LYS A 1 38 ? 2.942 8.424 -19.308 1.00 0.00 62 LYS A N 4
ATOM 9833 C CA . LYS A 1 38 ? 3.873 7.482 -18.694 1.00 0.00 62 LYS A CA 4
ATOM 9834 C C . LYS A 1 38 ? 3.133 6.302 -18.057 1.00 0.00 62 LYS A C 4
ATOM 9835 O O . LYS A 1 38 ? 3.746 5.466 -17.395 1.00 0.00 62 LYS A O 4
ATOM 9854 N N . VAL A 1 39 ? 1.818 6.246 -18.247 1.00 0.00 63 VAL A N 4
ATOM 9855 C CA . VAL A 1 39 ? 1.008 5.174 -17.674 1.00 0.00 63 VAL A CA 4
ATOM 9856 C C . VAL A 1 39 ? 1.387 3.820 -18.279 1.00 0.00 63 VAL A C 4
ATOM 9857 O O . VAL A 1 39 ? 1.659 3.709 -19.474 1.00 0.00 63 VAL A O 4
ATOM 9870 N N . LYS A 1 40 ? 1.361 2.799 -17.435 1.00 0.00 64 LYS A N 4
ATOM 9871 C CA . LYS A 1 40 ? 1.661 1.444 -17.864 1.00 0.00 64 LYS A CA 4
ATOM 9872 C C . LYS A 1 40 ? 0.384 0.721 -18.272 1.00 0.00 64 LYS A C 4
ATOM 9873 O O . LYS A 1 40 ? -0.640 0.802 -17.597 1.00 0.00 64 LYS A O 4
ATOM 9892 N N . ALA A 1 41 ? 0.458 0.040 -19.406 1.00 0.00 65 ALA A N 4
ATOM 9893 C CA . ALA A 1 41 ? -0.670 -0.691 -19.974 1.00 0.00 65 ALA A CA 4
ATOM 9894 C C . ALA A 1 41 ? -1.189 -1.788 -19.061 1.00 0.00 65 ALA A C 4
ATOM 9895 O O . ALA A 1 41 ? -2.385 -2.082 -19.041 1.00 0.00 65 ALA A O 4
ATOM 9902 N N . TYR A 1 42 ? -0.288 -2.399 -18.329 1.00 0.00 66 TYR A N 4
ATOM 9903 C CA . TYR A 1 42 ? -0.649 -3.479 -17.431 1.00 0.00 66 TYR A CA 4
ATOM 9904 C C . TYR A 1 42 ? -0.853 -2.957 -16.018 1.00 0.00 66 TYR A C 4
ATOM 9905 O O . TYR A 1 42 ? -0.981 -3.730 -15.065 1.00 0.00 66 TYR A O 4
ATOM 9923 N N . LEU A 1 43 ? -0.841 -1.639 -15.883 1.00 0.00 67 LEU A N 4
ATOM 9924 C CA . LEU A 1 43 ? -0.972 -1.022 -14.588 1.00 0.00 67 LEU A CA 4
ATOM 9925 C C . LEU A 1 43 ? -2.026 0.101 -14.649 1.00 0.00 67 LEU A C 4
ATOM 9926 O O . LEU A 1 43 ? -1.879 1.037 -15.433 1.00 0.00 67 LEU A O 4
ATOM 9942 N N . PRO A 1 44 ? -3.105 0.014 -13.885 1.00 0.00 68 PRO A N 4
ATOM 9943 C CA . PRO A 1 44 ? -4.201 1.035 -13.923 1.00 0.00 68 PRO A CA 4
ATOM 9944 C C . PRO A 1 44 ? -3.741 2.469 -13.746 1.00 0.00 68 PRO A C 4
ATOM 9945 O O . PRO A 1 44 ? -3.017 2.797 -12.809 1.00 0.00 68 PRO A O 4
ATOM 9956 N N . THR A 1 45 ? -4.214 3.321 -14.645 1.00 0.00 69 THR A N 4
ATOM 9957 C CA . THR A 1 45 ? -3.898 4.733 -14.581 1.00 0.00 69 THR A CA 4
ATOM 9958 C C . THR A 1 45 ? -4.384 5.261 -13.235 1.00 0.00 69 THR A C 4
ATOM 9959 O O . THR A 1 45 ? -3.671 5.972 -12.529 1.00 0.00 69 THR A O 4
ATOM 9970 N N . GLY A 1 46 ? -5.617 4.896 -12.901 1.00 0.00 70 GLY A N 4
ATOM 9971 C CA . GLY A 1 46 ? -6.239 5.316 -11.651 1.00 0.00 70 GLY A CA 4
ATOM 9972 C C . GLY A 1 46 ? -5.447 4.860 -10.425 1.00 0.00 70 GLY A C 4
ATOM 9973 O O . GLY A 1 46 ? -5.523 5.497 -9.374 1.00 0.00 70 GLY A O 4
ATOM 9977 N N . LYS A 1 47 ? -4.686 3.767 -10.539 1.00 0.00 71 LYS A N 4
ATOM 9978 C CA . LYS A 1 47 ? -3.914 3.299 -9.387 1.00 0.00 71 LYS A CA 4
ATOM 9979 C C . LYS A 1 47 ? -2.504 2.869 -9.800 1.00 0.00 71 LYS A C 4
ATOM 9980 O O . LYS A 1 47 ? -2.252 1.685 -10.018 1.00 0.00 71 LYS A O 4
ATOM 9999 N N . GLN A 1 48 ? -1.580 3.828 -9.928 1.00 0.00 72 GLN A N 4
ATOM 10000 C CA . GLN A 1 48 ? -0.218 3.490 -10.330 1.00 0.00 72 GLN A CA 4
ATOM 10001 C C . GLN A 1 48 ? 0.772 3.586 -9.167 1.00 0.00 72 GLN A C 4
ATOM 10002 O O . GLN A 1 48 ? 1.732 2.817 -9.115 1.00 0.00 72 GLN A O 4
ATOM 10016 N N . PHE A 1 49 ? 0.543 4.496 -8.215 1.00 0.00 73 PHE A N 4
ATOM 10017 C CA . PHE A 1 49 ? 1.451 4.592 -7.073 1.00 0.00 73 PHE A CA 4
ATOM 10018 C C . PHE A 1 49 ? 0.776 5.294 -5.916 1.00 0.00 73 PHE A C 4
ATOM 10019 O O . PHE A 1 49 ? -0.153 6.058 -6.105 1.00 0.00 73 PHE A O 4
ATOM 10036 N N . LEU A 1 50 ? 1.267 5.056 -4.719 1.00 0.00 74 LEU A N 4
ATOM 10037 C CA . LEU A 1 50 ? 0.699 5.710 -3.553 1.00 0.00 74 LEU A CA 4
ATOM 10038 C C . LEU A 1 50 ? 1.511 6.922 -3.213 1.00 0.00 74 LEU A C 4
ATOM 10039 O O . LEU A 1 50 ? 2.685 6.988 -3.543 1.00 0.00 74 LEU A O 4
ATOM 10055 N N . VAL A 1 51 ? 0.897 7.881 -2.555 1.00 0.00 75 VAL A N 4
ATOM 10056 C CA . VAL A 1 51 ? 1.619 9.078 -2.192 1.00 0.00 75 VAL A CA 4
ATOM 10057 C C . VAL A 1 51 ? 1.030 9.775 -0.989 1.00 0.00 75 VAL A C 4
ATOM 10058 O O . VAL A 1 51 ? -0.185 9.891 -0.829 1.00 0.00 75 VAL A O 4
ATOM 10071 N N . THR A 1 52 ? 1.933 10.297 -0.190 1.00 0.00 76 THR A N 4
ATOM 10072 C CA . THR A 1 52 ? 1.585 11.070 0.965 1.00 0.00 76 THR A CA 4
ATOM 10073 C C . THR A 1 52 ? 2.573 12.221 1.027 1.00 0.00 76 THR A C 4
ATOM 10074 O O . THR A 1 52 ? 3.775 12.014 0.862 1.00 0.00 76 THR A O 4
ATOM 10085 N N . LYS A 1 53 ? 2.082 13.428 1.236 1.00 0.00 77 LYS A N 4
ATOM 10086 C CA . LYS A 1 53 ? 2.948 14.578 1.281 1.00 0.00 77 LYS A CA 4
ATOM 10087 C C . LYS A 1 53 ? 2.569 15.538 2.399 1.00 0.00 77 LYS A C 4
ATOM 10088 O O . LYS A 1 53 ? 1.643 15.304 3.177 1.00 0.00 77 LYS A O 4
ATOM 10107 N N . ASN A 1 54 ? 3.333 16.602 2.459 1.00 0.00 78 ASN A N 4
ATOM 10108 C CA . ASN A 1 54 ? 3.147 17.622 3.476 1.00 0.00 78 ASN A CA 4
ATOM 10109 C C . ASN A 1 54 ? 3.332 16.986 4.843 1.00 0.00 78 ASN A C 4
ATOM 10110 O O . ASN A 1 54 ? 2.621 17.296 5.796 1.00 0.00 78 ASN A O 4
ATOM 10121 N N . VAL A 1 55 ? 4.294 16.072 4.906 1.00 0.00 79 VAL A N 4
ATOM 10122 C CA . VAL A 1 55 ? 4.592 15.355 6.137 1.00 0.00 79 VAL A CA 4
ATOM 10123 C C . VAL A 1 55 ? 5.692 16.096 6.867 1.00 0.00 79 VAL A C 4
ATOM 10124 O O . VAL A 1 55 ? 6.848 16.016 6.461 1.00 0.00 79 VAL A O 4
ATOM 10137 N N . PRO A 1 56 ? 5.387 16.818 7.907 1.00 0.00 80 PRO A N 4
ATOM 10138 C CA . PRO A 1 56 ? 6.416 17.592 8.632 1.00 0.00 80 PRO A CA 4
ATOM 10139 C C . PRO A 1 56 ? 7.338 16.743 9.464 1.00 0.00 80 PRO A C 4
ATOM 10140 O O . PRO A 1 56 ? 6.973 15.668 9.944 1.00 0.00 80 PRO A O 4
ATOM 10151 N N . CYS A 1 57 ? 8.519 17.279 9.671 1.00 0.00 81 CYS A N 4
ATOM 10152 C CA . CYS A 1 57 ? 9.500 16.628 10.503 1.00 0.00 81 CYS A CA 4
ATOM 10153 C C . CYS A 1 57 ? 9.983 17.622 11.546 1.00 0.00 81 CYS A C 4
ATOM 10154 O O . CYS A 1 57 ? 10.673 18.583 11.214 1.00 0.00 81 CYS A O 4
ATOM 10162 N N . TYR A 1 58 ? 9.606 17.418 12.800 1.00 0.00 82 TYR A N 4
ATOM 10163 C CA . TYR A 1 58 ? 9.995 18.340 13.856 1.00 0.00 82 TYR A CA 4
ATOM 10164 C C . TYR A 1 58 ? 11.452 18.168 14.263 1.00 0.00 82 TYR A C 4
ATOM 10165 O O . TYR A 1 58 ? 12.000 19.027 14.950 1.00 0.00 82 TYR A O 4
ATOM 10183 N N . LYS A 1 59 ? 12.085 17.073 13.860 1.00 0.00 83 LYS A N 4
ATOM 10184 C CA . LYS A 1 59 ? 13.478 16.850 14.223 1.00 0.00 83 LYS A CA 4
ATOM 10185 C C . LYS A 1 59 ? 14.222 16.147 13.095 1.00 0.00 83 LYS A C 4
ATOM 10186 O O . LYS A 1 59 ? 13.616 15.484 12.252 1.00 0.00 83 LYS A O 4
ATOM 10205 N N . ARG A 1 60 ? 15.539 16.296 13.089 1.00 0.00 84 ARG A N 4
ATOM 10206 C CA . ARG A 1 60 ? 16.370 15.672 12.068 1.00 0.00 84 ARG A CA 4
ATOM 10207 C C . ARG A 1 60 ? 17.197 14.555 12.693 1.00 0.00 84 ARG A C 4
ATOM 10208 O O . ARG A 1 60 ? 16.905 14.110 13.801 1.00 0.00 84 ARG A O 4
ATOM 10229 N N . CYS A 1 61 ? 18.233 14.099 11.989 1.00 0.00 85 CYS A N 4
ATOM 10230 C CA . CYS A 1 61 ? 19.075 13.032 12.517 1.00 0.00 85 CYS A CA 4
ATOM 10231 C C . CYS A 1 61 ? 19.598 13.412 13.907 1.00 0.00 85 CYS A C 4
ATOM 10232 O O . CYS A 1 61 ? 19.955 12.545 14.706 1.00 0.00 85 CYS A O 4
ATOM 10240 N N . LYS A 1 62 ? 19.597 14.712 14.203 1.00 0.00 86 LYS A N 4
ATOM 10241 C CA . LYS A 1 62 ? 20.018 15.209 15.492 1.00 0.00 86 LYS A CA 4
ATOM 10242 C C . LYS A 1 62 ? 18.776 15.663 16.249 1.00 0.00 86 LYS A C 4
ATOM 10243 O O . LYS A 1 62 ? 18.177 16.691 15.935 1.00 0.00 86 LYS A O 4
ATOM 10262 N N . GLN A 1 63 ? 18.380 14.855 17.213 1.00 0.00 87 GLN A N 4
ATOM 10263 C CA . GLN A 1 63 ? 17.172 15.142 17.988 1.00 0.00 87 GLN A CA 4
ATOM 10264 C C . GLN A 1 63 ? 17.263 16.501 18.670 1.00 0.00 87 GLN A C 4
ATOM 10265 O O . GLN A 1 63 ? 16.371 17.335 18.517 1.00 0.00 87 GLN A O 4
ATOM 10279 N N . MET A 1 64 ? 18.349 16.710 19.396 1.00 0.00 88 MET A N 4
ATOM 10280 C CA . MET A 1 64 ? 18.584 17.963 20.101 1.00 0.00 88 MET A CA 4
ATOM 10281 C C . MET A 1 64 ? 17.296 18.464 20.770 1.00 0.00 88 MET A C 4
ATOM 10282 O O . MET A 1 64 ? 16.359 17.695 20.977 1.00 0.00 88 MET A O 4
ATOM 10296 N N . GLU A 1 65 ? 17.250 19.754 21.093 1.00 0.00 89 GLU A N 4
ATOM 10297 C CA . GLU A 1 65 ? 16.076 20.340 21.713 1.00 0.00 89 GLU A CA 4
ATOM 10298 C C . GLU A 1 65 ? 14.916 20.377 20.719 1.00 0.00 89 GLU A C 4
ATOM 10299 O O . GLU A 1 65 ? 15.122 20.272 19.510 1.00 0.00 89 GLU A O 4
ATOM 10311 N N . GLU A 1 66 ? 13.697 20.509 21.235 1.00 0.00 191 GLU A N 4
ATOM 10312 C CA . GLU A 1 66 ? 12.513 20.538 20.380 1.00 0.00 191 GLU A CA 4
ATOM 10313 C C . GLU A 1 66 ? 12.594 21.670 19.357 1.00 0.00 191 GLU A C 4
ATOM 10314 O O . GLU A 1 66 ? 12.081 21.543 18.247 1.00 0.00 191 GLU A O 4
ATOM 10326 N N . ASP A 1 67 ? 13.246 22.766 19.725 1.00 0.00 192 ASP A N 4
ATOM 10327 C CA . ASP A 1 67 ? 13.391 23.893 18.806 1.00 0.00 192 ASP A CA 4
ATOM 10328 C C . ASP A 1 67 ? 14.771 23.889 18.139 1.00 0.00 192 ASP A C 4
ATOM 10329 O O . ASP A 1 67 ? 15.086 24.769 17.341 1.00 0.00 192 ASP A O 4
ATOM 10338 N N . ALA A 1 68 ? 15.596 22.909 18.498 1.00 0.00 193 ALA A N 4
ATOM 10339 C CA . ALA A 1 68 ? 16.942 22.817 17.963 1.00 0.00 193 ALA A CA 4
ATOM 10340 C C . ALA A 1 68 ? 16.959 22.209 16.579 1.00 0.00 193 ALA A C 4
ATOM 10341 O O . ALA A 1 68 ? 17.646 21.209 16.356 1.00 0.00 193 ALA A O 4
ATOM 10348 N N . ILE A 1 69 ? 16.262 22.804 15.626 1.00 0.00 194 ILE A N 4
ATOM 10349 C CA . ILE A 1 69 ? 16.266 22.315 14.260 1.00 0.00 194 ILE A CA 4
ATOM 10350 C C . ILE A 1 69 ? 16.592 23.500 13.373 1.00 0.00 194 ILE A C 4
ATOM 10351 O O . ILE A 1 69 ? 16.029 24.581 13.549 1.00 0.00 194 ILE A O 4
ATOM 10367 N N . LEU A 1 70 ? 17.508 23.327 12.441 1.00 0.00 195 LEU A N 4
ATOM 10368 C CA . LEU A 1 70 ? 17.863 24.450 11.590 1.00 0.00 195 LEU A CA 4
ATOM 10369 C C . LEU A 1 70 ? 16.632 24.889 10.816 1.00 0.00 195 LEU A C 4
ATOM 10370 O O . LEU A 1 70 ? 16.264 26.063 10.812 1.00 0.00 195 LEU A O 4
ATOM 10386 N N . GLN A 1 71 ? 16.015 23.927 10.149 1.00 0.00 196 GLN A N 4
ATOM 10387 C CA . GLN A 1 71 ? 14.835 24.212 9.351 1.00 0.00 196 GLN A CA 4
ATOM 10388 C C . GLN A 1 71 ? 13.843 23.059 9.354 1.00 0.00 196 GLN A C 4
ATOM 10389 O O . GLN A 1 71 ? 14.208 21.897 9.179 1.00 0.00 196 GLN A O 4
ATOM 10403 N N . THR A 1 72 ? 12.577 23.415 9.510 1.00 0.00 197 THR A N 4
ATOM 10404 C CA . THR A 1 72 ? 11.502 22.438 9.485 1.00 0.00 197 THR A CA 4
ATOM 10405 C C . THR A 1 72 ? 10.918 22.422 8.076 1.00 0.00 197 THR A C 4
ATOM 10406 O O . THR A 1 72 ? 10.865 23.459 7.416 1.00 0.00 197 THR A O 4
ATOM 10417 N N . ARG A 1 73 ? 10.498 21.256 7.607 1.00 0.00 198 ARG A N 4
ATOM 10418 C CA . ARG A 1 73 ? 9.944 21.155 6.262 1.00 0.00 198 ARG A CA 4
ATOM 10419 C C . ARG A 1 73 ? 8.958 19.990 6.168 1.00 0.00 198 ARG A C 4
ATOM 10420 O O . ARG A 1 73 ? 8.530 19.476 7.190 1.00 0.00 198 ARG A O 4
ATOM 10441 N N . THR A 1 74 ? 8.634 19.560 4.947 1.00 0.00 199 THR A N 4
ATOM 10442 C CA . THR A 1 74 ? 7.729 18.432 4.727 1.00 0.00 199 THR A CA 4
ATOM 10443 C C . THR A 1 74 ? 8.316 17.500 3.677 1.00 0.00 199 THR A C 4
ATOM 10444 O O . THR A 1 74 ? 9.102 17.923 2.830 1.00 0.00 199 THR A O 4
ATOM 10455 N N . TYR A 1 75 ? 7.932 16.231 3.732 1.00 0.00 200 TYR A N 4
ATOM 10456 C CA . TYR A 1 75 ? 8.427 15.247 2.780 1.00 0.00 200 TYR A CA 4
ATOM 10457 C C . TYR A 1 75 ? 7.274 14.674 1.959 1.00 0.00 200 TYR A C 4
ATOM 10458 O O . TYR A 1 75 ? 6.119 14.706 2.381 1.00 0.00 200 TYR A O 4
ATOM 10476 N N . ASP A 1 76 ? 7.608 14.143 0.791 1.00 0.00 201 ASP A N 4
ATOM 10477 C CA . ASP A 1 76 ? 6.595 13.550 -0.078 1.00 0.00 201 ASP A CA 4
ATOM 10478 C C . ASP A 1 76 ? 7.004 12.144 -0.493 1.00 0.00 201 ASP A C 4
ATOM 10479 O O . ASP A 1 76 ? 7.962 11.953 -1.241 1.00 0.00 201 ASP A O 4
ATOM 10488 N N . LEU A 1 77 ? 6.266 11.164 0.013 1.00 0.00 202 LEU A N 4
ATOM 10489 C CA . LEU A 1 77 ? 6.541 9.769 -0.287 1.00 0.00 202 LEU A CA 4
ATOM 10490 C C . LEU A 1 77 ? 5.746 9.298 -1.503 1.00 0.00 202 LEU A C 4
ATOM 10491 O O . LEU A 1 77 ? 4.665 9.806 -1.788 1.00 0.00 202 LEU A O 4
ATOM 10507 N N . TYR A 1 78 ? 6.299 8.316 -2.201 1.00 0.00 203 TYR A N 4
ATOM 10508 C CA . TYR A 1 78 ? 5.648 7.748 -3.383 1.00 0.00 203 TYR A CA 4
ATOM 10509 C C . TYR A 1 78 ? 5.827 6.223 -3.360 1.00 0.00 203 TYR A C 4
ATOM 10510 O O . TYR A 1 78 ? 6.870 5.752 -2.907 1.00 0.00 203 TYR A O 4
ATOM 10528 N N . ILE A 1 79 ? 4.862 5.440 -3.874 1.00 0.00 204 ILE A N 4
ATOM 10529 C CA . ILE A 1 79 ? 5.056 3.979 -3.896 1.00 0.00 204 ILE A CA 4
ATOM 10530 C C . ILE A 1 79 ? 4.782 3.412 -5.276 1.00 0.00 204 ILE A C 4
ATOM 10531 O O . ILE A 1 79 ? 3.640 3.322 -5.697 1.00 0.00 204 ILE A O 4
ATOM 10547 N N . THR A 1 80 ? 5.836 2.989 -5.958 1.00 0.00 205 THR A N 4
ATOM 10548 C CA . THR A 1 80 ? 5.684 2.412 -7.286 1.00 0.00 205 THR A CA 4
ATOM 10549 C C . THR A 1 80 ? 6.004 0.922 -7.277 1.00 0.00 205 THR A C 4
ATOM 10550 O O . THR A 1 80 ? 6.480 0.379 -6.279 1.00 0.00 205 THR A O 4
ATOM 10561 N N . TYR A 1 81 ? 5.755 0.280 -8.410 1.00 0.00 206 TYR A N 4
ATOM 10562 C CA . TYR A 1 81 ? 6.034 -1.141 -8.555 1.00 0.00 206 TYR A CA 4
ATOM 10563 C C . TYR A 1 81 ? 7.171 -1.325 -9.552 1.00 0.00 206 TYR A C 4
ATOM 10564 O O . TYR A 1 81 ? 7.170 -0.722 -10.626 1.00 0.00 206 TYR A O 4
ATOM 10582 N N . ASP A 1 82 ? 8.149 -2.142 -9.189 1.00 0.00 207 ASP A N 4
ATOM 10583 C CA . ASP A 1 82 ? 9.294 -2.374 -10.059 1.00 0.00 207 ASP A CA 4
ATOM 10584 C C . ASP A 1 82 ? 9.227 -3.758 -10.689 1.00 0.00 207 ASP A C 4
ATOM 10585 O O . ASP A 1 82 ? 9.219 -4.762 -9.987 1.00 0.00 207 ASP A O 4
ATOM 10594 N N . LYS A 1 83 ? 9.179 -3.807 -12.014 1.00 0.00 208 LYS A N 4
ATOM 10595 C CA . LYS A 1 83 ? 9.121 -5.081 -12.718 1.00 0.00 208 LYS A CA 4
ATOM 10596 C C . LYS A 1 83 ? 10.390 -5.904 -12.479 1.00 0.00 208 LYS A C 4
ATOM 10597 O O . LYS A 1 83 ? 10.328 -7.126 -12.360 1.00 0.00 208 LYS A O 4
ATOM 10616 N N . TYR A 1 84 ? 11.542 -5.235 -12.443 1.00 0.00 209 TYR A N 4
ATOM 10617 C CA . TYR A 1 84 ? 12.813 -5.937 -12.253 1.00 0.00 209 TYR A CA 4
ATOM 10618 C C . TYR A 1 84 ? 12.881 -6.644 -10.898 1.00 0.00 209 TYR A C 4
ATOM 10619 O O . TYR A 1 84 ? 13.153 -7.843 -10.836 1.00 0.00 209 TYR A O 4
ATOM 10637 N N . TYR A 1 85 ? 12.635 -5.909 -9.815 1.00 0.00 210 TYR A N 4
ATOM 10638 C CA . TYR A 1 85 ? 12.679 -6.503 -8.479 1.00 0.00 210 TYR A CA 4
ATOM 10639 C C . TYR A 1 85 ? 11.374 -7.205 -8.134 1.00 0.00 210 TYR A C 4
ATOM 10640 O O . TYR A 1 85 ? 11.343 -8.083 -7.276 1.00 0.00 210 TYR A O 4
ATOM 10658 N N . GLN A 1 86 ? 10.302 -6.811 -8.808 1.00 0.00 211 GLN A N 4
ATOM 10659 C CA . GLN A 1 86 ? 8.992 -7.399 -8.571 1.00 0.00 211 GLN A CA 4
ATOM 10660 C C . GLN A 1 86 ? 8.554 -7.210 -7.119 1.00 0.00 211 GLN A C 4
ATOM 10661 O O . GLN A 1 86 ? 7.949 -8.103 -6.531 1.00 0.00 211 GLN A O 4
ATOM 10675 N N . THR A 1 87 ? 8.843 -6.039 -6.547 1.00 0.00 212 THR A N 4
ATOM 10676 C CA . THR A 1 87 ? 8.450 -5.755 -5.168 1.00 0.00 212 THR A CA 4
ATOM 10677 C C . THR A 1 87 ? 8.131 -4.265 -5.010 1.00 0.00 212 THR A C 4
ATOM 10678 O O . THR A 1 87 ? 8.536 -3.449 -5.837 1.00 0.00 212 THR A O 4
ATOM 10689 N N . PRO A 1 88 ? 7.419 -3.897 -3.972 1.00 0.00 213 PRO A N 4
ATOM 10690 C CA . PRO A 1 88 ? 7.045 -2.469 -3.711 1.00 0.00 213 PRO A CA 4
ATOM 10691 C C . PRO A 1 88 ? 8.270 -1.566 -3.548 1.00 0.00 213 PRO A C 4
ATOM 10692 O O . PRO A 1 88 ? 9.317 -2.005 -3.072 1.00 0.00 213 PRO A O 4
ATOM 10703 N N . ARG A 1 89 ? 8.128 -0.300 -3.943 1.00 0.00 214 ARG A N 4
ATOM 10704 C CA . ARG A 1 89 ? 9.232 0.657 -3.829 1.00 0.00 214 ARG A CA 4
ATOM 10705 C C . ARG A 1 89 ? 8.801 1.929 -3.113 1.00 0.00 214 ARG A C 4
ATOM 10706 O O . ARG A 1 89 ? 7.612 2.212 -2.985 1.00 0.00 214 ARG A O 4
ATOM 10727 N N . LEU A 1 90 ? 9.787 2.693 -2.646 1.00 0.00 215 LEU A N 4
ATOM 10728 C CA . LEU A 1 90 ? 9.516 3.940 -1.942 1.00 0.00 215 LEU A CA 4
ATOM 10729 C C . LEU A 1 90 ? 10.485 5.036 -2.393 1.00 0.00 215 LEU A C 4
ATOM 10730 O O . LEU A 1 90 ? 11.688 4.808 -2.518 1.00 0.00 215 LEU A O 4
ATOM 10746 N N . TRP A 1 91 ? 9.942 6.223 -2.631 1.00 0.00 216 TRP A N 4
ATOM 10747 C CA . TRP A 1 91 ? 10.728 7.376 -3.067 1.00 0.00 216 TRP A CA 4
ATOM 10748 C C . TRP A 1 91 ? 10.833 8.385 -1.931 1.00 0.00 216 TRP A C 4
ATOM 10749 O O . TRP A 1 91 ? 10.327 8.148 -0.834 1.00 0.00 216 TRP A O 4
ATOM 10770 N N . LEU A 1 92 ? 11.462 9.525 -2.200 1.00 0.00 217 LEU A N 4
ATOM 10771 C CA . LEU A 1 92 ? 11.582 10.567 -1.193 1.00 0.00 217 LEU A CA 4
ATOM 10772 C C . LEU A 1 92 ? 11.858 11.905 -1.871 1.00 0.00 217 LEU A C 4
ATOM 10773 O O . LEU A 1 92 ? 12.846 12.054 -2.590 1.00 0.00 217 LEU A O 4
ATOM 10789 N N . PHE A 1 93 ? 10.976 12.873 -1.648 1.00 0.00 218 PHE A N 4
ATOM 10790 C CA . PHE A 1 93 ? 11.135 14.191 -2.255 1.00 0.00 218 PHE A CA 4
ATOM 10791 C C . PHE A 1 93 ? 10.567 15.261 -1.335 1.00 0.00 218 PHE A C 4
ATOM 10792 O O . PHE A 1 93 ? 9.472 15.104 -0.802 1.00 0.00 218 PHE A O 4
ATOM 10809 N N . GLY A 1 94 ? 11.312 16.339 -1.135 1.00 0.00 219 GLY A N 4
ATOM 10810 C CA . GLY A 1 94 ? 10.848 17.394 -0.251 1.00 0.00 219 GLY A CA 4
ATOM 10811 C C . GLY A 1 94 ? 11.112 18.792 -0.802 1.00 0.00 219 GLY A C 4
ATOM 10812 O O . GLY A 1 94 ? 11.448 18.987 -1.971 1.00 0.00 219 GLY A O 4
ATOM 10816 N N . TYR A 1 95 ? 10.970 19.746 0.103 1.00 0.00 220 TYR A N 4
ATOM 10817 C CA . TYR A 1 95 ? 11.200 21.162 -0.195 1.00 0.00 220 TYR A CA 4
ATOM 10818 C C . TYR A 1 95 ? 11.681 21.890 1.054 1.00 0.00 220 TYR A C 4
ATOM 10819 O O . TYR A 1 95 ? 11.508 21.391 2.163 1.00 0.00 220 TYR A O 4
ATOM 10837 N N . ASP A 1 96 ? 12.255 23.080 0.890 1.00 0.00 221 ASP A N 4
ATOM 10838 C CA . ASP A 1 96 ? 12.702 23.846 2.047 1.00 0.00 221 ASP A CA 4
ATOM 10839 C C . ASP A 1 96 ? 11.584 24.787 2.497 1.00 0.00 221 ASP A C 4
ATOM 10840 O O . ASP A 1 96 ? 10.468 24.721 1.980 1.00 0.00 221 ASP A O 4
ATOM 10849 N N . GLU A 1 97 ? 11.880 25.653 3.457 1.00 0.00 222 GLU A N 4
ATOM 10850 C CA . GLU A 1 97 ? 10.887 26.596 3.973 1.00 0.00 222 GLU A CA 4
ATOM 10851 C C . GLU A 1 97 ? 10.408 27.582 2.904 1.00 0.00 222 GLU A C 4
ATOM 10852 O O . GLU A 1 97 ? 9.239 27.969 2.888 1.00 0.00 222 GLU A O 4
ATOM 10864 N N . GLN A 1 98 ? 11.322 28.019 2.039 1.00 0.00 223 GLN A N 4
ATOM 10865 C CA . GLN A 1 98 ? 10.982 28.996 1.001 1.00 0.00 223 GLN A CA 4
ATOM 10866 C C . GLN A 1 98 ? 10.175 28.387 -0.153 1.00 0.00 223 GLN A C 4
ATOM 10867 O O . GLN A 1 98 ? 9.947 29.055 -1.161 1.00 0.00 223 GLN A O 4
ATOM 10881 N N . ARG A 1 99 ? 9.764 27.128 -0.011 1.00 0.00 224 ARG A N 4
ATOM 10882 C CA . ARG A 1 99 ? 8.996 26.452 -1.060 1.00 0.00 224 ARG A CA 4
ATOM 10883 C C . ARG A 1 99 ? 9.881 26.161 -2.267 1.00 0.00 224 ARG A C 4
ATOM 10884 O O . ARG A 1 99 ? 9.388 25.961 -3.378 1.00 0.00 224 ARG A O 4
ATOM 10905 N N . GLN A 1 100 ? 11.189 26.114 -2.039 1.00 0.00 225 GLN A N 4
ATOM 10906 C CA . GLN A 1 100 ? 12.129 25.824 -3.095 1.00 0.00 225 GLN A CA 4
ATOM 10907 C C . GLN A 1 100 ? 12.687 24.412 -2.901 1.00 0.00 225 GLN A C 4
ATOM 10908 O O . GLN A 1 100 ? 12.978 24.014 -1.773 1.00 0.00 225 GLN A O 4
ATOM 10922 N N . PRO A 1 101 ? 12.851 23.647 -3.952 1.00 0.00 226 PRO A N 4
ATOM 10923 C CA . PRO A 1 101 ? 13.395 22.261 -3.837 1.00 0.00 226 PRO A CA 4
ATOM 10924 C C . PRO A 1 101 ? 14.767 22.231 -3.161 1.00 0.00 226 PRO A C 4
ATOM 10925 O O . PRO A 1 101 ? 15.624 23.072 -3.430 1.00 0.00 226 PRO A O 4
ATOM 10936 N N . LEU A 1 102 ? 14.974 21.225 -2.317 1.00 0.00 227 LEU A N 4
ATOM 10937 C CA . LEU A 1 102 ? 16.268 21.068 -1.646 1.00 0.00 227 LEU A CA 4
ATOM 10938 C C . LEU A 1 102 ? 17.248 20.404 -2.605 1.00 0.00 227 LEU A C 4
ATOM 10939 O O . LEU A 1 102 ? 16.852 19.566 -3.416 1.00 0.00 227 LEU A O 4
ATOM 10955 N N . THR A 1 103 ? 18.527 20.752 -2.510 1.00 0.00 228 THR A N 4
ATOM 10956 C CA . THR A 1 103 ? 19.521 20.139 -3.377 1.00 0.00 228 THR A CA 4
ATOM 10957 C C . THR A 1 103 ? 19.768 18.704 -2.946 1.00 0.00 228 THR A C 4
ATOM 10958 O O . THR A 1 103 ? 19.470 18.327 -1.813 1.00 0.00 228 THR A O 4
ATOM 10969 N N . VAL A 1 104 ? 20.299 17.901 -3.854 1.00 0.00 229 VAL A N 4
ATOM 10970 C CA . VAL A 1 104 ? 20.566 16.516 -3.560 1.00 0.00 229 VAL A CA 4
ATOM 10971 C C . VAL A 1 104 ? 21.408 16.368 -2.289 1.00 0.00 229 VAL A C 4
ATOM 10972 O O . VAL A 1 104 ? 21.129 15.510 -1.450 1.00 0.00 229 VAL A O 4
ATOM 10985 N N . GLU A 1 105 ? 22.439 17.190 -2.156 1.00 0.00 230 GLU A N 4
ATOM 10986 C CA . GLU A 1 105 ? 23.318 17.134 -0.998 1.00 0.00 230 GLU A CA 4
ATOM 10987 C C . GLU A 1 105 ? 22.598 17.520 0.292 1.00 0.00 230 GLU A C 4
ATOM 10988 O O . GLU A 1 105 ? 22.856 16.934 1.343 1.00 0.00 230 GLU A O 4
ATOM 11000 N N . HIS A 1 106 ? 21.708 18.505 0.225 1.00 0.00 231 HIS A N 4
ATOM 11001 C CA . HIS A 1 106 ? 20.988 18.940 1.419 1.00 0.00 231 HIS A CA 4
ATOM 11002 C C . HIS A 1 106 ? 19.998 17.869 1.872 1.00 0.00 231 HIS A C 4
ATOM 11003 O O . HIS A 1 106 ? 19.831 17.624 3.067 1.00 0.00 231 HIS A O 4
ATOM 11018 N N . MET A 1 107 ? 19.350 17.235 0.903 1.00 0.00 232 MET A N 4
ATOM 11019 C CA . MET A 1 107 ? 18.377 16.191 1.182 1.00 0.00 232 MET A CA 4
ATOM 11020 C C . MET A 1 107 ? 19.009 15.089 2.027 1.00 0.00 232 MET A C 4
ATOM 11021 O O . MET A 1 107 ? 18.344 14.450 2.827 1.00 0.00 232 MET A O 4
ATOM 11035 N N . TYR A 1 108 ? 20.297 14.881 1.820 1.00 0.00 233 TYR A N 4
ATOM 11036 C CA . TYR A 1 108 ? 21.044 13.856 2.528 1.00 0.00 233 TYR A CA 4
ATOM 11037 C C . TYR A 1 108 ? 21.195 14.168 4.022 1.00 0.00 233 TYR A C 4
ATOM 11038 O O . TYR A 1 108 ? 21.400 13.255 4.823 1.00 0.00 233 TYR A O 4
ATOM 11056 N N . GLU A 1 109 ? 21.112 15.437 4.403 1.00 0.00 234 GLU A N 4
ATOM 11057 C CA . GLU A 1 109 ? 21.261 15.808 5.813 1.00 0.00 234 GLU A CA 4
ATOM 11058 C C . GLU A 1 109 ? 20.185 15.149 6.678 1.00 0.00 234 GLU A C 4
ATOM 11059 O O . GLU A 1 109 ? 20.454 14.732 7.805 1.00 0.00 234 GLU A O 4
ATOM 11071 N N . ASP A 1 110 ? 18.969 15.064 6.148 1.00 0.00 235 ASP A N 4
ATOM 11072 C CA . ASP A 1 110 ? 17.850 14.460 6.875 1.00 0.00 235 ASP A CA 4
ATOM 11073 C C . ASP A 1 110 ? 17.816 12.952 6.680 1.00 0.00 235 ASP A C 4
ATOM 11074 O O . ASP A 1 110 ? 16.774 12.320 6.859 1.00 0.00 235 ASP A O 4
ATOM 11083 N N . ILE A 1 111 ? 18.954 12.372 6.315 1.00 0.00 236 ILE A N 4
ATOM 11084 C CA . ILE A 1 111 ? 19.029 10.933 6.110 1.00 0.00 236 ILE A CA 4
ATOM 11085 C C . ILE A 1 111 ? 20.312 10.382 6.729 1.00 0.00 236 ILE A C 4
ATOM 11086 O O . ILE A 1 111 ? 21.327 11.072 6.795 1.00 0.00 236 ILE A O 4
ATOM 11102 N N . SER A 1 112 ? 20.239 9.128 7.146 1.00 0.00 237 SER A N 4
ATOM 11103 C CA . SER A 1 112 ? 21.395 8.450 7.731 1.00 0.00 237 SER A CA 4
ATOM 11104 C C . SER A 1 112 ? 22.595 8.617 6.789 1.00 0.00 237 SER A C 4
ATOM 11105 O O . SER A 1 112 ? 22.726 7.897 5.799 1.00 0.00 237 SER A O 4
ATOM 11113 N N . GLN A 1 113 ? 23.451 9.599 7.091 1.00 0.00 238 GLN A N 4
ATOM 11114 C CA . GLN A 1 113 ? 24.615 9.890 6.252 1.00 0.00 238 GLN A CA 4
ATOM 11115 C C . GLN A 1 113 ? 25.609 8.735 6.239 1.00 0.00 238 GLN A C 4
ATOM 11116 O O . GLN A 1 113 ? 26.455 8.650 5.349 1.00 0.00 238 GLN A O 4
ATOM 11130 N N . ASP A 1 114 ? 25.510 7.844 7.210 1.00 0.00 239 ASP A N 4
ATOM 11131 C CA . ASP A 1 114 ? 26.416 6.708 7.244 1.00 0.00 239 ASP A CA 4
ATOM 11132 C C . ASP A 1 114 ? 25.874 5.571 6.376 1.00 0.00 239 ASP A C 4
ATOM 11133 O O . ASP A 1 114 ? 26.534 4.548 6.199 1.00 0.00 239 ASP A O 4
ATOM 11142 N N . HIS A 1 115 ? 24.668 5.757 5.826 1.00 0.00 240 HIS A N 4
ATOM 11143 C CA . HIS A 1 115 ? 24.064 4.740 4.975 1.00 0.00 240 HIS A CA 4
ATOM 11144 C C . HIS A 1 115 ? 23.596 5.320 3.640 1.00 0.00 240 HIS A C 4
ATOM 11145 O O . HIS A 1 115 ? 23.269 4.572 2.731 1.00 0.00 240 HIS A O 4
ATOM 11160 N N . VAL A 1 116 ? 23.552 6.647 3.523 1.00 0.00 241 VAL A N 4
ATOM 11161 C CA . VAL A 1 116 ? 23.096 7.276 2.275 1.00 0.00 241 VAL A CA 4
ATOM 11162 C C . VAL A 1 116 ? 23.876 6.756 1.072 1.00 0.00 241 VAL A C 4
ATOM 11163 O O . VAL A 1 116 ? 23.363 6.723 -0.045 1.00 0.00 241 VAL A O 4
ATOM 11176 N N . LYS A 1 117 ? 25.127 6.387 1.300 1.00 0.00 242 LYS A N 4
ATOM 11177 C CA . LYS A 1 117 ? 25.984 5.913 0.220 1.00 0.00 242 LYS A CA 4
ATOM 11178 C C . LYS A 1 117 ? 25.436 4.648 -0.449 1.00 0.00 242 LYS A C 4
ATOM 11179 O O . LYS A 1 117 ? 25.429 4.548 -1.676 1.00 0.00 242 LYS A O 4
ATOM 11198 N N . LYS A 1 118 ? 24.979 3.682 0.349 1.00 0.00 243 LYS A N 4
ATOM 11199 C CA . LYS A 1 118 ? 24.438 2.437 -0.203 1.00 0.00 243 LYS A CA 4
ATOM 11200 C C . LYS A 1 118 ? 22.941 2.262 0.067 1.00 0.00 243 LYS A C 4
ATOM 11201 O O . LYS A 1 118 ? 22.362 1.239 -0.296 1.00 0.00 243 LYS A O 4
ATOM 11220 N N . THR A 1 119 ? 22.324 3.232 0.733 1.00 0.00 244 THR A N 4
ATOM 11221 C CA . THR A 1 119 ? 20.903 3.128 1.071 1.00 0.00 244 THR A CA 4
ATOM 11222 C C . THR A 1 119 ? 20.054 4.145 0.316 1.00 0.00 244 THR A C 4
ATOM 11223 O O . THR A 1 119 ? 18.886 3.889 0.023 1.00 0.00 244 THR A O 4
ATOM 11234 N N . VAL A 1 120 ? 20.632 5.298 0.011 1.00 0.00 245 VAL A N 4
ATOM 11235 C CA . VAL A 1 120 ? 19.898 6.335 -0.698 1.00 0.00 245 VAL A CA 4
ATOM 11236 C C . VAL A 1 120 ? 20.412 6.462 -2.126 1.00 0.00 245 VAL A C 4
ATOM 11237 O O . VAL A 1 120 ? 21.620 6.518 -2.360 1.00 0.00 245 VAL A O 4
ATOM 11250 N N . THR A 1 121 ? 19.486 6.515 -3.073 1.00 0.00 246 THR A N 4
ATOM 11251 C CA . THR A 1 121 ? 19.832 6.646 -4.482 1.00 0.00 246 THR A CA 4
ATOM 11252 C C . THR A 1 121 ? 19.009 7.777 -5.087 1.00 0.00 246 THR A C 4
ATOM 11253 O O . THR A 1 121 ? 17.913 8.061 -4.616 1.00 0.00 246 THR A O 4
ATOM 11264 N N . ILE A 1 122 ? 19.536 8.431 -6.115 1.00 0.00 247 ILE A N 4
ATOM 11265 C CA . ILE A 1 122 ? 18.810 9.528 -6.739 1.00 0.00 247 ILE A CA 4
ATOM 11266 C C . ILE A 1 122 ? 18.352 9.141 -8.130 1.00 0.00 247 ILE A C 4
ATOM 11267 O O . ILE A 1 122 ? 19.167 8.774 -8.975 1.00 0.00 247 ILE A O 4
ATOM 11283 N N . GLU A 1 123 ? 17.050 9.225 -8.380 1.00 0.00 248 GLU A N 4
ATOM 11284 C CA . GLU A 1 123 ? 16.542 8.881 -9.695 1.00 0.00 248 GLU A CA 4
ATOM 11285 C C . GLU A 1 123 ? 15.457 9.846 -10.150 1.00 0.00 248 GLU A C 4
ATOM 11286 O O . GLU A 1 123 ? 14.726 10.415 -9.340 1.00 0.00 248 GLU A O 4
ATOM 11298 N N . ASN A 1 124 ? 15.358 10.003 -11.464 1.00 0.00 249 ASN A N 4
ATOM 11299 C CA . ASN A 1 124 ? 14.355 10.883 -12.054 1.00 0.00 249 ASN A CA 4
ATOM 11300 C C . ASN A 1 124 ? 12.999 10.194 -12.028 1.00 0.00 249 ASN A C 4
ATOM 11301 O O . ASN A 1 124 ? 12.930 8.976 -12.177 1.00 0.00 249 ASN A O 4
ATOM 11312 N N . HIS A 1 125 ? 11.916 10.949 -11.835 1.00 0.00 250 HIS A N 4
ATOM 11313 C CA . HIS A 1 125 ? 10.593 10.342 -11.793 1.00 0.00 250 HIS A CA 4
ATOM 11314 C C . HIS A 1 125 ? 10.377 9.446 -13.030 1.00 0.00 250 HIS A C 4
ATOM 11315 O O . HIS A 1 125 ? 10.509 9.920 -14.160 1.00 0.00 250 HIS A O 4
ATOM 11330 N N . PRO A 1 126 ? 10.047 8.179 -12.859 1.00 0.00 251 PRO A N 4
ATOM 11331 C CA . PRO A 1 126 ? 9.814 7.244 -14.006 1.00 0.00 251 PRO A CA 4
ATOM 11332 C C . PRO A 1 126 ? 8.413 7.385 -14.604 1.00 0.00 251 PRO A C 4
ATOM 11333 O O . PRO A 1 126 ? 8.199 7.131 -15.789 1.00 0.00 251 PRO A O 4
ATOM 11344 N N . HIS A 1 127 ? 7.473 7.798 -13.768 1.00 0.00 252 HIS A N 4
ATOM 11345 C CA . HIS A 1 127 ? 6.088 7.986 -14.202 1.00 0.00 252 HIS A CA 4
ATOM 11346 C C . HIS A 1 127 ? 5.560 9.360 -13.783 1.00 0.00 252 HIS A C 4
ATOM 11347 O O . HIS A 1 127 ? 4.389 9.670 -13.982 1.00 0.00 252 HIS A O 4
ATOM 11362 N N . LEU A 1 128 ? 6.429 10.165 -13.184 1.00 0.00 253 LEU A N 4
ATOM 11363 C CA . LEU A 1 128 ? 6.049 11.493 -12.710 1.00 0.00 253 LEU A CA 4
ATOM 11364 C C . LEU A 1 128 ? 6.942 12.577 -13.322 1.00 0.00 253 LEU A C 4
ATOM 11365 O O . LEU A 1 128 ? 7.912 12.272 -14.013 1.00 0.00 253 LEU A O 4
ATOM 11381 N N . PRO A 1 129 ? 6.617 13.835 -13.104 1.00 0.00 254 PRO A N 4
ATOM 11382 C CA . PRO A 1 129 ? 7.396 14.987 -13.662 1.00 0.00 254 PRO A CA 4
ATOM 11383 C C . PRO A 1 129 ? 8.680 15.327 -12.868 1.00 0.00 254 PRO A C 4
ATOM 11384 O O . PRO A 1 129 ? 8.806 14.955 -11.702 1.00 0.00 254 PRO A O 4
ATOM 11395 N N . PRO A 1 130 ? 9.614 16.054 -13.471 1.00 0.00 255 PRO A N 4
ATOM 11396 C CA . PRO A 1 130 ? 10.896 16.486 -12.800 1.00 0.00 255 PRO A CA 4
ATOM 11397 C C . PRO A 1 130 ? 10.634 17.532 -11.705 1.00 0.00 255 PRO A C 4
ATOM 11398 O O . PRO A 1 130 ? 9.505 18.002 -11.568 1.00 0.00 255 PRO A O 4
ATOM 11409 N N . PRO A 1 131 ? 11.636 17.931 -10.934 1.00 0.00 256 PRO A N 4
ATOM 11410 C CA . PRO A 1 131 ? 13.057 17.432 -11.005 1.00 0.00 256 PRO A CA 4
ATOM 11411 C C . PRO A 1 131 ? 13.231 16.050 -10.390 1.00 0.00 256 PRO A C 4
ATOM 11412 O O . PRO A 1 131 ? 12.297 15.490 -9.856 1.00 0.00 256 PRO A O 4
ATOM 11423 N N . PRO A 1 132 ? 14.412 15.493 -10.468 1.00 0.00 257 PRO A N 4
ATOM 11424 C CA . PRO A 1 132 ? 14.718 14.130 -9.918 1.00 0.00 257 PRO A CA 4
ATOM 11425 C C . PRO A 1 132 ? 14.541 14.010 -8.402 1.00 0.00 257 PRO A C 4
ATOM 11426 O O . PRO A 1 132 ? 14.791 14.960 -7.659 1.00 0.00 257 PRO A O 4
ATOM 11437 N N . MET A 1 133 ? 14.133 12.817 -7.948 1.00 0.00 258 MET A N 4
ATOM 11438 C CA . MET A 1 133 ? 13.959 12.566 -6.522 1.00 0.00 258 MET A CA 4
ATOM 11439 C C . MET A 1 133 ? 14.832 11.408 -6.069 1.00 0.00 258 MET A C 4
ATOM 11440 O O . MET A 1 133 ? 15.585 10.846 -6.853 1.00 0.00 258 MET A O 4
ATOM 11454 N N . CYS A 1 134 ? 14.721 11.065 -4.798 1.00 0.00 259 CYS A N 4
ATOM 11455 C CA . CYS A 1 134 ? 15.495 9.979 -4.232 1.00 0.00 259 CYS A CA 4
ATOM 11456 C C . CYS A 1 134 ? 14.654 8.708 -4.190 1.00 0.00 259 CYS A C 4
ATOM 11457 O O . CYS A 1 134 ? 13.487 8.740 -3.800 1.00 0.00 259 CYS A O 4
ATOM 11465 N N . SER A 1 135 ? 15.258 7.591 -4.566 1.00 0.00 260 SER A N 4
ATOM 11466 C CA . SER A 1 135 ? 14.563 6.316 -4.538 1.00 0.00 260 SER A CA 4
ATOM 11467 C C . SER A 1 135 ? 15.250 5.408 -3.533 1.00 0.00 260 SER A C 4
ATOM 11468 O O . SER A 1 135 ? 16.207 4.709 -3.866 1.00 0.00 260 SER A O 4
ATOM 11476 N N . VAL A 1 136 ? 14.769 5.433 -2.298 1.00 0.00 261 VAL A N 4
ATOM 11477 C CA . VAL A 1 136 ? 15.365 4.619 -1.254 1.00 0.00 261 VAL A CA 4
ATOM 11478 C C . VAL A 1 136 ? 15.147 3.141 -1.541 1.00 0.00 261 VAL A C 4
ATOM 11479 O O . VAL A 1 136 ? 14.081 2.733 -2.001 1.00 0.00 261 VAL A O 4
ATOM 11492 N N . HIS A 1 137 ? 16.172 2.348 -1.271 1.00 0.00 262 HIS A N 4
ATOM 11493 C CA . HIS A 1 137 ? 16.106 0.918 -1.507 1.00 0.00 262 HIS A CA 4
ATOM 11494 C C . HIS A 1 137 ? 16.657 0.185 -0.283 1.00 0.00 262 HIS A C 4
ATOM 11495 O O . HIS A 1 137 ? 17.229 0.814 0.606 1.00 0.00 262 HIS A O 4
ATOM 11510 N N . PRO A 1 138 ? 16.485 -1.107 -0.196 1.00 0.00 263 PRO A N 4
ATOM 11511 C CA . PRO A 1 138 ? 16.968 -1.900 0.979 1.00 0.00 263 PRO A CA 4
ATOM 11512 C C . PRO A 1 138 ? 18.441 -1.645 1.285 1.00 0.00 263 PRO A C 4
ATOM 11513 O O . PRO A 1 138 ? 19.226 -1.326 0.393 1.00 0.00 263 PRO A O 4
ATOM 11524 N N . CYS A 1 139 ? 18.800 -1.762 2.562 1.00 0.00 264 CYS A N 4
ATOM 11525 C CA . CYS A 1 139 ? 20.174 -1.523 2.997 1.00 0.00 264 CYS A CA 4
ATOM 11526 C C . CYS A 1 139 ? 21.154 -2.425 2.249 1.00 0.00 264 CYS A C 4
ATOM 11527 O O . CYS A 1 139 ? 20.809 -3.037 1.240 1.00 0.00 264 CYS A O 4
ATOM 11535 N N . ARG A 1 140 ? 22.389 -2.481 2.738 1.00 0.00 265 ARG A N 4
ATOM 11536 C CA . ARG A 1 140 ? 23.418 -3.281 2.085 1.00 0.00 265 ARG A CA 4
ATOM 11537 C C . ARG A 1 140 ? 23.022 -4.750 2.015 1.00 0.00 265 ARG A C 4
ATOM 11538 O O . ARG A 1 140 ? 23.250 -5.406 0.999 1.00 0.00 265 ARG A O 4
ATOM 11559 N N . HIS A 1 141 ? 22.440 -5.270 3.090 1.00 0.00 266 HIS A N 4
ATOM 11560 C CA . HIS A 1 141 ? 22.036 -6.672 3.114 1.00 0.00 266 HIS A CA 4
ATOM 11561 C C . HIS A 1 141 ? 20.530 -6.815 3.319 1.00 0.00 266 HIS A C 4
ATOM 11562 O O . HIS A 1 141 ? 19.967 -6.303 4.283 1.00 0.00 266 HIS A O 4
ATOM 11577 N N . ALA A 1 142 ? 19.893 -7.540 2.406 1.00 0.00 267 ALA A N 4
ATOM 11578 C CA . ALA A 1 142 ? 18.454 -7.773 2.480 1.00 0.00 267 ALA A CA 4
ATOM 11579 C C . ALA A 1 142 ? 18.097 -8.549 3.748 1.00 0.00 267 ALA A C 4
ATOM 11580 O O . ALA A 1 142 ? 16.935 -8.606 4.146 1.00 0.00 267 ALA A O 4
ATOM 11587 N N . GLU A 1 143 ? 19.105 -9.161 4.363 1.00 0.00 268 GLU A N 4
ATOM 11588 C CA . GLU A 1 143 ? 18.898 -9.954 5.566 1.00 0.00 268 GLU A CA 4
ATOM 11589 C C . GLU A 1 143 ? 18.194 -9.159 6.664 1.00 0.00 268 GLU A C 4
ATOM 11590 O O . GLU A 1 143 ? 17.457 -9.733 7.457 1.00 0.00 268 GLU A O 4
ATOM 11602 N N . VAL A 1 144 ? 18.408 -7.847 6.720 1.00 0.00 269 VAL A N 4
ATOM 11603 C CA . VAL A 1 144 ? 17.752 -7.040 7.750 1.00 0.00 269 VAL A CA 4
ATOM 11604 C C . VAL A 1 144 ? 16.252 -6.936 7.461 1.00 0.00 269 VAL A C 4
ATOM 11605 O O . VAL A 1 144 ? 15.435 -6.845 8.378 1.00 0.00 269 VAL A O 4
ATOM 11618 N N . MET A 1 145 ? 15.907 -6.959 6.179 1.00 0.00 270 MET A N 4
ATOM 11619 C CA . MET A 1 145 ? 14.511 -6.876 5.754 1.00 0.00 270 MET A CA 4
ATOM 11620 C C . MET A 1 145 ? 13.717 -8.076 6.261 1.00 0.00 270 MET A C 4
ATOM 11621 O O . MET A 1 145 ? 12.512 -7.984 6.500 1.00 0.00 270 MET A O 4
ATOM 11635 N N . LYS A 1 146 ? 14.405 -9.200 6.410 1.00 0.00 271 LYS A N 4
ATOM 11636 C CA . LYS A 1 146 ? 13.768 -10.426 6.876 1.00 0.00 271 LYS A CA 4
ATOM 11637 C C . LYS A 1 146 ? 13.062 -10.182 8.202 1.00 0.00 271 LYS A C 4
ATOM 11638 O O . LYS A 1 146 ? 12.060 -10.822 8.512 1.00 0.00 271 LYS A O 4
ATOM 11657 N N . LYS A 1 147 ? 13.590 -9.242 8.974 1.00 0.00 272 LYS A N 4
ATOM 11658 C CA . LYS A 1 147 ? 12.993 -8.912 10.261 1.00 0.00 272 LYS A CA 4
ATOM 11659 C C . LYS A 1 147 ? 11.639 -8.231 10.068 1.00 0.00 272 LYS A C 4
ATOM 11660 O O . LYS A 1 147 ? 10.662 -8.570 10.736 1.00 0.00 272 LYS A O 4
ATOM 11679 N N . ILE A 1 148 ? 11.593 -7.258 9.157 1.00 0.00 273 ILE A N 4
ATOM 11680 C CA . ILE A 1 148 ? 10.367 -6.510 8.876 1.00 0.00 273 ILE A CA 4
ATOM 11681 C C . ILE A 1 148 ? 9.283 -7.392 8.265 1.00 0.00 273 ILE A C 4
ATOM 11682 O O . ILE A 1 148 ? 8.110 -7.240 8.580 1.00 0.00 273 ILE A O 4
ATOM 11698 N N . ILE A 1 149 ? 9.678 -8.318 7.406 1.00 0.00 274 ILE A N 4
ATOM 11699 C CA . ILE A 1 149 ? 8.694 -9.210 6.807 1.00 0.00 274 ILE A CA 4
ATOM 11700 C C . ILE A 1 149 ? 8.229 -10.196 7.861 1.00 0.00 274 ILE A C 4
ATOM 11701 O O . ILE A 1 149 ? 7.043 -10.483 7.993 1.00 0.00 274 ILE A O 4
ATOM 11717 N N . GLU A 1 150 ? 9.189 -10.685 8.628 1.00 0.00 275 GLU A N 4
ATOM 11718 C CA . GLU A 1 150 ? 8.899 -11.623 9.706 1.00 0.00 275 GLU A CA 4
ATOM 11719 C C . GLU A 1 150 ? 7.752 -11.083 10.569 1.00 0.00 275 GLU A C 4
ATOM 11720 O O . GLU A 1 150 ? 7.056 -11.847 11.240 1.00 0.00 275 GLU A O 4
ATOM 11732 N N . THR A 1 151 ? 7.559 -9.762 10.535 1.00 0.00 276 THR A N 4
ATOM 11733 C CA . THR A 1 151 ? 6.493 -9.118 11.303 1.00 0.00 276 THR A CA 4
ATOM 11734 C C . THR A 1 151 ? 5.132 -9.678 10.897 1.00 0.00 276 THR A C 4
ATOM 11735 O O . THR A 1 151 ? 4.310 -10.003 11.754 1.00 0.00 276 THR A O 4
ATOM 11746 N N . VAL A 1 152 ? 4.891 -9.758 9.587 1.00 0.00 277 VAL A N 4
ATOM 11747 C CA . VAL A 1 152 ? 3.606 -10.252 9.095 1.00 0.00 277 VAL A CA 4
ATOM 11748 C C . VAL A 1 152 ? 3.260 -11.555 9.800 1.00 0.00 277 VAL A C 4
ATOM 11749 O O . VAL A 1 152 ? 2.091 -11.849 10.053 1.00 0.00 277 VAL A O 4
ATOM 11762 N N . ALA A 1 153 ? 4.285 -12.342 10.092 1.00 0.00 278 ALA A N 4
ATOM 11763 C CA . ALA A 1 153 ? 4.076 -13.622 10.744 1.00 0.00 278 ALA A CA 4
ATOM 11764 C C . ALA A 1 153 ? 3.349 -13.439 12.074 1.00 0.00 278 ALA A C 4
ATOM 11765 O O . ALA A 1 153 ? 2.433 -14.198 12.387 1.00 0.00 278 ALA A O 4
ATOM 11772 N N . GLU A 1 154 ? 3.730 -12.426 12.851 1.00 0.00 279 GLU A N 4
ATOM 11773 C CA . GLU A 1 154 ? 3.052 -12.188 14.121 1.00 0.00 279 GLU A CA 4
ATOM 11774 C C . GLU A 1 154 ? 1.605 -11.777 13.878 1.00 0.00 279 GLU A C 4
ATOM 11775 O O . GLU A 1 154 ? 0.680 -12.342 14.463 1.00 0.00 279 GLU A O 4
ATOM 11787 N N . GLY A 1 155 ? 1.416 -10.780 13.013 1.00 0.00 280 GLY A N 4
ATOM 11788 C CA . GLY A 1 155 ? 0.087 -10.273 12.687 1.00 0.00 280 GLY A CA 4
ATOM 11789 C C . GLY A 1 155 ? 0.175 -9.424 11.422 1.00 0.00 280 GLY A C 4
ATOM 11790 O O . GLY A 1 155 ? 1.274 -9.127 10.958 1.00 0.00 280 GLY A O 4
ATOM 11794 N N . GLY A 1 156 ? -0.963 -9.044 10.851 1.00 0.00 281 GLY A N 4
ATOM 11795 C CA . GLY A 1 156 ? -0.938 -8.251 9.628 1.00 0.00 281 GLY A CA 4
ATOM 11796 C C . GLY A 1 156 ? -0.356 -9.106 8.518 1.00 0.00 281 GLY A C 4
ATOM 11797 O O . GLY A 1 156 ? 0.177 -10.181 8.801 1.00 0.00 281 GLY A O 4
ATOM 11801 N N . GLY A 1 157 ? -0.419 -8.647 7.270 1.00 0.00 282 GLY A N 4
ATOM 11802 C CA . GLY A 1 157 ? 0.148 -9.411 6.165 1.00 0.00 282 GLY A CA 4
ATOM 11803 C C . GLY A 1 157 ? -0.235 -10.879 6.250 1.00 0.00 282 GLY A C 4
ATOM 11804 O O . GLY A 1 157 ? -1.366 -11.212 6.596 1.00 0.00 282 GLY A O 4
ATOM 11808 N N . GLU A 1 158 ? 0.737 -11.739 5.952 1.00 0.00 283 GLU A N 4
ATOM 11809 C CA . GLU A 1 158 ? 0.541 -13.183 6.004 1.00 0.00 283 GLU A CA 4
ATOM 11810 C C . GLU A 1 158 ? -0.654 -13.620 5.156 1.00 0.00 283 GLU A C 4
ATOM 11811 O O . GLU A 1 158 ? -0.492 -13.985 3.992 1.00 0.00 283 GLU A O 4
ATOM 11823 N N . LEU A 1 159 ? -1.851 -13.592 5.734 1.00 0.00 284 LEU A N 4
ATOM 11824 C CA . LEU A 1 159 ? -3.043 -13.996 5.008 1.00 0.00 284 LEU A CA 4
ATOM 11825 C C . LEU A 1 159 ? -3.246 -13.136 3.765 1.00 0.00 284 LEU A C 4
ATOM 11826 O O . LEU A 1 159 ? -3.222 -13.646 2.645 1.00 0.00 284 LEU A O 4
ATOM 11842 N N . GLY A 1 160 ? -3.476 -11.837 3.952 1.00 0.00 285 GLY A N 4
ATOM 11843 C CA . GLY A 1 160 ? -3.711 -10.960 2.812 1.00 0.00 285 GLY A CA 4
ATOM 11844 C C . GLY A 1 160 ? -2.513 -10.071 2.491 1.00 0.00 285 GLY A C 4
ATOM 11845 O O . GLY A 1 160 ? -2.058 -9.283 3.322 1.00 0.00 285 GLY A O 4
ATOM 11849 N N . VAL A 1 161 ? -2.026 -10.205 1.264 1.00 0.00 286 VAL A N 4
ATOM 11850 C CA . VAL A 1 161 ? -0.892 -9.409 0.799 1.00 0.00 286 VAL A CA 4
ATOM 11851 C C . VAL A 1 161 ? -1.286 -7.932 0.670 1.00 0.00 286 VAL A C 4
ATOM 11852 O O . VAL A 1 161 ? -0.442 -7.078 0.416 1.00 0.00 286 VAL A O 4
ATOM 11865 N N . HIS A 1 162 ? -2.574 -7.640 0.821 1.00 0.00 287 HIS A N 4
ATOM 11866 C CA . HIS A 1 162 ? -3.061 -6.271 0.690 1.00 0.00 287 HIS A CA 4
ATOM 11867 C C . HIS A 1 162 ? -2.447 -5.341 1.743 1.00 0.00 287 HIS A C 4
ATOM 11868 O O . HIS A 1 162 ? -2.534 -4.119 1.623 1.00 0.00 287 HIS A O 4
ATOM 11883 N N . MET A 1 163 ? -1.823 -5.918 2.764 1.00 0.00 288 MET A N 4
ATOM 11884 C CA . MET A 1 163 ? -1.198 -5.111 3.811 1.00 0.00 288 MET A CA 4
ATOM 11885 C C . MET A 1 163 ? 0.323 -5.101 3.669 1.00 0.00 288 MET A C 4
ATOM 11886 O O . MET A 1 163 ? 1.033 -4.710 4.589 1.00 0.00 288 MET A O 4
ATOM 11900 N N . TYR A 1 164 ? 0.814 -5.537 2.514 1.00 0.00 289 TYR A N 4
ATOM 11901 C CA . TYR A 1 164 ? 2.248 -5.585 2.266 1.00 0.00 289 TYR A CA 4
ATOM 11902 C C . TYR A 1 164 ? 2.864 -4.181 2.356 1.00 0.00 289 TYR A C 4
ATOM 11903 O O . TYR A 1 164 ? 3.972 -4.006 2.862 1.00 0.00 289 TYR A O 4
ATOM 11921 N N . LEU A 1 165 ? 2.137 -3.186 1.849 1.00 0.00 290 LEU A N 4
ATOM 11922 C CA . LEU A 1 165 ? 2.610 -1.797 1.853 1.00 0.00 290 LEU A CA 4
ATOM 11923 C C . LEU A 1 165 ? 2.833 -1.278 3.278 1.00 0.00 290 LEU A C 4
ATOM 11924 O O . LEU A 1 165 ? 3.807 -0.579 3.536 1.00 0.00 290 LEU A O 4
ATOM 11940 N N . LEU A 1 166 ? 1.934 -1.631 4.193 1.00 0.00 291 LEU A N 4
ATOM 11941 C CA . LEU A 1 166 ? 2.058 -1.186 5.585 1.00 0.00 291 LEU A CA 4
ATOM 11942 C C . LEU A 1 166 ? 3.262 -1.830 6.261 1.00 0.00 291 LEU A C 4
ATOM 11943 O O . LEU A 1 166 ? 3.956 -1.197 7.056 1.00 0.00 291 LEU A O 4
ATOM 11959 N N . ILE A 1 167 ? 3.515 -3.080 5.917 1.00 0.00 292 ILE A N 4
ATOM 11960 C CA . ILE A 1 167 ? 4.659 -3.783 6.474 1.00 0.00 292 ILE A CA 4
ATOM 11961 C C . ILE A 1 167 ? 5.925 -3.126 5.938 1.00 0.00 292 ILE A C 4
ATOM 11962 O O . ILE A 1 167 ? 6.923 -2.994 6.645 1.00 0.00 292 ILE A O 4
ATOM 11978 N N . PHE A 1 168 ? 5.863 -2.713 4.673 1.00 0.00 293 PHE A N 4
ATOM 11979 C CA . PHE A 1 168 ? 6.993 -2.062 4.022 1.00 0.00 293 PHE A CA 4
ATOM 11980 C C . PHE A 1 168 ? 7.365 -0.760 4.733 1.00 0.00 293 PHE A C 4
ATOM 11981 O O . PHE A 1 168 ? 8.546 -0.467 4.921 1.00 0.00 293 PHE A O 4
ATOM 11998 N N . LEU A 1 169 ? 6.361 0.046 5.075 1.00 0.00 294 LEU A N 4
ATOM 11999 C CA . LEU A 1 169 ? 6.619 1.340 5.704 1.00 0.00 294 LEU A CA 4
ATOM 12000 C C . LEU A 1 169 ? 7.436 1.161 6.982 1.00 0.00 294 LEU A C 4
ATOM 12001 O O . LEU A 1 169 ? 8.319 1.960 7.270 1.00 0.00 294 LEU A O 4
ATOM 12017 N N . LYS A 1 170 ? 7.130 0.139 7.768 1.00 0.00 295 LYS A N 4
ATOM 12018 C CA . LYS A 1 170 ? 7.852 -0.064 9.020 1.00 0.00 295 LYS A CA 4
ATOM 12019 C C . LYS A 1 170 ? 9.357 -0.132 8.772 1.00 0.00 295 LYS A C 4
ATOM 12020 O O . LYS A 1 170 ? 10.141 0.400 9.557 1.00 0.00 295 LYS A O 4
ATOM 12039 N N . PHE A 1 171 ? 9.761 -0.767 7.678 1.00 0.00 296 PHE A N 4
ATOM 12040 C CA . PHE A 1 171 ? 11.178 -0.868 7.337 1.00 0.00 296 PHE A CA 4
ATOM 12041 C C . PHE A 1 171 ? 11.817 0.501 7.112 1.00 0.00 296 PHE A C 4
ATOM 12042 O O . PHE A 1 171 ? 12.921 0.764 7.588 1.00 0.00 296 PHE A O 4
ATOM 12059 N N . VAL A 1 172 ? 11.137 1.351 6.352 1.00 0.00 297 VAL A N 4
ATOM 12060 C CA . VAL A 1 172 ? 11.677 2.670 6.034 1.00 0.00 297 VAL A CA 4
ATOM 12061 C C . VAL A 1 172 ? 12.025 3.462 7.290 1.00 0.00 297 VAL A C 4
ATOM 12062 O O . VAL A 1 172 ? 12.873 4.346 7.251 1.00 0.00 297 VAL A O 4
ATOM 12075 N N . GLN A 1 173 ? 11.373 3.172 8.403 1.00 0.00 298 GLN A N 4
ATOM 12076 C CA . GLN A 1 173 ? 11.653 3.905 9.629 1.00 0.00 298 GLN A CA 4
ATOM 12077 C C . GLN A 1 173 ? 13.128 3.793 9.974 1.00 0.00 298 GLN A C 4
ATOM 12078 O O . GLN A 1 173 ? 13.728 4.729 10.489 1.00 0.00 298 GLN A O 4
ATOM 12092 N N . ALA A 1 174 ? 13.696 2.633 9.709 1.00 0.00 299 ALA A N 4
ATOM 12093 C CA . ALA A 1 174 ? 15.095 2.380 10.016 1.00 0.00 299 ALA A CA 4
ATOM 12094 C C . ALA A 1 174 ? 16.058 3.174 9.130 1.00 0.00 299 ALA A C 4
ATOM 12095 O O . ALA A 1 174 ? 17.217 3.363 9.501 1.00 0.00 299 ALA A O 4
ATOM 12102 N N . VAL A 1 175 ? 15.591 3.660 7.987 1.00 0.00 300 VAL A N 4
ATOM 12103 C CA . VAL A 1 175 ? 16.466 4.452 7.122 1.00 0.00 300 VAL A CA 4
ATOM 12104 C C . VAL A 1 175 ? 16.148 5.930 7.304 1.00 0.00 300 VAL A C 4
ATOM 12105 O O . VAL A 1 175 ? 17.024 6.786 7.180 1.00 0.00 300 VAL A O 4
ATOM 12118 N N . ILE A 1 176 ? 14.894 6.217 7.644 1.00 0.00 301 ILE A N 4
ATOM 12119 C CA . ILE A 1 176 ? 14.469 7.587 7.892 1.00 0.00 301 ILE A CA 4
ATOM 12120 C C . ILE A 1 176 ? 13.673 7.665 9.196 1.00 0.00 301 ILE A C 4
ATOM 12121 O O . ILE A 1 176 ? 12.512 8.071 9.200 1.00 0.00 301 ILE A O 4
ATOM 12137 N N . PRO A 1 177 ? 14.279 7.289 10.299 1.00 0.00 302 PRO A N 4
ATOM 12138 C CA . PRO A 1 177 ? 13.621 7.321 11.646 1.00 0.00 302 PRO A CA 4
ATOM 12139 C C . PRO A 1 177 ? 13.412 8.746 12.177 1.00 0.00 302 PRO A C 4
ATOM 12140 O O . PRO A 1 177 ? 12.940 8.935 13.298 1.00 0.00 302 PRO A O 4
ATOM 12151 N N . THR A 1 178 ? 13.753 9.743 11.363 1.00 0.00 303 THR A N 4
ATOM 12152 C CA . THR A 1 178 ? 13.586 11.139 11.750 1.00 0.00 303 THR A CA 4
ATOM 12153 C C . THR A 1 178 ? 12.302 11.729 11.171 1.00 0.00 303 THR A C 4
ATOM 12154 O O . THR A 1 178 ? 11.982 12.889 11.424 1.00 0.00 303 THR A O 4
ATOM 12165 N N . ILE A 1 179 ? 11.590 10.950 10.365 1.00 0.00 304 ILE A N 4
ATOM 12166 C CA . ILE A 1 179 ? 10.380 11.447 9.736 1.00 0.00 304 ILE A CA 4
ATOM 12167 C C . ILE A 1 179 ? 9.127 10.828 10.358 1.00 0.00 304 ILE A C 4
ATOM 12168 O O . ILE A 1 179 ? 8.971 9.607 10.391 1.00 0.00 304 ILE A O 4
ATOM 12184 N N . GLU A 1 180 ? 8.246 11.691 10.860 1.00 0.00 305 GLU A N 4
ATOM 12185 C CA . GLU A 1 180 ? 7.011 11.234 11.495 1.00 0.00 305 GLU A CA 4
ATOM 12186 C C . GLU A 1 180 ? 5.864 11.106 10.492 1.00 0.00 305 GLU A C 4
ATOM 12187 O O . GLU A 1 180 ? 4.903 11.874 10.538 1.00 0.00 305 GLU A O 4
ATOM 12199 N N . TYR A 1 181 ? 5.959 10.120 9.602 1.00 0.00 306 TYR A N 4
ATOM 12200 C CA . TYR A 1 181 ? 4.906 9.894 8.612 1.00 0.00 306 TYR A CA 4
ATOM 12201 C C . TYR A 1 181 ? 3.758 9.118 9.238 1.00 0.00 306 TYR A C 4
ATOM 12202 O O . TYR A 1 181 ? 3.849 8.669 10.381 1.00 0.00 306 TYR A O 4
ATOM 12220 N N . ASP A 1 182 ? 2.665 9.003 8.500 1.00 0.00 307 ASP A N 4
ATOM 12221 C CA . ASP A 1 182 ? 1.484 8.319 9.009 1.00 0.00 307 ASP A CA 4
ATOM 12222 C C . ASP A 1 182 ? 1.295 6.928 8.402 1.00 0.00 307 ASP A C 4
ATOM 12223 O O . ASP A 1 182 ? 1.308 6.758 7.183 1.00 0.00 307 ASP A O 4
ATOM 12232 N N . TYR A 1 183 ? 1.097 5.943 9.276 1.00 0.00 308 TYR A N 4
ATOM 12233 C CA . TYR A 1 183 ? 0.876 4.576 8.858 1.00 0.00 308 TYR A CA 4
ATOM 12234 C C . TYR A 1 183 ? -0.331 4.041 9.595 1.00 0.00 308 TYR A C 4
ATOM 12235 O O . TYR A 1 183 ? -0.330 3.920 10.805 1.00 0.00 308 TYR A O 4
ATOM 12253 N N . THR A 1 184 ? -1.359 3.765 8.833 1.00 0.00 309 THR A N 4
ATOM 12254 C CA . THR A 1 184 ? -2.616 3.252 9.369 1.00 0.00 309 THR A CA 4
ATOM 12255 C C . THR A 1 184 ? -2.999 3.932 10.695 1.00 0.00 309 THR A C 4
ATOM 12256 O O . THR A 1 184 ? -3.706 4.940 10.689 1.00 0.00 309 THR A O 4
ATOM 12267 N N . ARG A 1 185 ? -2.547 3.375 11.824 1.00 0.00 310 ARG A N 4
ATOM 12268 C CA . ARG A 1 185 ? -2.865 3.931 13.127 1.00 0.00 310 ARG A CA 4
ATOM 12269 C C . ARG A 1 185 ? -4.354 3.757 13.416 1.00 0.00 310 ARG A C 4
ATOM 12270 O O . ARG A 1 185 ? -5.181 3.829 12.509 1.00 0.00 310 ARG A O 4
ATOM 12291 N N . HIS A 1 186 ? -4.679 3.524 14.680 1.00 0.00 311 HIS A N 4
ATOM 12292 C CA . HIS A 1 186 ? -6.066 3.336 15.096 1.00 0.00 311 HIS A CA 4
ATOM 12293 C C . HIS A 1 186 ? -6.685 2.080 14.484 1.00 0.00 311 HIS A C 4
ATOM 12294 O O . HIS A 1 186 ? -7.893 2.026 14.264 1.00 0.00 311 HIS A O 4
ATOM 12309 N N . PHE A 1 187 ? -5.865 1.064 14.233 1.00 0.00 312 PHE A N 4
ATOM 12310 C CA . PHE A 1 187 ? -6.379 -0.183 13.672 1.00 0.00 312 PHE A CA 4
ATOM 12311 C C . PHE A 1 187 ? -6.995 -1.037 14.780 1.00 0.00 312 PHE A C 4
ATOM 12312 O O . PHE A 1 187 ? -8.186 -1.348 14.749 1.00 0.00 312 PHE A O 4
ATOM 12329 N N . THR A 1 188 ? -6.179 -1.407 15.760 1.00 0.00 313 THR A N 4
ATOM 12330 C CA . THR A 1 188 ? -6.658 -2.225 16.870 1.00 0.00 313 THR A CA 4
ATOM 12331 C C . THR A 1 188 ? -6.653 -1.446 18.185 1.00 0.00 313 THR A C 4
ATOM 12332 O O . THR A 1 188 ? -7.152 -1.934 19.199 1.00 0.00 313 THR A O 4
ATOM 12343 N N . MET A 1 189 ? -6.088 -0.241 18.171 1.00 0.00 314 MET A N 4
ATOM 12344 C CA . MET A 1 189 ? -6.032 0.574 19.378 1.00 0.00 314 MET A CA 4
ATOM 12345 C C . MET A 1 189 ? -6.875 1.837 19.218 1.00 0.00 314 MET A C 4
ATOM 12346 O O . MET A 1 189 ? -7.815 1.996 19.979 1.00 0.00 314 MET A O 4
ATOM 12361 N N . GLY A 1 1 ? -0.910 -18.233 -3.370 1.00 0.00 25 GLY A N 5
ATOM 12362 C CA . GLY A 1 1 ? -1.322 -16.808 -3.228 1.00 0.00 25 GLY A CA 5
ATOM 12363 C C . GLY A 1 1 ? -0.113 -15.904 -3.445 1.00 0.00 25 GLY A C 5
ATOM 12364 O O . GLY A 1 1 ? 0.829 -16.270 -4.149 1.00 0.00 25 GLY A O 5
ATOM 12370 N N . SER A 1 2 ? -0.145 -14.725 -2.835 1.00 0.00 26 SER A N 5
ATOM 12371 C CA . SER A 1 2 ? 0.956 -13.779 -2.969 1.00 0.00 26 SER A CA 5
ATOM 12372 C C . SER A 1 2 ? 2.232 -14.355 -2.361 1.00 0.00 26 SER A C 5
ATOM 12373 O O . SER A 1 2 ? 2.183 -15.065 -1.355 1.00 0.00 26 SER A O 5
ATOM 12381 N N . LYS A 1 3 ? 3.371 -14.052 -2.979 1.00 0.00 27 LYS A N 5
ATOM 12382 C CA . LYS A 1 3 ? 4.651 -14.555 -2.488 1.00 0.00 27 LYS A CA 5
ATOM 12383 C C . LYS A 1 3 ? 5.347 -13.545 -1.578 1.00 0.00 27 LYS A C 5
ATOM 12384 O O . LYS A 1 3 ? 6.524 -13.709 -1.264 1.00 0.00 27 LYS A O 5
ATOM 12403 N N . PHE A 1 4 ? 4.636 -12.488 -1.196 1.00 0.00 28 PHE A N 5
ATOM 12404 C CA . PHE A 1 4 ? 5.236 -11.453 -0.359 1.00 0.00 28 PHE A CA 5
ATOM 12405 C C . PHE A 1 4 ? 5.993 -12.078 0.826 1.00 0.00 28 PHE A C 5
ATOM 12406 O O . PHE A 1 4 ? 7.064 -11.610 1.193 1.00 0.00 28 PHE A O 5
ATOM 12423 N N . LYS A 1 5 ? 5.447 -13.128 1.430 1.00 0.00 29 LYS A N 5
ATOM 12424 C CA . LYS A 1 5 ? 6.119 -13.769 2.560 1.00 0.00 29 LYS A CA 5
ATOM 12425 C C . LYS A 1 5 ? 7.195 -14.757 2.092 1.00 0.00 29 LYS A C 5
ATOM 12426 O O . LYS A 1 5 ? 8.074 -15.136 2.865 1.00 0.00 29 LYS A O 5
ATOM 12445 N N . GLU A 1 6 ? 7.105 -15.190 0.835 1.00 0.00 30 GLU A N 5
ATOM 12446 C CA . GLU A 1 6 ? 8.068 -16.155 0.300 1.00 0.00 30 GLU A CA 5
ATOM 12447 C C . GLU A 1 6 ? 9.338 -15.476 -0.233 1.00 0.00 30 GLU A C 5
ATOM 12448 O O . GLU A 1 6 ? 10.444 -15.802 0.199 1.00 0.00 30 GLU A O 5
ATOM 12460 N N . THR A 1 7 ? 9.183 -14.545 -1.175 1.00 0.00 31 THR A N 5
ATOM 12461 C CA . THR A 1 7 ? 10.344 -13.853 -1.753 1.00 0.00 31 THR A CA 5
ATOM 12462 C C . THR A 1 7 ? 10.283 -12.337 -1.535 1.00 0.00 31 THR A C 5
ATOM 12463 O O . THR A 1 7 ? 11.239 -11.625 -1.841 1.00 0.00 31 THR A O 5
ATOM 12474 N N . GLY A 1 8 ? 9.164 -11.847 -1.017 1.00 0.00 32 GLY A N 5
ATOM 12475 C CA . GLY A 1 8 ? 9.010 -10.415 -0.783 1.00 0.00 32 GLY A CA 5
ATOM 12476 C C . GLY A 1 8 ? 8.505 -9.690 -2.030 1.00 0.00 32 GLY A C 5
ATOM 12477 O O . GLY A 1 8 ? 8.485 -8.460 -2.072 1.00 0.00 32 GLY A O 5
ATOM 12481 N N . VAL A 1 9 ? 8.121 -10.443 -3.060 1.00 0.00 33 VAL A N 5
ATOM 12482 C CA . VAL A 1 9 ? 7.651 -9.821 -4.292 1.00 0.00 33 VAL A CA 5
ATOM 12483 C C . VAL A 1 9 ? 6.138 -9.977 -4.450 1.00 0.00 33 VAL A C 5
ATOM 12484 O O . VAL A 1 9 ? 5.542 -10.917 -3.926 1.00 0.00 33 VAL A O 5
ATOM 12497 N N . ILE A 1 10 ? 5.525 -9.043 -5.184 1.00 0.00 34 ILE A N 5
ATOM 12498 C CA . ILE A 1 10 ? 4.083 -9.086 -5.413 1.00 0.00 34 ILE A CA 5
ATOM 12499 C C . ILE A 1 10 ? 3.765 -8.787 -6.881 1.00 0.00 34 ILE A C 5
ATOM 12500 O O . ILE A 1 10 ? 4.567 -8.185 -7.595 1.00 0.00 34 ILE A O 5
ATOM 12516 N N . THR A 1 11 ? 2.584 -9.219 -7.318 1.00 0.00 35 THR A N 5
ATOM 12517 C CA . THR A 1 11 ? 2.144 -8.999 -8.698 1.00 0.00 35 THR A CA 5
ATOM 12518 C C . THR A 1 11 ? 1.543 -7.604 -8.849 1.00 0.00 35 THR A C 5
ATOM 12519 O O . THR A 1 11 ? 1.095 -7.016 -7.874 1.00 0.00 35 THR A O 5
ATOM 12530 N N . PRO A 1 12 ? 1.498 -7.060 -10.037 1.00 0.00 36 PRO A N 5
ATOM 12531 C CA . PRO A 1 12 ? 0.913 -5.706 -10.245 1.00 0.00 36 PRO A CA 5
ATOM 12532 C C . PRO A 1 12 ? -0.525 -5.637 -9.743 1.00 0.00 36 PRO A C 5
ATOM 12533 O O . PRO A 1 12 ? -0.944 -4.620 -9.193 1.00 0.00 36 PRO A O 5
ATOM 12544 N N . GLU A 1 13 ? -1.270 -6.728 -9.916 1.00 0.00 37 GLU A N 5
ATOM 12545 C CA . GLU A 1 13 ? -2.659 -6.794 -9.457 1.00 0.00 37 GLU A CA 5
ATOM 12546 C C . GLU A 1 13 ? -2.722 -6.749 -7.930 1.00 0.00 37 GLU A C 5
ATOM 12547 O O . GLU A 1 13 ? -3.653 -6.195 -7.346 1.00 0.00 37 GLU A O 5
ATOM 12559 N N . GLU A 1 14 ? -1.718 -7.344 -7.297 1.00 0.00 38 GLU A N 5
ATOM 12560 C CA . GLU A 1 14 ? -1.643 -7.369 -5.840 1.00 0.00 38 GLU A CA 5
ATOM 12561 C C . GLU A 1 14 ? -1.147 -6.028 -5.309 1.00 0.00 38 GLU A C 5
ATOM 12562 O O . GLU A 1 14 ? -1.584 -5.570 -4.253 1.00 0.00 38 GLU A O 5
ATOM 12574 N N . PHE A 1 15 ? -0.215 -5.413 -6.033 1.00 0.00 39 PHE A N 5
ATOM 12575 C CA . PHE A 1 15 ? 0.354 -4.136 -5.609 1.00 0.00 39 PHE A CA 5
ATOM 12576 C C . PHE A 1 15 ? -0.735 -3.096 -5.480 1.00 0.00 39 PHE A C 5
ATOM 12577 O O . PHE A 1 15 ? -0.873 -2.418 -4.461 1.00 0.00 39 PHE A O 5
ATOM 12594 N N . VAL A 1 16 ? -1.510 -3.008 -6.536 1.00 0.00 40 VAL A N 5
ATOM 12595 C CA . VAL A 1 16 ? -2.624 -2.087 -6.605 1.00 0.00 40 VAL A CA 5
ATOM 12596 C C . VAL A 1 16 ? -3.716 -2.511 -5.636 1.00 0.00 40 VAL A C 5
ATOM 12597 O O . VAL A 1 16 ? -4.526 -1.692 -5.201 1.00 0.00 40 VAL A O 5
ATOM 12610 N N . ALA A 1 17 ? -3.720 -3.792 -5.278 1.00 0.00 41 ALA A N 5
ATOM 12611 C CA . ALA A 1 17 ? -4.706 -4.297 -4.330 1.00 0.00 41 ALA A CA 5
ATOM 12612 C C . ALA A 1 17 ? -4.408 -3.758 -2.940 1.00 0.00 41 ALA A C 5
ATOM 12613 O O . ALA A 1 17 ? -5.311 -3.396 -2.185 1.00 0.00 41 ALA A O 5
ATOM 12620 N N . ALA A 1 18 ? -3.122 -3.728 -2.611 1.00 0.00 42 ALA A N 5
ATOM 12621 C CA . ALA A 1 18 ? -2.668 -3.259 -1.311 1.00 0.00 42 ALA A CA 5
ATOM 12622 C C . ALA A 1 18 ? -2.989 -1.781 -1.087 1.00 0.00 42 ALA A C 5
ATOM 12623 O O . ALA A 1 18 ? -3.301 -1.384 0.037 1.00 0.00 42 ALA A O 5
ATOM 12630 N N . GLY A 1 19 ? -2.889 -0.959 -2.130 1.00 0.00 43 GLY A N 5
ATOM 12631 C CA . GLY A 1 19 ? -3.148 0.456 -1.969 1.00 0.00 43 GLY A CA 5
ATOM 12632 C C . GLY A 1 19 ? -4.551 0.717 -1.455 1.00 0.00 43 GLY A C 5
ATOM 12633 O O . GLY A 1 19 ? -4.732 1.533 -0.563 1.00 0.00 43 GLY A O 5
ATOM 12637 N N . ASP A 1 20 ? -5.548 0.034 -2.001 1.00 0.00 44 ASP A N 5
ATOM 12638 C CA . ASP A 1 20 ? -6.924 0.245 -1.553 1.00 0.00 44 ASP A CA 5
ATOM 12639 C C . ASP A 1 20 ? -7.016 0.041 -0.045 1.00 0.00 44 ASP A C 5
ATOM 12640 O O . ASP A 1 20 ? -7.712 0.776 0.652 1.00 0.00 44 ASP A O 5
ATOM 12649 N N . HIS A 1 21 ? -6.334 -0.967 0.462 1.00 0.00 45 HIS A N 5
ATOM 12650 C CA . HIS A 1 21 ? -6.362 -1.218 1.888 1.00 0.00 45 HIS A CA 5
ATOM 12651 C C . HIS A 1 21 ? -5.570 -0.149 2.648 1.00 0.00 45 HIS A C 5
ATOM 12652 O O . HIS A 1 21 ? -5.967 0.257 3.739 1.00 0.00 45 HIS A O 5
ATOM 12667 N N . LEU A 1 22 ? -4.433 0.287 2.091 1.00 0.00 46 LEU A N 5
ATOM 12668 C CA . LEU A 1 22 ? -3.595 1.286 2.763 1.00 0.00 46 LEU A CA 5
ATOM 12669 C C . LEU A 1 22 ? -4.315 2.627 2.869 1.00 0.00 46 LEU A C 5
ATOM 12670 O O . LEU A 1 22 ? -4.304 3.268 3.921 1.00 0.00 46 LEU A O 5
ATOM 12686 N N . VAL A 1 23 ? -4.955 3.034 1.782 1.00 0.00 47 VAL A N 5
ATOM 12687 C CA . VAL A 1 23 ? -5.696 4.288 1.770 1.00 0.00 47 VAL A CA 5
ATOM 12688 C C . VAL A 1 23 ? -6.898 4.177 2.714 1.00 0.00 47 VAL A C 5
ATOM 12689 O O . VAL A 1 23 ? -7.231 5.121 3.425 1.00 0.00 47 VAL A O 5
ATOM 12702 N N . HIS A 1 24 ? -7.551 3.016 2.718 1.00 0.00 48 HIS A N 5
ATOM 12703 C CA . HIS A 1 24 ? -8.701 2.808 3.592 1.00 0.00 48 HIS A CA 5
ATOM 12704 C C . HIS A 1 24 ? -8.280 2.890 5.058 1.00 0.00 48 HIS A C 5
ATOM 12705 O O . HIS A 1 24 ? -8.905 3.587 5.858 1.00 0.00 48 HIS A O 5
ATOM 12720 N N . HIS A 1 25 ? -7.221 2.156 5.401 1.00 0.00 49 HIS A N 5
ATOM 12721 C CA . HIS A 1 25 ? -6.717 2.123 6.770 1.00 0.00 49 HIS A CA 5
ATOM 12722 C C . HIS A 1 25 ? -6.250 3.503 7.221 1.00 0.00 49 HIS A C 5
ATOM 12723 O O . HIS A 1 25 ? -6.479 3.898 8.365 1.00 0.00 49 HIS A O 5
ATOM 12738 N N . CYS A 1 26 ? -5.632 4.251 6.313 1.00 0.00 50 CYS A N 5
ATOM 12739 C CA . CYS A 1 26 ? -5.183 5.596 6.621 1.00 0.00 50 CYS A CA 5
ATOM 12740 C C . CYS A 1 26 ? -5.531 6.486 5.422 1.00 0.00 50 CYS A C 5
ATOM 12741 O O . CYS A 1 26 ? -5.203 6.131 4.291 1.00 0.00 50 CYS A O 5
ATOM 12749 N N . PRO A 1 27 ? -6.204 7.596 5.610 1.00 0.00 51 PRO A N 5
ATOM 12750 C CA . PRO A 1 27 ? -6.622 8.462 4.477 1.00 0.00 51 PRO A CA 5
ATOM 12751 C C . PRO A 1 27 ? -5.500 9.335 3.954 1.00 0.00 51 PRO A C 5
ATOM 12752 O O . PRO A 1 27 ? -5.704 10.120 3.029 1.00 0.00 51 PRO A O 5
ATOM 12763 N N . THR A 1 28 ? -4.320 9.224 4.548 1.00 0.00 52 THR A N 5
ATOM 12764 C CA . THR A 1 28 ? -3.226 10.049 4.101 1.00 0.00 52 THR A CA 5
ATOM 12765 C C . THR A 1 28 ? -2.662 9.504 2.799 1.00 0.00 52 THR A C 5
ATOM 12766 O O . THR A 1 28 ? -2.057 10.236 2.017 1.00 0.00 52 THR A O 5
ATOM 12777 N N . TRP A 1 29 ? -2.859 8.205 2.571 1.00 0.00 53 TRP A N 5
ATOM 12778 C CA . TRP A 1 29 ? -2.369 7.553 1.367 1.00 0.00 53 TRP A CA 5
ATOM 12779 C C . TRP A 1 29 ? -3.357 7.700 0.228 1.00 0.00 53 TRP A C 5
ATOM 12780 O O . TRP A 1 29 ? -4.562 7.524 0.407 1.00 0.00 53 TRP A O 5
ATOM 12801 N N . GLN A 1 30 ? -2.839 8.064 -0.935 1.00 0.00 54 GLN A N 5
ATOM 12802 C CA . GLN A 1 30 ? -3.692 8.263 -2.092 1.00 0.00 54 GLN A CA 5
ATOM 12803 C C . GLN A 1 30 ? -3.102 7.616 -3.331 1.00 0.00 54 GLN A C 5
ATOM 12804 O O . GLN A 1 30 ? -1.925 7.811 -3.635 1.00 0.00 54 GLN A O 5
ATOM 12818 N N . TRP A 1 31 ? -3.928 6.913 -4.093 1.00 0.00 55 TRP A N 5
ATOM 12819 C CA . TRP A 1 31 ? -3.429 6.354 -5.332 1.00 0.00 55 TRP A CA 5
ATOM 12820 C C . TRP A 1 31 ? -3.295 7.514 -6.282 1.00 0.00 55 TRP A C 5
ATOM 12821 O O . TRP A 1 31 ? -4.195 8.350 -6.370 1.00 0.00 55 TRP A O 5
ATOM 12842 N N . ALA A 1 32 ? -2.194 7.587 -6.982 1.00 0.00 56 ALA A N 5
ATOM 12843 C CA . ALA A 1 32 ? -1.967 8.667 -7.916 1.00 0.00 56 ALA A CA 5
ATOM 12844 C C . ALA A 1 32 ? -1.683 8.091 -9.299 1.00 0.00 56 ALA A C 5
ATOM 12845 O O . ALA A 1 32 ? -1.200 6.965 -9.417 1.00 0.00 56 ALA A O 5
ATOM 12852 N N . THR A 1 33 ? -2.000 8.847 -10.342 1.00 0.00 57 THR A N 5
ATOM 12853 C CA . THR A 1 33 ? -1.786 8.365 -11.702 1.00 0.00 57 THR A CA 5
ATOM 12854 C C . THR A 1 33 ? -0.402 8.725 -12.236 1.00 0.00 57 THR A C 5
ATOM 12855 O O . THR A 1 33 ? 0.261 7.907 -12.876 1.00 0.00 57 THR A O 5
ATOM 12866 N N . GLY A 1 34 ? 0.007 9.964 -12.008 1.00 0.00 58 GLY A N 5
ATOM 12867 C CA . GLY A 1 34 ? 1.287 10.447 -12.509 1.00 0.00 58 GLY A CA 5
ATOM 12868 C C . GLY A 1 34 ? 1.106 10.962 -13.936 1.00 0.00 58 GLY A C 5
ATOM 12869 O O . GLY A 1 34 ? -0.014 11.242 -14.362 1.00 0.00 58 GLY A O 5
ATOM 12873 N N . GLU A 1 35 ? 2.196 11.080 -14.675 1.00 0.00 59 GLU A N 5
ATOM 12874 C CA . GLU A 1 35 ? 2.110 11.561 -16.056 1.00 0.00 59 GLU A CA 5
ATOM 12875 C C . GLU A 1 35 ? 1.353 10.548 -16.914 1.00 0.00 59 GLU A C 5
ATOM 12876 O O . GLU A 1 35 ? 1.661 9.356 -16.899 1.00 0.00 59 GLU A O 5
ATOM 12888 N N . GLU A 1 36 ? 0.329 11.025 -17.618 1.00 0.00 60 GLU A N 5
ATOM 12889 C CA . GLU A 1 36 ? -0.520 10.163 -18.441 1.00 0.00 60 GLU A CA 5
ATOM 12890 C C . GLU A 1 36 ? 0.229 9.446 -19.565 1.00 0.00 60 GLU A C 5
ATOM 12891 O O . GLU A 1 36 ? -0.035 8.273 -19.825 1.00 0.00 60 GLU A O 5
ATOM 12903 N N . LEU A 1 37 ? 1.144 10.131 -20.240 1.00 0.00 61 LEU A N 5
ATOM 12904 C CA . LEU A 1 37 ? 1.879 9.501 -21.340 1.00 0.00 61 LEU A CA 5
ATOM 12905 C C . LEU A 1 37 ? 2.891 8.483 -20.827 1.00 0.00 61 LEU A C 5
ATOM 12906 O O . LEU A 1 37 ? 3.373 7.635 -21.580 1.00 0.00 61 LEU A O 5
ATOM 12922 N N . LYS A 1 38 ? 3.211 8.581 -19.549 1.00 0.00 62 LYS A N 5
ATOM 12923 C CA . LYS A 1 38 ? 4.173 7.667 -18.943 1.00 0.00 62 LYS A CA 5
ATOM 12924 C C . LYS A 1 38 ? 3.474 6.511 -18.224 1.00 0.00 62 LYS A C 5
ATOM 12925 O O . LYS A 1 38 ? 4.124 5.715 -17.545 1.00 0.00 62 LYS A O 5
ATOM 12944 N N . VAL A 1 39 ? 2.154 6.412 -18.377 1.00 0.00 63 VAL A N 5
ATOM 12945 C CA . VAL A 1 39 ? 1.396 5.346 -17.736 1.00 0.00 63 VAL A CA 5
ATOM 12946 C C . VAL A 1 39 ? 1.809 3.975 -18.269 1.00 0.00 63 VAL A C 5
ATOM 12947 O O . VAL A 1 39 ? 2.152 3.826 -19.442 1.00 0.00 63 VAL A O 5
ATOM 12960 N N . LYS A 1 40 ? 1.754 2.979 -17.396 1.00 0.00 64 LYS A N 5
ATOM 12961 C CA . LYS A 1 40 ? 2.104 1.610 -17.770 1.00 0.00 64 LYS A CA 5
ATOM 12962 C C . LYS A 1 40 ? 0.862 0.821 -18.173 1.00 0.00 64 LYS A C 5
ATOM 12963 O O . LYS A 1 40 ? -0.178 0.892 -17.525 1.00 0.00 64 LYS A O 5
ATOM 12982 N N . ALA A 1 41 ? 0.985 0.089 -19.270 1.00 0.00 65 ALA A N 5
ATOM 12983 C CA . ALA A 1 41 ? -0.099 -0.716 -19.828 1.00 0.00 65 ALA A CA 5
ATOM 12984 C C . ALA A 1 41 ? -0.582 -1.817 -18.892 1.00 0.00 65 ALA A C 5
ATOM 12985 O O . ALA A 1 41 ? -1.762 -2.167 -18.881 1.00 0.00 65 ALA A O 5
ATOM 12992 N N . TYR A 1 42 ? 0.338 -2.368 -18.136 1.00 0.00 66 TYR A N 5
ATOM 12993 C CA . TYR A 1 42 ? 0.019 -3.445 -17.218 1.00 0.00 66 TYR A CA 5
ATOM 12994 C C . TYR A 1 42 ? -0.258 -2.898 -15.825 1.00 0.00 66 TYR A C 5
ATOM 12995 O O . TYR A 1 42 ? -0.346 -3.649 -14.852 1.00 0.00 66 TYR A O 5
ATOM 13013 N N . LEU A 1 43 ? -0.342 -1.580 -15.735 1.00 0.00 67 LEU A N 5
ATOM 13014 C CA . LEU A 1 43 ? -0.543 -0.927 -14.465 1.00 0.00 67 LEU A CA 5
ATOM 13015 C C . LEU A 1 43 ? -1.631 0.163 -14.605 1.00 0.00 67 LEU A C 5
ATOM 13016 O O . LEU A 1 43 ? -1.491 1.068 -15.426 1.00 0.00 67 LEU A O 5
ATOM 13032 N N . PRO A 1 44 ? -2.729 0.076 -13.868 1.00 0.00 68 PRO A N 5
ATOM 13033 C CA . PRO A 1 44 ? -3.862 1.054 -13.984 1.00 0.00 68 PRO A CA 5
ATOM 13034 C C . PRO A 1 44 ? -3.458 2.514 -13.882 1.00 0.00 68 PRO A C 5
ATOM 13035 O O . PRO A 1 44 ? -2.724 2.914 -12.978 1.00 0.00 68 PRO A O 5
ATOM 13046 N N . THR A 1 45 ? -3.979 3.308 -14.810 1.00 0.00 69 THR A N 5
ATOM 13047 C CA . THR A 1 45 ? -3.706 4.731 -14.814 1.00 0.00 69 THR A CA 5
ATOM 13048 C C . THR A 1 45 ? -4.190 5.313 -13.493 1.00 0.00 69 THR A C 5
ATOM 13049 O O . THR A 1 45 ? -3.482 6.070 -12.834 1.00 0.00 69 THR A O 5
ATOM 13060 N N . GLY A 1 46 ? -5.417 4.948 -13.130 1.00 0.00 70 GLY A N 5
ATOM 13061 C CA . GLY A 1 46 ? -6.037 5.426 -11.898 1.00 0.00 70 GLY A CA 5
ATOM 13062 C C . GLY A 1 46 ? -5.299 4.951 -10.645 1.00 0.00 70 GLY A C 5
ATOM 13063 O O . GLY A 1 46 ? -5.421 5.569 -9.588 1.00 0.00 70 GLY A O 5
ATOM 13067 N N . LYS A 1 47 ? -4.532 3.864 -10.750 1.00 0.00 71 LYS A N 5
ATOM 13068 C CA . LYS A 1 47 ? -3.802 3.366 -9.586 1.00 0.00 71 LYS A CA 5
ATOM 13069 C C . LYS A 1 47 ? -2.375 2.969 -9.954 1.00 0.00 71 LYS A C 5
ATOM 13070 O O . LYS A 1 47 ? -2.079 1.784 -10.105 1.00 0.00 71 LYS A O 5
ATOM 13089 N N . GLN A 1 48 ? -1.491 3.957 -10.114 1.00 0.00 72 GLN A N 5
ATOM 13090 C CA . GLN A 1 48 ? -0.109 3.666 -10.486 1.00 0.00 72 GLN A CA 5
ATOM 13091 C C . GLN A 1 48 ? 0.851 3.744 -9.291 1.00 0.00 72 GLN A C 5
ATOM 13092 O O . GLN A 1 48 ? 1.805 2.971 -9.222 1.00 0.00 72 GLN A O 5
ATOM 13106 N N . PHE A 1 49 ? 0.598 4.645 -8.335 1.00 0.00 73 PHE A N 5
ATOM 13107 C CA . PHE A 1 49 ? 1.475 4.726 -7.164 1.00 0.00 73 PHE A CA 5
ATOM 13108 C C . PHE A 1 49 ? 0.798 5.450 -6.018 1.00 0.00 73 PHE A C 5
ATOM 13109 O O . PHE A 1 49 ? -0.063 6.283 -6.227 1.00 0.00 73 PHE A O 5
ATOM 13126 N N . LEU A 1 50 ? 1.228 5.155 -4.802 1.00 0.00 74 LEU A N 5
ATOM 13127 C CA . LEU A 1 50 ? 0.662 5.826 -3.640 1.00 0.00 74 LEU A CA 5
ATOM 13128 C C . LEU A 1 50 ? 1.499 7.024 -3.304 1.00 0.00 74 LEU A C 5
ATOM 13129 O O . LEU A 1 50 ? 2.676 7.069 -3.629 1.00 0.00 74 LEU A O 5
ATOM 13145 N N . VAL A 1 51 ? 0.889 7.994 -2.660 1.00 0.00 75 VAL A N 5
ATOM 13146 C CA . VAL A 1 51 ? 1.610 9.189 -2.298 1.00 0.00 75 VAL A CA 5
ATOM 13147 C C . VAL A 1 51 ? 1.000 9.871 -1.095 1.00 0.00 75 VAL A C 5
ATOM 13148 O O . VAL A 1 51 ? -0.219 9.991 -0.966 1.00 0.00 75 VAL A O 5
ATOM 13161 N N . THR A 1 52 ? 1.879 10.343 -0.235 1.00 0.00 76 THR A N 5
ATOM 13162 C CA . THR A 1 52 ? 1.483 11.058 0.958 1.00 0.00 76 THR A CA 5
ATOM 13163 C C . THR A 1 52 ? 2.495 12.164 1.181 1.00 0.00 76 THR A C 5
ATOM 13164 O O . THR A 1 52 ? 3.690 11.962 0.977 1.00 0.00 76 THR A O 5
ATOM 13175 N N . LYS A 1 53 ? 2.029 13.351 1.524 1.00 0.00 77 LYS A N 5
ATOM 13176 C CA . LYS A 1 53 ? 2.941 14.456 1.665 1.00 0.00 77 LYS A CA 5
ATOM 13177 C C . LYS A 1 53 ? 2.521 15.449 2.746 1.00 0.00 77 LYS A C 5
ATOM 13178 O O . LYS A 1 53 ? 1.540 15.255 3.467 1.00 0.00 77 LYS A O 5
ATOM 13197 N N . ASN A 1 54 ? 3.320 16.495 2.845 1.00 0.00 78 ASN A N 5
ATOM 13198 C CA . ASN A 1 54 ? 3.119 17.541 3.833 1.00 0.00 78 ASN A CA 5
ATOM 13199 C C . ASN A 1 54 ? 3.204 16.948 5.227 1.00 0.00 78 ASN A C 5
ATOM 13200 O O . ASN A 1 54 ? 2.494 17.350 6.148 1.00 0.00 78 ASN A O 5
ATOM 13211 N N . VAL A 1 55 ? 4.141 16.024 5.365 1.00 0.00 79 VAL A N 5
ATOM 13212 C CA . VAL A 1 55 ? 4.413 15.393 6.646 1.00 0.00 79 VAL A CA 5
ATOM 13213 C C . VAL A 1 55 ? 5.709 15.998 7.159 1.00 0.00 79 VAL A C 5
ATOM 13214 O O . VAL A 1 55 ? 6.775 15.703 6.621 1.00 0.00 79 VAL A O 5
ATOM 13227 N N . PRO A 1 56 ? 5.666 16.874 8.130 1.00 0.00 80 PRO A N 5
ATOM 13228 C CA . PRO A 1 56 ? 6.894 17.542 8.620 1.00 0.00 80 PRO A CA 5
ATOM 13229 C C . PRO A 1 56 ? 7.825 16.622 9.352 1.00 0.00 80 PRO A C 5
ATOM 13230 O O . PRO A 1 56 ? 7.441 15.547 9.819 1.00 0.00 80 PRO A O 5
ATOM 13241 N N . CYS A 1 57 ? 9.050 17.081 9.470 1.00 0.00 81 CYS A N 5
ATOM 13242 C CA . CYS A 1 57 ? 10.055 16.334 10.172 1.00 0.00 81 CYS A CA 5
ATOM 13243 C C . CYS A 1 57 ? 10.662 17.212 11.249 1.00 0.00 81 CYS A C 5
ATOM 13244 O O . CYS A 1 57 ? 11.284 18.230 10.948 1.00 0.00 81 CYS A O 5
ATOM 13252 N N . TYR A 1 58 ? 10.449 16.852 12.507 1.00 0.00 82 TYR A N 5
ATOM 13253 C CA . TYR A 1 58 ? 10.956 17.663 13.600 1.00 0.00 82 TYR A CA 5
ATOM 13254 C C . TYR A 1 58 ? 12.467 17.534 13.782 1.00 0.00 82 TYR A C 5
ATOM 13255 O O . TYR A 1 58 ? 13.087 18.439 14.342 1.00 0.00 82 TYR A O 5
ATOM 13273 N N . LYS A 1 59 ? 13.084 16.436 13.338 1.00 0.00 83 LYS A N 5
ATOM 13274 C CA . LYS A 1 59 ? 14.523 16.284 13.510 1.00 0.00 83 LYS A CA 5
ATOM 13275 C C . LYS A 1 59 ? 15.162 15.560 12.324 1.00 0.00 83 LYS A C 5
ATOM 13276 O O . LYS A 1 59 ? 14.516 14.755 11.655 1.00 0.00 83 LYS A O 5
ATOM 13295 N N . ARG A 1 60 ? 16.445 15.838 12.089 1.00 0.00 84 ARG A N 5
ATOM 13296 C CA . ARG A 1 60 ? 17.183 15.194 11.003 1.00 0.00 84 ARG A CA 5
ATOM 13297 C C . ARG A 1 60 ? 17.641 13.812 11.460 1.00 0.00 84 ARG A C 5
ATOM 13298 O O . ARG A 1 60 ? 17.400 13.435 12.606 1.00 0.00 84 ARG A O 5
ATOM 13319 N N . CYS A 1 61 ? 18.307 13.058 10.585 1.00 0.00 85 CYS A N 5
ATOM 13320 C CA . CYS A 1 61 ? 18.783 11.727 10.958 1.00 0.00 85 CYS A CA 5
ATOM 13321 C C . CYS A 1 61 ? 20.278 11.607 10.701 1.00 0.00 85 CYS A C 5
ATOM 13322 O O . CYS A 1 61 ? 20.742 10.615 10.138 1.00 0.00 85 CYS A O 5
ATOM 13330 N N . LYS A 1 62 ? 21.023 12.620 11.119 1.00 0.00 86 LYS A N 5
ATOM 13331 C CA . LYS A 1 62 ? 22.465 12.619 10.933 1.00 0.00 86 LYS A CA 5
ATOM 13332 C C . LYS A 1 62 ? 23.170 12.229 12.227 1.00 0.00 86 LYS A C 5
ATOM 13333 O O . LYS A 1 62 ? 23.834 11.194 12.272 1.00 0.00 86 LYS A O 5
ATOM 13352 N N . GLN A 1 63 ? 22.995 13.093 13.243 1.00 0.00 87 GLN A N 5
ATOM 13353 C CA . GLN A 1 63 ? 23.574 12.957 14.597 1.00 0.00 87 GLN A CA 5
ATOM 13354 C C . GLN A 1 63 ? 24.167 14.301 14.988 1.00 0.00 87 GLN A C 5
ATOM 13355 O O . GLN A 1 63 ? 25.272 14.632 14.569 1.00 0.00 87 GLN A O 5
ATOM 13369 N N . MET A 1 64 ? 23.439 15.062 15.800 1.00 0.00 88 MET A N 5
ATOM 13370 C CA . MET A 1 64 ? 23.923 16.360 16.236 1.00 0.00 88 MET A CA 5
ATOM 13371 C C . MET A 1 64 ? 23.217 16.823 17.516 1.00 0.00 88 MET A C 5
ATOM 13372 O O . MET A 1 64 ? 23.692 16.548 18.617 1.00 0.00 88 MET A O 5
ATOM 13386 N N . GLU A 1 65 ? 22.108 17.549 17.374 1.00 0.00 89 GLU A N 5
ATOM 13387 C CA . GLU A 1 65 ? 21.397 18.064 18.531 1.00 0.00 89 GLU A CA 5
ATOM 13388 C C . GLU A 1 65 ? 20.089 18.747 18.120 1.00 0.00 89 GLU A C 5
ATOM 13389 O O . GLU A 1 65 ? 19.914 19.124 16.967 1.00 0.00 89 GLU A O 5
ATOM 13401 N N . GLU A 1 66 ? 19.188 18.942 19.078 1.00 0.00 191 GLU A N 5
ATOM 13402 C CA . GLU A 1 66 ? 17.935 19.626 18.792 1.00 0.00 191 GLU A CA 5
ATOM 13403 C C . GLU A 1 66 ? 18.224 21.070 18.357 1.00 0.00 191 GLU A C 5
ATOM 13404 O O . GLU A 1 66 ? 17.380 21.728 17.745 1.00 0.00 191 GLU A O 5
ATOM 13416 N N . ASP A 1 67 ? 19.445 21.540 18.652 1.00 0.00 192 ASP A N 5
ATOM 13417 C CA . ASP A 1 67 ? 19.881 22.882 18.272 1.00 0.00 192 ASP A CA 5
ATOM 13418 C C . ASP A 1 67 ? 20.697 22.786 16.985 1.00 0.00 192 ASP A C 5
ATOM 13419 O O . ASP A 1 67 ? 21.594 23.589 16.727 1.00 0.00 192 ASP A O 5
ATOM 13428 N N . ALA A 1 68 ? 20.361 21.778 16.191 1.00 0.00 193 ALA A N 5
ATOM 13429 C CA . ALA A 1 68 ? 21.034 21.530 14.930 1.00 0.00 193 ALA A CA 5
ATOM 13430 C C . ALA A 1 68 ? 20.077 21.653 13.744 1.00 0.00 193 ALA A C 5
ATOM 13431 O O . ALA A 1 68 ? 20.506 21.918 12.619 1.00 0.00 193 ALA A O 5
ATOM 13438 N N . ILE A 1 69 ? 18.782 21.472 13.997 1.00 0.00 194 ILE A N 5
ATOM 13439 C CA . ILE A 1 69 ? 17.787 21.575 12.936 1.00 0.00 194 ILE A CA 5
ATOM 13440 C C . ILE A 1 69 ? 17.624 23.028 12.527 1.00 0.00 194 ILE A C 5
ATOM 13441 O O . ILE A 1 69 ? 18.177 23.460 11.517 1.00 0.00 194 ILE A O 5
ATOM 13457 N N . LEU A 1 70 ? 16.873 23.770 13.324 1.00 0.00 195 LEU A N 5
ATOM 13458 C CA . LEU A 1 70 ? 16.627 25.194 13.085 1.00 0.00 195 LEU A CA 5
ATOM 13459 C C . LEU A 1 70 ? 15.689 25.440 11.903 1.00 0.00 195 LEU A C 5
ATOM 13460 O O . LEU A 1 70 ? 15.104 26.519 11.805 1.00 0.00 195 LEU A O 5
ATOM 13476 N N . GLN A 1 71 ? 15.537 24.465 11.006 1.00 0.00 196 GLN A N 5
ATOM 13477 C CA . GLN A 1 71 ? 14.659 24.645 9.860 1.00 0.00 196 GLN A CA 5
ATOM 13478 C C . GLN A 1 71 ? 13.736 23.439 9.693 1.00 0.00 196 GLN A C 5
ATOM 13479 O O . GLN A 1 71 ? 14.185 22.294 9.629 1.00 0.00 196 GLN A O 5
ATOM 13493 N N . THR A 1 72 ? 12.448 23.724 9.617 1.00 0.00 197 THR A N 5
ATOM 13494 C CA . THR A 1 72 ? 11.447 22.678 9.451 1.00 0.00 197 THR A CA 5
ATOM 13495 C C . THR A 1 72 ? 11.065 22.537 7.985 1.00 0.00 197 THR A C 5
ATOM 13496 O O . THR A 1 72 ? 11.058 23.517 7.240 1.00 0.00 197 THR A O 5
ATOM 13507 N N . ARG A 1 73 ? 10.746 21.313 7.573 1.00 0.00 198 ARG A N 5
ATOM 13508 C CA . ARG A 1 73 ? 10.363 21.063 6.189 1.00 0.00 198 ARG A CA 5
ATOM 13509 C C . ARG A 1 73 ? 9.333 19.942 6.128 1.00 0.00 198 ARG A C 5
ATOM 13510 O O . ARG A 1 73 ? 8.879 19.469 7.161 1.00 0.00 198 ARG A O 5
ATOM 13531 N N . THR A 1 74 ? 8.997 19.510 4.915 1.00 0.00 199 THR A N 5
ATOM 13532 C CA . THR A 1 74 ? 8.045 18.418 4.711 1.00 0.00 199 THR A CA 5
ATOM 13533 C C . THR A 1 74 ? 8.570 17.475 3.632 1.00 0.00 199 THR A C 5
ATOM 13534 O O . THR A 1 74 ? 9.343 17.891 2.768 1.00 0.00 199 THR A O 5
ATOM 13545 N N . TYR A 1 75 ? 8.152 16.215 3.679 1.00 0.00 200 TYR A N 5
ATOM 13546 C CA . TYR A 1 75 ? 8.595 15.239 2.692 1.00 0.00 200 TYR A CA 5
ATOM 13547 C C . TYR A 1 75 ? 7.415 14.630 1.936 1.00 0.00 200 TYR A C 5
ATOM 13548 O O . TYR A 1 75 ? 6.295 14.555 2.443 1.00 0.00 200 TYR A O 5
ATOM 13566 N N . ASP A 1 76 ? 7.699 14.188 0.717 1.00 0.00 201 ASP A N 5
ATOM 13567 C CA . ASP A 1 76 ? 6.673 13.568 -0.115 1.00 0.00 201 ASP A CA 5
ATOM 13568 C C . ASP A 1 76 ? 7.069 12.143 -0.454 1.00 0.00 201 ASP A C 5
ATOM 13569 O O . ASP A 1 76 ? 8.140 11.892 -1.006 1.00 0.00 201 ASP A O 5
ATOM 13578 N N . LEU A 1 77 ? 6.193 11.215 -0.105 1.00 0.00 202 LEU A N 5
ATOM 13579 C CA . LEU A 1 77 ? 6.438 9.808 -0.356 1.00 0.00 202 LEU A CA 5
ATOM 13580 C C . LEU A 1 77 ? 5.692 9.356 -1.604 1.00 0.00 202 LEU A C 5
ATOM 13581 O O . LEU A 1 77 ? 4.633 9.876 -1.928 1.00 0.00 202 LEU A O 5
ATOM 13597 N N . TYR A 1 78 ? 6.260 8.377 -2.284 1.00 0.00 203 TYR A N 5
ATOM 13598 C CA . TYR A 1 78 ? 5.656 7.825 -3.493 1.00 0.00 203 TYR A CA 5
ATOM 13599 C C . TYR A 1 78 ? 5.783 6.304 -3.424 1.00 0.00 203 TYR A C 5
ATOM 13600 O O . TYR A 1 78 ? 6.798 5.814 -2.933 1.00 0.00 203 TYR A O 5
ATOM 13618 N N . ILE A 1 79 ? 4.816 5.541 -3.945 1.00 0.00 204 ILE A N 5
ATOM 13619 C CA . ILE A 1 79 ? 4.978 4.084 -3.930 1.00 0.00 204 ILE A CA 5
ATOM 13620 C C . ILE A 1 79 ? 4.645 3.505 -5.285 1.00 0.00 204 ILE A C 5
ATOM 13621 O O . ILE A 1 79 ? 3.488 3.427 -5.657 1.00 0.00 204 ILE A O 5
ATOM 13637 N N . THR A 1 80 ? 5.664 3.071 -6.007 1.00 0.00 205 THR A N 5
ATOM 13638 C CA . THR A 1 80 ? 5.450 2.499 -7.324 1.00 0.00 205 THR A CA 5
ATOM 13639 C C . THR A 1 80 ? 5.713 1.005 -7.325 1.00 0.00 205 THR A C 5
ATOM 13640 O O . THR A 1 80 ? 6.231 0.447 -6.357 1.00 0.00 205 THR A O 5
ATOM 13651 N N . TYR A 1 81 ? 5.392 0.376 -8.445 1.00 0.00 206 TYR A N 5
ATOM 13652 C CA . TYR A 1 81 ? 5.636 -1.044 -8.605 1.00 0.00 206 TYR A CA 5
ATOM 13653 C C . TYR A 1 81 ? 6.777 -1.224 -9.595 1.00 0.00 206 TYR A C 5
ATOM 13654 O O . TYR A 1 81 ? 6.739 -0.699 -10.706 1.00 0.00 206 TYR A O 5
ATOM 13672 N N . ASP A 1 82 ? 7.792 -1.956 -9.176 1.00 0.00 207 ASP A N 5
ATOM 13673 C CA . ASP A 1 82 ? 8.951 -2.187 -10.021 1.00 0.00 207 ASP A CA 5
ATO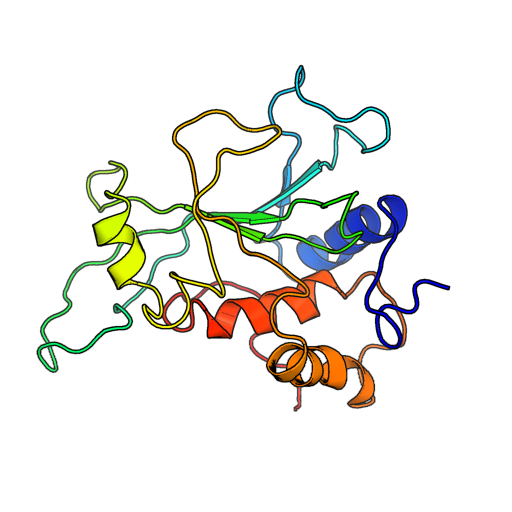M 13674 C C . ASP A 1 82 ? 8.898 -3.585 -10.608 1.00 0.00 207 ASP A C 5
ATOM 13675 O O . ASP A 1 82 ? 8.914 -4.560 -9.876 1.00 0.00 207 ASP A O 5
ATOM 13684 N N . LYS A 1 83 ? 8.830 -3.683 -11.928 1.00 0.00 208 LYS A N 5
ATOM 13685 C CA . LYS A 1 83 ? 8.782 -4.989 -12.573 1.00 0.00 208 LYS A CA 5
ATOM 13686 C C . LYS A 1 83 ? 10.073 -5.765 -12.324 1.00 0.00 208 LYS A C 5
ATOM 13687 O O . LYS A 1 83 ? 10.054 -6.984 -12.182 1.00 0.00 208 LYS A O 5
ATOM 13706 N N . TYR A 1 84 ? 11.195 -5.055 -12.316 1.00 0.00 209 TYR A N 5
ATOM 13707 C CA . TYR A 1 84 ? 12.493 -5.699 -12.131 1.00 0.00 209 TYR A CA 5
ATOM 13708 C C . TYR A 1 84 ? 12.576 -6.415 -10.776 1.00 0.00 209 TYR A C 5
ATOM 13709 O O . TYR A 1 84 ? 12.899 -7.601 -10.718 1.00 0.00 209 TYR A O 5
ATOM 13727 N N . TYR A 1 85 ? 12.303 -5.690 -9.692 1.00 0.00 210 TYR A N 5
ATOM 13728 C CA . TYR A 1 85 ? 12.373 -6.274 -8.349 1.00 0.00 210 TYR A CA 5
ATOM 13729 C C . TYR A 1 85 ? 11.050 -6.924 -7.935 1.00 0.00 210 TYR A C 5
ATOM 13730 O O . TYR A 1 85 ? 11.018 -7.762 -7.035 1.00 0.00 210 TYR A O 5
ATOM 13748 N N . GLN A 1 86 ? 9.969 -6.529 -8.593 1.00 0.00 211 GLN A N 5
ATOM 13749 C CA . GLN A 1 86 ? 8.636 -7.061 -8.300 1.00 0.00 211 GLN A CA 5
ATOM 13750 C C . GLN A 1 86 ? 8.221 -6.818 -6.850 1.00 0.00 211 GLN A C 5
ATOM 13751 O O . GLN A 1 86 ? 7.664 -7.706 -6.224 1.00 0.00 211 GLN A O 5
ATOM 13765 N N . THR A 1 87 ? 8.466 -5.629 -6.315 1.00 0.00 212 THR A N 5
ATOM 13766 C CA . THR A 1 87 ? 8.077 -5.350 -4.931 1.00 0.00 212 THR A CA 5
ATOM 13767 C C . THR A 1 87 ? 7.847 -3.851 -4.712 1.00 0.00 212 THR A C 5
ATOM 13768 O O . THR A 1 87 ? 8.419 -3.028 -5.425 1.00 0.00 212 THR A O 5
ATOM 13779 N N . PRO A 1 88 ? 7.021 -3.472 -3.753 1.00 0.00 213 PRO A N 5
ATOM 13780 C CA . PRO A 1 88 ? 6.731 -2.031 -3.476 1.00 0.00 213 PRO A CA 5
ATOM 13781 C C . PRO A 1 88 ? 7.999 -1.272 -3.107 1.00 0.00 213 PRO A C 5
ATOM 13782 O O . PRO A 1 88 ? 8.908 -1.831 -2.492 1.00 0.00 213 PRO A O 5
ATOM 13793 N N . ARG A 1 89 ? 8.062 -0.002 -3.485 1.00 0.00 214 ARG A N 5
ATOM 13794 C CA . ARG A 1 89 ? 9.241 0.803 -3.182 1.00 0.00 214 ARG A CA 5
ATOM 13795 C C . ARG A 1 89 ? 8.843 2.184 -2.693 1.00 0.00 214 ARG A C 5
ATOM 13796 O O . ARG A 1 89 ? 7.745 2.651 -2.974 1.00 0.00 214 ARG A O 5
ATOM 13817 N N . LEU A 1 90 ? 9.742 2.834 -1.963 1.00 0.00 215 LEU A N 5
ATOM 13818 C CA . LEU A 1 90 ? 9.466 4.168 -1.448 1.00 0.00 215 LEU A CA 5
ATOM 13819 C C . LEU A 1 90 ? 10.478 5.166 -2.000 1.00 0.00 215 LEU A C 5
ATOM 13820 O O . LEU A 1 90 ? 11.675 4.893 -2.058 1.00 0.00 215 LEU A O 5
ATOM 13836 N N . TRP A 1 91 ? 9.982 6.321 -2.408 1.00 0.00 216 TRP A N 5
ATOM 13837 C CA . TRP A 1 91 ? 10.827 7.370 -2.965 1.00 0.00 216 TRP A CA 5
ATOM 13838 C C . TRP A 1 91 ? 11.056 8.446 -1.917 1.00 0.00 216 TRP A C 5
ATOM 13839 O O . TRP A 1 91 ? 10.570 8.335 -0.791 1.00 0.00 216 TRP A O 5
ATOM 13860 N N . LEU A 1 92 ? 11.760 9.505 -2.289 1.00 0.00 217 LEU A N 5
ATOM 13861 C CA . LEU A 1 92 ? 11.985 10.595 -1.358 1.00 0.00 217 LEU A CA 5
ATOM 13862 C C . LEU A 1 92 ? 12.151 11.905 -2.113 1.00 0.00 217 LEU A C 5
ATOM 13863 O O . LEU A 1 92 ? 13.084 12.072 -2.899 1.00 0.00 217 LEU A O 5
ATOM 13879 N N . PHE A 1 93 ? 11.242 12.831 -1.854 1.00 0.00 218 PHE A N 5
ATOM 13880 C CA . PHE A 1 93 ? 11.277 14.139 -2.488 1.00 0.00 218 PHE A CA 5
ATOM 13881 C C . PHE A 1 93 ? 10.629 15.164 -1.572 1.00 0.00 218 PHE A C 5
ATOM 13882 O O . PHE A 1 93 ? 9.509 14.965 -1.106 1.00 0.00 218 PHE A O 5
ATOM 13899 N N . GLY A 1 94 ? 11.332 16.251 -1.305 1.00 0.00 219 GLY A N 5
ATOM 13900 C CA . GLY A 1 94 ? 10.795 17.275 -0.430 1.00 0.00 219 GLY A CA 5
ATOM 13901 C C . GLY A 1 94 ? 11.112 18.675 -0.934 1.00 0.00 219 GLY A C 5
ATOM 13902 O O . GLY A 1 94 ? 11.455 18.879 -2.097 1.00 0.00 219 GLY A O 5
ATOM 13906 N N . TYR A 1 95 ? 11.003 19.624 -0.019 1.00 0.00 220 TYR A N 5
ATOM 13907 C CA . TYR A 1 95 ? 11.292 21.015 -0.325 1.00 0.00 220 TYR A CA 5
ATOM 13908 C C . TYR A 1 95 ? 11.552 21.796 0.967 1.00 0.00 220 TYR A C 5
ATOM 13909 O O . TYR A 1 95 ? 11.376 21.266 2.064 1.00 0.00 220 TYR A O 5
ATOM 13927 N N . ASP A 1 96 ? 12.005 23.040 0.837 1.00 0.00 221 ASP A N 5
ATOM 13928 C CA . ASP A 1 96 ? 12.328 23.864 1.999 1.00 0.00 221 ASP A CA 5
ATOM 13929 C C . ASP A 1 96 ? 11.071 24.448 2.654 1.00 0.00 221 ASP A C 5
ATOM 13930 O O . ASP A 1 96 ? 9.960 24.221 2.197 1.00 0.00 221 ASP A O 5
ATOM 13939 N N . GLU A 1 97 ? 11.258 25.194 3.738 1.00 0.00 222 GLU A N 5
ATOM 13940 C CA . GLU A 1 97 ? 10.139 25.800 4.465 1.00 0.00 222 GLU A CA 5
ATOM 13941 C C . GLU A 1 97 ? 9.469 26.927 3.665 1.00 0.00 222 GLU A C 5
ATOM 13942 O O . GLU A 1 97 ? 8.277 27.185 3.831 1.00 0.00 222 GLU A O 5
ATOM 13954 N N . GLN A 1 98 ? 10.244 27.608 2.820 1.00 0.00 223 GLN A N 5
ATOM 13955 C CA . GLN A 1 98 ? 9.719 28.725 2.020 1.00 0.00 223 GLN A CA 5
ATOM 13956 C C . GLN A 1 98 ? 9.006 28.242 0.751 1.00 0.00 223 GLN A C 5
ATOM 13957 O O . GLN A 1 98 ? 8.774 29.027 -0.169 1.00 0.00 223 GLN A O 5
ATOM 13971 N N . ARG A 1 99 ? 8.679 26.954 0.712 1.00 0.00 224 ARG A N 5
ATOM 13972 C CA . ARG A 1 99 ? 8.003 26.369 -0.440 1.00 0.00 224 ARG A CA 5
ATOM 13973 C C . ARG A 1 99 ? 8.945 26.308 -1.638 1.00 0.00 224 ARG A C 5
ATOM 13974 O O . ARG A 1 99 ? 8.505 26.120 -2.772 1.00 0.00 224 ARG A O 5
ATOM 13995 N N . GLN A 1 100 ? 10.245 26.452 -1.383 1.00 0.00 225 GLN A N 5
ATOM 13996 C CA . GLN A 1 100 ? 11.226 26.394 -2.442 1.00 0.00 225 GLN A CA 5
ATOM 13997 C C . GLN A 1 100 ? 11.977 25.071 -2.367 1.00 0.00 225 GLN A C 5
ATOM 13998 O O . GLN A 1 100 ? 12.323 24.635 -1.280 1.00 0.00 225 GLN A O 5
ATOM 14012 N N . PRO A 1 101 ? 12.242 24.418 -3.468 1.00 0.00 226 PRO A N 5
ATOM 14013 C CA . PRO A 1 101 ? 12.965 23.118 -3.443 1.00 0.00 226 PRO A CA 5
ATOM 14014 C C . PRO A 1 101 ? 14.371 23.241 -2.853 1.00 0.00 226 PRO A C 5
ATOM 14015 O O . PRO A 1 101 ? 15.110 24.183 -3.144 1.00 0.00 226 PRO A O 5
ATOM 14026 N N . LEU A 1 102 ? 14.726 22.257 -2.052 1.00 0.00 227 LEU A N 5
ATOM 14027 C CA . LEU A 1 102 ? 16.061 22.225 -1.439 1.00 0.00 227 LEU A CA 5
ATOM 14028 C C . LEU A 1 102 ? 17.022 21.458 -2.341 1.00 0.00 227 LEU A C 5
ATOM 14029 O O . LEU A 1 102 ? 16.603 20.606 -3.126 1.00 0.00 227 LEU A O 5
ATOM 14045 N N . THR A 1 103 ? 18.312 21.757 -2.221 1.00 0.00 228 THR A N 5
ATOM 14046 C CA . THR A 1 103 ? 19.319 21.076 -3.031 1.00 0.00 228 THR A CA 5
ATOM 14047 C C . THR A 1 103 ? 19.417 19.617 -2.608 1.00 0.00 228 THR A C 5
ATOM 14048 O O . THR A 1 103 ? 19.084 19.267 -1.477 1.00 0.00 228 THR A O 5
ATOM 14059 N N . VAL A 1 104 ? 19.859 18.769 -3.525 1.00 0.00 229 VAL A N 5
ATOM 14060 C CA . VAL A 1 104 ? 19.981 17.355 -3.248 1.00 0.00 229 VAL A CA 5
ATOM 14061 C C . VAL A 1 104 ? 20.809 17.091 -1.984 1.00 0.00 229 VAL A C 5
ATOM 14062 O O . VAL A 1 104 ? 20.462 16.230 -1.176 1.00 0.00 229 VAL A O 5
ATOM 14075 N N . GLU A 1 105 ? 21.904 17.820 -1.831 1.00 0.00 230 GLU A N 5
ATOM 14076 C CA . GLU A 1 105 ? 22.786 17.652 -0.686 1.00 0.00 230 GLU A CA 5
ATOM 14077 C C . GLU A 1 105 ? 22.100 18.011 0.631 1.00 0.00 230 GLU A C 5
ATOM 14078 O O . GLU A 1 105 ? 22.315 17.346 1.642 1.00 0.00 230 GLU A O 5
ATOM 14090 N N . HIS A 1 106 ? 21.275 19.054 0.623 1.00 0.00 231 HIS A N 5
ATOM 14091 C CA . HIS A 1 106 ? 20.575 19.464 1.841 1.00 0.00 231 HIS A CA 5
ATOM 14092 C C . HIS A 1 106 ? 19.544 18.416 2.238 1.00 0.00 231 HIS A C 5
ATOM 14093 O O . HIS A 1 106 ? 19.330 18.144 3.419 1.00 0.00 231 HIS A O 5
ATOM 14108 N N . MET A 1 107 ? 18.914 17.836 1.233 1.00 0.00 232 MET A N 5
ATOM 14109 C CA . MET A 1 107 ? 17.900 16.814 1.440 1.00 0.00 232 MET A CA 5
ATOM 14110 C C . MET A 1 107 ? 18.495 15.593 2.144 1.00 0.00 232 MET A C 5
ATOM 14111 O O . MET A 1 107 ? 17.831 14.942 2.949 1.00 0.00 232 MET A O 5
ATOM 14125 N N . TYR A 1 108 ? 19.750 15.289 1.818 1.00 0.00 233 TYR A N 5
ATOM 14126 C CA . TYR A 1 108 ? 20.449 14.147 2.393 1.00 0.00 233 TYR A CA 5
ATOM 14127 C C . TYR A 1 108 ? 20.605 14.263 3.919 1.00 0.00 233 TYR A C 5
ATOM 14128 O O . TYR A 1 108 ? 20.791 13.254 4.601 1.00 0.00 233 TYR A O 5
ATOM 14146 N N . GLU A 1 109 ? 20.548 15.480 4.447 1.00 0.00 234 GLU A N 5
ATOM 14147 C CA . GLU A 1 109 ? 20.708 15.679 5.892 1.00 0.00 234 GLU A CA 5
ATOM 14148 C C . GLU A 1 109 ? 19.592 15.002 6.684 1.00 0.00 234 GLU A C 5
ATOM 14149 O O . GLU A 1 109 ? 19.780 14.647 7.847 1.00 0.00 234 GLU A O 5
ATOM 14161 N N . ASP A 1 110 ? 18.440 14.822 6.059 1.00 0.00 235 ASP A N 5
ATOM 14162 C CA . ASP A 1 110 ? 17.313 14.180 6.730 1.00 0.00 235 ASP A CA 5
ATOM 14163 C C . ASP A 1 110 ? 17.343 12.670 6.494 1.00 0.00 235 ASP A C 5
ATOM 14164 O O . ASP A 1 110 ? 16.338 11.986 6.682 1.00 0.00 235 ASP A O 5
ATOM 14173 N N . ILE A 1 111 ? 18.503 12.156 6.086 1.00 0.00 236 ILE A N 5
ATOM 14174 C CA . ILE A 1 111 ? 18.652 10.730 5.830 1.00 0.00 236 ILE A CA 5
ATOM 14175 C C . ILE A 1 111 ? 19.953 10.207 6.442 1.00 0.00 236 ILE A C 5
ATOM 14176 O O . ILE A 1 111 ? 20.950 10.926 6.535 1.00 0.00 236 ILE A O 5
ATOM 14192 N N . SER A 1 112 ? 19.928 8.945 6.845 1.00 0.00 237 SER A N 5
ATOM 14193 C CA . SER A 1 112 ? 21.108 8.323 7.434 1.00 0.00 237 SER A CA 5
ATOM 14194 C C . SER A 1 112 ? 22.297 8.501 6.486 1.00 0.00 237 SER A C 5
ATOM 14195 O O . SER A 1 112 ? 22.309 7.952 5.385 1.00 0.00 237 SER A O 5
ATOM 14203 N N . GLN A 1 113 ? 23.284 9.290 6.916 1.00 0.00 238 GLN A N 5
ATOM 14204 C CA . GLN A 1 113 ? 24.465 9.574 6.091 1.00 0.00 238 GLN A CA 5
ATOM 14205 C C . GLN A 1 113 ? 25.249 8.314 5.754 1.00 0.00 238 GLN A C 5
ATOM 14206 O O . GLN A 1 113 ? 25.757 8.171 4.641 1.00 0.00 238 GLN A O 5
ATOM 14220 N N . ASP A 1 114 ? 25.355 7.406 6.710 1.00 0.00 239 ASP A N 5
ATOM 14221 C CA . ASP A 1 114 ? 26.093 6.170 6.486 1.00 0.00 239 ASP A CA 5
ATOM 14222 C C . ASP A 1 114 ? 25.327 5.229 5.553 1.00 0.00 239 ASP A C 5
ATOM 14223 O O . ASP A 1 114 ? 25.814 4.143 5.235 1.00 0.00 239 ASP A O 5
ATOM 14232 N N . HIS A 1 115 ? 24.135 5.642 5.109 1.00 0.00 240 HIS A N 5
ATOM 14233 C CA . HIS A 1 115 ? 23.343 4.811 4.214 1.00 0.00 240 HIS A CA 5
ATOM 14234 C C . HIS A 1 115 ? 22.929 5.565 2.943 1.00 0.00 240 HIS A C 5
ATOM 14235 O O . HIS A 1 115 ? 22.579 4.941 1.943 1.00 0.00 240 HIS A O 5
ATOM 14250 N N . VAL A 1 116 ? 22.945 6.899 2.983 1.00 0.00 241 VAL A N 5
ATOM 14251 C CA . VAL A 1 116 ? 22.535 7.692 1.815 1.00 0.00 241 VAL A CA 5
ATOM 14252 C C . VAL A 1 116 ? 23.187 7.195 0.531 1.00 0.00 241 VAL A C 5
ATOM 14253 O O . VAL A 1 116 ? 22.535 7.122 -0.509 1.00 0.00 241 VAL A O 5
ATOM 14266 N N . LYS A 1 117 ? 24.470 6.889 0.588 1.00 0.00 242 LYS A N 5
ATOM 14267 C CA . LYS A 1 117 ? 25.181 6.433 -0.602 1.00 0.00 242 LYS A CA 5
ATOM 14268 C C . LYS A 1 117 ? 24.980 4.937 -0.862 1.00 0.00 242 LYS A C 5
ATOM 14269 O O . LYS A 1 117 ? 25.010 4.496 -2.010 1.00 0.00 242 LYS A O 5
ATOM 14288 N N . LYS A 1 118 ? 24.821 4.151 0.202 1.00 0.00 243 LYS A N 5
ATOM 14289 C CA . LYS A 1 118 ? 24.675 2.702 0.045 1.00 0.00 243 LYS A CA 5
ATOM 14290 C C . LYS A 1 118 ? 23.217 2.232 -0.031 1.00 0.00 243 LYS A C 5
ATOM 14291 O O . LYS A 1 118 ? 22.814 1.612 -1.013 1.00 0.00 243 LYS A O 5
ATOM 14310 N N . THR A 1 119 ? 22.445 2.490 1.019 1.00 0.00 244 THR A N 5
ATOM 14311 C CA . THR A 1 119 ? 21.050 2.041 1.063 1.00 0.00 244 THR A CA 5
ATOM 14312 C C . THR A 1 119 ? 20.112 2.980 0.307 1.00 0.00 244 THR A C 5
ATOM 14313 O O . THR A 1 119 ? 18.974 2.614 0.017 1.00 0.00 244 THR A O 5
ATOM 14324 N N . VAL A 1 120 ? 20.578 4.184 0.001 1.00 0.00 245 VAL A N 5
ATOM 14325 C CA . VAL A 1 120 ? 19.743 5.148 -0.712 1.00 0.00 245 VAL A CA 5
ATOM 14326 C C . VAL A 1 120 ? 20.412 5.570 -2.019 1.00 0.00 245 VAL A C 5
ATOM 14327 O O . VAL A 1 120 ? 21.633 5.502 -2.154 1.00 0.00 245 VAL A O 5
ATOM 14340 N N . THR A 1 121 ? 19.601 5.991 -2.983 1.00 0.00 246 THR A N 5
ATOM 14341 C CA . THR A 1 121 ? 20.120 6.413 -4.279 1.00 0.00 246 THR A CA 5
ATOM 14342 C C . THR A 1 121 ? 19.240 7.517 -4.860 1.00 0.00 246 THR A C 5
ATOM 14343 O O . THR A 1 121 ? 18.115 7.710 -4.413 1.00 0.00 246 THR A O 5
ATOM 14354 N N . ILE A 1 122 ? 19.741 8.216 -5.878 1.00 0.00 247 ILE A N 5
ATOM 14355 C CA . ILE A 1 122 ? 18.957 9.265 -6.522 1.00 0.00 247 ILE A CA 5
ATOM 14356 C C . ILE A 1 122 ? 18.520 8.775 -7.891 1.00 0.00 247 ILE A C 5
ATOM 14357 O O . ILE A 1 122 ? 19.359 8.393 -8.707 1.00 0.00 247 ILE A O 5
ATOM 14373 N N . GLU A 1 123 ? 17.216 8.763 -8.161 1.00 0.00 248 GLU A N 5
ATOM 14374 C CA . GLU A 1 123 ? 16.749 8.286 -9.458 1.00 0.00 248 GLU A CA 5
ATOM 14375 C C . GLU A 1 123 ? 15.485 9.023 -9.896 1.00 0.00 248 GLU A C 5
ATOM 14376 O O . GLU A 1 123 ? 14.672 9.422 -9.071 1.00 0.00 248 GLU A O 5
ATOM 14388 N N . ASN A 1 124 ? 15.315 9.191 -11.200 1.00 0.00 249 ASN A N 5
ATOM 14389 C CA . ASN A 1 124 ? 14.135 9.874 -11.714 1.00 0.00 249 ASN A CA 5
ATOM 14390 C C . ASN A 1 124 ? 12.914 8.969 -11.599 1.00 0.00 249 ASN A C 5
ATOM 14391 O O . ASN A 1 124 ? 13.024 7.750 -11.722 1.00 0.00 249 ASN A O 5
ATOM 14402 N N . HIS A 1 125 ? 11.749 9.570 -11.380 1.00 0.00 250 HIS A N 5
ATOM 14403 C CA . HIS A 1 125 ? 10.532 8.775 -11.277 1.00 0.00 250 HIS A CA 5
ATOM 14404 C C . HIS A 1 125 ? 10.202 8.139 -12.647 1.00 0.00 250 HIS A C 5
ATOM 14405 O O . HIS A 1 125 ? 10.363 8.786 -13.682 1.00 0.00 250 HIS A O 5
ATOM 14420 N N . PRO A 1 126 ? 9.772 6.892 -12.676 1.00 0.00 251 PRO A N 5
ATOM 14421 C CA . PRO A 1 126 ? 9.445 6.155 -13.950 1.00 0.00 251 PRO A CA 5
ATOM 14422 C C . PRO A 1 126 ? 8.178 6.653 -14.651 1.00 0.00 251 PRO A C 5
ATOM 14423 O O . PRO A 1 126 ? 7.999 6.438 -15.851 1.00 0.00 251 PRO A O 5
ATOM 14434 N N . HIS A 1 127 ? 7.317 7.335 -13.910 1.00 0.00 252 HIS A N 5
ATOM 14435 C CA . HIS A 1 127 ? 6.090 7.875 -14.501 1.00 0.00 252 HIS A CA 5
ATOM 14436 C C . HIS A 1 127 ? 5.807 9.303 -14.033 1.00 0.00 252 HIS A C 5
ATOM 14437 O O . HIS A 1 127 ? 4.785 9.889 -14.389 1.00 0.00 252 HIS A O 5
ATOM 14452 N N . LEU A 1 128 ? 6.740 9.870 -13.272 1.00 0.00 253 LEU A N 5
ATOM 14453 C CA . LEU A 1 128 ? 6.591 11.254 -12.812 1.00 0.00 253 LEU A CA 5
ATOM 14454 C C . LEU A 1 128 ? 7.688 12.136 -13.405 1.00 0.00 253 LEU A C 5
ATOM 14455 O O . LEU A 1 128 ? 8.708 11.642 -13.886 1.00 0.00 253 LEU A O 5
ATOM 14471 N N . PRO A 1 129 ? 7.469 13.427 -13.412 1.00 0.00 254 PRO A N 5
ATOM 14472 C CA . PRO A 1 129 ? 8.413 14.423 -13.995 1.00 0.00 254 PRO A CA 5
ATOM 14473 C C . PRO A 1 129 ? 9.573 14.795 -13.063 1.00 0.00 254 PRO A C 5
ATOM 14474 O O . PRO A 1 129 ? 9.541 14.509 -11.866 1.00 0.00 254 PRO A O 5
ATOM 14485 N N . PRO A 1 130 ? 10.578 15.445 -13.600 1.00 0.00 255 PRO A N 5
ATOM 14486 C CA . PRO A 1 130 ? 11.774 15.901 -12.821 1.00 0.00 255 PRO A CA 5
ATOM 14487 C C . PRO A 1 130 ? 11.410 17.037 -11.860 1.00 0.00 255 PRO A C 5
ATOM 14488 O O . PRO A 1 130 ? 10.306 17.578 -11.938 1.00 0.00 255 PRO A O 5
ATOM 14499 N N . PRO A 1 131 ? 12.288 17.411 -10.957 1.00 0.00 256 PRO A N 5
ATOM 14500 C CA . PRO A 1 131 ? 13.651 16.811 -10.789 1.00 0.00 256 PRO A CA 5
ATOM 14501 C C . PRO A 1 131 ? 13.637 15.378 -10.262 1.00 0.00 256 PRO A C 5
ATOM 14502 O O . PRO A 1 131 ? 12.590 14.852 -9.882 1.00 0.00 256 PRO A O 5
ATOM 14513 N N . PRO A 1 132 ? 14.786 14.741 -10.243 1.00 0.00 257 PRO A N 5
ATOM 14514 C CA . PRO A 1 132 ? 14.929 13.335 -9.763 1.00 0.00 257 PRO A CA 5
ATOM 14515 C C . PRO A 1 132 ? 14.729 13.229 -8.255 1.00 0.00 257 PRO A C 5
ATOM 14516 O O . PRO A 1 132 ? 15.117 14.132 -7.513 1.00 0.00 257 PRO A O 5
ATOM 14527 N N . MET A 1 133 ? 14.144 12.124 -7.801 1.00 0.00 258 MET A N 5
ATOM 14528 C CA . MET A 1 133 ? 13.933 11.926 -6.374 1.00 0.00 258 MET A CA 5
ATOM 14529 C C . MET A 1 133 ? 14.701 10.692 -5.920 1.00 0.00 258 MET A C 5
ATOM 14530 O O . MET A 1 133 ? 15.134 9.895 -6.737 1.00 0.00 258 MET A O 5
ATOM 14544 N N . CYS A 1 134 ? 14.903 10.550 -4.624 1.00 0.00 259 CYS A N 5
ATOM 14545 C CA . CYS A 1 134 ? 15.662 9.419 -4.121 1.00 0.00 259 CYS A CA 5
ATOM 14546 C C . CYS A 1 134 ? 14.816 8.157 -4.084 1.00 0.00 259 CYS A C 5
ATOM 14547 O O . CYS A 1 134 ? 13.639 8.192 -3.731 1.00 0.00 259 CYS A O 5
ATOM 14555 N N . SER A 1 135 ? 15.437 7.039 -4.441 1.00 0.00 260 SER A N 5
ATOM 14556 C CA . SER A 1 135 ? 14.757 5.754 -4.439 1.00 0.00 260 SER A CA 5
ATOM 14557 C C . SER A 1 135 ? 15.398 4.846 -3.398 1.00 0.00 260 SER A C 5
ATOM 14558 O O . SER A 1 135 ? 16.620 4.818 -3.254 1.00 0.00 260 SER A O 5
ATOM 14566 N N . VAL A 1 136 ? 14.569 4.122 -2.666 1.00 0.00 261 VAL A N 5
ATOM 14567 C CA . VAL A 1 136 ? 15.068 3.233 -1.627 1.00 0.00 261 VAL A CA 5
ATOM 14568 C C . VAL A 1 136 ? 15.125 1.804 -2.149 1.00 0.00 261 VAL A C 5
ATOM 14569 O O . VAL A 1 136 ? 14.484 1.476 -3.148 1.00 0.00 261 VAL A O 5
ATOM 14582 N N . HIS A 1 137 ? 15.919 0.975 -1.480 1.00 0.00 262 HIS A N 5
ATOM 14583 C CA . HIS A 1 137 ? 16.089 -0.422 -1.880 1.00 0.00 262 HIS A CA 5
ATOM 14584 C C . HIS A 1 137 ? 16.862 -0.520 -3.199 1.00 0.00 262 HIS A C 5
ATOM 14585 O O . HIS A 1 137 ? 16.385 -1.129 -4.156 1.00 0.00 262 HIS A O 5
ATOM 14600 N N . PRO A 1 138 ? 18.043 0.062 -3.271 1.00 0.00 263 PRO A N 5
ATOM 14601 C CA . PRO A 1 138 ? 18.884 0.026 -4.504 1.00 0.00 263 PRO A CA 5
ATOM 14602 C C . PRO A 1 138 ? 19.526 -1.341 -4.726 1.00 0.00 263 PRO A C 5
ATOM 14603 O O . PRO A 1 138 ? 19.908 -1.687 -5.844 1.00 0.00 263 PRO A O 5
ATOM 14614 N N . CYS A 1 139 ? 19.648 -2.107 -3.647 1.00 0.00 264 CYS A N 5
ATOM 14615 C CA . CYS A 1 139 ? 20.256 -3.429 -3.723 1.00 0.00 264 CYS A CA 5
ATOM 14616 C C . CYS A 1 139 ? 19.316 -4.479 -3.139 1.00 0.00 264 CYS A C 5
ATOM 14617 O O . CYS A 1 139 ? 18.144 -4.202 -2.889 1.00 0.00 264 CYS A O 5
ATOM 14625 N N . ARG A 1 140 ? 19.833 -5.684 -2.939 1.00 0.00 265 ARG A N 5
ATOM 14626 C CA . ARG A 1 140 ? 19.023 -6.766 -2.395 1.00 0.00 265 ARG A CA 5
ATOM 14627 C C . ARG A 1 140 ? 18.978 -6.704 -0.869 1.00 0.00 265 ARG A C 5
ATOM 14628 O O . ARG A 1 140 ? 17.921 -6.942 -0.282 1.00 0.00 265 ARG A O 5
ATOM 14649 N N . HIS A 1 141 ? 20.133 -6.371 -0.260 1.00 0.00 266 HIS A N 5
ATOM 14650 C CA . HIS A 1 141 ? 20.277 -6.258 1.207 1.00 0.00 266 HIS A CA 5
ATOM 14651 C C . HIS A 1 141 ? 19.218 -7.070 1.945 1.00 0.00 266 HIS A C 5
ATOM 14652 O O . HIS A 1 141 ? 18.468 -6.540 2.767 1.00 0.00 266 HIS A O 5
ATOM 14667 N N . ALA A 1 142 ? 19.151 -8.355 1.624 1.00 0.00 267 ALA A N 5
ATOM 14668 C CA . ALA A 1 142 ? 18.171 -9.247 2.229 1.00 0.00 267 ALA A CA 5
ATOM 14669 C C . ALA A 1 142 ? 18.376 -9.377 3.734 1.00 0.00 267 ALA A C 5
ATOM 14670 O O . ALA A 1 142 ? 17.483 -9.831 4.447 1.00 0.00 267 ALA A O 5
ATOM 14677 N N . GLU A 1 143 ? 19.561 -9.016 4.216 1.00 0.00 268 GLU A N 5
ATOM 14678 C CA . GLU A 1 143 ? 19.843 -9.146 5.641 1.00 0.00 268 GLU A CA 5
ATOM 14679 C C . GLU A 1 143 ? 18.876 -8.316 6.487 1.00 0.00 268 GLU A C 5
ATOM 14680 O O . GLU A 1 143 ? 18.290 -8.835 7.434 1.00 0.00 268 GLU A O 5
ATOM 14692 N N . VAL A 1 144 ? 18.688 -7.042 6.145 1.00 0.00 269 VAL A N 5
ATOM 14693 C CA . VAL A 1 144 ? 17.763 -6.197 6.898 1.00 0.00 269 VAL A CA 5
ATOM 14694 C C . VAL A 1 144 ? 16.316 -6.502 6.518 1.00 0.00 269 VAL A C 5
ATOM 14695 O O . VAL A 1 144 ? 15.415 -6.457 7.356 1.00 0.00 269 VAL A O 5
ATOM 14708 N N . MET A 1 145 ? 16.107 -6.804 5.240 1.00 0.00 270 MET A N 5
ATOM 14709 C CA . MET A 1 145 ? 14.774 -7.111 4.729 1.00 0.00 270 MET A CA 5
ATOM 14710 C C . MET A 1 145 ? 14.213 -8.336 5.435 1.00 0.00 270 MET A C 5
ATOM 14711 O O . MET A 1 145 ? 13.017 -8.419 5.715 1.00 0.00 270 MET A O 5
ATOM 14725 N N . LYS A 1 146 ? 15.091 -9.290 5.702 1.00 0.00 271 LYS A N 5
ATOM 14726 C CA . LYS A 1 146 ? 14.703 -10.528 6.359 1.00 0.00 271 LYS A CA 5
ATOM 14727 C C . LYS A 1 146 ? 14.086 -10.261 7.731 1.00 0.00 271 LYS A C 5
ATOM 14728 O O . LYS A 1 146 ? 13.123 -10.921 8.116 1.00 0.00 271 LYS A O 5
ATOM 14747 N N . LYS A 1 147 ? 14.620 -9.285 8.461 1.00 0.00 272 LYS A N 5
ATOM 14748 C CA . LYS A 1 147 ? 14.068 -8.963 9.775 1.00 0.00 272 LYS A CA 5
ATOM 14749 C C . LYS A 1 147 ? 12.638 -8.436 9.640 1.00 0.00 272 LYS A C 5
ATOM 14750 O O . LYS A 1 147 ? 11.744 -8.830 10.388 1.00 0.00 272 LYS A O 5
ATOM 14769 N N . ILE A 1 148 ? 12.442 -7.525 8.687 1.00 0.00 273 ILE A N 5
ATOM 14770 C CA . ILE A 1 148 ? 11.135 -6.910 8.449 1.00 0.00 273 ILE A CA 5
ATOM 14771 C C . ILE A 1 148 ? 10.132 -7.906 7.870 1.00 0.00 273 ILE A C 5
ATOM 14772 O O . ILE A 1 148 ? 8.952 -7.858 8.197 1.00 0.00 273 ILE A O 5
ATOM 14788 N N . ILE A 1 149 ? 10.598 -8.815 7.023 1.00 0.00 274 ILE A N 5
ATOM 14789 C CA . ILE A 1 149 ? 9.682 -9.806 6.462 1.00 0.00 274 ILE A CA 5
ATOM 14790 C C . ILE A 1 149 ? 9.329 -10.811 7.530 1.00 0.00 274 ILE A C 5
ATOM 14791 O O . ILE A 1 149 ? 8.168 -11.177 7.712 1.00 0.00 274 ILE A O 5
ATOM 14807 N N . GLU A 1 150 ? 10.343 -11.206 8.267 1.00 0.00 275 GLU A N 5
ATOM 14808 C CA . GLU A 1 150 ? 10.166 -12.123 9.382 1.00 0.00 275 GLU A CA 5
ATOM 14809 C C . GLU A 1 150 ? 9.029 -11.623 10.290 1.00 0.00 275 GLU A C 5
ATOM 14810 O O . GLU A 1 150 ? 8.473 -12.388 11.080 1.00 0.00 275 GLU A O 5
ATOM 14822 N N . THR A 1 151 ? 8.697 -10.329 10.173 1.00 0.00 276 THR A N 5
ATOM 14823 C CA . THR A 1 151 ? 7.638 -9.732 10.987 1.00 0.00 276 THR A CA 5
ATOM 14824 C C . THR A 1 151 ? 6.323 -10.473 10.759 1.00 0.00 276 THR A C 5
ATOM 14825 O O . THR A 1 151 ? 5.625 -10.831 11.709 1.00 0.00 276 THR A O 5
ATOM 14836 N N . VAL A 1 152 ? 5.985 -10.683 9.495 1.00 0.00 277 VAL A N 5
ATOM 14837 C CA . VAL A 1 152 ? 4.742 -11.362 9.147 1.00 0.00 277 VAL A CA 5
ATOM 14838 C C . VAL A 1 152 ? 4.708 -12.800 9.660 1.00 0.00 277 VAL A C 5
ATOM 14839 O O . VAL A 1 152 ? 3.671 -13.259 10.144 1.00 0.00 277 VAL A O 5
ATOM 14852 N N . ALA A 1 153 ? 5.821 -13.522 9.548 1.00 0.00 278 ALA A N 5
ATOM 14853 C CA . ALA A 1 153 ? 5.857 -14.909 10.002 1.00 0.00 278 ALA A CA 5
ATOM 14854 C C . ALA A 1 153 ? 5.555 -15.002 11.495 1.00 0.00 278 ALA A C 5
ATOM 14855 O O . ALA A 1 153 ? 4.867 -15.920 11.940 1.00 0.00 278 ALA A O 5
ATOM 14862 N N . GLU A 1 154 ? 6.084 -14.057 12.265 1.00 0.00 279 GLU A N 5
ATOM 14863 C CA . GLU A 1 154 ? 5.875 -14.059 13.707 1.00 0.00 279 GLU A CA 5
ATOM 14864 C C . GLU A 1 154 ? 4.386 -14.013 14.024 1.00 0.00 279 GLU A C 5
ATOM 14865 O O . GLU A 1 154 ? 3.921 -14.668 14.956 1.00 0.00 279 GLU A O 5
ATOM 14877 N N . GLY A 1 155 ? 3.638 -13.263 13.227 1.00 0.00 280 GLY A N 5
ATOM 14878 C CA . GLY A 1 155 ? 2.198 -13.170 13.414 1.00 0.00 280 GLY A CA 5
ATOM 14879 C C . GLY A 1 155 ? 1.549 -14.539 13.222 1.00 0.00 280 GLY A C 5
ATOM 14880 O O . GLY A 1 155 ? 0.575 -14.875 13.893 1.00 0.00 280 GLY A O 5
ATOM 14884 N N . GLY A 1 156 ? 2.109 -15.318 12.299 1.00 0.00 281 GLY A N 5
ATOM 14885 C CA . GLY A 1 156 ? 1.595 -16.656 12.009 1.00 0.00 281 GLY A CA 5
ATOM 14886 C C . GLY A 1 156 ? 0.267 -16.567 11.270 1.00 0.00 281 GLY A C 5
ATOM 14887 O O . GLY A 1 156 ? 0.182 -16.883 10.083 1.00 0.00 281 GLY A O 5
ATOM 14891 N N . GLY A 1 157 ? -0.763 -16.142 11.989 1.00 0.00 282 GLY A N 5
ATOM 14892 C CA . GLY A 1 157 ? -2.093 -16.016 11.407 1.00 0.00 282 GLY A CA 5
ATOM 14893 C C . GLY A 1 157 ? -2.024 -15.259 10.084 1.00 0.00 282 GLY A C 5
ATOM 14894 O O . GLY A 1 157 ? -0.985 -14.701 9.731 1.00 0.00 282 GLY A O 5
ATOM 14898 N N . GLU A 1 158 ? -3.131 -15.231 9.353 1.00 0.00 283 GLU A N 5
ATOM 14899 C CA . GLU A 1 158 ? -3.155 -14.534 8.077 1.00 0.00 283 GLU A CA 5
ATOM 14900 C C . GLU A 1 158 ? -2.995 -13.033 8.282 1.00 0.00 283 GLU A C 5
ATOM 14901 O O . GLU A 1 158 ? -3.590 -12.454 9.192 1.00 0.00 283 GLU A O 5
ATOM 14913 N N . LEU A 1 159 ? -2.190 -12.409 7.429 1.00 0.00 284 LEU A N 5
ATOM 14914 C CA . LEU A 1 159 ? -1.967 -10.974 7.522 1.00 0.00 284 LEU A CA 5
ATOM 14915 C C . LEU A 1 159 ? -2.557 -10.268 6.310 1.00 0.00 284 LEU A C 5
ATOM 14916 O O . LEU A 1 159 ? -3.168 -9.207 6.440 1.00 0.00 284 LEU A O 5
ATOM 14932 N N . GLY A 1 160 ? -2.382 -10.859 5.132 1.00 0.00 285 GLY A N 5
ATOM 14933 C CA . GLY A 1 160 ? -2.906 -10.281 3.912 1.00 0.00 285 GLY A CA 5
ATOM 14934 C C . GLY A 1 160 ? -1.852 -9.420 3.240 1.00 0.00 285 GLY A C 5
ATOM 14935 O O . GLY A 1 160 ? -1.357 -8.462 3.832 1.00 0.00 285 GLY A O 5
ATOM 14939 N N . VAL A 1 161 ? -1.506 -9.760 2.002 1.00 0.00 286 VAL A N 5
ATOM 14940 C CA . VAL A 1 161 ? -0.505 -8.987 1.280 1.00 0.00 286 VAL A CA 5
ATOM 14941 C C . VAL A 1 161 ? -0.941 -7.529 1.192 1.00 0.00 286 VAL A C 5
ATOM 14942 O O . VAL A 1 161 ? -0.131 -6.642 0.939 1.00 0.00 286 VAL A O 5
ATOM 14955 N N . HIS A 1 162 ? -2.229 -7.284 1.395 1.00 0.00 287 HIS A N 5
ATOM 14956 C CA . HIS A 1 162 ? -2.744 -5.928 1.328 1.00 0.00 287 HIS A CA 5
ATOM 14957 C C . HIS A 1 162 ? -2.103 -5.045 2.402 1.00 0.00 287 HIS A C 5
ATOM 14958 O O . HIS A 1 162 ? -2.179 -3.818 2.326 1.00 0.00 287 HIS A O 5
ATOM 14973 N N . MET A 1 163 ? -1.461 -5.666 3.392 1.00 0.00 288 MET A N 5
ATOM 14974 C CA . MET A 1 163 ? -0.806 -4.903 4.451 1.00 0.00 288 MET A CA 5
ATOM 14975 C C . MET A 1 163 ? 0.703 -4.826 4.205 1.00 0.00 288 MET A C 5
ATOM 14976 O O . MET A 1 163 ? 1.464 -4.424 5.084 1.00 0.00 288 MET A O 5
ATOM 14990 N N . TYR A 1 164 ? 1.128 -5.211 3.004 1.00 0.00 289 TYR A N 5
ATOM 14991 C CA . TYR A 1 164 ? 2.542 -5.183 2.652 1.00 0.00 289 TYR A CA 5
ATOM 14992 C C . TYR A 1 164 ? 3.068 -3.749 2.675 1.00 0.00 289 TYR A C 5
ATOM 14993 O O . TYR A 1 164 ? 4.195 -3.502 3.080 1.00 0.00 289 TYR A O 5
ATOM 15011 N N . LEU A 1 165 ? 2.246 -2.805 2.235 1.00 0.00 290 LEU A N 5
ATOM 15012 C CA . LEU A 1 165 ? 2.651 -1.402 2.210 1.00 0.00 290 LEU A CA 5
ATOM 15013 C C . LEU A 1 165 ? 2.947 -0.907 3.628 1.00 0.00 290 LEU A C 5
ATOM 15014 O O . LEU A 1 165 ? 3.903 -0.185 3.844 1.00 0.00 290 LEU A O 5
ATOM 15030 N N . LEU A 1 166 ? 2.153 -1.346 4.591 1.00 0.00 291 LEU A N 5
ATOM 15031 C CA . LEU A 1 166 ? 2.410 -0.948 5.980 1.00 0.00 291 LEU A CA 5
ATOM 15032 C C . LEU A 1 166 ? 3.732 -1.557 6.440 1.00 0.00 291 LEU A C 5
ATOM 15033 O O . LEU A 1 166 ? 4.597 -0.860 6.963 1.00 0.00 291 LEU A O 5
ATOM 15049 N N . ILE A 1 167 ? 3.911 -2.848 6.202 1.00 0.00 292 ILE A N 5
ATOM 15050 C CA . ILE A 1 167 ? 5.152 -3.510 6.587 1.00 0.00 292 ILE A CA 5
ATOM 15051 C C . ILE A 1 167 ? 6.331 -2.863 5.861 1.00 0.00 292 ILE A C 5
ATOM 15052 O O . ILE A 1 167 ? 7.401 -2.683 6.442 1.00 0.00 292 ILE A O 5
ATOM 15068 N N . PHE A 1 168 ? 6.130 -2.509 4.593 1.00 0.00 293 PHE A N 5
ATOM 15069 C CA . PHE A 1 168 ? 7.191 -1.877 3.815 1.00 0.00 293 PHE A CA 5
ATOM 15070 C C . PHE A 1 168 ? 7.573 -0.554 4.467 1.00 0.00 293 PHE A C 5
ATOM 15071 O O . PHE A 1 168 ? 8.753 -0.256 4.656 1.00 0.00 293 PHE A O 5
ATOM 15088 N N . LEU A 1 169 ? 6.559 0.246 4.785 1.00 0.00 294 LEU A N 5
ATOM 15089 C CA . LEU A 1 169 ? 6.794 1.549 5.392 1.00 0.00 294 LEU A CA 5
ATOM 15090 C C . LEU A 1 169 ? 7.615 1.357 6.663 1.00 0.00 294 LEU A C 5
ATOM 15091 O O . LEU A 1 169 ? 8.500 2.150 6.963 1.00 0.00 294 LEU A O 5
ATOM 15107 N N . LYS A 1 170 ? 7.328 0.292 7.406 1.00 0.00 295 LYS A N 5
ATOM 15108 C CA . LYS A 1 170 ? 8.071 0.018 8.631 1.00 0.00 295 LYS A CA 5
ATOM 15109 C C . LYS A 1 170 ? 9.558 -0.181 8.330 1.00 0.00 295 LYS A C 5
ATOM 15110 O O . LYS A 1 170 ? 10.415 0.338 9.042 1.00 0.00 295 LYS A O 5
ATOM 15129 N N . PHE A 1 171 ? 9.859 -0.941 7.278 1.00 0.00 296 PHE A N 5
ATOM 15130 C CA . PHE A 1 171 ? 11.250 -1.201 6.904 1.00 0.00 296 PHE A CA 5
ATOM 15131 C C . PHE A 1 171 ? 12.008 0.093 6.633 1.00 0.00 296 PHE A C 5
ATOM 15132 O O . PHE A 1 171 ? 13.111 0.296 7.138 1.00 0.00 296 PHE A O 5
ATOM 15149 N N . VAL A 1 172 ? 11.415 0.957 5.823 1.00 0.00 297 VAL A N 5
ATOM 15150 C CA . VAL A 1 172 ? 12.046 2.224 5.477 1.00 0.00 297 VAL A CA 5
ATOM 15151 C C . VAL A 1 172 ? 12.346 3.045 6.727 1.00 0.00 297 VAL A C 5
ATOM 15152 O O . VAL A 1 172 ? 13.188 3.939 6.706 1.00 0.00 297 VAL A O 5
ATOM 15165 N N . GLN A 1 173 ? 11.647 2.758 7.816 1.00 0.00 298 GLN A N 5
ATOM 15166 C CA . GLN A 1 173 ? 11.858 3.497 9.050 1.00 0.00 298 GLN A CA 5
ATOM 15167 C C . GLN A 1 173 ? 13.322 3.416 9.457 1.00 0.00 298 GLN A C 5
ATOM 15168 O O . GLN A 1 173 ? 13.866 4.349 10.027 1.00 0.00 298 GLN A O 5
ATOM 15182 N N . ALA A 1 174 ? 13.944 2.286 9.184 1.00 0.00 299 ALA A N 5
ATOM 15183 C CA . ALA A 1 174 ? 15.342 2.084 9.547 1.00 0.00 299 ALA A CA 5
ATOM 15184 C C . ALA A 1 174 ? 16.295 2.955 8.726 1.00 0.00 299 ALA A C 5
ATOM 15185 O O . ALA A 1 174 ? 17.435 3.173 9.136 1.00 0.00 299 ALA A O 5
ATOM 15192 N N . VAL A 1 175 ? 15.828 3.485 7.598 1.00 0.00 300 VAL A N 5
ATOM 15193 C CA . VAL A 1 175 ? 16.681 4.363 6.796 1.00 0.00 300 VAL A CA 5
ATOM 15194 C C . VAL A 1 175 ? 16.273 5.819 7.022 1.00 0.00 300 VAL A C 5
ATOM 15195 O O . VAL A 1 175 ? 17.095 6.728 6.904 1.00 0.00 300 VAL A O 5
ATOM 15208 N N . ILE A 1 176 ? 15.009 6.026 7.396 1.00 0.00 301 ILE A N 5
ATOM 15209 C CA . ILE A 1 176 ? 14.514 7.366 7.697 1.00 0.00 301 ILE A CA 5
ATOM 15210 C C . ILE A 1 176 ? 13.658 7.330 8.970 1.00 0.00 301 ILE A C 5
ATOM 15211 O O . ILE A 1 176 ? 12.471 7.652 8.944 1.00 0.00 301 ILE A O 5
ATOM 15227 N N . PRO A 1 177 ? 14.239 6.920 10.074 1.00 0.00 302 PRO A N 5
ATOM 15228 C CA . PRO A 1 177 ? 13.525 6.802 11.387 1.00 0.00 302 PRO A CA 5
ATOM 15229 C C . PRO A 1 177 ? 13.165 8.149 12.016 1.00 0.00 302 PRO A C 5
ATOM 15230 O O . PRO A 1 177 ? 12.572 8.193 13.094 1.00 0.00 302 PRO A O 5
ATOM 15241 N N . THR A 1 178 ? 13.521 9.241 11.350 1.00 0.00 303 THR A N 5
ATOM 15242 C CA . THR A 1 178 ? 13.221 10.575 11.870 1.00 0.00 303 THR A CA 5
ATOM 15243 C C . THR A 1 178 ? 12.024 11.209 11.171 1.00 0.00 303 THR A C 5
ATOM 15244 O O . THR A 1 178 ? 11.670 12.354 11.457 1.00 0.00 303 THR A O 5
ATOM 15255 N N . ILE A 1 179 ? 11.412 10.482 10.248 1.00 0.00 304 ILE A N 5
ATOM 15256 C CA . ILE A 1 179 ? 10.279 11.017 9.519 1.00 0.00 304 ILE A CA 5
ATOM 15257 C C . ILE A 1 179 ? 8.978 10.387 10.011 1.00 0.00 304 ILE A C 5
ATOM 15258 O O . ILE A 1 179 ? 8.825 9.166 10.025 1.00 0.00 304 ILE A O 5
ATOM 15274 N N . GLU A 1 180 ? 8.056 11.242 10.434 1.00 0.00 305 GLU A N 5
ATOM 15275 C CA . GLU A 1 180 ? 6.770 10.782 10.953 1.00 0.00 305 GLU A CA 5
ATOM 15276 C C . GLU A 1 180 ? 5.741 10.585 9.843 1.00 0.00 305 GLU A C 5
ATOM 15277 O O . GLU A 1 180 ? 4.715 11.265 9.822 1.00 0.00 305 GLU A O 5
ATOM 15289 N N . TYR A 1 181 ? 5.994 9.646 8.930 1.00 0.00 306 TYR A N 5
ATOM 15290 C CA . TYR A 1 181 ? 5.044 9.386 7.846 1.00 0.00 306 TYR A CA 5
ATOM 15291 C C . TYR A 1 181 ? 3.803 8.678 8.371 1.00 0.00 306 TYR A C 5
ATOM 15292 O O . TYR A 1 181 ? 3.702 8.357 9.555 1.00 0.00 306 TYR A O 5
ATOM 15310 N N . ASP A 1 182 ? 2.838 8.503 7.482 1.00 0.00 307 ASP A N 5
ATOM 15311 C CA . ASP A 1 182 ? 1.557 7.905 7.838 1.00 0.00 307 ASP A CA 5
ATOM 15312 C C . ASP A 1 182 ? 1.647 6.593 8.609 1.00 0.00 307 ASP A C 5
ATOM 15313 O O . ASP A 1 182 ? 1.558 6.619 9.835 1.00 0.00 307 ASP A O 5
ATOM 15322 N N . TYR A 1 183 ? 1.809 5.468 7.880 1.00 0.00 308 TYR A N 5
ATOM 15323 C CA . TYR A 1 183 ? 1.894 4.124 8.431 1.00 0.00 308 TYR A CA 5
ATOM 15324 C C . TYR A 1 183 ? 1.107 4.032 9.727 1.00 0.00 308 TYR A C 5
ATOM 15325 O O . TYR A 1 183 ? -0.107 3.819 9.688 1.00 0.00 308 TYR A O 5
ATOM 15343 N N . THR A 1 184 ? 1.814 4.253 10.830 1.00 0.00 309 THR A N 5
ATOM 15344 C CA . THR A 1 184 ? 1.239 4.250 12.165 1.00 0.00 309 THR A CA 5
ATOM 15345 C C . THR A 1 184 ? 2.305 3.906 13.206 1.00 0.00 309 THR A C 5
ATOM 15346 O O . THR A 1 184 ? 2.942 2.857 13.130 1.00 0.00 309 THR A O 5
ATOM 15357 N N . ARG A 1 185 ? 2.484 4.780 14.183 1.00 0.00 310 ARG A N 5
ATOM 15358 C CA . ARG A 1 185 ? 3.478 4.528 15.226 1.00 0.00 310 ARG A CA 5
ATOM 15359 C C . ARG A 1 185 ? 2.793 4.109 16.525 1.00 0.00 310 ARG A C 5
ATOM 15360 O O . ARG A 1 185 ? 3.206 4.490 17.620 1.00 0.00 310 ARG A O 5
ATOM 15381 N N . HIS A 1 186 ? 1.752 3.298 16.369 1.00 0.00 311 HIS A N 5
ATOM 15382 C CA . HIS A 1 186 ? 0.979 2.780 17.495 1.00 0.00 311 HIS A CA 5
ATOM 15383 C C . HIS A 1 186 ? -0.155 1.887 16.984 1.00 0.00 311 HIS A C 5
ATOM 15384 O O . HIS A 1 186 ? -1.329 2.201 17.172 1.00 0.00 311 HIS A O 5
ATOM 15399 N N . PHE A 1 187 ? 0.199 0.782 16.328 1.00 0.00 312 PHE A N 5
ATOM 15400 C CA . PHE A 1 187 ? -0.811 -0.131 15.789 1.00 0.00 312 PHE A CA 5
ATOM 15401 C C . PHE A 1 187 ? -1.593 -0.833 16.892 1.00 0.00 312 PHE A C 5
ATOM 15402 O O . PHE A 1 187 ? -2.805 -0.642 17.004 1.00 0.00 312 PHE A O 5
ATOM 15419 N N . THR A 1 188 ? -0.871 -1.634 17.688 1.00 0.00 313 THR A N 5
ATOM 15420 C CA . THR A 1 188 ? -1.435 -2.406 18.807 1.00 0.00 313 THR A CA 5
ATOM 15421 C C . THR A 1 188 ? -2.954 -2.514 18.765 1.00 0.00 313 THR A C 5
ATOM 15422 O O . THR A 1 188 ? -3.645 -2.020 19.657 1.00 0.00 313 THR A O 5
ATOM 15433 N N . MET A 1 189 ? -3.457 -3.161 17.720 1.00 0.00 314 MET A N 5
ATOM 15434 C CA . MET A 1 189 ? -4.898 -3.348 17.544 1.00 0.00 314 MET A CA 5
ATOM 15435 C C . MET A 1 189 ? -5.566 -3.739 18.861 1.00 0.00 314 MET A C 5
ATOM 15436 O O . MET A 1 189 ? -5.503 -4.906 19.211 1.00 0.00 314 MET A O 5
ATOM 15451 N N . GLY A 1 1 ? -1.692 -18.485 -3.071 1.00 0.00 25 GLY A N 6
ATOM 15452 C CA . GLY A 1 1 ? -1.859 -17.297 -2.184 1.00 0.00 25 GLY A CA 6
ATOM 15453 C C . GLY A 1 1 ? -1.049 -16.132 -2.740 1.00 0.00 25 GLY A C 6
ATOM 15454 O O . GLY A 1 1 ? -1.550 -15.340 -3.538 1.00 0.00 25 GLY A O 6
ATOM 15460 N N . SER A 1 2 ? 0.204 -16.034 -2.312 1.00 0.00 26 SER A N 6
ATOM 15461 C CA . SER A 1 2 ? 1.074 -14.961 -2.775 1.00 0.00 26 SER A CA 6
ATOM 15462 C C . SER A 1 2 ? 2.533 -15.400 -2.725 1.00 0.00 26 SER A C 6
ATOM 15463 O O . SER A 1 2 ? 2.880 -16.355 -2.030 1.00 0.00 26 SER A O 6
ATOM 15471 N N . LYS A 1 3 ? 3.381 -14.700 -3.468 1.00 0.00 27 LYS A N 6
ATOM 15472 C CA . LYS A 1 3 ? 4.801 -15.030 -3.500 1.00 0.00 27 LYS A CA 6
ATOM 15473 C C . LYS A 1 3 ? 5.616 -14.067 -2.640 1.00 0.00 27 LYS A C 6
ATOM 15474 O O . LYS A 1 3 ? 6.779 -14.328 -2.351 1.00 0.00 27 LYS A O 6
ATOM 15493 N N . PHE A 1 4 ? 5.022 -12.932 -2.283 1.00 0.00 28 PHE A N 6
ATOM 15494 C CA . PHE A 1 4 ? 5.744 -11.933 -1.500 1.00 0.00 28 PHE A CA 6
ATOM 15495 C C . PHE A 1 4 ? 6.436 -12.584 -0.292 1.00 0.00 28 PHE A C 6
ATOM 15496 O O . PHE A 1 4 ? 7.548 -12.217 0.060 1.00 0.00 28 PHE A O 6
ATOM 15513 N N . LYS A 1 5 ? 5.790 -13.547 0.349 1.00 0.00 29 LYS A N 6
ATOM 15514 C CA . LYS A 1 5 ? 6.391 -14.208 1.505 1.00 0.00 29 LYS A CA 6
ATOM 15515 C C . LYS A 1 5 ? 7.460 -15.217 1.070 1.00 0.00 29 LYS A C 6
ATOM 15516 O O . LYS A 1 5 ? 8.322 -15.603 1.860 1.00 0.00 29 LYS A O 6
ATOM 15535 N N . GLU A 1 6 ? 7.374 -15.652 -0.184 1.00 0.00 30 GLU A N 6
ATOM 15536 C CA . GLU A 1 6 ? 8.314 -16.635 -0.721 1.00 0.00 30 GLU A CA 6
ATOM 15537 C C . GLU A 1 6 ? 9.603 -16.007 -1.236 1.00 0.00 30 GLU A C 6
ATOM 15538 O O . GLU A 1 6 ? 10.695 -16.395 -0.818 1.00 0.00 30 GLU A O 6
ATOM 15550 N N . THR A 1 7 ? 9.482 -15.054 -2.157 1.00 0.00 31 THR A N 6
ATOM 15551 C CA . THR A 1 7 ? 10.666 -14.416 -2.727 1.00 0.00 31 THR A CA 6
ATOM 15552 C C . THR A 1 7 ? 10.690 -12.903 -2.482 1.00 0.00 31 THR A C 6
ATOM 15553 O O . THR A 1 7 ? 11.664 -12.230 -2.820 1.00 0.00 31 THR A O 6
ATOM 15564 N N . GLY A 1 8 ? 9.616 -12.373 -1.911 1.00 0.00 32 GLY A N 6
ATOM 15565 C CA . GLY A 1 8 ? 9.528 -10.940 -1.647 1.00 0.00 32 GLY A CA 6
ATOM 15566 C C . GLY A 1 8 ? 8.981 -10.182 -2.854 1.00 0.00 32 GLY A C 6
ATOM 15567 O O . GLY A 1 8 ? 8.954 -8.952 -2.854 1.00 0.00 32 GLY A O 6
ATOM 15571 N N . VAL A 1 9 ? 8.553 -10.909 -3.888 1.00 0.00 33 VAL A N 6
ATOM 15572 C CA . VAL A 1 9 ? 8.026 -10.263 -5.084 1.00 0.00 33 VAL A CA 6
ATOM 15573 C C . VAL A 1 9 ? 6.501 -10.252 -5.066 1.00 0.00 33 VAL A C 6
ATOM 15574 O O . VAL A 1 9 ? 5.867 -11.163 -4.534 1.00 0.00 33 VAL A O 6
ATOM 15587 N N . ILE A 1 10 ? 5.922 -9.209 -5.652 1.00 0.00 34 ILE A N 6
ATOM 15588 C CA . ILE A 1 10 ? 4.469 -9.087 -5.697 1.00 0.00 34 ILE A CA 6
ATOM 15589 C C . ILE A 1 10 ? 3.994 -8.854 -7.123 1.00 0.00 34 ILE A C 6
ATOM 15590 O O . ILE A 1 10 ? 4.703 -8.261 -7.935 1.00 0.00 34 ILE A O 6
ATOM 15606 N N . THR A 1 11 ? 2.790 -9.320 -7.417 1.00 0.00 35 THR A N 6
ATOM 15607 C CA . THR A 1 11 ? 2.228 -9.150 -8.749 1.00 0.00 35 THR A CA 6
ATOM 15608 C C . THR A 1 11 ? 1.609 -7.762 -8.904 1.00 0.00 35 THR A C 6
ATOM 15609 O O . THR A 1 11 ? 1.294 -7.103 -7.914 1.00 0.00 35 THR A O 6
ATOM 15620 N N . PRO A 1 12 ? 1.423 -7.310 -10.120 1.00 0.00 36 PRO A N 6
ATOM 15621 C CA . PRO A 1 12 ? 0.820 -5.966 -10.400 1.00 0.00 36 PRO A CA 6
ATOM 15622 C C . PRO A 1 12 ? -0.558 -5.809 -9.761 1.00 0.00 36 PRO A C 6
ATOM 15623 O O . PRO A 1 12 ? -0.865 -4.779 -9.166 1.00 0.00 36 PRO A O 6
ATOM 15634 N N . GLU A 1 13 ? -1.375 -6.845 -9.908 1.00 0.00 37 GLU A N 6
ATOM 15635 C CA . GLU A 1 13 ? -2.733 -6.849 -9.367 1.00 0.00 37 GLU A CA 6
ATOM 15636 C C . GLU A 1 13 ? -2.729 -6.793 -7.842 1.00 0.00 37 GLU A C 6
ATOM 15637 O O . GLU A 1 13 ? -3.591 -6.161 -7.232 1.00 0.00 37 GLU A O 6
ATOM 15649 N N . GLU A 1 14 ? -1.750 -7.447 -7.237 1.00 0.00 38 GLU A N 6
ATOM 15650 C CA . GLU A 1 14 ? -1.638 -7.451 -5.783 1.00 0.00 38 GLU A CA 6
ATOM 15651 C C . GLU A 1 14 ? -1.155 -6.097 -5.278 1.00 0.00 38 GLU A C 6
ATOM 15652 O O . GLU A 1 14 ? -1.590 -5.623 -4.227 1.00 0.00 38 GLU A O 6
ATOM 15664 N N . PHE A 1 15 ? -0.248 -5.482 -6.030 1.00 0.00 39 PHE A N 6
ATOM 15665 C CA . PHE A 1 15 ? 0.297 -4.181 -5.645 1.00 0.00 39 PHE A CA 6
ATOM 15666 C C . PHE A 1 15 ? -0.794 -3.128 -5.547 1.00 0.00 39 PHE A C 6
ATOM 15667 O O . PHE A 1 15 ? -0.897 -2.415 -4.548 1.00 0.00 39 PHE A O 6
ATOM 15684 N N . VAL A 1 16 ? -1.607 -3.038 -6.586 1.00 0.00 40 VAL A N 6
ATOM 15685 C CA . VAL A 1 16 ? -2.690 -2.069 -6.607 1.00 0.00 40 VAL A CA 6
ATOM 15686 C C . VAL A 1 16 ? -3.775 -2.475 -5.624 1.00 0.00 40 VAL A C 6
ATOM 15687 O O . VAL A 1 16 ? -4.534 -1.634 -5.141 1.00 0.00 40 VAL A O 6
ATOM 15700 N N . ALA A 1 17 ? -3.831 -3.767 -5.311 1.00 0.00 41 ALA A N 6
ATOM 15701 C CA . ALA A 1 17 ? -4.817 -4.258 -4.358 1.00 0.00 41 ALA A CA 6
ATOM 15702 C C . ALA A 1 17 ? -4.447 -3.816 -2.949 1.00 0.00 41 ALA A C 6
ATOM 15703 O O . ALA A 1 17 ? -5.302 -3.426 -2.154 1.00 0.00 41 ALA A O 6
ATOM 15710 N N . ALA A 1 18 ? -3.154 -3.897 -2.655 1.00 0.00 42 ALA A N 6
ATOM 15711 C CA . ALA A 1 18 ? -2.644 -3.527 -1.345 1.00 0.00 42 ALA A CA 6
ATOM 15712 C C . ALA A 1 18 ? -2.876 -2.046 -1.054 1.00 0.00 42 ALA A C 6
ATOM 15713 O O . ALA A 1 18 ? -3.149 -1.672 0.086 1.00 0.00 42 ALA A O 6
ATOM 15720 N N . GLY A 1 19 ? -2.750 -1.195 -2.075 1.00 0.00 43 GLY A N 6
ATOM 15721 C CA . GLY A 1 19 ? -2.932 0.229 -1.875 1.00 0.00 43 GLY A CA 6
ATOM 15722 C C . GLY A 1 19 ? -4.322 0.545 -1.353 1.00 0.00 43 GLY A C 6
ATOM 15723 O O . GLY A 1 19 ? -4.469 1.389 -0.475 1.00 0.00 43 GLY A O 6
ATOM 15727 N N . ASP A 1 20 ? -5.344 -0.122 -1.877 1.00 0.00 44 ASP A N 6
ATOM 15728 C CA . ASP A 1 20 ? -6.706 0.120 -1.426 1.00 0.00 44 ASP A CA 6
ATOM 15729 C C . ASP A 1 20 ? -6.791 -0.107 0.076 1.00 0.00 44 ASP A C 6
ATOM 15730 O O . ASP A 1 20 ? -7.390 0.676 0.801 1.00 0.00 44 ASP A O 6
ATOM 15739 N N . HIS A 1 21 ? -6.177 -1.182 0.546 1.00 0.00 45 HIS A N 6
ATOM 15740 C CA . HIS A 1 21 ? -6.186 -1.471 1.969 1.00 0.00 45 HIS A CA 6
ATOM 15741 C C . HIS A 1 21 ? -5.354 -0.429 2.715 1.00 0.00 45 HIS A C 6
ATOM 15742 O O . HIS A 1 21 ? -5.722 0.009 3.805 1.00 0.00 45 HIS A O 6
ATOM 15757 N N . LEU A 1 22 ? -4.224 -0.041 2.123 1.00 0.00 46 LEU A N 6
ATOM 15758 C CA . LEU A 1 22 ? -3.337 0.943 2.737 1.00 0.00 46 LEU A CA 6
ATOM 15759 C C . LEU A 1 22 ? -4.042 2.279 2.939 1.00 0.00 46 LEU A C 6
ATOM 15760 O O . LEU A 1 22 ? -3.915 2.898 3.995 1.00 0.00 46 LEU A O 6
ATOM 15776 N N . VAL A 1 23 ? -4.783 2.724 1.931 1.00 0.00 47 VAL A N 6
ATOM 15777 C CA . VAL A 1 23 ? -5.489 3.990 2.040 1.00 0.00 47 VAL A CA 6
ATOM 15778 C C . VAL A 1 23 ? -6.615 3.884 3.078 1.00 0.00 47 VAL A C 6
ATOM 15779 O O . VAL A 1 23 ? -6.931 4.858 3.758 1.00 0.00 47 VAL A O 6
ATOM 15792 N N . HIS A 1 24 ? -7.224 2.703 3.204 1.00 0.00 48 HIS A N 6
ATOM 15793 C CA . HIS A 1 24 ? -8.299 2.518 4.177 1.00 0.00 48 HIS A CA 6
ATOM 15794 C C . HIS A 1 24 ? -7.777 2.639 5.607 1.00 0.00 48 HIS A C 6
ATOM 15795 O O . HIS A 1 24 ? -8.353 3.351 6.429 1.00 0.00 48 HIS A O 6
ATOM 15810 N N . HIS A 1 25 ? -6.697 1.918 5.905 1.00 0.00 49 HIS A N 6
ATOM 15811 C CA . HIS A 1 25 ? -6.122 1.930 7.249 1.00 0.00 49 HIS A CA 6
ATOM 15812 C C . HIS A 1 25 ? -5.674 3.331 7.638 1.00 0.00 49 HIS A C 6
ATOM 15813 O O . HIS A 1 25 ? -5.851 3.753 8.781 1.00 0.00 49 HIS A O 6
ATOM 15828 N N . CYS A 1 26 ? -5.134 4.066 6.677 1.00 0.00 50 CYS A N 6
ATOM 15829 C CA . CYS A 1 26 ? -4.712 5.435 6.922 1.00 0.00 50 CYS A CA 6
ATOM 15830 C C . CYS A 1 26 ? -5.150 6.291 5.725 1.00 0.00 50 CYS A C 6
ATOM 15831 O O . CYS A 1 26 ? -4.885 5.918 4.583 1.00 0.00 50 CYS A O 6
ATOM 15839 N N . PRO A 1 27 ? -5.824 7.397 5.935 1.00 0.00 51 PRO A N 6
ATOM 15840 C CA . PRO A 1 27 ? -6.321 8.250 4.822 1.00 0.00 51 PRO A CA 6
ATOM 15841 C C . PRO A 1 27 ? -5.234 9.135 4.244 1.00 0.00 51 PRO A C 6
ATOM 15842 O O . PRO A 1 27 ? -5.490 9.933 3.345 1.00 0.00 51 PRO A O 6
ATOM 15853 N N . THR A 1 28 ? -4.024 9.011 4.772 1.00 0.00 52 THR A N 6
ATOM 15854 C CA . THR A 1 28 ? -2.944 9.834 4.292 1.00 0.00 52 THR A CA 6
ATOM 15855 C C . THR A 1 28 ? -2.413 9.291 2.976 1.00 0.00 52 THR A C 6
ATOM 15856 O O . THR A 1 28 ? -1.810 10.023 2.190 1.00 0.00 52 THR A O 6
ATOM 15867 N N . TRP A 1 29 ? -2.635 8.002 2.740 1.00 0.00 53 TRP A N 6
ATOM 15868 C CA . TRP A 1 29 ? -2.177 7.357 1.523 1.00 0.00 53 TRP A CA 6
ATOM 15869 C C . TRP A 1 29 ? -3.212 7.486 0.426 1.00 0.00 53 TRP A C 6
ATOM 15870 O O . TRP A 1 29 ? -4.408 7.300 0.654 1.00 0.00 53 TRP A O 6
ATOM 15891 N N . GLN A 1 30 ? -2.749 7.850 -0.759 1.00 0.00 54 GLN A N 6
ATOM 15892 C CA . GLN A 1 30 ? -3.651 8.034 -1.881 1.00 0.00 54 GLN A CA 6
ATOM 15893 C C . GLN A 1 30 ? -3.065 7.474 -3.162 1.00 0.00 54 GLN A C 6
ATOM 15894 O O . GLN A 1 30 ? -1.909 7.732 -3.492 1.00 0.00 54 GLN A O 6
ATOM 15908 N N . TRP A 1 31 ? -3.885 6.756 -3.914 1.00 0.00 55 TRP A N 6
ATOM 15909 C CA . TRP A 1 31 ? -3.420 6.238 -5.189 1.00 0.00 55 TRP A CA 6
ATOM 15910 C C . TRP A 1 31 ? -3.291 7.415 -6.127 1.00 0.00 55 TRP A C 6
ATOM 15911 O O . TRP A 1 31 ? -4.152 8.295 -6.154 1.00 0.00 55 TRP A O 6
ATOM 15932 N N . ALA A 1 32 ? -2.213 7.451 -6.869 1.00 0.00 56 ALA A N 6
ATOM 15933 C CA . ALA A 1 32 ? -1.946 8.538 -7.794 1.00 0.00 56 ALA A CA 6
ATOM 15934 C C . ALA A 1 32 ? -1.827 7.993 -9.213 1.00 0.00 56 ALA A C 6
ATOM 15935 O O . ALA A 1 32 ? -1.352 6.875 -9.412 1.00 0.00 56 ALA A O 6
ATOM 15942 N N . THR A 1 33 ? -2.253 8.770 -10.202 1.00 0.00 57 THR A N 6
ATOM 15943 C CA . THR A 1 33 ? -2.173 8.322 -11.578 1.00 0.00 57 THR A CA 6
ATOM 15944 C C . THR A 1 33 ? -0.848 8.729 -12.228 1.00 0.00 57 THR A C 6
ATOM 15945 O O . THR A 1 33 ? -0.251 7.941 -12.958 1.00 0.00 57 THR A O 6
ATOM 15956 N N . GLY A 1 34 ? -0.413 9.970 -11.995 1.00 0.00 58 GLY A N 6
ATOM 15957 C CA . GLY A 1 34 ? 0.819 10.467 -12.596 1.00 0.00 58 GLY A CA 6
ATOM 15958 C C . GLY A 1 34 ? 0.579 10.856 -14.049 1.00 0.00 58 GLY A C 6
ATOM 15959 O O . GLY A 1 34 ? -0.543 11.178 -14.437 1.00 0.00 58 GLY A O 6
ATOM 15963 N N . GLU A 1 35 ? 1.636 10.822 -14.848 1.00 0.00 59 GLU A N 6
ATOM 15964 C CA . GLU A 1 35 ? 1.517 11.169 -16.260 1.00 0.00 59 GLU A CA 6
ATOM 15965 C C . GLU A 1 35 ? 0.713 10.099 -16.989 1.00 0.00 59 GLU A C 6
ATOM 15966 O O . GLU A 1 35 ? 1.051 8.917 -16.950 1.00 0.00 59 GLU A O 6
ATOM 15978 N N . GLU A 1 36 ? -0.383 10.519 -17.614 1.00 0.00 60 GLU A N 6
ATOM 15979 C CA . GLU A 1 36 ? -1.272 9.600 -18.305 1.00 0.00 60 GLU A CA 6
ATOM 15980 C C . GLU A 1 36 ? -0.559 8.886 -19.432 1.00 0.00 60 GLU A C 6
ATOM 15981 O O . GLU A 1 36 ? -0.808 7.708 -19.688 1.00 0.00 60 GLU A O 6
ATOM 15993 N N . LEU A 1 37 ? 0.327 9.594 -20.109 1.00 0.00 61 LEU A N 6
ATOM 15994 C CA . LEU A 1 37 ? 1.070 9.013 -21.210 1.00 0.00 61 LEU A CA 6
ATOM 15995 C C . LEU A 1 37 ? 2.115 8.014 -20.708 1.00 0.00 61 LEU A C 6
ATOM 15996 O O . LEU A 1 37 ? 2.564 7.143 -21.452 1.00 0.00 61 LEU A O 6
ATOM 16012 N N . LYS A 1 38 ? 2.499 8.153 -19.445 1.00 0.00 62 LYS A N 6
ATOM 16013 C CA . LYS A 1 38 ? 3.492 7.263 -18.854 1.00 0.00 62 LYS A CA 6
ATOM 16014 C C . LYS A 1 38 ? 2.825 6.060 -18.188 1.00 0.00 62 LYS A C 6
ATOM 16015 O O . LYS A 1 38 ? 3.489 5.269 -17.518 1.00 0.00 62 LYS A O 6
ATOM 16034 N N . VAL A 1 39 ? 1.511 5.926 -18.363 1.00 0.00 63 VAL A N 6
ATOM 16035 C CA . VAL A 1 39 ? 0.782 4.817 -17.757 1.00 0.00 63 VAL A CA 6
ATOM 16036 C C . VAL A 1 39 ? 1.163 3.483 -18.396 1.00 0.00 63 VAL A C 6
ATOM 16037 O O . VAL A 1 39 ? 1.432 3.397 -19.594 1.00 0.00 63 VAL A O 6
ATOM 16050 N N . LYS A 1 40 ? 1.158 2.446 -17.569 1.00 0.00 64 LYS A N 6
ATOM 16051 C CA . LYS A 1 40 ? 1.478 1.100 -18.023 1.00 0.00 64 LYS A CA 6
ATOM 16052 C C . LYS A 1 40 ? 0.206 0.320 -18.335 1.00 0.00 64 LYS A C 6
ATOM 16053 O O . LYS A 1 40 ? -0.804 0.427 -17.638 1.00 0.00 64 LYS A O 6
ATOM 16072 N N . ALA A 1 41 ? 0.278 -0.444 -19.414 1.00 0.00 65 ALA A N 6
ATOM 16073 C CA . ALA A 1 41 ? -0.833 -1.249 -19.905 1.00 0.00 65 ALA A CA 6
ATOM 16074 C C . ALA A 1 41 ? -1.298 -2.296 -18.907 1.00 0.00 65 ALA A C 6
ATOM 16075 O O . ALA A 1 41 ? -2.483 -2.627 -18.846 1.00 0.00 65 ALA A O 6
ATOM 16082 N N . TYR A 1 42 ? -0.364 -2.829 -18.153 1.00 0.00 66 TYR A N 6
ATOM 16083 C CA . TYR A 1 42 ? -0.668 -3.862 -17.182 1.00 0.00 66 TYR A CA 6
ATOM 16084 C C . TYR A 1 42 ? -0.882 -3.266 -15.803 1.00 0.00 66 TYR A C 6
ATOM 16085 O O . TYR A 1 42 ? -0.918 -3.980 -14.801 1.00 0.00 66 TYR A O 6
ATOM 16103 N N . LEU A 1 43 ? -0.966 -1.945 -15.753 1.00 0.00 67 LEU A N 6
ATOM 16104 C CA . LEU A 1 43 ? -1.109 -1.261 -14.493 1.00 0.00 67 LEU A CA 6
ATOM 16105 C C . LEU A 1 43 ? -2.247 -0.227 -14.585 1.00 0.00 67 LEU A C 6
ATOM 16106 O O . LEU A 1 43 ? -2.214 0.644 -15.454 1.00 0.00 67 LEU A O 6
ATOM 16122 N N . PRO A 1 44 ? -3.266 -0.309 -13.738 1.00 0.00 68 PRO A N 6
ATOM 16123 C CA . PRO A 1 44 ? -4.428 0.639 -13.788 1.00 0.00 68 PRO A CA 6
ATOM 16124 C C . PRO A 1 44 ? -4.025 2.098 -13.633 1.00 0.00 68 PRO A C 6
ATOM 16125 O O . PRO A 1 44 ? -3.271 2.454 -12.731 1.00 0.00 68 PRO A O 6
ATOM 16136 N N . THR A 1 45 ? -4.558 2.929 -14.521 1.00 0.00 69 THR A N 6
ATOM 16137 C CA . THR A 1 45 ? -4.275 4.359 -14.499 1.00 0.00 69 THR A CA 6
ATOM 16138 C C . THR A 1 45 ? -4.721 4.952 -13.164 1.00 0.00 69 THR A C 6
ATOM 16139 O O . THR A 1 45 ? -3.998 5.722 -12.532 1.00 0.00 69 THR A O 6
ATOM 16150 N N . GLY A 1 46 ? -5.934 4.592 -12.760 1.00 0.00 70 GLY A N 6
ATOM 16151 C CA . GLY A 1 46 ? -6.513 5.092 -11.517 1.00 0.00 70 GLY A CA 6
ATOM 16152 C C . GLY A 1 46 ? -5.663 4.738 -10.293 1.00 0.00 70 GLY A C 6
ATOM 16153 O O . GLY A 1 46 ? -5.738 5.420 -9.272 1.00 0.00 70 GLY A O 6
ATOM 16157 N N . LYS A 1 47 ? -4.852 3.686 -10.389 1.00 0.00 71 LYS A N 6
ATOM 16158 C CA . LYS A 1 47 ? -4.007 3.300 -9.256 1.00 0.00 71 LYS A CA 6
ATOM 16159 C C . LYS A 1 47 ? -2.622 2.876 -9.740 1.00 0.00 71 LYS A C 6
ATOM 16160 O O . LYS A 1 47 ? -2.374 1.688 -9.951 1.00 0.00 71 LYS A O 6
ATOM 16179 N N . GLN A 1 48 ? -1.729 3.845 -9.943 1.00 0.00 72 GLN A N 6
ATOM 16180 C CA . GLN A 1 48 ? -0.389 3.539 -10.439 1.00 0.00 72 GLN A CA 6
ATOM 16181 C C . GLN A 1 48 ? 0.665 3.590 -9.325 1.00 0.00 72 GLN A C 6
ATOM 16182 O O . GLN A 1 48 ? 1.645 2.846 -9.355 1.00 0.00 72 GLN A O 6
ATOM 16196 N N . PHE A 1 49 ? 0.461 4.475 -8.351 1.00 0.00 73 PHE A N 6
ATOM 16197 C CA . PHE A 1 49 ? 1.411 4.624 -7.240 1.00 0.00 73 PHE A CA 6
ATOM 16198 C C . PHE A 1 49 ? 0.770 5.359 -6.073 1.00 0.00 73 PHE A C 6
ATOM 16199 O O . PHE A 1 49 ? -0.059 6.218 -6.270 1.00 0.00 73 PHE A O 6
ATOM 16216 N N . LEU A 1 50 ? 1.178 5.042 -4.851 1.00 0.00 74 LEU A N 6
ATOM 16217 C CA . LEU A 1 50 ? 0.612 5.726 -3.693 1.00 0.00 74 LEU A CA 6
ATOM 16218 C C . LEU A 1 50 ? 1.423 6.955 -3.367 1.00 0.00 74 LEU A C 6
ATOM 16219 O O . LEU A 1 50 ? 2.568 7.069 -3.778 1.00 0.00 74 LEU A O 6
ATOM 16235 N N . VAL A 1 51 ? 0.815 7.880 -2.640 1.00 0.00 75 VAL A N 6
ATOM 16236 C CA . VAL A 1 51 ? 1.505 9.101 -2.283 1.00 0.00 75 VAL A CA 6
ATOM 16237 C C . VAL A 1 51 ? 0.886 9.758 -1.065 1.00 0.00 75 VAL A C 6
ATOM 16238 O O . VAL A 1 51 ? -0.331 9.757 -0.883 1.00 0.00 75 VAL A O 6
ATOM 16251 N N . THR A 1 52 ? 1.741 10.371 -0.276 1.00 0.00 76 THR A N 6
ATOM 16252 C CA . THR A 1 52 ? 1.322 11.105 0.895 1.00 0.00 76 THR A CA 6
ATOM 16253 C C . THR A 1 52 ? 2.259 12.291 1.004 1.00 0.00 76 THR A C 6
ATOM 16254 O O . THR A 1 52 ? 3.445 12.155 0.719 1.00 0.00 76 THR A O 6
ATOM 16265 N N . LYS A 1 53 ? 1.743 13.470 1.319 1.00 0.00 77 LYS A N 6
ATOM 16266 C CA . LYS A 1 53 ? 2.597 14.634 1.326 1.00 0.00 77 LYS A CA 6
ATOM 16267 C C . LYS A 1 53 ? 2.280 15.609 2.451 1.00 0.00 77 LYS A C 6
ATOM 16268 O O . LYS A 1 53 ? 1.389 15.389 3.272 1.00 0.00 77 LYS A O 6
ATOM 16287 N N . ASN A 1 54 ? 3.077 16.664 2.483 1.00 0.00 78 ASN A N 6
ATOM 16288 C CA . ASN A 1 54 ? 2.962 17.682 3.521 1.00 0.00 78 ASN A CA 6
ATOM 16289 C C . ASN A 1 54 ? 3.265 17.045 4.868 1.00 0.00 78 ASN A C 6
ATOM 16290 O O . ASN A 1 54 ? 2.573 17.283 5.857 1.00 0.00 78 ASN A O 6
ATOM 16301 N N . VAL A 1 55 ? 4.306 16.217 4.884 1.00 0.00 79 VAL A N 6
ATOM 16302 C CA . VAL A 1 55 ? 4.719 15.510 6.090 1.00 0.00 79 VAL A CA 6
ATOM 16303 C C . VAL A 1 55 ? 5.962 16.171 6.654 1.00 0.00 79 VAL A C 6
ATOM 16304 O O . VAL A 1 55 ? 7.037 16.059 6.063 1.00 0.00 79 VAL A O 6
ATOM 16317 N N . PRO A 1 56 ? 5.871 16.870 7.746 1.00 0.00 80 PRO A N 6
ATOM 16318 C CA . PRO A 1 56 ? 7.045 17.551 8.314 1.00 0.00 80 PRO A CA 6
ATOM 16319 C C . PRO A 1 56 ? 7.935 16.671 9.145 1.00 0.00 80 PRO A C 6
ATOM 16320 O O . PRO A 1 56 ? 7.533 15.624 9.654 1.00 0.00 80 PRO A O 6
ATOM 16331 N N . CYS A 1 57 ? 9.146 17.154 9.303 1.00 0.00 81 CYS A N 6
ATOM 16332 C CA . CYS A 1 57 ? 10.126 16.477 10.105 1.00 0.00 81 CYS A CA 6
ATOM 16333 C C . CYS A 1 57 ? 10.569 17.434 11.183 1.00 0.00 81 CYS A C 6
ATOM 16334 O O . CYS A 1 57 ? 10.570 18.644 10.951 1.00 0.00 81 CYS A O 6
ATOM 16342 N N . TYR A 1 58 ? 10.924 16.950 12.368 1.00 0.00 82 TYR A N 6
ATOM 16343 C CA . TYR A 1 58 ? 11.322 17.859 13.417 1.00 0.00 82 TYR A CA 6
ATOM 16344 C C . TYR A 1 58 ? 12.835 17.892 13.556 1.00 0.00 82 TYR A C 6
ATOM 16345 O O . TYR A 1 58 ? 13.374 18.810 14.162 1.00 0.00 82 TYR A O 6
ATOM 16363 N N . LYS A 1 59 ? 13.524 16.879 13.024 1.00 0.00 83 LYS A N 6
ATOM 16364 C CA . LYS A 1 59 ? 14.983 16.837 13.148 1.00 0.00 83 LYS A CA 6
ATOM 16365 C C . LYS A 1 59 ? 15.630 16.058 12.003 1.00 0.00 83 LYS A C 6
ATOM 16366 O O . LYS A 1 59 ? 15.025 15.153 11.429 1.00 0.00 83 LYS A O 6
ATOM 16385 N N . ARG A 1 60 ? 16.874 16.419 11.692 1.00 0.00 84 ARG A N 6
ATOM 16386 C CA . ARG A 1 60 ? 17.625 15.754 10.626 1.00 0.00 84 ARG A CA 6
ATOM 16387 C C . ARG A 1 60 ? 18.176 14.417 11.124 1.00 0.00 84 ARG A C 6
ATOM 16388 O O . ARG A 1 60 ? 17.969 14.046 12.280 1.00 0.00 84 ARG A O 6
ATOM 16409 N N . CYS A 1 61 ? 18.866 13.689 10.247 1.00 0.00 85 CYS A N 6
ATOM 16410 C CA . CYS A 1 61 ? 19.427 12.389 10.607 1.00 0.00 85 CYS A CA 6
ATOM 16411 C C . CYS A 1 61 ? 20.690 12.524 11.456 1.00 0.00 85 CYS A C 6
ATOM 16412 O O . CYS A 1 61 ? 21.151 11.545 12.042 1.00 0.00 85 CYS A O 6
ATOM 16420 N N . LYS A 1 62 ? 21.250 13.724 11.523 1.00 0.00 86 LYS A N 6
ATOM 16421 C CA . LYS A 1 62 ? 22.441 13.942 12.292 1.00 0.00 86 LYS A CA 6
ATOM 16422 C C . LYS A 1 62 ? 22.106 13.810 13.764 1.00 0.00 86 LYS A C 6
ATOM 16423 O O . LYS A 1 62 ? 21.063 13.273 14.131 1.00 0.00 86 LYS A O 6
ATOM 16442 N N . GLN A 1 63 ? 22.987 14.306 14.595 1.00 0.00 87 GLN A N 6
ATOM 16443 C CA . GLN A 1 63 ? 22.786 14.252 16.034 1.00 0.00 87 GLN A CA 6
ATOM 16444 C C . GLN A 1 63 ? 23.013 15.639 16.635 1.00 0.00 87 GLN A C 6
ATOM 16445 O O . GLN A 1 63 ? 22.142 16.503 16.539 1.00 0.00 87 GLN A O 6
ATOM 16459 N N . MET A 1 64 ? 24.172 15.859 17.249 1.00 0.00 88 MET A N 6
ATOM 16460 C CA . MET A 1 64 ? 24.462 17.143 17.836 1.00 0.00 88 MET A CA 6
ATOM 16461 C C . MET A 1 64 ? 23.459 17.446 18.953 1.00 0.00 88 MET A C 6
ATOM 16462 O O . MET A 1 64 ? 23.110 16.552 19.726 1.00 0.00 88 MET A O 6
ATOM 16476 N N . GLU A 1 65 ? 22.989 18.689 19.034 1.00 0.00 89 GLU A N 6
ATOM 16477 C CA . GLU A 1 65 ? 22.024 19.072 20.044 1.00 0.00 89 GLU A CA 6
ATOM 16478 C C . GLU A 1 65 ? 20.884 18.062 20.064 1.00 0.00 89 GLU A C 6
ATOM 16479 O O . GLU A 1 65 ? 20.716 17.288 19.121 1.00 0.00 89 GLU A O 6
ATOM 16491 N N . GLU A 1 66 ? 20.112 18.071 21.131 1.00 0.00 191 GLU A N 6
ATOM 16492 C CA . GLU A 1 66 ? 19.000 17.149 21.257 1.00 0.00 191 GLU A CA 6
ATOM 16493 C C . GLU A 1 66 ? 18.047 17.334 20.081 1.00 0.00 191 GLU A C 6
ATOM 16494 O O . GLU A 1 66 ? 17.477 16.368 19.575 1.00 0.00 191 GLU A O 6
ATOM 16506 N N . ASP A 1 67 ? 17.889 18.580 19.638 1.00 0.00 192 ASP A N 6
ATOM 16507 C CA . ASP A 1 67 ? 17.013 18.865 18.503 1.00 0.00 192 ASP A CA 6
ATOM 16508 C C . ASP A 1 67 ? 17.846 19.176 17.263 1.00 0.00 192 ASP A C 6
ATOM 16509 O O . ASP A 1 67 ? 17.502 18.770 16.156 1.00 0.00 192 ASP A O 6
ATOM 16518 N N . ALA A 1 68 ? 18.952 19.885 17.492 1.00 0.00 193 ALA A N 6
ATOM 16519 C CA . ALA A 1 68 ? 19.878 20.260 16.422 1.00 0.00 193 ALA A CA 6
ATOM 16520 C C . ALA A 1 68 ? 19.105 20.668 15.168 1.00 0.00 193 ALA A C 6
ATOM 16521 O O . ALA A 1 68 ? 19.417 20.249 14.058 1.00 0.00 193 ALA A O 6
ATOM 16528 N N . ILE A 1 69 ? 18.094 21.494 15.422 1.00 0.00 194 ILE A N 6
ATOM 16529 C CA . ILE A 1 69 ? 17.206 22.018 14.375 1.00 0.00 194 ILE A CA 6
ATOM 16530 C C . ILE A 1 69 ? 15.993 22.730 14.976 1.00 0.00 194 ILE A C 6
ATOM 16531 O O . ILE A 1 69 ? 15.229 22.140 15.741 1.00 0.00 194 ILE A O 6
ATOM 16547 N N . LEU A 1 70 ? 15.822 24.005 14.632 1.00 0.00 195 LEU A N 6
ATOM 16548 C CA . LEU A 1 70 ? 14.696 24.783 15.138 1.00 0.00 195 LEU A CA 6
ATOM 16549 C C . LEU A 1 70 ? 13.829 25.274 13.977 1.00 0.00 195 LEU A C 6
ATOM 16550 O O . LEU A 1 70 ? 13.280 26.374 14.018 1.00 0.00 195 LEU A O 6
ATOM 16566 N N . GLN A 1 71 ? 13.709 24.436 12.951 1.00 0.00 196 GLN A N 6
ATOM 16567 C CA . GLN A 1 71 ? 12.909 24.752 11.778 1.00 0.00 196 GLN A CA 6
ATOM 16568 C C . GLN A 1 71 ? 12.233 23.487 11.244 1.00 0.00 196 GLN A C 6
ATOM 16569 O O . GLN A 1 71 ? 12.760 22.381 11.352 1.00 0.00 196 GLN A O 6
ATOM 16583 N N . THR A 1 72 ? 11.049 23.690 10.702 1.00 0.00 197 THR A N 6
ATOM 16584 C CA . THR A 1 72 ? 10.253 22.581 10.174 1.00 0.00 197 THR A CA 6
ATOM 16585 C C . THR A 1 72 ? 9.982 22.700 8.678 1.00 0.00 197 THR A C 6
ATOM 16586 O O . THR A 1 72 ? 9.769 23.795 8.157 1.00 0.00 197 THR A O 6
ATOM 16597 N N . ARG A 1 73 ? 9.988 21.552 7.996 1.00 0.00 198 ARG A N 6
ATOM 16598 C CA . ARG A 1 73 ? 9.736 21.524 6.556 1.00 0.00 198 ARG A CA 6
ATOM 16599 C C . ARG A 1 73 ? 8.667 20.475 6.238 1.00 0.00 198 ARG A C 6
ATOM 16600 O O . ARG A 1 73 ? 7.994 20.006 7.143 1.00 0.00 198 ARG A O 6
ATOM 16621 N N . THR A 1 74 ? 8.509 20.126 4.957 1.00 0.00 199 THR A N 6
ATOM 16622 C CA . THR A 1 74 ? 7.524 19.121 4.532 1.00 0.00 199 THR A CA 6
ATOM 16623 C C . THR A 1 74 ? 8.120 18.216 3.462 1.00 0.00 199 THR A C 6
ATOM 16624 O O . THR A 1 74 ? 8.971 18.637 2.679 1.00 0.00 199 THR A O 6
ATOM 16635 N N . TYR A 1 75 ? 7.679 16.964 3.451 1.00 0.00 200 TYR A N 6
ATOM 16636 C CA . TYR A 1 75 ? 8.180 15.987 2.495 1.00 0.00 200 TYR A CA 6
ATOM 16637 C C . TYR A 1 75 ? 7.034 15.274 1.784 1.00 0.00 200 TYR A C 6
ATOM 16638 O O . TYR A 1 75 ? 5.880 15.346 2.207 1.00 0.00 200 TYR A O 6
ATOM 16656 N N . ASP A 1 76 ? 7.374 14.573 0.710 1.00 0.00 201 ASP A N 6
ATOM 16657 C CA . ASP A 1 76 ? 6.372 13.828 -0.047 1.00 0.00 201 ASP A CA 6
ATOM 16658 C C . ASP A 1 76 ? 6.866 12.421 -0.351 1.00 0.00 201 ASP A C 6
ATOM 16659 O O . ASP A 1 76 ? 7.970 12.230 -0.858 1.00 0.00 201 ASP A O 6
ATOM 16668 N N . LEU A 1 77 ? 6.031 11.442 -0.034 1.00 0.00 202 LEU A N 6
ATOM 16669 C CA . LEU A 1 77 ? 6.367 10.049 -0.267 1.00 0.00 202 LEU A CA 6
ATOM 16670 C C . LEU A 1 77 ? 5.564 9.510 -1.445 1.00 0.00 202 LEU A C 6
ATOM 16671 O O . LEU A 1 77 ? 4.442 9.939 -1.684 1.00 0.00 202 LEU A O 6
ATOM 16687 N N . TYR A 1 78 ? 6.154 8.572 -2.165 1.00 0.00 203 TYR A N 6
ATOM 16688 C CA . TYR A 1 78 ? 5.497 7.958 -3.318 1.00 0.00 203 TYR A CA 6
ATOM 16689 C C . TYR A 1 78 ? 5.768 6.455 -3.302 1.00 0.00 203 TYR A C 6
ATOM 16690 O O . TYR A 1 78 ? 6.848 6.042 -2.893 1.00 0.00 203 TYR A O 6
ATOM 16708 N N . ILE A 1 79 ? 4.839 5.639 -3.799 1.00 0.00 204 ILE A N 6
ATOM 16709 C CA . ILE A 1 79 ? 5.084 4.199 -3.865 1.00 0.00 204 ILE A CA 6
ATOM 16710 C C . ILE A 1 79 ? 4.848 3.700 -5.279 1.00 0.00 204 ILE A C 6
ATOM 16711 O O . ILE A 1 79 ? 3.734 3.767 -5.775 1.00 0.00 204 ILE A O 6
ATOM 16727 N N . THR A 1 80 ? 5.896 3.188 -5.919 1.00 0.00 205 THR A N 6
ATOM 16728 C CA . THR A 1 80 ? 5.766 2.692 -7.286 1.00 0.00 205 THR A CA 6
ATOM 16729 C C . THR A 1 80 ? 6.114 1.212 -7.377 1.00 0.00 205 THR A C 6
ATOM 16730 O O . THR A 1 80 ? 6.603 0.614 -6.418 1.00 0.00 205 THR A O 6
ATOM 16741 N N . TYR A 1 81 ? 5.857 0.632 -8.545 1.00 0.00 206 TYR A N 6
ATOM 16742 C CA . TYR A 1 81 ? 6.143 -0.776 -8.768 1.00 0.00 206 TYR A CA 6
ATOM 16743 C C . TYR A 1 81 ? 7.217 -0.946 -9.836 1.00 0.00 206 TYR A C 6
ATOM 16744 O O . TYR A 1 81 ? 7.110 -0.407 -10.937 1.00 0.00 206 TYR A O 6
ATOM 16762 N N . ASP A 1 82 ? 8.233 -1.731 -9.509 1.00 0.00 207 ASP A N 6
ATOM 16763 C CA . ASP A 1 82 ? 9.305 -2.008 -10.454 1.00 0.00 207 ASP A CA 6
ATOM 16764 C C . ASP A 1 82 ? 9.130 -3.409 -11.005 1.00 0.00 207 ASP A C 6
ATOM 16765 O O . ASP A 1 82 ? 9.101 -4.376 -10.252 1.00 0.00 207 ASP A O 6
ATOM 16774 N N . LYS A 1 83 ? 8.980 -3.515 -12.316 1.00 0.00 208 LYS A N 6
ATOM 16775 C CA . LYS A 1 83 ? 8.775 -4.810 -12.940 1.00 0.00 208 LYS A CA 6
ATOM 16776 C C . LYS A 1 83 ? 10.050 -5.654 -12.882 1.00 0.00 208 LYS A C 6
ATOM 16777 O O . LYS A 1 83 ? 9.986 -6.877 -12.780 1.00 0.00 208 LYS A O 6
ATOM 16796 N N . TYR A 1 84 ? 11.208 -4.998 -12.965 1.00 0.00 209 TYR A N 6
ATOM 16797 C CA . TYR A 1 84 ? 12.481 -5.718 -12.934 1.00 0.00 209 TYR A CA 6
ATOM 16798 C C . TYR A 1 84 ? 12.665 -6.463 -11.610 1.00 0.00 209 TYR A C 6
ATOM 16799 O O . TYR A 1 84 ? 12.947 -7.662 -11.600 1.00 0.00 209 TYR A O 6
ATOM 16817 N N . TYR A 1 85 ? 12.517 -5.747 -10.497 1.00 0.00 210 TYR A N 6
ATOM 16818 C CA . TYR A 1 85 ? 12.682 -6.358 -9.179 1.00 0.00 210 TYR A CA 6
ATOM 16819 C C . TYR A 1 85 ? 11.371 -6.950 -8.677 1.00 0.00 210 TYR A C 6
ATOM 16820 O O . TYR A 1 85 ? 11.367 -7.829 -7.816 1.00 0.00 210 TYR A O 6
ATOM 16838 N N . GLN A 1 86 ? 10.262 -6.478 -9.233 1.00 0.00 211 GLN A N 6
ATOM 16839 C CA . GLN A 1 86 ? 8.942 -6.963 -8.852 1.00 0.00 211 GLN A CA 6
ATOM 16840 C C . GLN A 1 86 ? 8.669 -6.743 -7.363 1.00 0.00 211 GLN A C 6
ATOM 16841 O O . GLN A 1 86 ? 8.112 -7.617 -6.702 1.00 0.00 211 GLN A O 6
ATOM 16855 N N . THR A 1 87 ? 9.049 -5.577 -6.832 1.00 0.00 212 THR A N 6
ATOM 16856 C CA . THR A 1 87 ? 8.815 -5.283 -5.418 1.00 0.00 212 THR A CA 6
ATOM 16857 C C . THR A 1 87 ? 8.407 -3.816 -5.254 1.00 0.00 212 THR A C 6
ATOM 16858 O O . THR A 1 87 ? 8.635 -3.002 -6.147 1.00 0.00 212 THR A O 6
ATOM 16869 N N . PRO A 1 88 ? 7.820 -3.465 -4.138 1.00 0.00 213 PRO A N 6
ATOM 16870 C CA . PRO A 1 88 ? 7.386 -2.062 -3.864 1.00 0.00 213 PRO A CA 6
ATOM 16871 C C . PRO A 1 88 ? 8.570 -1.161 -3.512 1.00 0.00 213 PRO A C 6
ATOM 16872 O O . PRO A 1 88 ? 9.587 -1.637 -3.010 1.00 0.00 213 PRO A O 6
ATOM 16883 N N . ARG A 1 89 ? 8.437 0.134 -3.780 1.00 0.00 214 ARG A N 6
ATOM 16884 C CA . ARG A 1 89 ? 9.523 1.071 -3.482 1.00 0.00 214 ARG A CA 6
ATOM 16885 C C . ARG A 1 89 ? 8.985 2.383 -2.928 1.00 0.00 214 ARG A C 6
ATOM 16886 O O . ARG A 1 89 ? 7.809 2.686 -3.076 1.00 0.00 214 ARG A O 6
ATOM 16907 N N . LEU A 1 90 ? 9.862 3.156 -2.290 1.00 0.00 215 LEU A N 6
ATOM 16908 C CA . LEU A 1 90 ? 9.467 4.443 -1.722 1.00 0.00 215 LEU A CA 6
ATOM 16909 C C . LEU A 1 90 ? 10.406 5.552 -2.206 1.00 0.00 215 LEU A C 6
ATOM 16910 O O . LEU A 1 90 ? 11.625 5.422 -2.121 1.00 0.00 215 LEU A O 6
ATOM 16926 N N . TRP A 1 91 ? 9.831 6.645 -2.705 1.00 0.00 216 TRP A N 6
ATOM 16927 C CA . TRP A 1 91 ? 10.634 7.768 -3.189 1.00 0.00 216 TRP A CA 6
ATOM 16928 C C . TRP A 1 91 ? 10.483 8.956 -2.244 1.00 0.00 216 TRP A C 6
ATOM 16929 O O . TRP A 1 91 ? 9.370 9.431 -2.021 1.00 0.00 216 TRP A O 6
ATOM 16950 N N . LEU A 1 92 ? 11.589 9.438 -1.684 1.00 0.00 217 LEU A N 6
ATOM 16951 C CA . LEU A 1 92 ? 11.516 10.569 -0.767 1.00 0.00 217 LEU A CA 6
ATOM 16952 C C . LEU A 1 92 ? 11.885 11.867 -1.478 1.00 0.00 217 LEU A C 6
ATOM 16953 O O . LEU A 1 92 ? 12.996 12.015 -1.987 1.00 0.00 217 LEU A O 6
ATOM 16969 N N . PHE A 1 93 ? 10.949 12.807 -1.497 1.00 0.00 218 PHE A N 6
ATOM 16970 C CA . PHE A 1 93 ? 11.179 14.098 -2.130 1.00 0.00 218 PHE A CA 6
ATOM 16971 C C . PHE A 1 93 ? 10.688 15.205 -1.208 1.00 0.00 218 PHE A C 6
ATOM 16972 O O . PHE A 1 93 ? 9.547 15.160 -0.757 1.00 0.00 218 PHE A O 6
ATOM 16989 N N . GLY A 1 94 ? 11.536 16.181 -0.911 1.00 0.00 219 GLY A N 6
ATOM 16990 C CA . GLY A 1 94 ? 11.133 17.252 -0.015 1.00 0.00 219 GLY A CA 6
ATOM 16991 C C . GLY A 1 94 ? 11.309 18.636 -0.628 1.00 0.00 219 GLY A C 6
ATOM 16992 O O . GLY A 1 94 ? 11.573 18.793 -1.820 1.00 0.00 219 GLY A O 6
ATOM 16996 N N . TYR A 1 95 ? 11.159 19.626 0.237 1.00 0.00 220 TYR A N 6
ATOM 16997 C CA . TYR A 1 95 ? 11.298 21.027 -0.143 1.00 0.00 220 TYR A CA 6
ATOM 16998 C C . TYR A 1 95 ? 11.842 21.846 1.022 1.00 0.00 220 TYR A C 6
ATOM 16999 O O . TYR A 1 95 ? 11.750 21.432 2.177 1.00 0.00 220 TYR A O 6
ATOM 17017 N N . ASP A 1 96 ? 12.379 23.026 0.722 1.00 0.00 221 ASP A N 6
ATOM 17018 C CA . ASP A 1 96 ? 12.892 23.903 1.759 1.00 0.00 221 ASP A CA 6
ATOM 17019 C C . ASP A 1 96 ? 11.736 24.741 2.305 1.00 0.00 221 ASP A C 6
ATOM 17020 O O . ASP A 1 96 ? 10.608 24.621 1.827 1.00 0.00 221 ASP A O 6
ATOM 17029 N N . GLU A 1 97 ? 12.005 25.594 3.286 1.00 0.00 222 GLU A N 6
ATOM 17030 C CA . GLU A 1 97 ? 10.955 26.441 3.853 1.00 0.00 222 GLU A CA 6
ATOM 17031 C C . GLU A 1 97 ? 10.513 27.522 2.863 1.00 0.00 222 GLU A C 6
ATOM 17032 O O . GLU A 1 97 ? 9.454 28.125 3.029 1.00 0.00 222 GLU A O 6
ATOM 17044 N N . GLN A 1 98 ? 11.325 27.761 1.837 1.00 0.00 223 GLN A N 6
ATOM 17045 C CA . GLN A 1 98 ? 10.994 28.773 0.834 1.00 0.00 223 GLN A CA 6
ATOM 17046 C C . GLN A 1 98 ? 10.127 28.180 -0.280 1.00 0.00 223 GLN A C 6
ATOM 17047 O O . GLN A 1 98 ? 9.879 28.842 -1.290 1.00 0.00 223 GLN A O 6
ATOM 17061 N N . ARG A 1 99 ? 9.699 26.927 -0.095 1.00 0.00 224 ARG A N 6
ATOM 17062 C CA . ARG A 1 99 ? 8.882 26.235 -1.091 1.00 0.00 224 ARG A CA 6
ATOM 17063 C C . ARG A 1 99 ? 9.723 25.874 -2.310 1.00 0.00 224 ARG A C 6
ATOM 17064 O O . ARG A 1 99 ? 9.192 25.630 -3.393 1.00 0.00 224 ARG A O 6
ATOM 17085 N N . GLN A 1 100 ? 11.036 25.838 -2.125 1.00 0.00 225 GLN A N 6
ATOM 17086 C CA . GLN A 1 100 ? 11.939 25.500 -3.207 1.00 0.00 225 GLN A CA 6
ATOM 17087 C C . GLN A 1 100 ? 12.349 24.044 -3.081 1.00 0.00 225 GLN A C 6
ATOM 17088 O O . GLN A 1 100 ? 12.330 23.484 -1.989 1.00 0.00 225 GLN A O 6
ATOM 17102 N N . PRO A 1 101 ? 12.699 23.412 -4.158 1.00 0.00 226 PRO A N 6
ATOM 17103 C CA . PRO A 1 101 ? 13.094 21.985 -4.129 1.00 0.00 226 PRO A CA 6
ATOM 17104 C C . PRO A 1 101 ? 14.443 21.771 -3.453 1.00 0.00 226 PRO A C 6
ATOM 17105 O O . PRO A 1 101 ? 15.372 22.559 -3.625 1.00 0.00 226 PRO A O 6
ATOM 17116 N N . LEU A 1 102 ? 14.538 20.688 -2.697 1.00 0.00 227 LEU A N 6
ATOM 17117 C CA . LEU A 1 102 ? 15.773 20.347 -2.003 1.00 0.00 227 LEU A CA 6
ATOM 17118 C C . LEU A 1 102 ? 16.737 19.661 -2.965 1.00 0.00 227 LEU A C 6
ATOM 17119 O O . LEU A 1 102 ? 16.339 18.767 -3.713 1.00 0.00 227 LEU A O 6
ATOM 17135 N N . THR A 1 103 ? 18.005 20.063 -2.944 1.00 0.00 228 THR A N 6
ATOM 17136 C CA . THR A 1 103 ? 18.992 19.449 -3.821 1.00 0.00 228 THR A CA 6
ATOM 17137 C C . THR A 1 103 ? 19.400 18.097 -3.260 1.00 0.00 228 THR A C 6
ATOM 17138 O O . THR A 1 103 ? 19.161 17.810 -2.090 1.00 0.00 228 THR A O 6
ATOM 17149 N N . VAL A 1 104 ? 19.987 17.262 -4.099 1.00 0.00 229 VAL A N 6
ATOM 17150 C CA . VAL A 1 104 ? 20.391 15.943 -3.671 1.00 0.00 229 VAL A CA 6
ATOM 17151 C C . VAL A 1 104 ? 21.337 15.994 -2.467 1.00 0.00 229 VAL A C 6
ATOM 17152 O O . VAL A 1 104 ? 21.185 15.214 -1.526 1.00 0.00 229 VAL A O 6
ATOM 17165 N N . GLU A 1 105 ? 22.317 16.890 -2.494 1.00 0.00 230 GLU A N 6
ATOM 17166 C CA . GLU A 1 105 ? 23.274 16.999 -1.404 1.00 0.00 230 GLU A CA 6
ATOM 17167 C C . GLU A 1 105 ? 22.614 17.430 -0.099 1.00 0.00 230 GLU A C 6
ATOM 17168 O O . GLU A 1 105 ? 22.931 16.898 0.965 1.00 0.00 230 GLU A O 6
ATOM 17180 N N . HIS A 1 106 ? 21.698 18.390 -0.171 1.00 0.00 231 HIS A N 6
ATOM 17181 C CA . HIS A 1 106 ? 21.018 18.863 1.032 1.00 0.00 231 HIS A CA 6
ATOM 17182 C C . HIS A 1 106 ? 20.047 17.804 1.537 1.00 0.00 231 HIS A C 6
ATOM 17183 O O . HIS A 1 106 ? 19.912 17.574 2.738 1.00 0.00 231 HIS A O 6
ATOM 17198 N N . MET A 1 107 ? 19.379 17.167 0.588 1.00 0.00 232 MET A N 6
ATOM 17199 C CA . MET A 1 107 ? 18.410 16.128 0.881 1.00 0.00 232 MET A CA 6
ATOM 17200 C C . MET A 1 107 ? 19.038 14.988 1.669 1.00 0.00 232 MET A C 6
ATOM 17201 O O . MET A 1 107 ? 18.392 14.390 2.516 1.00 0.00 232 MET A O 6
ATOM 17215 N N . TYR A 1 108 ? 20.296 14.704 1.376 1.00 0.00 233 TYR A N 6
ATOM 17216 C CA . TYR A 1 108 ? 21.010 13.628 2.045 1.00 0.00 233 TYR A CA 6
ATOM 17217 C C . TYR A 1 108 ? 21.032 13.827 3.559 1.00 0.00 233 TYR A C 6
ATOM 17218 O O . TYR A 1 108 ? 21.202 12.869 4.314 1.00 0.00 233 TYR A O 6
ATOM 17236 N N . GLU A 1 109 ? 20.857 15.061 4.000 1.00 0.00 234 GLU A N 6
ATOM 17237 C CA . GLU A 1 109 ? 20.851 15.355 5.427 1.00 0.00 234 GLU A CA 6
ATOM 17238 C C . GLU A 1 109 ? 19.585 14.813 6.097 1.00 0.00 234 GLU A C 6
ATOM 17239 O O . GLU A 1 109 ? 19.565 14.577 7.305 1.00 0.00 234 GLU A O 6
ATOM 17251 N N . ASP A 1 110 ? 18.524 14.646 5.308 1.00 0.00 235 ASP A N 6
ATOM 17252 C CA . ASP A 1 110 ? 17.247 14.161 5.836 1.00 0.00 235 ASP A CA 6
ATOM 17253 C C . ASP A 1 110 ? 17.142 12.629 5.789 1.00 0.00 235 ASP A C 6
ATOM 17254 O O . ASP A 1 110 ? 16.053 12.071 5.932 1.00 0.00 235 ASP A O 6
ATOM 17263 N N . ILE A 1 111 ? 18.272 11.955 5.613 1.00 0.00 236 ILE A N 6
ATOM 17264 C CA . ILE A 1 111 ? 18.272 10.490 5.579 1.00 0.00 236 ILE A CA 6
ATOM 17265 C C . ILE A 1 111 ? 19.451 9.913 6.355 1.00 0.00 236 ILE A C 6
ATOM 17266 O O . ILE A 1 111 ? 20.513 10.527 6.443 1.00 0.00 236 ILE A O 6
ATOM 17282 N N . SER A 1 112 ? 19.244 8.720 6.907 1.00 0.00 237 SER A N 6
ATOM 17283 C CA . SER A 1 112 ? 20.288 8.051 7.673 1.00 0.00 237 SER A CA 6
ATOM 17284 C C . SER A 1 112 ? 21.577 8.011 6.857 1.00 0.00 237 SER A C 6
ATOM 17285 O O . SER A 1 112 ? 21.739 7.173 5.972 1.00 0.00 237 SER A O 6
ATOM 17293 N N . GLN A 1 113 ? 22.483 8.933 7.168 1.00 0.00 238 GLN A N 6
ATOM 17294 C CA . GLN A 1 113 ? 23.761 9.033 6.470 1.00 0.00 238 GLN A CA 6
ATOM 17295 C C . GLN A 1 113 ? 24.607 7.776 6.675 1.00 0.00 238 GLN A C 6
ATOM 17296 O O . GLN A 1 113 ? 25.624 7.589 6.009 1.00 0.00 238 GLN A O 6
ATOM 17310 N N . ASP A 1 114 ? 24.202 6.925 7.613 1.00 0.00 239 ASP A N 6
ATOM 17311 C CA . ASP A 1 114 ? 24.966 5.717 7.898 1.00 0.00 239 ASP A CA 6
ATOM 17312 C C . ASP A 1 114 ? 25.178 4.879 6.637 1.00 0.00 239 ASP A C 6
ATOM 17313 O O . ASP A 1 114 ? 26.308 4.499 6.334 1.00 0.00 239 ASP A O 6
ATOM 17322 N N . HIS A 1 115 ? 24.110 4.599 5.892 1.00 0.00 240 HIS A N 6
ATOM 17323 C CA . HIS A 1 115 ? 24.228 3.815 4.663 1.00 0.00 240 HIS A CA 6
ATOM 17324 C C . HIS A 1 115 ? 23.573 4.546 3.487 1.00 0.00 240 HIS A C 6
ATOM 17325 O O . HIS A 1 115 ? 23.279 3.940 2.463 1.00 0.00 240 HIS A O 6
ATOM 17340 N N . VAL A 1 116 ? 23.333 5.842 3.645 1.00 0.00 241 VAL A N 6
ATOM 17341 C CA . VAL A 1 116 ? 22.693 6.627 2.590 1.00 0.00 241 VAL A CA 6
ATOM 17342 C C . VAL A 1 116 ? 23.437 6.473 1.264 1.00 0.00 241 VAL A C 6
ATOM 17343 O O . VAL A 1 116 ? 22.846 6.575 0.190 1.00 0.00 241 VAL A O 6
ATOM 17356 N N . LYS A 1 117 ? 24.738 6.239 1.346 1.00 0.00 242 LYS A N 6
ATOM 17357 C CA . LYS A 1 117 ? 25.561 6.086 0.150 1.00 0.00 242 LYS A CA 6
ATOM 17358 C C . LYS A 1 117 ? 25.134 4.883 -0.697 1.00 0.00 242 LYS A C 6
ATOM 17359 O O . LYS A 1 117 ? 25.165 4.948 -1.927 1.00 0.00 242 LYS A O 6
ATOM 17378 N N . LYS A 1 118 ? 24.741 3.790 -0.046 1.00 0.00 243 LYS A N 6
ATOM 17379 C CA . LYS A 1 118 ? 24.319 2.589 -0.774 1.00 0.00 243 LYS A CA 6
ATOM 17380 C C . LYS A 1 118 ? 22.820 2.327 -0.620 1.00 0.00 243 LYS A C 6
ATOM 17381 O O . LYS A 1 118 ? 22.105 2.127 -1.602 1.00 0.00 243 LYS A O 6
ATOM 17400 N N . THR A 1 119 ? 22.368 2.315 0.625 1.00 0.00 244 THR A N 6
ATOM 17401 C CA . THR A 1 119 ? 20.966 2.059 0.945 1.00 0.00 244 THR A CA 6
ATOM 17402 C C . THR A 1 119 ? 20.042 3.088 0.297 1.00 0.00 244 THR A C 6
ATOM 17403 O O . THR A 1 119 ? 18.884 2.793 0.002 1.00 0.00 244 THR A O 6
ATOM 17414 N N . VAL A 1 120 ? 20.552 4.295 0.091 1.00 0.00 245 VAL A N 6
ATOM 17415 C CA . VAL A 1 120 ? 19.753 5.361 -0.506 1.00 0.00 245 VAL A CA 6
ATOM 17416 C C . VAL A 1 120 ? 20.365 5.803 -1.836 1.00 0.00 245 VAL A C 6
ATOM 17417 O O . VAL A 1 120 ? 21.582 5.756 -2.014 1.00 0.00 245 VAL A O 6
ATOM 17430 N N . THR A 1 121 ? 19.514 6.226 -2.766 1.00 0.00 246 THR A N 6
ATOM 17431 C CA . THR A 1 121 ? 19.980 6.665 -4.080 1.00 0.00 246 THR A CA 6
ATOM 17432 C C . THR A 1 121 ? 19.040 7.731 -4.651 1.00 0.00 246 THR A C 6
ATOM 17433 O O . THR A 1 121 ? 17.924 7.891 -4.169 1.00 0.00 246 THR A O 6
ATOM 17444 N N . ILE A 1 122 ? 19.485 8.428 -5.705 1.00 0.00 247 ILE A N 6
ATOM 17445 C CA . ILE A 1 122 ? 18.645 9.439 -6.352 1.00 0.00 247 ILE A CA 6
ATOM 17446 C C . ILE A 1 122 ? 18.449 9.088 -7.814 1.00 0.00 247 ILE A C 6
ATOM 17447 O O . ILE A 1 122 ? 19.397 8.737 -8.516 1.00 0.00 247 ILE A O 6
ATOM 17463 N N . GLU A 1 123 ? 17.201 9.180 -8.257 1.00 0.00 248 GLU A N 6
ATOM 17464 C CA . GLU A 1 123 ? 16.878 8.856 -9.647 1.00 0.00 248 GLU A CA 6
ATOM 17465 C C . GLU A 1 123 ? 15.611 9.557 -10.118 1.00 0.00 248 GLU A C 6
ATOM 17466 O O . GLU A 1 123 ? 14.855 10.107 -9.318 1.00 0.00 248 GLU A O 6
ATOM 17478 N N . ASN A 1 124 ? 15.380 9.507 -11.426 1.00 0.00 249 ASN A N 6
ATOM 17479 C CA . ASN A 1 124 ? 14.192 10.115 -12.005 1.00 0.00 249 ASN A CA 6
ATOM 17480 C C . ASN A 1 124 ? 13.002 9.181 -11.834 1.00 0.00 249 ASN A C 6
ATOM 17481 O O . ASN A 1 124 ? 13.156 7.959 -11.819 1.00 0.00 249 ASN A O 6
ATOM 17492 N N . HIS A 1 125 ? 11.819 9.757 -11.685 1.00 0.00 250 HIS A N 6
ATOM 17493 C CA . HIS A 1 125 ? 10.628 8.948 -11.496 1.00 0.00 250 HIS A CA 6
ATOM 17494 C C . HIS A 1 125 ? 10.262 8.221 -12.805 1.00 0.00 250 HIS A C 6
ATOM 17495 O O . HIS A 1 125 ? 10.314 8.816 -13.879 1.00 0.00 250 HIS A O 6
ATOM 17510 N N . PRO A 1 126 ? 9.923 6.948 -12.738 1.00 0.00 251 PRO A N 6
ATOM 17511 C CA . PRO A 1 126 ? 9.577 6.124 -13.946 1.00 0.00 251 PRO A CA 6
ATOM 17512 C C . PRO A 1 126 ? 8.207 6.448 -14.531 1.00 0.00 251 PRO A C 6
ATOM 17513 O O . PRO A 1 126 ? 7.934 6.157 -15.696 1.00 0.00 251 PRO A O 6
ATOM 17524 N N . HIS A 1 127 ? 7.352 7.048 -13.719 1.00 0.00 252 HIS A N 6
ATOM 17525 C CA . HIS A 1 127 ? 6.011 7.406 -14.167 1.00 0.00 252 HIS A CA 6
ATOM 17526 C C . HIS A 1 127 ? 5.691 8.869 -13.854 1.00 0.00 252 HIS A C 6
ATOM 17527 O O . HIS A 1 127 ? 4.587 9.342 -14.124 1.00 0.00 252 HIS A O 6
ATOM 17542 N N . LEU A 1 128 ? 6.664 9.575 -13.284 1.00 0.00 253 LEU A N 6
ATOM 17543 C CA . LEU A 1 128 ? 6.464 10.984 -12.948 1.00 0.00 253 LEU A CA 6
ATOM 17544 C C . LEU A 1 128 ? 7.535 11.873 -13.568 1.00 0.00 253 LEU A C 6
ATOM 17545 O O . LEU A 1 128 ? 8.597 11.402 -13.979 1.00 0.00 253 LEU A O 6
ATOM 17561 N N . PRO A 1 129 ? 7.251 13.147 -13.660 1.00 0.00 254 PRO A N 6
ATOM 17562 C CA . PRO A 1 129 ? 8.170 14.154 -14.264 1.00 0.00 254 PRO A CA 6
ATOM 17563 C C . PRO A 1 129 ? 9.297 14.592 -13.324 1.00 0.00 254 PRO A C 6
ATOM 17564 O O . PRO A 1 129 ? 9.248 14.347 -12.118 1.00 0.00 254 PRO A O 6
ATOM 17575 N N . PRO A 1 130 ? 10.293 15.253 -13.862 1.00 0.00 255 PRO A N 6
ATOM 17576 C CA . PRO A 1 130 ? 11.462 15.773 -13.081 1.00 0.00 255 PRO A CA 6
ATOM 17577 C C . PRO A 1 130 ? 11.047 16.919 -12.154 1.00 0.00 255 PRO A C 6
ATOM 17578 O O . PRO A 1 130 ? 9.932 17.429 -12.260 1.00 0.00 255 PRO A O 6
ATOM 17589 N N . PRO A 1 131 ? 11.905 17.336 -11.252 1.00 0.00 256 PRO A N 6
ATOM 17590 C CA . PRO A 1 131 ? 13.277 16.769 -11.062 1.00 0.00 256 PRO A CA 6
ATOM 17591 C C . PRO A 1 131 ? 13.290 15.380 -10.428 1.00 0.00 256 PRO A C 6
ATOM 17592 O O . PRO A 1 131 ? 12.262 14.880 -9.972 1.00 0.00 256 PRO A O 6
ATOM 17603 N N . PRO A 1 132 ? 14.448 14.760 -10.394 1.00 0.00 257 PRO A N 6
ATOM 17604 C CA . PRO A 1 132 ? 14.632 13.396 -9.805 1.00 0.00 257 PRO A CA 6
ATOM 17605 C C . PRO A 1 132 ? 14.463 13.402 -8.291 1.00 0.00 257 PRO A C 6
ATOM 17606 O O . PRO A 1 132 ? 14.745 14.405 -7.634 1.00 0.00 257 PRO A O 6
ATOM 17617 N N . MET A 1 133 ? 14.026 12.276 -7.735 1.00 0.00 258 MET A N 6
ATOM 17618 C CA . MET A 1 133 ? 13.857 12.177 -6.293 1.00 0.00 258 MET A CA 6
ATOM 17619 C C . MET A 1 133 ? 14.587 10.936 -5.785 1.00 0.00 258 MET A C 6
ATOM 17620 O O . MET A 1 133 ? 14.930 10.045 -6.561 1.00 0.00 258 MET A O 6
ATOM 17634 N N . CYS A 1 134 ? 14.845 10.899 -4.486 1.00 0.00 259 CYS A N 6
ATOM 17635 C CA . CYS A 1 134 ? 15.561 9.781 -3.891 1.00 0.00 259 CYS A CA 6
ATOM 17636 C C . CYS A 1 134 ? 14.645 8.585 -3.729 1.00 0.00 259 CYS A C 6
ATOM 17637 O O . CYS A 1 134 ? 13.465 8.737 -3.434 1.00 0.00 259 CYS A O 6
ATOM 17645 N N . SER A 1 135 ? 15.204 7.398 -3.927 1.00 0.00 260 SER A N 6
ATOM 17646 C CA . SER A 1 135 ? 14.443 6.167 -3.798 1.00 0.00 260 SER A CA 6
ATOM 17647 C C . SER A 1 135 ? 15.125 5.260 -2.789 1.00 0.00 260 SER A C 6
ATOM 17648 O O . SER A 1 135 ? 16.346 5.106 -2.813 1.00 0.00 260 SER A O 6
ATOM 17656 N N . VAL A 1 136 ? 14.340 4.675 -1.895 1.00 0.00 261 VAL A N 6
ATOM 17657 C CA . VAL A 1 136 ? 14.899 3.806 -0.875 1.00 0.00 261 VAL A CA 6
ATOM 17658 C C . VAL A 1 136 ? 14.336 2.398 -1.002 1.00 0.00 261 VAL A C 6
ATOM 17659 O O . VAL A 1 136 ? 13.149 2.212 -1.274 1.00 0.00 261 VAL A O 6
ATOM 17672 N N . HIS A 1 137 ? 15.210 1.420 -0.803 1.00 0.00 262 HIS A N 6
ATOM 17673 C CA . HIS A 1 137 ? 14.841 0.009 -0.894 1.00 0.00 262 HIS A CA 6
ATOM 17674 C C . HIS A 1 137 ? 16.093 -0.875 -0.839 1.00 0.00 262 HIS A C 6
ATOM 17675 O O . HIS A 1 137 ? 16.145 -1.813 -0.043 1.00 0.00 262 HIS A O 6
ATOM 17690 N N . PRO A 1 138 ? 17.108 -0.604 -1.640 1.00 0.00 263 PRO A N 6
ATOM 17691 C CA . PRO A 1 138 ? 18.364 -1.413 -1.630 1.00 0.00 263 PRO A CA 6
ATOM 17692 C C . PRO A 1 138 ? 19.057 -1.337 -0.273 1.00 0.00 263 PRO A C 6
ATOM 17693 O O . PRO A 1 138 ? 18.913 -0.352 0.447 1.00 0.00 263 PRO A O 6
ATOM 17704 N N . CYS A 1 139 ? 19.808 -2.376 0.068 1.00 0.00 264 CYS A N 6
ATOM 17705 C CA . CYS A 1 139 ? 20.518 -2.399 1.341 1.00 0.00 264 CYS A CA 6
ATOM 17706 C C . CYS A 1 139 ? 21.856 -3.109 1.183 1.00 0.00 264 CYS A C 6
ATOM 17707 O O . CYS A 1 139 ? 22.070 -3.838 0.216 1.00 0.00 264 CYS A O 6
ATOM 17715 N N . ARG A 1 140 ? 22.758 -2.891 2.135 1.00 0.00 265 ARG A N 6
ATOM 17716 C CA . ARG A 1 140 ? 24.068 -3.521 2.075 1.00 0.00 265 ARG A CA 6
ATOM 17717 C C . ARG A 1 140 ? 23.915 -5.038 2.116 1.00 0.00 265 ARG A C 6
ATOM 17718 O O . ARG A 1 140 ? 24.148 -5.719 1.117 1.00 0.00 265 ARG A O 6
ATOM 17739 N N . HIS A 1 141 ? 23.533 -5.566 3.275 1.00 0.00 266 HIS A N 6
ATOM 17740 C CA . HIS A 1 141 ? 23.367 -7.005 3.422 1.00 0.00 266 HIS A CA 6
ATOM 17741 C C . HIS A 1 141 ? 21.900 -7.400 3.283 1.00 0.00 266 HIS A C 6
ATOM 17742 O O . HIS A 1 141 ? 21.038 -6.885 3.996 1.00 0.00 266 HIS A O 6
ATOM 17757 N N . ALA A 1 142 ? 21.627 -8.327 2.370 1.00 0.00 267 ALA A N 6
ATOM 17758 C CA . ALA A 1 142 ? 20.263 -8.802 2.151 1.00 0.00 267 ALA A CA 6
ATOM 17759 C C . ALA A 1 142 ? 19.770 -9.601 3.359 1.00 0.00 267 ALA A C 6
ATOM 17760 O O . ALA A 1 142 ? 18.569 -9.805 3.534 1.00 0.00 267 ALA A O 6
ATOM 17767 N N . GLU A 1 143 ? 20.708 -10.051 4.187 1.00 0.00 268 GLU A N 6
ATOM 17768 C CA . GLU A 1 143 ? 20.375 -10.830 5.372 1.00 0.00 268 GLU A CA 6
ATOM 17769 C C . GLU A 1 143 ? 19.498 -10.034 6.337 1.00 0.00 268 GLU A C 6
ATOM 17770 O O . GLU A 1 143 ? 18.724 -10.613 7.091 1.00 0.00 268 GLU A O 6
ATOM 17782 N N . VAL A 1 144 ? 19.610 -8.712 6.310 1.00 0.00 269 VAL A N 6
ATOM 17783 C CA . VAL A 1 144 ? 18.796 -7.876 7.192 1.00 0.00 269 VAL A CA 6
ATOM 17784 C C . VAL A 1 144 ? 17.341 -7.860 6.716 1.00 0.00 269 VAL A C 6
ATOM 17785 O O . VAL A 1 144 ? 16.417 -7.727 7.514 1.00 0.00 269 VAL A O 6
ATOM 17798 N N . MET A 1 145 ? 17.149 -7.992 5.404 1.00 0.00 270 MET A N 6
ATOM 17799 C CA . MET A 1 145 ? 15.809 -7.991 4.826 1.00 0.00 270 MET A CA 6
ATOM 17800 C C . MET A 1 145 ? 15.023 -9.181 5.354 1.00 0.00 270 MET A C 6
ATOM 17801 O O . MET A 1 145 ? 13.819 -9.098 5.596 1.00 0.00 270 MET A O 6
ATOM 17815 N N . LYS A 1 146 ? 15.723 -10.292 5.521 1.00 0.00 271 LYS A N 6
ATOM 17816 C CA . LYS A 1 146 ? 15.103 -11.509 6.014 1.00 0.00 271 LYS A CA 6
ATOM 17817 C C . LYS A 1 146 ? 14.541 -11.269 7.407 1.00 0.00 271 LYS A C 6
ATOM 17818 O O . LYS A 1 146 ? 13.565 -11.901 7.809 1.00 0.00 271 LYS A O 6
ATOM 17837 N N . LYS A 1 147 ? 15.159 -10.346 8.143 1.00 0.00 272 LYS A N 6
ATOM 17838 C CA . LYS A 1 147 ? 14.679 -10.044 9.495 1.00 0.00 272 LYS A CA 6
ATOM 17839 C C . LYS A 1 147 ? 13.372 -9.253 9.452 1.00 0.00 272 LYS A C 6
ATOM 17840 O O . LYS A 1 147 ? 12.414 -9.584 10.147 1.00 0.00 272 LYS A O 6
ATOM 17859 N N . ILE A 1 148 ? 13.341 -8.194 8.651 1.00 0.00 273 ILE A N 6
ATOM 17860 C CA . ILE A 1 148 ? 12.137 -7.351 8.549 1.00 0.00 273 ILE A CA 6
ATOM 17861 C C . ILE A 1 148 ? 10.980 -8.083 7.862 1.00 0.00 273 ILE A C 6
ATOM 17862 O O . ILE A 1 148 ? 9.816 -7.825 8.159 1.00 0.00 273 ILE A O 6
ATOM 17878 N N . ILE A 1 149 ? 11.302 -9.024 6.985 1.00 0.00 274 ILE A N 6
ATOM 17879 C CA . ILE A 1 149 ? 10.243 -9.798 6.331 1.00 0.00 274 ILE A CA 6
ATOM 17880 C C . ILE A 1 149 ? 9.665 -10.775 7.339 1.00 0.00 274 ILE A C 6
ATOM 17881 O O . ILE A 1 149 ? 8.456 -11.002 7.402 1.00 0.00 274 ILE A O 6
ATOM 17897 N N . GLU A 1 150 ? 10.564 -11.328 8.133 1.00 0.00 275 GLU A N 6
ATOM 17898 C CA . GLU A 1 150 ? 10.194 -12.279 9.176 1.00 0.00 275 GLU A CA 6
ATOM 17899 C C . GLU A 1 150 ? 9.030 -11.712 10.003 1.00 0.00 275 GLU A C 6
ATOM 17900 O O . GLU A 1 150 ? 8.278 -12.459 10.628 1.00 0.00 275 GLU A O 6
ATOM 17912 N N . THR A 1 151 ? 8.878 -10.383 9.980 1.00 0.00 276 THR A N 6
ATOM 17913 C CA . THR A 1 151 ? 7.799 -9.717 10.704 1.00 0.00 276 THR A CA 6
ATOM 17914 C C . THR A 1 151 ? 6.438 -10.220 10.226 1.00 0.00 276 THR A C 6
ATOM 17915 O O . THR A 1 151 ? 5.558 -10.509 11.033 1.00 0.00 276 THR A O 6
ATOM 17926 N N . VAL A 1 152 ? 6.262 -10.307 8.913 1.00 0.00 277 VAL A N 6
ATOM 17927 C CA . VAL A 1 152 ? 4.987 -10.758 8.360 1.00 0.00 277 VAL A CA 6
ATOM 17928 C C . VAL A 1 152 ? 4.636 -12.134 8.918 1.00 0.00 277 VAL A C 6
ATOM 17929 O O . VAL A 1 152 ? 3.481 -12.402 9.250 1.00 0.00 277 VAL A O 6
ATOM 17942 N N . ALA A 1 153 ? 5.633 -13.000 9.010 1.00 0.00 278 ALA A N 6
ATOM 17943 C CA . ALA A 1 153 ? 5.410 -14.347 9.525 1.00 0.00 278 ALA A CA 6
ATOM 17944 C C . ALA A 1 153 ? 4.736 -14.278 10.896 1.00 0.00 278 ALA A C 6
ATOM 17945 O O . ALA A 1 153 ? 3.935 -15.145 11.246 1.00 0.00 278 ALA A O 6
ATOM 17952 N N . GLU A 1 154 ? 5.078 -13.248 11.663 1.00 0.00 279 GLU A N 6
ATOM 17953 C CA . GLU A 1 154 ? 4.508 -13.082 13.000 1.00 0.00 279 GLU A CA 6
ATOM 17954 C C . GLU A 1 154 ? 2.987 -13.226 12.937 1.00 0.00 279 GLU A C 6
ATOM 17955 O O . GLU A 1 154 ? 2.383 -13.871 13.795 1.00 0.00 279 GLU A O 6
ATOM 17967 N N . GLY A 1 155 ? 2.375 -12.640 11.911 1.00 0.00 280 GLY A N 6
ATOM 17968 C CA . GLY A 1 155 ? 0.927 -12.735 11.746 1.00 0.00 280 GLY A CA 6
ATOM 17969 C C . GLY A 1 155 ? 0.561 -14.099 11.168 1.00 0.00 280 GLY A C 6
ATOM 17970 O O . GLY A 1 155 ? 1.402 -14.996 11.115 1.00 0.00 280 GLY A O 6
ATOM 17974 N N . GLY A 1 156 ? -0.686 -14.262 10.729 1.00 0.00 281 GLY A N 6
ATOM 17975 C CA . GLY A 1 156 ? -1.122 -15.534 10.157 1.00 0.00 281 GLY A CA 6
ATOM 17976 C C . GLY A 1 156 ? -2.460 -15.342 9.444 1.00 0.00 281 GLY A C 6
ATOM 17977 O O . GLY A 1 156 ? -2.631 -15.746 8.293 1.00 0.00 281 GLY A O 6
ATOM 17981 N N . GLY A 1 157 ? -3.400 -14.722 10.146 1.00 0.00 282 GLY A N 6
ATOM 17982 C CA . GLY A 1 157 ? -4.726 -14.472 9.587 1.00 0.00 282 GLY A CA 6
ATOM 17983 C C . GLY A 1 157 ? -4.669 -13.347 8.558 1.00 0.00 282 GLY A C 6
ATOM 17984 O O . GLY A 1 157 ? -3.584 -12.911 8.174 1.00 0.00 282 GLY A O 6
ATOM 17988 N N . GLU A 1 158 ? -5.837 -12.892 8.098 1.00 0.00 283 GLU A N 6
ATOM 17989 C CA . GLU A 1 158 ? -5.899 -11.828 7.097 1.00 0.00 283 GLU A CA 6
ATOM 17990 C C . GLU A 1 158 ? -5.285 -12.297 5.783 1.00 0.00 283 GLU A C 6
ATOM 17991 O O . GLU A 1 158 ? -4.695 -13.374 5.712 1.00 0.00 283 GLU A O 6
ATOM 18003 N N . LEU A 1 159 ? -5.437 -11.486 4.738 1.00 0.00 284 LEU A N 6
ATOM 18004 C CA . LEU A 1 159 ? -4.898 -11.840 3.430 1.00 0.00 284 LEU A CA 6
ATOM 18005 C C . LEU A 1 159 ? -3.387 -12.032 3.513 1.00 0.00 284 LEU A C 6
ATOM 18006 O O . LEU A 1 159 ? -2.880 -13.135 3.310 1.00 0.00 284 LEU A O 6
ATOM 18022 N N . GLY A 1 160 ? -2.674 -10.953 3.811 1.00 0.00 285 GLY A N 6
ATOM 18023 C CA . GLY A 1 160 ? -1.222 -11.016 3.914 1.00 0.00 285 GLY A CA 6
ATOM 18024 C C . GLY A 1 160 ? -0.565 -9.891 3.119 1.00 0.00 285 GLY A C 6
ATOM 18025 O O . GLY A 1 160 ? -0.048 -8.933 3.693 1.00 0.00 285 GLY A O 6
ATOM 18029 N N . VAL A 1 161 ? -0.574 -10.020 1.794 1.00 0.00 286 VAL A N 6
ATOM 18030 C CA . VAL A 1 161 ? 0.041 -9.017 0.930 1.00 0.00 286 VAL A CA 6
ATOM 18031 C C . VAL A 1 161 ? -0.741 -7.699 0.937 1.00 0.00 286 VAL A C 6
ATOM 18032 O O . VAL A 1 161 ? -0.199 -6.654 0.587 1.00 0.00 286 VAL A O 6
ATOM 18045 N N . HIS A 1 162 ? -2.018 -7.742 1.314 1.00 0.00 287 HIS A N 6
ATOM 18046 C CA . HIS A 1 162 ? -2.824 -6.521 1.327 1.00 0.00 287 HIS A CA 6
ATOM 18047 C C . HIS A 1 162 ? -2.222 -5.508 2.301 1.00 0.00 287 HIS A C 6
ATOM 18048 O O . HIS A 1 162 ? -2.376 -4.298 2.135 1.00 0.00 287 HIS A O 6
ATOM 18063 N N . MET A 1 163 ? -1.514 -6.021 3.303 1.00 0.00 288 MET A N 6
ATOM 18064 C CA . MET A 1 163 ? -0.861 -5.167 4.288 1.00 0.00 288 MET A CA 6
ATOM 18065 C C . MET A 1 163 ? 0.634 -5.080 3.999 1.00 0.00 288 MET A C 6
ATOM 18066 O O . MET A 1 163 ? 1.412 -4.632 4.839 1.00 0.00 288 MET A O 6
ATOM 18080 N N . TYR A 1 164 ? 1.030 -5.516 2.807 1.00 0.00 289 TYR A N 6
ATOM 18081 C CA . TYR A 1 164 ? 2.430 -5.497 2.420 1.00 0.00 289 TYR A CA 6
ATOM 18082 C C . TYR A 1 164 ? 2.959 -4.066 2.403 1.00 0.00 289 TYR A C 6
ATOM 18083 O O . TYR A 1 164 ? 4.076 -3.812 2.839 1.00 0.00 289 TYR A O 6
ATOM 18101 N N . LEU A 1 165 ? 2.149 -3.135 1.902 1.00 0.00 290 LEU A N 6
ATOM 18102 C CA . LEU A 1 165 ? 2.554 -1.733 1.850 1.00 0.00 290 LEU A CA 6
ATOM 18103 C C . LEU A 1 165 ? 2.760 -1.189 3.262 1.00 0.00 290 LEU A C 6
ATOM 18104 O O . LEU A 1 165 ? 3.711 -0.466 3.517 1.00 0.00 290 LEU A O 6
ATOM 18120 N N . LEU A 1 166 ? 1.880 -1.571 4.187 1.00 0.00 291 LEU A N 6
ATOM 18121 C CA . LEU A 1 166 ? 2.007 -1.125 5.575 1.00 0.00 291 LEU A CA 6
ATOM 18122 C C . LEU A 1 166 ? 3.247 -1.730 6.212 1.00 0.00 291 LEU A C 6
ATOM 18123 O O . LEU A 1 166 ? 3.993 -1.052 6.921 1.00 0.00 291 LEU A O 6
ATOM 18139 N N . ILE A 1 167 ? 3.483 -2.997 5.917 1.00 0.00 292 ILE A N 6
ATOM 18140 C CA . ILE A 1 167 ? 4.661 -3.683 6.419 1.00 0.00 292 ILE A CA 6
ATOM 18141 C C . ILE A 1 167 ? 5.901 -3.026 5.821 1.00 0.00 292 ILE A C 6
ATOM 18142 O O . ILE A 1 167 ? 6.919 -2.855 6.492 1.00 0.00 292 ILE A O 6
ATOM 18158 N N . PHE A 1 168 ? 5.793 -2.654 4.548 1.00 0.00 293 PHE A N 6
ATOM 18159 C CA . PHE A 1 168 ? 6.888 -2.005 3.838 1.00 0.00 293 PHE A CA 6
ATOM 18160 C C . PHE A 1 168 ? 7.277 -0.692 4.507 1.00 0.00 293 PHE A C 6
ATOM 18161 O O . PHE A 1 168 ? 8.459 -0.410 4.704 1.00 0.00 293 PHE A O 6
ATOM 18178 N N . LEU A 1 169 ? 6.279 0.128 4.817 1.00 0.00 294 LEU A N 6
ATOM 18179 C CA . LEU A 1 169 ? 6.533 1.434 5.419 1.00 0.00 294 LEU A CA 6
ATOM 18180 C C . LEU A 1 169 ? 7.305 1.274 6.725 1.00 0.00 294 LEU A C 6
ATOM 18181 O O . LEU A 1 169 ? 8.207 2.052 7.016 1.00 0.00 294 LEU A O 6
ATOM 18197 N N . LYS A 1 170 ? 6.946 0.281 7.521 1.00 0.00 295 LYS A N 6
ATOM 18198 C CA . LYS A 1 170 ? 7.622 0.073 8.794 1.00 0.00 295 LYS A CA 6
ATOM 18199 C C . LYS A 1 170 ? 9.125 -0.066 8.592 1.00 0.00 295 LYS A C 6
ATOM 18200 O O . LYS A 1 170 ? 9.913 0.412 9.409 1.00 0.00 295 LYS A O 6
ATOM 18219 N N . PHE A 1 171 ? 9.525 -0.739 7.521 1.00 0.00 296 PHE A N 6
ATOM 18220 C CA . PHE A 1 171 ? 10.944 -0.946 7.255 1.00 0.00 296 PHE A CA 6
ATOM 18221 C C . PHE A 1 171 ? 11.632 0.390 6.990 1.00 0.00 296 PHE A C 6
ATOM 18222 O O . PHE A 1 171 ? 12.752 0.627 7.444 1.00 0.00 296 PHE A O 6
ATOM 18239 N N . VAL A 1 172 ? 10.952 1.253 6.239 1.00 0.00 297 VAL A N 6
ATOM 18240 C CA . VAL A 1 172 ? 11.496 2.563 5.899 1.00 0.00 297 VAL A CA 6
ATOM 18241 C C . VAL A 1 172 ? 11.599 3.449 7.137 1.00 0.00 297 VAL A C 6
ATOM 18242 O O . VAL A 1 172 ? 12.341 4.424 7.156 1.00 0.00 297 VAL A O 6
ATOM 18255 N N . GLN A 1 173 ? 10.841 3.127 8.173 1.00 0.00 298 GLN A N 6
ATOM 18256 C CA . GLN A 1 173 ? 10.869 3.928 9.385 1.00 0.00 298 GLN A CA 6
ATOM 18257 C C . GLN A 1 173 ? 12.277 3.964 9.956 1.00 0.00 298 GLN A C 6
ATOM 18258 O O . GLN A 1 173 ? 12.731 4.996 10.444 1.00 0.00 298 GLN A O 6
ATOM 18272 N N . ALA A 1 174 ? 12.953 2.827 9.896 1.00 0.00 299 ALA A N 6
ATOM 18273 C CA . ALA A 1 174 ? 14.312 2.714 10.417 1.00 0.00 299 ALA A CA 6
ATOM 18274 C C . ALA A 1 174 ? 15.349 3.273 9.460 1.00 0.00 299 ALA A C 6
ATOM 18275 O O . ALA A 1 174 ? 16.494 3.486 9.856 1.00 0.00 299 ALA A O 6
ATOM 18282 N N . VAL A 1 175 ? 14.955 3.541 8.220 1.00 0.00 300 VAL A N 6
ATOM 18283 C CA . VAL A 1 175 ? 15.919 4.104 7.293 1.00 0.00 300 VAL A CA 6
ATOM 18284 C C . VAL A 1 175 ? 15.781 5.625 7.308 1.00 0.00 300 VAL A C 6
ATOM 18285 O O . VAL A 1 175 ? 16.760 6.359 7.173 1.00 0.00 300 VAL A O 6
ATOM 18298 N N . ILE A 1 176 ? 14.548 6.075 7.524 1.00 0.00 301 ILE A N 6
ATOM 18299 C CA . ILE A 1 176 ? 14.251 7.498 7.620 1.00 0.00 301 ILE A CA 6
ATOM 18300 C C . ILE A 1 176 ? 13.343 7.776 8.822 1.00 0.00 301 ILE A C 6
ATOM 18301 O O . ILE A 1 176 ? 12.231 8.280 8.654 1.00 0.00 301 ILE A O 6
ATOM 18317 N N . PRO A 1 177 ? 13.782 7.472 10.029 1.00 0.00 302 PRO A N 6
ATOM 18318 C CA . PRO A 1 177 ? 12.963 7.717 11.255 1.00 0.00 302 PRO A CA 6
ATOM 18319 C C . PRO A 1 177 ? 12.641 9.202 11.410 1.00 0.00 302 PRO A C 6
ATOM 18320 O O . PRO A 1 177 ? 11.586 9.579 11.923 1.00 0.00 302 PRO A O 6
ATOM 18331 N N . THR A 1 178 ? 13.591 10.033 10.993 1.00 0.00 303 THR A N 6
ATOM 18332 C CA . THR A 1 178 ? 13.467 11.485 11.102 1.00 0.00 303 THR A CA 6
ATOM 18333 C C . THR A 1 178 ? 12.171 12.016 10.508 1.00 0.00 303 THR A C 6
ATOM 18334 O O . THR A 1 178 ? 11.789 13.153 10.785 1.00 0.00 303 THR A O 6
ATOM 18345 N N . ILE A 1 179 ? 11.497 11.223 9.690 1.00 0.00 304 ILE A N 6
ATOM 18346 C CA . ILE A 1 179 ? 10.259 11.692 9.087 1.00 0.00 304 ILE A CA 6
ATOM 18347 C C . ILE A 1 179 ? 9.051 11.114 9.821 1.00 0.00 304 ILE A C 6
ATOM 18348 O O . ILE A 1 179 ? 8.913 9.896 9.944 1.00 0.00 304 ILE A O 6
ATOM 18364 N N . GLU A 1 180 ? 8.186 11.995 10.319 1.00 0.00 305 GLU A N 6
ATOM 18365 C CA . GLU A 1 180 ? 7.007 11.555 11.053 1.00 0.00 305 GLU A CA 6
ATOM 18366 C C . GLU A 1 180 ? 5.798 11.377 10.132 1.00 0.00 305 GLU A C 6
ATOM 18367 O O . GLU A 1 180 ? 4.856 12.170 10.166 1.00 0.00 305 GLU A O 6
ATOM 18379 N N . TYR A 1 181 ? 5.827 10.328 9.316 1.00 0.00 306 TYR A N 6
ATOM 18380 C CA . TYR A 1 181 ? 4.717 10.056 8.407 1.00 0.00 306 TYR A CA 6
ATOM 18381 C C . TYR A 1 181 ? 3.706 9.143 9.086 1.00 0.00 306 TYR A C 6
ATOM 18382 O O . TYR A 1 181 ? 3.947 8.639 10.181 1.00 0.00 306 TYR A O 6
ATOM 18400 N N . ASP A 1 182 ? 2.560 8.969 8.447 1.00 0.00 307 ASP A N 6
ATOM 18401 C CA . ASP A 1 182 ? 1.500 8.152 9.020 1.00 0.00 307 ASP A CA 6
ATOM 18402 C C . ASP A 1 182 ? 1.505 6.725 8.471 1.00 0.00 307 ASP A C 6
ATOM 18403 O O . ASP A 1 182 ? 1.511 6.514 7.258 1.00 0.00 307 ASP A O 6
ATOM 18412 N N . TYR A 1 183 ? 1.516 5.750 9.382 1.00 0.00 308 TYR A N 6
ATOM 18413 C CA . TYR A 1 183 ? 1.536 4.348 8.994 1.00 0.00 308 TYR A CA 6
ATOM 18414 C C . TYR A 1 183 ? 0.757 3.493 10.025 1.00 0.00 308 TYR A C 6
ATOM 18415 O O . TYR A 1 183 ? -0.474 3.510 10.047 1.00 0.00 308 TYR A O 6
ATOM 18433 N N . THR A 1 184 ? 1.478 2.761 10.866 1.00 0.00 309 THR A N 6
ATOM 18434 C CA . THR A 1 184 ? 0.878 1.919 11.873 1.00 0.00 309 THR A CA 6
ATOM 18435 C C . THR A 1 184 ? 1.891 1.604 12.977 1.00 0.00 309 THR A C 6
ATOM 18436 O O . THR A 1 184 ? 2.640 0.630 12.895 1.00 0.00 309 THR A O 6
ATOM 18447 N N . ARG A 1 185 ? 1.934 2.443 14.003 1.00 0.00 310 ARG A N 6
ATOM 18448 C CA . ARG A 1 185 ? 2.868 2.222 15.097 1.00 0.00 310 ARG A CA 6
ATOM 18449 C C . ARG A 1 185 ? 2.248 1.285 16.132 1.00 0.00 310 ARG A C 6
ATOM 18450 O O . ARG A 1 185 ? 2.956 0.678 16.937 1.00 0.00 310 ARG A O 6
ATOM 18471 N N . HIS A 1 186 ? 0.921 1.168 16.102 1.00 0.00 311 HIS A N 6
ATOM 18472 C CA . HIS A 1 186 ? 0.216 0.300 17.038 1.00 0.00 311 HIS A CA 6
ATOM 18473 C C . HIS A 1 186 ? -0.726 -0.641 16.292 1.00 0.00 311 HIS A C 6
ATOM 18474 O O . HIS A 1 186 ? -1.532 -0.205 15.469 1.00 0.00 311 HIS A O 6
ATOM 18489 N N . PHE A 1 187 ? -0.622 -1.932 16.589 1.00 0.00 312 PHE A N 6
ATOM 18490 C CA . PHE A 1 187 ? -1.472 -2.926 15.945 1.00 0.00 312 PHE A CA 6
ATOM 18491 C C . PHE A 1 187 ? -1.758 -4.068 16.903 1.00 0.00 312 PHE A C 6
ATOM 18492 O O . PHE A 1 187 ? -0.871 -4.857 17.226 1.00 0.00 312 PHE A O 6
ATOM 18509 N N . THR A 1 188 ? -2.997 -4.140 17.370 1.00 0.00 313 THR A N 6
ATOM 18510 C CA . THR A 1 188 ? -3.396 -5.182 18.314 1.00 0.00 313 THR A CA 6
ATOM 18511 C C . THR A 1 188 ? -2.427 -5.251 19.496 1.00 0.00 313 THR A C 6
ATOM 18512 O O . THR A 1 188 ? -2.366 -6.266 20.191 1.00 0.00 313 THR A O 6
ATOM 18523 N N . MET A 1 189 ? -1.671 -4.171 19.716 1.00 0.00 314 MET A N 6
ATOM 18524 C CA . MET A 1 189 ? -0.709 -4.116 20.808 1.00 0.00 314 MET A CA 6
ATOM 18525 C C . MET A 1 189 ? 0.453 -5.068 20.539 1.00 0.00 314 MET A C 6
ATOM 18526 O O . MET A 1 189 ? 0.262 -6.001 19.778 1.00 0.00 314 MET A O 6
ATOM 18541 N N . GLY A 1 1 ? -2.268 -17.868 -2.757 1.00 0.00 25 GLY A N 7
ATOM 18542 C CA . GLY A 1 1 ? -2.957 -16.565 -2.538 1.00 0.00 25 GLY A CA 7
ATOM 18543 C C . GLY A 1 1 ? -2.025 -15.425 -2.930 1.00 0.00 25 GLY A C 7
ATOM 18544 O O . GLY A 1 1 ? -2.392 -14.555 -3.722 1.00 0.00 25 GLY A O 7
ATOM 18550 N N . SER A 1 2 ? -0.817 -15.433 -2.373 1.00 0.00 26 SER A N 7
ATOM 18551 C CA . SER A 1 2 ? 0.157 -14.390 -2.676 1.00 0.00 26 SER A CA 7
ATOM 18552 C C . SER A 1 2 ? 1.578 -14.907 -2.487 1.00 0.00 26 SER A C 7
ATOM 18553 O O . SER A 1 2 ? 1.803 -15.903 -1.801 1.00 0.00 26 SER A O 7
ATOM 18561 N N . LYS A 1 3 ? 2.536 -14.218 -3.098 1.00 0.00 27 LYS A N 7
ATOM 18562 C CA . LYS A 1 3 ? 3.937 -14.608 -2.991 1.00 0.00 27 LYS A CA 7
ATOM 18563 C C . LYS A 1 3 ? 4.720 -13.641 -2.099 1.00 0.00 27 LYS A C 7
ATOM 18564 O O . LYS A 1 3 ? 5.894 -13.870 -1.818 1.00 0.00 27 LYS A O 7
ATOM 18583 N N . PHE A 1 4 ? 4.085 -12.537 -1.703 1.00 0.00 28 PHE A N 7
ATOM 18584 C CA . PHE A 1 4 ? 4.769 -11.541 -0.888 1.00 0.00 28 PHE A CA 7
ATOM 18585 C C . PHE A 1 4 ? 5.473 -12.213 0.306 1.00 0.00 28 PHE A C 7
ATOM 18586 O O . PHE A 1 4 ? 6.591 -11.851 0.653 1.00 0.00 28 PHE A O 7
ATOM 18603 N N . LYS A 1 5 ? 4.826 -13.194 0.931 1.00 0.00 29 LYS A N 7
ATOM 18604 C CA . LYS A 1 5 ? 5.423 -13.893 2.071 1.00 0.00 29 LYS A CA 7
ATOM 18605 C C . LYS A 1 5 ? 6.536 -14.853 1.635 1.00 0.00 29 LYS A C 7
ATOM 18606 O O . LYS A 1 5 ? 7.352 -15.283 2.452 1.00 0.00 29 LYS A O 7
ATOM 18625 N N . GLU A 1 6 ? 6.544 -15.203 0.352 1.00 0.00 30 GLU A N 7
ATOM 18626 C CA . GLU A 1 6 ? 7.539 -16.134 -0.176 1.00 0.00 30 GLU A CA 7
ATOM 18627 C C . GLU A 1 6 ? 8.806 -15.434 -0.681 1.00 0.00 30 GLU A C 7
ATOM 18628 O O . GLU A 1 6 ? 9.914 -15.806 -0.294 1.00 0.00 30 GLU A O 7
ATOM 18640 N N . THR A 1 7 ? 8.646 -14.447 -1.562 1.00 0.00 31 THR A N 7
ATOM 18641 C CA . THR A 1 7 ? 9.805 -13.747 -2.125 1.00 0.00 31 THR A CA 7
ATOM 18642 C C . THR A 1 7 ? 9.807 -12.256 -1.790 1.00 0.00 31 THR A C 7
ATOM 18643 O O . THR A 1 7 ? 10.763 -11.548 -2.109 1.00 0.00 31 THR A O 7
ATOM 18654 N N . GLY A 1 8 ? 8.742 -11.776 -1.164 1.00 0.00 32 GLY A N 7
ATOM 18655 C CA . GLY A 1 8 ? 8.646 -10.363 -0.820 1.00 0.00 32 GLY A CA 7
ATOM 18656 C C . GLY A 1 8 ? 8.156 -9.535 -2.006 1.00 0.00 32 GLY A C 7
ATOM 18657 O O . GLY A 1 8 ? 8.138 -8.307 -1.946 1.00 0.00 32 GLY A O 7
ATOM 18661 N N . VAL A 1 9 ? 7.778 -10.202 -3.097 1.00 0.00 33 VAL A N 7
ATOM 18662 C CA . VAL A 1 9 ? 7.315 -9.492 -4.284 1.00 0.00 33 VAL A CA 7
ATOM 18663 C C . VAL A 1 9 ? 5.805 -9.642 -4.445 1.00 0.00 33 VAL A C 7
ATOM 18664 O O . VAL A 1 9 ? 5.206 -10.573 -3.905 1.00 0.00 33 VAL A O 7
ATOM 18677 N N . ILE A 1 10 ? 5.194 -8.723 -5.192 1.00 0.00 34 ILE A N 7
ATOM 18678 C CA . ILE A 1 10 ? 3.751 -8.786 -5.404 1.00 0.00 34 ILE A CA 7
ATOM 18679 C C . ILE A 1 10 ? 3.399 -8.597 -6.876 1.00 0.00 34 ILE A C 7
ATOM 18680 O O . ILE A 1 10 ? 4.136 -7.968 -7.636 1.00 0.00 34 ILE A O 7
ATOM 18696 N N . THR A 1 11 ? 2.257 -9.148 -7.260 1.00 0.00 35 THR A N 7
ATOM 18697 C CA . THR A 1 11 ? 1.777 -9.043 -8.634 1.00 0.00 35 THR A CA 7
ATOM 18698 C C . THR A 1 11 ? 1.123 -7.682 -8.837 1.00 0.00 35 THR A C 7
ATOM 18699 O O . THR A 1 11 ? 0.713 -7.050 -7.870 1.00 0.00 35 THR A O 7
ATOM 18710 N N . PRO A 1 12 ? 1.005 -7.211 -10.050 1.00 0.00 36 PRO A N 7
ATOM 18711 C CA . PRO A 1 12 ? 0.372 -5.887 -10.313 1.00 0.00 36 PRO A CA 7
ATOM 18712 C C . PRO A 1 12 ? -1.028 -5.803 -9.711 1.00 0.00 36 PRO A C 7
ATOM 18713 O O . PRO A 1 12 ? -1.382 -4.798 -9.099 1.00 0.00 36 PRO A O 7
ATOM 18724 N N . GLU A 1 13 ? -1.813 -6.864 -9.881 1.00 0.00 37 GLU A N 7
ATOM 18725 C CA . GLU A 1 13 ? -3.174 -6.906 -9.344 1.00 0.00 37 GLU A CA 7
ATOM 18726 C C . GLU A 1 13 ? -3.161 -6.857 -7.815 1.00 0.00 37 GLU A C 7
ATOM 18727 O O . GLU A 1 13 ? -4.001 -6.204 -7.195 1.00 0.00 37 GLU A O 7
ATOM 18739 N N . GLU A 1 14 ? -2.181 -7.528 -7.224 1.00 0.00 38 GLU A N 7
ATOM 18740 C CA . GLU A 1 14 ? -2.034 -7.534 -5.770 1.00 0.00 38 GLU A CA 7
ATOM 18741 C C . GLU A 1 14 ? -1.559 -6.171 -5.280 1.00 0.00 38 GLU A C 7
ATOM 18742 O O . GLU A 1 14 ? -1.965 -5.702 -4.219 1.00 0.00 38 GLU A O 7
ATOM 18754 N N . PHE A 1 15 ? -0.674 -5.557 -6.058 1.00 0.00 39 PHE A N 7
ATOM 18755 C CA . PHE A 1 15 ? -0.110 -4.260 -5.707 1.00 0.00 39 PHE A CA 7
ATOM 18756 C C . PHE A 1 15 ? -1.195 -3.205 -5.571 1.00 0.00 39 PHE A C 7
ATOM 18757 O O . PHE A 1 15 ? -1.262 -2.488 -4.573 1.00 0.00 39 PHE A O 7
ATOM 18774 N N . VAL A 1 16 ? -2.044 -3.124 -6.582 1.00 0.00 40 VAL A N 7
ATOM 18775 C CA . VAL A 1 16 ? -3.131 -2.160 -6.577 1.00 0.00 40 VAL A CA 7
ATOM 18776 C C . VAL A 1 16 ? -4.171 -2.551 -5.538 1.00 0.00 40 VAL A C 7
ATOM 18777 O O . VAL A 1 16 ? -4.925 -1.711 -5.051 1.00 0.00 40 VAL A O 7
ATOM 18790 N N . ALA A 1 17 ? -4.188 -3.833 -5.186 1.00 0.00 41 ALA A N 7
ATOM 18791 C CA . ALA A 1 17 ? -5.124 -4.316 -4.182 1.00 0.00 41 ALA A CA 7
ATOM 18792 C C . ALA A 1 17 ? -4.726 -3.798 -2.807 1.00 0.00 41 ALA A C 7
ATOM 18793 O O . ALA A 1 17 ? -5.573 -3.425 -1.993 1.00 0.00 41 ALA A O 7
ATOM 18800 N N . ALA A 1 18 ? -3.422 -3.809 -2.557 1.00 0.00 42 ALA A N 7
ATOM 18801 C CA . ALA A 1 18 ? -2.882 -3.371 -1.276 1.00 0.00 42 ALA A CA 7
ATOM 18802 C C . ALA A 1 18 ? -3.114 -1.880 -1.014 1.00 0.00 42 ALA A C 7
ATOM 18803 O O . ALA A 1 18 ? -3.367 -1.491 0.126 1.00 0.00 42 ALA A O 7
ATOM 18810 N N . GLY A 1 19 ? -3.010 -1.039 -2.043 1.00 0.00 43 GLY A N 7
ATOM 18811 C CA . GLY A 1 19 ? -3.193 0.389 -1.842 1.00 0.00 43 GLY A CA 7
ATOM 18812 C C . GLY A 1 19 ? -4.571 0.707 -1.291 1.00 0.00 43 GLY A C 7
ATOM 18813 O O . GLY A 1 19 ? -4.700 1.537 -0.402 1.00 0.00 43 GLY A O 7
ATOM 18817 N N . ASP A 1 20 ? -5.599 0.048 -1.804 1.00 0.00 44 ASP A N 7
ATOM 18818 C CA . ASP A 1 20 ? -6.954 0.292 -1.331 1.00 0.00 44 ASP A CA 7
ATOM 18819 C C . ASP A 1 20 ? -7.020 0.082 0.174 1.00 0.00 44 ASP A C 7
ATOM 18820 O O . ASP A 1 20 ? -7.654 0.849 0.893 1.00 0.00 44 ASP A O 7
ATOM 18829 N N . HIS A 1 21 ? -6.366 -0.968 0.651 1.00 0.00 45 HIS A N 7
ATOM 18830 C CA . HIS A 1 21 ? -6.362 -1.260 2.075 1.00 0.00 45 HIS A CA 7
ATOM 18831 C C . HIS A 1 21 ? -5.515 -0.227 2.822 1.00 0.00 45 HIS A C 7
ATOM 18832 O O . HIS A 1 21 ? -5.888 0.228 3.903 1.00 0.00 45 HIS A O 7
ATOM 18847 N N . LEU A 1 22 ? -4.370 0.136 2.239 1.00 0.00 46 LEU A N 7
ATOM 18848 C CA . LEU A 1 22 ? -3.470 1.113 2.854 1.00 0.00 46 LEU A CA 7
ATOM 18849 C C . LEU A 1 22 ? -4.163 2.461 3.023 1.00 0.00 46 LEU A C 7
ATOM 18850 O O . LEU A 1 22 ? -4.028 3.105 4.063 1.00 0.00 46 LEU A O 7
ATOM 18866 N N . VAL A 1 23 ? -4.910 2.883 2.008 1.00 0.00 47 VAL A N 7
ATOM 18867 C CA . VAL A 1 23 ? -5.612 4.155 2.094 1.00 0.00 47 VAL A CA 7
ATOM 18868 C C . VAL A 1 23 ? -6.737 4.066 3.134 1.00 0.00 47 VAL A C 7
ATOM 18869 O O . VAL A 1 23 ? -7.057 5.054 3.793 1.00 0.00 47 VAL A O 7
ATOM 18882 N N . HIS A 1 24 ? -7.340 2.881 3.277 1.00 0.00 48 HIS A N 7
ATOM 18883 C CA . HIS A 1 24 ? -8.424 2.705 4.242 1.00 0.00 48 HIS A CA 7
ATOM 18884 C C . HIS A 1 24 ? -7.895 2.784 5.674 1.00 0.00 48 HIS A C 7
ATOM 18885 O O . HIS A 1 24 ? -8.472 3.467 6.519 1.00 0.00 48 HIS A O 7
ATOM 18900 N N . HIS A 1 25 ? -6.800 2.076 5.940 1.00 0.00 49 HIS A N 7
ATOM 18901 C CA . HIS A 1 25 ? -6.212 2.072 7.277 1.00 0.00 49 HIS A CA 7
ATOM 18902 C C . HIS A 1 25 ? -5.761 3.466 7.675 1.00 0.00 49 HIS A C 7
ATOM 18903 O O . HIS A 1 25 ? -5.896 3.857 8.835 1.00 0.00 49 HIS A O 7
ATOM 18918 N N . CYS A 1 26 ? -5.259 4.229 6.717 1.00 0.00 50 CYS A N 7
ATOM 18919 C CA . CYS A 1 26 ? -4.836 5.589 6.984 1.00 0.00 50 CYS A CA 7
ATOM 18920 C C . CYS A 1 26 ? -5.252 6.444 5.777 1.00 0.00 50 CYS A C 7
ATOM 18921 O O . CYS A 1 26 ? -4.947 6.080 4.643 1.00 0.00 50 CYS A O 7
ATOM 18929 N N . PRO A 1 27 ? -5.963 7.533 5.964 1.00 0.00 51 PRO A N 7
ATOM 18930 C CA . PRO A 1 27 ? -6.437 8.366 4.826 1.00 0.00 51 PRO A CA 7
ATOM 18931 C C . PRO A 1 27 ? -5.337 9.225 4.237 1.00 0.00 51 PRO A C 7
ATOM 18932 O O . PRO A 1 27 ? -5.583 10.029 3.338 1.00 0.00 51 PRO A O 7
ATOM 18943 N N . THR A 1 28 ? -4.126 9.082 4.758 1.00 0.00 52 THR A N 7
ATOM 18944 C CA . THR A 1 28 ? -3.044 9.893 4.264 1.00 0.00 52 THR A CA 7
ATOM 18945 C C . THR A 1 28 ? -2.500 9.329 2.965 1.00 0.00 52 THR A C 7
ATOM 18946 O O . THR A 1 28 ? -1.918 10.055 2.160 1.00 0.00 52 THR A O 7
ATOM 18957 N N . TRP A 1 29 ? -2.688 8.030 2.752 1.00 0.00 53 TRP A N 7
ATOM 18958 C CA . TRP A 1 29 ? -2.210 7.390 1.542 1.00 0.00 53 TRP A CA 7
ATOM 18959 C C . TRP A 1 29 ? -3.236 7.516 0.441 1.00 0.00 53 TRP A C 7
ATOM 18960 O O . TRP A 1 29 ? -4.433 7.346 0.668 1.00 0.00 53 TRP A O 7
ATOM 18981 N N . GLN A 1 30 ? -2.769 7.877 -0.739 1.00 0.00 54 GLN A N 7
ATOM 18982 C CA . GLN A 1 30 ? -3.674 8.072 -1.849 1.00 0.00 54 GLN A CA 7
ATOM 18983 C C . GLN A 1 30 ? -3.127 7.483 -3.129 1.00 0.00 54 GLN A C 7
ATOM 18984 O O . GLN A 1 30 ? -1.977 7.721 -3.488 1.00 0.00 54 GLN A O 7
ATOM 18998 N N . TRP A 1 31 ? -3.977 6.776 -3.856 1.00 0.00 55 TRP A N 7
ATOM 18999 C CA . TRP A 1 31 ? -3.548 6.251 -5.134 1.00 0.00 55 TRP A CA 7
ATOM 19000 C C . TRP A 1 31 ? -3.499 7.430 -6.078 1.00 0.00 55 TRP A C 7
ATOM 19001 O O . TRP A 1 31 ? -4.405 8.265 -6.085 1.00 0.00 55 TRP A O 7
ATOM 19022 N N . ALA A 1 32 ? -2.445 7.525 -6.849 1.00 0.00 56 ALA A N 7
ATOM 19023 C CA . ALA A 1 32 ? -2.276 8.632 -7.771 1.00 0.00 56 ALA A CA 7
ATOM 19024 C C . ALA A 1 32 ? -2.067 8.116 -9.197 1.00 0.00 56 ALA A C 7
ATOM 19025 O O . ALA A 1 32 ? -1.611 6.991 -9.395 1.00 0.00 56 ALA A O 7
ATOM 19032 N N . THR A 1 33 ? -2.413 8.935 -10.187 1.00 0.00 57 THR A N 7
ATOM 19033 C CA . THR A 1 33 ? -2.264 8.532 -11.580 1.00 0.00 57 THR A CA 7
ATOM 19034 C C . THR A 1 33 ? -0.882 8.905 -12.136 1.00 0.00 57 THR A C 7
ATOM 19035 O O . THR A 1 33 ? -0.303 8.149 -12.915 1.00 0.00 57 THR A O 7
ATOM 19046 N N . GLY A 1 34 ? -0.377 10.086 -11.778 1.00 0.00 58 GLY A N 7
ATOM 19047 C CA . GLY A 1 34 ? 0.905 10.549 -12.297 1.00 0.00 58 GLY A CA 7
ATOM 19048 C C . GLY A 1 34 ? 0.718 11.028 -13.734 1.00 0.00 58 GLY A C 7
ATOM 19049 O O . GLY A 1 34 ? -0.388 11.381 -14.138 1.00 0.00 58 GLY A O 7
ATOM 19053 N N . GLU A 1 35 ? 1.789 11.033 -14.509 1.00 0.00 59 GLU A N 7
ATOM 19054 C CA . GLU A 1 35 ? 1.687 11.461 -15.904 1.00 0.00 59 GLU A CA 7
ATOM 19055 C C . GLU A 1 35 ? 0.861 10.452 -16.695 1.00 0.00 59 GLU A C 7
ATOM 19056 O O . GLU A 1 35 ? 1.181 9.263 -16.725 1.00 0.00 59 GLU A O 7
ATOM 19068 N N . GLU A 1 36 ? -0.230 10.923 -17.294 1.00 0.00 60 GLU A N 7
ATOM 19069 C CA . GLU A 1 36 ? -1.134 10.055 -18.035 1.00 0.00 60 GLU A CA 7
ATOM 19070 C C . GLU A 1 36 ? -0.415 9.342 -19.161 1.00 0.00 60 GLU A C 7
ATOM 19071 O O . GLU A 1 36 ? -0.672 8.168 -19.429 1.00 0.00 60 GLU A O 7
ATOM 19083 N N . LEU A 1 37 ? 0.486 10.048 -19.813 1.00 0.00 61 LEU A N 7
ATOM 19084 C CA . LEU A 1 37 ? 1.246 9.471 -20.906 1.00 0.00 61 LEU A CA 7
ATOM 19085 C C . LEU A 1 37 ? 2.255 8.440 -20.392 1.00 0.00 61 LEU A C 7
ATOM 19086 O O . LEU A 1 37 ? 2.722 7.586 -21.146 1.00 0.00 61 LEU A O 7
ATOM 19102 N N . LYS A 1 38 ? 2.590 8.530 -19.108 1.00 0.00 62 LYS A N 7
ATOM 19103 C CA . LYS A 1 38 ? 3.549 7.607 -18.503 1.00 0.00 62 LYS A CA 7
ATOM 19104 C C . LYS A 1 38 ? 2.847 6.401 -17.875 1.00 0.00 62 LYS A C 7
ATOM 19105 O O . LYS A 1 38 ? 3.489 5.568 -17.234 1.00 0.00 62 LYS A O 7
ATOM 19124 N N . VAL A 1 39 ? 1.531 6.316 -18.041 1.00 0.00 63 VAL A N 7
ATOM 19125 C CA . VAL A 1 39 ? 0.760 5.217 -17.467 1.00 0.00 63 VAL A CA 7
ATOM 19126 C C . VAL A 1 39 ? 1.053 3.894 -18.168 1.00 0.00 63 VAL A C 7
ATOM 19127 O O . VAL A 1 39 ? 1.337 3.851 -19.365 1.00 0.00 63 VAL A O 7
ATOM 19140 N N . LYS A 1 40 ? 0.970 2.819 -17.393 1.00 0.00 64 LYS A N 7
ATOM 19141 C CA . LYS A 1 40 ? 1.211 1.478 -17.909 1.00 0.00 64 LYS A CA 7
ATOM 19142 C C . LYS A 1 40 ? -0.092 0.806 -18.320 1.00 0.00 64 LYS A C 7
ATOM 19143 O O . LYS A 1 40 ? -1.100 0.871 -17.617 1.00 0.00 64 LYS A O 7
ATOM 19162 N N . ALA A 1 41 ? -0.051 0.183 -19.490 1.00 0.00 65 ALA A N 7
ATOM 19163 C CA . ALA A 1 41 ? -1.196 -0.507 -20.086 1.00 0.00 65 ALA A CA 7
ATOM 19164 C C . ALA A 1 41 ? -1.710 -1.664 -19.238 1.00 0.00 65 ALA A C 7
ATOM 19165 O O . ALA A 1 41 ? -2.903 -1.961 -19.228 1.00 0.00 65 ALA A O 7
ATOM 19172 N N . TYR A 1 42 ? -0.799 -2.323 -18.558 1.00 0.00 66 TYR A N 7
ATOM 19173 C CA . TYR A 1 42 ? -1.141 -3.469 -17.729 1.00 0.00 66 TYR A CA 7
ATOM 19174 C C . TYR A 1 42 ? -1.346 -3.051 -16.275 1.00 0.00 66 TYR A C 7
ATOM 19175 O O . TYR A 1 42 ? -1.478 -3.888 -15.381 1.00 0.00 66 TYR A O 7
ATOM 19193 N N . LEU A 1 43 ? -1.312 -1.747 -16.050 1.00 0.00 67 LEU A N 7
ATOM 19194 C CA . LEU A 1 43 ? -1.429 -1.203 -14.716 1.00 0.00 67 LEU A CA 7
ATOM 19195 C C . LEU A 1 43 ? -2.514 -0.108 -14.695 1.00 0.00 67 LEU A C 7
ATOM 19196 O O . LEU A 1 43 ? -2.459 0.819 -15.501 1.00 0.00 67 LEU A O 7
ATOM 19212 N N . PRO A 1 44 ? -3.518 -0.200 -13.831 1.00 0.00 68 PRO A N 7
ATOM 19213 C CA . PRO A 1 44 ? -4.627 0.809 -13.793 1.00 0.00 68 PRO A CA 7
ATOM 19214 C C . PRO A 1 44 ? -4.152 2.246 -13.656 1.00 0.00 68 PRO A C 7
ATOM 19215 O O . PRO A 1 44 ? -3.378 2.585 -12.762 1.00 0.00 68 PRO A O 7
ATOM 19226 N N . THR A 1 45 ? -4.656 3.086 -14.552 1.00 0.00 69 THR A N 7
ATOM 19227 C CA . THR A 1 45 ? -4.317 4.497 -14.541 1.00 0.00 69 THR A CA 7
ATOM 19228 C C . THR A 1 45 ? -4.788 5.112 -13.225 1.00 0.00 69 THR A C 7
ATOM 19229 O O . THR A 1 45 ? -4.047 5.836 -12.562 1.00 0.00 69 THR A O 7
ATOM 19240 N N . GLY A 1 46 ? -6.032 4.816 -12.861 1.00 0.00 70 GLY A N 7
ATOM 19241 C CA . GLY A 1 46 ? -6.619 5.346 -11.635 1.00 0.00 70 GLY A CA 7
ATOM 19242 C C . GLY A 1 46 ? -5.798 4.967 -10.403 1.00 0.00 70 GLY A C 7
ATOM 19243 O O . GLY A 1 46 ? -5.892 5.619 -9.365 1.00 0.00 70 GLY A O 7
ATOM 19247 N N . LYS A 1 47 ? -4.992 3.918 -10.522 1.00 0.00 71 LYS A N 7
ATOM 19248 C CA . LYS A 1 47 ? -4.164 3.484 -9.401 1.00 0.00 71 LYS A CA 7
ATOM 19249 C C . LYS A 1 47 ? -2.774 3.069 -9.882 1.00 0.00 71 LYS A C 7
ATOM 19250 O O . LYS A 1 47 ? -2.521 1.888 -10.118 1.00 0.00 71 LYS A O 7
ATOM 19269 N N . GLN A 1 48 ? -1.874 4.046 -10.040 1.00 0.00 72 GLN A N 7
ATOM 19270 C CA . GLN A 1 48 ? -0.522 3.755 -10.511 1.00 0.00 72 GLN A CA 7
ATOM 19271 C C . GLN A 1 48 ? 0.496 3.778 -9.367 1.00 0.00 72 GLN A C 7
ATOM 19272 O O . GLN A 1 48 ? 1.446 2.997 -9.370 1.00 0.00 72 GLN A O 7
ATOM 19286 N N . PHE A 1 49 ? 0.290 4.648 -8.377 1.00 0.00 73 PHE A N 7
ATOM 19287 C CA . PHE A 1 49 ? 1.213 4.697 -7.242 1.00 0.00 73 PHE A CA 7
ATOM 19288 C C . PHE A 1 49 ? 0.574 5.374 -6.047 1.00 0.00 73 PHE A C 7
ATOM 19289 O O . PHE A 1 49 ? -0.348 6.151 -6.191 1.00 0.00 73 PHE A O 7
ATOM 19306 N N . LEU A 1 50 ? 1.093 5.104 -4.867 1.00 0.00 74 LEU A N 7
ATOM 19307 C CA . LEU A 1 50 ? 0.558 5.739 -3.671 1.00 0.00 74 LEU A CA 7
ATOM 19308 C C . LEU A 1 50 ? 1.380 6.946 -3.332 1.00 0.00 74 LEU A C 7
ATOM 19309 O O . LEU A 1 50 ? 2.547 7.018 -3.685 1.00 0.00 74 LEU A O 7
ATOM 19325 N N . VAL A 1 51 ? 0.777 7.893 -2.646 1.00 0.00 75 VAL A N 7
ATOM 19326 C CA . VAL A 1 51 ? 1.510 9.083 -2.283 1.00 0.00 75 VAL A CA 7
ATOM 19327 C C . VAL A 1 51 ? 0.953 9.770 -1.053 1.00 0.00 75 VAL A C 7
ATOM 19328 O O . VAL A 1 51 ? -0.258 9.881 -0.862 1.00 0.00 75 VAL A O 7
ATOM 19341 N N . THR A 1 52 ? 1.878 10.252 -0.247 1.00 0.00 76 THR A N 7
ATOM 19342 C CA . THR A 1 52 ? 1.557 10.968 0.967 1.00 0.00 76 THR A CA 7
ATOM 19343 C C . THR A 1 52 ? 2.613 12.044 1.156 1.00 0.00 76 THR A C 7
ATOM 19344 O O . THR A 1 52 ? 3.798 11.795 0.948 1.00 0.00 76 THR A O 7
ATOM 19355 N N . LYS A 1 53 ? 2.188 13.249 1.497 1.00 0.00 77 LYS A N 7
ATOM 19356 C CA . LYS A 1 53 ? 3.121 14.341 1.636 1.00 0.00 77 LYS A CA 7
ATOM 19357 C C . LYS A 1 53 ? 2.697 15.329 2.719 1.00 0.00 77 LYS A C 7
ATOM 19358 O O . LYS A 1 53 ? 1.750 15.103 3.474 1.00 0.00 77 LYS A O 7
ATOM 19377 N N . ASN A 1 54 ? 3.450 16.412 2.776 1.00 0.00 78 ASN A N 7
ATOM 19378 C CA . ASN A 1 54 ? 3.225 17.463 3.762 1.00 0.00 78 ASN A CA 7
ATOM 19379 C C . ASN A 1 54 ? 3.414 16.896 5.156 1.00 0.00 78 ASN A C 7
ATOM 19380 O O . ASN A 1 54 ? 2.765 17.304 6.119 1.00 0.00 78 ASN A O 7
ATOM 19391 N N . VAL A 1 55 ? 4.358 15.978 5.239 1.00 0.00 79 VAL A N 7
ATOM 19392 C CA . VAL A 1 55 ? 4.717 15.358 6.500 1.00 0.00 79 VAL A CA 7
ATOM 19393 C C . VAL A 1 55 ? 6.094 15.881 6.879 1.00 0.00 79 VAL A C 7
ATOM 19394 O O . VAL A 1 55 ? 7.087 15.483 6.280 1.00 0.00 79 VAL A O 7
ATOM 19407 N N . PRO A 1 56 ? 6.188 16.793 7.810 1.00 0.00 80 PRO A N 7
ATOM 19408 C CA . PRO A 1 56 ? 7.491 17.381 8.196 1.00 0.00 80 PRO A CA 7
ATOM 19409 C C . PRO A 1 56 ? 8.300 16.500 9.110 1.00 0.00 80 PRO A C 7
ATOM 19410 O O . PRO A 1 56 ? 7.817 15.499 9.636 1.00 0.00 80 PRO A O 7
ATOM 19421 N N . CYS A 1 57 ? 9.519 16.936 9.338 1.00 0.00 81 CYS A N 7
ATOM 19422 C CA . CYS A 1 57 ? 10.402 16.253 10.239 1.00 0.00 81 CYS A CA 7
ATOM 19423 C C . CYS A 1 57 ? 10.814 17.260 11.309 1.00 0.00 81 CYS A C 7
ATOM 19424 O O . CYS A 1 57 ? 11.490 18.242 11.010 1.00 0.00 81 CYS A O 7
ATOM 19432 N N . TYR A 1 58 ? 10.386 17.065 12.550 1.00 0.00 82 TYR A N 7
ATOM 19433 C CA . TYR A 1 58 ? 10.720 18.027 13.590 1.00 0.00 82 TYR A CA 7
ATOM 19434 C C . TYR A 1 58 ? 12.156 17.865 14.052 1.00 0.00 82 TYR A C 7
ATOM 19435 O O . TYR A 1 58 ? 12.713 18.763 14.681 1.00 0.00 82 TYR A O 7
ATOM 19453 N N . LYS A 1 59 ? 12.759 16.728 13.744 1.00 0.00 83 LYS A N 7
ATOM 19454 C CA . LYS A 1 59 ? 14.130 16.483 14.137 1.00 0.00 83 LYS A CA 7
ATOM 19455 C C . LYS A 1 59 ? 14.879 15.828 12.985 1.00 0.00 83 LYS A C 7
ATOM 19456 O O . LYS A 1 59 ? 14.321 14.999 12.266 1.00 0.00 83 LYS A O 7
ATOM 19475 N N . ARG A 1 60 ? 16.142 16.188 12.821 1.00 0.00 84 ARG A N 7
ATOM 19476 C CA . ARG A 1 60 ? 16.953 15.611 11.760 1.00 0.00 84 ARG A CA 7
ATOM 19477 C C . ARG A 1 60 ? 17.536 14.290 12.236 1.00 0.00 84 ARG A C 7
ATOM 19478 O O . ARG A 1 60 ? 17.180 13.818 13.317 1.00 0.00 84 ARG A O 7
ATOM 19499 N N . CYS A 1 61 ? 18.414 13.690 11.424 1.00 0.00 85 CYS A N 7
ATOM 19500 C CA . CYS A 1 61 ? 19.038 12.409 11.765 1.00 0.00 85 CYS A CA 7
ATOM 19501 C C . CYS A 1 61 ? 19.371 12.347 13.254 1.00 0.00 85 CYS A C 7
ATOM 19502 O O . CYS A 1 61 ? 19.249 11.297 13.884 1.00 0.00 85 CYS A O 7
ATOM 19510 N N . LYS A 1 62 ? 19.767 13.484 13.816 1.00 0.00 86 LYS A N 7
ATOM 19511 C CA . LYS A 1 62 ? 20.079 13.557 15.228 1.00 0.00 86 LYS A CA 7
ATOM 19512 C C . LYS A 1 62 ? 20.306 15.029 15.625 1.00 0.00 86 LYS A C 7
ATOM 19513 O O . LYS A 1 62 ? 19.417 15.859 15.425 1.00 0.00 86 LYS A O 7
ATOM 19532 N N . GLN A 1 63 ? 21.475 15.317 16.212 1.00 0.00 87 GLN A N 7
ATOM 19533 C CA . GLN A 1 63 ? 21.831 16.643 16.666 1.00 0.00 87 GLN A CA 7
ATOM 19534 C C . GLN A 1 63 ? 21.241 16.883 18.036 1.00 0.00 87 GLN A C 7
ATOM 19535 O O . GLN A 1 63 ? 20.139 16.438 18.352 1.00 0.00 87 GLN A O 7
ATOM 19549 N N . MET A 1 64 ? 21.990 17.605 18.822 1.00 0.00 88 MET A N 7
ATOM 19550 C CA . MET A 1 64 ? 21.577 17.959 20.178 1.00 0.00 88 MET A CA 7
ATOM 19551 C C . MET A 1 64 ? 20.267 18.733 20.145 1.00 0.00 88 MET A C 7
ATOM 19552 O O . MET A 1 64 ? 19.644 18.795 19.104 1.00 0.00 88 MET A O 7
ATOM 19566 N N . GLU A 1 65 ? 19.911 19.331 21.294 1.00 0.00 89 GLU A N 7
ATOM 19567 C CA . GLU A 1 65 ? 18.718 20.169 21.485 1.00 0.00 89 GLU A CA 7
ATOM 19568 C C . GLU A 1 65 ? 17.467 19.789 20.671 1.00 0.00 89 GLU A C 7
ATOM 19569 O O . GLU A 1 65 ? 17.518 19.189 19.608 1.00 0.00 89 GLU A O 7
ATOM 19581 N N . GLU A 1 66 ? 16.318 20.195 21.193 1.00 0.00 191 GLU A N 7
ATOM 19582 C CA . GLU A 1 66 ? 15.055 19.945 20.518 1.00 0.00 191 GLU A CA 7
ATOM 19583 C C . GLU A 1 66 ? 14.838 20.979 19.412 1.00 0.00 191 GLU A C 7
ATOM 19584 O O . GLU A 1 66 ? 14.031 20.770 18.509 1.00 0.00 191 GLU A O 7
ATOM 19596 N N . ASP A 1 67 ? 15.564 22.100 19.493 1.00 0.00 192 ASP A N 7
ATOM 19597 C CA . ASP A 1 67 ? 15.441 23.161 18.488 1.00 0.00 192 ASP A CA 7
ATOM 19598 C C . ASP A 1 67 ? 16.710 23.271 17.634 1.00 0.00 192 ASP A C 7
ATOM 19599 O O . ASP A 1 67 ? 16.778 24.083 16.711 1.00 0.00 192 ASP A O 7
ATOM 19608 N N . ALA A 1 68 ? 17.717 22.474 17.977 1.00 0.00 193 ALA A N 7
ATOM 19609 C CA . ALA A 1 68 ? 18.993 22.509 17.268 1.00 0.00 193 ALA A CA 7
ATOM 19610 C C . ALA A 1 68 ? 18.764 22.450 15.758 1.00 0.00 193 ALA A C 7
ATOM 19611 O O . ALA A 1 68 ? 19.580 22.951 14.984 1.00 0.00 193 ALA A O 7
ATOM 19618 N N . ILE A 1 69 ? 17.654 21.834 15.344 1.00 0.00 194 ILE A N 7
ATOM 19619 C CA . ILE A 1 69 ? 17.327 21.713 13.924 1.00 0.00 194 ILE A CA 7
ATOM 19620 C C . ILE A 1 69 ? 17.555 23.023 13.184 1.00 0.00 194 ILE A C 7
ATOM 19621 O O . ILE A 1 69 ? 16.994 24.063 13.528 1.00 0.00 194 ILE A O 7
ATOM 19637 N N . LEU A 1 70 ? 18.392 22.945 12.164 1.00 0.00 195 LEU A N 7
ATOM 19638 C CA . LEU A 1 70 ? 18.707 24.124 11.366 1.00 0.00 195 LEU A CA 7
ATOM 19639 C C . LEU A 1 70 ? 17.464 24.586 10.613 1.00 0.00 195 LEU A C 7
ATOM 19640 O O . LEU A 1 70 ? 17.070 25.750 10.686 1.00 0.00 195 LEU A O 7
ATOM 19656 N N . GLN A 1 71 ? 16.865 23.657 9.878 1.00 0.00 196 GLN A N 7
ATOM 19657 C CA . GLN A 1 71 ? 15.680 23.975 9.099 1.00 0.00 196 GLN A CA 7
ATOM 19658 C C . GLN A 1 71 ? 14.721 22.799 8.999 1.00 0.00 196 GLN A C 7
ATOM 19659 O O . GLN A 1 71 ? 15.127 21.654 8.809 1.00 0.00 196 GLN A O 7
ATOM 19673 N N . THR A 1 72 ? 13.440 23.118 9.108 1.00 0.00 197 THR A N 7
ATOM 19674 C CA . THR A 1 72 ? 12.389 22.117 9.011 1.00 0.00 197 THR A CA 7
ATOM 19675 C C . THR A 1 72 ? 11.951 21.995 7.557 1.00 0.00 197 THR A C 7
ATOM 19676 O O . THR A 1 72 ? 11.947 22.981 6.822 1.00 0.00 197 THR A O 7
ATOM 19687 N N . ARG A 1 73 ? 11.590 20.787 7.145 1.00 0.00 198 ARG A N 7
ATOM 19688 C CA . ARG A 1 73 ? 11.168 20.558 5.768 1.00 0.00 198 ARG A CA 7
ATOM 19689 C C . ARG A 1 73 ? 9.995 19.582 5.722 1.00 0.00 198 ARG A C 7
ATOM 19690 O O . ARG A 1 73 ? 9.579 19.069 6.750 1.00 0.00 198 ARG A O 7
ATOM 19711 N N . THR A 1 74 ? 9.509 19.309 4.511 1.00 0.00 199 THR A N 7
ATOM 19712 C CA . THR A 1 74 ? 8.414 18.359 4.284 1.00 0.00 199 THR A CA 7
ATOM 19713 C C . THR A 1 74 ? 8.813 17.424 3.149 1.00 0.00 199 THR A C 7
ATOM 19714 O O . THR A 1 74 ? 9.567 17.825 2.263 1.00 0.00 199 THR A O 7
ATOM 19725 N N . TYR A 1 75 ? 8.331 16.180 3.171 1.00 0.00 200 TYR A N 7
ATOM 19726 C CA . TYR A 1 75 ? 8.690 15.235 2.119 1.00 0.00 200 TYR A CA 7
ATOM 19727 C C . TYR A 1 75 ? 7.464 14.625 1.441 1.00 0.00 200 TYR A C 7
ATOM 19728 O O . TYR A 1 75 ? 6.351 14.654 1.963 1.00 0.00 200 TYR A O 7
ATOM 19746 N N . ASP A 1 76 ? 7.718 14.056 0.269 1.00 0.00 201 ASP A N 7
ATOM 19747 C CA . ASP A 1 76 ? 6.661 13.409 -0.502 1.00 0.00 201 ASP A CA 7
ATOM 19748 C C . ASP A 1 76 ? 7.035 11.972 -0.810 1.00 0.00 201 ASP A C 7
ATOM 19749 O O . ASP A 1 76 ? 8.037 11.700 -1.474 1.00 0.00 201 ASP A O 7
ATOM 19758 N N . LEU A 1 77 ? 6.214 11.061 -0.321 1.00 0.00 202 LEU A N 7
ATOM 19759 C CA . LEU A 1 77 ? 6.440 9.647 -0.537 1.00 0.00 202 LEU A CA 7
ATOM 19760 C C . LEU A 1 77 ? 5.648 9.182 -1.751 1.00 0.00 202 LEU A C 7
ATOM 19761 O O . LEU A 1 77 ? 4.579 9.705 -2.048 1.00 0.00 202 LEU A O 7
ATOM 19777 N N . TYR A 1 78 ? 6.199 8.209 -2.449 1.00 0.00 203 TYR A N 7
ATOM 19778 C CA . TYR A 1 78 ? 5.564 7.665 -3.642 1.00 0.00 203 TYR A CA 7
ATOM 19779 C C . TYR A 1 78 ? 5.705 6.144 -3.629 1.00 0.00 203 TYR A C 7
ATOM 19780 O O . TYR A 1 78 ? 6.727 5.639 -3.163 1.00 0.00 203 TYR A O 7
ATOM 19798 N N . ILE A 1 79 ? 4.734 5.402 -4.173 1.00 0.00 204 ILE A N 7
ATOM 19799 C CA . ILE A 1 79 ? 4.891 3.947 -4.220 1.00 0.00 204 ILE A CA 7
ATOM 19800 C C . ILE A 1 79 ? 4.529 3.411 -5.591 1.00 0.00 204 ILE A C 7
ATOM 19801 O O . ILE A 1 79 ? 3.362 3.333 -5.937 1.00 0.00 204 ILE A O 7
ATOM 19817 N N . THR A 1 80 ? 5.537 3.008 -6.356 1.00 0.00 205 THR A N 7
ATOM 19818 C CA . THR A 1 80 ? 5.296 2.478 -7.692 1.00 0.00 205 THR A CA 7
ATOM 19819 C C . THR A 1 80 ? 5.728 1.027 -7.791 1.00 0.00 205 THR A C 7
ATOM 19820 O O . THR A 1 80 ? 6.216 0.437 -6.827 1.00 0.00 205 THR A O 7
ATOM 19831 N N . TYR A 1 81 ? 5.566 0.471 -8.980 1.00 0.00 206 TYR A N 7
ATOM 19832 C CA . TYR A 1 81 ? 5.961 -0.901 -9.228 1.00 0.00 206 TYR A CA 7
ATOM 19833 C C . TYR A 1 81 ? 7.138 -0.912 -10.197 1.00 0.00 206 TYR A C 7
ATOM 19834 O O . TYR A 1 81 ? 7.077 -0.321 -11.276 1.00 0.00 206 TYR A O 7
ATOM 19852 N N . ASP A 1 82 ? 8.213 -1.579 -9.800 1.00 0.00 207 ASP A N 7
ATOM 19853 C CA . ASP A 1 82 ? 9.406 -1.652 -10.637 1.00 0.00 207 ASP A CA 7
ATOM 19854 C C . ASP A 1 82 ? 9.568 -3.064 -11.191 1.00 0.00 207 ASP A C 7
ATOM 19855 O O . ASP A 1 82 ? 9.537 -4.039 -10.447 1.00 0.00 207 ASP A O 7
ATOM 19864 N N . LYS A 1 83 ? 9.709 -3.165 -12.509 1.00 0.00 208 LYS A N 7
ATOM 19865 C CA . LYS A 1 83 ? 9.847 -4.461 -13.170 1.00 0.00 208 LYS A CA 7
ATOM 19866 C C . LYS A 1 83 ? 11.163 -5.158 -12.832 1.00 0.00 208 LYS A C 7
ATOM 19867 O O . LYS A 1 83 ? 11.205 -6.383 -12.727 1.00 0.00 208 LYS A O 7
ATOM 19886 N N . TYR A 1 84 ? 12.246 -4.395 -12.712 1.00 0.00 209 TYR A N 7
ATOM 19887 C CA . TYR A 1 84 ? 13.547 -5.007 -12.444 1.00 0.00 209 TYR A CA 7
ATOM 19888 C C . TYR A 1 84 ? 13.521 -5.824 -11.152 1.00 0.00 209 TYR A C 7
ATOM 19889 O O . TYR A 1 84 ? 13.887 -6.998 -11.145 1.00 0.00 209 TYR A O 7
ATOM 19907 N N . TYR A 1 85 ? 13.097 -5.199 -10.061 1.00 0.00 210 TYR A 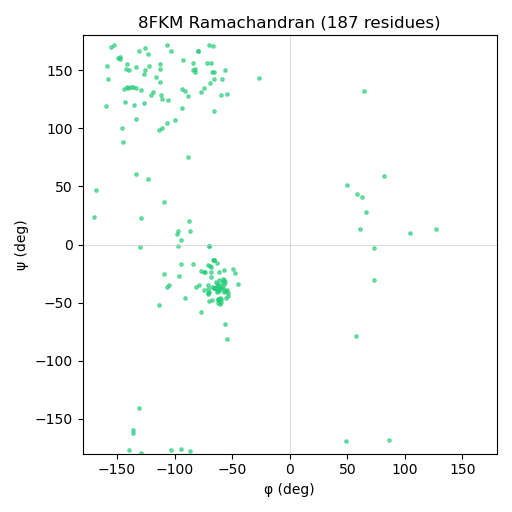N 7
ATOM 19908 C CA . TYR A 1 85 ? 13.042 -5.882 -8.773 1.00 0.00 210 TYR A CA 7
ATOM 19909 C C . TYR A 1 85 ? 11.680 -6.518 -8.517 1.00 0.00 210 TYR A C 7
ATOM 19910 O O . TYR A 1 85 ? 11.564 -7.366 -7.641 1.00 0.00 210 TYR A O 7
ATOM 19928 N N . GLN A 1 86 ? 10.652 -6.087 -9.252 1.00 0.00 211 GLN A N 7
ATOM 19929 C CA . GLN A 1 86 ? 9.297 -6.609 -9.065 1.00 0.00 211 GLN A CA 7
ATOM 19930 C C . GLN A 1 86 ? 8.858 -6.434 -7.605 1.00 0.00 211 GLN A C 7
ATOM 19931 O O . GLN A 1 86 ? 8.160 -7.262 -7.036 1.00 0.00 211 GLN A O 7
ATOM 19945 N N . THR A 1 87 ? 9.232 -5.302 -7.006 1.00 0.00 212 THR A N 7
ATOM 19946 C CA . THR A 1 87 ? 8.851 -5.025 -5.624 1.00 0.00 212 THR A CA 7
ATOM 19947 C C . THR A 1 87 ? 8.401 -3.569 -5.494 1.00 0.00 212 THR A C 7
ATOM 19948 O O . THR A 1 87 ? 8.780 -2.730 -6.313 1.00 0.00 212 THR A O 7
ATOM 19959 N N . PRO A 1 88 ? 7.640 -3.237 -4.478 1.00 0.00 213 PRO A N 7
ATOM 19960 C CA . PRO A 1 88 ? 7.190 -1.830 -4.254 1.00 0.00 213 PRO A CA 7
ATOM 19961 C C . PRO A 1 88 ? 8.387 -0.928 -3.987 1.00 0.00 213 PRO A C 7
ATOM 19962 O O . PRO A 1 88 ? 9.430 -1.401 -3.534 1.00 0.00 213 PRO A O 7
ATOM 19973 N N . ARG A 1 89 ? 8.261 0.355 -4.305 1.00 0.00 214 ARG A N 7
ATOM 19974 C CA . ARG A 1 89 ? 9.387 1.273 -4.122 1.00 0.00 214 ARG A CA 7
ATOM 19975 C C . ARG A 1 89 ? 8.985 2.522 -3.352 1.00 0.00 214 ARG A C 7
ATOM 19976 O O . ARG A 1 89 ? 7.814 2.866 -3.271 1.00 0.00 214 ARG A O 7
ATOM 19997 N N . LEU A 1 90 ? 9.981 3.200 -2.793 1.00 0.00 215 LEU A N 7
ATOM 19998 C CA . LEU A 1 90 ? 9.733 4.423 -2.042 1.00 0.00 215 LEU A CA 7
ATOM 19999 C C . LEU A 1 90 ? 10.623 5.540 -2.576 1.00 0.00 215 LEU A C 7
ATOM 20000 O O . LEU A 1 90 ? 11.834 5.364 -2.715 1.00 0.00 215 LEU A O 7
ATOM 20016 N N . TRP A 1 91 ? 10.022 6.683 -2.876 1.00 0.00 216 TRP A N 7
ATOM 20017 C CA . TRP A 1 91 ? 10.781 7.813 -3.396 1.00 0.00 216 TRP A CA 7
ATOM 20018 C C . TRP A 1 91 ? 10.606 9.013 -2.469 1.00 0.00 216 TRP A C 7
ATOM 20019 O O . TRP A 1 91 ? 9.480 9.414 -2.185 1.00 0.00 216 TRP A O 7
ATOM 20040 N N . LEU A 1 92 ? 11.708 9.570 -1.966 1.00 0.00 217 LEU A N 7
ATOM 20041 C CA . LEU A 1 92 ? 11.605 10.701 -1.049 1.00 0.00 217 LEU A CA 7
ATOM 20042 C C . LEU A 1 92 ? 12.046 12.015 -1.696 1.00 0.00 217 LEU A C 7
ATOM 20043 O O . LEU A 1 92 ? 13.208 12.185 -2.061 1.00 0.00 217 LEU A O 7
ATOM 20059 N N . PHE A 1 93 ? 11.108 12.952 -1.788 1.00 0.00 218 PHE A N 7
ATOM 20060 C CA . PHE A 1 93 ? 11.384 14.277 -2.338 1.00 0.00 218 PHE A CA 7
ATOM 20061 C C . PHE A 1 93 ? 10.270 15.237 -1.968 1.00 0.00 218 PHE A C 7
ATOM 20062 O O . PHE A 1 93 ? 9.118 14.831 -1.823 1.00 0.00 218 PHE A O 7
ATOM 20079 N N . GLY A 1 94 ? 10.606 16.511 -1.818 1.00 0.00 219 GLY A N 7
ATOM 20080 C CA . GLY A 1 94 ? 9.594 17.488 -1.468 1.00 0.00 219 GLY A CA 7
ATOM 20081 C C . GLY A 1 94 ? 10.115 18.913 -1.558 1.00 0.00 219 GLY A C 7
ATOM 20082 O O . GLY A 1 94 ? 10.641 19.342 -2.585 1.00 0.00 219 GLY A O 7
ATOM 20086 N N . TYR A 1 95 ? 9.957 19.634 -0.461 1.00 0.00 220 TYR A N 7
ATOM 20087 C CA . TYR A 1 95 ? 10.407 21.015 -0.387 1.00 0.00 220 TYR A CA 7
ATOM 20088 C C . TYR A 1 95 ? 10.825 21.366 1.038 1.00 0.00 220 TYR A C 7
ATOM 20089 O O . TYR A 1 95 ? 10.457 20.680 1.990 1.00 0.00 220 TYR A O 7
ATOM 20107 N N . ASP A 1 96 ? 11.558 22.463 1.177 1.00 0.00 221 ASP A N 7
ATOM 20108 C CA . ASP A 1 96 ? 11.974 22.924 2.494 1.00 0.00 221 ASP A CA 7
ATOM 20109 C C . ASP A 1 96 ? 10.850 23.763 3.093 1.00 0.00 221 ASP A C 7
ATOM 20110 O O . ASP A 1 96 ? 9.769 23.844 2.510 1.00 0.00 221 ASP A O 7
ATOM 20119 N N . GLU A 1 97 ? 11.084 24.399 4.234 1.00 0.00 222 GLU A N 7
ATOM 20120 C CA . GLU A 1 97 ? 10.041 25.226 4.831 1.00 0.00 222 GLU A CA 7
ATOM 20121 C C . GLU A 1 97 ? 9.727 26.422 3.932 1.00 0.00 222 GLU A C 7
ATOM 20122 O O . GLU A 1 97 ? 8.634 26.986 3.992 1.00 0.00 222 GLU A O 7
ATOM 20134 N N . GLN A 1 98 ? 10.686 26.788 3.084 1.00 0.00 223 GLN A N 7
ATOM 20135 C CA . GLN A 1 98 ? 10.499 27.900 2.154 1.00 0.00 223 GLN A CA 7
ATOM 20136 C C . GLN A 1 98 ? 9.649 27.465 0.948 1.00 0.00 223 GLN A C 7
ATOM 20137 O O . GLN A 1 98 ? 9.403 28.254 0.037 1.00 0.00 223 GLN A O 7
ATOM 20151 N N . ARG A 1 99 ? 9.222 26.199 0.957 1.00 0.00 224 ARG A N 7
ATOM 20152 C CA . ARG A 1 99 ? 8.417 25.652 -0.132 1.00 0.00 224 ARG A CA 7
ATOM 20153 C C . ARG A 1 99 ? 9.245 25.525 -1.412 1.00 0.00 224 ARG A C 7
ATOM 20154 O O . ARG A 1 99 ? 8.695 25.378 -2.505 1.00 0.00 224 ARG A O 7
ATOM 20175 N N . GLN A 1 100 ? 10.569 25.572 -1.271 1.00 0.00 225 GLN A N 7
ATOM 20176 C CA . GLN A 1 100 ? 11.449 25.449 -2.418 1.00 0.00 225 GLN A CA 7
ATOM 20177 C C . GLN A 1 100 ? 12.027 24.034 -2.469 1.00 0.00 225 GLN A C 7
ATOM 20178 O O . GLN A 1 100 ? 12.213 23.404 -1.426 1.00 0.00 225 GLN A O 7
ATOM 20192 N N . PRO A 1 101 ? 12.304 23.508 -3.638 1.00 0.00 226 PRO A N 7
ATOM 20193 C CA . PRO A 1 101 ? 12.855 22.126 -3.774 1.00 0.00 226 PRO A CA 7
ATOM 20194 C C . PRO A 1 101 ? 14.204 21.946 -3.075 1.00 0.00 226 PRO A C 7
ATOM 20195 O O . PRO A 1 101 ? 15.111 22.762 -3.236 1.00 0.00 226 PRO A O 7
ATOM 20206 N N . LEU A 1 102 ? 14.339 20.854 -2.326 1.00 0.00 227 LEU A N 7
ATOM 20207 C CA . LEU A 1 102 ? 15.605 20.562 -1.644 1.00 0.00 227 LEU A CA 7
ATOM 20208 C C . LEU A 1 102 ? 16.581 19.923 -2.628 1.00 0.00 227 LEU A C 7
ATOM 20209 O O . LEU A 1 102 ? 16.180 19.098 -3.448 1.00 0.00 227 LEU A O 7
ATOM 20225 N N . THR A 1 103 ? 17.861 20.277 -2.541 1.00 0.00 228 THR A N 7
ATOM 20226 C CA . THR A 1 103 ? 18.858 19.691 -3.425 1.00 0.00 228 THR A CA 7
ATOM 20227 C C . THR A 1 103 ? 19.277 18.327 -2.881 1.00 0.00 228 THR A C 7
ATOM 20228 O O . THR A 1 103 ? 19.066 18.029 -1.707 1.00 0.00 228 THR A O 7
ATOM 20239 N N . VAL A 1 104 ? 19.861 17.501 -3.737 1.00 0.00 229 VAL A N 7
ATOM 20240 C CA . VAL A 1 104 ? 20.289 16.179 -3.331 1.00 0.00 229 VAL A CA 7
ATOM 20241 C C . VAL A 1 104 ? 21.162 16.233 -2.071 1.00 0.00 229 VAL A C 7
ATOM 20242 O O . VAL A 1 104 ? 20.992 15.419 -1.163 1.00 0.00 229 VAL A O 7
ATOM 20255 N N . GLU A 1 105 ? 22.101 17.172 -2.020 1.00 0.00 230 GLU A N 7
ATOM 20256 C CA . GLU A 1 105 ? 22.996 17.294 -0.878 1.00 0.00 230 GLU A CA 7
ATOM 20257 C C . GLU A 1 105 ? 22.260 17.666 0.410 1.00 0.00 230 GLU A C 7
ATOM 20258 O O . GLU A 1 105 ? 22.573 17.134 1.474 1.00 0.00 230 GLU A O 7
ATOM 20270 N N . HIS A 1 106 ? 21.293 18.576 0.326 1.00 0.00 231 HIS A N 7
ATOM 20271 C CA . HIS A 1 106 ? 20.552 18.988 1.521 1.00 0.00 231 HIS A CA 7
ATOM 20272 C C . HIS A 1 106 ? 19.632 17.872 1.999 1.00 0.00 231 HIS A C 7
ATOM 20273 O O . HIS A 1 106 ? 19.495 17.625 3.197 1.00 0.00 231 HIS A O 7
ATOM 20288 N N . MET A 1 107 ? 19.010 17.203 1.042 1.00 0.00 232 MET A N 7
ATOM 20289 C CA . MET A 1 107 ? 18.104 16.106 1.335 1.00 0.00 232 MET A CA 7
ATOM 20290 C C . MET A 1 107 ? 18.801 15.032 2.166 1.00 0.00 232 MET A C 7
ATOM 20291 O O . MET A 1 107 ? 18.199 14.434 3.050 1.00 0.00 232 MET A O 7
ATOM 20305 N N . TYR A 1 108 ? 20.079 14.825 1.877 1.00 0.00 233 TYR A N 7
ATOM 20306 C CA . TYR A 1 108 ? 20.880 13.833 2.581 1.00 0.00 233 TYR A CA 7
ATOM 20307 C C . TYR A 1 108 ? 20.941 14.127 4.081 1.00 0.00 233 TYR A C 7
ATOM 20308 O O . TYR A 1 108 ? 21.094 13.211 4.889 1.00 0.00 233 TYR A O 7
ATOM 20326 N N . GLU A 1 109 ? 20.825 15.396 4.456 1.00 0.00 234 GLU A N 7
ATOM 20327 C CA . GLU A 1 109 ? 20.874 15.777 5.866 1.00 0.00 234 GLU A CA 7
ATOM 20328 C C . GLU A 1 109 ? 19.707 15.168 6.644 1.00 0.00 234 GLU A C 7
ATOM 20329 O O . GLU A 1 109 ? 19.830 14.865 7.830 1.00 0.00 234 GLU A O 7
ATOM 20341 N N . ASP A 1 110 ? 18.571 15.013 5.973 1.00 0.00 235 ASP A N 7
ATOM 20342 C CA . ASP A 1 110 ? 17.376 14.459 6.610 1.00 0.00 235 ASP A CA 7
ATOM 20343 C C . ASP A 1 110 ? 17.312 12.940 6.448 1.00 0.00 235 ASP A C 7
ATOM 20344 O O . ASP A 1 110 ? 16.253 12.335 6.607 1.00 0.00 235 ASP A O 7
ATOM 20353 N N . ILE A 1 111 ? 18.451 12.329 6.140 1.00 0.00 236 ILE A N 7
ATOM 20354 C CA . ILE A 1 111 ? 18.502 10.881 5.972 1.00 0.00 236 ILE A CA 7
ATOM 20355 C C . ILE A 1 111 ? 19.662 10.285 6.756 1.00 0.00 236 ILE A C 7
ATOM 20356 O O . ILE A 1 111 ? 20.726 10.894 6.874 1.00 0.00 236 ILE A O 7
ATOM 20372 N N . SER A 1 112 ? 19.450 9.080 7.274 1.00 0.00 237 SER A N 7
ATOM 20373 C CA . SER A 1 112 ? 20.495 8.400 8.024 1.00 0.00 237 SER A CA 7
ATOM 20374 C C . SER A 1 112 ? 21.774 8.400 7.194 1.00 0.00 237 SER A C 7
ATOM 20375 O O . SER A 1 112 ? 21.899 7.645 6.231 1.00 0.00 237 SER A O 7
ATOM 20383 N N . GLN A 1 113 ? 22.711 9.265 7.568 1.00 0.00 238 GLN A N 7
ATOM 20384 C CA . GLN A 1 113 ? 23.976 9.384 6.846 1.00 0.00 238 GLN A CA 7
ATOM 20385 C C . GLN A 1 113 ? 24.856 8.159 7.056 1.00 0.00 238 GLN A C 7
ATOM 20386 O O . GLN A 1 113 ? 25.893 8.017 6.407 1.00 0.00 238 GLN A O 7
ATOM 20400 N N . ASP A 1 114 ? 24.457 7.284 7.969 1.00 0.00 239 ASP A N 7
ATOM 20401 C CA . ASP A 1 114 ? 25.240 6.093 8.251 1.00 0.00 239 ASP A CA 7
ATOM 20402 C C . ASP A 1 114 ? 25.400 5.227 7.000 1.00 0.00 239 ASP A C 7
ATOM 20403 O O . ASP A 1 114 ? 26.497 4.741 6.722 1.00 0.00 239 ASP A O 7
ATOM 20412 N N . HIS A 1 115 ? 24.319 5.026 6.245 1.00 0.00 240 HIS A N 7
ATOM 20413 C CA . HIS A 1 115 ? 24.382 4.209 5.034 1.00 0.00 240 HIS A CA 7
ATOM 20414 C C . HIS A 1 115 ? 23.774 4.949 3.837 1.00 0.00 240 HIS A C 7
ATOM 20415 O O . HIS A 1 115 ? 23.449 4.330 2.826 1.00 0.00 240 HIS A O 7
ATOM 20430 N N . VAL A 1 116 ? 23.598 6.263 3.956 1.00 0.00 241 VAL A N 7
ATOM 20431 C CA . VAL A 1 116 ? 22.996 7.036 2.869 1.00 0.00 241 VAL A CA 7
ATOM 20432 C C . VAL A 1 116 ? 23.806 6.900 1.583 1.00 0.00 241 VAL A C 7
ATOM 20433 O O . VAL A 1 116 ? 23.264 6.996 0.482 1.00 0.00 241 VAL A O 7
ATOM 20446 N N . LYS A 1 117 ? 25.106 6.695 1.727 1.00 0.00 242 LYS A N 7
ATOM 20447 C CA . LYS A 1 117 ? 25.982 6.567 0.569 1.00 0.00 242 LYS A CA 7
ATOM 20448 C C . LYS A 1 117 ? 25.595 5.376 -0.314 1.00 0.00 242 LYS A C 7
ATOM 20449 O O . LYS A 1 117 ? 25.637 5.477 -1.540 1.00 0.00 242 LYS A O 7
ATOM 20468 N N . LYS A 1 118 ? 25.234 4.249 0.302 1.00 0.00 243 LYS A N 7
ATOM 20469 C CA . LYS A 1 118 ? 24.864 3.060 -0.471 1.00 0.00 243 LYS A CA 7
ATOM 20470 C C . LYS A 1 118 ? 23.368 2.744 -0.366 1.00 0.00 243 LYS A C 7
ATOM 20471 O O . LYS A 1 118 ? 22.689 2.558 -1.376 1.00 0.00 243 LYS A O 7
ATOM 20490 N N . THR A 1 119 ? 22.876 2.655 0.865 1.00 0.00 244 THR A N 7
ATOM 20491 C CA . THR A 1 119 ? 21.471 2.328 1.121 1.00 0.00 244 THR A CA 7
ATOM 20492 C C . THR A 1 119 ? 20.522 3.343 0.488 1.00 0.00 244 THR A C 7
ATOM 20493 O O . THR A 1 119 ? 19.371 3.025 0.188 1.00 0.00 244 THR A O 7
ATOM 20504 N N . VAL A 1 120 ? 21.003 4.564 0.303 1.00 0.00 245 VAL A N 7
ATOM 20505 C CA . VAL A 1 120 ? 20.181 5.622 -0.276 1.00 0.00 245 VAL A CA 7
ATOM 20506 C C . VAL A 1 120 ? 20.798 6.113 -1.587 1.00 0.00 245 VAL A C 7
ATOM 20507 O O . VAL A 1 120 ? 22.019 6.153 -1.732 1.00 0.00 245 VAL A O 7
ATOM 20520 N N . THR A 1 121 ? 19.943 6.507 -2.524 1.00 0.00 246 THR A N 7
ATOM 20521 C CA . THR A 1 121 ? 20.409 7.024 -3.808 1.00 0.00 246 THR A CA 7
ATOM 20522 C C . THR A 1 121 ? 19.371 7.970 -4.396 1.00 0.00 246 THR A C 7
ATOM 20523 O O . THR A 1 121 ? 18.271 8.083 -3.867 1.00 0.00 246 THR A O 7
ATOM 20534 N N . ILE A 1 122 ? 19.710 8.611 -5.514 1.00 0.00 247 ILE A N 7
ATOM 20535 C CA . ILE A 1 122 ? 18.767 9.496 -6.188 1.00 0.00 247 ILE A CA 7
ATOM 20536 C C . ILE A 1 122 ? 18.528 8.995 -7.605 1.00 0.00 247 ILE A C 7
ATOM 20537 O O . ILE A 1 122 ? 19.462 8.674 -8.339 1.00 0.00 247 ILE A O 7
ATOM 20553 N N . GLU A 1 123 ? 17.253 8.916 -7.965 1.00 0.00 248 GLU A N 7
ATOM 20554 C CA . GLU A 1 123 ? 16.872 8.428 -9.287 1.00 0.00 248 GLU A CA 7
ATOM 20555 C C . GLU A 1 123 ? 15.597 9.124 -9.775 1.00 0.00 248 GLU A C 7
ATOM 20556 O O . GLU A 1 123 ? 14.837 9.674 -8.979 1.00 0.00 248 GLU A O 7
ATOM 20568 N N . ASN A 1 124 ? 15.372 9.096 -11.089 1.00 0.00 249 ASN A N 7
ATOM 20569 C CA . ASN A 1 124 ? 14.192 9.725 -11.677 1.00 0.00 249 ASN A CA 7
ATOM 20570 C C . ASN A 1 124 ? 12.965 8.829 -11.546 1.00 0.00 249 ASN A C 7
ATOM 20571 O O . ASN A 1 124 ? 13.038 7.624 -11.788 1.00 0.00 249 ASN A O 7
ATOM 20582 N N . HIS A 1 125 ? 11.830 9.423 -11.171 1.00 0.00 250 HIS A N 7
ATOM 20583 C CA . HIS A 1 125 ? 10.605 8.641 -11.034 1.00 0.00 250 HIS A CA 7
ATOM 20584 C C . HIS A 1 125 ? 10.248 7.978 -12.377 1.00 0.00 250 HIS A C 7
ATOM 20585 O O . HIS A 1 125 ? 10.300 8.631 -13.420 1.00 0.00 250 HIS A O 7
ATOM 20600 N N . PRO A 1 126 ? 9.895 6.711 -12.381 1.00 0.00 251 PRO A N 7
ATOM 20601 C CA . PRO A 1 126 ? 9.535 5.970 -13.634 1.00 0.00 251 PRO A CA 7
ATOM 20602 C C . PRO A 1 126 ? 8.144 6.318 -14.154 1.00 0.00 251 PRO A C 7
ATOM 20603 O O . PRO A 1 126 ? 7.856 6.149 -15.338 1.00 0.00 251 PRO A O 7
ATOM 20614 N N . HIS A 1 127 ? 7.288 6.808 -13.265 1.00 0.00 252 HIS A N 7
ATOM 20615 C CA . HIS A 1 127 ? 5.933 7.178 -13.652 1.00 0.00 252 HIS A CA 7
ATOM 20616 C C . HIS A 1 127 ? 5.711 8.676 -13.447 1.00 0.00 252 HIS A C 7
ATOM 20617 O O . HIS A 1 127 ? 4.622 9.191 -13.708 1.00 0.00 252 HIS A O 7
ATOM 20632 N N . LEU A 1 128 ? 6.751 9.369 -12.986 1.00 0.00 253 LEU A N 7
ATOM 20633 C CA . LEU A 1 128 ? 6.646 10.810 -12.762 1.00 0.00 253 LEU A CA 7
ATOM 20634 C C . LEU A 1 128 ? 7.786 11.569 -13.430 1.00 0.00 253 LEU A C 7
ATOM 20635 O O . LEU A 1 128 ? 8.813 10.995 -13.787 1.00 0.00 253 LEU A O 7
ATOM 20651 N N . PRO A 1 129 ? 7.593 12.849 -13.622 1.00 0.00 254 PRO A N 7
ATOM 20652 C CA . PRO A 1 129 ? 8.584 13.742 -14.286 1.00 0.00 254 PRO A CA 7
ATOM 20653 C C . PRO A 1 129 ? 9.684 14.242 -13.338 1.00 0.00 254 PRO A C 7
ATOM 20654 O O . PRO A 1 129 ? 9.561 14.130 -12.119 1.00 0.00 254 PRO A O 7
ATOM 20665 N N . PRO A 1 130 ? 10.740 14.808 -13.882 1.00 0.00 255 PRO A N 7
ATOM 20666 C CA . PRO A 1 130 ? 11.881 15.366 -13.077 1.00 0.00 255 PRO A CA 7
ATOM 20667 C C . PRO A 1 130 ? 11.425 16.503 -12.154 1.00 0.00 255 PRO A C 7
ATOM 20668 O O . PRO A 1 130 ? 10.305 16.996 -12.286 1.00 0.00 255 PRO A O 7
ATOM 20679 N N . PRO A 1 131 ? 12.264 16.937 -11.236 1.00 0.00 256 PRO A N 7
ATOM 20680 C CA . PRO A 1 131 ? 13.639 16.389 -11.015 1.00 0.00 256 PRO A CA 7
ATOM 20681 C C . PRO A 1 131 ? 13.649 14.999 -10.389 1.00 0.00 256 PRO A C 7
ATOM 20682 O O . PRO A 1 131 ? 12.609 14.483 -9.981 1.00 0.00 256 PRO A O 7
ATOM 20693 N N . PRO A 1 132 ? 14.807 14.388 -10.312 1.00 0.00 257 PRO A N 7
ATOM 20694 C CA . PRO A 1 132 ? 14.966 13.024 -9.728 1.00 0.00 257 PRO A CA 7
ATOM 20695 C C . PRO A 1 132 ? 14.769 13.010 -8.215 1.00 0.00 257 PRO A C 7
ATOM 20696 O O . PRO A 1 132 ? 15.160 13.952 -7.523 1.00 0.00 257 PRO A O 7
ATOM 20707 N N . MET A 1 133 ? 14.170 11.937 -7.702 1.00 0.00 258 MET A N 7
ATOM 20708 C CA . MET A 1 133 ? 13.942 11.821 -6.269 1.00 0.00 258 MET A CA 7
ATOM 20709 C C . MET A 1 133 ? 14.812 10.733 -5.673 1.00 0.00 258 MET A C 7
ATOM 20710 O O . MET A 1 133 ? 15.375 9.919 -6.388 1.00 0.00 258 MET A O 7
ATOM 20724 N N . CYS A 1 134 ? 14.923 10.733 -4.356 1.00 0.00 259 CYS A N 7
ATOM 20725 C CA . CYS A 1 134 ? 15.746 9.751 -3.674 1.00 0.00 259 CYS A CA 7
ATOM 20726 C C . CYS A 1 134 ? 15.037 8.411 -3.637 1.00 0.00 259 CYS A C 7
ATOM 20727 O O . CYS A 1 134 ? 13.903 8.321 -3.183 1.00 0.00 259 CYS A O 7
ATOM 20735 N N . SER A 1 135 ? 15.714 7.361 -4.094 1.00 0.00 260 SER A N 7
ATOM 20736 C CA . SER A 1 135 ? 15.130 6.032 -4.086 1.00 0.00 260 SER A CA 7
ATOM 20737 C C . SER A 1 135 ? 15.902 5.167 -3.108 1.00 0.00 260 SER A C 7
ATOM 20738 O O . SER A 1 135 ? 17.055 4.815 -3.354 1.00 0.00 260 SER A O 7
ATOM 20746 N N . VAL A 1 136 ? 15.278 4.847 -1.991 1.00 0.00 261 VAL A N 7
ATOM 20747 C CA . VAL A 1 136 ? 15.942 4.048 -0.981 1.00 0.00 261 VAL A CA 7
ATOM 20748 C C . VAL A 1 136 ? 15.841 2.564 -1.301 1.00 0.00 261 VAL A C 7
ATOM 20749 O O . VAL A 1 136 ? 14.777 2.062 -1.666 1.00 0.00 261 VAL A O 7
ATOM 20762 N N . HIS A 1 137 ? 16.963 1.870 -1.163 1.00 0.00 262 HIS A N 7
ATOM 20763 C CA . HIS A 1 137 ? 17.010 0.442 -1.436 1.00 0.00 262 HIS A CA 7
ATOM 20764 C C . HIS A 1 137 ? 17.057 -0.332 -0.123 1.00 0.00 262 HIS A C 7
ATOM 20765 O O . HIS A 1 137 ? 17.399 0.234 0.915 1.00 0.00 262 HIS A O 7
ATOM 20780 N N . PRO A 1 138 ? 16.713 -1.594 -0.137 1.00 0.00 263 PRO A N 7
ATOM 20781 C CA . PRO A 1 138 ? 16.714 -2.427 1.098 1.00 0.00 263 PRO A CA 7
ATOM 20782 C C . PRO A 1 138 ? 18.121 -2.603 1.677 1.00 0.00 263 PRO A C 7
ATOM 20783 O O . PRO A 1 138 ? 18.765 -3.633 1.479 1.00 0.00 263 PRO A O 7
ATOM 20794 N N . CYS A 1 139 ? 18.581 -1.583 2.399 1.00 0.00 264 CYS A N 7
ATOM 20795 C CA . CYS A 1 139 ? 19.905 -1.612 3.017 1.00 0.00 264 CYS A CA 7
ATOM 20796 C C . CYS A 1 139 ? 20.955 -2.120 2.031 1.00 0.00 264 CYS A C 7
ATOM 20797 O O . CYS A 1 139 ? 20.707 -2.191 0.827 1.00 0.00 264 CYS A O 7
ATOM 20805 N N . ARG A 1 140 ? 22.126 -2.475 2.548 1.00 0.00 265 ARG A N 7
ATOM 20806 C CA . ARG A 1 140 ? 23.198 -2.980 1.701 1.00 0.00 265 ARG A CA 7
ATOM 20807 C C . ARG A 1 140 ? 22.765 -4.266 1.005 1.00 0.00 265 ARG A C 7
ATOM 20808 O O . ARG A 1 140 ? 23.040 -4.466 -0.179 1.00 0.00 265 ARG A O 7
ATOM 20829 N N . HIS A 1 141 ? 22.101 -5.139 1.754 1.00 0.00 266 HIS A N 7
ATOM 20830 C CA . HIS A 1 141 ? 21.647 -6.412 1.204 1.00 0.00 266 HIS A CA 7
ATOM 20831 C C . HIS A 1 141 ? 20.138 -6.589 1.364 1.00 0.00 266 HIS A C 7
ATOM 20832 O O . HIS A 1 141 ? 19.520 -6.024 2.268 1.00 0.00 266 HIS A O 7
ATOM 20847 N N . ALA A 1 142 ? 19.561 -7.387 0.470 1.00 0.00 267 ALA A N 7
ATOM 20848 C CA . ALA A 1 142 ? 18.126 -7.665 0.484 1.00 0.00 267 ALA A CA 7
ATOM 20849 C C . ALA A 1 142 ? 17.741 -8.534 1.681 1.00 0.00 267 ALA A C 7
ATOM 20850 O O . ALA A 1 142 ? 16.564 -8.643 2.025 1.00 0.00 267 ALA A O 7
ATOM 20857 N N . GLU A 1 143 ? 18.733 -9.168 2.299 1.00 0.00 268 GLU A N 7
ATOM 20858 C CA . GLU A 1 143 ? 18.483 -10.042 3.439 1.00 0.00 268 GLU A CA 7
ATOM 20859 C C . GLU A 1 143 ? 17.788 -9.293 4.572 1.00 0.00 268 GLU A C 7
ATOM 20860 O O . GLU A 1 143 ? 17.050 -9.887 5.344 1.00 0.00 268 GLU A O 7
ATOM 20872 N N . VAL A 1 144 ? 18.008 -7.987 4.661 1.00 0.00 269 VAL A N 7
ATOM 20873 C CA . VAL A 1 144 ? 17.368 -7.193 5.708 1.00 0.00 269 VAL A CA 7
ATOM 20874 C C . VAL A 1 144 ? 15.844 -7.281 5.593 1.00 0.00 269 VAL A C 7
ATOM 20875 O O . VAL A 1 144 ? 15.127 -7.193 6.589 1.00 0.00 269 VAL A O 7
ATOM 20888 N N . MET A 1 145 ? 15.368 -7.447 4.365 1.00 0.00 270 MET A N 7
ATOM 20889 C CA . MET A 1 145 ? 13.932 -7.538 4.095 1.00 0.00 270 MET A CA 7
ATOM 20890 C C . MET A 1 145 ? 13.320 -8.790 4.717 1.00 0.00 270 MET A C 7
ATOM 20891 O O . MET A 1 145 ? 12.127 -8.821 5.020 1.00 0.00 270 MET A O 7
ATOM 20905 N N . LYS A 1 146 ? 14.129 -9.827 4.883 1.00 0.00 271 LYS A N 7
ATOM 20906 C CA . LYS A 1 146 ? 13.634 -11.080 5.443 1.00 0.00 271 LYS A CA 7
ATOM 20907 C C . LYS A 1 146 ? 13.056 -10.856 6.831 1.00 0.00 271 LYS A C 7
ATOM 20908 O O . LYS A 1 146 ? 12.129 -11.546 7.240 1.00 0.00 271 LYS A O 7
ATOM 20927 N N . LYS A 1 147 ? 13.601 -9.887 7.554 1.00 0.00 272 LYS A N 7
ATOM 20928 C CA . LYS A 1 147 ? 13.105 -9.604 8.896 1.00 0.00 272 LYS A CA 7
ATOM 20929 C C . LYS A 1 147 ? 11.717 -8.975 8.845 1.00 0.00 272 LYS A C 7
ATOM 20930 O O . LYS A 1 147 ? 10.822 -9.373 9.591 1.00 0.00 272 LYS A O 7
ATOM 20949 N N . ILE A 1 148 ? 11.539 -7.988 7.968 1.00 0.00 273 ILE A N 7
ATOM 20950 C CA . ILE A 1 148 ? 10.252 -7.317 7.843 1.00 0.00 273 ILE A CA 7
ATOM 20951 C C . ILE A 1 148 ? 9.215 -8.234 7.198 1.00 0.00 273 ILE A C 7
ATOM 20952 O O . ILE A 1 148 ? 8.034 -8.138 7.493 1.00 0.00 273 ILE A O 7
ATOM 20968 N N . ILE A 1 149 ? 9.652 -9.139 6.336 1.00 0.00 274 ILE A N 7
ATOM 20969 C CA . ILE A 1 149 ? 8.707 -10.074 5.731 1.00 0.00 274 ILE A CA 7
ATOM 20970 C C . ILE A 1 149 ? 8.355 -11.158 6.735 1.00 0.00 274 ILE A C 7
ATOM 20971 O O . ILE A 1 149 ? 7.185 -11.480 6.946 1.00 0.00 274 ILE A O 7
ATOM 20987 N N . GLU A 1 150 ? 9.385 -11.689 7.375 1.00 0.00 275 GLU A N 7
ATOM 20988 C CA . GLU A 1 150 ? 9.200 -12.715 8.394 1.00 0.00 275 GLU A CA 7
ATOM 20989 C C . GLU A 1 150 ? 8.192 -12.211 9.428 1.00 0.00 275 GLU A C 7
ATOM 20990 O O . GLU A 1 150 ? 7.532 -12.995 10.107 1.00 0.00 275 GLU A O 7
ATOM 21002 N N . THR A 1 151 ? 8.073 -10.884 9.523 1.00 0.00 276 THR A N 7
ATOM 21003 C CA . THR A 1 151 ? 7.132 -10.261 10.455 1.00 0.00 276 THR A CA 7
ATOM 21004 C C . THR A 1 151 ? 5.706 -10.673 10.110 1.00 0.00 276 THR A C 7
ATOM 21005 O O . THR A 1 151 ? 4.924 -11.048 10.987 1.00 0.00 276 THR A O 7
ATOM 21016 N N . VAL A 1 152 ? 5.363 -10.564 8.830 1.00 0.00 277 VAL A N 7
ATOM 21017 C CA . VAL A 1 152 ? 4.016 -10.891 8.378 1.00 0.00 277 VAL A CA 7
ATOM 21018 C C . VAL A 1 152 ? 3.728 -12.391 8.443 1.00 0.00 277 VAL A C 7
ATOM 21019 O O . VAL A 1 152 ? 2.668 -12.800 8.917 1.00 0.00 277 VAL A O 7
ATOM 21032 N N . ALA A 1 153 ? 4.653 -13.211 7.946 1.00 0.00 278 ALA A N 7
ATOM 21033 C CA . ALA A 1 153 ? 4.442 -14.660 7.945 1.00 0.00 278 ALA A CA 7
ATOM 21034 C C . ALA A 1 153 ? 4.515 -15.275 9.346 1.00 0.00 278 ALA A C 7
ATOM 21035 O O . ALA A 1 153 ? 3.678 -16.101 9.710 1.00 0.00 278 ALA A O 7
ATOM 21042 N N . GLU A 1 154 ? 5.526 -14.888 10.115 1.00 0.00 279 GLU A N 7
ATOM 21043 C CA . GLU A 1 154 ? 5.709 -15.424 11.463 1.00 0.00 279 GLU A CA 7
ATOM 21044 C C . GLU A 1 154 ? 4.845 -14.686 12.482 1.00 0.00 279 GLU A C 7
ATOM 21045 O O . GLU A 1 154 ? 4.672 -15.141 13.613 1.00 0.00 279 GLU A O 7
ATOM 21057 N N . GLY A 1 155 ? 4.303 -13.541 12.085 1.00 0.00 280 GLY A N 7
ATOM 21058 C CA . GLY A 1 155 ? 3.475 -12.759 12.988 1.00 0.00 280 GLY A CA 7
ATOM 21059 C C . GLY A 1 155 ? 2.017 -13.201 12.943 1.00 0.00 280 GLY A C 7
ATOM 21060 O O . GLY A 1 155 ? 1.114 -12.365 13.005 1.00 0.00 280 GLY A O 7
ATOM 21064 N N . GLY A 1 156 ? 1.774 -14.509 12.861 1.00 0.00 281 GLY A N 7
ATOM 21065 C CA . GLY A 1 156 ? 0.406 -15.007 12.839 1.00 0.00 281 GLY A CA 7
ATOM 21066 C C . GLY A 1 156 ? -0.072 -15.299 11.421 1.00 0.00 281 GLY A C 7
ATOM 21067 O O . GLY A 1 156 ? 0.249 -14.567 10.485 1.00 0.00 281 GLY A O 7
ATOM 21071 N N . GLY A 1 157 ? -0.804 -16.410 11.275 1.00 0.00 282 GLY A N 7
ATOM 21072 C CA . GLY A 1 157 ? -1.311 -16.857 9.973 1.00 0.00 282 GLY A CA 7
ATOM 21073 C C . GLY A 1 157 ? -1.830 -15.710 9.105 1.00 0.00 282 GLY A C 7
ATOM 21074 O O . GLY A 1 157 ? -1.864 -15.843 7.886 1.00 0.00 282 GLY A O 7
ATOM 21078 N N . GLU A 1 158 ? -2.231 -14.597 9.725 1.00 0.00 283 GLU A N 7
ATOM 21079 C CA . GLU A 1 158 ? -2.722 -13.448 8.963 1.00 0.00 283 GLU A CA 7
ATOM 21080 C C . GLU A 1 158 ? -1.726 -13.128 7.841 1.00 0.00 283 GLU A C 7
ATOM 21081 O O . GLU A 1 158 ? -0.685 -12.514 8.073 1.00 0.00 283 GLU A O 7
ATOM 21093 N N . LEU A 1 159 ? -2.045 -13.593 6.637 1.00 0.00 284 LEU A N 7
ATOM 21094 C CA . LEU A 1 159 ? -1.178 -13.413 5.474 1.00 0.00 284 LEU A CA 7
ATOM 21095 C C . LEU A 1 159 ? -1.849 -12.561 4.405 1.00 0.00 284 LEU A C 7
ATOM 21096 O O . LEU A 1 159 ? -1.743 -12.860 3.215 1.00 0.00 284 LEU A O 7
ATOM 21112 N N . GLY A 1 160 ? -2.536 -11.503 4.811 1.00 0.00 285 GLY A N 7
ATOM 21113 C CA . GLY A 1 160 ? -3.194 -10.648 3.839 1.00 0.00 285 GLY A CA 7
ATOM 21114 C C . GLY A 1 160 ? -2.205 -9.656 3.238 1.00 0.00 285 GLY A C 7
ATOM 21115 O O . GLY A 1 160 ? -1.708 -8.764 3.925 1.00 0.00 285 GLY A O 7
ATOM 21119 N N . VAL A 1 161 ? -1.928 -9.819 1.950 1.00 0.00 286 VAL A N 7
ATOM 21120 C CA . VAL A 1 161 ? -0.998 -8.931 1.261 1.00 0.00 286 VAL A CA 7
ATOM 21121 C C . VAL A 1 161 ? -1.523 -7.496 1.280 1.00 0.00 286 VAL A C 7
ATOM 21122 O O . VAL A 1 161 ? -0.794 -6.557 0.963 1.00 0.00 286 VAL A O 7
ATOM 21135 N N . HIS A 1 162 ? -2.796 -7.337 1.636 1.00 0.00 287 HIS A N 7
ATOM 21136 C CA . HIS A 1 162 ? -3.417 -6.024 1.670 1.00 0.00 287 HIS A CA 7
ATOM 21137 C C . HIS A 1 162 ? -2.752 -5.106 2.701 1.00 0.00 287 HIS A C 7
ATOM 21138 O O . HIS A 1 162 ? -2.881 -3.884 2.628 1.00 0.00 287 HIS A O 7
ATOM 21153 N N . MET A 1 163 ? -2.023 -5.694 3.646 1.00 0.00 288 MET A N 7
ATOM 21154 C CA . MET A 1 163 ? -1.330 -4.899 4.661 1.00 0.00 288 MET A CA 7
ATOM 21155 C C . MET A 1 163 ? 0.178 -4.867 4.390 1.00 0.00 288 MET A C 7
ATOM 21156 O O . MET A 1 163 ? 0.965 -4.487 5.254 1.00 0.00 288 MET A O 7
ATOM 21170 N N . TYR A 1 164 ? 0.578 -5.280 3.189 1.00 0.00 289 TYR A N 7
ATOM 21171 C CA . TYR A 1 164 ? 1.992 -5.305 2.832 1.00 0.00 289 TYR A CA 7
ATOM 21172 C C . TYR A 1 164 ? 2.592 -3.897 2.833 1.00 0.00 289 TYR A C 7
ATOM 21173 O O . TYR A 1 164 ? 3.713 -3.698 3.286 1.00 0.00 289 TYR A O 7
ATOM 21191 N N . LEU A 1 165 ? 1.844 -2.933 2.304 1.00 0.00 290 LEU A N 7
ATOM 21192 C CA . LEU A 1 165 ? 2.317 -1.549 2.232 1.00 0.00 290 LEU A CA 7
ATOM 21193 C C . LEU A 1 165 ? 2.576 -0.991 3.633 1.00 0.00 290 LEU A C 7
ATOM 21194 O O . LEU A 1 165 ? 3.552 -0.288 3.854 1.00 0.00 290 LEU A O 7
ATOM 21210 N N . LEU A 1 166 ? 1.716 -1.341 4.577 1.00 0.00 291 LEU A N 7
ATOM 21211 C CA . LEU A 1 166 ? 1.896 -0.883 5.956 1.00 0.00 291 LEU A CA 7
ATOM 21212 C C . LEU A 1 166 ? 3.151 -1.510 6.563 1.00 0.00 291 LEU A C 7
ATOM 21213 O O . LEU A 1 166 ? 3.902 -0.854 7.284 1.00 0.00 291 LEU A O 7
ATOM 21229 N N . ILE A 1 167 ? 3.381 -2.778 6.238 1.00 0.00 292 ILE A N 7
ATOM 21230 C CA . ILE A 1 167 ? 4.564 -3.487 6.724 1.00 0.00 292 ILE A CA 7
ATOM 21231 C C . ILE A 1 167 ? 5.819 -2.926 6.042 1.00 0.00 292 ILE A C 7
ATOM 21232 O O . ILE A 1 167 ? 6.867 -2.785 6.672 1.00 0.00 292 ILE A O 7
ATOM 21248 N N . PHE A 1 168 ? 5.701 -2.612 4.747 1.00 0.00 293 PHE A N 7
ATOM 21249 C CA . PHE A 1 168 ? 6.827 -2.069 3.982 1.00 0.00 293 PHE A CA 7
ATOM 21250 C C . PHE A 1 168 ? 7.297 -0.753 4.586 1.00 0.00 293 PHE A C 7
ATOM 21251 O O . PHE A 1 168 ? 8.490 -0.536 4.783 1.00 0.00 293 PHE A O 7
ATOM 21268 N N . LEU A 1 169 ? 6.349 0.138 4.838 1.00 0.00 294 LEU A N 7
ATOM 21269 C CA . LEU A 1 169 ? 6.675 1.451 5.375 1.00 0.00 294 LEU A CA 7
ATOM 21270 C C . LEU A 1 169 ? 7.466 1.279 6.671 1.00 0.00 294 LEU A C 7
ATOM 21271 O O . LEU A 1 169 ? 8.387 2.045 6.950 1.00 0.00 294 LEU A O 7
ATOM 21287 N N . LYS A 1 170 ? 7.106 0.271 7.462 1.00 0.00 295 LYS A N 7
ATOM 21288 C CA . LYS A 1 170 ? 7.799 0.014 8.721 1.00 0.00 295 LYS A CA 7
ATOM 21289 C C . LYS A 1 170 ? 9.290 -0.244 8.477 1.00 0.00 295 LYS A C 7
ATOM 21290 O O . LYS A 1 170 ? 10.132 0.229 9.237 1.00 0.00 295 LYS A O 7
ATOM 21309 N N . PHE A 1 171 ? 9.620 -0.975 7.410 1.00 0.00 296 PHE A N 7
ATOM 21310 C CA . PHE A 1 171 ? 11.025 -1.248 7.091 1.00 0.00 296 PHE A CA 7
ATOM 21311 C C . PHE A 1 171 ? 11.787 0.057 6.906 1.00 0.00 296 PHE A C 7
ATOM 21312 O O . PHE A 1 171 ? 12.906 0.218 7.391 1.00 0.00 296 PHE A O 7
ATOM 21329 N N . VAL A 1 172 ? 11.174 0.965 6.165 1.00 0.00 297 VAL A N 7
ATOM 21330 C CA . VAL A 1 172 ? 11.779 2.253 5.858 1.00 0.00 297 VAL A CA 7
ATOM 21331 C C . VAL A 1 172 ? 12.193 3.001 7.116 1.00 0.00 297 VAL A C 7
ATOM 21332 O O . VAL A 1 172 ? 13.123 3.798 7.085 1.00 0.00 297 VAL A O 7
ATOM 21345 N N . GLN A 1 173 ? 11.509 2.771 8.224 1.00 0.00 298 GLN A N 7
ATOM 21346 C CA . GLN A 1 173 ? 11.863 3.475 9.445 1.00 0.00 298 GLN A CA 7
ATOM 21347 C C . GLN A 1 173 ? 13.337 3.256 9.772 1.00 0.00 298 GLN A C 7
ATOM 21348 O O . GLN A 1 173 ? 13.933 4.032 10.496 1.00 0.00 298 GLN A O 7
ATOM 21362 N N . ALA A 1 174 ? 13.915 2.180 9.252 1.00 0.00 299 ALA A N 7
ATOM 21363 C CA . ALA A 1 174 ? 15.315 1.877 9.526 1.00 0.00 299 ALA A CA 7
ATOM 21364 C C . ALA A 1 174 ? 16.274 2.693 8.653 1.00 0.00 299 ALA A C 7
ATOM 21365 O O . ALA A 1 174 ? 17.435 2.876 9.022 1.00 0.00 299 ALA A O 7
ATOM 21372 N N . VAL A 1 175 ? 15.796 3.211 7.522 1.00 0.00 300 VAL A N 7
ATOM 21373 C CA . VAL A 1 175 ? 16.667 4.028 6.678 1.00 0.00 300 VAL A CA 7
ATOM 21374 C C . VAL A 1 175 ? 16.534 5.486 7.107 1.00 0.00 300 VAL A C 7
ATOM 21375 O O . VAL A 1 175 ? 17.472 6.275 6.979 1.00 0.00 300 VAL A O 7
ATOM 21388 N N . ILE A 1 176 ? 15.372 5.817 7.671 1.00 0.00 301 ILE A N 7
ATOM 21389 C CA . ILE A 1 176 ? 15.124 7.158 8.183 1.00 0.00 301 ILE A CA 7
ATOM 21390 C C . ILE A 1 176 ? 14.342 7.076 9.497 1.00 0.00 301 ILE A C 7
ATOM 21391 O O . ILE A 1 176 ? 13.187 7.497 9.568 1.00 0.00 301 ILE A O 7
ATOM 21407 N N . PRO A 1 177 ? 14.950 6.540 10.537 1.00 0.00 302 PRO A N 7
ATOM 21408 C CA . PRO A 1 177 ? 14.298 6.395 11.877 1.00 0.00 302 PRO A CA 7
ATOM 21409 C C . PRO A 1 177 ? 14.036 7.734 12.574 1.00 0.00 302 PRO A C 7
ATOM 21410 O O . PRO A 1 177 ? 13.510 7.765 13.686 1.00 0.00 302 PRO A O 7
ATOM 21421 N N . THR A 1 178 ? 14.395 8.831 11.919 1.00 0.00 303 THR A N 7
ATOM 21422 C CA . THR A 1 178 ? 14.182 10.159 12.486 1.00 0.00 303 THR A CA 7
ATOM 21423 C C . THR A 1 178 ? 12.976 10.860 11.871 1.00 0.00 303 THR A C 7
ATOM 21424 O O . THR A 1 178 ? 12.660 11.991 12.241 1.00 0.00 303 THR A O 7
ATOM 21435 N N . ILE A 1 179 ? 12.320 10.204 10.923 1.00 0.00 304 ILE A N 7
ATOM 21436 C CA . ILE A 1 179 ? 11.169 10.804 10.258 1.00 0.00 304 ILE A CA 7
ATOM 21437 C C . ILE A 1 179 ? 9.883 10.039 10.518 1.00 0.00 304 ILE A C 7
ATOM 21438 O O . ILE A 1 179 ? 9.866 8.813 10.634 1.00 0.00 304 ILE A O 7
ATOM 21454 N N . GLU A 1 180 ? 8.821 10.815 10.678 1.00 0.00 305 GLU A N 7
ATOM 21455 C CA . GLU A 1 180 ? 7.512 10.261 11.012 1.00 0.00 305 GLU A CA 7
ATOM 21456 C C . GLU A 1 180 ? 6.466 10.381 9.899 1.00 0.00 305 GLU A C 7
ATOM 21457 O O . GLU A 1 180 ? 5.537 11.182 10.002 1.00 0.00 305 GLU A O 7
ATOM 21469 N N . TYR A 1 181 ? 6.592 9.558 8.859 1.00 0.00 306 TYR A N 7
ATOM 21470 C CA . TYR A 1 181 ? 5.600 9.585 7.779 1.00 0.00 306 TYR A CA 7
ATOM 21471 C C . TYR A 1 181 ? 4.219 9.331 8.389 1.00 0.00 306 TYR A C 7
ATOM 21472 O O . TYR A 1 181 ? 4.085 9.128 9.597 1.00 0.00 306 TYR A O 7
ATOM 21490 N N . ASP A 1 182 ? 3.191 9.413 7.569 1.00 0.00 307 ASP A N 7
ATOM 21491 C CA . ASP A 1 182 ? 1.816 9.264 8.058 1.00 0.00 307 ASP A CA 7
ATOM 21492 C C . ASP A 1 182 ? 1.465 7.872 8.588 1.00 0.00 307 ASP A C 7
ATOM 21493 O O . ASP A 1 182 ? 1.339 7.709 9.794 1.00 0.00 307 ASP A O 7
ATOM 21502 N N . TYR A 1 183 ? 1.284 6.912 7.679 1.00 0.00 308 TYR A N 7
ATOM 21503 C CA . TYR A 1 183 ? 0.909 5.513 7.968 1.00 0.00 308 TYR A CA 7
ATOM 21504 C C . TYR A 1 183 ? 0.115 5.343 9.268 1.00 0.00 308 TYR A C 7
ATOM 21505 O O . TYR A 1 183 ? -1.113 5.233 9.233 1.00 0.00 308 TYR A O 7
ATOM 21523 N N . THR A 1 184 ? 0.833 5.353 10.372 1.00 0.00 309 THR A N 7
ATOM 21524 C CA . THR A 1 184 ? 0.274 5.225 11.693 1.00 0.00 309 THR A CA 7
ATOM 21525 C C . THR A 1 184 ? 1.362 4.797 12.663 1.00 0.00 309 THR A C 7
ATOM 21526 O O . THR A 1 184 ? 2.013 3.771 12.472 1.00 0.00 309 THR A O 7
ATOM 21537 N N . ARG A 1 185 ? 1.568 5.591 13.692 1.00 0.00 310 ARG A N 7
ATOM 21538 C CA . ARG A 1 185 ? 2.596 5.273 14.663 1.00 0.00 310 ARG A CA 7
ATOM 21539 C C . ARG A 1 185 ? 2.037 4.369 15.759 1.00 0.00 310 ARG A C 7
ATOM 21540 O O . ARG A 1 185 ? 1.057 4.709 16.423 1.00 0.00 310 ARG A O 7
ATOM 21561 N N . HIS A 1 186 ? 2.667 3.205 15.931 1.00 0.00 311 HIS A N 7
ATOM 21562 C CA . HIS A 1 186 ? 2.226 2.242 16.937 1.00 0.00 311 HIS A CA 7
ATOM 21563 C C . HIS A 1 186 ? 0.766 1.843 16.727 1.00 0.00 311 HIS A C 7
ATOM 21564 O O . HIS A 1 186 ? -0.062 2.011 17.623 1.00 0.00 311 HIS A O 7
ATOM 21579 N N . PHE A 1 187 ? 0.457 1.316 15.540 1.00 0.00 312 PHE A N 7
ATOM 21580 C CA . PHE A 1 187 ? -0.910 0.895 15.231 1.00 0.00 312 PHE A CA 7
ATOM 21581 C C . PHE A 1 187 ? -1.487 0.050 16.357 1.00 0.00 312 PHE A C 7
ATOM 21582 O O . PHE A 1 187 ? -0.769 -0.366 17.267 1.00 0.00 312 PHE A O 7
ATOM 21599 N N . THR A 1 188 ? -2.796 -0.185 16.299 1.00 0.00 313 THR A N 7
ATOM 21600 C CA . THR A 1 188 ? -3.480 -0.969 17.325 1.00 0.00 313 THR A CA 7
ATOM 21601 C C . THR A 1 188 ? -3.110 -0.464 18.718 1.00 0.00 313 THR A C 7
ATOM 21602 O O . THR A 1 188 ? -3.196 -1.204 19.698 1.00 0.00 313 THR A O 7
ATOM 21613 N N . MET A 1 189 ? -2.695 0.799 18.795 1.00 0.00 314 MET A N 7
ATOM 21614 C CA . MET A 1 189 ? -2.313 1.391 20.072 1.00 0.00 314 MET A CA 7
ATOM 21615 C C . MET A 1 189 ? -1.204 0.574 20.730 1.00 0.00 314 MET A C 7
ATOM 21616 O O . MET A 1 189 ? -0.049 0.913 20.531 1.00 0.00 314 MET A O 7
ATOM 21631 N N . GLY A 1 1 ? -3.665 -17.151 -3.748 1.00 0.00 25 GLY A N 8
ATOM 21632 C CA . GLY A 1 1 ? -2.293 -17.566 -3.338 1.00 0.00 25 GLY A CA 8
ATOM 21633 C C . GLY A 1 1 ? -1.308 -16.444 -3.648 1.00 0.00 25 GLY A C 8
ATOM 21634 O O . GLY A 1 1 ? -1.544 -15.625 -4.536 1.00 0.00 25 GLY A O 8
ATOM 21640 N N . SER A 1 2 ? -0.202 -16.415 -2.910 1.00 0.00 26 SER A N 8
ATOM 21641 C CA . SER A 1 2 ? 0.815 -15.389 -3.116 1.00 0.00 26 SER A CA 8
ATOM 21642 C C . SER A 1 2 ? 2.200 -15.932 -2.768 1.00 0.00 26 SER A C 8
ATOM 21643 O O . SER A 1 2 ? 2.328 -16.902 -2.021 1.00 0.00 26 SER A O 8
ATOM 21651 N N . LYS A 1 3 ? 3.235 -15.302 -3.318 1.00 0.00 27 LYS A N 8
ATOM 21652 C CA . LYS A 1 3 ? 4.607 -15.733 -3.061 1.00 0.00 27 LYS A CA 8
ATOM 21653 C C . LYS A 1 3 ? 5.366 -14.723 -2.197 1.00 0.00 27 LYS A C 8
ATOM 21654 O O . LYS A 1 3 ? 6.553 -14.908 -1.935 1.00 0.00 27 LYS A O 8
ATOM 21673 N N . PHE A 1 4 ? 4.701 -13.635 -1.805 1.00 0.00 28 PHE A N 8
ATOM 21674 C CA . PHE A 1 4 ? 5.367 -12.596 -1.018 1.00 0.00 28 PHE A CA 8
ATOM 21675 C C . PHE A 1 4 ? 6.182 -13.216 0.126 1.00 0.00 28 PHE A C 8
ATOM 21676 O O . PHE A 1 4 ? 7.254 -12.723 0.470 1.00 0.00 28 PHE A O 8
ATOM 21693 N N . LYS A 1 5 ? 5.673 -14.286 0.727 1.00 0.00 29 LYS A N 8
ATOM 21694 C CA . LYS A 1 5 ? 6.378 -14.934 1.829 1.00 0.00 29 LYS A CA 8
ATOM 21695 C C . LYS A 1 5 ? 7.381 -15.972 1.316 1.00 0.00 29 LYS A C 8
ATOM 21696 O O . LYS A 1 5 ? 8.325 -16.332 2.021 1.00 0.00 29 LYS A O 8
ATOM 21715 N N . GLU A 1 6 ? 7.169 -16.456 0.093 1.00 0.00 30 GLU A N 8
ATOM 21716 C CA . GLU A 1 6 ? 8.061 -17.462 -0.484 1.00 0.00 30 GLU A CA 8
ATOM 21717 C C . GLU A 1 6 ? 9.248 -16.829 -1.216 1.00 0.00 30 GLU A C 8
ATOM 21718 O O . GLU A 1 6 ? 10.401 -17.053 -0.847 1.00 0.00 30 GLU A O 8
ATOM 21730 N N . THR A 1 7 ? 8.966 -16.048 -2.259 1.00 0.00 31 THR A N 8
ATOM 21731 C CA . THR A 1 7 ? 10.035 -15.406 -3.031 1.00 0.00 31 THR A CA 8
ATOM 21732 C C . THR A 1 7 ? 10.035 -13.890 -2.833 1.00 0.00 31 THR A C 8
ATOM 21733 O O . THR A 1 7 ? 11.034 -13.222 -3.100 1.00 0.00 31 THR A O 8
ATOM 21744 N N . GLY A 1 8 ? 8.915 -13.355 -2.364 1.00 0.00 32 GLY A N 8
ATOM 21745 C CA . GLY A 1 8 ? 8.796 -11.922 -2.134 1.00 0.00 32 GLY A CA 8
ATOM 21746 C C . GLY A 1 8 ? 8.347 -11.176 -3.388 1.00 0.00 32 GLY A C 8
ATOM 21747 O O . GLY A 1 8 ? 8.334 -9.946 -3.404 1.00 0.00 32 GLY A O 8
ATOM 21751 N N . VAL A 1 9 ? 7.972 -11.906 -4.435 1.00 0.00 33 VAL A N 8
ATOM 21752 C CA . VAL A 1 9 ? 7.524 -11.256 -5.664 1.00 0.00 33 VAL A CA 8
ATOM 21753 C C . VAL A 1 9 ? 6.012 -11.067 -5.634 1.00 0.00 33 VAL A C 8
ATOM 21754 O O . VAL A 1 9 ? 5.273 -11.956 -5.212 1.00 0.00 33 VAL A O 8
ATOM 21767 N N . ILE A 1 10 ? 5.560 -9.896 -6.073 1.00 0.00 34 ILE A N 8
ATOM 21768 C CA . ILE A 1 10 ? 4.132 -9.601 -6.073 1.00 0.00 34 ILE A CA 8
ATOM 21769 C C . ILE A 1 10 ? 3.656 -9.232 -7.471 1.00 0.00 34 ILE A C 8
ATOM 21770 O O . ILE A 1 10 ? 4.394 -8.632 -8.255 1.00 0.00 34 ILE A O 8
ATOM 21786 N N . THR A 1 11 ? 2.412 -9.577 -7.770 1.00 0.00 35 THR A N 8
ATOM 21787 C CA . THR A 1 11 ? 1.832 -9.260 -9.066 1.00 0.00 35 THR A CA 8
ATOM 21788 C C . THR A 1 11 ? 1.332 -7.820 -9.075 1.00 0.00 35 THR A C 8
ATOM 21789 O O . THR A 1 11 ? 1.071 -7.245 -8.019 1.00 0.00 35 THR A O 8
ATOM 21800 N N . PRO A 1 12 ? 1.189 -7.226 -10.231 1.00 0.00 36 PRO A N 8
ATOM 21801 C CA . PRO A 1 12 ? 0.702 -5.821 -10.344 1.00 0.00 36 PRO A CA 8
ATOM 21802 C C . PRO A 1 12 ? -0.700 -5.659 -9.769 1.00 0.00 36 PRO A C 8
ATOM 21803 O O . PRO A 1 12 ? -1.022 -4.631 -9.177 1.00 0.00 36 PRO A O 8
ATOM 21814 N N . GLU A 1 13 ? -1.524 -6.689 -9.943 1.00 0.00 37 GLU A N 8
ATOM 21815 C CA . GLU A 1 13 ? -2.894 -6.676 -9.437 1.00 0.00 37 GLU A CA 8
ATOM 21816 C C . GLU A 1 13 ? -2.914 -6.645 -7.911 1.00 0.00 37 GLU A C 8
ATOM 21817 O O . GLU A 1 13 ? -3.755 -5.982 -7.304 1.00 0.00 37 GLU A O 8
ATOM 21829 N N . GLU A 1 14 ? -1.967 -7.348 -7.304 1.00 0.00 38 GLU A N 8
ATOM 21830 C CA . GLU A 1 14 ? -1.866 -7.380 -5.850 1.00 0.00 38 GLU A CA 8
ATOM 21831 C C . GLU A 1 14 ? -1.389 -6.032 -5.321 1.00 0.00 38 GLU A C 8
ATOM 21832 O O . GLU A 1 14 ? -1.841 -5.564 -4.275 1.00 0.00 38 GLU A O 8
ATOM 21844 N N . PHE A 1 15 ? -0.454 -5.424 -6.044 1.00 0.00 39 PHE A N 8
ATOM 21845 C CA . PHE A 1 15 ? 0.108 -4.138 -5.640 1.00 0.00 39 PHE A CA 8
ATOM 21846 C C . PHE A 1 15 ? -0.966 -3.070 -5.537 1.00 0.00 39 PHE A C 8
ATOM 21847 O O . PHE A 1 15 ? -1.066 -2.367 -4.531 1.00 0.00 39 PHE A O 8
ATOM 21864 N N . VAL A 1 16 ? -1.772 -2.956 -6.579 1.00 0.00 40 VAL A N 8
ATOM 21865 C CA . VAL A 1 16 ? -2.839 -1.971 -6.590 1.00 0.00 40 VAL A CA 8
ATOM 21866 C C . VAL A 1 16 ? -3.918 -2.359 -5.596 1.00 0.00 40 VAL A C 8
ATOM 21867 O O . VAL A 1 16 ? -4.656 -1.506 -5.104 1.00 0.00 40 VAL A O 8
ATOM 21880 N N . ALA A 1 17 ? -3.984 -3.646 -5.272 1.00 0.00 41 ALA A N 8
ATOM 21881 C CA . ALA A 1 17 ? -4.956 -4.115 -4.297 1.00 0.00 41 ALA A CA 8
ATOM 21882 C C . ALA A 1 17 ? -4.541 -3.678 -2.902 1.00 0.00 41 ALA A C 8
ATOM 21883 O O . ALA A 1 17 ? -5.371 -3.288 -2.081 1.00 0.00 41 ALA A O 8
ATOM 21890 N N . ALA A 1 18 ? -3.239 -3.763 -2.649 1.00 0.00 42 ALA A N 8
ATOM 21891 C CA . ALA A 1 18 ? -2.693 -3.394 -1.356 1.00 0.00 42 ALA A CA 8
ATOM 21892 C C . ALA A 1 18 ? -2.936 -1.915 -1.063 1.00 0.00 42 ALA A C 8
ATOM 21893 O O . ALA A 1 18 ? -3.223 -1.549 0.075 1.00 0.00 42 ALA A O 8
ATOM 21900 N N . GLY A 1 19 ? -2.801 -1.061 -2.077 1.00 0.00 43 GLY A N 8
ATOM 21901 C CA . GLY A 1 19 ? -2.993 0.358 -1.867 1.00 0.00 43 GLY A CA 8
ATOM 21902 C C . GLY A 1 19 ? -4.369 0.631 -1.292 1.00 0.00 43 GLY A C 8
ATOM 21903 O O . GLY A 1 19 ? -4.496 1.417 -0.362 1.00 0.00 43 GLY A O 8
ATOM 21907 N N . ASP A 1 20 ? -5.393 -0.027 -1.820 1.00 0.00 44 ASP A N 8
ATOM 21908 C CA . ASP A 1 20 ? -6.741 0.170 -1.311 1.00 0.00 44 ASP A CA 8
ATOM 21909 C C . ASP A 1 20 ? -6.756 -0.093 0.189 1.00 0.00 44 ASP A C 8
ATOM 21910 O O . ASP A 1 20 ? -7.340 0.663 0.959 1.00 0.00 44 ASP A O 8
ATOM 21919 N N . HIS A 1 21 ? -6.107 -1.172 0.602 1.00 0.00 45 HIS A N 8
ATOM 21920 C CA . HIS A 1 21 ? -6.046 -1.512 2.014 1.00 0.00 45 HIS A CA 8
ATOM 21921 C C . HIS A 1 21 ? -5.287 -0.440 2.804 1.00 0.00 45 HIS A C 8
ATOM 21922 O O . HIS A 1 21 ? -5.719 -0.031 3.882 1.00 0.00 45 HIS A O 8
ATOM 21937 N N . LEU A 1 22 ? -4.138 -0.006 2.272 1.00 0.00 46 LEU A N 8
ATOM 21938 C CA . LEU A 1 22 ? -3.312 0.998 2.950 1.00 0.00 46 LEU A CA 8
ATOM 21939 C C . LEU A 1 22 ? -4.054 2.316 3.131 1.00 0.00 46 LEU A C 8
ATOM 21940 O O . LEU A 1 22 ? -3.990 2.925 4.199 1.00 0.00 46 LEU A O 8
ATOM 21956 N N . VAL A 1 23 ? -4.749 2.762 2.093 1.00 0.00 47 VAL A N 8
ATOM 21957 C CA . VAL A 1 23 ? -5.476 4.017 2.182 1.00 0.00 47 VAL A CA 8
ATOM 21958 C C . VAL A 1 23 ? -6.611 3.912 3.208 1.00 0.00 47 VAL A C 8
ATOM 21959 O O . VAL A 1 23 ? -6.945 4.892 3.870 1.00 0.00 47 VAL A O 8
ATOM 21972 N N . HIS A 1 24 ? -7.219 2.734 3.336 1.00 0.00 48 HIS A N 8
ATOM 21973 C CA . HIS A 1 24 ? -8.309 2.562 4.286 1.00 0.00 48 HIS A CA 8
ATOM 21974 C C . HIS A 1 24 ? -7.819 2.776 5.714 1.00 0.00 48 HIS A C 8
ATOM 21975 O O . HIS A 1 24 ? -8.428 3.516 6.487 1.00 0.00 48 HIS A O 8
ATOM 21990 N N . HIS A 1 25 ? -6.726 2.103 6.063 1.00 0.00 49 HIS A N 8
ATOM 21991 C CA . HIS A 1 25 ? -6.168 2.203 7.407 1.00 0.00 49 HIS A CA 8
ATOM 21992 C C . HIS A 1 25 ? -5.761 3.631 7.732 1.00 0.00 49 HIS A C 8
ATOM 21993 O O . HIS A 1 25 ? -5.960 4.096 8.853 1.00 0.00 49 HIS A O 8
ATOM 22008 N N . CYS A 1 26 ? -5.228 4.341 6.748 1.00 0.00 50 CYS A N 8
ATOM 22009 C CA . CYS A 1 26 ? -4.847 5.727 6.952 1.00 0.00 50 CYS A CA 8
ATOM 22010 C C . CYS A 1 26 ? -5.248 6.527 5.704 1.00 0.00 50 CYS A C 8
ATOM 22011 O O . CYS A 1 26 ? -4.940 6.110 4.589 1.00 0.00 50 CYS A O 8
ATOM 22019 N N . PRO A 1 27 ? -5.929 7.640 5.844 1.00 0.00 51 PRO A N 8
ATOM 22020 C CA . PRO A 1 27 ? -6.381 8.442 4.678 1.00 0.00 51 PRO A CA 8
ATOM 22021 C C . PRO A 1 27 ? -5.276 9.316 4.114 1.00 0.00 51 PRO A C 8
ATOM 22022 O O . PRO A 1 27 ? -5.490 10.064 3.162 1.00 0.00 51 PRO A O 8
ATOM 22033 N N . THR A 1 28 ? -4.095 9.233 4.713 1.00 0.00 52 THR A N 8
ATOM 22034 C CA . THR A 1 28 ? -2.996 10.044 4.249 1.00 0.00 52 THR A CA 8
ATOM 22035 C C . THR A 1 28 ? -2.469 9.493 2.937 1.00 0.00 52 THR A C 8
ATOM 22036 O O . THR A 1 28 ? -1.860 10.217 2.147 1.00 0.00 52 THR A O 8
ATOM 22047 N N . TRP A 1 29 ? -2.694 8.202 2.713 1.00 0.00 53 TRP A N 8
ATOM 22048 C CA . TRP A 1 29 ? -2.235 7.540 1.507 1.00 0.00 53 TRP A CA 8
ATOM 22049 C C . TRP A 1 29 ? -3.251 7.681 0.393 1.00 0.00 53 TRP A C 8
ATOM 22050 O O . TRP A 1 29 ? -4.453 7.525 0.606 1.00 0.00 53 TRP A O 8
ATOM 22071 N N . GLN A 1 30 ? -2.759 8.015 -0.783 1.00 0.00 54 GLN A N 8
ATOM 22072 C CA . GLN A 1 30 ? -3.646 8.205 -1.914 1.00 0.00 54 GLN A CA 8
ATOM 22073 C C . GLN A 1 30 ? -3.088 7.594 -3.181 1.00 0.00 54 GLN A C 8
ATOM 22074 O O . GLN A 1 30 ? -1.928 7.809 -3.530 1.00 0.00 54 GLN A O 8
ATOM 22088 N N . TRP A 1 31 ? -3.942 6.880 -3.903 1.00 0.00 55 TRP A N 8
ATOM 22089 C CA . TRP A 1 31 ? -3.518 6.315 -5.166 1.00 0.00 55 TRP A CA 8
ATOM 22090 C C . TRP A 1 31 ? -3.410 7.468 -6.138 1.00 0.00 55 TRP A C 8
ATOM 22091 O O . TRP A 1 31 ? -4.299 8.318 -6.201 1.00 0.00 55 TRP A O 8
ATOM 22112 N N . ALA A 1 32 ? -2.335 7.511 -6.881 1.00 0.00 56 ALA A N 8
ATOM 22113 C CA . ALA A 1 32 ? -2.119 8.576 -7.839 1.00 0.00 56 ALA A CA 8
ATOM 22114 C C . ALA A 1 32 ? -1.863 7.983 -9.222 1.00 0.00 56 ALA A C 8
ATOM 22115 O O . ALA A 1 32 ? -1.400 6.848 -9.342 1.00 0.00 56 ALA A O 8
ATOM 22122 N N . THR A 1 33 ? -2.176 8.744 -10.262 1.00 0.00 57 THR A N 8
ATOM 22123 C CA . THR A 1 33 ? -1.990 8.277 -11.622 1.00 0.00 57 THR A CA 8
ATOM 22124 C C . THR A 1 33 ? -0.603 8.614 -12.181 1.00 0.00 57 THR A C 8
ATOM 22125 O O . THR A 1 33 ? 0.006 7.795 -12.869 1.00 0.00 57 THR A O 8
ATOM 22136 N N . GLY A 1 34 ? -0.136 9.835 -11.939 1.00 0.00 58 GLY A N 8
ATOM 22137 C CA . GLY A 1 34 ? 1.144 10.272 -12.484 1.00 0.00 58 GLY A CA 8
ATOM 22138 C C . GLY A 1 34 ? 0.925 10.735 -13.928 1.00 0.00 58 GLY A C 8
ATOM 22139 O O . GLY A 1 34 ? -0.201 11.050 -14.312 1.00 0.00 58 GLY A O 8
ATOM 22143 N N . GLU A 1 35 ? 1.983 10.771 -14.723 1.00 0.00 59 GLU A N 8
ATOM 22144 C CA . GLU A 1 35 ? 1.853 11.200 -16.120 1.00 0.00 59 GLU A CA 8
ATOM 22145 C C . GLU A 1 35 ? 0.961 10.213 -16.884 1.00 0.00 59 GLU A C 8
ATOM 22146 O O . GLU A 1 35 ? 1.221 9.009 -16.880 1.00 0.00 59 GLU A O 8
ATOM 22158 N N . GLU A 1 36 ? -0.113 10.713 -17.505 1.00 0.00 60 GLU A N 8
ATOM 22159 C CA . GLU A 1 36 ? -1.054 9.861 -18.223 1.00 0.00 60 GLU A CA 8
ATOM 22160 C C . GLU A 1 36 ? -0.391 9.196 -19.405 1.00 0.00 60 GLU A C 8
ATOM 22161 O O . GLU A 1 36 ? -0.814 8.133 -19.862 1.00 0.00 60 GLU A O 8
ATOM 22173 N N . LEU A 1 37 ? 0.608 9.857 -19.935 1.00 0.00 61 LEU A N 8
ATOM 22174 C CA . LEU A 1 37 ? 1.300 9.362 -21.101 1.00 0.00 61 LEU A CA 8
ATOM 22175 C C . LEU A 1 37 ? 2.308 8.276 -20.720 1.00 0.00 61 LEU A C 8
ATOM 22176 O O . LEU A 1 37 ? 2.706 7.458 -21.551 1.00 0.00 61 LEU A O 8
ATOM 22192 N N . LYS A 1 38 ? 2.713 8.283 -19.458 1.00 0.00 62 LYS A N 8
ATOM 22193 C CA . LYS A 1 38 ? 3.678 7.306 -18.960 1.00 0.00 62 LYS A CA 8
ATOM 22194 C C . LYS A 1 38 ? 2.976 6.131 -18.277 1.00 0.00 62 LYS A C 8
ATOM 22195 O O . LYS A 1 38 ? 3.621 5.310 -17.624 1.00 0.00 62 LYS A O 8
ATOM 22214 N N . VAL A 1 39 ? 1.657 6.058 -18.424 1.00 0.00 63 VAL A N 8
ATOM 22215 C CA . VAL A 1 39 ? 0.880 4.985 -17.814 1.00 0.00 63 VAL A CA 8
ATOM 22216 C C . VAL A 1 39 ? 1.293 3.629 -18.383 1.00 0.00 63 VAL A C 8
ATOM 22217 O O . VAL A 1 39 ? 1.587 3.498 -19.571 1.00 0.00 63 VAL A O 8
ATOM 22230 N N . LYS A 1 40 ? 1.268 2.625 -17.521 1.00 0.00 64 LYS A N 8
ATOM 22231 C CA . LYS A 1 40 ? 1.595 1.270 -17.925 1.00 0.00 64 LYS A CA 8
ATOM 22232 C C . LYS A 1 40 ? 0.326 0.536 -18.336 1.00 0.00 64 LYS A C 8
ATOM 22233 O O . LYS A 1 40 ? -0.709 0.633 -17.676 1.00 0.00 64 LYS A O 8
ATOM 22252 N N . ALA A 1 41 ? 0.412 -0.175 -19.451 1.00 0.00 65 ALA A N 8
ATOM 22253 C CA . ALA A 1 41 ? -0.715 -0.916 -20.010 1.00 0.00 65 ALA A CA 8
ATOM 22254 C C . ALA A 1 41 ? -1.238 -1.992 -19.077 1.00 0.00 65 ALA A C 8
ATOM 22255 O O . ALA A 1 41 ? -2.429 -2.301 -19.070 1.00 0.00 65 ALA A O 8
ATOM 22262 N N . TYR A 1 42 ? -0.343 -2.572 -18.314 1.00 0.00 66 TYR A N 8
ATOM 22263 C CA . TYR A 1 42 ? -0.702 -3.631 -17.393 1.00 0.00 66 TYR A CA 8
ATOM 22264 C C . TYR A 1 42 ? -0.886 -3.085 -15.984 1.00 0.00 66 TYR A C 8
ATOM 22265 O O . TYR A 1 42 ? -1.018 -3.843 -15.023 1.00 0.00 66 TYR A O 8
ATOM 22283 N N . LEU A 1 43 ? -0.843 -1.765 -15.868 1.00 0.00 67 LEU A N 8
ATOM 22284 C CA . LEU A 1 43 ? -0.952 -1.126 -14.578 1.00 0.00 67 LEU A CA 8
ATOM 22285 C C . LEU A 1 43 ? -2.016 -0.011 -14.636 1.00 0.00 67 LEU A C 8
ATOM 22286 O O . LEU A 1 43 ? -1.901 0.911 -15.444 1.00 0.00 67 LEU A O 8
ATOM 22302 N N . PRO A 1 44 ? -3.070 -0.095 -13.836 1.00 0.00 68 PRO A N 8
ATOM 22303 C CA . PRO A 1 44 ? -4.188 0.909 -13.854 1.00 0.00 68 PRO A CA 8
ATOM 22304 C C . PRO A 1 44 ? -3.751 2.360 -13.753 1.00 0.00 68 PRO A C 8
ATOM 22305 O O . PRO A 1 44 ? -3.009 2.744 -12.849 1.00 0.00 68 PRO A O 8
ATOM 22316 N N . THR A 1 45 ? -4.259 3.164 -14.675 1.00 0.00 69 THR A N 8
ATOM 22317 C CA . THR A 1 45 ? -3.963 4.582 -14.676 1.00 0.00 69 THR A CA 8
ATOM 22318 C C . THR A 1 45 ? -4.448 5.168 -13.356 1.00 0.00 69 THR A C 8
ATOM 22319 O O . THR A 1 45 ? -3.738 5.925 -12.694 1.00 0.00 69 THR A O 8
ATOM 22330 N N . GLY A 1 46 ? -5.678 4.812 -12.990 1.00 0.00 70 GLY A N 8
ATOM 22331 C CA . GLY A 1 46 ? -6.290 5.299 -11.760 1.00 0.00 70 GLY A CA 8
ATOM 22332 C C . GLY A 1 46 ? -5.494 4.904 -10.515 1.00 0.00 70 GLY A C 8
ATOM 22333 O O . GLY A 1 46 ? -5.572 5.586 -9.495 1.00 0.00 70 GLY A O 8
ATOM 22337 N N . LYS A 1 47 ? -4.719 3.819 -10.586 1.00 0.00 71 LYS A N 8
ATOM 22338 C CA . LYS A 1 47 ? -3.927 3.414 -9.425 1.00 0.00 71 LYS A CA 8
ATOM 22339 C C . LYS A 1 47 ? -2.531 2.964 -9.848 1.00 0.00 71 LYS A C 8
ATOM 22340 O O . LYS A 1 47 ? -2.281 1.767 -9.993 1.00 0.00 71 LYS A O 8
ATOM 22359 N N . GLN A 1 48 ? -1.622 3.919 -10.064 1.00 0.00 72 GLN A N 8
ATOM 22360 C CA . GLN A 1 48 ? -0.268 3.575 -10.488 1.00 0.00 72 GLN A CA 8
ATOM 22361 C C . GLN A 1 48 ? 0.739 3.665 -9.335 1.00 0.00 72 GLN A C 8
ATOM 22362 O O . GLN A 1 48 ? 1.693 2.890 -9.289 1.00 0.00 72 GLN A O 8
ATOM 22376 N N . PHE A 1 49 ? 0.517 4.579 -8.386 1.00 0.00 73 PHE A N 8
ATOM 22377 C CA . PHE A 1 49 ? 1.422 4.690 -7.240 1.00 0.00 73 PHE A CA 8
ATOM 22378 C C . PHE A 1 49 ? 0.732 5.393 -6.088 1.00 0.00 73 PHE A C 8
ATOM 22379 O O . PHE A 1 49 ? -0.216 6.125 -6.290 1.00 0.00 73 PHE A O 8
ATOM 22396 N N . LEU A 1 50 ? 1.231 5.193 -4.886 1.00 0.00 74 LEU A N 8
ATOM 22397 C CA . LEU A 1 50 ? 0.647 5.856 -3.724 1.00 0.00 74 LEU A CA 8
ATOM 22398 C C . LEU A 1 50 ? 1.476 7.054 -3.359 1.00 0.00 74 LEU A C 8
ATOM 22399 O O . LEU A 1 50 ? 2.650 7.106 -3.679 1.00 0.00 74 LEU A O 8
ATOM 22415 N N . VAL A 1 51 ? 0.871 8.019 -2.699 1.00 0.00 75 VAL A N 8
ATOM 22416 C CA . VAL A 1 51 ? 1.602 9.201 -2.327 1.00 0.00 75 VAL A CA 8
ATOM 22417 C C . VAL A 1 51 ? 0.992 9.896 -1.128 1.00 0.00 75 VAL A C 8
ATOM 22418 O O . VAL A 1 51 ? -0.228 9.993 -0.991 1.00 0.00 75 VAL A O 8
ATOM 22431 N N . THR A 1 52 ? 1.866 10.408 -0.283 1.00 0.00 76 THR A N 8
ATOM 22432 C CA . THR A 1 52 ? 1.458 11.140 0.896 1.00 0.00 76 THR A CA 8
ATOM 22433 C C . THR A 1 52 ? 2.413 12.307 1.048 1.00 0.00 76 THR A C 8
ATOM 22434 O O . THR A 1 52 ? 3.617 12.146 0.855 1.00 0.00 76 THR A O 8
ATOM 22445 N N . LYS A 1 53 ? 1.896 13.503 1.335 1.00 0.00 77 LYS A N 8
ATOM 22446 C CA . LYS A 1 53 ? 2.756 14.662 1.427 1.00 0.00 77 LYS A CA 8
ATOM 22447 C C . LYS A 1 53 ? 2.262 15.686 2.452 1.00 0.00 77 LYS A C 8
ATOM 22448 O O . LYS A 1 53 ? 1.274 15.488 3.154 1.00 0.00 77 LYS A O 8
ATOM 22467 N N . ASN A 1 54 ? 2.999 16.784 2.480 1.00 0.00 78 ASN A N 8
ATOM 22468 C CA . ASN A 1 54 ? 2.723 17.913 3.366 1.00 0.00 78 ASN A CA 8
ATOM 22469 C C . ASN A 1 54 ? 2.744 17.463 4.814 1.00 0.00 78 ASN A C 8
ATOM 22470 O O . ASN A 1 54 ? 2.098 18.040 5.686 1.00 0.00 78 ASN A O 8
ATOM 22481 N N . VAL A 1 55 ? 3.555 16.455 5.057 1.00 0.00 79 VAL A N 8
ATOM 22482 C CA . VAL A 1 55 ? 3.740 15.956 6.407 1.00 0.00 79 VAL A CA 8
ATOM 22483 C C . VAL A 1 55 ? 5.041 16.566 6.899 1.00 0.00 79 VAL A C 8
ATOM 22484 O O . VAL A 1 55 ? 6.071 16.409 6.247 1.00 0.00 79 VAL A O 8
ATOM 22497 N N . PRO A 1 56 ? 5.037 17.312 7.967 1.00 0.00 80 PRO A N 8
ATOM 22498 C CA . PRO A 1 56 ? 6.270 17.983 8.431 1.00 0.00 80 PRO A CA 8
ATOM 22499 C C . PRO A 1 56 ? 7.258 17.054 9.074 1.00 0.00 80 PRO A C 8
ATOM 22500 O O . PRO A 1 56 ? 6.913 15.968 9.543 1.00 0.00 80 PRO A O 8
ATOM 22511 N N . CYS A 1 57 ? 8.486 17.518 9.119 1.00 0.00 81 CYS A N 8
ATOM 22512 C CA . CYS A 1 57 ? 9.541 16.764 9.738 1.00 0.00 81 CYS A CA 8
ATOM 22513 C C . CYS A 1 57 ? 10.152 17.593 10.851 1.00 0.00 81 CYS A C 8
ATOM 22514 O O . CYS A 1 57 ? 10.853 18.572 10.590 1.00 0.00 81 CYS A O 8
ATOM 22522 N N . TYR A 1 58 ? 9.858 17.240 12.095 1.00 0.00 82 TYR A N 8
ATOM 22523 C CA . TYR A 1 58 ? 10.362 18.007 13.220 1.00 0.00 82 TYR A CA 8
ATOM 22524 C C . TYR A 1 58 ? 11.875 17.916 13.342 1.00 0.00 82 TYR A C 8
ATOM 22525 O O . TYR A 1 58 ? 12.500 18.843 13.850 1.00 0.00 82 TYR A O 8
ATOM 22543 N N . LYS A 1 59 ? 12.480 16.816 12.898 1.00 0.00 83 LYS A N 8
ATOM 22544 C CA . LYS A 1 59 ? 13.927 16.692 13.006 1.00 0.00 83 LYS A CA 8
ATOM 22545 C C . LYS A 1 59 ? 14.509 15.891 11.846 1.00 0.00 83 LYS A C 8
ATOM 22546 O O . LYS A 1 59 ? 13.857 15.003 11.297 1.00 0.00 83 LYS A O 8
ATOM 22565 N N . ARG A 1 60 ? 15.758 16.200 11.502 1.00 0.00 84 ARG A N 8
ATOM 22566 C CA . ARG A 1 60 ? 16.452 15.489 10.430 1.00 0.00 84 ARG A CA 8
ATOM 22567 C C . ARG A 1 60 ? 17.148 14.266 11.010 1.00 0.00 84 ARG A C 8
ATOM 22568 O O . ARG A 1 60 ? 16.940 13.942 12.180 1.00 0.00 84 ARG A O 8
ATOM 22589 N N . CYS A 1 61 ? 17.973 13.585 10.216 1.00 0.00 85 CYS A N 8
ATOM 22590 C CA . CYS A 1 61 ? 18.674 12.406 10.711 1.00 0.00 85 CYS A CA 8
ATOM 22591 C C . CYS A 1 61 ? 20.168 12.534 10.454 1.00 0.00 85 CYS A C 8
ATOM 22592 O O . CYS A 1 61 ? 20.771 11.677 9.807 1.00 0.00 85 CYS A O 8
ATOM 22600 N N . LYS A 1 62 ? 20.760 13.606 10.961 1.00 0.00 86 LYS A N 8
ATOM 22601 C CA . LYS A 1 62 ? 22.191 13.831 10.775 1.00 0.00 86 LYS A CA 8
ATOM 22602 C C . LYS A 1 62 ? 22.970 13.445 12.034 1.00 0.00 86 LYS A C 8
ATOM 22603 O O . LYS A 1 62 ? 23.557 12.367 12.101 1.00 0.00 86 LYS A O 8
ATOM 22622 N N . GLN A 1 63 ? 22.960 14.328 13.027 1.00 0.00 87 GLN A N 8
ATOM 22623 C CA . GLN A 1 63 ? 23.669 14.041 14.272 1.00 0.00 87 GLN A CA 8
ATOM 22624 C C . GLN A 1 63 ? 23.543 15.140 15.314 1.00 0.00 87 GLN A C 8
ATOM 22625 O O . GLN A 1 63 ? 23.371 14.832 16.492 1.00 0.00 87 GLN A O 8
ATOM 22639 N N . MET A 1 64 ? 23.670 16.393 14.870 1.00 0.00 88 MET A N 8
ATOM 22640 C CA . MET A 1 64 ? 23.607 17.568 15.757 1.00 0.00 88 MET A CA 8
ATOM 22641 C C . MET A 1 64 ? 22.853 17.259 17.049 1.00 0.00 88 MET A C 8
ATOM 22642 O O . MET A 1 64 ? 23.455 16.810 18.024 1.00 0.00 88 MET A O 8
ATOM 22656 N N . GLU A 1 65 ? 21.552 17.474 17.052 1.00 0.00 89 GLU A N 8
ATOM 22657 C CA . GLU A 1 65 ? 20.744 17.193 18.212 1.00 0.00 89 GLU A CA 8
ATOM 22658 C C . GLU A 1 65 ? 19.279 17.134 17.818 1.00 0.00 89 GLU A C 8
ATOM 22659 O O . GLU A 1 65 ? 18.864 17.765 16.846 1.00 0.00 89 GLU A O 8
ATOM 22671 N N . GLU A 1 66 ? 18.497 16.394 18.584 1.00 0.00 191 GLU A N 8
ATOM 22672 C CA . GLU A 1 66 ? 17.078 16.291 18.305 1.00 0.00 191 GLU A CA 8
ATOM 22673 C C . GLU A 1 66 ? 16.439 17.669 18.438 1.00 0.00 191 GLU A C 8
ATOM 22674 O O . GLU A 1 66 ? 15.430 17.965 17.798 1.00 0.00 191 GLU A O 8
ATOM 22686 N N . ASP A 1 67 ? 17.043 18.509 19.281 1.00 0.00 192 ASP A N 8
ATOM 22687 C CA . ASP A 1 67 ? 16.535 19.857 19.501 1.00 0.00 192 ASP A CA 8
ATOM 22688 C C . ASP A 1 67 ? 17.243 20.868 18.599 1.00 0.00 192 ASP A C 8
ATOM 22689 O O . ASP A 1 67 ? 16.736 21.967 18.375 1.00 0.00 192 ASP A O 8
ATOM 22698 N N . ALA A 1 68 ? 18.435 20.513 18.114 1.00 0.00 193 ALA A N 8
ATOM 22699 C CA . ALA A 1 68 ? 19.239 21.409 17.271 1.00 0.00 193 ALA A CA 8
ATOM 22700 C C . ALA A 1 68 ? 18.585 21.743 15.927 1.00 0.00 193 ALA A C 8
ATOM 22701 O O . ALA A 1 68 ? 19.249 22.271 15.036 1.00 0.00 193 ALA A O 8
ATOM 22708 N N . ILE A 1 69 ? 17.295 21.486 15.786 1.00 0.00 194 ILE A N 8
ATOM 22709 C CA . ILE A 1 69 ? 16.596 21.815 14.568 1.00 0.00 194 ILE A CA 8
ATOM 22710 C C . ILE A 1 69 ? 16.313 23.304 14.573 1.00 0.00 194 ILE A C 8
ATOM 22711 O O . ILE A 1 69 ? 16.218 23.923 15.632 1.00 0.00 194 ILE A O 8
ATOM 22727 N N . LEU A 1 70 ? 16.176 23.879 13.398 1.00 0.00 195 LEU A N 8
ATOM 22728 C CA . LEU A 1 70 ? 15.898 25.308 13.297 1.00 0.00 195 LEU A CA 8
ATOM 22729 C C . LEU A 1 70 ? 15.007 25.638 12.093 1.00 0.00 195 LEU A C 8
ATOM 22730 O O . LEU A 1 70 ? 14.454 26.735 12.018 1.00 0.00 195 LEU A O 8
ATOM 22746 N N . GLN A 1 71 ? 14.863 24.703 11.146 1.00 0.00 196 GLN A N 8
ATOM 22747 C CA . GLN A 1 71 ? 14.044 24.943 9.978 1.00 0.00 196 GLN A CA 8
ATOM 22748 C C . GLN A 1 71 ? 13.056 23.791 9.794 1.00 0.00 196 GLN A C 8
ATOM 22749 O O . GLN A 1 71 ? 13.449 22.627 9.712 1.00 0.00 196 GLN A O 8
ATOM 22763 N N . THR A 1 72 ? 11.783 24.132 9.716 1.00 0.00 197 THR A N 8
ATOM 22764 C CA . THR A 1 72 ? 10.747 23.123 9.526 1.00 0.00 197 THR A CA 8
ATOM 22765 C C . THR A 1 72 ? 10.352 23.054 8.059 1.00 0.00 197 THR A C 8
ATOM 22766 O O . THR A 1 72 ? 10.328 24.072 7.367 1.00 0.00 197 THR A O 8
ATOM 22777 N N . ARG A 1 73 ? 10.049 21.848 7.586 1.00 0.00 198 ARG A N 8
ATOM 22778 C CA . ARG A 1 73 ? 9.663 21.656 6.191 1.00 0.00 198 ARG A CA 8
ATOM 22779 C C . ARG A 1 73 ? 8.655 20.521 6.083 1.00 0.00 198 ARG A C 8
ATOM 22780 O O . ARG A 1 73 ? 8.158 20.040 7.091 1.00 0.00 198 ARG A O 8
ATOM 22801 N N . THR A 1 74 ? 8.404 20.075 4.855 1.00 0.00 199 THR A N 8
ATOM 22802 C CA . THR A 1 74 ? 7.503 18.955 4.594 1.00 0.00 199 THR A CA 8
ATOM 22803 C C . THR A 1 74 ? 8.165 18.024 3.586 1.00 0.00 199 THR A C 8
ATOM 22804 O O . THR A 1 74 ? 9.034 18.442 2.819 1.00 0.00 199 THR A O 8
ATOM 22815 N N . TYR A 1 75 ? 7.763 16.768 3.593 1.00 0.00 200 TYR A N 8
ATOM 22816 C CA . TYR A 1 75 ? 8.334 15.788 2.679 1.00 0.00 200 TYR A CA 8
ATOM 22817 C C . TYR A 1 75 ? 7.217 15.085 1.914 1.00 0.00 200 TYR A C 8
ATOM 22818 O O . TYR A 1 75 ? 6.049 15.144 2.298 1.00 0.00 200 TYR A O 8
ATOM 22836 N N . ASP A 1 76 ? 7.593 14.425 0.832 1.00 0.00 201 ASP A N 8
ATOM 22837 C CA . ASP A 1 76 ? 6.624 13.709 0.003 1.00 0.00 201 ASP A CA 8
ATOM 22838 C C . ASP A 1 76 ? 7.090 12.281 -0.256 1.00 0.00 201 ASP A C 8
ATOM 22839 O O . ASP A 1 76 ? 8.254 12.049 -0.588 1.00 0.00 201 ASP A O 8
ATOM 22848 N N . LEU A 1 77 ? 6.174 11.329 -0.121 1.00 0.00 202 LEU A N 8
ATOM 22849 C CA . LEU A 1 77 ? 6.497 9.929 -0.361 1.00 0.00 202 LEU A CA 8
ATOM 22850 C C . LEU A 1 77 ? 5.697 9.419 -1.553 1.00 0.00 202 LEU A C 8
ATOM 22851 O O . LEU A 1 77 ? 4.608 9.904 -1.826 1.00 0.00 202 LEU A O 8
ATOM 22867 N N . TYR A 1 78 ? 6.249 8.444 -2.252 1.00 0.00 203 TYR A N 8
ATOM 22868 C CA . TYR A 1 78 ? 5.575 7.871 -3.414 1.00 0.00 203 TYR A CA 8
ATOM 22869 C C . TYR A 1 78 ? 5.748 6.349 -3.401 1.00 0.00 203 TYR A C 8
ATOM 22870 O O . TYR A 1 78 ? 6.777 5.870 -2.921 1.00 0.00 203 TYR A O 8
ATOM 22888 N N . ILE A 1 79 ? 4.793 5.577 -3.945 1.00 0.00 204 ILE A N 8
ATOM 22889 C CA . ILE A 1 79 ? 4.975 4.121 -3.969 1.00 0.00 204 ILE A CA 8
ATOM 22890 C C . ILE A 1 79 ? 4.740 3.564 -5.361 1.00 0.00 204 ILE A C 8
ATOM 22891 O O . ILE A 1 79 ? 3.608 3.467 -5.809 1.00 0.00 204 ILE A O 8
ATOM 22907 N N . THR A 1 80 ? 5.814 3.152 -6.022 1.00 0.00 205 THR A N 8
ATOM 22908 C CA . THR A 1 80 ? 5.696 2.585 -7.358 1.00 0.00 205 THR A CA 8
ATOM 22909 C C . THR A 1 80 ? 5.976 1.089 -7.351 1.00 0.00 205 THR A C 8
ATOM 22910 O O . THR A 1 80 ? 6.409 0.525 -6.346 1.00 0.00 205 THR A O 8
ATOM 22921 N N . TYR A 1 81 ? 5.737 0.461 -8.494 1.00 0.00 206 TYR A N 8
ATOM 22922 C CA . TYR A 1 81 ? 5.975 -0.966 -8.644 1.00 0.00 206 TYR A CA 8
ATOM 22923 C C . TYR A 1 81 ? 7.089 -1.206 -9.656 1.00 0.00 206 TYR A C 8
ATOM 22924 O O . TYR A 1 81 ? 7.067 -0.662 -10.760 1.00 0.00 206 TYR A O 8
ATOM 22942 N N . ASP A 1 82 ? 8.053 -2.034 -9.276 1.00 0.00 207 ASP A N 8
ATOM 22943 C CA . ASP A 1 82 ? 9.163 -2.352 -10.166 1.00 0.00 207 ASP A CA 8
ATOM 22944 C C . ASP A 1 82 ? 9.067 -3.791 -10.643 1.00 0.00 207 ASP A C 8
ATOM 22945 O O . ASP A 1 82 ? 9.053 -4.717 -9.842 1.00 0.00 207 ASP A O 8
ATOM 22954 N N . LYS A 1 83 ? 9.004 -3.967 -11.953 1.00 0.00 208 LYS A N 8
ATOM 22955 C CA . LYS A 1 83 ? 8.922 -5.302 -12.530 1.00 0.00 208 LYS A CA 8
ATOM 22956 C C . LYS A 1 83 ? 10.219 -6.078 -12.312 1.00 0.00 208 LYS A C 8
ATOM 22957 O O . LYS A 1 83 ? 10.194 -7.289 -12.091 1.00 0.00 208 LYS A O 8
ATOM 22976 N N . TYR A 1 84 ? 11.354 -5.386 -12.401 1.00 0.00 209 TYR A N 8
ATOM 22977 C CA . TYR A 1 84 ? 12.648 -6.046 -12.236 1.00 0.00 209 TYR A CA 8
ATOM 22978 C C . TYR A 1 84 ? 12.775 -6.678 -10.845 1.00 0.00 209 TYR A C 8
ATOM 22979 O O . TYR A 1 84 ? 13.101 -7.859 -10.726 1.00 0.00 209 TYR A O 8
ATOM 22997 N N . TYR A 1 85 ? 12.526 -5.892 -9.798 1.00 0.00 210 TYR A N 8
ATOM 22998 C CA . TYR A 1 85 ? 12.627 -6.402 -8.428 1.00 0.00 210 TYR A CA 8
ATOM 22999 C C . TYR A 1 85 ? 11.328 -7.069 -7.988 1.00 0.00 210 TYR A C 8
ATOM 23000 O O . TYR A 1 85 ? 11.325 -7.908 -7.087 1.00 0.00 210 TYR A O 8
ATOM 23018 N N . GLN A 1 86 ? 10.233 -6.691 -8.633 1.00 0.00 211 GLN A N 8
ATOM 23019 C CA . GLN A 1 86 ? 8.920 -7.248 -8.320 1.00 0.00 211 GLN A CA 8
ATOM 23020 C C . GLN A 1 86 ? 8.517 -6.988 -6.867 1.00 0.00 211 GLN A C 8
ATOM 23021 O O . GLN A 1 86 ? 7.972 -7.874 -6.211 1.00 0.00 211 GLN A O 8
ATOM 23035 N N . THR A 1 87 ? 8.766 -5.778 -6.361 1.00 0.00 212 THR A N 8
ATOM 23036 C CA . THR A 1 87 ? 8.393 -5.451 -4.985 1.00 0.00 212 THR A CA 8
ATOM 23037 C C . THR A 1 87 ? 8.074 -3.958 -4.861 1.00 0.00 212 THR A C 8
ATOM 23038 O O . THR A 1 87 ? 8.480 -3.162 -5.708 1.00 0.00 212 THR A O 8
ATOM 23049 N N . PRO A 1 88 ? 7.369 -3.562 -3.826 1.00 0.00 213 PRO A N 8
ATOM 23050 C CA . PRO A 1 88 ? 7.006 -2.125 -3.596 1.00 0.00 213 PRO A CA 8
ATOM 23051 C C . PRO A 1 88 ? 8.246 -1.236 -3.502 1.00 0.00 213 PRO A C 8
ATOM 23052 O O . PRO A 1 88 ? 9.301 -1.675 -3.045 1.00 0.00 213 PRO A O 8
ATOM 23063 N N . ARG A 1 89 ? 8.117 0.005 -3.961 1.00 0.00 214 ARG A N 8
ATOM 23064 C CA . ARG A 1 89 ? 9.250 0.933 -3.946 1.00 0.00 214 ARG A CA 8
ATOM 23065 C C . ARG A 1 89 ? 8.911 2.209 -3.187 1.00 0.00 214 ARG A C 8
ATOM 23066 O O . ARG A 1 89 ? 7.800 2.711 -3.281 1.00 0.00 214 ARG A O 8
ATOM 23087 N N . LEU A 1 90 ? 9.879 2.737 -2.442 1.00 0.00 215 LEU A N 8
ATOM 23088 C CA . LEU A 1 90 ? 9.662 3.965 -1.683 1.00 0.00 215 LEU A CA 8
ATOM 23089 C C . LEU A 1 90 ? 10.570 5.082 -2.192 1.00 0.00 215 LEU A C 8
ATOM 23090 O O . LEU A 1 90 ? 11.764 4.881 -2.418 1.00 0.00 215 LEU A O 8
ATOM 23106 N N . TRP A 1 91 ? 9.981 6.257 -2.367 1.00 0.00 216 TRP A N 8
ATOM 23107 C CA . TRP A 1 91 ? 10.712 7.423 -2.848 1.00 0.00 216 TRP A CA 8
ATOM 23108 C C . TRP A 1 91 ? 10.915 8.418 -1.716 1.00 0.00 216 TRP A C 8
ATOM 23109 O O . TRP A 1 91 ? 10.445 8.205 -0.598 1.00 0.00 216 TRP A O 8
ATOM 23130 N N . LEU A 1 92 ? 11.596 9.515 -2.016 1.00 0.00 217 LEU A N 8
ATOM 23131 C CA . LEU A 1 92 ? 11.827 10.542 -1.018 1.00 0.00 217 LEU A CA 8
ATOM 23132 C C . LEU A 1 92 ? 12.051 11.886 -1.697 1.00 0.00 217 LEU A C 8
ATOM 23133 O O . LEU A 1 92 ? 13.005 12.064 -2.453 1.00 0.00 217 LEU A O 8
ATOM 23149 N N . PHE A 1 93 ? 11.166 12.826 -1.416 1.00 0.00 218 PHE A N 8
ATOM 23150 C CA . PHE A 1 93 ? 11.263 14.159 -1.989 1.00 0.00 218 PHE A CA 8
ATOM 23151 C C . PHE A 1 93 ? 10.884 15.202 -0.951 1.00 0.00 218 PHE A C 8
ATOM 23152 O O . PHE A 1 93 ? 10.026 14.961 -0.113 1.00 0.00 218 PHE A O 8
ATOM 23169 N N . GLY A 1 94 ? 11.512 16.362 -1.007 1.00 0.00 219 GLY A N 8
ATOM 23170 C CA . GLY A 1 94 ? 11.201 17.415 -0.065 1.00 0.00 219 GLY A CA 8
ATOM 23171 C C . GLY A 1 94 ? 11.455 18.782 -0.683 1.00 0.00 219 GLY A C 8
ATOM 23172 O O . GLY A 1 94 ? 11.749 18.903 -1.872 1.00 0.00 219 GLY A O 8
ATOM 23176 N N . TYR A 1 95 ? 11.360 19.797 0.148 1.00 0.00 220 TYR A N 8
ATOM 23177 C CA . TYR A 1 95 ? 11.602 21.165 -0.300 1.00 0.00 220 TYR A CA 8
ATOM 23178 C C . TYR A 1 95 ? 12.011 22.041 0.883 1.00 0.00 220 TYR A C 8
ATOM 23179 O O . TYR A 1 95 ? 11.868 21.630 2.035 1.00 0.00 220 TYR A O 8
ATOM 23197 N N . ASP A 1 96 ? 12.520 23.246 0.615 1.00 0.00 221 ASP A N 8
ATOM 23198 C CA . ASP A 1 96 ? 12.934 24.134 1.697 1.00 0.00 221 ASP A CA 8
ATOM 23199 C C . ASP A 1 96 ? 11.771 25.034 2.130 1.00 0.00 221 ASP A C 8
ATOM 23200 O O . ASP A 1 96 ? 10.666 24.903 1.623 1.00 0.00 221 ASP A O 8
ATOM 23209 N N . GLU A 1 97 ? 12.022 25.945 3.065 1.00 0.00 222 GLU A N 8
ATOM 23210 C CA . GLU A 1 97 ? 10.958 26.845 3.536 1.00 0.00 222 GLU A CA 8
ATOM 23211 C C . GLU A 1 97 ? 10.654 27.980 2.551 1.00 0.00 222 GLU A C 8
ATOM 23212 O O . GLU A 1 97 ? 9.630 28.652 2.683 1.00 0.00 222 GLU A O 8
ATOM 23224 N N . GLN A 1 98 ? 11.527 28.202 1.578 1.00 0.00 223 GLN A N 8
ATOM 23225 C CA . GLN A 1 98 ? 11.302 29.275 0.605 1.00 0.00 223 GLN A CA 8
ATOM 23226 C C . GLN A 1 98 ? 10.424 28.800 -0.557 1.00 0.00 223 GLN A C 8
ATOM 23227 O O . GLN A 1 98 ? 10.294 29.493 -1.566 1.00 0.00 223 GLN A O 8
ATOM 23241 N N . ARG A 1 99 ? 9.852 27.603 -0.412 1.00 0.00 224 ARG A N 8
ATOM 23242 C CA . ARG A 1 99 ? 9.017 27.025 -1.461 1.00 0.00 224 ARG A CA 8
ATOM 23243 C C . ARG A 1 99 ? 9.878 26.641 -2.655 1.00 0.00 224 ARG A C 8
ATOM 23244 O O . ARG A 1 99 ? 9.376 26.424 -3.758 1.00 0.00 224 ARG A O 8
ATOM 23265 N N . GLN A 1 100 ? 11.176 26.538 -2.413 1.00 0.00 225 GLN A N 8
ATOM 23266 C CA . GLN A 1 100 ? 12.107 26.158 -3.444 1.00 0.00 225 GLN A CA 8
ATOM 23267 C C . GLN A 1 100 ? 12.438 24.688 -3.271 1.00 0.00 225 GLN A C 8
ATOM 23268 O O . GLN A 1 100 ? 12.362 24.155 -2.166 1.00 0.00 225 GLN A O 8
ATOM 23282 N N . PRO A 1 101 ? 12.783 24.018 -4.320 1.00 0.00 226 PRO A N 8
ATOM 23283 C CA . PRO A 1 101 ? 13.108 22.576 -4.245 1.00 0.00 226 PRO A CA 8
ATOM 23284 C C . PRO A 1 101 ? 14.443 22.310 -3.558 1.00 0.00 226 PRO A C 8
ATOM 23285 O O . PRO A 1 101 ? 15.394 23.081 -3.691 1.00 0.00 226 PRO A O 8
ATOM 23296 N N . LEU A 1 102 ? 14.509 21.187 -2.856 1.00 0.00 227 LEU A N 8
ATOM 23297 C CA . LEU A 1 102 ? 15.734 20.771 -2.176 1.00 0.00 227 LEU A CA 8
ATOM 23298 C C . LEU A 1 102 ? 16.691 20.127 -3.182 1.00 0.00 227 LEU A C 8
ATOM 23299 O O . LEU A 1 102 ? 16.279 19.275 -3.970 1.00 0.00 227 LEU A O 8
ATOM 23315 N N . THR A 1 103 ? 17.967 20.513 -3.152 1.00 0.00 228 THR A N 8
ATOM 23316 C CA . THR A 1 103 ? 18.948 19.933 -4.072 1.00 0.00 228 THR A CA 8
ATOM 23317 C C . THR A 1 103 ? 19.347 18.536 -3.603 1.00 0.00 228 THR A C 8
ATOM 23318 O O . THR A 1 103 ? 19.005 18.131 -2.493 1.00 0.00 228 THR A O 8
ATOM 23329 N N . VAL A 1 104 ? 20.064 17.794 -4.448 1.00 0.00 229 VAL A N 8
ATOM 23330 C CA . VAL A 1 104 ? 20.481 16.456 -4.095 1.00 0.00 229 VAL A CA 8
ATOM 23331 C C . VAL A 1 104 ? 21.283 16.441 -2.780 1.00 0.00 229 VAL A C 8
ATOM 23332 O O . VAL A 1 104 ? 21.028 15.611 -1.908 1.00 0.00 229 VAL A O 8
ATOM 23345 N N . GLU A 1 105 ? 22.267 17.339 -2.653 1.00 0.00 230 GLU A N 8
ATOM 23346 C CA . GLU A 1 105 ? 23.111 17.394 -1.463 1.00 0.00 230 GLU A CA 8
ATOM 23347 C C . GLU A 1 105 ? 22.354 17.820 -0.207 1.00 0.00 230 GLU A C 8
ATOM 23348 O O . GLU A 1 105 ? 22.598 17.284 0.874 1.00 0.00 230 GLU A O 8
ATOM 23360 N N . HIS A 1 106 ? 21.461 18.794 -0.332 1.00 0.00 231 HIS A N 8
ATOM 23361 C CA . HIS A 1 106 ? 20.717 19.276 0.830 1.00 0.00 231 HIS A CA 8
ATOM 23362 C C . HIS A 1 106 ? 19.733 18.227 1.327 1.00 0.00 231 HIS A C 8
ATOM 23363 O O . HIS A 1 106 ? 19.543 18.050 2.530 1.00 0.00 231 HIS A O 8
ATOM 23378 N N . MET A 1 107 ? 19.098 17.548 0.387 1.00 0.00 232 MET A N 8
ATOM 23379 C CA . MET A 1 107 ? 18.118 16.527 0.710 1.00 0.00 232 MET A CA 8
ATOM 23380 C C . MET A 1 107 ? 18.754 15.406 1.530 1.00 0.00 232 MET A C 8
ATOM 23381 O O . MET A 1 107 ? 18.104 14.786 2.362 1.00 0.00 232 MET A O 8
ATOM 23395 N N . TYR A 1 108 ? 20.031 15.163 1.276 1.00 0.00 233 TYR A N 8
ATOM 23396 C CA . TYR A 1 108 ? 20.770 14.124 1.970 1.00 0.00 233 TYR A CA 8
ATOM 23397 C C . TYR A 1 108 ? 20.851 14.402 3.472 1.00 0.00 233 TYR A C 8
ATOM 23398 O O . TYR A 1 108 ? 21.011 13.479 4.270 1.00 0.00 233 TYR A O 8
ATOM 23416 N N . GLU A 1 109 ? 20.753 15.667 3.852 1.00 0.00 234 GLU A N 8
ATOM 23417 C CA . GLU A 1 109 ? 20.830 16.039 5.263 1.00 0.00 234 GLU A CA 8
ATOM 23418 C C . GLU A 1 109 ? 19.720 15.370 6.077 1.00 0.00 234 GLU A C 8
ATOM 23419 O O . GLU A 1 109 ? 19.920 15.011 7.237 1.00 0.00 234 GLU A O 8
ATOM 23431 N N . ASP A 1 110 ? 18.552 15.220 5.468 1.00 0.00 235 ASP A N 8
ATOM 23432 C CA . ASP A 1 110 ? 17.407 14.608 6.142 1.00 0.00 235 ASP A CA 8
ATOM 23433 C C . ASP A 1 110 ? 17.373 13.101 5.918 1.00 0.00 235 ASP A C 8
ATOM 23434 O O . ASP A 1 110 ? 16.327 12.470 6.072 1.00 0.00 235 ASP A O 8
ATOM 23443 N N . ILE A 1 111 ? 18.514 12.523 5.557 1.00 0.00 236 ILE A N 8
ATOM 23444 C CA . ILE A 1 111 ? 18.577 11.083 5.323 1.00 0.00 236 ILE A CA 8
ATOM 23445 C C . ILE A 1 111 ? 19.770 10.472 6.066 1.00 0.00 236 ILE A C 8
ATOM 23446 O O . ILE A 1 111 ? 20.806 11.113 6.231 1.00 0.00 236 ILE A O 8
ATOM 23462 N N . SER A 1 112 ? 19.601 9.231 6.510 1.00 0.00 237 SER A N 8
ATOM 23463 C CA . SER A 1 112 ? 20.666 8.534 7.237 1.00 0.00 237 SER A CA 8
ATOM 23464 C C . SER A 1 112 ? 21.990 8.649 6.472 1.00 0.00 237 SER A C 8
ATOM 23465 O O . SER A 1 112 ? 22.228 7.919 5.511 1.00 0.00 237 SER A O 8
ATOM 23473 N N . GLN A 1 113 ? 22.842 9.576 6.913 1.00 0.00 238 GLN A N 8
ATOM 23474 C CA . GLN A 1 113 ? 24.141 9.811 6.270 1.00 0.00 238 GLN A CA 8
ATOM 23475 C C . GLN A 1 113 ? 25.050 8.590 6.369 1.00 0.00 238 GLN A C 8
ATOM 23476 O O . GLN A 1 113 ? 25.973 8.428 5.572 1.00 0.00 238 GLN A O 8
ATOM 23490 N N . ASP A 1 114 ? 24.807 7.745 7.356 1.00 0.00 239 ASP A N 8
ATOM 23491 C CA . ASP A 1 114 ? 25.634 6.560 7.527 1.00 0.00 239 ASP A CA 8
ATOM 23492 C C . ASP A 1 114 ? 25.205 5.442 6.574 1.00 0.00 239 ASP A C 8
ATOM 23493 O O . ASP A 1 114 ? 25.908 4.440 6.435 1.00 0.00 239 ASP A O 8
ATOM 23502 N N . HIS A 1 115 ? 24.047 5.605 5.926 1.00 0.00 240 HIS A N 8
ATOM 23503 C CA . HIS A 1 115 ? 23.548 4.584 5.008 1.00 0.00 240 HIS A CA 8
ATOM 23504 C C . HIS A 1 115 ? 23.182 5.168 3.633 1.00 0.00 240 HIS A C 8
ATOM 23505 O O . HIS A 1 115 ? 22.861 4.425 2.708 1.00 0.00 240 HIS A O 8
ATOM 23520 N N . VAL A 1 116 ? 23.225 6.493 3.501 1.00 0.00 241 VAL A N 8
ATOM 23521 C CA . VAL A 1 116 ? 22.885 7.133 2.225 1.00 0.00 241 VAL A CA 8
ATOM 23522 C C . VAL A 1 116 ? 23.707 6.563 1.080 1.00 0.00 241 VAL A C 8
ATOM 23523 O O . VAL A 1 116 ? 23.275 6.581 -0.070 1.00 0.00 241 VAL A O 8
ATOM 23536 N N . LYS A 1 117 ? 24.905 6.090 1.387 1.00 0.00 242 LYS A N 8
ATOM 23537 C CA . LYS A 1 117 ? 25.776 5.555 0.352 1.00 0.00 242 LYS A CA 8
ATOM 23538 C C . LYS A 1 117 ? 25.148 4.357 -0.366 1.00 0.00 242 LYS A C 8
ATOM 23539 O O . LYS A 1 117 ? 25.210 4.269 -1.592 1.00 0.00 242 LYS A O 8
ATOM 23558 N N . LYS A 1 118 ? 24.551 3.436 0.391 1.00 0.00 243 LYS A N 8
ATOM 23559 C CA . LYS A 1 118 ? 23.930 2.257 -0.213 1.00 0.00 243 LYS A CA 8
ATOM 23560 C C . LYS A 1 118 ? 22.413 2.202 -0.010 1.00 0.00 243 LYS A C 8
ATOM 23561 O O . LYS A 1 118 ? 21.657 1.947 -0.946 1.00 0.00 243 LYS A O 8
ATOM 23580 N N . THR A 1 119 ? 21.986 2.410 1.231 1.00 0.00 244 THR A N 8
ATOM 23581 C CA . THR A 1 119 ? 20.566 2.351 1.593 1.00 0.00 244 THR A CA 8
ATOM 23582 C C . THR A 1 119 ? 19.719 3.370 0.844 1.00 0.00 244 THR A C 8
ATOM 23583 O O . THR A 1 119 ? 18.571 3.086 0.500 1.00 0.00 244 THR A O 8
ATOM 23594 N N . VAL A 1 120 ? 20.269 4.548 0.601 1.00 0.00 245 VAL A N 8
ATOM 23595 C CA . VAL A 1 120 ? 19.525 5.584 -0.102 1.00 0.00 245 VAL A CA 8
ATOM 23596 C C . VAL A 1 120 ? 20.210 5.923 -1.421 1.00 0.00 245 VAL A C 8
ATOM 23597 O O . VAL A 1 120 ? 21.426 5.802 -1.548 1.00 0.00 245 VAL A O 8
ATOM 23610 N N . THR A 1 121 ? 19.421 6.342 -2.400 1.00 0.00 246 THR A N 8
ATOM 23611 C CA . THR A 1 121 ? 19.963 6.696 -3.704 1.00 0.00 246 THR A CA 8
ATOM 23612 C C . THR A 1 121 ? 19.108 7.777 -4.353 1.00 0.00 246 THR A C 8
ATOM 23613 O O . THR A 1 121 ? 18.006 8.064 -3.890 1.00 0.00 246 THR A O 8
ATOM 23624 N N . ILE A 1 122 ? 19.612 8.360 -5.436 1.00 0.00 247 ILE A N 8
ATOM 23625 C CA . ILE A 1 122 ? 18.871 9.393 -6.148 1.00 0.00 247 ILE A CA 8
ATOM 23626 C C . ILE A 1 122 ? 18.546 8.950 -7.538 1.00 0.00 247 ILE A C 8
ATOM 23627 O O . ILE A 1 122 ? 19.423 8.537 -8.296 1.00 0.00 247 ILE A O 8
ATOM 23643 N N . GLU A 1 123 ? 17.280 9.066 -7.886 1.00 0.00 248 GLU A N 8
ATOM 23644 C CA . GLU A 1 123 ? 16.887 8.695 -9.219 1.00 0.00 248 GLU A CA 8
ATOM 23645 C C . GLU A 1 123 ? 15.799 9.611 -9.742 1.00 0.00 248 GLU A C 8
ATOM 23646 O O . GLU A 1 123 ? 14.979 10.125 -8.982 1.00 0.00 248 GLU A O 8
ATOM 23658 N N . ASN A 1 124 ? 15.774 9.768 -11.056 1.00 0.00 249 ASN A N 8
ATOM 23659 C CA . ASN A 1 124 ? 14.753 10.576 -11.695 1.00 0.00 249 ASN A CA 8
ATOM 23660 C C . ASN A 1 124 ? 13.431 9.824 -11.624 1.00 0.00 249 ASN A C 8
ATOM 23661 O O . ASN A 1 124 ? 13.401 8.601 -11.763 1.00 0.00 249 ASN A O 8
ATOM 23672 N N . HIS A 1 125 ? 12.346 10.542 -11.400 1.00 0.00 250 HIS A N 8
ATOM 23673 C CA . HIS A 1 125 ? 11.032 9.908 -11.303 1.00 0.00 250 HIS A CA 8
ATOM 23674 C C . HIS A 1 125 ? 10.678 9.127 -12.584 1.00 0.00 250 HIS A C 8
ATOM 23675 O O . HIS A 1 125 ? 11.044 9.538 -13.686 1.00 0.00 250 HIS A O 8
ATOM 23690 N N . PRO A 1 126 ? 9.975 8.016 -12.459 1.00 0.00 251 PRO A N 8
ATOM 23691 C CA . PRO A 1 126 ? 9.563 7.168 -13.628 1.00 0.00 251 PRO A CA 8
ATOM 23692 C C . PRO A 1 126 ? 8.402 7.766 -14.431 1.00 0.00 251 PRO A C 8
ATOM 23693 O O . PRO A 1 126 ? 8.208 7.439 -15.602 1.00 0.00 251 PRO A O 8
ATOM 23704 N N . HIS A 1 127 ? 7.650 8.658 -13.796 1.00 0.00 252 HIS A N 8
ATOM 23705 C CA . HIS A 1 127 ? 6.517 9.317 -14.469 1.00 0.00 252 HIS A CA 8
ATOM 23706 C C . HIS A 1 127 ? 5.922 10.480 -13.651 1.00 0.00 252 HIS A C 8
ATOM 23707 O O . HIS A 1 127 ? 4.833 10.967 -13.954 1.00 0.00 252 HIS A O 8
ATOM 23722 N N . LEU A 1 128 ? 6.644 10.919 -12.630 1.00 0.00 253 LEU A N 8
ATOM 23723 C CA . LEU A 1 128 ? 6.189 12.026 -11.792 1.00 0.00 253 LEU A CA 8
ATOM 23724 C C . LEU A 1 128 ? 6.894 13.316 -12.179 1.00 0.00 253 LEU A C 8
ATOM 23725 O O . LEU A 1 128 ? 7.900 13.294 -12.872 1.00 0.00 253 LEU A O 8
ATOM 23741 N N . PRO A 1 129 ? 6.380 14.440 -11.763 1.00 0.00 254 PRO A N 8
ATOM 23742 C CA . PRO A 1 129 ? 6.998 15.757 -12.090 1.00 0.00 254 PRO A CA 8
ATOM 23743 C C . PRO A 1 129 ? 8.350 15.958 -11.381 1.00 0.00 254 PRO A C 8
ATOM 23744 O O . PRO A 1 129 ? 8.597 15.371 -10.328 1.00 0.00 254 PRO A O 8
ATOM 23755 N N . PRO A 1 130 ? 9.221 16.775 -11.938 1.00 0.00 255 PRO A N 8
ATOM 23756 C CA . PRO A 1 130 ? 10.575 17.063 -11.350 1.00 0.00 255 PRO A CA 8
ATOM 23757 C C . PRO A 1 130 ? 10.471 17.933 -10.103 1.00 0.00 255 PRO A C 8
ATOM 23758 O O . PRO A 1 130 ? 9.400 18.470 -9.814 1.00 0.00 255 PRO A O 8
ATOM 23769 N N . PRO A 1 131 ? 11.540 18.107 -9.359 1.00 0.00 256 PRO A N 8
ATOM 23770 C CA . PRO A 1 131 ? 12.893 17.504 -9.615 1.00 0.00 256 PRO A CA 8
ATOM 23771 C C . PRO A 1 131 ? 13.021 16.041 -9.167 1.00 0.00 256 PRO A C 8
ATOM 23772 O O . PRO A 1 131 ? 12.074 15.453 -8.645 1.00 0.00 256 PRO A O 8
ATOM 23783 N N . PRO A 1 132 ? 14.188 15.461 -9.364 1.00 0.00 257 PRO A N 8
ATOM 23784 C CA . PRO A 1 132 ? 14.491 14.040 -8.977 1.00 0.00 257 PRO A CA 8
ATOM 23785 C C . PRO A 1 132 ? 14.246 13.760 -7.500 1.00 0.00 257 PRO A C 8
ATOM 23786 O O . PRO A 1 132 ? 14.487 14.616 -6.649 1.00 0.00 257 PRO A O 8
ATOM 23797 N N . MET A 1 133 ? 13.795 12.544 -7.200 1.00 0.00 258 MET A N 8
ATOM 23798 C CA . MET A 1 133 ? 13.558 12.157 -5.820 1.00 0.00 258 MET A CA 8
ATOM 23799 C C . MET A 1 133 ? 14.425 10.948 -5.480 1.00 0.00 258 MET A C 8
ATOM 23800 O O . MET A 1 133 ? 14.843 10.197 -6.360 1.00 0.00 258 MET A O 8
ATOM 23814 N N . CYS A 1 134 ? 14.705 10.786 -4.199 1.00 0.00 259 CYS A N 8
ATOM 23815 C CA . CYS A 1 134 ? 15.540 9.687 -3.727 1.00 0.00 259 CYS A CA 8
ATOM 23816 C C . CYS A 1 134 ? 14.741 8.397 -3.679 1.00 0.00 259 CYS A C 8
ATOM 23817 O O . CYS A 1 134 ? 13.565 8.407 -3.329 1.00 0.00 259 CYS A O 8
ATOM 23825 N N . SER A 1 135 ? 15.377 7.280 -4.011 1.00 0.00 260 SER A N 8
ATOM 23826 C CA . SER A 1 135 ? 14.699 5.992 -3.972 1.00 0.00 260 SER A CA 8
ATOM 23827 C C . SER A 1 135 ? 15.491 5.036 -3.089 1.00 0.00 260 SER A C 8
ATOM 23828 O O . SER A 1 135 ? 16.694 4.861 -3.278 1.00 0.00 260 SER A O 8
ATOM 23836 N N . VAL A 1 136 ? 14.821 4.429 -2.116 1.00 0.00 261 VAL A N 8
ATOM 23837 C CA . VAL A 1 136 ? 15.500 3.512 -1.209 1.00 0.00 261 VAL A CA 8
ATOM 23838 C C . VAL A 1 136 ? 15.455 2.080 -1.736 1.00 0.00 261 VAL A C 8
ATOM 23839 O O . VAL A 1 136 ? 14.391 1.562 -2.077 1.00 0.00 261 VAL A O 8
ATOM 23852 N N . HIS A 1 137 ? 16.622 1.450 -1.796 1.00 0.00 262 HIS A N 8
ATOM 23853 C CA . HIS A 1 137 ? 16.724 0.075 -2.275 1.00 0.00 262 HIS A CA 8
ATOM 23854 C C . HIS A 1 137 ? 18.105 -0.491 -1.952 1.00 0.00 262 HIS A C 8
ATOM 23855 O O . HIS A 1 137 ? 18.960 -0.608 -2.830 1.00 0.00 262 HIS A O 8
ATOM 23870 N N . PRO A 1 138 ? 18.343 -0.827 -0.712 1.00 0.00 263 PRO A N 8
ATOM 23871 C CA . PRO A 1 138 ? 19.660 -1.374 -0.262 1.00 0.00 263 PRO A CA 8
ATOM 23872 C C . PRO A 1 138 ? 20.108 -2.576 -1.086 1.00 0.00 263 PRO A C 8
ATOM 23873 O O . PRO A 1 138 ? 19.320 -3.475 -1.376 1.00 0.00 263 PRO A O 8
ATOM 23884 N N . CYS A 1 139 ? 21.387 -2.586 -1.444 1.00 0.00 264 CYS A N 8
ATOM 23885 C CA . CYS A 1 139 ? 21.945 -3.683 -2.220 1.00 0.00 264 CYS A CA 8
ATOM 23886 C C . CYS A 1 139 ? 23.079 -4.364 -1.453 1.00 0.00 264 CYS A C 8
ATOM 23887 O O . CYS A 1 139 ? 23.532 -5.444 -1.834 1.00 0.00 264 CYS A O 8
ATOM 23895 N N . ARG A 1 140 ? 23.535 -3.731 -0.371 1.00 0.00 265 ARG A N 8
ATOM 23896 C CA . ARG A 1 140 ? 24.614 -4.300 0.430 1.00 0.00 265 ARG A CA 8
ATOM 23897 C C . ARG A 1 140 ? 24.261 -5.719 0.860 1.00 0.00 265 ARG A C 8
ATOM 23898 O O . ARG A 1 140 ? 25.002 -6.661 0.576 1.00 0.00 265 ARG A O 8
ATOM 23919 N N . HIS A 1 141 ? 23.123 -5.876 1.527 1.00 0.00 266 HIS A N 8
ATOM 23920 C CA . HIS A 1 141 ? 22.697 -7.198 1.957 1.00 0.00 266 HIS A CA 8
ATOM 23921 C C . HIS A 1 141 ? 21.197 -7.240 2.228 1.00 0.00 266 HIS A C 8
ATOM 23922 O O . HIS A 1 141 ? 20.683 -6.533 3.096 1.00 0.00 266 HIS A O 8
ATOM 23937 N N . ALA A 1 142 ? 20.514 -8.101 1.485 1.00 0.00 267 ALA A N 8
ATOM 23938 C CA . ALA A 1 142 ? 19.076 -8.286 1.634 1.00 0.00 267 ALA A CA 8
ATOM 23939 C C . ALA A 1 142 ? 18.762 -8.963 2.969 1.00 0.00 267 ALA A C 8
ATOM 23940 O O . ALA A 1 142 ? 17.610 -9.007 3.400 1.00 0.00 267 ALA A O 8
ATOM 23947 N N . GLU A 1 143 ? 19.795 -9.520 3.601 1.00 0.00 268 GLU A N 8
ATOM 23948 C CA . GLU A 1 143 ? 19.633 -10.230 4.862 1.00 0.00 268 GLU A CA 8
ATOM 23949 C C . GLU A 1 143 ? 18.970 -9.360 5.927 1.00 0.00 268 GLU A C 8
ATOM 23950 O O . GLU A 1 143 ? 18.243 -9.872 6.769 1.00 0.00 268 GLU A O 8
ATOM 23962 N N . VAL A 1 144 ? 19.192 -8.050 5.902 1.00 0.00 269 VAL A N 8
ATOM 23963 C CA . VAL A 1 144 ? 18.553 -7.186 6.890 1.00 0.00 269 VAL A CA 8
ATOM 23964 C C . VAL A 1 144 ? 17.071 -7.007 6.561 1.00 0.00 269 VAL A C 8
ATOM 23965 O O . VAL A 1 144 ? 16.234 -6.868 7.452 1.00 0.00 269 VAL A O 8
ATOM 23978 N N . MET A 1 145 ? 16.765 -7.013 5.267 1.00 0.00 270 MET A N 8
ATOM 23979 C CA . MET A 1 145 ? 15.391 -6.848 4.793 1.00 0.00 270 MET A CA 8
ATOM 23980 C C . MET A 1 145 ? 14.514 -8.021 5.229 1.00 0.00 270 MET A C 8
ATOM 23981 O O . MET A 1 145 ? 13.308 -7.869 5.428 1.00 0.00 270 MET A O 8
ATOM 23995 N N . LYS A 1 146 ? 15.128 -9.188 5.361 1.00 0.00 271 LYS A N 8
ATOM 23996 C CA . LYS A 1 146 ? 14.401 -10.389 5.758 1.00 0.00 271 LYS A CA 8
ATOM 23997 C C . LYS A 1 146 ? 13.742 -10.206 7.119 1.00 0.00 271 LYS A C 8
ATOM 23998 O O . LYS A 1 146 ? 12.715 -10.817 7.410 1.00 0.00 271 LYS A O 8
ATOM 24017 N N . LYS A 1 147 ? 14.334 -9.353 7.941 1.00 0.00 272 LYS A N 8
ATOM 24018 C CA . LYS A 1 147 ? 13.782 -9.089 9.266 1.00 0.00 272 LYS A CA 8
ATOM 24019 C C . LYS A 1 147 ? 12.416 -8.411 9.162 1.00 0.00 272 LYS A C 8
ATOM 24020 O O . LYS A 1 147 ? 11.482 -8.763 9.882 1.00 0.00 272 LYS A O 8
ATOM 24039 N N . ILE A 1 148 ? 12.316 -7.419 8.279 1.00 0.00 273 ILE A N 8
ATOM 24040 C CA . ILE A 1 148 ? 11.074 -6.670 8.098 1.00 0.00 273 ILE A CA 8
ATOM 24041 C C . ILE A 1 148 ? 9.979 -7.541 7.480 1.00 0.00 273 ILE A C 8
ATOM 24042 O O . ILE A 1 148 ? 8.800 -7.387 7.802 1.00 0.00 273 ILE A O 8
ATOM 24058 N N . ILE A 1 149 ? 10.373 -8.473 6.616 1.00 0.00 274 ILE A N 8
ATOM 24059 C CA . ILE A 1 149 ? 9.386 -9.363 6.015 1.00 0.00 274 ILE A CA 8
ATOM 24060 C C . ILE A 1 149 ? 8.924 -10.350 7.079 1.00 0.00 274 ILE A C 8
ATOM 24061 O O . ILE A 1 149 ? 7.742 -10.675 7.188 1.00 0.00 274 ILE A O 8
ATOM 24077 N N . GLU A 1 150 ? 9.887 -10.801 7.873 1.00 0.00 275 GLU A N 8
ATOM 24078 C CA . GLU A 1 150 ? 9.624 -11.739 8.960 1.00 0.00 275 GLU A CA 8
ATOM 24079 C C . GLU A 1 150 ? 8.456 -11.232 9.816 1.00 0.00 275 GLU A C 8
ATOM 24080 O O . GLU A 1 150 ? 7.805 -12.005 10.517 1.00 0.00 275 GLU A O 8
ATOM 24092 N N . THR A 1 151 ? 8.203 -9.926 9.746 1.00 0.00 276 THR A N 8
ATOM 24093 C CA . THR A 1 151 ? 7.118 -9.313 10.506 1.00 0.00 276 THR A CA 8
ATOM 24094 C C . THR A 1 151 ? 5.780 -9.958 10.133 1.00 0.00 276 THR A C 8
ATOM 24095 O O . THR A 1 151 ? 4.970 -10.270 11.004 1.00 0.00 276 THR A O 8
ATOM 24106 N N . VAL A 1 152 ? 5.544 -10.124 8.834 1.00 0.00 277 VAL A N 8
ATOM 24107 C CA . VAL A 1 152 ? 4.290 -10.702 8.367 1.00 0.00 277 VAL A CA 8
ATOM 24108 C C . VAL A 1 152 ? 3.959 -11.978 9.145 1.00 0.00 277 VAL A C 8
ATOM 24109 O O . VAL A 1 152 ? 2.790 -12.292 9.367 1.00 0.00 277 VAL A O 8
ATOM 24122 N N . ALA A 1 153 ? 4.991 -12.726 9.526 1.00 0.00 278 ALA A N 8
ATOM 24123 C CA . ALA A 1 153 ? 4.784 -13.980 10.245 1.00 0.00 278 ALA A CA 8
ATOM 24124 C C . ALA A 1 153 ? 3.913 -13.755 11.478 1.00 0.00 278 ALA A C 8
ATOM 24125 O O . ALA A 1 153 ? 3.046 -14.573 11.785 1.00 0.00 278 ALA A O 8
ATOM 24132 N N . GLU A 1 154 ? 4.125 -12.645 12.180 1.00 0.00 279 GLU A N 8
ATOM 24133 C CA . GLU A 1 154 ? 3.308 -12.367 13.354 1.00 0.00 279 GLU A CA 8
ATOM 24134 C C . GLU A 1 154 ? 1.839 -12.329 12.947 1.00 0.00 279 GLU A C 8
ATOM 24135 O O . GLU A 1 154 ? 0.992 -12.944 13.593 1.00 0.00 279 GLU A O 8
ATOM 24147 N N . GLY A 1 155 ? 1.544 -11.634 11.850 1.00 0.00 280 GLY A N 8
ATOM 24148 C CA . GLY A 1 155 ? 0.174 -11.563 11.349 1.00 0.00 280 GLY A CA 8
ATOM 24149 C C . GLY A 1 155 ? -0.135 -12.830 10.562 1.00 0.00 280 GLY A C 8
ATOM 24150 O O . GLY A 1 155 ? 0.672 -13.759 10.553 1.00 0.00 280 GLY A O 8
ATOM 24154 N N . GLY A 1 156 ? -1.291 -12.892 9.908 1.00 0.00 281 GLY A N 8
ATOM 24155 C CA . GLY A 1 156 ? -1.645 -14.086 9.150 1.00 0.00 281 GLY A CA 8
ATOM 24156 C C . GLY A 1 156 ? -0.955 -14.108 7.790 1.00 0.00 281 GLY A C 8
ATOM 24157 O O . GLY A 1 156 ? 0.026 -13.400 7.564 1.00 0.00 281 GLY A O 8
ATOM 24161 N N . GLY A 1 157 ? -1.479 -14.934 6.894 1.00 0.00 282 GLY A N 8
ATOM 24162 C CA . GLY A 1 157 ? -0.911 -15.055 5.556 1.00 0.00 282 GLY A CA 8
ATOM 24163 C C . GLY A 1 157 ? -1.984 -14.895 4.482 1.00 0.00 282 GLY A C 8
ATOM 24164 O O . GLY A 1 157 ? -2.646 -13.864 4.404 1.00 0.00 282 GLY A O 8
ATOM 24168 N N . GLU A 1 158 ? -2.143 -15.947 3.676 1.00 0.00 283 GLU A N 8
ATOM 24169 C CA . GLU A 1 158 ? -3.128 -15.992 2.586 1.00 0.00 283 GLU A CA 8
ATOM 24170 C C . GLU A 1 158 ? -3.319 -14.634 1.890 1.00 0.00 283 GLU A C 8
ATOM 24171 O O . GLU A 1 158 ? -2.618 -14.327 0.925 1.00 0.00 283 GLU A O 8
ATOM 24183 N N . LEU A 1 159 ? -4.278 -13.834 2.362 1.00 0.00 284 LEU A N 8
ATOM 24184 C CA . LEU A 1 159 ? -4.543 -12.533 1.742 1.00 0.00 284 LEU A CA 8
ATOM 24185 C C . LEU A 1 159 ? -3.891 -11.382 2.509 1.00 0.00 284 LEU A C 8
ATOM 24186 O O . LEU A 1 159 ? -4.460 -10.296 2.606 1.00 0.00 284 LEU A O 8
ATOM 24202 N N . GLY A 1 160 ? -2.696 -11.616 3.042 1.00 0.00 285 GLY A N 8
ATOM 24203 C CA . GLY A 1 160 ? -1.989 -10.587 3.779 1.00 0.00 285 GLY A CA 8
ATOM 24204 C C . GLY A 1 160 ? -1.084 -9.779 2.857 1.00 0.00 285 GLY A C 8
ATOM 24205 O O . GLY A 1 160 ? -0.500 -8.784 3.280 1.00 0.00 285 GLY A O 8
ATOM 24209 N N . VAL A 1 161 ? -0.954 -10.205 1.599 1.00 0.00 286 VAL A N 8
ATOM 24210 C CA . VAL A 1 161 ? -0.100 -9.478 0.673 1.00 0.00 286 VAL A CA 8
ATOM 24211 C C . VAL A 1 161 ? -0.633 -8.066 0.497 1.00 0.00 286 VAL A C 8
ATOM 24212 O O . VAL A 1 161 ? 0.119 -7.134 0.256 1.00 0.00 286 VAL A O 8
ATOM 24225 N N . HIS A 1 162 ? -1.940 -7.904 0.622 1.00 0.00 287 HIS A N 8
ATOM 24226 C CA . HIS A 1 162 ? -2.528 -6.583 0.485 1.00 0.00 287 HIS A CA 8
ATOM 24227 C C . HIS A 1 162 ? -1.951 -5.660 1.563 1.00 0.00 287 HIS A C 8
ATOM 24228 O O . HIS A 1 162 ? -2.013 -4.436 1.452 1.00 0.00 287 HIS A O 8
ATOM 24243 N N . MET A 1 163 ? -1.387 -6.274 2.605 1.00 0.00 288 MET A N 8
ATOM 24244 C CA . MET A 1 163 ? -0.788 -5.543 3.713 1.00 0.00 288 MET A CA 8
ATOM 24245 C C . MET A 1 163 ? 0.711 -5.334 3.492 1.00 0.00 288 MET A C 8
ATOM 24246 O O . MET A 1 163 ? 1.422 -4.911 4.399 1.00 0.00 288 MET A O 8
ATOM 24260 N N . TYR A 1 164 ? 1.192 -5.657 2.298 1.00 0.00 289 TYR A N 8
ATOM 24261 C CA . TYR A 1 164 ? 2.612 -5.531 1.995 1.00 0.00 289 TYR A CA 8
ATOM 24262 C C . TYR A 1 164 ? 3.077 -4.071 2.063 1.00 0.00 289 TYR A C 8
ATOM 24263 O O . TYR A 1 164 ? 4.177 -3.791 2.525 1.00 0.00 289 TYR A O 8
ATOM 24281 N N . LEU A 1 165 ? 2.245 -3.146 1.586 1.00 0.00 290 LEU A N 8
ATOM 24282 C CA . LEU A 1 165 ? 2.623 -1.731 1.593 1.00 0.00 290 LEU A CA 8
ATOM 24283 C C . LEU A 1 165 ? 2.863 -1.232 3.018 1.00 0.00 290 LEU A C 8
ATOM 24284 O O . LEU A 1 165 ? 3.828 -0.522 3.267 1.00 0.00 290 LEU A O 8
ATOM 24300 N N . LEU A 1 166 ? 2.012 -1.640 3.954 1.00 0.00 291 LEU A N 8
ATOM 24301 C CA . LEU A 1 166 ? 2.215 -1.226 5.346 1.00 0.00 291 LEU A CA 8
ATOM 24302 C C . LEU A 1 166 ? 3.524 -1.832 5.848 1.00 0.00 291 LEU A C 8
ATOM 24303 O O . LEU A 1 166 ? 4.413 -1.131 6.314 1.00 0.00 291 LEU A O 8
ATOM 24319 N N . ILE A 1 167 ? 3.659 -3.135 5.696 1.00 0.00 292 ILE A N 8
ATOM 24320 C CA . ILE A 1 167 ? 4.876 -3.810 6.123 1.00 0.00 292 ILE A CA 8
ATOM 24321 C C . ILE A 1 167 ? 6.099 -3.174 5.459 1.00 0.00 292 ILE A C 8
ATOM 24322 O O . ILE A 1 167 ? 7.165 -3.091 6.068 1.00 0.00 292 ILE A O 8
ATOM 24338 N N . PHE A 1 168 ? 5.952 -2.730 4.213 1.00 0.00 293 PHE A N 8
ATOM 24339 C CA . PHE A 1 168 ? 7.076 -2.114 3.510 1.00 0.00 293 PHE A CA 8
ATOM 24340 C C . PHE A 1 168 ? 7.518 -0.836 4.224 1.00 0.00 293 PHE A C 8
ATOM 24341 O O . PHE A 1 168 ? 8.710 -0.610 4.431 1.00 0.00 293 PHE A O 8
ATOM 24358 N N . LEU A 1 169 ? 6.552 0.020 4.560 1.00 0.00 294 LEU A N 8
ATOM 24359 C CA . LEU A 1 169 ? 6.865 1.296 5.204 1.00 0.00 294 LEU A CA 8
ATOM 24360 C C . LEU A 1 169 ? 7.711 1.041 6.448 1.00 0.00 294 LEU A C 8
ATOM 24361 O O . LEU A 1 169 ? 8.597 1.820 6.779 1.00 0.00 294 LEU A O 8
ATOM 24377 N N . LYS A 1 170 ? 7.411 -0.043 7.151 1.00 0.00 295 LYS A N 8
ATOM 24378 C CA . LYS A 1 170 ? 8.136 -0.366 8.373 1.00 0.00 295 LYS A CA 8
ATOM 24379 C C . LYS A 1 170 ? 9.636 -0.433 8.095 1.00 0.00 295 LYS A C 8
ATOM 24380 O O . LYS A 1 170 ? 10.440 0.082 8.872 1.00 0.00 295 LYS A O 8
ATOM 24399 N N . PHE A 1 171 ? 10.010 -1.057 6.983 1.00 0.00 296 PHE A N 8
ATOM 24400 C CA . PHE A 1 171 ? 11.417 -1.170 6.608 1.00 0.00 296 PHE A CA 8
ATOM 24401 C C . PHE A 1 171 ? 12.074 0.199 6.428 1.00 0.00 296 PHE A C 8
ATOM 24402 O O . PHE A 1 171 ? 13.175 0.436 6.925 1.00 0.00 296 PHE A O 8
ATOM 24419 N N . VAL A 1 172 ? 11.408 1.085 5.693 1.00 0.00 297 VAL A N 8
ATOM 24420 C CA . VAL A 1 172 ? 11.957 2.415 5.428 1.00 0.00 297 VAL A CA 8
ATOM 24421 C C . VAL A 1 172 ? 12.092 3.229 6.707 1.00 0.00 297 VAL A C 8
ATOM 24422 O O . VAL A 1 172 ? 12.902 4.145 6.779 1.00 0.00 297 VAL A O 8
ATOM 24435 N N . GLN A 1 173 ? 11.303 2.907 7.717 1.00 0.00 298 GLN A N 8
ATOM 24436 C CA . GLN A 1 173 ? 11.374 3.644 8.965 1.00 0.00 298 GLN A CA 8
ATOM 24437 C C . GLN A 1 173 ? 12.790 3.566 9.517 1.00 0.00 298 GLN A C 8
ATOM 24438 O O . GLN A 1 173 ? 13.296 4.512 10.107 1.00 0.00 298 GLN A O 8
ATOM 24452 N N . ALA A 1 174 ? 13.413 2.419 9.326 1.00 0.00 299 ALA A N 8
ATOM 24453 C CA . ALA A 1 174 ? 14.768 2.194 9.811 1.00 0.00 299 ALA A CA 8
ATOM 24454 C C . ALA A 1 174 ? 15.819 2.950 8.989 1.00 0.00 299 ALA A C 8
ATOM 24455 O O . ALA A 1 174 ? 16.969 3.060 9.413 1.00 0.00 299 ALA A O 8
ATOM 24462 N N . VAL A 1 175 ? 15.426 3.490 7.837 1.00 0.00 300 VAL A N 8
ATOM 24463 C CA . VAL A 1 175 ? 16.374 4.256 7.020 1.00 0.00 300 VAL A CA 8
ATOM 24464 C C . VAL A 1 175 ? 16.084 5.750 7.185 1.00 0.00 300 VAL A C 8
ATOM 24465 O O . VAL A 1 175 ? 16.991 6.581 7.129 1.00 0.00 300 VAL A O 8
ATOM 24478 N N . ILE A 1 176 ? 14.815 6.070 7.448 1.00 0.00 301 ILE A N 8
ATOM 24479 C CA . ILE A 1 176 ? 14.395 7.451 7.692 1.00 0.00 301 ILE A CA 8
ATOM 24480 C C . ILE A 1 176 ? 13.459 7.498 8.901 1.00 0.00 301 ILE A C 8
ATOM 24481 O O . ILE A 1 176 ? 12.307 7.917 8.783 1.00 0.00 301 ILE A O 8
ATOM 24497 N N . PRO A 1 177 ? 13.912 7.066 10.048 1.00 0.00 302 PRO A N 8
ATOM 24498 C CA . PRO A 1 177 ? 13.067 7.046 11.279 1.00 0.00 302 PRO A CA 8
ATOM 24499 C C . PRO A 1 177 ? 12.643 8.444 11.728 1.00 0.00 302 PRO A C 8
ATOM 24500 O O . PRO A 1 177 ? 11.580 8.609 12.327 1.00 0.00 302 PRO A O 8
ATOM 24511 N N . THR A 1 178 ? 13.473 9.445 11.451 1.00 0.00 303 THR A N 8
ATOM 24512 C CA . THR A 1 178 ? 13.185 10.827 11.837 1.00 0.00 303 THR A CA 8
ATOM 24513 C C . THR A 1 178 ? 11.981 11.414 11.111 1.00 0.00 303 THR A C 8
ATOM 24514 O O . THR A 1 178 ? 11.617 12.565 11.352 1.00 0.00 303 THR A O 8
ATOM 24525 N N . ILE A 1 179 ? 11.373 10.656 10.214 1.00 0.00 304 ILE A N 8
ATOM 24526 C CA . ILE A 1 179 ? 10.239 11.176 9.476 1.00 0.00 304 ILE A CA 8
ATOM 24527 C C . ILE A 1 179 ? 8.924 10.654 10.062 1.00 0.00 304 ILE A C 8
ATOM 24528 O O . ILE A 1 179 ? 8.710 9.446 10.166 1.00 0.00 304 ILE A O 8
ATOM 24544 N N . GLU A 1 180 ? 8.067 11.584 10.483 1.00 0.00 305 GLU A N 8
ATOM 24545 C CA . GLU A 1 180 ? 6.790 11.227 11.108 1.00 0.00 305 GLU A CA 8
ATOM 24546 C C . GLU A 1 180 ? 5.633 11.087 10.111 1.00 0.00 305 GLU A C 8
ATOM 24547 O O . GLU A 1 180 ? 4.673 11.855 10.156 1.00 0.00 305 GLU A O 8
ATOM 24559 N N . TYR A 1 181 ? 5.707 10.081 9.242 1.00 0.00 306 TYR A N 8
ATOM 24560 C CA . TYR A 1 181 ? 4.630 9.841 8.285 1.00 0.00 306 TYR A CA 8
ATOM 24561 C C . TYR A 1 181 ? 3.556 8.987 8.938 1.00 0.00 306 TYR A C 8
ATOM 24562 O O . TYR A 1 181 ? 3.787 8.360 9.972 1.00 0.00 306 TYR A O 8
ATOM 24580 N N . ASP A 1 182 ? 2.378 8.988 8.344 1.00 0.00 307 ASP A N 8
ATOM 24581 C CA . ASP A 1 182 ? 1.260 8.230 8.890 1.00 0.00 307 ASP A CA 8
ATOM 24582 C C . ASP A 1 182 ? 1.352 6.743 8.538 1.00 0.00 307 ASP A C 8
ATOM 24583 O O . ASP A 1 182 ? 1.364 6.369 7.366 1.00 0.00 307 ASP A O 8
ATOM 24592 N N . TYR A 1 183 ? 1.418 5.902 9.569 1.00 0.00 308 TYR A N 8
ATOM 24593 C CA . TYR A 1 183 ? 1.512 4.464 9.406 1.00 0.00 308 TYR A CA 8
ATOM 24594 C C . TYR A 1 183 ? 0.608 3.783 10.476 1.00 0.00 308 TYR A C 8
ATOM 24595 O O . TYR A 1 183 ? -0.618 3.838 10.375 1.00 0.00 308 TYR A O 8
ATOM 24613 N N . THR A 1 184 ? 1.219 3.138 11.481 1.00 0.00 309 THR A N 8
ATOM 24614 C CA . THR A 1 184 ? 0.460 2.455 12.526 1.00 0.00 309 THR A CA 8
ATOM 24615 C C . THR A 1 184 ? 1.380 1.857 13.587 1.00 0.00 309 THR A C 8
ATOM 24616 O O . THR A 1 184 ? 1.191 2.085 14.782 1.00 0.00 309 THR A O 8
ATOM 24627 N N . ARG A 1 185 ? 2.367 1.084 13.148 1.00 0.00 310 ARG A N 8
ATOM 24628 C CA . ARG A 1 185 ? 3.304 0.453 14.071 1.00 0.00 310 ARG A CA 8
ATOM 24629 C C . ARG A 1 185 ? 2.558 -0.506 14.992 1.00 0.00 310 ARG A C 8
ATOM 24630 O O . ARG A 1 185 ? 1.917 -0.082 15.955 1.00 0.00 310 ARG A O 8
ATOM 24651 N N . HIS A 1 186 ? 2.641 -1.797 14.676 1.00 0.00 311 HIS A N 8
ATOM 24652 C CA . HIS A 1 186 ? 1.969 -2.828 15.462 1.00 0.00 311 HIS A CA 8
ATOM 24653 C C . HIS A 1 186 ? 0.456 -2.740 15.280 1.00 0.00 311 HIS A C 8
ATOM 24654 O O . HIS A 1 186 ? -0.081 -1.681 14.957 1.00 0.00 311 HIS A O 8
ATOM 24669 N N . PHE A 1 187 ? -0.222 -3.863 15.486 1.00 0.00 312 PHE A N 8
ATOM 24670 C CA . PHE A 1 187 ? -1.671 -3.912 15.337 1.00 0.00 312 PHE A CA 8
ATOM 24671 C C . PHE A 1 187 ? -2.274 -5.027 16.177 1.00 0.00 312 PHE A C 8
ATOM 24672 O O . PHE A 1 187 ? -1.566 -5.924 16.633 1.00 0.00 312 PHE A O 8
ATOM 24689 N N . THR A 1 188 ? -3.585 -4.941 16.400 1.00 0.00 313 THR A N 8
ATOM 24690 C CA . THR A 1 188 ? -4.292 -5.926 17.212 1.00 0.00 313 THR A CA 8
ATOM 24691 C C . THR A 1 188 ? -3.612 -6.090 18.568 1.00 0.00 313 THR A C 8
ATOM 24692 O O . THR A 1 188 ? -3.790 -7.104 19.244 1.00 0.00 313 THR A O 8
ATOM 24703 N N . MET A 1 189 ? -2.830 -5.084 18.963 1.00 0.00 314 MET A N 8
ATOM 24704 C CA . MET A 1 189 ? -2.129 -5.129 20.243 1.00 0.00 314 MET A CA 8
ATOM 24705 C C . MET A 1 189 ? -1.344 -6.428 20.380 1.00 0.00 314 MET A C 8
ATOM 24706 O O . MET A 1 189 ? -1.287 -6.949 21.482 1.00 0.00 314 MET A O 8
ATOM 24721 N N . GLY A 1 1 ? -0.790 -16.232 -5.166 1.00 0.00 25 GLY A N 9
ATOM 24722 C CA . GLY A 1 1 ? 0.472 -16.816 -4.633 1.00 0.00 25 GLY A CA 9
ATOM 24723 C C . GLY A 1 1 ? 0.942 -16.010 -3.427 1.00 0.00 25 GLY A C 9
ATOM 24724 O O . GLY A 1 1 ? 1.353 -16.574 -2.415 1.00 0.00 25 GLY A O 9
ATOM 24730 N N . SER A 1 2 ? 0.883 -14.687 -3.544 1.00 0.00 26 SER A N 9
ATOM 24731 C CA . SER A 1 2 ? 1.313 -13.817 -2.456 1.00 0.00 26 SER A CA 9
ATOM 24732 C C . SER A 1 2 ? 2.697 -14.224 -1.969 1.00 0.00 26 SER A C 9
ATOM 24733 O O . SER A 1 2 ? 2.889 -14.532 -0.793 1.00 0.00 26 SER A O 9
ATOM 24741 N N . LYS A 1 3 ? 3.662 -14.222 -2.884 1.00 0.00 27 LYS A N 9
ATOM 24742 C CA . LYS A 1 3 ? 5.033 -14.589 -2.545 1.00 0.00 27 LYS A CA 9
ATOM 24743 C C . LYS A 1 3 ? 5.725 -13.497 -1.724 1.00 0.00 27 LYS A C 9
ATOM 24744 O O . LYS A 1 3 ? 6.907 -13.608 -1.414 1.00 0.00 27 LYS A O 9
ATOM 24763 N N . PHE A 1 4 ? 4.993 -12.429 -1.409 1.00 0.00 28 PHE A N 9
ATOM 24764 C CA . PHE A 1 4 ? 5.561 -11.325 -0.652 1.00 0.00 28 PHE A CA 9
ATOM 24765 C C . PHE A 1 4 ? 6.325 -11.842 0.576 1.00 0.00 28 PHE A C 9
ATOM 24766 O O . PHE A 1 4 ? 7.375 -11.315 0.918 1.00 0.00 28 PHE A O 9
ATOM 24783 N N . LYS A 1 5 ? 5.815 -12.874 1.240 1.00 0.00 29 LYS A N 9
ATOM 24784 C CA . LYS A 1 5 ? 6.505 -13.418 2.412 1.00 0.00 29 LYS A CA 9
ATOM 24785 C C . LYS A 1 5 ? 7.595 -14.417 1.997 1.00 0.00 29 LYS A C 9
ATOM 24786 O O . LYS A 1 5 ? 8.475 -14.755 2.789 1.00 0.00 29 LYS A O 9
ATOM 24805 N N . GLU A 1 6 ? 7.515 -14.894 0.755 1.00 0.00 30 GLU A N 9
ATOM 24806 C CA . GLU A 1 6 ? 8.480 -15.865 0.244 1.00 0.00 30 GLU A CA 9
ATOM 24807 C C . GLU A 1 6 ? 9.760 -15.190 -0.265 1.00 0.00 30 GLU A C 9
ATOM 24808 O O . GLU A 1 6 ? 10.857 -15.510 0.191 1.00 0.00 30 GLU A O 9
ATOM 24820 N N . THR A 1 7 ? 9.615 -14.269 -1.220 1.00 0.00 31 THR A N 9
ATOM 24821 C CA . THR A 1 7 ? 10.781 -13.580 -1.788 1.00 0.00 31 THR A CA 9
ATOM 24822 C C . THR A 1 7 ? 10.712 -12.059 -1.594 1.00 0.00 31 THR A C 9
ATOM 24823 O O . THR A 1 7 ? 11.668 -11.350 -1.907 1.00 0.00 31 THR A O 9
ATOM 24834 N N . GLY A 1 8 ? 9.585 -11.564 -1.098 1.00 0.00 32 GLY A N 9
ATOM 24835 C CA . GLY A 1 8 ? 9.416 -10.126 -0.890 1.00 0.00 32 GLY A CA 9
ATOM 24836 C C . GLY A 1 8 ? 8.867 -9.439 -2.139 1.00 0.00 32 GLY A C 9
ATOM 24837 O O . GLY A 1 8 ? 8.801 -8.211 -2.195 1.00 0.00 32 GLY A O 9
ATOM 24841 N N . VAL A 1 9 ? 8.475 -10.228 -3.141 1.00 0.00 33 VAL A N 9
ATOM 24842 C CA . VAL A 1 9 ? 7.944 -9.666 -4.380 1.00 0.00 33 VAL A CA 9
ATOM 24843 C C . VAL A 1 9 ? 6.426 -9.806 -4.423 1.00 0.00 33 VAL A C 9
ATOM 24844 O O . VAL A 1 9 ? 5.865 -10.741 -3.853 1.00 0.00 33 VAL A O 9
ATOM 24857 N N . ILE A 1 10 ? 5.767 -8.869 -5.101 1.00 0.00 34 ILE A N 9
ATOM 24858 C CA . ILE A 1 10 ? 4.312 -8.907 -5.201 1.00 0.00 34 ILE A CA 9
ATOM 24859 C C . ILE A 1 10 ? 3.873 -8.777 -6.652 1.00 0.00 34 ILE A C 9
ATOM 24860 O O . ILE A 1 10 ? 4.581 -8.204 -7.480 1.00 0.00 34 ILE A O 9
ATOM 24876 N N . THR A 1 11 ? 2.700 -9.319 -6.947 1.00 0.00 35 THR A N 9
ATOM 24877 C CA . THR A 1 11 ? 2.166 -9.264 -8.302 1.00 0.00 35 THR A CA 9
ATOM 24878 C C . THR A 1 11 ? 1.472 -7.929 -8.555 1.00 0.00 35 THR A C 9
ATOM 24879 O O . THR A 1 11 ? 1.077 -7.240 -7.618 1.00 0.00 35 THR A O 9
ATOM 24890 N N . PRO A 1 12 ? 1.304 -7.552 -9.793 1.00 0.00 36 PRO A N 9
ATOM 24891 C CA . PRO A 1 12 ? 0.634 -6.266 -10.151 1.00 0.00 36 PRO A CA 9
ATOM 24892 C C . PRO A 1 12 ? -0.760 -6.158 -9.541 1.00 0.00 36 PRO A C 9
ATOM 24893 O O . PRO A 1 12 ? -1.145 -5.105 -9.033 1.00 0.00 36 PRO A O 9
ATOM 24904 N N . GLU A 1 13 ? -1.509 -7.253 -9.607 1.00 0.00 37 GLU A N 9
ATOM 24905 C CA . GLU A 1 13 ? -2.866 -7.277 -9.066 1.00 0.00 37 GLU A CA 9
ATOM 24906 C C . GLU A 1 13 ? -2.854 -7.189 -7.543 1.00 0.00 37 GLU A C 9
ATOM 24907 O O . GLU A 1 13 ? -3.743 -6.583 -6.943 1.00 0.00 37 GLU A O 9
ATOM 24919 N N . GLU A 1 14 ? -1.833 -7.770 -6.921 1.00 0.00 38 GLU A N 9
ATOM 24920 C CA . GLU A 1 14 ? -1.711 -7.716 -5.469 1.00 0.00 38 GLU A CA 9
ATOM 24921 C C . GLU A 1 14 ? -1.311 -6.319 -5.017 1.00 0.00 38 GLU A C 9
ATOM 24922 O O . GLU A 1 14 ? -1.780 -5.825 -3.991 1.00 0.00 38 GLU A O 9
ATOM 24934 N N . PHE A 1 15 ? -0.424 -5.695 -5.787 1.00 0.00 39 PHE A N 9
ATOM 24935 C CA . PHE A 1 15 ? 0.063 -4.358 -5.456 1.00 0.00 39 PHE A CA 9
ATOM 24936 C C . PHE A 1 15 ? -1.103 -3.387 -5.350 1.00 0.00 39 PHE A C 9
ATOM 24937 O O . PHE A 1 15 ? -1.259 -2.682 -4.354 1.00 0.00 39 PHE A O 9
ATOM 24954 N N . VAL A 1 16 ? -1.919 -3.370 -6.391 1.00 0.00 40 VAL A N 9
ATOM 24955 C CA . VAL A 1 16 ? -3.073 -2.489 -6.429 1.00 0.00 40 VAL A CA 9
ATOM 24956 C C . VAL A 1 16 ? -4.074 -2.858 -5.351 1.00 0.00 40 VAL A C 9
ATOM 24957 O O . VAL A 1 16 ? -4.846 -2.012 -4.899 1.00 0.00 40 VAL A O 9
ATOM 24970 N N . ALA A 1 17 ? -4.042 -4.109 -4.911 1.00 0.00 41 ALA A N 9
ATOM 24971 C CA . ALA A 1 17 ? -4.936 -4.545 -3.851 1.00 0.00 41 ALA A CA 9
ATOM 24972 C C . ALA A 1 17 ? -4.494 -3.991 -2.500 1.00 0.00 41 ALA A C 9
ATOM 24973 O O . ALA A 1 17 ? -5.316 -3.592 -1.676 1.00 0.00 41 ALA A O 9
ATOM 24980 N N . ALA A 1 18 ? -3.180 -4.023 -2.271 1.00 0.00 42 ALA A N 9
ATOM 24981 C CA . ALA A 1 18 ? -2.614 -3.579 -1.002 1.00 0.00 42 ALA A CA 9
ATOM 24982 C C . ALA A 1 18 ? -2.842 -2.095 -0.729 1.00 0.00 42 ALA A C 9
ATOM 24983 O O . ALA A 1 18 ? -3.173 -1.724 0.396 1.00 0.00 42 ALA A O 9
ATOM 24990 N N . GLY A 1 19 ? -2.650 -1.238 -1.726 1.00 0.00 43 GLY A N 9
ATOM 24991 C CA . GLY A 1 19 ? -2.833 0.175 -1.495 1.00 0.00 43 GLY A CA 9
ATOM 24992 C C . GLY A 1 19 ? -4.241 0.451 -1.030 1.00 0.00 43 GLY A C 9
ATOM 24993 O O . GLY A 1 19 ? -4.418 1.225 -0.111 1.00 0.00 43 GLY A O 9
ATOM 24997 N N . ASP A 1 20 ? -5.239 -0.183 -1.643 1.00 0.00 44 ASP A N 9
ATOM 24998 C CA . ASP A 1 20 ? -6.626 0.037 -1.244 1.00 0.00 44 ASP A CA 9
ATOM 24999 C C . ASP A 1 20 ? -6.741 -0.107 0.264 1.00 0.00 44 ASP A C 9
ATOM 25000 O O . ASP A 1 20 ? -7.425 0.672 0.927 1.00 0.00 44 ASP A O 9
ATOM 25009 N N . HIS A 1 21 ? -6.063 -1.099 0.808 1.00 0.00 45 HIS A N 9
ATOM 25010 C CA . HIS A 1 21 ? -6.084 -1.298 2.243 1.00 0.00 45 HIS A CA 9
ATOM 25011 C C . HIS A 1 21 ? -5.334 -0.160 2.947 1.00 0.00 45 HIS A C 9
ATOM 25012 O O . HIS A 1 21 ? -5.740 0.280 4.020 1.00 0.00 45 HIS A O 9
ATOM 25027 N N . LEU A 1 22 ? -4.217 0.290 2.357 1.00 0.00 46 LEU A N 9
ATOM 25028 C CA . LEU A 1 22 ? -3.409 1.354 2.967 1.00 0.00 46 LEU A CA 9
ATOM 25029 C C . LEU A 1 22 ? -4.120 2.706 2.935 1.00 0.00 46 LEU A C 9
ATOM 25030 O O . LEU A 1 22 ? -4.190 3.409 3.944 1.00 0.00 46 LEU A O 9
ATOM 25046 N N . VAL A 1 23 ? -4.650 3.052 1.773 1.00 0.00 47 VAL A N 9
ATOM 25047 C CA . VAL A 1 23 ? -5.365 4.306 1.591 1.00 0.00 47 VAL A CA 9
ATOM 25048 C C . VAL A 1 23 ? -6.639 4.313 2.444 1.00 0.00 47 VAL A C 9
ATOM 25049 O O . VAL A 1 23 ? -7.014 5.343 3.001 1.00 0.00 47 VAL A O 9
ATOM 25062 N N . HIS A 1 24 ? -7.295 3.157 2.554 1.00 0.00 48 HIS A N 9
ATOM 25063 C CA . HIS A 1 24 ? -8.509 3.053 3.359 1.00 0.00 48 HIS A CA 9
ATOM 25064 C C . HIS A 1 24 ? -8.177 3.085 4.847 1.00 0.00 48 HIS A C 9
ATOM 25065 O O . HIS A 1 24 ? -8.793 3.817 5.622 1.00 0.00 48 HIS A O 9
ATOM 25080 N N . HIS A 1 25 ? -7.202 2.270 5.235 1.00 0.00 49 HIS A N 9
ATOM 25081 C CA . HIS A 1 25 ? -6.773 2.171 6.629 1.00 0.00 49 HIS A CA 9
ATOM 25082 C C . HIS A 1 25 ? -6.260 3.504 7.153 1.00 0.00 49 HIS A C 9
ATOM 25083 O O . HIS A 1 25 ? -6.513 3.865 8.303 1.00 0.00 49 HIS A O 9
ATOM 25098 N N . CYS A 1 26 ? -5.562 4.243 6.307 1.00 0.00 50 CYS A N 9
ATOM 25099 C CA . CYS A 1 26 ? -5.044 5.544 6.695 1.00 0.00 50 CYS A CA 9
ATOM 25100 C C . CYS A 1 26 ? -5.363 6.534 5.571 1.00 0.00 50 CYS A C 9
ATOM 25101 O O . CYS A 1 26 ? -5.153 6.219 4.403 1.00 0.00 50 CYS A O 9
ATOM 25109 N N . PRO A 1 27 ? -5.905 7.690 5.868 1.00 0.00 51 PRO A N 9
ATOM 25110 C CA . PRO A 1 27 ? -6.297 8.667 4.820 1.00 0.00 51 PRO A CA 9
ATOM 25111 C C . PRO A 1 27 ? -5.123 9.446 4.265 1.00 0.00 51 PRO A C 9
ATOM 25112 O O . PRO A 1 27 ? -5.283 10.227 3.326 1.00 0.00 51 PRO A O 9
ATOM 25123 N N . THR A 1 28 ? -3.946 9.271 4.853 1.00 0.00 52 THR A N 9
ATOM 25124 C CA . THR A 1 28 ? -2.804 10.016 4.383 1.00 0.00 52 THR A CA 9
ATOM 25125 C C . THR A 1 28 ? -2.314 9.457 3.059 1.00 0.00 52 THR A C 9
ATOM 25126 O O . THR A 1 28 ? -1.681 10.164 2.275 1.00 0.00 52 THR A O 9
ATOM 25137 N N . TRP A 1 29 ? -2.595 8.180 2.822 1.00 0.00 53 TRP A N 9
ATOM 25138 C CA . TRP A 1 29 ? -2.166 7.512 1.605 1.00 0.00 53 TRP A CA 9
ATOM 25139 C C . TRP A 1 29 ? -3.210 7.628 0.516 1.00 0.00 53 TRP A C 9
ATOM 25140 O O . TRP A 1 29 ? -4.390 7.353 0.734 1.00 0.00 53 TRP A O 9
ATOM 25161 N N . GLN A 1 30 ? -2.768 8.061 -0.650 1.00 0.00 54 GLN A N 9
ATOM 25162 C CA . GLN A 1 30 ? -3.680 8.241 -1.764 1.00 0.00 54 GLN A CA 9
ATOM 25163 C C . GLN A 1 30 ? -3.113 7.691 -3.057 1.00 0.00 54 GLN A C 9
ATOM 25164 O O . GLN A 1 30 ? -1.962 7.953 -3.400 1.00 0.00 54 GLN A O 9
ATOM 25178 N N . TRP A 1 31 ? -3.941 6.979 -3.809 1.00 0.00 55 TRP A N 9
ATOM 25179 C CA . TRP A 1 31 ? -3.493 6.484 -5.092 1.00 0.00 55 TRP A CA 9
ATOM 25180 C C . TRP A 1 31 ? -3.502 7.613 -6.070 1.00 0.00 55 TRP A C 9
ATOM 25181 O O . TRP A 1 31 ? -4.444 8.405 -6.137 1.00 0.00 55 TRP A O 9
ATOM 25202 N N . ALA A 1 32 ? -2.448 7.684 -6.815 1.00 0.00 56 ALA A N 9
ATOM 25203 C CA . ALA A 1 32 ? -2.275 8.719 -7.810 1.00 0.00 56 ALA A CA 9
ATOM 25204 C C . ALA A 1 32 ? -2.047 8.078 -9.183 1.00 0.00 56 ALA A C 9
ATOM 25205 O O . ALA A 1 32 ? -1.542 6.959 -9.273 1.00 0.00 56 ALA A O 9
ATOM 25212 N N . THR A 1 33 ? -2.423 8.780 -10.251 1.00 0.00 57 THR A N 9
ATOM 25213 C CA . THR A 1 33 ? -2.258 8.262 -11.600 1.00 0.00 57 THR A CA 9
ATOM 25214 C C . THR A 1 33 ? -0.868 8.544 -12.168 1.00 0.00 57 THR A C 9
ATOM 25215 O O . THR A 1 33 ? -0.251 7.684 -12.799 1.00 0.00 57 THR A O 9
ATOM 25226 N N . GLY A 1 34 ? -0.421 9.777 -11.993 1.00 0.00 58 GLY A N 9
ATOM 25227 C CA . GLY A 1 34 ? 0.855 10.208 -12.541 1.00 0.00 58 GLY A CA 9
ATOM 25228 C C . GLY A 1 34 ? 0.643 10.627 -13.992 1.00 0.00 58 GLY A C 9
ATOM 25229 O O . GLY A 1 34 ? -0.493 10.841 -14.418 1.00 0.00 58 GLY A O 9
ATOM 25233 N N . GLU A 1 35 ? 1.718 10.744 -14.755 1.00 0.00 59 GLU A N 9
ATOM 25234 C CA . GLU A 1 35 ? 1.588 11.137 -16.158 1.00 0.00 59 GLU A CA 9
ATOM 25235 C C . GLU A 1 35 ? 0.737 10.113 -16.912 1.00 0.00 59 GLU A C 9
ATOM 25236 O O . GLU A 1 35 ? 1.024 8.917 -16.876 1.00 0.00 59 GLU A O 9
ATOM 25248 N N . GLU A 1 36 ? -0.336 10.580 -17.554 1.00 0.00 60 GLU A N 9
ATOM 25249 C CA . GLU A 1 36 ? -1.248 9.691 -18.269 1.00 0.00 60 GLU A CA 9
ATOM 25250 C C . GLU A 1 36 ? -0.556 8.969 -19.406 1.00 0.00 60 GLU A C 9
ATOM 25251 O O . GLU A 1 36 ? -0.824 7.795 -19.662 1.00 0.00 60 GLU A O 9
ATOM 25263 N N . LEU A 1 37 ? 0.338 9.665 -20.088 1.00 0.00 61 LEU A N 9
ATOM 25264 C CA . LEU A 1 37 ? 1.069 9.077 -21.196 1.00 0.00 61 LEU A CA 9
ATOM 25265 C C . LEU A 1 37 ? 2.029 7.994 -20.702 1.00 0.00 61 LEU A C 9
ATOM 25266 O O . LEU A 1 37 ? 2.494 7.159 -21.476 1.00 0.00 61 LEU A O 9
ATOM 25282 N N . LYS A 1 38 ? 2.323 8.030 -19.409 1.00 0.00 62 LYS A N 9
ATOM 25283 C CA . LYS A 1 38 ? 3.232 7.060 -18.817 1.00 0.00 62 LYS A CA 9
ATOM 25284 C C . LYS A 1 38 ? 2.469 5.921 -18.140 1.00 0.00 62 LYS A C 9
ATOM 25285 O O . LYS A 1 38 ? 3.063 5.100 -17.441 1.00 0.00 62 LYS A O 9
ATOM 25304 N N . VAL A 1 39 ? 1.154 5.865 -18.351 1.00 0.00 63 VAL A N 9
ATOM 25305 C CA . VAL A 1 39 ? 0.331 4.816 -17.764 1.00 0.00 63 VAL A CA 9
ATOM 25306 C C . VAL A 1 39 ? 0.699 3.447 -18.315 1.00 0.00 63 VAL A C 9
ATOM 25307 O O . VAL A 1 39 ? 1.080 3.310 -19.478 1.00 0.00 63 VAL A O 9
ATOM 25320 N N . LYS A 1 40 ? 0.565 2.437 -17.469 1.00 0.00 64 LYS A N 9
ATOM 25321 C CA . LYS A 1 40 ? 0.863 1.072 -17.862 1.00 0.00 64 LYS A CA 9
ATOM 25322 C C . LYS A 1 40 ? -0.416 0.321 -18.220 1.00 0.00 64 LYS A C 9
ATOM 25323 O O . LYS A 1 40 ? -1.426 0.406 -17.524 1.00 0.00 64 LYS A O 9
ATOM 25342 N N . ALA A 1 41 ? -0.350 -0.387 -19.334 1.00 0.00 65 ALA A N 9
ATOM 25343 C CA . ALA A 1 41 ? -1.473 -1.155 -19.870 1.00 0.00 65 ALA A CA 9
ATOM 25344 C C . ALA A 1 41 ? -1.936 -2.261 -18.936 1.00 0.00 65 ALA A C 9
ATOM 25345 O O . ALA A 1 41 ? -3.109 -2.632 -18.927 1.00 0.00 65 ALA A O 9
ATOM 25352 N N . TYR A 1 42 ? -1.010 -2.794 -18.174 1.00 0.00 66 TYR A N 9
ATOM 25353 C CA . TYR A 1 42 ? -1.310 -3.878 -17.253 1.00 0.00 66 TYR A CA 9
ATOM 25354 C C . TYR A 1 42 ? -1.488 -3.358 -15.832 1.00 0.00 66 TYR A C 9
ATOM 25355 O O . TYR A 1 42 ? -1.646 -4.128 -14.886 1.00 0.00 66 TYR A O 9
ATOM 25373 N N . LEU A 1 43 ? -1.408 -2.047 -15.696 1.00 0.00 67 LEU A N 9
ATOM 25374 C CA . LEU A 1 43 ? -1.504 -1.415 -14.403 1.00 0.00 67 LEU A CA 9
ATOM 25375 C C . LEU A 1 43 ? -2.609 -0.345 -14.430 1.00 0.00 67 LEU A C 9
ATOM 25376 O O . LEU A 1 43 ? -2.631 0.487 -15.337 1.00 0.00 67 LEU A O 9
ATOM 25392 N N . PRO A 1 44 ? -3.547 -0.354 -13.494 1.00 0.00 68 PRO A N 9
ATOM 25393 C CA . PRO A 1 44 ? -4.673 0.633 -13.485 1.00 0.00 68 PRO A CA 9
ATOM 25394 C C . PRO A 1 44 ? -4.228 2.079 -13.646 1.00 0.00 68 PRO A C 9
ATOM 25395 O O . PRO A 1 44 ? -3.290 2.541 -12.995 1.00 0.00 68 PRO A O 9
ATOM 25406 N N . THR A 1 45 ? -4.928 2.776 -14.531 1.00 0.00 69 THR A N 9
ATOM 25407 C CA . THR A 1 45 ? -4.633 4.172 -14.812 1.00 0.00 69 THR A CA 9
ATOM 25408 C C . THR A 1 45 ? -4.818 5.052 -13.578 1.00 0.00 69 THR A C 9
ATOM 25409 O O . THR A 1 45 ? -3.975 5.904 -13.296 1.00 0.00 69 THR A O 9
ATOM 25420 N N . GLY A 1 46 ? -5.922 4.875 -12.853 1.00 0.00 70 GLY A N 9
ATOM 25421 C CA . GLY A 1 46 ? -6.180 5.699 -11.677 1.00 0.00 70 GLY A CA 9
ATOM 25422 C C . GLY A 1 46 ? -5.499 5.159 -10.423 1.00 0.00 70 GLY A C 9
ATOM 25423 O O . GLY A 1 46 ? -5.623 5.752 -9.350 1.00 0.00 70 GLY A O 9
ATOM 25427 N N . LYS A 1 47 ? -4.770 4.052 -10.544 1.00 0.00 71 LYS A N 9
ATOM 25428 C CA . LYS A 1 47 ? -4.085 3.493 -9.385 1.00 0.00 71 LYS A CA 9
ATOM 25429 C C . LYS A 1 47 ? -2.681 3.037 -9.768 1.00 0.00 71 LYS A C 9
ATOM 25430 O O . LYS A 1 47 ? -2.411 1.840 -9.859 1.00 0.00 71 LYS A O 9
ATOM 25449 N N . GLN A 1 48 ? -1.788 3.999 -10.001 1.00 0.00 72 GLN A N 9
ATOM 25450 C CA . GLN A 1 48 ? -0.419 3.676 -10.389 1.00 0.00 72 GLN A CA 9
ATOM 25451 C C . GLN A 1 48 ? 0.547 3.756 -9.206 1.00 0.00 72 GLN A C 9
ATOM 25452 O O . GLN A 1 48 ? 1.506 2.987 -9.140 1.00 0.00 72 GLN A O 9
ATOM 25466 N N . PHE A 1 49 ? 0.300 4.670 -8.268 1.00 0.00 73 PHE A N 9
ATOM 25467 C CA . PHE A 1 49 ? 1.193 4.777 -7.115 1.00 0.00 73 PHE A CA 9
ATOM 25468 C C . PHE A 1 49 ? 0.513 5.444 -5.945 1.00 0.00 73 PHE A C 9
ATOM 25469 O O . PHE A 1 49 ? -0.475 6.133 -6.104 1.00 0.00 73 PHE A O 9
ATOM 25486 N N . LEU A 1 50 ? 1.068 5.249 -4.773 1.00 0.00 74 LEU A N 9
ATOM 25487 C CA . LEU A 1 50 ? 0.515 5.867 -3.587 1.00 0.00 74 LEU A CA 9
ATOM 25488 C C . LEU A 1 50 ? 1.327 7.080 -3.247 1.00 0.00 74 LEU A C 9
ATOM 25489 O O . LEU A 1 50 ? 2.502 7.141 -3.571 1.00 0.00 74 LEU A O 9
ATOM 25505 N N . VAL A 1 51 ? 0.708 8.042 -2.604 1.00 0.00 75 VAL A N 9
ATOM 25506 C CA . VAL A 1 51 ? 1.424 9.246 -2.243 1.00 0.00 75 VAL A CA 9
ATOM 25507 C C . VAL A 1 51 ? 0.806 9.929 -1.044 1.00 0.00 75 VAL A C 9
ATOM 25508 O O . VAL A 1 51 ? -0.413 10.050 -0.925 1.00 0.00 75 VAL A O 9
ATOM 25521 N N . THR A 1 52 ? 1.678 10.393 -0.173 1.00 0.00 76 THR A N 9
ATOM 25522 C CA . THR A 1 52 ? 1.269 11.101 1.020 1.00 0.00 76 THR A CA 9
ATOM 25523 C C . THR A 1 52 ? 2.284 12.208 1.275 1.00 0.00 76 THR A C 9
ATOM 25524 O O . THR A 1 52 ? 3.483 11.976 1.155 1.00 0.00 76 THR A O 9
ATOM 25535 N N . LYS A 1 53 ? 1.821 13.418 1.572 1.00 0.00 77 LYS A N 9
ATOM 25536 C CA . LYS A 1 53 ? 2.733 14.525 1.760 1.00 0.00 77 LYS A CA 9
ATOM 25537 C C . LYS A 1 53 ? 2.284 15.501 2.852 1.00 0.00 77 LYS A C 9
ATOM 25538 O O . LYS A 1 53 ? 1.308 15.283 3.568 1.00 0.00 77 LYS A O 9
ATOM 25557 N N . ASN A 1 54 ? 3.060 16.568 2.948 1.00 0.00 78 ASN A N 9
ATOM 25558 C CA . ASN A 1 54 ? 2.837 17.619 3.931 1.00 0.00 78 ASN A CA 9
ATOM 25559 C C . ASN A 1 54 ? 2.964 17.052 5.334 1.00 0.00 78 ASN A C 9
ATOM 25560 O O . ASN A 1 54 ? 2.237 17.434 6.250 1.00 0.00 78 ASN A O 9
ATOM 25571 N N . VAL A 1 55 ? 3.942 16.173 5.486 1.00 0.00 79 VAL A N 9
ATOM 25572 C CA . VAL A 1 55 ? 4.248 15.570 6.775 1.00 0.00 79 VAL A CA 9
ATOM 25573 C C . VAL A 1 55 ? 5.609 16.116 7.199 1.00 0.00 79 VAL A C 9
ATOM 25574 O O . VAL A 1 55 ? 6.629 15.742 6.621 1.00 0.00 79 VAL A O 9
ATOM 25587 N N . PRO A 1 56 ? 5.657 17.035 8.133 1.00 0.00 80 PRO A N 9
ATOM 25588 C CA . PRO A 1 56 ? 6.936 17.677 8.546 1.00 0.00 80 PRO A CA 9
ATOM 25589 C C . PRO A 1 56 ? 7.868 16.793 9.328 1.00 0.00 80 PRO A C 9
ATOM 25590 O O . PRO A 1 56 ? 7.499 15.719 9.802 1.00 0.00 80 PRO A O 9
ATOM 25601 N N . CYS A 1 57 ? 9.088 17.287 9.466 1.00 0.00 81 CYS A N 9
ATOM 25602 C CA . CYS A 1 57 ? 10.100 16.574 10.200 1.00 0.00 81 CYS A CA 9
ATOM 25603 C C . CYS A 1 57 ? 10.679 17.460 11.295 1.00 0.00 81 CYS A C 9
ATOM 25604 O O . CYS A 1 57 ? 11.361 18.444 11.013 1.00 0.00 81 CYS A O 9
ATOM 25612 N N . TYR A 1 58 ? 10.392 17.129 12.549 1.00 0.00 82 TYR A N 9
ATOM 25613 C CA . TYR A 1 58 ? 10.873 17.919 13.668 1.00 0.00 82 TYR A CA 9
ATOM 25614 C C . TYR A 1 58 ? 12.382 17.817 13.871 1.00 0.00 82 TYR A C 9
ATOM 25615 O O . TYR A 1 58 ? 13.006 18.790 14.291 1.00 0.00 82 TYR A O 9
ATOM 25633 N N . LYS A 1 59 ? 12.984 16.654 13.607 1.00 0.00 83 LYS A N 9
ATOM 25634 C CA . LYS A 1 59 ? 14.423 16.513 13.823 1.00 0.00 83 LYS A CA 9
ATOM 25635 C C . LYS A 1 59 ? 15.074 15.688 12.718 1.00 0.00 83 LYS A C 9
ATOM 25636 O O . LYS A 1 59 ? 14.391 15.011 11.955 1.00 0.00 83 LYS A O 9
ATOM 25655 N N . ARG A 1 60 ? 16.403 15.743 12.659 1.00 0.00 84 ARG A N 9
ATOM 25656 C CA . ARG A 1 60 ? 17.162 14.989 11.662 1.00 0.00 84 ARG A CA 9
ATOM 25657 C C . ARG A 1 60 ? 17.504 13.587 12.178 1.00 0.00 84 ARG A C 9
ATOM 25658 O O . ARG A 1 60 ? 17.097 13.201 13.275 1.00 0.00 84 ARG A O 9
ATOM 25679 N N . CYS A 1 61 ? 18.217 12.814 11.357 1.00 0.00 85 CYS A N 9
ATOM 25680 C CA . CYS A 1 61 ? 18.573 11.434 11.699 1.00 0.00 85 CYS A CA 9
ATOM 25681 C C . CYS A 1 61 ? 19.366 11.329 12.995 1.00 0.00 85 CYS A C 9
ATOM 25682 O O . CYS A 1 61 ? 19.071 10.479 13.833 1.00 0.00 85 CYS A O 9
ATOM 25690 N N . LYS A 1 62 ? 20.378 12.164 13.162 1.00 0.00 86 LYS A N 9
ATOM 25691 C CA . LYS A 1 62 ? 21.182 12.098 14.363 1.00 0.00 86 LYS A CA 9
ATOM 25692 C C . LYS A 1 62 ? 20.380 12.601 15.573 1.00 0.00 86 LYS A C 9
ATOM 25693 O O . LYS A 1 62 ? 19.363 12.000 15.924 1.00 0.00 86 LYS A O 9
ATOM 25712 N N . GLN A 1 63 ? 20.814 13.684 16.215 1.00 0.00 87 GLN A N 9
ATOM 25713 C CA . GLN A 1 63 ? 20.086 14.190 17.371 1.00 0.00 87 GLN A CA 9
ATOM 25714 C C . GLN A 1 63 ? 20.364 15.664 17.603 1.00 0.00 87 GLN A C 9
ATOM 25715 O O . GLN A 1 63 ? 19.488 16.511 17.434 1.00 0.00 87 GLN A O 9
ATOM 25729 N N . MET A 1 64 ? 21.582 15.952 17.998 1.00 0.00 88 MET A N 9
ATOM 25730 C CA . MET A 1 64 ? 21.987 17.312 18.263 1.00 0.00 88 MET A CA 9
ATOM 25731 C C . MET A 1 64 ? 21.004 17.993 19.215 1.00 0.00 88 MET A C 9
ATOM 25732 O O . MET A 1 64 ? 20.116 17.351 19.777 1.00 0.00 88 MET A O 9
ATOM 25746 N N . GLU A 1 65 ? 21.189 19.293 19.400 1.00 0.00 89 GLU A N 9
ATOM 25747 C CA . GLU A 1 65 ? 20.349 20.076 20.292 1.00 0.00 89 GLU A CA 9
ATOM 25748 C C . GLU A 1 65 ? 19.037 20.466 19.617 1.00 0.00 89 GLU A C 9
ATOM 25749 O O . GLU A 1 65 ? 18.932 20.464 18.398 1.00 0.00 89 GLU A O 9
ATOM 25761 N N . GLU A 1 66 ? 18.048 20.837 20.416 1.00 0.00 191 GLU A N 9
ATOM 25762 C CA . GLU A 1 66 ? 16.772 21.268 19.866 1.00 0.00 191 GLU A CA 9
ATOM 25763 C C . GLU A 1 66 ? 16.998 22.504 18.991 1.00 0.00 191 GLU A C 9
ATOM 25764 O O . GLU A 1 66 ? 16.211 22.797 18.091 1.00 0.00 191 GLU A O 9
ATOM 25776 N N . ASP A 1 67 ? 18.096 23.213 19.262 1.00 0.00 192 ASP A N 9
ATOM 25777 C CA . ASP A 1 67 ? 18.457 24.404 18.505 1.00 0.00 192 ASP A CA 9
ATOM 25778 C C . ASP A 1 67 ? 19.468 24.034 17.425 1.00 0.00 192 ASP A C 9
ATOM 25779 O O . ASP A 1 67 ? 20.288 24.853 17.014 1.00 0.00 192 ASP A O 9
ATOM 25788 N N . ALA A 1 68 ? 19.380 22.794 16.960 1.00 0.00 193 ALA A N 9
ATOM 25789 C CA . ALA A 1 68 ? 20.264 22.315 15.916 1.00 0.00 193 ALA A CA 9
ATOM 25790 C C . ALA A 1 68 ? 19.529 22.301 14.579 1.00 0.00 193 ALA A C 9
ATOM 25791 O O . ALA A 1 68 ? 20.090 22.668 13.547 1.00 0.00 193 ALA A O 9
ATOM 25798 N N . ILE A 1 69 ? 18.259 21.898 14.610 1.00 0.00 194 ILE A N 9
ATOM 25799 C CA . ILE A 1 69 ? 17.453 21.870 13.392 1.00 0.00 194 ILE A CA 9
ATOM 25800 C C . ILE A 1 69 ? 17.308 23.295 12.875 1.00 0.00 194 ILE A C 9
ATOM 25801 O O . ILE A 1 69 ? 18.013 23.685 11.955 1.00 0.00 194 ILE A O 9
ATOM 25817 N N . LEU A 1 70 ? 16.414 24.041 13.516 1.00 0.00 195 LEU A N 9
ATOM 25818 C CA . LEU A 1 70 ? 16.124 25.443 13.228 1.00 0.00 195 LEU A CA 9
ATOM 25819 C C . LEU A 1 70 ? 15.236 25.625 11.998 1.00 0.00 195 LEU A C 9
ATOM 25820 O O . LEU A 1 70 ? 14.601 26.669 11.851 1.00 0.00 195 LEU A O 9
ATOM 25836 N N . GLN A 1 71 ? 15.165 24.624 11.119 1.00 0.00 196 GLN A N 9
ATOM 25837 C CA . GLN A 1 71 ? 14.337 24.743 9.931 1.00 0.00 196 GLN A CA 9
ATOM 25838 C C . GLN A 1 71 ? 13.433 23.522 9.768 1.00 0.00 196 GLN A C 9
ATOM 25839 O O . GLN A 1 71 ? 13.892 22.382 9.756 1.00 0.00 196 GLN A O 9
ATOM 25853 N N . THR A 1 72 ? 12.146 23.793 9.628 1.00 0.00 197 THR A N 9
ATOM 25854 C CA . THR A 1 72 ? 11.164 22.728 9.447 1.00 0.00 197 THR A CA 9
ATOM 25855 C C . THR A 1 72 ? 10.653 22.713 8.015 1.00 0.00 197 THR A C 9
ATOM 25856 O O . THR A 1 72 ? 10.492 23.762 7.390 1.00 0.00 197 THR A O 9
ATOM 25867 N N . ARG A 1 73 ? 10.416 21.518 7.485 1.00 0.00 198 ARG A N 9
ATOM 25868 C CA . ARG A 1 73 ? 9.941 21.393 6.114 1.00 0.00 198 ARG A CA 9
ATOM 25869 C C . ARG A 1 73 ? 8.899 20.289 6.032 1.00 0.00 198 ARG A C 9
ATOM 25870 O O . ARG A 1 73 ? 8.395 19.847 7.053 1.00 0.00 198 ARG A O 9
ATOM 25891 N N . THR A 1 74 ? 8.614 19.826 4.816 1.00 0.00 199 THR A N 9
ATOM 25892 C CA . THR A 1 74 ? 7.666 18.731 4.613 1.00 0.00 199 THR A CA 9
ATOM 25893 C C . THR A 1 74 ? 8.182 17.798 3.522 1.00 0.00 199 THR A C 9
ATOM 25894 O O . THR A 1 74 ? 8.985 18.199 2.680 1.00 0.00 199 THR A O 9
ATOM 25905 N N . TYR A 1 75 ? 7.725 16.552 3.547 1.00 0.00 200 TYR A N 9
ATOM 25906 C CA . TYR A 1 75 ? 8.154 15.567 2.558 1.00 0.00 200 TYR A CA 9
ATOM 25907 C C . TYR A 1 75 ? 6.968 14.913 1.845 1.00 0.00 200 TYR A C 9
ATOM 25908 O O . TYR A 1 75 ? 5.868 14.809 2.387 1.00 0.00 200 TYR A O 9
ATOM 25926 N N . ASP A 1 76 ? 7.238 14.460 0.628 1.00 0.00 201 ASP A N 9
ATOM 25927 C CA . ASP A 1 76 ? 6.218 13.786 -0.189 1.00 0.00 201 ASP A CA 9
ATOM 25928 C C . ASP A 1 76 ? 6.664 12.373 -0.572 1.00 0.00 201 ASP A C 9
ATOM 25929 O O . ASP A 1 76 ? 7.643 12.186 -1.295 1.00 0.00 201 ASP A O 9
ATOM 25938 N N . LEU A 1 77 ? 5.920 11.388 -0.075 1.00 0.00 202 LEU A N 9
ATOM 25939 C CA . LEU A 1 77 ? 6.212 9.986 -0.349 1.00 0.00 202 LEU A CA 9
ATOM 25940 C C . LEU A 1 77 ? 5.474 9.505 -1.597 1.00 0.00 202 LEU A C 9
ATOM 25941 O O . LEU A 1 77 ? 4.436 10.042 -1.968 1.00 0.00 202 LEU A O 9
ATOM 25957 N N . TYR A 1 78 ? 6.030 8.483 -2.225 1.00 0.00 203 TYR A N 9
ATOM 25958 C CA . TYR A 1 78 ? 5.439 7.898 -3.425 1.00 0.00 203 TYR A CA 9
ATOM 25959 C C . TYR A 1 78 ? 5.602 6.372 -3.383 1.00 0.00 203 TYR A C 9
ATOM 25960 O O . TYR A 1 78 ? 6.614 5.896 -2.875 1.00 0.00 203 TYR A O 9
ATOM 25978 N N . ILE A 1 79 ? 4.672 5.596 -3.965 1.00 0.00 204 ILE A N 9
ATOM 25979 C CA . ILE A 1 79 ? 4.872 4.142 -4.001 1.00 0.00 204 ILE A CA 9
ATOM 25980 C C . ILE A 1 79 ? 4.568 3.599 -5.388 1.00 0.00 204 ILE A C 9
ATOM 25981 O O . ILE A 1 79 ? 3.414 3.499 -5.772 1.00 0.00 204 ILE A O 9
ATOM 25997 N N . THR A 1 80 ? 5.602 3.210 -6.120 1.00 0.00 205 THR A N 9
ATOM 25998 C CA . THR A 1 80 ? 5.406 2.672 -7.462 1.00 0.00 205 THR A CA 9
ATOM 25999 C C . THR A 1 80 ? 5.742 1.188 -7.521 1.00 0.00 205 THR A C 9
ATOM 26000 O O . THR A 1 80 ? 6.238 0.608 -6.555 1.00 0.00 205 THR A O 9
ATOM 26011 N N . TYR A 1 81 ? 5.485 0.589 -8.679 1.00 0.00 206 TYR A N 9
ATOM 26012 C CA . TYR A 1 81 ? 5.779 -0.818 -8.885 1.00 0.00 206 TYR A CA 9
ATOM 26013 C C . TYR A 1 81 ? 6.956 -0.950 -9.847 1.00 0.00 206 TYR A C 9
ATOM 26014 O O . TYR A 1 81 ? 6.922 -0.438 -10.966 1.00 0.00 206 TYR A O 9
ATOM 26032 N N . ASP A 1 82 ? 7.994 -1.628 -9.388 1.00 0.00 207 ASP A N 9
ATOM 26033 C CA . ASP A 1 82 ? 9.196 -1.818 -10.192 1.00 0.00 207 ASP A CA 9
ATOM 26034 C C . ASP A 1 82 ? 9.180 -3.186 -10.865 1.00 0.00 207 ASP A C 9
ATOM 26035 O O . ASP A 1 82 ? 9.288 -4.202 -10.198 1.00 0.00 207 ASP A O 9
ATOM 26044 N N . LYS A 1 83 ? 9.025 -3.208 -12.186 1.00 0.00 208 LYS A N 9
ATOM 26045 C CA . LYS A 1 83 ? 8.990 -4.474 -12.914 1.00 0.00 208 LYS A CA 9
ATOM 26046 C C . LYS A 1 83 ? 10.306 -5.240 -12.788 1.00 0.00 208 LYS A C 9
ATOM 26047 O O . LYS A 1 83 ? 10.304 -6.461 -12.629 1.00 0.00 208 LYS A O 9
ATOM 26066 N N . TYR A 1 84 ? 11.430 -4.531 -12.874 1.00 0.00 209 TYR A N 9
ATOM 26067 C CA . TYR A 1 84 ? 12.734 -5.188 -12.782 1.00 0.00 209 TYR A CA 9
ATOM 26068 C C . TYR A 1 84 ? 12.948 -5.806 -11.403 1.00 0.00 209 TYR A C 9
ATOM 26069 O O . TYR A 1 84 ? 13.289 -6.983 -11.288 1.00 0.00 209 TYR A O 9
ATOM 26087 N N . TYR A 1 85 ? 12.746 -5.011 -10.359 1.00 0.00 210 TYR A N 9
ATOM 26088 C CA . TYR A 1 85 ? 12.921 -5.499 -8.993 1.00 0.00 210 TYR A CA 9
ATOM 26089 C C . TYR A 1 85 ? 11.705 -6.299 -8.523 1.00 0.00 210 TYR A C 9
ATOM 26090 O O . TYR A 1 85 ? 11.755 -6.948 -7.484 1.00 0.00 210 TYR A O 9
ATOM 26108 N N . GLN A 1 86 ? 10.612 -6.198 -9.282 1.00 0.00 211 GLN A N 9
ATOM 26109 C CA . GLN A 1 86 ? 9.348 -6.868 -8.963 1.00 0.00 211 GLN A CA 9
ATOM 26110 C C . GLN A 1 86 ? 8.984 -6.716 -7.488 1.00 0.00 211 GLN A C 9
ATOM 26111 O O . GLN A 1 86 ? 8.386 -7.610 -6.893 1.00 0.00 211 GLN A O 9
ATOM 26125 N N . THR A 1 87 ? 9.324 -5.567 -6.904 1.00 0.00 212 THR A N 9
ATOM 26126 C CA . THR A 1 87 ? 9.004 -5.293 -5.503 1.00 0.00 212 THR A CA 9
ATOM 26127 C C . THR A 1 87 ? 8.527 -3.843 -5.349 1.00 0.00 212 THR A C 9
ATOM 26128 O O . THR A 1 87 ? 8.825 -3.000 -6.196 1.00 0.00 212 THR A O 9
ATOM 26139 N N . PRO A 1 88 ? 7.807 -3.531 -4.295 1.00 0.00 213 PRO A N 9
ATOM 26140 C CA . PRO A 1 88 ? 7.302 -2.140 -4.049 1.00 0.00 213 PRO A CA 9
ATOM 26141 C C . PRO A 1 88 ? 8.446 -1.132 -3.986 1.00 0.00 213 PRO A C 9
ATOM 26142 O O . PRO A 1 88 ? 9.541 -1.457 -3.528 1.00 0.00 213 PRO A O 9
ATOM 26153 N N . ARG A 1 89 ? 8.200 0.080 -4.477 1.00 0.00 214 ARG A N 9
ATOM 26154 C CA . ARG A 1 89 ? 9.246 1.103 -4.495 1.00 0.00 214 ARG A CA 9
ATOM 26155 C C . ARG A 1 89 ? 8.825 2.341 -3.713 1.00 0.00 214 ARG A C 9
ATOM 26156 O O . ARG A 1 89 ? 7.641 2.619 -3.585 1.00 0.00 214 ARG A O 9
ATOM 26177 N N . LEU A 1 90 ? 9.803 3.087 -3.204 1.00 0.00 215 LEU A N 9
ATOM 26178 C CA . LEU A 1 90 ? 9.515 4.308 -2.453 1.00 0.00 215 LEU A CA 9
ATOM 26179 C C . LEU A 1 90 ? 10.459 5.434 -2.870 1.00 0.00 215 LEU A C 9
ATOM 26180 O O . LEU A 1 90 ? 11.677 5.256 -2.905 1.00 0.00 215 LEU A O 9
ATOM 26196 N N . TRP A 1 91 ? 9.884 6.596 -3.169 1.00 0.00 216 TRP A N 9
ATOM 26197 C CA . TRP A 1 91 ? 10.676 7.755 -3.568 1.00 0.00 216 TRP A CA 9
ATOM 26198 C C . TRP A 1 91 ? 10.483 8.876 -2.560 1.00 0.00 216 TRP A C 9
ATOM 26199 O O . TRP A 1 91 ? 9.360 9.343 -2.371 1.00 0.00 216 TRP A O 9
ATOM 26220 N N . LEU A 1 92 ? 11.548 9.325 -1.909 1.00 0.00 217 LEU A N 9
ATOM 26221 C CA . LEU A 1 92 ? 11.402 10.399 -0.941 1.00 0.00 217 LEU A CA 9
ATOM 26222 C C . LEU A 1 92 ? 11.723 11.742 -1.591 1.00 0.00 217 LEU A C 9
ATOM 26223 O O . LEU A 1 92 ? 12.824 11.958 -2.091 1.00 0.00 217 LEU A O 9
ATOM 26239 N N . PHE A 1 93 ? 10.747 12.638 -1.582 1.00 0.00 218 PHE A N 9
ATOM 26240 C CA . PHE A 1 93 ? 10.925 13.959 -2.172 1.00 0.00 218 PHE A CA 9
ATOM 26241 C C . PHE A 1 93 ? 10.657 15.036 -1.126 1.00 0.00 218 PHE A C 9
ATOM 26242 O O . PHE A 1 93 ? 9.794 14.870 -0.274 1.00 0.00 218 PHE A O 9
ATOM 26259 N N . GLY A 1 94 ? 11.398 16.132 -1.178 1.00 0.00 219 GLY A N 9
ATOM 26260 C CA . GLY A 1 94 ? 11.205 17.203 -0.212 1.00 0.00 219 GLY A CA 9
ATOM 26261 C C . GLY A 1 94 ? 11.601 18.556 -0.795 1.00 0.00 219 GLY A C 9
ATOM 26262 O O . GLY A 1 94 ? 11.913 18.672 -1.979 1.00 0.00 219 GLY A O 9
ATOM 26266 N N . TYR A 1 95 ? 11.590 19.566 0.060 1.00 0.00 220 TYR A N 9
ATOM 26267 C CA . TYR A 1 95 ? 11.958 20.920 -0.367 1.00 0.00 220 TYR A CA 9
ATOM 26268 C C . TYR A 1 95 ? 12.307 21.820 0.830 1.00 0.00 220 TYR A C 9
ATOM 26269 O O . TYR A 1 95 ? 12.136 21.422 1.980 1.00 0.00 220 TYR A O 9
ATOM 26287 N N . ASP A 1 96 ? 12.809 23.033 0.550 1.00 0.00 221 ASP A N 9
ATOM 26288 C CA . ASP A 1 96 ? 13.195 23.984 1.604 1.00 0.00 221 ASP A CA 9
ATOM 26289 C C . ASP A 1 96 ? 12.010 24.871 2.002 1.00 0.00 221 ASP A C 9
ATOM 26290 O O . ASP A 1 96 ? 10.944 24.775 1.418 1.00 0.00 221 ASP A O 9
ATOM 26299 N N . GLU A 1 97 ? 12.199 25.749 2.986 1.00 0.00 222 GLU A N 9
ATOM 26300 C CA . GLU A 1 97 ? 11.112 26.642 3.410 1.00 0.00 222 GLU A CA 9
ATOM 26301 C C . GLU A 1 97 ? 10.922 27.815 2.441 1.00 0.00 222 GLU A C 9
ATOM 26302 O O . GLU A 1 97 ? 9.904 28.506 2.493 1.00 0.00 222 GLU A O 9
ATOM 26314 N N . GLN A 1 98 ? 11.895 28.037 1.557 1.00 0.00 223 GLN A N 9
ATOM 26315 C CA . GLN A 1 98 ? 11.800 29.134 0.587 1.00 0.00 223 GLN A CA 9
ATOM 26316 C C . GLN A 1 98 ? 11.007 28.691 -0.647 1.00 0.00 223 GLN A C 9
ATOM 26317 O O . GLN A 1 98 ? 10.918 29.421 -1.636 1.00 0.00 223 GLN A O 9
ATOM 26331 N N . ARG A 1 99 ? 10.466 27.471 -0.576 1.00 0.00 224 ARG A N 9
ATOM 26332 C CA . ARG A 1 99 ? 9.705 26.894 -1.677 1.00 0.00 224 ARG A CA 9
ATOM 26333 C C . ARG A 1 99 ? 10.637 26.510 -2.819 1.00 0.00 224 ARG A C 9
ATOM 26334 O O . ARG A 1 99 ? 10.198 26.301 -3.951 1.00 0.00 224 ARG A O 9
ATOM 26355 N N . GLN A 1 100 ? 11.924 26.380 -2.503 1.00 0.00 225 GLN A N 9
ATOM 26356 C CA . GLN A 1 100 ? 12.909 25.982 -3.481 1.00 0.00 225 GLN A CA 9
ATOM 26357 C C . GLN A 1 100 ? 13.378 24.579 -3.136 1.00 0.00 225 GLN A C 9
ATOM 26358 O O . GLN A 1 100 ? 13.422 24.214 -1.962 1.00 0.00 225 GLN A O 9
ATOM 26372 N N . PRO A 1 101 ? 13.710 23.784 -4.105 1.00 0.00 226 PRO A N 9
ATOM 26373 C CA . PRO A 1 101 ? 14.157 22.398 -3.843 1.00 0.00 226 PRO A CA 9
ATOM 26374 C C . PRO A 1 101 ? 15.524 22.351 -3.172 1.00 0.00 226 PRO A C 9
ATOM 26375 O O . PRO A 1 101 ? 16.375 23.209 -3.403 1.00 0.00 226 PRO A O 9
ATOM 26386 N N . LEU A 1 102 ? 15.730 21.320 -2.364 1.00 0.00 227 LEU A N 9
ATOM 26387 C CA . LEU A 1 102 ? 17.020 21.144 -1.688 1.00 0.00 227 LEU A CA 9
ATOM 26388 C C . LEU A 1 102 ? 17.997 20.411 -2.600 1.00 0.00 227 LEU A C 9
ATOM 26389 O O . LEU A 1 102 ? 17.597 19.563 -3.398 1.00 0.00 227 LEU A O 9
ATOM 26405 N N . THR A 1 103 ? 19.286 20.707 -2.450 1.00 0.00 228 THR A N 9
ATOM 26406 C CA . THR A 1 103 ? 20.308 20.029 -3.240 1.00 0.00 228 THR A CA 9
ATOM 26407 C C . THR A 1 103 ? 20.407 18.584 -2.762 1.00 0.00 228 THR A C 9
ATOM 26408 O O . THR A 1 103 ? 20.077 18.289 -1.617 1.00 0.00 228 THR A O 9
ATOM 26419 N N . VAL A 1 104 ? 20.843 17.688 -3.638 1.00 0.00 229 VAL A N 9
ATOM 26420 C CA . VAL A 1 104 ? 20.944 16.279 -3.291 1.00 0.00 229 VAL A CA 9
ATOM 26421 C C . VAL A 1 104 ? 21.687 16.069 -1.972 1.00 0.00 229 VAL A C 9
ATOM 26422 O O . VAL A 1 104 ? 21.289 15.243 -1.152 1.00 0.00 229 VAL A O 9
ATOM 26435 N N . GLU A 1 105 ? 22.755 16.813 -1.777 1.00 0.00 230 GLU A N 9
ATOM 26436 C CA . GLU A 1 105 ? 23.544 16.709 -0.565 1.00 0.00 230 GLU A CA 9
ATOM 26437 C C . GLU A 1 105 ? 22.755 17.178 0.656 1.00 0.00 230 GLU A C 9
ATOM 26438 O O . GLU A 1 105 ? 22.966 16.682 1.761 1.00 0.00 230 GLU A O 9
ATOM 26450 N N . HIS A 1 106 ? 21.847 18.131 0.461 1.00 0.00 231 HIS A N 9
ATOM 26451 C CA . HIS A 1 106 ? 21.051 18.635 1.570 1.00 0.00 231 HIS A CA 9
ATOM 26452 C C . HIS A 1 106 ? 19.996 17.615 1.963 1.00 0.00 231 HIS A C 9
ATOM 26453 O O . HIS A 1 106 ? 19.715 17.414 3.145 1.00 0.00 231 HIS A O 9
ATOM 26468 N N . MET A 1 107 ? 19.398 16.987 0.957 1.00 0.00 232 MET A N 9
ATOM 26469 C CA . MET A 1 107 ? 18.353 16.005 1.205 1.00 0.00 232 MET A CA 9
ATOM 26470 C C . MET A 1 107 ? 18.881 14.893 2.098 1.00 0.00 232 MET A C 9
ATOM 26471 O O . MET A 1 107 ? 18.127 14.274 2.834 1.00 0.00 232 MET A O 9
ATOM 26485 N N . TYR A 1 108 ? 20.182 14.649 2.010 1.00 0.00 233 TYR A N 9
ATOM 26486 C CA . TYR A 1 108 ? 20.824 13.604 2.788 1.00 0.00 233 TYR A CA 9
ATOM 26487 C C . TYR A 1 108 ? 20.860 13.946 4.277 1.00 0.00 233 TYR A C 9
ATOM 26488 O O . TYR A 1 108 ? 21.023 13.061 5.118 1.00 0.00 233 TYR A O 9
ATOM 26506 N N . GLU A 1 109 ? 20.728 15.223 4.603 1.00 0.00 234 GLU A N 9
ATOM 26507 C CA . GLU A 1 109 ? 20.771 15.657 5.994 1.00 0.00 234 GLU A CA 9
ATOM 26508 C C . GLU A 1 109 ? 19.670 14.979 6.822 1.00 0.00 234 GLU A C 9
ATOM 26509 O O . GLU A 1 109 ? 19.862 14.687 8.002 1.00 0.00 234 GLU A O 9
ATOM 26521 N N . ASP A 1 110 ? 18.518 14.750 6.201 1.00 0.00 235 ASP A N 9
ATOM 26522 C CA . ASP A 1 110 ? 17.382 14.125 6.887 1.00 0.00 235 ASP A CA 9
ATOM 26523 C C . ASP A 1 110 ? 17.437 12.602 6.789 1.00 0.00 235 ASP A C 9
ATOM 26524 O O . ASP A 1 110 ? 16.430 11.925 6.997 1.00 0.00 235 ASP A O 9
ATOM 26533 N N . ILE A 1 111 ? 18.621 12.068 6.494 1.00 0.00 236 ILE A N 9
ATOM 26534 C CA . ILE A 1 111 ? 18.798 10.622 6.393 1.00 0.00 236 ILE A CA 9
ATOM 26535 C C . ILE A 1 111 ? 20.149 10.200 6.972 1.00 0.00 236 ILE A C 9
ATOM 26536 O O . ILE A 1 111 ? 21.098 10.981 7.004 1.00 0.00 236 ILE A O 9
ATOM 26552 N N . SER A 1 112 ? 20.210 8.948 7.406 1.00 0.00 237 SER A N 9
ATOM 26553 C CA . SER A 1 112 ? 21.444 8.401 7.959 1.00 0.00 237 SER A CA 9
ATOM 26554 C C . SER A 1 112 ? 22.558 8.564 6.920 1.00 0.00 237 SER A C 9
ATOM 26555 O O . SER A 1 112 ? 22.695 7.743 6.013 1.00 0.00 237 SER A O 9
ATOM 26563 N N . GLN A 1 113 ? 23.340 9.638 7.056 1.00 0.00 238 GLN A N 9
ATOM 26564 C CA . GLN A 1 113 ? 24.423 9.928 6.116 1.00 0.00 238 GLN A CA 9
ATOM 26565 C C . GLN A 1 113 ? 25.475 8.835 6.140 1.00 0.00 238 GLN A C 9
ATOM 26566 O O . GLN A 1 113 ? 26.015 8.453 5.101 1.00 0.00 238 GLN A O 9
ATOM 26580 N N . ASP A 1 114 ? 25.760 8.333 7.330 1.00 0.00 239 ASP A N 9
ATOM 26581 C CA . ASP A 1 114 ? 26.746 7.277 7.483 1.00 0.00 239 ASP A CA 9
ATOM 26582 C C . ASP A 1 114 ? 26.338 6.024 6.705 1.00 0.00 239 ASP A C 9
ATOM 26583 O O . ASP A 1 114 ? 27.138 5.100 6.553 1.00 0.00 239 ASP A O 9
ATOM 26592 N N . HIS A 1 115 ? 25.102 5.995 6.194 1.00 0.00 240 HIS A N 9
ATOM 26593 C CA . HIS A 1 115 ? 24.635 4.856 5.418 1.00 0.00 240 HIS A CA 9
ATOM 26594 C C . HIS A 1 115 ? 24.027 5.302 4.079 1.00 0.00 240 HIS A C 9
ATOM 26595 O O . HIS A 1 115 ? 23.719 4.467 3.236 1.00 0.00 240 HIS A O 9
ATOM 26610 N N . VAL A 1 116 ? 23.834 6.615 3.898 1.00 0.00 241 VAL A N 9
ATOM 26611 C CA . VAL A 1 116 ? 23.227 7.139 2.664 1.00 0.00 241 VAL A CA 9
ATOM 26612 C C . VAL A 1 116 ? 23.944 6.659 1.407 1.00 0.00 241 VAL A C 9
ATOM 26613 O O . VAL A 1 116 ? 23.305 6.394 0.389 1.00 0.00 241 VAL A O 9
ATOM 26626 N N . LYS A 1 117 ? 25.263 6.580 1.457 1.00 0.00 242 LYS A N 9
ATOM 26627 C CA . LYS A 1 117 ? 26.021 6.166 0.284 1.00 0.00 242 LYS A CA 9
ATOM 26628 C C . LYS A 1 117 ? 25.573 4.793 -0.213 1.00 0.00 242 LYS A C 9
ATOM 26629 O O . LYS A 1 117 ? 25.588 4.532 -1.416 1.00 0.00 242 LYS A O 9
ATOM 26648 N N . LYS A 1 118 ? 25.159 3.925 0.706 1.00 0.00 243 LYS A N 9
ATOM 26649 C CA . LYS A 1 118 ? 24.690 2.594 0.328 1.00 0.00 243 LYS A CA 9
ATOM 26650 C C . LYS A 1 118 ? 23.208 2.388 0.645 1.00 0.00 243 LYS A C 9
ATOM 26651 O O . LYS A 1 118 ? 22.687 1.292 0.457 1.00 0.00 243 LYS A O 9
ATOM 26670 N N . THR A 1 119 ? 22.542 3.421 1.167 1.00 0.00 244 THR A N 9
ATOM 26671 C CA . THR A 1 119 ? 21.132 3.292 1.542 1.00 0.00 244 THR A CA 9
ATOM 26672 C C . THR A 1 119 ? 20.216 4.156 0.676 1.00 0.00 244 THR A C 9
ATOM 26673 O O . THR A 1 119 ? 19.081 3.771 0.396 1.00 0.00 244 THR A O 9
ATOM 26684 N N . VAL A 1 120 ? 20.699 5.326 0.269 1.00 0.00 245 VAL A N 9
ATOM 26685 C CA . VAL A 1 120 ? 19.892 6.233 -0.546 1.00 0.00 245 VAL A CA 9
ATOM 26686 C C . VAL A 1 120 ? 20.522 6.466 -1.914 1.00 0.00 245 VAL A C 9
ATOM 26687 O O . VAL A 1 120 ? 21.745 6.529 -2.053 1.00 0.00 245 VAL A O 9
ATOM 26700 N N . THR A 1 121 ? 19.664 6.602 -2.917 1.00 0.00 246 THR A N 9
ATOM 26701 C CA . THR A 1 121 ? 20.101 6.842 -4.286 1.00 0.00 246 THR A CA 9
ATOM 26702 C C . THR A 1 121 ? 19.151 7.830 -4.955 1.00 0.00 246 THR A C 9
ATOM 26703 O O . THR A 1 121 ? 18.007 7.955 -4.533 1.00 0.00 246 THR A O 9
ATOM 26714 N N . ILE A 1 122 ? 19.606 8.497 -6.021 1.00 0.00 247 ILE A N 9
ATOM 26715 C CA . ILE A 1 122 ? 18.742 9.428 -6.751 1.00 0.00 247 ILE A CA 9
ATOM 26716 C C . ILE A 1 122 ? 18.603 8.964 -8.183 1.00 0.00 247 ILE A C 9
ATOM 26717 O O . ILE A 1 122 ? 19.574 8.552 -8.819 1.00 0.00 247 ILE A O 9
ATOM 26733 N N . GLU A 1 123 ? 17.371 8.990 -8.671 1.00 0.00 248 GLU A N 9
ATOM 26734 C CA . GLU A 1 123 ? 17.115 8.515 -10.029 1.00 0.00 248 GLU A CA 9
ATOM 26735 C C . GLU A 1 123 ? 15.867 9.145 -10.633 1.00 0.00 248 GLU A C 9
ATOM 26736 O O . GLU A 1 123 ? 15.024 9.692 -9.920 1.00 0.00 248 GLU A O 9
ATOM 26748 N N . ASN A 1 124 ? 15.747 9.046 -11.956 1.00 0.00 249 ASN A N 9
ATOM 26749 C CA . ASN A 1 124 ? 14.590 9.588 -12.649 1.00 0.00 249 ASN A CA 9
ATOM 26750 C C . ASN A 1 124 ? 13.398 8.655 -12.458 1.00 0.00 249 ASN A C 9
ATOM 26751 O O . ASN A 1 124 ? 13.553 7.437 -12.369 1.00 0.00 249 ASN A O 9
ATOM 26762 N N . HIS A 1 125 ? 12.222 9.243 -12.348 1.00 0.00 250 HIS A N 9
ATOM 26763 C CA . HIS A 1 125 ? 11.001 8.458 -12.110 1.00 0.00 250 HIS A CA 9
ATOM 26764 C C . HIS A 1 125 ? 10.598 7.676 -13.361 1.00 0.00 250 HIS A C 9
ATOM 26765 O O . HIS A 1 125 ? 10.871 8.106 -14.483 1.00 0.00 250 HIS A O 9
ATOM 26780 N N . PRO A 1 126 ? 9.964 6.539 -13.192 1.00 0.00 251 PRO A N 9
ATOM 26781 C CA . PRO A 1 126 ? 9.526 5.681 -14.330 1.00 0.00 251 PRO A CA 9
ATOM 26782 C C . PRO A 1 126 ? 8.256 6.188 -15.015 1.00 0.00 251 PRO A C 9
ATOM 26783 O O . PRO A 1 126 ? 8.041 5.927 -16.199 1.00 0.00 251 PRO A O 9
ATOM 26794 N N . HIS A 1 127 ? 7.409 6.900 -14.271 1.00 0.00 252 HIS A N 9
ATOM 26795 C CA . HIS A 1 127 ? 6.160 7.413 -14.843 1.00 0.00 252 HIS A CA 9
ATOM 26796 C C . HIS A 1 127 ? 5.823 8.826 -14.341 1.00 0.00 252 HIS A C 9
ATOM 26797 O O . HIS A 1 127 ? 4.784 9.380 -14.697 1.00 0.00 252 HIS A O 9
ATOM 26812 N N . LEU A 1 128 ? 6.695 9.399 -13.511 1.00 0.00 253 LEU A N 9
ATOM 26813 C CA . LEU A 1 128 ? 6.447 10.741 -12.981 1.00 0.00 253 LEU A CA 9
ATOM 26814 C C . LEU A 1 128 ? 7.320 11.793 -13.663 1.00 0.00 253 LEU A C 9
ATOM 26815 O O . LEU A 1 128 ? 8.357 11.477 -14.245 1.00 0.00 253 LEU A O 9
ATOM 26831 N N . PRO A 1 129 ? 6.897 13.036 -13.614 1.00 0.00 254 PRO A N 9
ATOM 26832 C CA . PRO A 1 129 ? 7.625 14.174 -14.246 1.00 0.00 254 PRO A CA 9
ATOM 26833 C C . PRO A 1 129 ? 8.787 14.676 -13.382 1.00 0.00 254 PRO A C 9
ATOM 26834 O O . PRO A 1 129 ? 8.788 14.470 -12.174 1.00 0.00 254 PRO A O 9
ATOM 26845 N N . PRO A 1 130 ? 9.746 15.345 -13.980 1.00 0.00 255 PRO A N 9
ATOM 26846 C CA . PRO A 1 130 ? 10.946 15.903 -13.260 1.00 0.00 255 PRO A CA 9
ATOM 26847 C C . PRO A 1 130 ? 10.570 17.002 -12.262 1.00 0.00 255 PRO A C 9
ATOM 26848 O O . PRO A 1 130 ? 9.434 17.478 -12.264 1.00 0.00 255 PRO A O 9
ATOM 26859 N N . PRO A 1 131 ? 11.491 17.418 -11.415 1.00 0.00 256 PRO A N 9
ATOM 26860 C CA . PRO A 1 131 ? 12.894 16.891 -11.349 1.00 0.00 256 PRO A CA 9
ATOM 26861 C C . PRO A 1 131 ? 13.031 15.520 -10.681 1.00 0.00 256 PRO A C 9
ATOM 26862 O O . PRO A 1 131 ? 12.084 15.002 -10.091 1.00 0.00 256 PRO A O 9
ATOM 26873 N N . PRO A 1 132 ? 14.211 14.940 -10.770 1.00 0.00 257 PRO A N 9
ATOM 26874 C CA . PRO A 1 132 ? 14.530 13.597 -10.178 1.00 0.00 257 PRO A CA 9
ATOM 26875 C C . PRO A 1 132 ? 14.440 13.580 -8.654 1.00 0.00 257 PRO A C 9
ATOM 26876 O O . PRO A 1 132 ? 14.715 14.585 -7.998 1.00 0.00 257 PRO A O 9
ATOM 26887 N N . MET A 1 133 ? 14.101 12.422 -8.091 1.00 0.00 258 MET A N 9
ATOM 26888 C CA . MET A 1 133 ? 14.038 12.287 -6.641 1.00 0.00 258 MET A CA 9
ATOM 26889 C C . MET A 1 133 ? 14.768 11.026 -6.210 1.00 0.00 258 MET A C 9
ATOM 26890 O O . MET A 1 133 ? 15.159 10.203 -7.036 1.00 0.00 258 MET A O 9
ATOM 26904 N N . CYS A 1 134 ? 14.954 10.893 -4.908 1.00 0.00 259 CYS A N 9
ATOM 26905 C CA . CYS A 1 134 ? 15.643 9.746 -4.357 1.00 0.00 259 CYS A CA 9
ATOM 26906 C C . CYS A 1 134 ? 14.725 8.543 -4.316 1.00 0.00 259 CYS A C 9
ATOM 26907 O O . CYS A 1 134 ? 13.535 8.675 -4.059 1.00 0.00 259 CYS A O 9
ATOM 26915 N N . SER A 1 135 ? 15.289 7.369 -4.562 1.00 0.00 260 SER A N 9
ATOM 26916 C CA . SER A 1 135 ? 14.514 6.140 -4.537 1.00 0.00 260 SER A CA 9
ATOM 26917 C C . SER A 1 135 ? 15.148 5.173 -3.553 1.00 0.00 260 SER A C 9
ATOM 26918 O O . SER A 1 135 ? 16.086 4.453 -3.894 1.00 0.00 260 SER A O 9
ATOM 26926 N N . VAL A 1 136 ? 14.651 5.177 -2.323 1.00 0.00 261 VAL A N 9
ATOM 26927 C CA . VAL A 1 136 ? 15.209 4.309 -1.305 1.00 0.00 261 VAL A CA 9
ATOM 26928 C C . VAL A 1 136 ? 14.928 2.845 -1.625 1.00 0.00 261 VAL A C 9
ATOM 26929 O O . VAL A 1 136 ? 13.787 2.385 -1.617 1.00 0.00 261 VAL A O 9
ATOM 26942 N N . HIS A 1 137 ? 15.993 2.119 -1.922 1.00 0.00 262 HIS A N 9
ATOM 26943 C CA . HIS A 1 137 ? 15.883 0.707 -2.249 1.00 0.00 262 HIS A CA 9
ATOM 26944 C C . HIS A 1 137 ? 17.278 0.111 -2.413 1.00 0.00 262 HIS A C 9
ATOM 26945 O O . HIS A 1 137 ? 17.632 -0.374 -3.487 1.00 0.00 262 HIS A O 9
ATOM 26960 N N . PRO A 1 138 ? 18.077 0.161 -1.378 1.00 0.00 263 PRO A N 9
ATOM 26961 C CA . PRO A 1 138 ? 19.474 -0.362 -1.416 1.00 0.00 263 PRO A CA 9
ATOM 26962 C C . PRO A 1 138 ? 19.524 -1.881 -1.461 1.00 0.00 263 PRO A C 9
ATOM 26963 O O . PRO A 1 138 ? 20.413 -2.463 -2.082 1.00 0.00 263 PRO A O 9
ATOM 26974 N N . CYS A 1 139 ? 18.561 -2.514 -0.800 1.00 0.00 264 CYS A N 9
ATOM 26975 C CA . CYS A 1 139 ? 18.500 -3.967 -0.764 1.00 0.00 264 CYS A CA 9
ATOM 26976 C C . CYS A 1 139 ? 19.866 -4.548 -0.423 1.00 0.00 264 CYS A C 9
ATOM 26977 O O . CYS A 1 139 ? 20.240 -5.605 -0.932 1.00 0.00 264 CYS A O 9
ATOM 26985 N N . ARG A 1 140 ? 20.615 -3.855 0.436 1.00 0.00 265 ARG A N 9
ATOM 26986 C CA . ARG A 1 140 ? 21.937 -4.337 0.815 1.00 0.00 265 ARG A CA 9
ATOM 26987 C C . ARG A 1 140 ? 21.833 -5.787 1.274 1.00 0.00 265 ARG A C 9
ATOM 26988 O O . ARG A 1 140 ? 22.143 -6.701 0.509 1.00 0.00 265 ARG A O 9
ATOM 27009 N N . HIS A 1 141 ? 21.394 -6.007 2.512 1.00 0.00 266 HIS A N 9
ATOM 27010 C CA . HIS A 1 141 ? 21.257 -7.361 3.024 1.00 0.00 266 HIS A CA 9
ATOM 27011 C C . HIS A 1 141 ? 19.793 -7.659 3.341 1.00 0.00 266 HIS A C 9
ATOM 27012 O O . HIS A 1 141 ? 19.178 -6.996 4.175 1.00 0.00 266 HIS A O 9
ATOM 27027 N N . ALA A 1 142 ? 19.252 -8.670 2.676 1.00 0.00 267 ALA A N 9
ATOM 27028 C CA . ALA A 1 142 ? 17.865 -9.076 2.886 1.00 0.00 267 ALA A CA 9
ATOM 27029 C C . ALA A 1 142 ? 17.665 -9.605 4.306 1.00 0.00 267 ALA A C 9
ATOM 27030 O O . ALA A 1 142 ? 16.533 -9.760 4.768 1.00 0.00 267 ALA A O 9
ATOM 27037 N N . GLU A 1 143 ? 18.772 -9.913 4.977 1.00 0.00 268 GLU A N 9
ATOM 27038 C CA . GLU A 1 143 ? 18.724 -10.461 6.325 1.00 0.00 268 GLU A CA 9
ATOM 27039 C C . GLU A 1 143 ? 17.947 -9.565 7.289 1.00 0.00 268 GLU A C 9
ATOM 27040 O O . GLU A 1 143 ? 17.222 -10.070 8.146 1.00 0.00 268 GLU A O 9
ATOM 27052 N N . VAL A 1 144 ? 18.073 -8.243 7.160 1.00 0.00 269 VAL A N 9
ATOM 27053 C CA . VAL A 1 144 ? 17.341 -7.343 8.049 1.00 0.00 269 VAL A CA 9
ATOM 27054 C C . VAL A 1 144 ? 15.854 -7.338 7.697 1.00 0.00 269 VAL A C 9
ATOM 27055 O O . VAL A 1 144 ? 14.997 -7.212 8.571 1.00 0.00 269 VAL A O 9
ATOM 27068 N N . MET A 1 145 ? 15.562 -7.491 6.410 1.00 0.00 270 MET A N 9
ATOM 27069 C CA . MET A 1 145 ? 14.181 -7.519 5.938 1.00 0.00 270 MET A CA 9
ATOM 27070 C C . MET A 1 145 ? 13.452 -8.716 6.535 1.00 0.00 270 MET A C 9
ATOM 27071 O O . MET A 1 145 ? 12.242 -8.685 6.749 1.00 0.00 270 MET A O 9
ATOM 27085 N N . LYS A 1 146 ? 14.214 -9.769 6.795 1.00 0.00 271 LYS A N 9
ATOM 27086 C CA . LYS A 1 146 ? 13.663 -10.989 7.365 1.00 0.00 271 LYS A CA 9
ATOM 27087 C C . LYS A 1 146 ? 12.971 -10.702 8.696 1.00 0.00 271 LYS A C 9
ATOM 27088 O O . LYS A 1 146 ? 11.985 -11.346 9.037 1.00 0.00 271 LYS A O 9
ATOM 27107 N N . LYS A 1 147 ? 13.471 -9.718 9.436 1.00 0.00 272 LYS A N 9
ATOM 27108 C CA . LYS A 1 147 ? 12.849 -9.367 10.710 1.00 0.00 272 LYS A CA 9
ATOM 27109 C C . LYS A 1 147 ? 11.488 -8.708 10.504 1.00 0.00 272 LYS A C 9
ATOM 27110 O O . LYS A 1 147 ? 10.517 -9.054 11.177 1.00 0.00 272 LYS A O 9
ATOM 27129 N N . ILE A 1 148 ? 11.421 -7.747 9.587 1.00 0.00 273 ILE A N 9
ATOM 27130 C CA . ILE A 1 148 ? 10.179 -7.034 9.312 1.00 0.00 273 ILE A CA 9
ATOM 27131 C C . ILE A 1 148 ? 9.143 -7.926 8.621 1.00 0.00 273 ILE A C 9
ATOM 27132 O O . ILE A 1 148 ? 7.945 -7.766 8.827 1.00 0.00 273 ILE A O 9
ATOM 27148 N N . ILE A 1 149 ? 9.598 -8.874 7.815 1.00 0.00 274 ILE A N 9
ATOM 27149 C CA . ILE A 1 149 ? 8.661 -9.781 7.153 1.00 0.00 274 ILE A CA 9
ATOM 27150 C C . ILE A 1 149 ? 8.132 -10.779 8.180 1.00 0.00 274 ILE A C 9
ATOM 27151 O O . ILE A 1 149 ? 6.937 -11.059 8.250 1.00 0.00 274 ILE A O 9
ATOM 27167 N N . GLU A 1 150 ? 9.056 -11.288 8.979 1.00 0.00 275 GLU A N 9
ATOM 27168 C CA . GLU A 1 150 ? 8.720 -12.240 10.032 1.00 0.00 275 GLU A CA 9
ATOM 27169 C C . GLU A 1 150 ? 7.602 -11.684 10.912 1.00 0.00 275 GLU A C 9
ATOM 27170 O O . GLU A 1 150 ? 6.884 -12.439 11.568 1.00 0.00 275 GLU A O 9
ATOM 27182 N N . THR A 1 151 ? 7.449 -10.362 10.905 1.00 0.00 276 THR A N 9
ATOM 27183 C CA . THR A 1 151 ? 6.399 -9.720 11.695 1.00 0.00 276 THR A CA 9
ATOM 27184 C C . THR A 1 151 ? 5.016 -10.168 11.214 1.00 0.00 276 THR A C 9
ATOM 27185 O O . THR A 1 151 ? 4.165 -10.524 12.027 1.00 0.00 276 THR A O 9
ATOM 27196 N N . VAL A 1 152 ? 4.785 -10.147 9.900 1.00 0.00 277 VAL A N 9
ATOM 27197 C CA . VAL A 1 152 ? 3.494 -10.553 9.374 1.00 0.00 277 VAL A CA 9
ATOM 27198 C C . VAL A 1 152 ? 3.120 -11.935 9.916 1.00 0.00 277 VAL A C 9
ATOM 27199 O O . VAL A 1 152 ? 1.953 -12.227 10.159 1.00 0.00 277 VAL A O 9
ATOM 27212 N N . ALA A 1 153 ? 4.122 -12.784 10.089 1.00 0.00 278 ALA A N 9
ATOM 27213 C CA . ALA A 1 153 ? 3.894 -14.136 10.592 1.00 0.00 278 ALA A CA 9
ATOM 27214 C C . ALA A 1 153 ? 3.180 -14.089 11.945 1.00 0.00 278 ALA A C 9
ATOM 27215 O O . ALA A 1 153 ? 2.414 -14.989 12.289 1.00 0.00 278 ALA A O 9
ATOM 27222 N N . GLU A 1 154 ? 3.465 -13.044 12.711 1.00 0.00 279 GLU A N 9
ATOM 27223 C CA . GLU A 1 154 ? 2.882 -12.887 14.044 1.00 0.00 279 GLU A CA 9
ATOM 27224 C C . GLU A 1 154 ? 1.349 -12.911 13.995 1.00 0.00 279 GLU A C 9
ATOM 27225 O O . GLU A 1 154 ? 0.712 -13.548 14.832 1.00 0.00 279 GLU A O 9
ATOM 27237 N N . GLY A 1 155 ? 0.761 -12.226 13.019 1.00 0.00 280 GLY A N 9
ATOM 27238 C CA . GLY A 1 155 ? -0.700 -12.197 12.891 1.00 0.00 280 GLY A CA 9
ATOM 27239 C C . GLY A 1 155 ? -1.091 -11.752 11.488 1.00 0.00 280 GLY A C 9
ATOM 27240 O O . GLY A 1 155 ? -0.242 -11.293 10.730 1.00 0.00 280 GLY A O 9
ATOM 27244 N N . GLY A 1 156 ? -2.369 -11.871 11.132 1.00 0.00 281 GLY A N 9
ATOM 27245 C CA . GLY A 1 156 ? -2.808 -11.462 9.803 1.00 0.00 281 GLY A CA 9
ATOM 27246 C C . GLY A 1 156 ? -3.399 -12.644 9.040 1.00 0.00 281 GLY A C 9
ATOM 27247 O O . GLY A 1 156 ? -4.281 -13.343 9.538 1.00 0.00 281 GLY A O 9
ATOM 27251 N N . GLY A 1 157 ? -2.895 -12.860 7.832 1.00 0.00 282 GLY A N 9
ATOM 27252 C CA . GLY A 1 157 ? -3.366 -13.965 7.001 1.00 0.00 282 GLY A CA 9
ATOM 27253 C C . GLY A 1 157 ? -4.500 -13.523 6.082 1.00 0.00 282 GLY A C 9
ATOM 27254 O O . GLY A 1 157 ? -4.408 -13.655 4.861 1.00 0.00 282 GLY A O 9
ATOM 27258 N N . GLU A 1 158 ? -5.581 -13.023 6.672 1.00 0.00 283 GLU A N 9
ATOM 27259 C CA . GLU A 1 158 ? -6.731 -12.599 5.880 1.00 0.00 283 GLU A CA 9
ATOM 27260 C C . GLU A 1 158 ? -6.293 -11.602 4.815 1.00 0.00 283 GLU A C 9
ATOM 27261 O O . GLU A 1 158 ? -6.672 -11.723 3.650 1.00 0.00 283 GLU A O 9
ATOM 27273 N N . LEU A 1 159 ? -5.473 -10.636 5.206 1.00 0.00 284 LEU A N 9
ATOM 27274 C CA . LEU A 1 159 ? -4.973 -9.658 4.250 1.00 0.00 284 LEU A CA 9
ATOM 27275 C C . LEU A 1 159 ? -3.676 -10.177 3.640 1.00 0.00 284 LEU A C 9
ATOM 27276 O O . LEU A 1 159 ? -3.618 -10.503 2.455 1.00 0.00 284 LEU A O 9
ATOM 27292 N N . GLY A 1 160 ? -2.643 -10.254 4.468 1.00 0.00 285 GLY A N 9
ATOM 27293 C CA . GLY A 1 160 ? -1.348 -10.743 4.011 1.00 0.00 285 GLY A CA 9
ATOM 27294 C C . GLY A 1 160 ? -0.662 -9.721 3.115 1.00 0.00 285 GLY A C 9
ATOM 27295 O O . GLY A 1 160 ? -0.175 -8.695 3.588 1.00 0.00 285 GLY A O 9
ATOM 27299 N N . VAL A 1 161 ? -0.625 -10.008 1.820 1.00 0.00 286 VAL A N 9
ATOM 27300 C CA . VAL A 1 161 ? 0.011 -9.103 0.872 1.00 0.00 286 VAL A CA 9
ATOM 27301 C C . VAL A 1 161 ? -0.717 -7.763 0.841 1.00 0.00 286 VAL A C 9
ATOM 27302 O O . VAL A 1 161 ? -0.126 -6.735 0.518 1.00 0.00 286 VAL A O 9
ATOM 27315 N N . HIS A 1 162 ? -2.006 -7.778 1.161 1.00 0.00 287 HIS A N 9
ATOM 27316 C CA . HIS A 1 162 ? -2.794 -6.552 1.148 1.00 0.00 287 HIS A CA 9
ATOM 27317 C C . HIS A 1 162 ? -2.229 -5.551 2.152 1.00 0.00 287 HIS A C 9
ATOM 27318 O O . HIS A 1 162 ? -2.320 -4.339 1.959 1.00 0.00 287 HIS A O 9
ATOM 27333 N N . MET A 1 163 ? -1.625 -6.075 3.211 1.00 0.00 288 MET A N 9
ATOM 27334 C CA . MET A 1 163 ? -1.019 -5.233 4.234 1.00 0.00 288 MET A CA 9
ATOM 27335 C C . MET A 1 163 ? 0.493 -5.128 3.997 1.00 0.00 288 MET A C 9
ATOM 27336 O O . MET A 1 163 ? 1.230 -4.637 4.846 1.00 0.00 288 MET A O 9
ATOM 27350 N N . TYR A 1 164 ? 0.950 -5.607 2.840 1.00 0.00 289 TYR A N 9
ATOM 27351 C CA . TYR A 1 164 ? 2.372 -5.586 2.515 1.00 0.00 289 TYR A CA 9
ATOM 27352 C C . TYR A 1 164 ? 2.926 -4.162 2.510 1.00 0.00 289 TYR A C 9
ATOM 27353 O O . TYR A 1 164 ? 4.039 -3.930 2.968 1.00 0.00 289 TYR A O 9
ATOM 27371 N N . LEU A 1 165 ? 2.150 -3.216 1.995 1.00 0.00 290 LEU A N 9
ATOM 27372 C CA . LEU A 1 165 ? 2.588 -1.821 1.956 1.00 0.00 290 LEU A CA 9
ATOM 27373 C C . LEU A 1 165 ? 2.832 -1.314 3.374 1.00 0.00 290 LEU A C 9
ATOM 27374 O O . LEU A 1 165 ? 3.785 -0.590 3.627 1.00 0.00 290 LEU A O 9
ATOM 27390 N N . LEU A 1 166 ? 1.983 -1.743 4.300 1.00 0.00 291 LEU A N 9
ATOM 27391 C CA . LEU A 1 166 ? 2.145 -1.352 5.697 1.00 0.00 291 LEU A CA 9
ATOM 27392 C C . LEU A 1 166 ? 3.406 -1.963 6.289 1.00 0.00 291 LEU A C 9
ATOM 27393 O O . LEU A 1 166 ? 4.120 -1.315 7.055 1.00 0.00 291 LEU A O 9
ATOM 27409 N N . ILE A 1 167 ? 3.696 -3.199 5.904 1.00 0.00 292 ILE A N 9
ATOM 27410 C CA . ILE A 1 167 ? 4.899 -3.867 6.377 1.00 0.00 292 ILE A CA 9
ATOM 27411 C C . ILE A 1 167 ? 6.112 -3.178 5.745 1.00 0.00 292 ILE A C 9
ATOM 27412 O O . ILE A 1 167 ? 7.146 -2.997 6.388 1.00 0.00 292 ILE A O 9
ATOM 27428 N N . PHE A 1 168 ? 5.963 -2.792 4.475 1.00 0.00 293 PHE A N 9
ATOM 27429 C CA . PHE A 1 168 ? 7.035 -2.116 3.743 1.00 0.00 293 PHE A CA 9
ATOM 27430 C C . PHE A 1 168 ? 7.405 -0.797 4.409 1.00 0.00 293 PHE A C 9
ATOM 27431 O O . PHE A 1 168 ? 8.580 -0.500 4.620 1.00 0.00 293 PHE A O 9
ATOM 27448 N N . LEU A 1 169 ? 6.390 0.007 4.695 1.00 0.00 294 LEU A N 9
ATOM 27449 C CA . LEU A 1 169 ? 6.609 1.321 5.290 1.00 0.00 294 LEU A CA 9
ATOM 27450 C C . LEU A 1 169 ? 7.418 1.171 6.570 1.00 0.00 294 LEU A C 9
ATOM 27451 O O . LEU A 1 169 ? 8.280 1.998 6.866 1.00 0.00 294 LEU A O 9
ATOM 27467 N N . LYS A 1 170 ? 7.145 0.115 7.323 1.00 0.00 295 LYS A N 9
ATOM 27468 C CA . LYS A 1 170 ? 7.871 -0.115 8.562 1.00 0.00 295 LYS A CA 9
ATOM 27469 C C . LYS A 1 170 ? 9.370 -0.146 8.283 1.00 0.00 295 LYS A C 9
ATOM 27470 O O . LYS A 1 170 ? 10.152 0.454 9.011 1.00 0.00 295 LYS A O 9
ATOM 27489 N N . PHE A 1 171 ? 9.766 -0.823 7.210 1.00 0.00 296 PHE A N 9
ATOM 27490 C CA . PHE A 1 171 ? 11.178 -0.883 6.837 1.00 0.00 296 PHE A CA 9
ATOM 27491 C C . PHE A 1 171 ? 11.709 0.522 6.557 1.00 0.00 296 PHE A C 9
ATOM 27492 O O . PHE A 1 171 ? 12.795 0.895 7.001 1.00 0.00 296 PHE A O 9
ATOM 27509 N N . VAL A 1 172 ? 10.938 1.268 5.774 1.00 0.00 297 VAL A N 9
ATOM 27510 C CA . VAL A 1 172 ? 11.301 2.622 5.358 1.00 0.00 297 VAL A CA 9
ATOM 27511 C C . VAL A 1 172 ? 11.537 3.568 6.534 1.00 0.00 297 VAL A C 9
ATOM 27512 O O . VAL A 1 172 ? 12.405 4.430 6.465 1.00 0.00 297 VAL A O 9
ATOM 27525 N N . GLN A 1 173 ? 10.760 3.437 7.595 1.00 0.00 298 GLN A N 9
ATOM 27526 C CA . GLN A 1 173 ? 10.933 4.331 8.734 1.00 0.00 298 GLN A CA 9
ATOM 27527 C C . GLN A 1 173 ? 12.375 4.254 9.237 1.00 0.00 298 GLN A C 9
ATOM 27528 O O . GLN A 1 173 ? 12.874 5.183 9.863 1.00 0.00 298 GLN A O 9
ATOM 27542 N N . ALA A 1 174 ? 13.039 3.138 8.948 1.00 0.00 299 ALA A N 9
ATOM 27543 C CA . ALA A 1 174 ? 14.427 2.941 9.360 1.00 0.00 299 ALA A CA 9
ATOM 27544 C C . ALA A 1 174 ? 15.378 3.720 8.484 1.00 0.00 299 ALA A C 9
ATOM 27545 O O . ALA A 1 174 ? 16.503 4.018 8.888 1.00 0.00 299 ALA A O 9
ATOM 27552 N N . VAL A 1 175 ? 14.921 4.066 7.293 1.00 0.00 300 VAL A N 9
ATOM 27553 C CA . VAL A 1 175 ? 15.759 4.826 6.406 1.00 0.00 300 VAL A CA 9
ATOM 27554 C C . VAL A 1 175 ? 15.411 6.307 6.564 1.00 0.00 300 VAL A C 9
ATOM 27555 O O . VAL A 1 175 ? 16.268 7.179 6.424 1.00 0.00 300 VAL A O 9
ATOM 27568 N N . ILE A 1 176 ? 14.142 6.571 6.896 1.00 0.00 301 ILE A N 9
ATOM 27569 C CA . ILE A 1 176 ? 13.678 7.937 7.121 1.00 0.00 301 ILE A CA 9
ATOM 27570 C C . ILE A 1 176 ? 12.933 8.048 8.456 1.00 0.00 301 ILE A C 9
ATOM 27571 O O . ILE A 1 176 ? 11.776 8.463 8.494 1.00 0.00 301 ILE A O 9
ATOM 27587 N N . PRO A 1 177 ? 13.579 7.714 9.545 1.00 0.00 302 PRO A N 9
ATOM 27588 C CA . PRO A 1 177 ? 12.965 7.805 10.905 1.00 0.00 302 PRO A CA 9
ATOM 27589 C C . PRO A 1 177 ? 12.823 9.258 11.377 1.00 0.00 302 PRO A C 9
ATOM 27590 O O . PRO A 1 177 ? 12.334 9.520 12.475 1.00 0.00 302 PRO A O 9
ATOM 27601 N N . THR A 1 178 ? 13.267 10.190 10.534 1.00 0.00 303 THR A N 9
ATOM 27602 C CA . THR A 1 178 ? 13.204 11.612 10.847 1.00 0.00 303 THR A CA 9
ATOM 27603 C C . THR A 1 178 ? 11.883 12.220 10.394 1.00 0.00 303 THR A C 9
ATOM 27604 O O . THR A 1 178 ? 11.600 13.381 10.689 1.00 0.00 303 THR A O 9
ATOM 27615 N N . ILE A 1 179 ? 11.101 11.451 9.643 1.00 0.00 304 ILE A N 9
ATOM 27616 C CA . ILE A 1 179 ? 9.847 11.969 9.122 1.00 0.00 304 ILE A CA 9
ATOM 27617 C C . ILE A 1 179 ? 8.635 11.330 9.800 1.00 0.00 304 ILE A C 9
ATOM 27618 O O . ILE A 1 179 ? 8.500 10.107 9.844 1.00 0.00 304 ILE A O 9
ATOM 27634 N N . GLU A 1 180 ? 7.767 12.185 10.336 1.00 0.00 305 GLU A N 9
ATOM 27635 C CA . GLU A 1 180 ? 6.564 11.720 11.028 1.00 0.00 305 GLU A CA 9
ATOM 27636 C C . GLU A 1 180 ? 5.397 11.498 10.057 1.00 0.00 305 GLU A C 9
ATOM 27637 O O . GLU A 1 180 ? 4.436 12.266 10.048 1.00 0.00 305 GLU A O 9
ATOM 27649 N N . TYR A 1 181 ? 5.474 10.427 9.267 1.00 0.00 306 TYR A N 9
ATOM 27650 C CA . TYR A 1 181 ? 4.398 10.109 8.331 1.00 0.00 306 TYR A CA 9
ATOM 27651 C C . TYR A 1 181 ? 3.520 9.012 8.915 1.00 0.00 306 TYR A C 9
ATOM 27652 O O . TYR A 1 181 ? 3.911 8.328 9.861 1.00 0.00 306 TYR A O 9
ATOM 27670 N N . ASP A 1 182 ? 2.316 8.879 8.384 1.00 0.00 307 ASP A N 9
ATOM 27671 C CA . ASP A 1 182 ? 1.375 7.896 8.908 1.00 0.00 307 ASP A CA 9
ATOM 27672 C C . ASP A 1 182 ? 1.491 6.534 8.228 1.00 0.00 307 ASP A C 9
ATOM 27673 O O . ASP A 1 182 ? 1.602 6.438 7.005 1.00 0.00 307 ASP A O 9
ATOM 27682 N N . TYR A 1 183 ? 1.461 5.479 9.047 1.00 0.00 308 TYR A N 9
ATOM 27683 C CA . TYR A 1 183 ? 1.558 4.109 8.540 1.00 0.00 308 TYR A CA 9
ATOM 27684 C C . TYR A 1 183 ? 1.283 3.097 9.639 1.00 0.00 308 TYR A C 9
ATOM 27685 O O . TYR A 1 183 ? 2.067 2.186 9.835 1.00 0.00 308 TYR A O 9
ATOM 27703 N N . THR A 1 184 ? 0.159 3.180 10.327 1.00 0.00 309 THR A N 9
ATOM 27704 C CA . THR A 1 184 ? -0.104 2.188 11.351 1.00 0.00 309 THR A CA 9
ATOM 27705 C C . THR A 1 184 ? 1.069 2.132 12.335 1.00 0.00 309 THR A C 9
ATOM 27706 O O . THR A 1 184 ? 1.855 1.186 12.349 1.00 0.00 309 THR A O 9
ATOM 27717 N N . ARG A 1 185 ? 1.224 3.172 13.138 1.00 0.00 310 ARG A N 9
ATOM 27718 C CA . ARG A 1 185 ? 2.321 3.205 14.087 1.00 0.00 310 ARG A CA 9
ATOM 27719 C C . ARG A 1 185 ? 1.957 2.481 15.386 1.00 0.00 310 ARG A C 9
ATOM 27720 O O . ARG A 1 185 ? 2.814 2.273 16.243 1.00 0.00 310 ARG A O 9
ATOM 27741 N N . HIS A 1 186 ? 0.689 2.089 15.525 1.00 0.00 311 HIS A N 9
ATOM 27742 C CA . HIS A 1 186 ? 0.250 1.380 16.722 1.00 0.00 311 HIS A CA 9
ATOM 27743 C C . HIS A 1 186 ? -0.102 -0.068 16.391 1.00 0.00 311 HIS A C 9
ATOM 27744 O O . HIS A 1 186 ? 0.686 -0.977 16.652 1.00 0.00 311 HIS A O 9
ATOM 27759 N N . PHE A 1 187 ? -1.289 -0.267 15.815 1.00 0.00 312 PHE A N 9
ATOM 27760 C CA . PHE A 1 187 ? -1.759 -1.603 15.445 1.00 0.00 312 PHE A CA 9
ATOM 27761 C C . PHE A 1 187 ? -2.105 -2.422 16.690 1.00 0.00 312 PHE A C 9
ATOM 27762 O O . PHE A 1 187 ? -3.268 -2.752 16.918 1.00 0.00 312 PHE A O 9
ATOM 27779 N N . THR A 1 188 ? -1.096 -2.739 17.497 1.00 0.00 313 THR A N 9
ATOM 27780 C CA . THR A 1 188 ? -1.319 -3.506 18.715 1.00 0.00 313 THR A CA 9
ATOM 27781 C C . THR A 1 188 ? -1.500 -2.578 19.919 1.00 0.00 313 THR A C 9
ATOM 27782 O O . THR A 1 188 ? -1.792 -3.035 21.023 1.00 0.00 313 THR A O 9
ATOM 27793 N N . MET A 1 189 ? -1.323 -1.273 19.703 1.00 0.00 314 MET A N 9
ATOM 27794 C CA . MET A 1 189 ? -1.468 -0.308 20.786 1.00 0.00 314 MET A CA 9
ATOM 27795 C C . MET A 1 189 ? -0.514 -0.641 21.927 1.00 0.00 314 MET A C 9
ATOM 27796 O O . MET A 1 189 ? 0.602 -0.150 21.902 1.00 0.00 314 MET A O 9
ATOM 27811 N N . GLY A 1 1 ? -1.597 -18.436 -2.497 1.00 0.00 25 GLY A N 10
ATOM 27812 C CA . GLY A 1 1 ? -2.277 -17.120 -2.666 1.00 0.00 25 GLY A CA 10
ATOM 27813 C C . GLY A 1 1 ? -1.241 -16.053 -2.999 1.00 0.00 25 GLY A C 10
ATOM 27814 O O . GLY A 1 1 ? -1.407 -15.288 -3.951 1.00 0.00 25 GLY A O 10
ATOM 27820 N N . SER A 1 2 ? -0.176 -16.005 -2.209 1.00 0.00 26 SER A N 10
ATOM 27821 C CA . SER A 1 2 ? 0.884 -15.026 -2.427 1.00 0.00 26 SER A CA 10
ATOM 27822 C C . SER A 1 2 ? 2.227 -15.576 -1.952 1.00 0.00 26 SER A C 10
ATOM 27823 O O . SER A 1 2 ? 2.277 -16.503 -1.143 1.00 0.00 26 SER A O 10
ATOM 27831 N N . LYS A 1 3 ? 3.313 -15.005 -2.467 1.00 0.00 27 LYS A N 10
ATOM 27832 C CA . LYS A 1 3 ? 4.652 -15.455 -2.093 1.00 0.00 27 LYS A CA 10
ATOM 27833 C C . LYS A 1 3 ? 5.382 -14.419 -1.230 1.00 0.00 27 LYS A C 10
ATOM 27834 O O . LYS A 1 3 ? 6.577 -14.558 -0.980 1.00 0.00 27 LYS A O 10
ATOM 27853 N N . PHE A 1 4 ? 4.681 -13.355 -0.837 1.00 0.00 28 PHE A N 10
ATOM 27854 C CA . PHE A 1 4 ? 5.314 -12.291 -0.060 1.00 0.00 28 PHE A CA 10
ATOM 27855 C C . PHE A 1 4 ? 6.157 -12.861 1.087 1.00 0.00 28 PHE A C 10
ATOM 27856 O O . PHE A 1 4 ? 7.229 -12.336 1.388 1.00 0.00 28 PHE A O 10
ATOM 27873 N N . LYS A 1 5 ? 5.682 -13.921 1.738 1.00 0.00 29 LYS A N 10
ATOM 27874 C CA . LYS A 1 5 ? 6.433 -14.512 2.848 1.00 0.00 29 LYS A CA 10
ATOM 27875 C C . LYS A 1 5 ? 7.450 -15.548 2.362 1.00 0.00 29 LYS A C 10
ATOM 27876 O O . LYS A 1 5 ? 8.326 -15.961 3.122 1.00 0.00 29 LYS A O 10
ATOM 27895 N N . GLU A 1 6 ? 7.337 -15.971 1.105 1.00 0.00 30 GLU A N 10
ATOM 27896 C CA . GLU A 1 6 ? 8.261 -16.963 0.562 1.00 0.00 30 GLU A CA 10
ATOM 27897 C C . GLU A 1 6 ? 9.416 -16.300 -0.191 1.00 0.00 30 GLU A C 10
ATOM 27898 O O . GLU A 1 6 ? 10.578 -16.458 0.183 1.00 0.00 30 GLU A O 10
ATOM 27910 N N . THR A 1 7 ? 9.093 -15.572 -1.259 1.00 0.00 31 THR A N 10
ATOM 27911 C CA . THR A 1 7 ? 10.126 -14.906 -2.055 1.00 0.00 31 THR A CA 10
ATOM 27912 C C . THR A 1 7 ? 10.050 -13.384 -1.914 1.00 0.00 31 THR A C 10
ATOM 27913 O O . THR A 1 7 ? 11.010 -12.679 -2.227 1.00 0.00 31 THR A O 10
ATOM 27924 N N . GLY A 1 8 ? 8.915 -12.884 -1.436 1.00 0.00 32 GLY A N 10
ATOM 27925 C CA . GLY A 1 8 ? 8.737 -11.448 -1.251 1.00 0.00 32 GLY A CA 10
ATOM 27926 C C . GLY A 1 8 ? 8.275 -10.748 -2.529 1.00 0.00 32 GLY A C 10
ATOM 27927 O O . GLY A 1 8 ? 8.234 -9.519 -2.581 1.00 0.00 32 GLY A O 10
ATOM 27931 N N . VAL A 1 9 ? 7.920 -11.517 -3.556 1.00 0.00 33 VAL A N 10
ATOM 27932 C CA . VAL A 1 9 ? 7.462 -10.914 -4.805 1.00 0.00 33 VAL A CA 10
ATOM 27933 C C . VAL A 1 9 ? 5.941 -10.810 -4.810 1.00 0.00 33 VAL A C 10
ATOM 27934 O O . VAL A 1 9 ? 5.247 -11.700 -4.319 1.00 0.00 33 VAL A O 10
ATOM 27947 N N . ILE A 1 10 ? 5.429 -9.707 -5.347 1.00 0.00 34 ILE A N 10
ATOM 27948 C CA . ILE A 1 10 ? 3.987 -9.492 -5.387 1.00 0.00 34 ILE A CA 10
ATOM 27949 C C . ILE A 1 10 ? 3.505 -9.317 -6.821 1.00 0.00 34 ILE A C 10
ATOM 27950 O O . ILE A 1 10 ? 4.205 -8.745 -7.659 1.00 0.00 34 ILE A O 10
ATOM 27966 N N . THR A 1 11 ? 2.304 -9.806 -7.098 1.00 0.00 35 THR A N 10
ATOM 27967 C CA . THR A 1 11 ? 1.736 -9.689 -8.433 1.00 0.00 35 THR A CA 10
ATOM 27968 C C . THR A 1 11 ? 1.134 -8.301 -8.634 1.00 0.00 35 THR A C 10
ATOM 27969 O O . THR A 1 11 ? 0.840 -7.603 -7.664 1.00 0.00 35 THR A O 10
ATOM 27980 N N . PRO A 1 12 ? 0.932 -7.893 -9.861 1.00 0.00 36 PRO A N 10
ATOM 27981 C CA . PRO A 1 12 ? 0.335 -6.555 -10.167 1.00 0.00 36 PRO A CA 10
ATOM 27982 C C . PRO A 1 12 ? -1.031 -6.404 -9.512 1.00 0.00 36 PRO A C 10
ATOM 27983 O O . PRO A 1 12 ? -1.350 -5.360 -8.950 1.00 0.00 36 PRO A O 10
ATOM 27994 N N . GLU A 1 13 ? -1.824 -7.468 -9.596 1.00 0.00 37 GLU A N 10
ATOM 27995 C CA . GLU A 1 13 ? -3.165 -7.485 -9.016 1.00 0.00 37 GLU A CA 10
ATOM 27996 C C . GLU A 1 13 ? -3.108 -7.399 -7.493 1.00 0.00 37 GLU A C 10
ATOM 27997 O O . GLU A 1 13 ? -3.957 -6.768 -6.864 1.00 0.00 37 GLU A O 10
ATOM 28009 N N . GLU A 1 14 ? -2.108 -8.036 -6.900 1.00 0.00 38 GLU A N 10
ATOM 28010 C CA . GLU A 1 14 ? -1.960 -7.999 -5.453 1.00 0.00 38 GLU A CA 10
ATOM 28011 C C . GLU A 1 14 ? -1.480 -6.627 -4.982 1.00 0.00 38 GLU A C 10
ATOM 28012 O O . GLU A 1 14 ? -1.924 -6.128 -3.947 1.00 0.00 38 GLU A O 10
ATOM 28024 N N . PHE A 1 15 ? -0.547 -6.034 -5.731 1.00 0.00 39 PHE A N 10
ATOM 28025 C CA . PHE A 1 15 ? 0.014 -4.730 -5.360 1.00 0.00 39 PHE A CA 10
ATOM 28026 C C . PHE A 1 15 ? -1.054 -3.663 -5.314 1.00 0.00 39 PHE A C 10
ATOM 28027 O O . PHE A 1 15 ? -1.200 -2.940 -4.329 1.00 0.00 39 PHE A O 10
ATOM 28044 N N . VAL A 1 16 ? -1.801 -3.591 -6.389 1.00 0.00 40 VAL A N 10
ATOM 28045 C CA . VAL A 1 16 ? -2.881 -2.635 -6.499 1.00 0.00 40 VAL A CA 10
ATOM 28046 C C . VAL A 1 16 ? -3.908 -2.891 -5.411 1.00 0.00 40 VAL A C 10
ATOM 28047 O O . VAL A 1 16 ? -4.628 -1.984 -4.996 1.00 0.00 40 VAL A O 10
ATOM 28060 N N . ALA A 1 17 ? -3.944 -4.128 -4.925 1.00 0.00 41 ALA A N 10
ATOM 28061 C CA . ALA A 1 17 ? -4.859 -4.485 -3.851 1.00 0.00 41 ALA A CA 10
ATOM 28062 C C . ALA A 1 17 ? -4.393 -3.904 -2.516 1.00 0.00 41 ALA A C 10
ATOM 28063 O O . ALA A 1 17 ? -5.202 -3.467 -1.696 1.00 0.00 41 ALA A O 10
ATOM 28070 N N . ALA A 1 18 ? -3.079 -3.959 -2.290 1.00 0.00 42 ALA A N 10
ATOM 28071 C CA . ALA A 1 18 ? -2.503 -3.498 -1.037 1.00 0.00 42 ALA A CA 10
ATOM 28072 C C . ALA A 1 18 ? -2.748 -2.014 -0.784 1.00 0.00 42 ALA A C 10
ATOM 28073 O O . ALA A 1 18 ? -3.070 -1.629 0.340 1.00 0.00 42 ALA A O 10
ATOM 28080 N N . GLY A 1 19 ? -2.582 -1.168 -1.795 1.00 0.00 43 GLY A N 10
ATOM 28081 C CA . GLY A 1 19 ? -2.785 0.245 -1.580 1.00 0.00 43 GLY A CA 10
ATOM 28082 C C . GLY A 1 19 ? -4.196 0.524 -1.114 1.00 0.00 43 GLY A C 10
ATOM 28083 O O . GLY A 1 19 ? -4.372 1.310 -0.208 1.00 0.00 43 GLY A O 10
ATOM 28087 N N . ASP A 1 20 ? -5.203 -0.114 -1.722 1.00 0.00 44 ASP A N 10
ATOM 28088 C CA . ASP A 1 20 ? -6.590 0.125 -1.324 1.00 0.00 44 ASP A CA 10
ATOM 28089 C C . ASP A 1 20 ? -6.720 0.003 0.186 1.00 0.00 44 ASP A C 10
ATOM 28090 O O . ASP A 1 20 ? -7.386 0.807 0.836 1.00 0.00 44 ASP A O 10
ATOM 28099 N N . HIS A 1 21 ? -6.088 -1.006 0.744 1.00 0.00 45 HIS A N 10
ATOM 28100 C CA . HIS A 1 21 ? -6.137 -1.194 2.178 1.00 0.00 45 HIS A CA 10
ATOM 28101 C C . HIS A 1 21 ? -5.373 -0.071 2.891 1.00 0.00 45 HIS A C 10
ATOM 28102 O O . HIS A 1 21 ? -5.777 0.372 3.963 1.00 0.00 45 HIS A O 10
ATOM 28117 N N . LEU A 1 22 ? -4.245 0.363 2.309 1.00 0.00 46 LEU A N 10
ATOM 28118 C CA . LEU A 1 22 ? -3.417 1.412 2.924 1.00 0.00 46 LEU A CA 10
ATOM 28119 C C . LEU A 1 22 ? -4.096 2.779 2.872 1.00 0.00 46 LEU A C 10
ATOM 28120 O O . LEU A 1 22 ? -4.170 3.490 3.875 1.00 0.00 46 LEU A O 10
ATOM 28136 N N . VAL A 1 23 ? -4.597 3.131 1.696 1.00 0.00 47 VAL A N 10
ATOM 28137 C CA . VAL A 1 23 ? -5.281 4.400 1.500 1.00 0.00 47 VAL A CA 10
ATOM 28138 C C . VAL A 1 23 ? -6.542 4.445 2.366 1.00 0.00 47 VAL A C 10
ATOM 28139 O O . VAL A 1 23 ? -6.917 5.498 2.876 1.00 0.00 47 VAL A O 10
ATOM 28152 N N . HIS A 1 24 ? -7.195 3.299 2.535 1.00 0.00 48 HIS A N 10
ATOM 28153 C CA . HIS A 1 24 ? -8.398 3.237 3.361 1.00 0.00 48 HIS A CA 10
ATOM 28154 C C . HIS A 1 24 ? -8.037 3.285 4.847 1.00 0.00 48 HIS A C 10
ATOM 28155 O O . HIS A 1 24 ? -8.637 4.032 5.621 1.00 0.00 48 HIS A O 10
ATOM 28170 N N . HIS A 1 25 ? -7.069 2.456 5.237 1.00 0.00 49 HIS A N 10
ATOM 28171 C CA . HIS A 1 25 ? -6.635 2.365 6.632 1.00 0.00 49 HIS A CA 10
ATOM 28172 C C . HIS A 1 25 ? -6.084 3.698 7.129 1.00 0.00 49 HIS A C 10
ATOM 28173 O O . HIS A 1 25 ? -6.343 4.094 8.266 1.00 0.00 49 HIS A O 10
ATOM 28188 N N . CYS A 1 26 ? -5.372 4.415 6.266 1.00 0.00 50 CYS A N 10
ATOM 28189 C CA . CYS A 1 26 ? -4.850 5.728 6.626 1.00 0.00 50 CYS A CA 10
ATOM 28190 C C . CYS A 1 26 ? -5.241 6.701 5.515 1.00 0.00 50 CYS A C 10
ATOM 28191 O O . CYS A 1 26 ? -5.167 6.345 4.344 1.00 0.00 50 CYS A O 10
ATOM 28199 N N . PRO A 1 27 ? -5.674 7.895 5.827 1.00 0.00 51 PRO A N 10
ATOM 28200 C CA . PRO A 1 27 ? -6.110 8.866 4.796 1.00 0.00 51 PRO A CA 10
ATOM 28201 C C . PRO A 1 27 ? -4.957 9.649 4.199 1.00 0.00 51 PRO A C 10
ATOM 28202 O O . PRO A 1 27 ? -5.168 10.513 3.349 1.00 0.00 51 PRO A O 10
ATOM 28213 N N . THR A 1 28 ? -3.739 9.379 4.656 1.00 0.00 52 THR A N 10
ATOM 28214 C CA . THR A 1 28 ? -2.612 10.122 4.142 1.00 0.00 52 THR A CA 10
ATOM 28215 C C . THR A 1 28 ? -2.126 9.530 2.831 1.00 0.00 52 THR A C 10
ATOM 28216 O O . THR A 1 28 ? -1.495 10.220 2.030 1.00 0.00 52 THR A O 10
ATOM 28227 N N . TRP A 1 29 ? -2.405 8.247 2.612 1.00 0.00 53 TRP A N 10
ATOM 28228 C CA . TRP A 1 29 ? -1.979 7.569 1.400 1.00 0.00 53 TRP A CA 10
ATOM 28229 C C . TRP A 1 29 ? -3.016 7.697 0.312 1.00 0.00 53 TRP A C 10
ATOM 28230 O O . TRP A 1 29 ? -4.199 7.439 0.529 1.00 0.00 53 TRP A O 10
ATOM 28251 N N . GLN A 1 30 ? -2.569 8.117 -0.857 1.00 0.00 54 GLN A N 10
ATOM 28252 C CA . GLN A 1 30 ? -3.478 8.288 -1.964 1.00 0.00 54 GLN A CA 10
ATOM 28253 C C . GLN A 1 30 ? -2.901 7.711 -3.235 1.00 0.00 54 GLN A C 10
ATOM 28254 O O . GLN A 1 30 ? -1.751 7.969 -3.565 1.00 0.00 54 GLN A O 10
ATOM 28268 N N . TRP A 1 31 ? -3.708 6.975 -3.987 1.00 0.00 55 TRP A N 10
ATOM 28269 C CA . TRP A 1 31 ? -3.216 6.461 -5.244 1.00 0.00 55 TRP A CA 10
ATOM 28270 C C . TRP A 1 31 ? -3.096 7.607 -6.193 1.00 0.00 55 TRP A C 10
ATOM 28271 O O . TRP A 1 31 ? -3.966 8.475 -6.271 1.00 0.00 55 TRP A O 10
ATOM 28292 N N . ALA A 1 32 ? -2.006 7.611 -6.886 1.00 0.00 56 ALA A N 10
ATOM 28293 C CA . ALA A 1 32 ? -1.697 8.660 -7.843 1.00 0.00 56 ALA A CA 10
ATOM 28294 C C . ALA A 1 32 ? -1.626 8.072 -9.246 1.00 0.00 56 ALA A C 10
ATOM 28295 O O . ALA A 1 32 ? -1.213 6.925 -9.417 1.00 0.00 56 ALA A O 10
ATOM 28302 N N . THR A 1 33 ? -2.029 8.843 -10.248 1.00 0.00 57 THR A N 10
ATOM 28303 C CA . THR A 1 33 ? -2.003 8.364 -11.612 1.00 0.00 57 THR A CA 10
ATOM 28304 C C . THR A 1 33 ? -0.713 8.751 -12.327 1.00 0.00 57 THR A C 10
ATOM 28305 O O . THR A 1 33 ? -0.201 7.986 -13.143 1.00 0.00 57 THR A O 10
ATOM 28316 N N . GLY A 1 34 ? -0.227 9.963 -12.064 1.00 0.00 58 GLY A N 10
ATOM 28317 C CA . GLY A 1 34 ? 0.971 10.457 -12.726 1.00 0.00 58 GLY A CA 10
ATOM 28318 C C . GLY A 1 34 ? 0.670 10.727 -14.201 1.00 0.00 58 GLY A C 10
ATOM 28319 O O . GLY A 1 34 ? -0.471 11.004 -14.572 1.00 0.00 58 GLY A O 10
ATOM 28323 N N . GLU A 1 35 ? 1.698 10.648 -15.030 1.00 0.00 59 GLU A N 10
ATOM 28324 C CA . GLU A 1 35 ? 1.538 10.891 -16.470 1.00 0.00 59 GLU A CA 10
ATOM 28325 C C . GLU A 1 35 ? 0.613 9.848 -17.116 1.00 0.00 59 GLU A C 10
ATOM 28326 O O . GLU A 1 35 ? 0.908 8.652 -17.102 1.00 0.00 59 GLU A O 10
ATOM 28338 N N . GLU A 1 36 ? -0.512 10.310 -17.674 1.00 0.00 60 GLU A N 10
ATOM 28339 C CA . GLU A 1 36 ? -1.484 9.419 -18.317 1.00 0.00 60 GLU A CA 10
ATOM 28340 C C . GLU A 1 36 ? -0.989 8.937 -19.677 1.00 0.00 60 GLU A C 10
ATOM 28341 O O . GLU A 1 36 ? -1.325 7.846 -20.126 1.00 0.00 60 GLU A O 10
ATOM 28353 N N . LEU A 1 37 ? -0.194 9.753 -20.341 1.00 0.00 61 LEU A N 10
ATOM 28354 C CA . LEU A 1 37 ? 0.332 9.386 -21.651 1.00 0.00 61 LEU A CA 10
ATOM 28355 C C . LEU A 1 37 ? 1.154 8.088 -21.583 1.00 0.00 61 LEU A C 10
ATOM 28356 O O . LEU A 1 37 ? 1.473 7.490 -22.611 1.00 0.00 61 LEU A O 10
ATOM 28372 N N . LYS A 1 38 ? 1.483 7.665 -20.367 1.00 0.00 62 LYS A N 10
ATOM 28373 C CA . LYS A 1 38 ? 2.254 6.447 -20.171 1.00 0.00 62 LYS A CA 10
ATOM 28374 C C . LYS A 1 38 ? 1.531 5.443 -19.274 1.00 0.00 62 LYS A C 10
ATOM 28375 O O . LYS A 1 38 ? 2.180 4.628 -18.617 1.00 0.00 62 LYS A O 10
ATOM 28394 N N . VAL A 1 39 ? 0.198 5.488 -19.252 1.00 0.00 63 VAL A N 10
ATOM 28395 C CA . VAL A 1 39 ? -0.559 4.542 -18.433 1.00 0.00 63 VAL A CA 10
ATOM 28396 C C . VAL A 1 39 ? -0.068 3.129 -18.709 1.00 0.00 63 VAL A C 10
ATOM 28397 O O . VAL A 1 39 ? 0.267 2.788 -19.843 1.00 0.00 63 VAL A O 10
ATOM 28410 N N . LYS A 1 40 ? -0.030 2.308 -17.670 1.00 0.00 64 LYS A N 10
ATOM 28411 C CA . LYS A 1 40 ? 0.418 0.934 -17.812 1.00 0.00 64 LYS A CA 10
ATOM 28412 C C . LYS A 1 40 ? -0.763 0.037 -18.136 1.00 0.00 64 LYS A C 10
ATOM 28413 O O . LYS A 1 40 ? -1.808 0.104 -17.494 1.00 0.00 64 LYS A O 10
ATOM 28432 N N . ALA A 1 41 ? -0.597 -0.777 -19.162 1.00 0.00 65 ALA A N 10
ATOM 28433 C CA . ALA A 1 41 ? -1.637 -1.680 -19.635 1.00 0.00 65 ALA A CA 10
ATOM 28434 C C . ALA A 1 41 ? -2.041 -2.719 -18.604 1.00 0.00 65 ALA A C 10
ATOM 28435 O O . ALA A 1 41 ? -3.202 -3.124 -18.540 1.00 0.00 65 ALA A O 10
ATOM 28442 N N . TYR A 1 42 ? -1.081 -3.177 -17.832 1.00 0.00 66 TYR A N 10
ATOM 28443 C CA . TYR A 1 42 ? -1.329 -4.204 -16.840 1.00 0.00 66 TYR A CA 10
ATOM 28444 C C . TYR A 1 42 ? -1.511 -3.608 -15.452 1.00 0.00 66 TYR A C 10
ATOM 28445 O O . TYR A 1 42 ? -1.634 -4.330 -14.463 1.00 0.00 66 TYR A O 10
ATOM 28463 N N . LEU A 1 43 ? -1.481 -2.288 -15.386 1.00 0.00 67 LEU A N 10
ATOM 28464 C CA . LEU A 1 43 ? -1.591 -1.591 -14.127 1.00 0.00 67 LEU A CA 10
ATOM 28465 C C . LEU A 1 43 ? -2.694 -0.516 -14.232 1.00 0.00 67 LEU A C 10
ATOM 28466 O O . LEU A 1 43 ? -2.716 0.245 -15.196 1.00 0.00 67 LEU A O 10
ATOM 28482 N N . PRO A 1 44 ? -3.623 -0.445 -13.296 1.00 0.00 68 PRO A N 10
ATOM 28483 C CA . PRO A 1 44 ? -4.743 0.546 -13.355 1.00 0.00 68 PRO A CA 10
ATOM 28484 C C . PRO A 1 44 ? -4.312 1.955 -13.725 1.00 0.00 68 PRO A C 10
ATOM 28485 O O . PRO A 1 44 ? -3.295 2.459 -13.250 1.00 0.00 68 PRO A O 10
ATOM 28496 N N . THR A 1 45 ? -5.126 2.588 -14.557 1.00 0.00 69 THR A N 10
ATOM 28497 C CA . THR A 1 45 ? -4.856 3.951 -14.969 1.00 0.00 69 THR A CA 10
ATOM 28498 C C . THR A 1 45 ? -4.853 4.862 -13.747 1.00 0.00 69 THR A C 10
ATOM 28499 O O . THR A 1 45 ? -3.973 5.710 -13.600 1.00 0.00 69 THR A O 10
ATOM 28510 N N . GLY A 1 46 ? -5.858 4.710 -12.886 1.00 0.00 70 GLY A N 10
ATOM 28511 C CA . GLY A 1 46 ? -5.971 5.556 -11.707 1.00 0.00 70 GLY A CA 10
ATOM 28512 C C . GLY A 1 46 ? -5.298 4.978 -10.455 1.00 0.00 70 GLY A C 10
ATOM 28513 O O . GLY A 1 46 ? -5.382 5.590 -9.389 1.00 0.00 70 GLY A O 10
ATOM 28517 N N . LYS A 1 47 ? -4.612 3.834 -10.557 1.00 0.00 71 LYS A N 10
ATOM 28518 C CA . LYS A 1 47 ? -3.940 3.287 -9.376 1.00 0.00 71 LYS A CA 10
ATOM 28519 C C . LYS A 1 47 ? -2.575 2.719 -9.758 1.00 0.00 71 LYS A C 10
ATOM 28520 O O . LYS A 1 47 ? -2.424 1.511 -9.940 1.00 0.00 71 LYS A O 10
ATOM 28539 N N . GLN A 1 48 ? -1.586 3.601 -9.900 1.00 0.00 72 GLN A N 10
ATOM 28540 C CA . GLN A 1 48 ? -0.246 3.171 -10.285 1.00 0.00 72 GLN A CA 10
ATOM 28541 C C . GLN A 1 48 ? 0.791 3.377 -9.173 1.00 0.00 72 GLN A C 10
ATOM 28542 O O . GLN A 1 48 ? 1.762 2.624 -9.092 1.00 0.00 72 GLN A O 10
ATOM 28556 N N . PHE A 1 49 ? 0.604 4.390 -8.324 1.00 0.00 73 PHE A N 10
ATOM 28557 C CA . PHE A 1 49 ? 1.574 4.645 -7.248 1.00 0.00 73 PHE A CA 10
ATOM 28558 C C . PHE A 1 49 ? 0.952 5.478 -6.146 1.00 0.00 73 PHE A C 10
ATOM 28559 O O . PHE A 1 49 ? 0.219 6.404 -6.419 1.00 0.00 73 PHE A O 10
ATOM 28576 N N . LEU A 1 50 ? 1.259 5.157 -4.895 1.00 0.00 74 LEU A N 10
ATOM 28577 C CA . LEU A 1 50 ? 0.695 5.909 -3.781 1.00 0.00 74 LEU A CA 10
ATOM 28578 C C . LEU A 1 50 ? 1.572 7.071 -3.403 1.00 0.00 74 LEU A C 10
ATOM 28579 O O . LEU A 1 50 ? 2.754 7.081 -3.698 1.00 0.00 74 LEU A O 10
ATOM 28595 N N . VAL A 1 51 ? 0.972 8.060 -2.762 1.00 0.00 75 VAL A N 10
ATOM 28596 C CA . VAL A 1 51 ? 1.701 9.229 -2.363 1.00 0.00 75 VAL A CA 10
ATOM 28597 C C . VAL A 1 51 ? 1.038 9.935 -1.192 1.00 0.00 75 VAL A C 10
ATOM 28598 O O . VAL A 1 51 ? -0.183 10.067 -1.126 1.00 0.00 75 VAL A O 10
ATOM 28611 N N . THR A 1 52 ? 1.876 10.415 -0.292 1.00 0.00 76 THR A N 10
ATOM 28612 C CA . THR A 1 52 ? 1.425 11.154 0.869 1.00 0.00 76 THR A CA 10
ATOM 28613 C C . THR A 1 52 ? 2.316 12.372 0.984 1.00 0.00 76 THR A C 10
ATOM 28614 O O . THR A 1 52 ? 3.513 12.278 0.728 1.00 0.00 76 THR A O 10
ATOM 28625 N N . LYS A 1 53 ? 1.742 13.531 1.282 1.00 0.00 77 LYS A N 10
ATOM 28626 C CA . LYS A 1 53 ? 2.544 14.733 1.306 1.00 0.00 77 LYS A CA 10
ATOM 28627 C C . LYS A 1 53 ? 2.151 15.711 2.404 1.00 0.00 77 LYS A C 10
ATOM 28628 O O . LYS A 1 53 ? 1.219 15.495 3.180 1.00 0.00 77 LYS A O 10
ATOM 28647 N N . ASN A 1 54 ? 2.932 16.772 2.454 1.00 0.00 78 ASN A N 10
ATOM 28648 C CA . ASN A 1 54 ? 2.763 17.816 3.454 1.00 0.00 78 ASN A CA 10
ATOM 28649 C C . ASN A 1 54 ? 2.965 17.201 4.832 1.00 0.00 78 ASN A C 10
ATOM 28650 O O . ASN A 1 54 ? 2.228 17.484 5.776 1.00 0.00 78 ASN A O 10
ATOM 28661 N N . VAL A 1 55 ? 3.972 16.337 4.922 1.00 0.00 79 VAL A N 10
ATOM 28662 C CA . VAL A 1 55 ? 4.294 15.643 6.162 1.00 0.00 79 VAL A CA 10
ATOM 28663 C C . VAL A 1 55 ? 5.488 16.323 6.802 1.00 0.00 79 VAL A C 10
ATOM 28664 O O . VAL A 1 55 ? 6.598 16.228 6.278 1.00 0.00 79 VAL A O 10
ATOM 28677 N N . PRO A 1 56 ? 5.319 17.021 7.885 1.00 0.00 80 PRO A N 10
ATOM 28678 C CA . PRO A 1 56 ? 6.448 17.719 8.520 1.00 0.00 80 PRO A CA 10
ATOM 28679 C C . PRO A 1 56 ? 7.309 16.842 9.387 1.00 0.00 80 PRO A C 10
ATOM 28680 O O . PRO A 1 56 ? 6.922 15.750 9.803 1.00 0.00 80 PRO A O 10
ATOM 28691 N N . CYS A 1 57 ? 8.473 17.374 9.679 1.00 0.00 81 CYS A N 10
ATOM 28692 C CA . CYS A 1 57 ? 9.413 16.700 10.534 1.00 0.00 81 CYS A CA 10
ATOM 28693 C C . CYS A 1 57 ? 9.798 17.642 11.652 1.00 0.00 81 CYS A C 10
ATOM 28694 O O . CYS A 1 57 ? 9.944 18.840 11.410 1.00 0.00 81 CYS A O 10
ATOM 28702 N N . TYR A 1 58 ? 9.948 17.153 12.878 1.00 0.00 82 TYR A N 10
ATOM 28703 C CA . TYR A 1 58 ? 10.293 18.050 13.959 1.00 0.00 82 TYR A CA 10
ATOM 28704 C C . TYR A 1 58 ? 11.794 18.074 14.198 1.00 0.00 82 TYR A C 10
ATOM 28705 O O . TYR A 1 58 ? 12.283 18.987 14.851 1.00 0.00 82 TYR A O 10
ATOM 28723 N N . LYS A 1 59 ? 12.529 17.074 13.691 1.00 0.00 83 LYS A N 10
ATOM 28724 C CA . LYS A 1 59 ? 13.981 17.042 13.900 1.00 0.00 83 LYS A CA 10
ATOM 28725 C C . LYS A 1 59 ? 14.724 16.323 12.766 1.00 0.00 83 LYS A C 10
ATOM 28726 O O . LYS A 1 59 ? 14.147 15.512 12.040 1.00 0.00 83 LYS A O 10
ATOM 28745 N N . ARG A 1 60 ? 16.023 16.611 12.652 1.00 0.00 84 ARG A N 10
ATOM 28746 C CA . ARG A 1 60 ? 16.876 15.978 11.645 1.00 0.00 84 ARG A CA 10
ATOM 28747 C C . ARG A 1 60 ? 17.414 14.659 12.194 1.00 0.00 84 ARG A C 10
ATOM 28748 O O . ARG A 1 60 ? 17.155 14.325 13.350 1.00 0.00 84 ARG A O 10
ATOM 28769 N N . CYS A 1 61 ? 18.159 13.905 11.382 1.00 0.00 85 CYS A N 10
ATOM 28770 C CA . CYS A 1 61 ? 18.702 12.627 11.842 1.00 0.00 85 CYS A CA 10
ATOM 28771 C C . CYS A 1 61 ? 20.207 12.551 11.602 1.00 0.00 85 CYS A C 10
ATOM 28772 O O . CYS A 1 61 ? 20.688 11.614 10.970 1.00 0.00 85 CYS A O 10
ATOM 28780 N N . LYS A 1 62 ? 20.941 13.530 12.115 1.00 0.00 86 LYS A N 10
ATOM 28781 C CA . LYS A 1 62 ? 22.384 13.568 11.966 1.00 0.00 86 LYS A CA 10
ATOM 28782 C C . LYS A 1 62 ? 22.904 14.853 12.537 1.00 0.00 86 LYS A C 10
ATOM 28783 O O . LYS A 1 62 ? 22.338 15.917 12.283 1.00 0.00 86 LYS A O 10
ATOM 28802 N N . GLN A 1 63 ? 23.993 14.783 13.265 1.00 0.00 87 GLN A N 10
ATOM 28803 C CA . GLN A 1 63 ? 24.575 15.971 13.807 1.00 0.00 87 GLN A CA 10
ATOM 28804 C C . GLN A 1 63 ? 23.530 16.758 14.570 1.00 0.00 87 GLN A C 10
ATOM 28805 O O . GLN A 1 63 ? 22.569 16.192 15.095 1.00 0.00 87 GLN A O 10
ATOM 28819 N N . MET A 1 64 ? 23.738 18.050 14.631 1.00 0.00 88 MET A N 10
ATOM 28820 C CA . MET A 1 64 ? 22.847 18.943 15.338 1.00 0.00 88 MET A CA 10
ATOM 28821 C C . MET A 1 64 ? 22.490 18.357 16.708 1.00 0.00 88 MET A C 10
ATOM 28822 O O . MET A 1 64 ? 23.224 17.527 17.246 1.00 0.00 88 MET A O 10
ATOM 28836 N N . GLU A 1 65 ? 21.380 18.803 17.269 1.00 0.00 89 GLU A N 10
ATOM 28837 C CA . GLU A 1 65 ? 20.936 18.352 18.564 1.00 0.00 89 GLU A CA 10
ATOM 28838 C C . GLU A 1 65 ? 19.436 18.556 18.710 1.00 0.00 89 GLU A C 10
ATOM 28839 O O . GLU A 1 65 ? 18.786 19.121 17.830 1.00 0.00 89 GLU A O 10
ATOM 28851 N N . GLU A 1 66 ? 18.894 18.119 19.836 1.00 0.00 191 GLU A N 10
ATOM 28852 C CA . GLU A 1 66 ? 17.475 18.288 20.095 1.00 0.00 191 GLU A CA 10
ATOM 28853 C C . GLU A 1 66 ? 17.147 19.777 20.163 1.00 0.00 191 GLU A C 10
ATOM 28854 O O . GLU A 1 66 ? 16.103 20.220 19.682 1.00 0.00 191 GLU A O 10
ATOM 28866 N N . ASP A 1 67 ? 18.055 20.541 20.768 1.00 0.00 192 ASP A N 10
ATOM 28867 C CA . ASP A 1 67 ? 17.871 21.983 20.902 1.00 0.00 192 ASP A CA 10
ATOM 28868 C C . ASP A 1 67 ? 18.272 22.703 19.617 1.00 0.00 192 ASP A C 10
ATOM 28869 O O . ASP A 1 67 ? 17.792 23.801 19.335 1.00 0.00 192 ASP A O 10
ATOM 28878 N N . ALA A 1 68 ? 19.186 22.093 18.865 1.00 0.00 193 ALA A N 10
ATOM 28879 C CA . ALA A 1 68 ? 19.693 22.692 17.627 1.00 0.00 193 ALA A CA 10
ATOM 28880 C C . ALA A 1 68 ? 18.667 22.707 16.485 1.00 0.00 193 ALA A C 10
ATOM 28881 O O . ALA A 1 68 ? 19.033 22.961 15.338 1.00 0.00 193 ALA A O 10
ATOM 28888 N N . ILE A 1 69 ? 17.393 22.491 16.788 1.00 0.00 194 ILE A N 10
ATOM 28889 C CA . ILE A 1 69 ? 16.357 22.545 15.771 1.00 0.00 194 ILE A CA 10
ATOM 28890 C C . ILE A 1 69 ? 15.471 23.734 16.074 1.00 0.00 194 ILE A C 10
ATOM 28891 O O . ILE A 1 69 ? 15.347 24.149 17.227 1.00 0.00 194 ILE A O 10
ATOM 28907 N N . LEU A 1 70 ? 14.839 24.260 15.054 1.00 0.00 195 LEU A N 10
ATOM 28908 C CA . LEU A 1 70 ? 13.939 25.388 15.226 1.00 0.00 195 LEU A CA 10
ATOM 28909 C C . LEU A 1 70 ? 13.261 25.742 13.901 1.00 0.00 195 LEU A C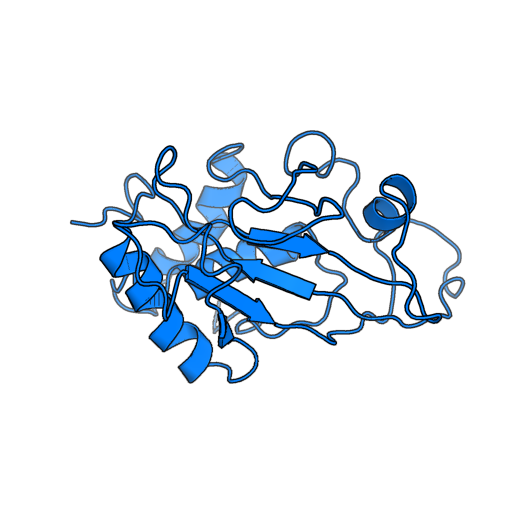 10
ATOM 28910 O O . LEU A 1 70 ? 12.731 26.843 13.752 1.00 0.00 195 LEU A O 10
ATOM 28926 N N . GLN A 1 71 ? 13.277 24.813 12.932 1.00 0.00 196 GLN A N 10
ATOM 28927 C CA . GLN A 1 71 ? 12.668 25.048 11.649 1.00 0.00 196 GLN A CA 10
ATOM 28928 C C . GLN A 1 71 ? 11.931 23.788 11.205 1.00 0.00 196 GLN A C 10
ATOM 28929 O O . GLN A 1 71 ? 12.417 22.668 11.372 1.00 0.00 196 GLN A O 10
ATOM 28943 N N . THR A 1 72 ? 10.759 24.002 10.660 1.00 0.00 197 THR A N 10
ATOM 28944 C CA . THR A 1 72 ? 9.937 22.888 10.202 1.00 0.00 197 THR A CA 10
ATOM 28945 C C . THR A 1 72 ? 9.669 22.936 8.711 1.00 0.00 197 THR A C 10
ATOM 28946 O O . THR A 1 72 ? 9.564 24.008 8.118 1.00 0.00 197 THR A O 10
ATOM 28957 N N . ARG A 1 73 ? 9.570 21.749 8.105 1.00 0.00 198 ARG A N 10
ATOM 28958 C CA . ARG A 1 73 ? 9.324 21.660 6.673 1.00 0.00 198 ARG A CA 10
ATOM 28959 C C . ARG A 1 73 ? 8.315 20.555 6.379 1.00 0.00 198 ARG A C 10
ATOM 28960 O O . ARG A 1 73 ? 7.616 20.117 7.277 1.00 0.00 198 ARG A O 10
ATOM 28981 N N . THR A 1 74 ? 8.240 20.127 5.116 1.00 0.00 199 THR A N 10
ATOM 28982 C CA . THR A 1 74 ? 7.314 19.064 4.700 1.00 0.00 199 THR A CA 10
ATOM 28983 C C . THR A 1 74 ? 7.974 18.135 3.688 1.00 0.00 199 THR A C 10
ATOM 28984 O O . THR A 1 74 ? 8.831 18.552 2.908 1.00 0.00 199 THR A O 10
ATOM 28995 N N . TYR A 1 75 ? 7.570 16.870 3.720 1.00 0.00 200 TYR A N 10
ATOM 28996 C CA . TYR A 1 75 ? 8.124 15.869 2.818 1.00 0.00 200 TYR A CA 10
ATOM 28997 C C . TYR A 1 75 ? 7.016 15.142 2.062 1.00 0.00 200 TYR A C 10
ATOM 28998 O O . TYR A 1 75 ? 5.864 15.113 2.495 1.00 0.00 200 TYR A O 10
ATOM 29016 N N . ASP A 1 76 ? 7.381 14.556 0.929 1.00 0.00 201 ASP A N 10
ATOM 29017 C CA . ASP A 1 76 ? 6.416 13.825 0.115 1.00 0.00 201 ASP A CA 10
ATOM 29018 C C . ASP A 1 76 ? 6.951 12.437 -0.213 1.00 0.00 201 ASP A C 10
ATOM 29019 O O . ASP A 1 76 ? 8.104 12.285 -0.616 1.00 0.00 201 ASP A O 10
ATOM 29028 N N . LEU A 1 77 ? 6.106 11.431 -0.035 1.00 0.00 202 LEU A N 10
ATOM 29029 C CA . LEU A 1 77 ? 6.497 10.058 -0.313 1.00 0.00 202 LEU A CA 10
ATOM 29030 C C . LEU A 1 77 ? 5.732 9.524 -1.515 1.00 0.00 202 LEU A C 10
ATOM 29031 O O . LEU A 1 77 ? 4.648 9.996 -1.830 1.00 0.00 202 LEU A O 10
ATOM 29047 N N . TYR A 1 78 ? 6.310 8.532 -2.165 1.00 0.00 203 TYR A N 10
ATOM 29048 C CA . TYR A 1 78 ? 5.678 7.914 -3.326 1.00 0.00 203 TYR A CA 10
ATOM 29049 C C . TYR A 1 78 ? 5.884 6.400 -3.258 1.00 0.00 203 TYR A C 10
ATOM 29050 O O . TYR A 1 78 ? 6.927 5.949 -2.786 1.00 0.00 203 TYR A O 10
ATOM 29068 N N . ILE A 1 79 ? 4.947 5.611 -3.782 1.00 0.00 204 ILE A N 10
ATOM 29069 C CA . ILE A 1 79 ? 5.123 4.162 -3.814 1.00 0.00 204 ILE A CA 10
ATOM 29070 C C . ILE A 1 79 ? 5.006 3.673 -5.245 1.00 0.00 204 ILE A C 10
ATOM 29071 O O . ILE A 1 79 ? 3.975 3.863 -5.864 1.00 0.00 204 ILE A O 10
ATOM 29087 N N . THR A 1 80 ? 6.047 3.040 -5.769 1.00 0.00 205 THR A N 10
ATOM 29088 C CA . THR A 1 80 ? 5.995 2.552 -7.145 1.00 0.00 205 THR A CA 10
ATOM 29089 C C . THR A 1 80 ? 6.289 1.058 -7.212 1.00 0.00 205 THR A C 10
ATOM 29090 O O . THR A 1 80 ? 6.733 0.458 -6.235 1.00 0.00 205 THR A O 10
ATOM 29101 N N . TYR A 1 81 ? 6.025 0.460 -8.372 1.00 0.00 206 TYR A N 10
ATOM 29102 C CA . TYR A 1 81 ? 6.252 -0.969 -8.551 1.00 0.00 206 TYR A CA 10
ATOM 29103 C C . TYR A 1 81 ? 7.366 -1.219 -9.567 1.00 0.00 206 TYR A C 10
ATOM 29104 O O . TYR A 1 81 ? 7.375 -0.639 -10.653 1.00 0.00 206 TYR A O 10
ATOM 29122 N N . ASP A 1 82 ? 8.297 -2.088 -9.197 1.00 0.00 207 ASP A N 10
ATOM 29123 C CA . ASP A 1 82 ? 9.417 -2.420 -10.075 1.00 0.00 207 ASP A CA 10
ATOM 29124 C C . ASP A 1 82 ? 9.216 -3.791 -10.710 1.00 0.00 207 ASP A C 10
ATOM 29125 O O . ASP A 1 82 ? 9.142 -4.795 -10.013 1.00 0.00 207 ASP A O 10
ATOM 29134 N N . LYS A 1 83 ? 9.118 -3.828 -12.035 1.00 0.00 208 LYS A N 10
ATOM 29135 C CA . LYS A 1 83 ? 8.923 -5.092 -12.741 1.00 0.00 208 LYS A CA 10
ATOM 29136 C C . LYS A 1 83 ? 10.120 -6.029 -12.576 1.00 0.00 208 LYS A C 10
ATOM 29137 O O . LYS A 1 83 ? 9.953 -7.238 -12.421 1.00 0.00 208 LYS A O 10
ATOM 29156 N N . TYR A 1 84 ? 11.326 -5.471 -12.645 1.00 0.00 209 TYR A N 10
ATOM 29157 C CA . TYR A 1 84 ? 12.539 -6.282 -12.538 1.00 0.00 209 TYR A CA 10
ATOM 29158 C C . TYR A 1 84 ? 12.689 -6.928 -11.161 1.00 0.00 209 TYR A C 10
ATOM 29159 O O . TYR A 1 84 ? 12.947 -8.127 -11.060 1.00 0.00 209 TYR A O 10
ATOM 29177 N N . TYR A 1 85 ? 12.548 -6.134 -10.107 1.00 0.00 210 TYR A N 10
ATOM 29178 C CA . TYR A 1 85 ? 12.695 -6.655 -8.749 1.00 0.00 210 TYR A CA 10
ATOM 29179 C C . TYR A 1 85 ? 11.386 -7.250 -8.243 1.00 0.00 210 TYR A C 10
ATOM 29180 O O . TYR A 1 85 ? 11.382 -8.087 -7.343 1.00 0.00 210 TYR A O 10
ATOM 29198 N N . GLN A 1 86 ? 10.284 -6.809 -8.833 1.00 0.00 211 GLN A N 10
ATOM 29199 C CA . GLN A 1 86 ? 8.961 -7.287 -8.450 1.00 0.00 211 GLN A CA 10
ATOM 29200 C C . GLN A 1 86 ? 8.669 -6.999 -6.980 1.00 0.00 211 GLN A C 10
ATOM 29201 O O . GLN A 1 86 ? 8.139 -7.858 -6.275 1.00 0.00 211 GLN A O 10
ATOM 29215 N N . THR A 1 87 ? 8.989 -5.786 -6.517 1.00 0.00 212 THR A N 10
ATOM 29216 C CA . THR A 1 87 ? 8.731 -5.400 -5.131 1.00 0.00 212 THR A CA 10
ATOM 29217 C C . THR A 1 87 ? 8.381 -3.908 -5.103 1.00 0.00 212 THR A C 10
ATOM 29218 O O . THR A 1 87 ? 8.740 -3.176 -6.024 1.00 0.00 212 THR A O 10
ATOM 29229 N N . PRO A 1 88 ? 7.703 -3.435 -4.086 1.00 0.00 213 PRO A N 10
ATOM 29230 C CA . PRO A 1 88 ? 7.329 -1.990 -3.984 1.00 0.00 213 PRO A CA 10
ATOM 29231 C C . PRO A 1 88 ? 8.549 -1.104 -3.744 1.00 0.00 213 PRO A C 10
ATOM 29232 O O . PRO A 1 88 ? 9.563 -1.561 -3.217 1.00 0.00 213 PRO A O 10
ATOM 29243 N N . ARG A 1 89 ? 8.455 0.159 -4.152 1.00 0.00 214 ARG A N 10
ATOM 29244 C CA . ARG A 1 89 ? 9.579 1.082 -3.990 1.00 0.00 214 ARG A CA 10
ATOM 29245 C C . ARG A 1 89 ? 9.118 2.404 -3.390 1.00 0.00 214 ARG A C 10
ATOM 29246 O O . ARG A 1 89 ? 8.099 2.952 -3.798 1.00 0.00 214 ARG A O 10
ATOM 29267 N N . LEU A 1 90 ? 9.871 2.913 -2.416 1.00 0.00 215 LEU A N 10
ATOM 29268 C CA . LEU A 1 90 ? 9.509 4.171 -1.769 1.00 0.00 215 LEU A CA 10
ATOM 29269 C C . LEU A 1 90 ? 10.476 5.285 -2.173 1.00 0.00 215 LEU A C 10
ATOM 29270 O O . LEU A 1 90 ? 11.683 5.070 -2.284 1.00 0.00 215 LEU A O 10
ATOM 29286 N N . TRP A 1 91 ? 9.924 6.471 -2.404 1.00 0.00 216 TRP A N 10
ATOM 29287 C CA . TRP A 1 91 ? 10.716 7.631 -2.811 1.00 0.00 216 TRP A CA 10
ATOM 29288 C C . TRP A 1 91 ? 10.825 8.636 -1.672 1.00 0.00 216 TRP A C 10
ATOM 29289 O O . TRP A 1 91 ? 10.269 8.427 -0.594 1.00 0.00 216 TRP A O 10
ATOM 29310 N N . LEU A 1 92 ? 11.511 9.746 -1.930 1.00 0.00 217 LEU A N 10
ATOM 29311 C CA . LEU A 1 92 ? 11.638 10.793 -0.929 1.00 0.00 217 LEU A CA 10
ATOM 29312 C C . LEU A 1 92 ? 11.925 12.137 -1.598 1.00 0.00 217 LEU A C 10
ATOM 29313 O O . LEU A 1 92 ? 12.951 12.312 -2.253 1.00 0.00 217 LEU A O 10
ATOM 29329 N N . PHE A 1 93 ? 11.012 13.086 -1.409 1.00 0.00 218 PHE A N 10
ATOM 29330 C CA . PHE A 1 93 ? 11.167 14.425 -1.975 1.00 0.00 218 PHE A CA 10
ATOM 29331 C C . PHE A 1 93 ? 10.605 15.461 -1.010 1.00 0.00 218 PHE A C 10
ATOM 29332 O O . PHE A 1 93 ? 9.464 15.347 -0.571 1.00 0.00 218 PHE A O 10
ATOM 29349 N N . GLY A 1 94 ? 11.406 16.464 -0.677 1.00 0.00 219 GLY A N 10
ATOM 29350 C CA . GLY A 1 94 ? 10.960 17.496 0.249 1.00 0.00 219 GLY A CA 10
ATOM 29351 C C . GLY A 1 94 ? 11.163 18.903 -0.306 1.00 0.00 219 GLY A C 10
ATOM 29352 O O . GLY A 1 94 ? 11.565 19.095 -1.454 1.00 0.00 219 GLY A O 10
ATOM 29356 N N . TYR A 1 95 ? 10.896 19.875 0.556 1.00 0.00 220 TYR A N 10
ATOM 29357 C CA . TYR A 1 95 ? 11.058 21.288 0.213 1.00 0.00 220 TYR A CA 10
ATOM 29358 C C . TYR A 1 95 ? 11.479 22.095 1.439 1.00 0.00 220 TYR A C 10
ATOM 29359 O O . TYR A 1 95 ? 11.294 21.654 2.574 1.00 0.00 220 TYR A O 10
ATOM 29377 N N . ASP A 1 96 ? 12.026 23.284 1.205 1.00 0.00 221 ASP A N 10
ATOM 29378 C CA . ASP A 1 96 ? 12.448 24.154 2.293 1.00 0.00 221 ASP A CA 10
ATOM 29379 C C . ASP A 1 96 ? 11.257 24.990 2.772 1.00 0.00 221 ASP A C 10
ATOM 29380 O O . ASP A 1 96 ? 10.159 24.883 2.227 1.00 0.00 221 ASP A O 10
ATOM 29389 N N . GLU A 1 97 ? 11.479 25.821 3.785 1.00 0.00 222 GLU A N 10
ATOM 29390 C CA . GLU A 1 97 ? 10.412 26.668 4.320 1.00 0.00 222 GLU A CA 10
ATOM 29391 C C . GLU A 1 97 ? 9.963 27.714 3.299 1.00 0.00 222 GLU A C 10
ATOM 29392 O O . GLU A 1 97 ? 8.828 28.188 3.347 1.00 0.00 222 GLU A O 10
ATOM 29404 N N . GLN A 1 98 ? 10.854 28.073 2.382 1.00 0.00 223 GLN A N 10
ATOM 29405 C CA . GLN A 1 98 ? 10.527 29.069 1.362 1.00 0.00 223 GLN A CA 10
ATOM 29406 C C . GLN A 1 98 ? 9.822 28.427 0.167 1.00 0.00 223 GLN A C 10
ATOM 29407 O O . GLN A 1 98 ? 9.615 29.079 -0.857 1.00 0.00 223 GLN A O 10
ATOM 29421 N N . ARG A 1 99 ? 9.466 27.147 0.303 1.00 0.00 224 ARG A N 10
ATOM 29422 C CA . ARG A 1 99 ? 8.793 26.426 -0.768 1.00 0.00 224 ARG A CA 10
ATOM 29423 C C . ARG A 1 99 ? 9.750 26.204 -1.930 1.00 0.00 224 ARG A C 10
ATOM 29424 O O . ARG A 1 99 ? 9.330 26.060 -3.078 1.00 0.00 224 ARG A O 10
ATOM 29445 N N . GLN A 1 100 ? 11.042 26.157 -1.618 1.00 0.00 225 GLN A N 10
ATOM 29446 C CA . GLN A 1 100 ? 12.052 25.932 -2.622 1.00 0.00 225 GLN A CA 10
ATOM 29447 C C . GLN A 1 100 ? 12.604 24.518 -2.474 1.00 0.00 225 GLN A C 10
ATOM 29448 O O . GLN A 1 100 ? 12.830 24.067 -1.354 1.00 0.00 225 GLN A O 10
ATOM 29462 N N . PRO A 1 101 ? 12.834 23.805 -3.543 1.00 0.00 226 PRO A N 10
ATOM 29463 C CA . PRO A 1 101 ? 13.376 22.424 -3.446 1.00 0.00 226 PRO A CA 10
ATOM 29464 C C . PRO A 1 101 ? 14.741 22.413 -2.766 1.00 0.00 226 PRO A C 10
ATOM 29465 O O . PRO A 1 101 ? 15.585 23.269 -3.028 1.00 0.00 226 PRO A O 10
ATOM 29476 N N . LEU A 1 102 ? 14.959 21.421 -1.921 1.00 0.00 227 LEU A N 10
ATOM 29477 C CA . LEU A 1 102 ? 16.249 21.298 -1.241 1.00 0.00 227 LEU A CA 10
ATOM 29478 C C . LEU A 1 102 ? 17.253 20.627 -2.171 1.00 0.00 227 LEU A C 10
ATOM 29479 O O . LEU A 1 102 ? 16.878 19.790 -2.991 1.00 0.00 227 LEU A O 10
ATOM 29495 N N . THR A 1 103 ? 18.531 20.969 -2.029 1.00 0.00 228 THR A N 10
ATOM 29496 C CA . THR A 1 103 ? 19.561 20.353 -2.855 1.00 0.00 228 THR A CA 10
ATOM 29497 C C . THR A 1 103 ? 19.711 18.895 -2.450 1.00 0.00 228 THR A C 10
ATOM 29498 O O . THR A 1 103 ? 19.344 18.515 -1.340 1.00 0.00 228 THR A O 10
ATOM 29509 N N . VAL A 1 104 ? 20.233 18.077 -3.349 1.00 0.00 229 VAL A N 10
ATOM 29510 C CA . VAL A 1 104 ? 20.400 16.670 -3.072 1.00 0.00 229 VAL A CA 10
ATOM 29511 C C . VAL A 1 104 ? 21.228 16.422 -1.811 1.00 0.00 229 VAL A C 10
ATOM 29512 O O . VAL A 1 104 ? 20.888 15.562 -1.000 1.00 0.00 229 VAL A O 10
ATOM 29525 N N . GLU A 1 105 ? 22.331 17.139 -1.674 1.00 0.00 230 GLU A N 10
ATOM 29526 C CA . GLU A 1 105 ? 23.215 16.948 -0.543 1.00 0.00 230 GLU A CA 10
ATOM 29527 C C . GLU A 1 105 ? 22.585 17.428 0.762 1.00 0.00 230 GLU A C 10
ATOM 29528 O O . GLU A 1 105 ? 22.782 16.817 1.812 1.00 0.00 230 GLU A O 10
ATOM 29540 N N . HIS A 1 106 ? 21.827 18.516 0.696 1.00 0.00 231 HIS A N 10
ATOM 29541 C CA . HIS A 1 106 ? 21.177 19.052 1.891 1.00 0.00 231 HIS A CA 10
ATOM 29542 C C . HIS A 1 106 ? 20.074 18.109 2.358 1.00 0.00 231 HIS A C 10
ATOM 29543 O O . HIS A 1 106 ? 19.870 17.907 3.555 1.00 0.00 231 HIS A O 10
ATOM 29558 N N . MET A 1 107 ? 19.366 17.544 1.390 1.00 0.00 232 MET A N 10
ATOM 29559 C CA . MET A 1 107 ? 18.276 16.625 1.665 1.00 0.00 232 MET A CA 10
ATOM 29560 C C . MET A 1 107 ? 18.773 15.393 2.412 1.00 0.00 232 MET A C 10
ATOM 29561 O O . MET A 1 107 ? 18.033 14.791 3.179 1.00 0.00 232 MET A O 10
ATOM 29575 N N . TYR A 1 108 ? 20.031 15.036 2.185 1.00 0.00 233 TYR A N 10
ATOM 29576 C CA . TYR A 1 108 ? 20.623 13.879 2.837 1.00 0.00 233 TYR A CA 10
ATOM 29577 C C . TYR A 1 108 ? 20.752 14.100 4.347 1.00 0.00 233 TYR A C 10
ATOM 29578 O O . TYR A 1 108 ? 20.948 13.149 5.103 1.00 0.00 233 TYR A O 10
ATOM 29596 N N . GLU A 1 109 ? 20.649 15.352 4.782 1.00 0.00 234 GLU A N 10
ATOM 29597 C CA . GLU A 1 109 ? 20.764 15.673 6.203 1.00 0.00 234 GLU A CA 10
ATOM 29598 C C . GLU A 1 109 ? 19.673 14.972 7.010 1.00 0.00 234 GLU A C 10
ATOM 29599 O O . GLU A 1 109 ? 19.895 14.560 8.148 1.00 0.00 234 GLU A O 10
ATOM 29611 N N . ASP A 1 110 ? 18.492 14.853 6.415 1.00 0.00 235 ASP A N 10
ATOM 29612 C CA . ASP A 1 110 ? 17.358 14.213 7.081 1.00 0.00 235 ASP A CA 10
ATOM 29613 C C . ASP A 1 110 ? 17.374 12.701 6.863 1.00 0.00 235 ASP A C 10
ATOM 29614 O O . ASP A 1 110 ? 16.357 12.034 7.052 1.00 0.00 235 ASP A O 10
ATOM 29623 N N . ILE A 1 111 ? 18.525 12.160 6.466 1.00 0.00 236 ILE A N 10
ATOM 29624 C CA . ILE A 1 111 ? 18.639 10.726 6.228 1.00 0.00 236 ILE A CA 10
ATOM 29625 C C . ILE A 1 111 ? 19.984 10.183 6.724 1.00 0.00 236 ILE A C 10
ATOM 29626 O O . ILE A 1 111 ? 20.988 10.894 6.764 1.00 0.00 236 ILE A O 10
ATOM 29642 N N . SER A 1 112 ? 19.975 8.907 7.082 1.00 0.00 237 SER A N 10
ATOM 29643 C CA . SER A 1 112 ? 21.187 8.248 7.556 1.00 0.00 237 SER A CA 10
ATOM 29644 C C . SER A 1 112 ? 22.240 8.269 6.446 1.00 0.00 237 SER A C 10
ATOM 29645 O O . SER A 1 112 ? 22.237 7.412 5.565 1.00 0.00 237 SER A O 10
ATOM 29653 N N . GLN A 1 113 ? 23.133 9.258 6.494 1.00 0.00 238 GLN A N 10
ATOM 29654 C CA . GLN A 1 113 ? 24.178 9.389 5.477 1.00 0.00 238 GLN A CA 10
ATOM 29655 C C . GLN A 1 113 ? 25.164 8.226 5.538 1.00 0.00 238 GLN A C 10
ATOM 29656 O O . GLN A 1 113 ? 25.949 8.017 4.613 1.00 0.00 238 GLN A O 10
ATOM 29670 N N . ASP A 1 114 ? 25.131 7.472 6.627 1.00 0.00 239 ASP A N 10
ATOM 29671 C CA . ASP A 1 114 ? 26.031 6.339 6.771 1.00 0.00 239 ASP A CA 10
ATOM 29672 C C . ASP A 1 114 ? 25.489 5.116 6.030 1.00 0.00 239 ASP A C 10
ATOM 29673 O O . ASP A 1 114 ? 26.175 4.100 5.925 1.00 0.00 239 ASP A O 10
ATOM 29682 N N . HIS A 1 115 ? 24.258 5.213 5.516 1.00 0.00 240 HIS A N 10
ATOM 29683 C CA . HIS A 1 115 ? 23.658 4.098 4.793 1.00 0.00 240 HIS A CA 10
ATOM 29684 C C . HIS A 1 115 ? 23.141 4.522 3.415 1.00 0.00 240 HIS A C 10
ATOM 29685 O O . HIS A 1 115 ? 22.832 3.673 2.588 1.00 0.00 240 HIS A O 10
ATOM 29700 N N . VAL A 1 116 ? 23.040 5.829 3.171 1.00 0.00 241 VAL A N 10
ATOM 29701 C CA . VAL A 1 116 ? 22.539 6.321 1.881 1.00 0.00 241 VAL A CA 10
ATOM 29702 C C . VAL A 1 116 ? 23.374 5.791 0.721 1.00 0.00 241 VAL A C 10
ATOM 29703 O O . VAL A 1 116 ? 22.877 5.640 -0.393 1.00 0.00 241 VAL A O 10
ATOM 29716 N N . LYS A 1 117 ? 24.644 5.532 0.980 1.00 0.00 242 LYS A N 10
ATOM 29717 C CA . LYS A 1 117 ? 25.539 5.044 -0.060 1.00 0.00 242 LYS A CA 10
ATOM 29718 C C . LYS A 1 117 ? 25.048 3.724 -0.654 1.00 0.00 242 LYS A C 10
ATOM 29719 O O . LYS A 1 117 ? 25.086 3.537 -1.870 1.00 0.00 242 LYS A O 10
ATOM 29738 N N . LYS A 1 118 ? 24.587 2.814 0.198 1.00 0.00 243 LYS A N 10
ATOM 29739 C CA . LYS A 1 118 ? 24.093 1.521 -0.278 1.00 0.00 243 LYS A CA 10
ATOM 29740 C C . LYS A 1 118 ? 22.578 1.365 -0.088 1.00 0.00 243 LYS A C 10
ATOM 29741 O O . LYS A 1 118 ? 22.013 0.337 -0.462 1.00 0.00 243 LYS A O 10
ATOM 29760 N N . THR A 1 119 ? 21.931 2.356 0.524 1.00 0.00 244 THR A N 10
ATOM 29761 C CA . THR A 1 119 ? 20.492 2.266 0.786 1.00 0.00 244 THR A CA 10
ATOM 29762 C C . THR A 1 119 ? 19.681 3.335 0.052 1.00 0.00 244 THR A C 10
ATOM 29763 O O . THR A 1 119 ? 18.512 3.112 -0.263 1.00 0.00 244 THR A O 10
ATOM 29774 N N . VAL A 1 120 ? 20.280 4.498 -0.192 1.00 0.00 245 VAL A N 10
ATOM 29775 C CA . VAL A 1 120 ? 19.559 5.582 -0.858 1.00 0.00 245 VAL A CA 10
ATOM 29776 C C . VAL A 1 120 ? 20.171 5.912 -2.215 1.00 0.00 245 VAL A C 10
ATOM 29777 O O . VAL A 1 120 ? 21.390 5.934 -2.378 1.00 0.00 245 VAL A O 10
ATOM 29790 N N . THR A 1 121 ? 19.304 6.174 -3.184 1.00 0.00 246 THR A N 10
ATOM 29791 C CA . THR A 1 121 ? 19.737 6.514 -4.534 1.00 0.00 246 THR A CA 10
ATOM 29792 C C . THR A 1 121 ? 18.920 7.689 -5.061 1.00 0.00 246 THR A C 10
ATOM 29793 O O . THR A 1 121 ? 17.778 7.880 -4.653 1.00 0.00 246 THR A O 10
ATOM 29804 N N . ILE A 1 122 ? 19.486 8.456 -5.986 1.00 0.00 247 ILE A N 10
ATOM 29805 C CA . ILE A 1 122 ? 18.750 9.573 -6.567 1.00 0.00 247 ILE A CA 10
ATOM 29806 C C . ILE A 1 122 ? 18.331 9.198 -7.963 1.00 0.00 247 ILE A C 10
ATOM 29807 O O . ILE A 1 122 ? 19.163 8.791 -8.774 1.00 0.00 247 ILE A O 10
ATOM 29823 N N . GLU A 1 123 ? 17.052 9.325 -8.256 1.00 0.00 248 GLU A N 10
ATOM 29824 C CA . GLU A 1 123 ? 16.588 8.975 -9.580 1.00 0.00 248 GLU A CA 10
ATOM 29825 C C . GLU A 1 123 ? 15.498 9.924 -10.023 1.00 0.00 248 GLU A C 10
ATOM 29826 O O . GLU A 1 123 ? 14.725 10.418 -9.211 1.00 0.00 248 GLU A O 10
ATOM 29838 N N . ASN A 1 124 ? 15.406 10.160 -11.314 1.00 0.00 249 ASN A N 10
ATOM 29839 C CA . ASN A 1 124 ? 14.367 11.031 -11.803 1.00 0.00 249 ASN A CA 10
ATOM 29840 C C . ASN A 1 124 ? 13.055 10.270 -11.832 1.00 0.00 249 ASN A C 10
ATOM 29841 O O . ASN A 1 124 ? 13.030 9.074 -12.126 1.00 0.00 249 ASN A O 10
ATOM 29852 N N . HIS A 1 125 ? 11.972 10.967 -11.535 1.00 0.00 250 HIS A N 10
ATOM 29853 C CA . HIS A 1 125 ? 10.647 10.353 -11.542 1.00 0.00 250 HIS A CA 10
ATOM 29854 C C . HIS A 1 125 ? 10.448 9.501 -12.808 1.00 0.00 250 HIS A C 10
ATOM 29855 O O . HIS A 1 125 ? 10.749 9.958 -13.908 1.00 0.00 250 HIS A O 10
ATOM 29870 N N . PRO A 1 126 ? 9.947 8.293 -12.697 1.00 0.00 251 PRO A N 10
ATOM 29871 C CA . PRO A 1 126 ? 9.716 7.427 -13.888 1.00 0.00 251 PRO A CA 10
ATOM 29872 C C . PRO A 1 126 ? 8.398 7.762 -14.592 1.00 0.00 251 PRO A C 10
ATOM 29873 O O . PRO A 1 126 ? 8.255 7.542 -15.792 1.00 0.00 251 PRO A O 10
ATOM 29884 N N . HIS A 1 127 ? 7.447 8.305 -13.831 1.00 0.00 252 HIS A N 10
ATOM 29885 C CA . HIS A 1 127 ? 6.137 8.674 -14.392 1.00 0.00 252 HIS A CA 10
ATOM 29886 C C . HIS A 1 127 ? 5.583 9.985 -13.805 1.00 0.00 252 HIS A C 10
ATOM 29887 O O . HIS A 1 127 ? 4.457 10.380 -14.109 1.00 0.00 252 HIS A O 10
ATOM 29902 N N . LEU A 1 128 ? 6.361 10.620 -12.942 1.00 0.00 253 LEU A N 10
ATOM 29903 C CA . LEU A 1 128 ? 5.930 11.848 -12.286 1.00 0.00 253 LEU A CA 10
ATOM 29904 C C . LEU A 1 128 ? 6.681 13.079 -12.786 1.00 0.00 253 LEU A C 10
ATOM 29905 O O . LEU A 1 128 ? 7.625 12.964 -13.555 1.00 0.00 253 LEU A O 10
ATOM 29921 N N . PRO A 1 129 ? 6.252 14.258 -12.393 1.00 0.00 254 PRO A N 10
ATOM 29922 C CA . PRO A 1 129 ? 6.895 15.535 -12.823 1.00 0.00 254 PRO A CA 10
ATOM 29923 C C . PRO A 1 129 ? 8.191 15.844 -12.051 1.00 0.00 254 PRO A C 10
ATOM 29924 O O . PRO A 1 129 ? 8.460 15.252 -11.007 1.00 0.00 254 PRO A O 10
ATOM 29935 N N . PRO A 1 130 ? 8.984 16.763 -12.555 1.00 0.00 255 PRO A N 10
ATOM 29936 C CA . PRO A 1 130 ? 10.284 17.183 -11.923 1.00 0.00 255 PRO A CA 10
ATOM 29937 C C . PRO A 1 130 ? 10.078 18.010 -10.660 1.00 0.00 255 PRO A C 10
ATOM 29938 O O . PRO A 1 130 ? 8.971 18.482 -10.398 1.00 0.00 255 PRO A O 10
ATOM 29949 N N . PRO A 1 131 ? 11.117 18.211 -9.878 1.00 0.00 256 PRO A N 10
ATOM 29950 C CA . PRO A 1 131 ? 12.499 17.673 -10.122 1.00 0.00 256 PRO A CA 10
ATOM 29951 C C . PRO A 1 131 ? 12.693 16.216 -9.677 1.00 0.00 256 PRO A C 10
ATOM 29952 O O . PRO A 1 131 ? 11.782 15.593 -9.129 1.00 0.00 256 PRO A O 10
ATOM 29963 N N . PRO A 1 132 ? 13.880 15.680 -9.903 1.00 0.00 257 PRO A N 10
ATOM 29964 C CA . PRO A 1 132 ? 14.249 14.275 -9.522 1.00 0.00 257 PRO A CA 10
ATOM 29965 C C . PRO A 1 132 ? 14.107 14.030 -8.030 1.00 0.00 257 PRO A C 10
ATOM 29966 O O . PRO A 1 132 ? 14.337 14.933 -7.228 1.00 0.00 257 PRO A O 10
ATOM 29977 N N . MET A 1 133 ? 13.740 12.808 -7.658 1.00 0.00 258 MET A N 10
ATOM 29978 C CA . MET A 1 133 ? 13.590 12.480 -6.251 1.00 0.00 258 MET A CA 10
ATOM 29979 C C . MET A 1 133 ? 14.358 11.206 -5.905 1.00 0.00 258 MET A C 10
ATOM 29980 O O . MET A 1 133 ? 14.732 10.432 -6.778 1.00 0.00 258 MET A O 10
ATOM 29994 N N . CYS A 1 134 ? 14.608 11.016 -4.622 1.00 0.00 259 CYS A N 10
ATOM 29995 C CA . CYS A 1 134 ? 15.355 9.861 -4.156 1.00 0.00 259 CYS A CA 10
ATOM 29996 C C . CYS A 1 134 ? 14.469 8.631 -4.126 1.00 0.00 259 CYS A C 10
ATOM 29997 O O . CYS A 1 134 ? 13.289 8.719 -3.803 1.00 0.00 259 CYS A O 10
ATOM 30005 N N . SER A 1 135 ? 15.055 7.485 -4.439 1.00 0.00 260 SER A N 10
ATOM 30006 C CA . SER A 1 135 ? 14.323 6.235 -4.417 1.00 0.00 260 SER A CA 10
ATOM 30007 C C . SER A 1 135 ? 15.148 5.193 -3.677 1.00 0.00 260 SER A C 10
ATOM 30008 O O . SER A 1 135 ? 16.321 4.985 -3.987 1.00 0.00 260 SER A O 10
ATOM 30016 N N . VAL A 1 136 ? 14.540 4.548 -2.696 1.00 0.00 261 VAL A N 10
ATOM 30017 C CA . VAL A 1 136 ? 15.246 3.540 -1.920 1.00 0.00 261 VAL A CA 10
ATOM 30018 C C . VAL A 1 136 ? 15.398 2.270 -2.745 1.00 0.00 261 VAL A C 10
ATOM 30019 O O . VAL A 1 136 ? 14.649 2.049 -3.696 1.00 0.00 261 VAL A O 10
ATOM 30032 N N . HIS A 1 137 ? 16.377 1.445 -2.396 1.00 0.00 262 HIS A N 10
ATOM 30033 C CA . HIS A 1 137 ? 16.607 0.218 -3.144 1.00 0.00 262 HIS A CA 10
ATOM 30034 C C . HIS A 1 137 ? 15.378 -0.690 -3.065 1.00 0.00 262 HIS A C 10
ATOM 30035 O O . HIS A 1 137 ? 14.686 -0.710 -2.046 1.00 0.00 262 HIS A O 10
ATOM 30050 N N . PRO A 1 138 ? 15.091 -1.446 -4.102 1.00 0.00 263 PRO A N 10
ATOM 30051 C CA . PRO A 1 138 ? 13.918 -2.367 -4.111 1.00 0.00 263 PRO A CA 10
ATOM 30052 C C . PRO A 1 138 ? 14.136 -3.573 -3.203 1.00 0.00 263 PRO A C 10
ATOM 30053 O O . PRO A 1 138 ? 13.193 -4.086 -2.603 1.00 0.00 263 PRO A O 10
ATOM 30064 N N . CYS A 1 139 ? 15.390 -4.014 -3.111 1.00 0.00 264 CYS A N 10
ATOM 30065 C CA . CYS A 1 139 ? 15.736 -5.161 -2.276 1.00 0.00 264 CYS A CA 10
ATOM 30066 C C . CYS A 1 139 ? 17.208 -5.534 -2.448 1.00 0.00 264 CYS A C 10
ATOM 30067 O O . CYS A 1 139 ? 17.544 -6.715 -2.530 1.00 0.00 264 CYS A O 10
ATOM 30075 N N . ARG A 1 140 ? 18.084 -4.533 -2.503 1.00 0.00 265 ARG A N 10
ATOM 30076 C CA . ARG A 1 140 ? 19.507 -4.808 -2.667 1.00 0.00 265 ARG A CA 10
ATOM 30077 C C . ARG A 1 140 ? 20.024 -5.638 -1.499 1.00 0.00 265 ARG A C 10
ATOM 30078 O O . ARG A 1 140 ? 20.797 -6.575 -1.695 1.00 0.00 265 ARG A O 10
ATOM 30099 N N . HIS A 1 141 ? 19.590 -5.302 -0.287 1.00 0.00 266 HIS A N 10
ATOM 30100 C CA . HIS A 1 141 ? 20.017 -6.046 0.893 1.00 0.00 266 HIS A CA 10
ATOM 30101 C C . HIS A 1 141 ? 18.816 -6.708 1.559 1.00 0.00 266 HIS A C 10
ATOM 30102 O O . HIS A 1 141 ? 18.075 -6.073 2.309 1.00 0.00 266 HIS A O 10
ATOM 30117 N N . ALA A 1 142 ? 18.632 -7.990 1.272 1.00 0.00 267 ALA A N 10
ATOM 30118 C CA . ALA A 1 142 ? 17.522 -8.750 1.834 1.00 0.00 267 ALA A CA 10
ATOM 30119 C C . ALA A 1 142 ? 17.720 -8.997 3.328 1.00 0.00 267 ALA A C 10
ATOM 30120 O O . ALA A 1 142 ? 16.778 -9.359 4.033 1.00 0.00 267 ALA A O 10
ATOM 30127 N N . GLU A 1 143 ? 18.951 -8.835 3.802 1.00 0.00 268 GLU A N 10
ATOM 30128 C CA . GLU A 1 143 ? 19.254 -9.080 5.205 1.00 0.00 268 GLU A CA 10
ATOM 30129 C C . GLU A 1 143 ? 18.421 -8.192 6.130 1.00 0.00 268 GLU A C 10
ATOM 30130 O O . GLU A 1 143 ? 17.827 -8.688 7.087 1.00 0.00 268 GLU A O 10
ATOM 30142 N N . VAL A 1 144 ? 18.355 -6.891 5.849 1.00 0.00 269 VAL A N 10
ATOM 30143 C CA . VAL A 1 144 ? 17.560 -5.992 6.683 1.00 0.00 269 VAL A CA 10
ATOM 30144 C C . VAL A 1 144 ? 16.071 -6.132 6.361 1.00 0.00 269 VAL A C 10
ATOM 30145 O O . VAL A 1 144 ? 15.217 -6.019 7.240 1.00 0.00 269 VAL A O 10
ATOM 30158 N N . MET A 1 145 ? 15.777 -6.377 5.085 1.00 0.00 270 MET A N 10
ATOM 30159 C CA . MET A 1 145 ? 14.401 -6.532 4.625 1.00 0.00 270 MET A CA 10
ATOM 30160 C C . MET A 1 145 ? 13.769 -7.736 5.299 1.00 0.00 270 MET A C 10
ATOM 30161 O O . MET A 1 145 ? 12.585 -7.738 5.621 1.00 0.00 270 MET A O 10
ATOM 30175 N N . LYS A 1 146 ? 14.595 -8.742 5.526 1.00 0.00 271 LYS A N 10
ATOM 30176 C CA . LYS A 1 146 ? 14.168 -9.962 6.186 1.00 0.00 271 LYS A CA 10
ATOM 30177 C C . LYS A 1 146 ? 13.652 -9.662 7.592 1.00 0.00 271 LYS A C 10
ATOM 30178 O O . LYS A 1 146 ? 12.726 -10.315 8.062 1.00 0.00 271 LYS A O 10
ATOM 30197 N N . LYS A 1 147 ? 14.233 -8.668 8.264 1.00 0.00 272 LYS A N 10
ATOM 30198 C CA . LYS A 1 147 ? 13.762 -8.329 9.606 1.00 0.00 272 LYS A CA 10
ATOM 30199 C C . LYS A 1 147 ? 12.337 -7.780 9.551 1.00 0.00 272 LYS A C 10
ATOM 30200 O O . LYS A 1 147 ? 11.478 -8.168 10.343 1.00 0.00 272 LYS A O 10
ATOM 30219 N N . ILE A 1 148 ? 12.104 -6.862 8.616 1.00 0.00 273 ILE A N 10
ATOM 30220 C CA . ILE A 1 148 ? 10.793 -6.237 8.456 1.00 0.00 273 ILE A CA 10
ATOM 30221 C C . ILE A 1 148 ? 9.784 -7.195 7.828 1.00 0.00 273 ILE A C 10
ATOM 30222 O O . ILE A 1 148 ? 8.587 -7.111 8.094 1.00 0.00 273 ILE A O 10
ATOM 30238 N N . ILE A 1 149 ? 10.266 -8.106 6.998 1.00 0.00 274 ILE A N 10
ATOM 30239 C CA . ILE A 1 149 ? 9.368 -9.067 6.372 1.00 0.00 274 ILE A CA 10
ATOM 30240 C C . ILE A 1 149 ? 8.982 -10.128 7.401 1.00 0.00 274 ILE A C 10
ATOM 30241 O O . ILE A 1 149 ? 7.811 -10.436 7.577 1.00 0.00 274 ILE A O 10
ATOM 30257 N N . GLU A 1 150 ? 9.978 -10.657 8.092 1.00 0.00 275 GLU A N 10
ATOM 30258 C CA . GLU A 1 150 ? 9.721 -11.659 9.123 1.00 0.00 275 GLU A CA 10
ATOM 30259 C C . GLU A 1 150 ? 8.827 -11.068 10.210 1.00 0.00 275 GLU A C 10
ATOM 30260 O O . GLU A 1 150 ? 8.120 -11.795 10.907 1.00 0.00 275 GLU A O 10
ATOM 30272 N N . THR A 1 151 ? 8.856 -9.742 10.344 1.00 0.00 276 THR A N 10
ATOM 30273 C CA . THR A 1 151 ? 8.034 -9.069 11.343 1.00 0.00 276 THR A CA 10
ATOM 30274 C C . THR A 1 151 ? 6.563 -9.445 11.171 1.00 0.00 276 THR A C 10
ATOM 30275 O O . THR A 1 151 ? 5.898 -9.807 12.141 1.00 0.00 276 THR A O 10
ATOM 30286 N N . VAL A 1 152 ? 6.047 -9.358 9.946 1.00 0.00 277 VAL A N 10
ATOM 30287 C CA . VAL A 1 152 ? 4.659 -9.696 9.716 1.00 0.00 277 VAL A CA 10
ATOM 30288 C C . VAL A 1 152 ? 4.408 -11.151 10.087 1.00 0.00 277 VAL A C 10
ATOM 30289 O O . VAL A 1 152 ? 3.318 -11.506 10.529 1.00 0.00 277 VAL A O 10
ATOM 30302 N N . ALA A 1 153 ? 5.427 -11.991 9.907 1.00 0.00 278 ALA A N 10
ATOM 30303 C CA . ALA A 1 153 ? 5.306 -13.409 10.224 1.00 0.00 278 ALA A CA 10
ATOM 30304 C C . ALA A 1 153 ? 5.006 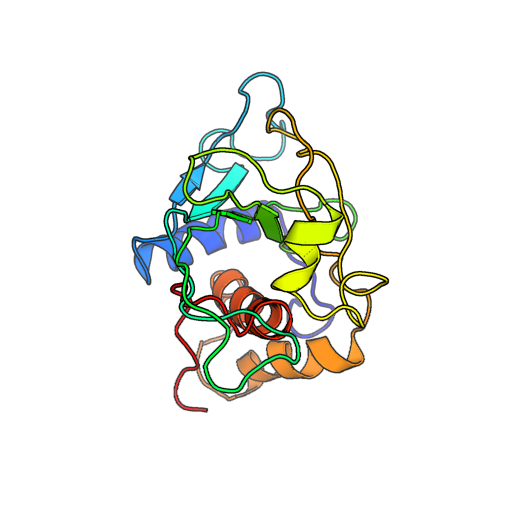-13.614 11.707 1.00 0.00 278 ALA A C 10
ATOM 30305 O O . ALA A 1 153 ? 4.188 -14.459 12.070 1.00 0.00 278 ALA A O 10
ATOM 30312 N N . GLU A 1 154 ? 5.678 -12.846 12.558 1.00 0.00 279 GLU A N 10
ATOM 30313 C CA . GLU A 1 154 ? 5.475 -12.969 13.997 1.00 0.00 279 GLU A CA 10
ATOM 30314 C C . GLU A 1 154 ? 4.022 -12.671 14.348 1.00 0.00 279 GLU A C 10
ATOM 30315 O O . GLU A 1 154 ? 3.416 -13.359 15.169 1.00 0.00 279 GLU A O 10
ATOM 30327 N N . GLY A 1 155 ? 3.461 -11.663 13.695 1.00 0.00 280 GLY A N 10
ATOM 30328 C CA . GLY A 1 155 ? 2.066 -11.307 13.916 1.00 0.00 280 GLY A CA 10
ATOM 30329 C C . GLY A 1 155 ? 1.163 -12.448 13.458 1.00 0.00 280 GLY A C 10
ATOM 30330 O O . GLY A 1 155 ? 0.141 -12.746 14.077 1.00 0.00 280 GLY A O 10
ATOM 30334 N N . GLY A 1 156 ? 1.565 -13.072 12.357 1.00 0.00 281 GLY A N 10
ATOM 30335 C CA . GLY A 1 156 ? 0.833 -14.185 11.763 1.00 0.00 281 GLY A CA 10
ATOM 30336 C C . GLY A 1 156 ? 1.319 -14.360 10.333 1.00 0.00 281 GLY A C 10
ATOM 30337 O O . GLY A 1 156 ? 2.224 -13.649 9.906 1.00 0.00 281 GLY A O 10
ATOM 30341 N N . GLY A 1 157 ? 0.740 -15.277 9.574 1.00 0.00 282 GLY A N 10
ATOM 30342 C CA . GLY A 1 157 ? 1.175 -15.456 8.196 1.00 0.00 282 GLY A CA 10
ATOM 30343 C C . GLY A 1 157 ? 0.475 -14.463 7.267 1.00 0.00 282 GLY A C 10
ATOM 30344 O O . GLY A 1 157 ? 0.635 -14.541 6.049 1.00 0.00 282 GLY A O 10
ATOM 30348 N N . GLU A 1 158 ? -0.284 -13.527 7.862 1.00 0.00 283 GLU A N 10
ATOM 30349 C CA . GLU A 1 158 ? -1.008 -12.508 7.097 1.00 0.00 283 GLU A CA 10
ATOM 30350 C C . GLU A 1 158 ? -1.570 -13.094 5.810 1.00 0.00 283 GLU A C 10
ATOM 30351 O O . GLU A 1 158 ? -0.925 -13.056 4.762 1.00 0.00 283 GLU A O 10
ATOM 30363 N N . LEU A 1 159 ? -2.764 -13.654 5.904 1.00 0.00 284 LEU A N 10
ATOM 30364 C CA . LEU A 1 159 ? -3.394 -14.271 4.749 1.00 0.00 284 LEU A CA 10
ATOM 30365 C C . LEU A 1 159 ? -3.486 -13.305 3.574 1.00 0.00 284 LEU A C 10
ATOM 30366 O O . LEU A 1 159 ? -3.383 -13.724 2.422 1.00 0.00 284 LEU A O 10
ATOM 30382 N N . GLY A 1 160 ? -3.708 -12.021 3.848 1.00 0.00 285 GLY A N 10
ATOM 30383 C CA . GLY A 1 160 ? -3.839 -11.057 2.769 1.00 0.00 285 GLY A CA 10
ATOM 30384 C C . GLY A 1 160 ? -2.571 -10.236 2.546 1.00 0.00 285 GLY A C 10
ATOM 30385 O O . GLY A 1 160 ? -2.167 -9.441 3.393 1.00 0.00 285 GLY A O 10
ATOM 30389 N N . VAL A 1 161 ? -1.978 -10.427 1.374 1.00 0.00 286 VAL A N 10
ATOM 30390 C CA . VAL A 1 161 ? -0.771 -9.695 0.991 1.00 0.00 286 VAL A CA 10
ATOM 30391 C C . VAL A 1 161 ? -1.071 -8.194 0.845 1.00 0.00 286 VAL A C 10
ATOM 30392 O O . VAL A 1 161 ? -0.169 -7.392 0.636 1.00 0.00 286 VAL A O 10
ATOM 30405 N N . HIS A 1 162 ? -2.345 -7.820 0.946 1.00 0.00 287 HIS A N 10
ATOM 30406 C CA . HIS A 1 162 ? -2.731 -6.421 0.816 1.00 0.00 287 HIS A CA 10
ATOM 30407 C C . HIS A 1 162 ? -2.133 -5.568 1.944 1.00 0.00 287 HIS A C 10
ATOM 30408 O O . HIS A 1 162 ? -2.154 -4.340 1.877 1.00 0.00 287 HIS A O 10
ATOM 30423 N N . MET A 1 163 ? -1.602 -6.217 2.979 1.00 0.00 288 MET A N 10
ATOM 30424 C CA . MET A 1 163 ? -1.009 -5.489 4.103 1.00 0.00 288 MET A CA 10
ATOM 30425 C C . MET A 1 163 ? 0.517 -5.426 3.968 1.00 0.00 288 MET A C 10
ATOM 30426 O O . MET A 1 163 ? 1.223 -5.101 4.922 1.00 0.00 288 MET A O 10
ATOM 30440 N N . TYR A 1 164 ? 1.018 -5.761 2.782 1.00 0.00 289 TYR A N 10
ATOM 30441 C CA . TYR A 1 164 ? 2.455 -5.769 2.530 1.00 0.00 289 TYR A CA 10
ATOM 30442 C C . TYR A 1 164 ? 3.051 -4.351 2.573 1.00 0.00 289 TYR A C 10
ATOM 30443 O O . TYR A 1 164 ? 4.175 -4.162 3.037 1.00 0.00 289 TYR A O 10
ATOM 30461 N N . LEU A 1 165 ? 2.302 -3.362 2.074 1.00 0.00 290 LEU A N 10
ATOM 30462 C CA . LEU A 1 165 ? 2.785 -1.973 2.050 1.00 0.00 290 LEU A CA 10
ATOM 30463 C C . LEU A 1 165 ? 3.075 -1.457 3.454 1.00 0.00 290 LEU A C 10
ATOM 30464 O O . LEU A 1 165 ? 4.060 -0.767 3.675 1.00 0.00 290 LEU A O 10
ATOM 30480 N N . LEU A 1 166 ? 2.232 -1.820 4.401 1.00 0.00 291 LEU A N 10
ATOM 30481 C CA . LEU A 1 166 ? 2.440 -1.395 5.782 1.00 0.00 291 LEU A CA 10
ATOM 30482 C C . LEU A 1 166 ? 3.722 -1.996 6.340 1.00 0.00 291 LEU A C 10
ATOM 30483 O O . LEU A 1 166 ? 4.401 -1.385 7.164 1.00 0.00 291 LEU A O 10
ATOM 30499 N N . ILE A 1 167 ? 4.071 -3.172 5.845 1.00 0.00 292 ILE A N 10
ATOM 30500 C CA . ILE A 1 167 ? 5.303 -3.829 6.255 1.00 0.00 292 ILE A CA 10
ATOM 30501 C C . ILE A 1 167 ? 6.498 -3.107 5.622 1.00 0.00 292 ILE A C 10
ATOM 30502 O O . ILE A 1 167 ? 7.531 -2.922 6.262 1.00 0.00 292 ILE A O 10
ATOM 30518 N N . PHE A 1 168 ? 6.338 -2.694 4.360 1.00 0.00 293 PHE A N 10
ATOM 30519 C CA . PHE A 1 168 ? 7.397 -1.982 3.643 1.00 0.00 293 PHE A CA 10
ATOM 30520 C C . PHE A 1 168 ? 7.658 -0.606 4.223 1.00 0.00 293 PHE A C 10
ATOM 30521 O O . PHE A 1 168 ? 8.808 -0.206 4.396 1.00 0.00 293 PHE A O 10
ATOM 30538 N N . LEU A 1 169 ? 6.593 0.135 4.477 1.00 0.00 294 LEU A N 10
ATOM 30539 C CA . LEU A 1 169 ? 6.746 1.493 4.985 1.00 0.00 294 LEU A CA 10
ATOM 30540 C C . LEU A 1 169 ? 7.557 1.448 6.277 1.00 0.00 294 LEU A C 10
ATOM 30541 O O . LEU A 1 169 ? 8.431 2.285 6.500 1.00 0.00 294 LEU A O 10
ATOM 30557 N N . LYS A 1 170 ? 7.256 0.470 7.126 1.00 0.00 295 LYS A N 10
ATOM 30558 C CA . LYS A 1 170 ? 7.961 0.334 8.395 1.00 0.00 295 LYS A CA 10
ATOM 30559 C C . LYS A 1 170 ? 9.468 0.261 8.162 1.00 0.00 295 LYS A C 10
ATOM 30560 O O . LYS A 1 170 ? 10.241 0.897 8.879 1.00 0.00 295 LYS A O 10
ATOM 30579 N N . PHE A 1 171 ? 9.886 -0.483 7.141 1.00 0.00 296 PHE A N 10
ATOM 30580 C CA . PHE A 1 171 ? 11.305 -0.584 6.817 1.00 0.00 296 PHE A CA 10
ATOM 30581 C C . PHE A 1 171 ? 11.870 0.789 6.499 1.00 0.00 296 PHE A C 10
ATOM 30582 O O . PHE A 1 171 ? 12.942 1.163 6.972 1.00 0.00 296 PHE A O 10
ATOM 30599 N N . VAL A 1 172 ? 11.137 1.531 5.681 1.00 0.00 297 VAL A N 10
ATOM 30600 C CA . VAL A 1 172 ? 11.561 2.862 5.282 1.00 0.00 297 VAL A CA 10
ATOM 30601 C C . VAL A 1 172 ? 11.789 3.746 6.498 1.00 0.00 297 VAL A C 10
ATOM 30602 O O . VAL A 1 172 ? 12.628 4.639 6.467 1.00 0.00 297 VAL A O 10
ATOM 30615 N N . GLN A 1 173 ? 11.054 3.507 7.575 1.00 0.00 298 GLN A N 10
ATOM 30616 C CA . GLN A 1 173 ? 11.229 4.314 8.769 1.00 0.00 298 GLN A CA 10
ATOM 30617 C C . GLN A 1 173 ? 12.678 4.235 9.217 1.00 0.00 298 GLN A C 10
ATOM 30618 O O . GLN A 1 173 ? 13.238 5.203 9.700 1.00 0.00 298 GLN A O 10
ATOM 30632 N N . ALA A 1 174 ? 13.275 3.069 9.058 1.00 0.00 299 ALA A N 10
ATOM 30633 C CA . ALA A 1 174 ? 14.663 2.869 9.453 1.00 0.00 299 ALA A CA 10
ATOM 30634 C C . ALA A 1 174 ? 15.625 3.695 8.593 1.00 0.00 299 ALA A C 10
ATOM 30635 O O . ALA A 1 174 ? 16.770 3.918 8.985 1.00 0.00 299 ALA A O 10
ATOM 30642 N N . VAL A 1 175 ? 15.154 4.177 7.445 1.00 0.00 300 VAL A N 10
ATOM 30643 C CA . VAL A 1 175 ? 16.008 5.006 6.595 1.00 0.00 300 VAL A CA 10
ATOM 30644 C C . VAL A 1 175 ? 15.683 6.478 6.862 1.00 0.00 300 VAL A C 10
ATOM 30645 O O . VAL A 1 175 ? 16.542 7.348 6.728 1.00 0.00 300 VAL A O 10
ATOM 30658 N N . ILE A 1 176 ? 14.444 6.734 7.303 1.00 0.00 301 ILE A N 10
ATOM 30659 C CA . ILE A 1 176 ? 14.019 8.085 7.660 1.00 0.00 301 ILE A CA 10
ATOM 30660 C C . ILE A 1 176 ? 13.231 8.064 8.982 1.00 0.00 301 ILE A C 10
ATOM 30661 O O . ILE A 1 176 ? 12.054 8.422 9.010 1.00 0.00 301 ILE A O 10
ATOM 30677 N N . PRO A 1 177 ? 13.836 7.638 10.077 1.00 0.00 302 PRO A N 10
ATOM 30678 C CA . PRO A 1 177 ? 13.134 7.554 11.396 1.00 0.00 302 PRO A CA 10
ATOM 30679 C C . PRO A 1 177 ? 12.792 8.923 11.988 1.00 0.00 302 PRO A C 10
ATOM 30680 O O . PRO A 1 177 ? 12.204 9.006 13.067 1.00 0.00 302 PRO A O 10
ATOM 30691 N N . THR A 1 178 ? 13.163 9.990 11.290 1.00 0.00 303 THR A N 10
ATOM 30692 C CA . THR A 1 178 ? 12.888 11.337 11.776 1.00 0.00 303 THR A CA 10
ATOM 30693 C C . THR A 1 178 ? 11.675 11.966 11.104 1.00 0.00 303 THR A C 10
ATOM 30694 O O . THR A 1 178 ? 11.362 13.129 11.363 1.00 0.00 303 THR A O 10
ATOM 30705 N N . ILE A 1 179 ? 11.000 11.216 10.245 1.00 0.00 304 ILE A N 10
ATOM 30706 C CA . ILE A 1 179 ? 9.838 11.755 9.562 1.00 0.00 304 ILE A CA 10
ATOM 30707 C C . ILE A 1 179 ? 8.560 11.132 10.114 1.00 0.00 304 ILE A C 10
ATOM 30708 O O . ILE A 1 179 ? 8.383 9.914 10.095 1.00 0.00 304 ILE A O 10
ATOM 30724 N N . GLU A 1 180 ? 7.692 11.987 10.628 1.00 0.00 305 GLU A N 10
ATOM 30725 C CA . GLU A 1 180 ? 6.442 11.529 11.218 1.00 0.00 305 GLU A CA 10
ATOM 30726 C C . GLU A 1 180 ? 5.341 11.349 10.173 1.00 0.00 305 GLU A C 10
ATOM 30727 O O . GLU A 1 180 ? 4.382 12.121 10.133 1.00 0.00 305 GLU A O 10
ATOM 30739 N N . TYR A 1 181 ? 5.466 10.307 9.350 1.00 0.00 306 TYR A N 10
ATOM 30740 C CA . TYR A 1 181 ? 4.456 10.022 8.339 1.00 0.00 306 TYR A CA 10
ATOM 30741 C C . TYR A 1 181 ? 3.536 8.919 8.846 1.00 0.00 306 TYR A C 10
ATOM 30742 O O . TYR A 1 181 ? 3.873 8.203 9.789 1.00 0.00 306 TYR A O 10
ATOM 30760 N N . ASP A 1 182 ? 2.351 8.826 8.260 1.00 0.00 307 ASP A N 10
ATOM 30761 C CA . ASP A 1 182 ? 1.371 7.846 8.714 1.00 0.00 307 ASP A CA 10
ATOM 30762 C C . ASP A 1 182 ? 1.511 6.484 8.034 1.00 0.00 307 ASP A C 10
ATOM 30763 O O . ASP A 1 182 ? 1.626 6.391 6.813 1.00 0.00 307 ASP A O 10
ATOM 30772 N N . TYR A 1 183 ? 1.507 5.431 8.855 1.00 0.00 308 TYR A N 10
ATOM 30773 C CA . TYR A 1 183 ? 1.639 4.061 8.356 1.00 0.00 308 TYR A CA 10
ATOM 30774 C C . TYR A 1 183 ? 1.412 3.047 9.469 1.00 0.00 308 TYR A C 10
ATOM 30775 O O . TYR A 1 183 ? 2.150 2.084 9.551 1.00 0.00 308 TYR A O 10
ATOM 30793 N N . THR A 1 184 ? 0.346 3.201 10.252 1.00 0.00 309 THR A N 10
ATOM 30794 C CA . THR A 1 184 ? 0.021 2.240 11.320 1.00 0.00 309 THR A CA 10
ATOM 30795 C C . THR A 1 184 ? 1.085 2.182 12.433 1.00 0.00 309 THR A C 10
ATOM 30796 O O . THR A 1 184 ? 0.799 2.513 13.584 1.00 0.00 309 THR A O 10
ATOM 30807 N N . ARG A 1 185 ? 2.300 1.790 12.068 1.00 0.00 310 ARG A N 10
ATOM 30808 C CA . ARG A 1 185 ? 3.416 1.708 13.007 1.00 0.00 310 ARG A CA 10
ATOM 30809 C C . ARG A 1 185 ? 3.210 0.580 14.021 1.00 0.00 310 ARG A C 10
ATOM 30810 O O . ARG A 1 185 ? 3.923 -0.423 13.997 1.00 0.00 310 ARG A O 10
ATOM 30831 N N . HIS A 1 186 ? 2.240 0.753 14.913 1.00 0.00 311 HIS A N 10
ATOM 30832 C CA . HIS A 1 186 ? 1.952 -0.251 15.932 1.00 0.00 311 HIS A CA 10
ATOM 30833 C C . HIS A 1 186 ? 0.716 -1.062 15.554 1.00 0.00 311 HIS A C 10
ATOM 30834 O O . HIS A 1 186 ? -0.347 -0.499 15.292 1.00 0.00 311 HIS A O 10
ATOM 30849 N N . PHE A 1 187 ? 0.859 -2.386 15.535 1.00 0.00 312 PHE A N 10
ATOM 30850 C CA . PHE A 1 187 ? -0.264 -3.256 15.192 1.00 0.00 312 PHE A CA 10
ATOM 30851 C C . PHE A 1 187 ? -0.716 -4.057 16.414 1.00 0.00 312 PHE A C 10
ATOM 30852 O O . PHE A 1 187 ? -1.693 -3.696 17.073 1.00 0.00 312 PHE A O 10
ATOM 30869 N N . THR A 1 188 ? -0.002 -5.134 16.721 1.00 0.00 313 THR A N 10
ATOM 30870 C CA . THR A 1 188 ? -0.336 -5.964 17.869 1.00 0.00 313 THR A CA 10
ATOM 30871 C C . THR A 1 188 ? 0.883 -6.165 18.769 1.00 0.00 313 THR A C 10
ATOM 30872 O O . THR A 1 188 ? 0.793 -6.828 19.802 1.00 0.00 313 THR A O 10
ATOM 30883 N N . MET A 1 189 ? 2.024 -5.597 18.368 1.00 0.00 314 MET A N 10
ATOM 30884 C CA . MET A 1 189 ? 3.250 -5.733 19.149 1.00 0.00 314 MET A CA 10
ATOM 30885 C C . MET A 1 189 ? 3.734 -7.179 19.139 1.00 0.00 314 MET A C 10
ATOM 30886 O O . MET A 1 189 ? 4.713 -7.451 18.462 1.00 0.00 314 MET A O 10
#

Nearest PDB structures (foldseek):
  8fkm-assembly1_A  TM=9.748E-01  e=2.534E-37  Homo sapiens
  4gsl-assembly1_D  TM=8.324E-01  e=4.020E-17  Saccharomyces cerevisiae S288C
  4gsl-assembly1_C  TM=8.433E-01  e=3.771E-16  Saccharomyces cerevisiae S288C
  2dyt-assembly1_A  TM=8.318E-01  e=2.025E-16  Saccharomyces cerevisiae
  6ojj-assembly1_A  TM=8.008E-01  e=2.155E-16  Saccharomyces cerevisiae S288C

CATH classification: 3.30.1460.50

Organism: Homo sapiens (NCBI:txid9606)

Secondary structure (DSSP, 8-state):
---TTTT----HHHHHHHHHHHHHH-TT-EEE---STT--TTS-GGGSEEEEEEE--SS-SS---TT------EEEEEEEEETTTTEEEEEEEEE-TTS-BPPHHHHGGGS-HHHHTTTEEEE--SSSPSSPEEEE-TTS-HHHHHHHHHHHHTS-STT-GGGHHHHHHHHHHTT-TT----STT----

Sequence (189 aa):
GSKFKETGVITPEEFVAAGDHLVHHCPTWQWATGEELKVKAYLPTGKQFLVTKNVPCYKRCKQMEEDAILQTRTYDLYITYDKYYQTPRLWLFGYDEQRQPLTVEHMYEDISQDHVKKTVTIENHPHLPPPPMCSVHPCRHAEVMKKIIETVAEGGGELGVHMYLLIFLKFVQAVIPTIEYDYTRHFTMGSKFKETGVITPEEFVAAGDHLVHHCPTWQWATGEELKVKAYLPTGKQFLVTKNVPCYKRCKQMEEDAILQTRTYDLYITYDKYYQTPRLWLFGYDEQRQPLTVEHMYEDISQDHVKKTVTIENHPHLPPPPMCSVHPCRHAEVMKKIIETVAEGGGELGVHMYLLIFLKFVQAVIPTIEYDYTRHFTMGSKFKETGVITPEEFVAAGDHLVHHCPTWQWATGEELKVKAYLPTGKQFLVTKNVPCYKRCKQMEEDAILQTRTYDLYITYDKYYQTPRLWLFGYDEQRQPLTVEHMYEDISQDHVKKTVTIENHPHLPPPPMCSVHPCRHAEVMKKIIETVAEGGGELGVHMYLLIFLKFVQAVIPTIEYDYTRHFTMGSKFKETGVITPEEFVAAGDHLVHHCPTWQWATGEELKVKAYLPTGKQFLVTKNVPCYKRCKQMEEDAILQTRTYDLYITYDKYYQTPRLWLFGYDEQRQPLTVEHMYEDISQDHVKKTVTIENHPHLPPPPMCSVHPCRHAEVMKKIIETVAEGGGELGVHMYLLIFLKFVQAVIPTIEYDYTRHFTMGSKFKETGVITPEEFVAAGDHLVHHCPTWQWATGEELKVKAYLPTGKQFLVTKNVPCYKRCKQMEEDAILQTRTYDLYITYDKYYQTPRLWLFGYDEQRQPLTVEHMYEDISQDHVKKTVTIENHPHLPPPPMCSVHPCRHAEVMKKIIETVAEGGGELGVHMYLLIFLKFVQAVIPTIEYDYTRHFTMGSKFKETGVITPEEFVAAGDHLVHHCPTWQWATGEELKVKAYLPTGKQFLVTKNVPCYKRCKQMEEDAILQTRTYDLYITYDKYYQTPRLWLFGYDEQRQPLTVEHMYEDISQDHVKKTVTIENHPHLPPPPMCSVHPCRHAEVMKKIIETVAEGGGELGVHMYLLIFLKFVQAVIPTIEYDYTRHFTMGSKFKETGVITPEEFVAAGDHLVHHCPTWQWATGEELKVKAYLPTGKQFLVTKNVPCYKRCKQMEEDAILQTRTYDLYITYDKYYQTPRLWLFGYDEQRQPLTVEHMYEDISQDHVKKTVTIENHPHLPPPPMCSVHPCRHAEVMKKIIETVAEGGGELGVHMYLLIFLKFVQAVIPTIEYDYTRHFTMGSKFKETGVITPEEFVAAGDHLVHHCPTWQWATGEELKVKAYLPTGKQFLVTKNVPCYKRCKQMEEDAILQTRTYDLYITYDKYYQTPRLWLFGYDEQRQPLTVEHMYEDISQDHVKKTVTIENHPHLPPPPMCSVHPCRHAEVMKKIIETVAEGGGELGVHMYLLIFLKFVQAVIPTIEYDYTRHFTMGSKFKETGVITPEEFVAAGDHLVHHCPTWQWATGEELKVKAYLPTGKQFLVTKNVPCYKRCKQMEEDAILQTRTYDLYITYDKYYQTPRLWLFGYDEQRQPLTVEHMYEDISQDHVKKTVTIENHPHLPPPPMCSVHPCRHAEVMKKIIETVAEGGGELGVHMYLLIFLKFVQAVIPTIEYDYTRHFTMGSKFKETGVITPEEFVAAGDHLVHHCPTWQWATGEELKVKAYLPTGKQFLVTKNVPCYKRCKQMEEDAILQTRTYDLYITYDKYYQTPRLWLFGYDEQRQPLTVEHMYEDISQDHVKKTVTIENHPHLPPPPMCSVHPCRHAEVMKKIIETVAEGGGELGVHMYLLIFLKFVQAVIPTIEYDYTRHFTM

Solvent-accessible surface area: 11096 Å² total; per-residue (Å²): 110,30,100,13,122,121,90,17,52,4,64,21,111,64,5,14,41,1,1,71,70,2,19,143,99,21,120,53,2,121,113,21,38,25,79,134,160,127,37,113,117,74,5,62,63,50,68,11,9,6,14,8,118,114,16,47,0,163,106,58,43,116,157,146,118,130,107,29,35,144,80,69,11,34,2,10,0,13,0,5,25,22,111,199,95,89,10,1,36,0,11,4,12,0,63,48,93,147,192,98,66,14,95,61,121,86,12,46,46,1,10,27,118,122,62,20,164,108,25,1,63,50,94,88,14,81,6,42,66,106,72,59,10,13,1,6,48,7,68,107,66,62,123,68,39,116,131,34,37,96,21,23,82,66,75,40,37,144,128,24,18,45,45,28,0,5,12,16,0,30,15,0,50,46,3,0,62,29,5,79,7,70,10,31,167,95,128,133,178

Foldseek 3Di:
DACCLPLNAGDLVQQLLLQVCVCVVDVQKDADQFAQVPQDPSHDNRHFKIKGKPFKFQDADDPADNVRTDAMWMKMKMWHADPVLRAIKIWIFTAGPVRHGDDPVVSCRLWDPVCCVPFKDWAADPRHDDDTIIMTDRPPDVPLVVVLSCVVVVVNPPPRCSNVVLSVVLSVCNGRVRTPDDRCNDDPD

GO terms:
  GO:0005737 cytoplasm (C, IDA)
  GO:0141046 Atg8-family conjugating enzyme activity (F, IMP)
  GO:0000045 autophagosome assembly (P, IMP)
  GO:0019787 ubiquitin-like protein transferase activity (F, IDA)
  GO:0034274 Atg12-Atg5-Atg16 complex (C, IDA)
  GO:0141046 Atg8-family conjugating enzyme activity (F, IDA)
  GO:0005515 protein binding (F, IPI)
  GO:0005829 cytosol (C, TAS)
  GO:0005829 cytosol (C, IDA)
  GO:0005886 plasma membrane (C, IDA)
  GO:0016567 protein ubiquitination (P, IDA)
  GO:0019899 enzyme binding (F, IPI)

Radius of gyration: 16.39 Å; Cα contacts (8 Å, |Δi|>4): 330; chains: 1; bounding box: 34×46×43 Å

InterPro domains:
  IPR007135 Ubiquitin-like-conjugating enzyme Atg3/Atg10 [PF03987] (38-308)